Protein AF-0000000079569052 (afdb_homodimer)

Radius of gyration: 38.52 Å; Cα contacts (8 Å, |Δi|>4): 3414; chains: 2; bounding box: 79×118×94 Å

Structure (mmCIF, N/CA/C/O backbone):
data_AF-0000000079569052-model_v1
#
loop_
_entity.id
_entity.type
_entity.pdbx_description
1 polymer 'DUF403 domain-containing protein'
#
loop_
_atom_site.group_PDB
_atom_site.id
_atom_site.type_symbol
_atom_site.label_atom_id
_atom_site.label_alt_id
_atom_site.label_comp_id
_atom_site.label_asym_id
_atom_site.label_entity_id
_atom_site.label_seq_id
_atom_site.pdbx_PDB_ins_code
_atom_site.Cartn_x
_atom_site.Cartn_y
_atom_site.Cartn_z
_atom_site.occupancy
_atom_site.B_iso_or_equiv
_atom_site.auth_seq_id
_atom_site.auth_comp_id
_atom_site.auth_asym_id
_atom_site.auth_atom_id
_atom_site.pdbx_PDB_model_num
ATOM 1 N N . MET A 1 1 ? -27.609 -21.828 15.484 1 55.12 1 MET A N 1
ATOM 2 C CA . MET A 1 1 ? -27.391 -22.906 14.508 1 55.12 1 MET A CA 1
ATOM 3 C C . MET A 1 1 ? -26.375 -22.469 13.453 1 55.12 1 MET A C 1
ATOM 5 O O . MET A 1 1 ? -26.453 -21.359 12.938 1 55.12 1 MET A O 1
ATOM 9 N N . THR A 1 2 ? -25.344 -23.312 13.258 1 73.5 2 THR A N 1
ATOM 10 C CA . THR A 1 2 ? -24.312 -23 12.266 1 73.5 2 THR A CA 1
ATOM 11 C C . THR A 1 2 ? -24.781 -23.422 10.875 1 73.5 2 THR A C 1
ATOM 13 O O . THR A 1 2 ? -25.797 -24.094 10.727 1 73.5 2 THR A O 1
ATOM 16 N N . ALA A 1 3 ? -24.25 -22.906 9.906 1 75 3 ALA A N 1
ATOM 17 C CA . ALA A 1 3 ? -24.562 -23.297 8.531 1 75 3 ALA A CA 1
ATOM 18 C C . ALA A 1 3 ? -24.453 -24.812 8.352 1 75 3 ALA A C 1
ATOM 20 O O . ALA A 1 3 ? -25.234 -25.406 7.602 1 75 3 ALA A O 1
ATOM 21 N N . LEU A 1 4 ? -23.609 -25.469 9.109 1 77.56 4 LEU A N 1
ATOM 22 C CA . LEU A 1 4 ? -23.438 -26.922 9.016 1 77.56 4 LEU A CA 1
ATOM 23 C C . LEU A 1 4 ? -24.609 -27.641 9.648 1 77.56 4 LEU A C 1
ATOM 25 O O . LEU A 1 4 ? -25.062 -28.672 9.141 1 77.56 4 LEU A O 1
ATOM 29 N N . ASP A 1 5 ? -25.078 -27.062 10.68 1 76.5 5 ASP A N 1
ATOM 30 C CA . ASP A 1 5 ? -26.25 -27.656 11.336 1 76.5 5 ASP A CA 1
ATOM 31 C C . ASP A 1 5 ? -27.469 -27.578 10.43 1 76.5 5 ASP A C 1
ATOM 33 O O . ASP A 1 5 ? -28.281 -28.5 10.391 1 76.5 5 ASP A O 1
ATOM 37 N N . GLU A 1 6 ? -27.547 -26.484 9.812 1 77.62 6 GLU A N 1
ATOM 38 C CA . GLU A 1 6 ? -28.656 -26.328 8.875 1 77.62 6 GLU A CA 1
ATOM 39 C C . GLU A 1 6 ? -28.547 -27.328 7.723 1 77.62 6 GLU A C 1
ATOM 41 O O . GLU A 1 6 ? -29.547 -27.859 7.258 1 77.62 6 GLU A O 1
ATOM 46 N N . TYR A 1 7 ? -27.375 -27.5 7.23 1 81.44 7 TYR A N 1
ATOM 47 C CA . TYR A 1 7 ? -27.141 -28.484 6.176 1 81.44 7 TYR A CA 1
ATOM 48 C C . TYR A 1 7 ? -27.5 -29.891 6.637 1 81.44 7 TYR A C 1
ATOM 50 O O . TYR A 1 7 ? -28.125 -30.656 5.891 1 81.44 7 TYR A O 1
ATOM 58 N N . LEU A 1 8 ? -27.188 -30.172 7.848 1 78.06 8 LEU A N 1
ATOM 59 C CA . LEU A 1 8 ? -27.484 -31.484 8.414 1 78.06 8 LEU A CA 1
ATOM 60 C C . LEU A 1 8 ? -29 -31.703 8.547 1 78.06 8 LEU A C 1
ATOM 62 O O . LEU A 1 8 ? -29.484 -32.812 8.312 1 78.06 8 LEU A O 1
ATOM 66 N N . SER A 1 9 ? -29.625 -30.641 8.859 1 77.19 9 SER A N 1
ATOM 67 C CA . SER A 1 9 ? -31.062 -30.75 9.039 1 77.19 9 SER A CA 1
ATOM 68 C C . SER A 1 9 ? -31.781 -30.938 7.703 1 77.19 9 SER A C 1
ATOM 70 O O . SER A 1 9 ? -32.812 -31.594 7.637 1 77.19 9 SER A O 1
ATOM 72 N N . ARG A 1 10 ? -31.172 -30.391 6.664 1 76.38 10 ARG A N 1
ATOM 73 C CA . ARG A 1 10 ? -31.766 -30.469 5.336 1 76.38 10 ARG A CA 1
ATOM 74 C C . ARG A 1 10 ? -31.25 -31.688 4.574 1 76.38 10 ARG A C 1
ATOM 76 O O . ARG A 1 10 ? -31.562 -31.859 3.396 1 76.38 10 ARG A O 1
ATOM 83 N N . GLY A 1 11 ? -30.406 -32.406 5.191 1 66.56 11 GLY A N 1
ATOM 84 C CA . GLY A 1 11 ? -29.734 -33.531 4.551 1 66.56 11 GLY A CA 1
ATOM 85 C C . GLY A 1 11 ? -30.672 -34.5 3.865 1 66.56 11 GLY A C 1
ATOM 86 O O . GLY A 1 11 ? -30.438 -34.906 2.729 1 66.56 11 GLY A O 1
ATOM 87 N N . ARG A 1 12 ? -31.734 -34.781 4.582 1 64.62 12 ARG A N 1
ATOM 88 C CA . ARG A 1 12 ? -32.719 -35.719 4.012 1 64.62 12 ARG A CA 1
ATOM 89 C C . ARG A 1 12 ? -33.344 -35.125 2.754 1 64.62 12 ARG A C 1
ATOM 91 O O . ARG A 1 12 ? -33.531 -35.844 1.767 1 64.62 12 ARG A O 1
ATOM 98 N N . GLN A 1 13 ? -33.656 -33.906 2.84 1 70.38 13 GLN A N 1
ATOM 99 C CA . GLN A 1 13 ? -34.281 -33.25 1.686 1 70.38 13 GLN A CA 1
ATOM 100 C C . GLN A 1 13 ? -33.281 -33.188 0.521 1 70.38 13 GLN A C 1
ATOM 102 O O . GLN A 1 13 ? -33.656 -33.375 -0.633 1 70.38 13 GLN A O 1
ATOM 107 N N . TYR A 1 14 ? -32.125 -32.906 0.815 1 69.31 14 TYR A N 1
ATOM 108 C CA . TYR A 1 14 ? -31.109 -32.844 -0.231 1 69.31 14 TYR A CA 1
ATOM 109 C C . TYR A 1 14 ? -30.906 -34.219 -0.891 1 69.31 14 TYR A C 1
ATOM 111 O O . TYR A 1 14 ? -30.75 -34.281 -2.111 1 69.31 14 TYR A O 1
ATOM 119 N N . ALA A 1 15 ? -30.906 -35.156 -0.04 1 66.06 15 ALA A N 1
ATOM 120 C CA . ALA A 1 15 ? -30.75 -36.5 -0.559 1 66.06 15 ALA A CA 1
ATOM 121 C C . ALA A 1 15 ? -31.906 -36.875 -1.492 1 66.06 15 ALA A C 1
ATOM 123 O O . ALA A 1 15 ? -31.703 -37.469 -2.547 1 66.06 15 ALA A O 1
ATOM 124 N N . LEU A 1 16 ? -33.094 -36.531 -1.121 1 62.09 16 LEU A N 1
ATOM 125 C CA . LEU A 1 16 ? -34.281 -36.812 -1.925 1 62.09 16 LEU A CA 1
ATOM 126 C C . LEU A 1 16 ? -34.219 -36.031 -3.242 1 62.09 16 LEU A C 1
ATOM 128 O O . LEU A 1 16 ? -34.562 -36.594 -4.297 1 62.09 16 LEU A O 1
ATOM 132 N N . ASP A 1 17 ? -33.781 -34.875 -3.205 1 67.44 17 ASP A N 1
ATOM 133 C CA . ASP A 1 17 ? -33.719 -34.031 -4.398 1 67.44 17 ASP A CA 1
ATOM 134 C C . ASP A 1 17 ? -32.656 -34.562 -5.367 1 67.44 17 ASP A C 1
ATOM 136 O O . ASP A 1 17 ? -32.875 -34.594 -6.582 1 67.44 17 ASP A O 1
ATOM 140 N N . ALA A 1 18 ? -31.594 -35 -4.832 1 63.69 18 ALA A N 1
ATOM 141 C CA . ALA A 1 18 ? -30.531 -35.531 -5.66 1 63.69 18 ALA A CA 1
ATOM 142 C C . ALA A 1 18 ? -30.938 -36.844 -6.297 1 63.69 18 ALA A C 1
ATOM 144 O O . ALA A 1 18 ? -30.656 -37.125 -7.469 1 63.69 18 ALA A O 1
ATOM 145 N N . GLU A 1 19 ? -31.656 -37.656 -5.523 1 63.34 19 GLU A N 1
ATOM 146 C CA . GLU A 1 19 ? -32.156 -38.938 -6.035 1 63.34 19 GLU A CA 1
ATOM 147 C C . GLU A 1 19 ? -33.125 -38.719 -7.199 1 63.34 19 GLU A C 1
ATOM 149 O O . GLU A 1 19 ? -33.094 -39.469 -8.188 1 63.34 19 GLU A O 1
ATOM 154 N N . ALA A 1 20 ? -33.875 -37.844 -7.008 1 59.66 20 ALA A N 1
ATOM 155 C CA . ALA A 1 20 ? -34.844 -37.531 -8.062 1 59.66 20 ALA A CA 1
ATOM 156 C C . ALA A 1 20 ? -34.125 -37.094 -9.336 1 59.66 20 ALA A C 1
ATOM 158 O O . ALA A 1 20 ? -34.594 -37.375 -10.445 1 59.66 20 ALA A O 1
ATOM 159 N N . ALA A 1 21 ? -33 -36.531 -9.125 1 56.53 21 ALA A N 1
ATOM 160 C CA . ALA A 1 21 ? -32.281 -35.969 -10.266 1 56.53 21 ALA A CA 1
ATOM 161 C C . ALA A 1 21 ? -31.453 -37.062 -10.977 1 56.53 21 ALA A C 1
ATOM 163 O O . ALA A 1 21 ? -31.375 -37.062 -12.203 1 56.53 21 ALA A O 1
ATOM 164 N N . VAL A 1 22 ? -30.875 -38 -10.211 1 61.12 22 VAL A N 1
ATOM 165 C CA . VAL A 1 22 ? -29.922 -38.875 -10.867 1 61.12 22 VAL A CA 1
ATOM 166 C C . VAL A 1 22 ? -30.375 -40.312 -10.719 1 61.12 22 VAL A C 1
ATOM 168 O O . VAL A 1 22 ? -29.797 -41.219 -11.336 1 61.12 22 VAL A O 1
ATOM 171 N N . GLY A 1 23 ? -31.531 -40.562 -10.109 1 58.06 23 GLY A N 1
ATOM 172 C CA . GLY A 1 23 ? -32.094 -41.906 -10.008 1 58.06 23 GLY A CA 1
ATOM 173 C C . GLY A 1 23 ? -31.578 -42.688 -8.82 1 58.06 23 GLY A C 1
ATOM 174 O O . GLY A 1 23 ? -32.156 -43.688 -8.445 1 58.06 23 GLY A O 1
ATOM 175 N N . ASP A 1 24 ? -30.406 -42.375 -8.344 1 68.12 24 ASP A N 1
ATOM 176 C CA . ASP A 1 24 ? -29.844 -43 -7.145 1 68.12 24 ASP A CA 1
ATOM 177 C C . ASP A 1 24 ? -29.469 -41.938 -6.109 1 68.12 24 ASP A C 1
ATOM 179 O O . ASP A 1 24 ? -29.234 -40.781 -6.457 1 68.12 24 ASP A O 1
ATOM 183 N N . THR A 1 25 ? -29.688 -42.344 -4.875 1 75.19 25 THR A N 1
ATOM 184 C CA . THR A 1 25 ? -29.297 -41.375 -3.84 1 75.19 25 THR A CA 1
ATOM 185 C C . THR A 1 25 ? -27.781 -41.188 -3.811 1 75.19 25 THR A C 1
ATOM 187 O O . THR A 1 25 ? -27.047 -42.125 -3.492 1 75.19 25 THR A O 1
ATOM 190 N N . PRO A 1 26 ? -27.375 -40.062 -4.188 1 82.69 26 PRO A N 1
ATOM 191 C CA . PRO A 1 26 ? -25.922 -39.844 -4.207 1 82.69 26 PRO A CA 1
ATOM 192 C C . PRO A 1 26 ? -25.297 -39.906 -2.816 1 82.69 26 PRO A C 1
ATOM 194 O O . PRO A 1 26 ? -25.984 -39.688 -1.813 1 82.69 26 PRO A O 1
ATOM 197 N N . TYR A 1 27 ? -24.141 -40.344 -2.816 1 88.44 27 TYR A N 1
ATOM 198 C CA . TYR A 1 27 ? -23.344 -40.344 -1.595 1 88.44 27 TYR A CA 1
ATOM 199 C C . TYR A 1 27 ? -23.109 -38.938 -1.069 1 88.44 27 TYR A C 1
ATOM 201 O O . TYR A 1 27 ? -22.719 -38.031 -1.824 1 88.44 27 TYR A O 1
ATOM 209 N N . ASP A 1 28 ? -23.484 -38.688 0.2 1 90 28 ASP A N 1
ATOM 210 C CA . ASP A 1 28 ? -23.172 -37.406 0.826 1 90 28 ASP A CA 1
ATOM 211 C C . ASP A 1 28 ? -21.844 -37.469 1.568 1 90 28 ASP A C 1
ATOM 213 O O . ASP A 1 28 ? -21.656 -38.312 2.455 1 90 28 ASP A O 1
ATOM 217 N N . GLU A 1 29 ? -20.938 -36.562 1.245 1 93.06 29 GLU A N 1
ATOM 218 C CA . GLU A 1 29 ? -19.578 -36.625 1.763 1 93.06 29 GLU A CA 1
ATOM 219 C C . GLU A 1 29 ? -19.531 -36.281 3.25 1 93.06 29 GLU A C 1
ATOM 221 O O . GLU A 1 29 ? -18.547 -36.562 3.934 1 93.06 29 GLU A O 1
ATOM 226 N N . VAL A 1 30 ? -20.594 -35.656 3.801 1 90.06 30 VAL A N 1
ATOM 227 C CA . VAL A 1 30 ? -20.547 -35.125 5.156 1 90.06 30 VAL A CA 1
ATOM 228 C C . VAL A 1 30 ? -21.484 -35.938 6.062 1 90.06 30 VAL A C 1
ATOM 230 O O . VAL A 1 30 ? -21.188 -36.156 7.234 1 90.06 30 VAL A O 1
ATOM 233 N N . VAL A 1 31 ? -22.578 -36.344 5.477 1 86.06 31 VAL A N 1
ATOM 234 C CA . VAL A 1 31 ? -23.625 -36.938 6.312 1 86.06 31 VAL A CA 1
ATOM 235 C C . VAL A 1 31 ? -23.938 -38.344 5.859 1 86.06 31 VAL A C 1
ATOM 237 O O . VAL A 1 31 ? -23.938 -38.625 4.66 1 86.06 31 VAL A O 1
ATOM 240 N N . ASP A 1 32 ? -24.047 -39.188 6.766 1 83 32 ASP A N 1
ATOM 241 C CA . ASP A 1 32 ? -24.547 -40.562 6.559 1 83 32 ASP A CA 1
ATOM 242 C C . ASP A 1 32 ? -25.734 -40.844 7.469 1 83 32 ASP A C 1
ATOM 244 O O . ASP A 1 32 ? -25.562 -41.031 8.672 1 83 32 ASP A O 1
ATOM 248 N N . ASP A 1 33 ? -26.891 -40.938 6.906 1 76.12 33 ASP A N 1
ATOM 249 C CA . ASP A 1 33 ? -28.125 -41.219 7.629 1 76.12 33 ASP A CA 1
ATOM 250 C C . ASP A 1 33 ? -28.344 -40.219 8.75 1 76.12 33 ASP A C 1
ATOM 252 O O . ASP A 1 33 ? -28.547 -40.625 9.906 1 76.12 33 ASP A O 1
ATOM 256 N N . GLY A 1 34 ? -28.109 -38.969 8.43 1 72.69 34 GLY A N 1
ATOM 257 C CA . GLY A 1 34 ? -28.406 -37.875 9.352 1 72.69 34 GLY A CA 1
ATOM 258 C C . GLY A 1 34 ? -27.281 -37.594 10.328 1 72.69 34 GLY A C 1
ATOM 259 O O . GLY A 1 34 ? -27.344 -36.625 11.109 1 72.69 34 GLY A O 1
ATOM 260 N N . ARG A 1 35 ? -26.312 -38.469 10.328 1 80.38 35 ARG A N 1
ATOM 261 C CA . ARG A 1 35 ? -25.188 -38.281 11.242 1 80.38 35 ARG A CA 1
ATOM 262 C C . ARG A 1 35 ? -23.922 -37.875 10.492 1 80.38 35 ARG A C 1
ATOM 264 O O . ARG A 1 35 ? -23.75 -38.25 9.336 1 80.38 35 ARG A O 1
ATOM 271 N N . LEU A 1 36 ? -23.078 -37.156 11.164 1 87.19 36 LEU A N 1
ATOM 272 C CA . LEU A 1 36 ? -21.797 -36.75 10.586 1 87.19 36 LEU A CA 1
ATOM 273 C C . LEU A 1 36 ? -20.906 -37.969 10.359 1 87.19 36 LEU A C 1
ATOM 275 O O . LEU A 1 36 ? -20.828 -38.844 11.219 1 87.19 36 LEU A O 1
ATOM 279 N N . ARG A 1 37 ? -20.328 -38 9.258 1 87.94 37 ARG A N 1
ATOM 280 C CA . ARG A 1 37 ? -19.344 -39.031 9.016 1 87.94 37 ARG A CA 1
ATOM 281 C C . ARG A 1 37 ? -18.125 -38.875 9.922 1 87.94 37 ARG A C 1
ATOM 283 O O . ARG A 1 37 ? -17.828 -37.75 10.359 1 87.94 37 ARG A O 1
ATOM 290 N N . ALA A 1 38 ? -17.406 -39.906 10.203 1 85.12 38 ALA A N 1
ATOM 291 C CA . ALA A 1 38 ? -16.344 -39.969 11.195 1 85.12 38 ALA A CA 1
ATOM 292 C C . ALA A 1 38 ? -15.281 -38.906 10.93 1 85.12 38 ALA A C 1
ATOM 294 O O . ALA A 1 38 ? -14.797 -38.25 11.859 1 85.12 38 ALA A O 1
ATOM 295 N N . GLY A 1 39 ? -14.867 -38.75 9.703 1 85.75 39 GLY A N 1
ATOM 296 C CA . GLY A 1 39 ? -13.836 -37.781 9.375 1 85.75 39 GLY A CA 1
ATOM 297 C C . GLY A 1 39 ? -14.258 -36.375 9.625 1 85.75 39 GLY A C 1
ATOM 298 O O . GLY A 1 39 ? -13.422 -35.5 9.836 1 85.75 39 GLY A O 1
ATOM 299 N N . TRP A 1 40 ? -15.516 -36.094 9.742 1 89.25 40 TRP A N 1
ATOM 300 C CA . TRP A 1 40 ? -16.047 -34.719 9.852 1 89.25 40 TRP A CA 1
ATOM 301 C C . TRP A 1 40 ? -16.266 -34.344 11.312 1 89.25 40 TRP A C 1
ATOM 303 O O . TRP A 1 40 ? -16.438 -33.156 11.625 1 89.25 40 TRP A O 1
ATOM 313 N N . VAL A 1 41 ? -16.203 -35.188 12.164 1 85.06 41 VAL A N 1
ATOM 314 C CA . VAL A 1 41 ? -16.516 -34.938 13.562 1 85.06 41 VAL A CA 1
ATOM 315 C C . VAL A 1 41 ? -15.531 -33.906 14.141 1 85.06 41 VAL A C 1
ATOM 317 O O . VAL A 1 41 ? -15.938 -32.875 14.672 1 85.06 41 VAL A O 1
ATOM 320 N N . PRO A 1 42 ? -14.266 -34.219 13.953 1 80.19 42 PRO A N 1
ATOM 321 C CA . PRO A 1 42 ? -13.352 -33.219 14.492 1 80.19 42 PRO A CA 1
ATOM 322 C C . PRO A 1 42 ? -13.414 -31.891 13.75 1 80.19 42 PRO A C 1
ATOM 324 O O . PRO A 1 42 ? -13.211 -30.828 14.344 1 80.19 42 PRO A O 1
ATOM 327 N N . ILE A 1 43 ? -13.656 -31.891 12.547 1 83.44 43 ILE A N 1
ATOM 328 C CA . ILE A 1 43 ? -13.688 -30.688 11.719 1 83.44 43 ILE A CA 1
ATOM 329 C C . ILE A 1 43 ? -14.922 -29.859 12.062 1 83.44 43 ILE A C 1
ATOM 331 O O . ILE A 1 43 ? -14.836 -28.641 12.203 1 83.44 43 ILE A O 1
ATOM 335 N N . ALA A 1 44 ? -16.047 -30.516 12.18 1 79.38 44 ALA A N 1
ATOM 336 C CA . ALA A 1 44 ? -17.281 -29.844 12.539 1 79.38 44 ALA A CA 1
ATOM 337 C C . ALA A 1 44 ? -17.156 -29.156 13.891 1 79.38 44 ALA A C 1
ATOM 339 O O . ALA A 1 44 ? -17.688 -28.047 14.086 1 79.38 44 ALA A O 1
ATOM 340 N N . GLY A 1 45 ? -16.594 -29.781 14.758 1 72.62 45 GLY A N 1
ATOM 341 C CA . GLY A 1 45 ? -16.359 -29.172 16.062 1 72.62 45 GLY A CA 1
ATOM 342 C C . GLY A 1 45 ? -15.57 -27.875 15.977 1 72.62 45 GLY A C 1
ATOM 343 O O . GLY A 1 45 ? -15.93 -26.875 16.609 1 72.62 45 GLY A O 1
ATOM 344 N N . ALA A 1 46 ? -14.578 -27.984 15.195 1 68.25 46 ALA A N 1
ATOM 345 C CA . ALA A 1 46 ? -13.734 -26.812 15.023 1 68.25 46 ALA A CA 1
ATOM 346 C C . ALA A 1 46 ? -14.484 -25.703 14.281 1 68.25 46 ALA A C 1
ATOM 348 O O . ALA A 1 46 ? -14.352 -24.531 14.617 1 68.25 46 ALA A O 1
ATOM 349 N N . MET A 1 47 ? -15.297 -26.062 13.312 1 68.38 47 MET A N 1
ATOM 350 C CA . MET A 1 47 ? -16.047 -25.094 12.5 1 68.38 47 MET A CA 1
ATOM 351 C C . MET A 1 47 ? -17.156 -24.438 13.32 1 68.38 47 MET A C 1
ATOM 353 O O . MET A 1 47 ? -17.484 -23.281 13.094 1 68.38 47 MET A O 1
ATOM 357 N N . ARG A 1 48 ? -17.75 -25.219 14.227 1 65.88 48 ARG A N 1
ATOM 358 C CA . ARG A 1 48 ? -18.812 -24.734 15.086 1 65.88 48 ARG A CA 1
ATOM 359 C C . ARG A 1 48 ? -18.312 -23.641 16.016 1 65.88 48 ARG A C 1
ATOM 361 O O . ARG A 1 48 ? -19.094 -22.781 16.453 1 65.88 48 ARG A O 1
ATOM 368 N N . ARG A 1 49 ? -17.172 -23.828 16.469 1 60.88 49 ARG A N 1
ATOM 369 C CA . ARG A 1 49 ? -16.578 -22.859 17.375 1 60.88 49 ARG A CA 1
ATOM 370 C C . ARG A 1 49 ? -16.359 -21.516 16.656 1 60.88 49 ARG A C 1
ATOM 372 O O . ARG A 1 49 ? -16.172 -20.484 17.312 1 60.88 49 ARG A O 1
ATOM 379 N N . LEU A 1 50 ? -16.328 -21.797 15.453 1 54.59 50 LEU A N 1
ATOM 380 C CA . LEU A 1 50 ? -16.156 -20.562 14.695 1 54.59 50 LEU A CA 1
ATOM 381 C C . LEU A 1 50 ? -17.422 -19.734 14.711 1 54.59 50 LEU A C 1
ATOM 383 O O . LEU A 1 50 ? -18.5 -20.234 14.406 1 54.59 50 LEU A O 1
ATOM 387 N N . SER A 1 51 ? -18.031 -19 15.883 1 46.81 51 SER A N 1
ATOM 388 C CA . SER A 1 51 ? -19.234 -18.25 16.219 1 46.81 51 SER A CA 1
ATOM 389 C C . SER A 1 51 ? -20.016 -17.844 14.969 1 46.81 51 SER A C 1
ATOM 391 O O . SER A 1 51 ? -19.578 -18.125 13.852 1 46.81 51 SER A O 1
ATOM 393 N N . GLY A 1 52 ? -20.703 -16.438 14.844 1 44.47 52 GLY A N 1
ATOM 394 C CA . GLY A 1 52 ? -21.781 -15.711 14.211 1 44.47 52 GLY A CA 1
ATOM 395 C C . GLY A 1 52 ? -21.859 -15.938 12.711 1 44.47 52 GLY A C 1
ATOM 396 O O . GLY A 1 52 ? -21.047 -16.688 12.156 1 44.47 52 GLY A O 1
ATOM 397 N N . PRO A 1 53 ? -22.625 -15.07 11.867 1 52.41 53 PRO A N 1
ATOM 398 C CA . PRO A 1 53 ? -23.188 -14.805 10.547 1 52.41 53 PRO A CA 1
ATOM 399 C C . PRO A 1 53 ? -22.141 -14.898 9.43 1 52.41 53 PRO A C 1
ATOM 401 O O . PRO A 1 53 ? -22.078 -14.031 8.562 1 52.41 53 PRO A O 1
ATOM 404 N N . TYR A 1 54 ? -21.281 -16.109 9.32 1 62.19 54 TYR A N 1
ATOM 405 C CA . TYR A 1 54 ? -19.859 -15.93 9.086 1 62.19 54 TYR A CA 1
ATOM 406 C C . TYR A 1 54 ? -19.422 -16.609 7.793 1 62.19 54 TYR A C 1
ATOM 408 O O . TYR A 1 54 ? -18.234 -16.672 7.488 1 62.19 54 TYR A O 1
ATOM 416 N N . LEU A 1 55 ? -20.297 -17.391 7.039 1 73 55 LEU A N 1
ATOM 417 C CA . LEU A 1 55 ? -19.797 -18.094 5.852 1 73 55 LEU A CA 1
ATOM 418 C C . LEU A 1 55 ? -19.453 -17.094 4.75 1 73 55 LEU A C 1
ATOM 420 O O . LEU A 1 55 ? -18.453 -17.266 4.055 1 73 55 LEU A O 1
ATOM 424 N N . SER A 1 56 ? -20.25 -16.156 4.727 1 76.75 56 SER A N 1
ATOM 425 C CA . SER A 1 56 ? -20 -15.141 3.709 1 76.75 56 SER A CA 1
ATOM 426 C C . SER A 1 56 ? -18.688 -14.406 3.975 1 76.75 56 SER A C 1
ATOM 428 O O . SER A 1 56 ? -17.953 -14.07 3.041 1 76.75 56 SER A O 1
ATOM 430 N N . ARG A 1 57 ? -18.5 -14.164 5.172 1 76.62 57 ARG A N 1
ATOM 431 C CA . ARG A 1 57 ? -17.234 -13.516 5.539 1 76.62 57 ARG A CA 1
ATOM 432 C C . ARG A 1 57 ? -16.047 -14.414 5.23 1 76.62 57 ARG A C 1
ATOM 434 O O . ARG A 1 57 ? -15.016 -13.945 4.758 1 76.62 57 ARG A O 1
ATOM 441 N N . LEU A 1 58 ? -16.266 -15.727 5.523 1 79.25 58 LEU A N 1
ATOM 442 C CA . LEU A 1 58 ? -15.195 -16.672 5.242 1 79.25 58 LEU A CA 1
ATOM 443 C C . LEU A 1 58 ? -14.93 -16.766 3.742 1 79.25 58 LEU A C 1
ATOM 445 O O . LEU A 1 58 ? -13.773 -16.828 3.316 1 79.25 58 LEU A O 1
ATOM 449 N N . ALA A 1 59 ? -16 -16.766 3.061 1 84.94 59 ALA A N 1
ATOM 450 C CA . ALA A 1 59 ? -15.883 -16.797 1.605 1 84.94 59 ALA A CA 1
ATOM 451 C C . ALA A 1 59 ? -15.172 -15.555 1.081 1 84.94 59 ALA A C 1
ATOM 453 O O . ALA A 1 59 ? -14.383 -15.633 0.141 1 84.94 59 ALA A O 1
ATOM 454 N N . GLY A 1 60 ? -15.547 -14.477 1.66 1 85 60 GLY A N 1
ATOM 455 C CA . GLY A 1 60 ? -14.875 -13.242 1.302 1 85 60 GLY A CA 1
ATOM 456 C C . GLY A 1 60 ? -13.398 -13.25 1.631 1 85 60 GLY A C 1
ATOM 457 O O . GLY A 1 60 ? -12.578 -12.758 0.848 1 85 60 GLY A O 1
ATOM 458 N N . ASP A 1 61 ? -13.016 -13.812 2.752 1 83.81 61 ASP A N 1
ATOM 459 C CA . ASP A 1 61 ? -11.617 -13.914 3.16 1 83.81 61 ASP A CA 1
ATOM 460 C C . ASP A 1 61 ? -10.828 -14.82 2.213 1 83.81 61 ASP A C 1
ATOM 462 O O . ASP A 1 61 ? -9.688 -14.508 1.857 1 83.81 61 ASP A O 1
ATOM 466 N N . VAL A 1 62 ? -11.422 -15.914 1.803 1 89.81 62 VAL A N 1
ATOM 467 C CA . VAL A 1 62 ? -10.797 -16.844 0.865 1 89.81 62 VAL A CA 1
ATOM 468 C C . VAL A 1 62 ? -10.539 -16.125 -0.463 1 89.81 62 VAL A C 1
ATOM 470 O O . VAL A 1 62 ? -9.445 -16.234 -1.025 1 89.81 62 VAL A O 1
ATOM 473 N N . ALA A 1 63 ? -11.57 -15.445 -0.867 1 89.81 63 ALA A N 1
ATOM 474 C CA . ALA A 1 63 ? -11.438 -14.727 -2.133 1 89.81 63 ALA A CA 1
ATOM 475 C C . ALA A 1 63 ? -10.312 -13.703 -2.064 1 89.81 63 ALA A C 1
ATOM 477 O O . ALA A 1 63 ? -9.531 -13.562 -3.01 1 89.81 63 ALA A O 1
ATOM 478 N N . ARG A 1 64 ? -10.211 -13.047 -1.005 1 87.25 64 ARG A N 1
ATOM 479 C CA . ARG A 1 64 ? -9.172 -12.039 -0.815 1 87.25 64 ARG A CA 1
ATOM 480 C C . ARG A 1 64 ? -7.789 -12.672 -0.801 1 87.25 64 ARG A C 1
ATOM 482 O O . ARG A 1 64 ? -6.855 -12.156 -1.415 1 87.25 64 ARG A O 1
ATOM 489 N N . LEU A 1 65 ? -7.645 -13.758 -0.103 1 87.75 65 LEU A N 1
ATOM 490 C CA . LEU A 1 65 ? -6.352 -14.43 -0.005 1 87.75 65 LEU A CA 1
ATOM 491 C C . LEU A 1 65 ? -5.906 -14.953 -1.366 1 87.75 65 LEU A C 1
ATOM 493 O O . LEU A 1 65 ? -4.723 -14.875 -1.707 1 87.75 65 LEU A O 1
ATOM 497 N N . ILE A 1 66 ? -6.836 -15.461 -2.127 1 92.31 66 ILE A N 1
ATOM 498 C CA . ILE A 1 66 ? -6.555 -15.953 -3.471 1 92.31 66 ILE A CA 1
ATOM 499 C C . ILE A 1 66 ? -6.039 -14.812 -4.34 1 92.31 66 ILE A C 1
ATOM 501 O O . ILE A 1 66 ? -5.051 -14.969 -5.062 1 92.31 66 ILE A O 1
ATOM 505 N N . GLU A 1 67 ? -6.691 -13.703 -4.215 1 89.5 67 GLU A N 1
ATOM 506 C CA . GLU A 1 67 ? -6.277 -12.531 -4.984 1 89.5 67 GLU A CA 1
ATOM 507 C C . GLU A 1 67 ? -4.91 -12.031 -4.531 1 89.5 67 GLU A C 1
ATOM 509 O O . GLU A 1 67 ? -4.074 -11.656 -5.359 1 89.5 67 GLU A O 1
ATOM 514 N N . ASP A 1 68 ? -4.691 -12.07 -3.295 1 86.06 68 ASP A N 1
ATOM 515 C CA . ASP A 1 68 ? -3.436 -11.594 -2.727 1 86.06 68 ASP A CA 1
ATOM 516 C C . ASP A 1 68 ? -2.27 -12.484 -3.146 1 86.06 68 ASP A C 1
ATOM 518 O O . ASP A 1 68 ? -1.13 -12.023 -3.236 1 86.06 68 ASP A O 1
ATOM 522 N N . ASP A 1 69 ? -2.578 -13.75 -3.4 1 88.81 69 ASP A N 1
ATOM 523 C CA . ASP A 1 69 ? -1.545 -14.688 -3.834 1 88.81 69 ASP A CA 1
ATOM 524 C C . ASP A 1 69 ? -1.382 -14.656 -5.352 1 88.81 69 ASP A C 1
ATOM 526 O O . ASP A 1 69 ? -0.438 -15.242 -5.891 1 88.81 69 ASP A O 1
ATOM 530 N N . GLY A 1 70 ? -2.34 -14.055 -6.043 1 88.56 70 GLY A N 1
ATOM 531 C CA . GLY A 1 70 ? -2.281 -13.938 -7.492 1 88.56 70 GLY A CA 1
ATOM 532 C C . GLY A 1 70 ? -2.674 -15.211 -8.211 1 88.56 70 GLY A C 1
ATOM 533 O O . GLY A 1 70 ? -2.242 -15.453 -9.344 1 88.56 70 GLY A O 1
ATOM 534 N N . ALA A 1 71 ? -3.371 -16.047 -7.477 1 93.19 71 ALA A N 1
ATOM 535 C CA . ALA A 1 71 ? -3.838 -17.266 -8.133 1 93.19 71 ALA A CA 1
ATOM 536 C C . ALA A 1 71 ? -4.973 -16.969 -9.109 1 93.19 71 ALA A C 1
ATOM 538 O O . ALA A 1 71 ? -5.996 -16.391 -8.719 1 93.19 71 ALA A O 1
ATOM 539 N N . THR A 1 72 ? -4.742 -17.328 -10.375 1 92.19 72 THR A N 1
ATOM 540 C CA . THR A 1 72 ? -5.711 -17 -11.414 1 92.19 72 THR A CA 1
ATOM 541 C C . THR A 1 72 ? -5.969 -18.203 -12.312 1 92.19 72 THR A C 1
ATOM 543 O O . THR A 1 72 ? -5.254 -19.219 -12.234 1 92.19 72 THR A O 1
ATOM 546 N N . TYR A 1 73 ? -6.988 -18.188 -12.977 1 92.25 73 TYR A N 1
ATOM 547 C CA . TYR A 1 73 ? -7.34 -19.078 -14.078 1 92.25 73 TYR A CA 1
ATOM 548 C C . TYR A 1 73 ? -7.758 -18.281 -15.305 1 92.25 73 TYR A C 1
ATOM 550 O O . TYR A 1 73 ? -8.523 -17.312 -15.195 1 92.25 73 TYR A O 1
ATOM 558 N N . ASN A 1 74 ? -7.152 -18.625 -16.469 1 89.75 74 ASN A N 1
ATOM 559 C CA . ASN A 1 74 ? -7.504 -17.922 -17.703 1 89.75 74 ASN A CA 1
ATOM 560 C C . ASN A 1 74 ? -8.609 -18.641 -18.469 1 89.75 74 ASN A C 1
ATOM 562 O O . ASN A 1 74 ? -8.367 -19.672 -19.094 1 89.75 74 ASN A O 1
ATOM 566 N N . ARG A 1 75 ? -9.766 -18.078 -18.484 1 85.88 75 ARG A N 1
ATOM 567 C CA . ARG A 1 75 ? -10.867 -18.625 -19.266 1 85.88 75 ARG A CA 1
ATOM 568 C C . ARG A 1 75 ? -10.719 -18.266 -20.734 1 85.88 75 ARG A C 1
ATOM 570 O O . ARG A 1 75 ? -10.578 -17.094 -21.094 1 85.88 75 ARG A O 1
ATOM 577 N N . ILE A 1 76 ? -10.609 -19.297 -21.516 1 82.25 76 ILE A N 1
ATOM 578 C CA . ILE A 1 76 ? -10.461 -19.047 -22.953 1 82.25 76 ILE A CA 1
ATOM 579 C C . ILE A 1 76 ? -11.836 -18.844 -23.594 1 82.25 76 ILE A C 1
ATOM 581 O O . ILE A 1 76 ? -12.719 -19.688 -23.469 1 82.25 76 ILE A O 1
ATOM 585 N N . GLN A 1 77 ? -12.055 -17.656 -24.031 1 77.62 77 GLN A N 1
ATOM 586 C CA . GLN A 1 77 ? -13.289 -17.328 -24.734 1 77.62 77 GLN A CA 1
ATOM 587 C C . GLN A 1 77 ? -13.047 -17.156 -26.234 1 77.62 77 GLN A C 1
ATOM 589 O O . GLN A 1 77 ? -12.055 -16.562 -26.641 1 77.62 77 GLN A O 1
ATOM 594 N N . THR A 1 78 ? -13.797 -17.984 -26.906 1 74.25 78 THR A N 1
ATOM 595 C CA . THR A 1 78 ? -13.68 -17.906 -28.359 1 74.25 78 THR A CA 1
ATOM 596 C C . THR A 1 78 ? -14.781 -17.031 -28.938 1 74.25 78 THR A C 1
ATOM 598 O O . THR A 1 78 ? -15.93 -17.078 -28.484 1 74.25 78 THR A O 1
ATOM 601 N N . HIS A 1 79 ? -14.383 -15.984 -29.656 1 73 79 HIS A N 1
ATOM 602 C CA . HIS A 1 79 ? -15.367 -15.172 -30.359 1 73 79 HIS A CA 1
ATOM 603 C C . HIS A 1 79 ? -14.977 -14.977 -31.812 1 73 79 HIS A C 1
ATOM 605 O O . HIS A 1 79 ? -13.812 -15.172 -32.188 1 73 79 HIS A O 1
ATOM 611 N N . THR A 1 80 ? -15.961 -14.859 -32.594 1 72.38 80 THR A N 1
ATOM 612 C CA . THR A 1 80 ? -15.734 -14.57 -34 1 72.38 80 THR A CA 1
ATOM 613 C C . THR A 1 80 ? -15.508 -13.078 -34.219 1 72.38 80 THR A C 1
ATOM 615 O O . THR A 1 80 ? -16.328 -12.258 -33.812 1 72.38 80 THR A O 1
ATOM 618 N N . ASP A 1 81 ? -14.328 -12.805 -34.656 1 60.75 81 ASP A N 1
ATOM 619 C CA . ASP A 1 81 ? -14.031 -11.391 -34.875 1 60.75 81 ASP A CA 1
ATOM 620 C C . ASP A 1 81 ? -14.758 -10.867 -36.125 1 60.75 81 ASP A C 1
ATOM 622 O O . ASP A 1 81 ? -15.492 -11.602 -36.781 1 60.75 81 ASP A O 1
ATOM 626 N N . ALA A 1 82 ? -14.68 -9.5 -36.438 1 68.69 82 ALA A N 1
ATOM 627 C CA . ALA A 1 82 ? -15.391 -8.773 -37.469 1 68.69 82 ALA A CA 1
ATOM 628 C C . ALA A 1 82 ? -15.094 -9.359 -38.844 1 68.69 82 ALA A C 1
ATOM 630 O O . ALA A 1 82 ? -15.875 -9.18 -39.781 1 68.69 82 ALA A O 1
ATOM 631 N N . SER A 1 83 ? -13.945 -10.148 -38.969 1 68.25 83 SER A N 1
ATOM 632 C CA . SER A 1 83 ? -13.531 -10.75 -40.219 1 68.25 83 SER A CA 1
ATOM 633 C C . SER A 1 83 ? -14.086 -12.172 -40.344 1 68.25 83 SER A C 1
ATOM 635 O O . SER A 1 83 ? -13.891 -12.82 -41.375 1 68.25 83 SER A O 1
ATOM 637 N N . GLY A 1 84 ? -14.727 -12.617 -39.344 1 67.5 84 GLY A N 1
ATOM 638 C CA . GLY A 1 84 ? -15.289 -13.953 -39.344 1 67.5 84 GLY A CA 1
ATOM 639 C C . GLY A 1 84 ? -14.336 -15.008 -38.812 1 67.5 84 GLY A C 1
ATOM 640 O O . GLY A 1 84 ? -14.68 -16.188 -38.781 1 67.5 84 GLY A O 1
ATOM 641 N N . SER A 1 85 ? -13.141 -14.523 -38.469 1 71.31 85 SER A N 1
ATOM 642 C CA . SER A 1 85 ? -12.164 -15.469 -37.938 1 71.31 85 SER A CA 1
ATOM 643 C C . SER A 1 85 ? -12.398 -15.734 -36.438 1 71.31 85 SER A C 1
ATOM 645 O O . SER A 1 85 ? -12.773 -14.82 -35.719 1 71.31 85 SER A O 1
ATOM 647 N N . VAL A 1 86 ? -12.312 -17.031 -36.062 1 72.06 86 VAL A N 1
ATOM 648 C CA . VAL A 1 86 ? -12.477 -17.422 -34.656 1 72.06 86 VAL A CA 1
ATOM 649 C C . VAL A 1 86 ? -11.219 -17.062 -33.875 1 72.06 86 VAL A C 1
ATOM 651 O O . VAL A 1 86 ? -10.117 -17.516 -34.188 1 72.06 86 VAL A O 1
ATOM 654 N N . VAL A 1 87 ? -11.367 -16.031 -33.125 1 73.44 87 VAL A N 1
ATOM 655 C CA . VAL A 1 87 ? -10.25 -15.602 -32.281 1 73.44 87 VAL A CA 1
ATOM 656 C C . VAL A 1 87 ? -10.5 -16.047 -30.828 1 73.44 87 VAL A C 1
ATOM 658 O O . VAL A 1 87 ? -11.633 -15.992 -30.344 1 73.44 87 VAL A O 1
ATOM 661 N N . SER A 1 88 ? -9.461 -16.75 -30.219 1 76.25 88 SER A N 1
ATOM 662 C CA . SER A 1 88 ? -9.523 -17.141 -28.828 1 76.25 88 SER A CA 1
ATOM 663 C C . SER A 1 88 ? -8.789 -16.141 -27.922 1 76.25 88 SER A C 1
ATOM 665 O O . SER A 1 88 ? -7.668 -15.742 -28.234 1 76.25 88 SER A O 1
ATOM 667 N N . GLU A 1 89 ? -9.57 -15.609 -27.016 1 78.88 89 GLU A N 1
ATOM 668 C CA . GLU A 1 89 ? -8.977 -14.664 -26.078 1 78.88 89 GLU A CA 1
ATOM 669 C C . GLU A 1 89 ? -9.062 -15.195 -24.641 1 78.88 89 GLU A C 1
ATOM 671 O O . GLU A 1 89 ? -10.062 -15.805 -24.266 1 78.88 89 GLU A O 1
ATOM 676 N N . ALA A 1 90 ? -7.961 -15.031 -23.938 1 84.44 90 ALA A N 1
ATOM 677 C CA . ALA A 1 90 ? -7.926 -15.453 -22.547 1 84.44 90 ALA A CA 1
ATOM 678 C C . ALA A 1 90 ? -8.43 -14.344 -21.625 1 84.44 90 ALA A C 1
ATOM 680 O O . ALA A 1 90 ? -8.023 -13.188 -21.75 1 84.44 90 ALA A O 1
ATOM 681 N N . VAL A 1 91 ? -9.414 -14.664 -20.844 1 83.19 91 VAL A N 1
ATOM 682 C CA . VAL A 1 91 ? -9.875 -13.766 -19.797 1 83.19 91 VAL A CA 1
ATOM 683 C C . VAL A 1 91 ? -9.391 -14.266 -18.438 1 83.19 91 VAL A C 1
ATOM 685 O O . VAL A 1 91 ? -9.789 -15.344 -17.984 1 83.19 91 VAL A O 1
ATOM 688 N N . THR A 1 92 ? -8.539 -13.484 -17.859 1 87.25 92 THR A N 1
ATOM 689 C CA . THR A 1 92 ? -7.961 -13.891 -16.578 1 87.25 92 THR A CA 1
ATOM 690 C C . THR A 1 92 ? -8.938 -13.625 -15.445 1 87.25 92 THR A C 1
ATOM 692 O O . THR A 1 92 ? -9.461 -12.516 -15.305 1 87.25 92 THR A O 1
ATOM 695 N N . GLU A 1 93 ? -9.273 -14.625 -14.695 1 88.62 93 GLU A N 1
ATOM 696 C CA . GLU A 1 93 ? -10.125 -14.523 -13.516 1 88.62 93 GLU A CA 1
ATOM 697 C C . GLU A 1 93 ? -9.422 -15.086 -12.281 1 88.62 93 GLU A C 1
ATOM 699 O O . GLU A 1 93 ? -8.57 -15.969 -12.391 1 88.62 93 GLU A O 1
ATOM 704 N N . PRO A 1 94 ? -9.781 -14.539 -11.07 1 90.06 94 PRO A N 1
ATOM 705 C CA . PRO A 1 94 ? -9.219 -15.156 -9.867 1 90.06 94 PRO A CA 1
ATOM 706 C C . PRO A 1 94 ? -9.609 -16.625 -9.711 1 90.06 94 PRO A C 1
ATOM 708 O O . PRO A 1 94 ? -10.734 -17 -10.023 1 90.06 94 PRO A O 1
ATOM 711 N N . TRP A 1 95 ? -8.625 -17.406 -9.258 1 93.69 95 TRP A N 1
ATOM 712 C CA . TRP A 1 95 ? -8.922 -18.797 -8.875 1 93.69 95 TRP A CA 1
ATOM 713 C C . TRP A 1 95 ? -10 -18.844 -7.797 1 93.69 95 TRP A C 1
ATOM 715 O O . TRP A 1 95 ? -10.094 -17.938 -6.961 1 93.69 95 TRP A O 1
ATOM 725 N N . ARG A 1 96 ? -10.945 -19.797 -7.863 1 93.38 96 ARG A N 1
ATOM 726 C CA . ARG A 1 96 ? -12.039 -19.875 -6.902 1 93.38 96 ARG A CA 1
ATOM 727 C C . ARG A 1 96 ? -11.852 -21.078 -5.965 1 93.38 96 ARG A C 1
ATOM 729 O O . ARG A 1 96 ? -11.602 -22.188 -6.414 1 93.38 96 ARG A O 1
ATOM 736 N N . LEU A 1 97 ? -11.906 -20.812 -4.703 1 95.75 97 LEU A N 1
ATOM 737 C CA . LEU A 1 97 ? -11.75 -21.812 -3.654 1 95.75 97 LEU A CA 1
ATOM 738 C C . LEU A 1 97 ? -12.867 -21.688 -2.621 1 95.75 97 LEU A C 1
ATOM 740 O O . LEU A 1 97 ? -13.172 -20.594 -2.158 1 95.75 97 LEU A O 1
ATOM 744 N N . ASP A 1 98 ? -13.602 -22.797 -2.389 1 93.75 98 ASP A N 1
ATOM 745 C CA . ASP A 1 98 ? -14.617 -22.875 -1.349 1 93.75 98 ASP A CA 1
ATOM 746 C C . ASP A 1 98 ? -14.008 -23.25 -0 1 93.75 98 ASP A C 1
ATOM 748 O O . ASP A 1 98 ? -13.117 -24.094 0.069 1 93.75 98 ASP A O 1
ATOM 752 N N . PRO A 1 99 ? -14.477 -22.656 1.085 1 89.69 99 PRO A N 1
ATOM 753 C CA . PRO A 1 99 ? -13.867 -22.891 2.396 1 89.69 99 PRO A CA 1
ATOM 754 C C . PRO A 1 99 ? -14.211 -24.266 2.965 1 89.69 99 PRO A C 1
ATOM 756 O O . PRO A 1 99 ? -13.617 -24.688 3.959 1 89.69 99 PRO A O 1
ATOM 759 N N . VAL A 1 100 ? -15.148 -25 2.385 1 90.81 100 VAL A N 1
ATOM 760 C CA . VAL A 1 100 ? -15.484 -26.344 2.854 1 90.81 100 VAL A CA 1
ATOM 761 C C . VAL A 1 100 ? -14.602 -27.375 2.148 1 90.81 100 VAL A C 1
ATOM 763 O O . VAL A 1 100 ? -14.641 -27.5 0.921 1 90.81 100 VAL A O 1
ATOM 766 N N . PRO A 1 101 ? -13.836 -28.141 2.844 1 94.38 101 PRO A N 1
ATOM 767 C CA . PRO A 1 101 ? -12.922 -29.109 2.219 1 94.38 101 PRO A CA 1
ATOM 768 C C . PRO A 1 101 ? -13.602 -30.438 1.902 1 94.38 101 PRO A C 1
ATOM 770 O O . PRO A 1 101 ? -14.695 -30.719 2.406 1 94.38 101 PRO A O 1
ATOM 773 N N . LEU A 1 102 ? -13.062 -31.156 1.003 1 96.31 102 LEU A N 1
ATOM 774 C CA . LEU A 1 102 ? -13.336 -32.594 0.879 1 96.31 102 LEU A CA 1
ATOM 775 C C . LEU A 1 102 ? -12.492 -33.406 1.859 1 96.31 102 LEU A C 1
ATOM 777 O O . LEU A 1 102 ? -11.258 -33.312 1.846 1 96.31 102 LEU A O 1
ATOM 781 N N . VAL A 1 103 ? -13.141 -34.188 2.682 1 95 103 VAL A N 1
ATOM 782 C CA . VAL A 1 103 ? -12.422 -34.906 3.725 1 95 103 VAL A CA 1
ATOM 783 C C . VAL A 1 103 ? -12.352 -36.406 3.365 1 95 103 VAL A C 1
ATOM 785 O O . VAL A 1 103 ? -13.367 -37.031 3.049 1 95 103 VAL A O 1
ATOM 788 N N . VAL A 1 104 ? -11.148 -36.938 3.391 1 94.75 104 VAL A N 1
ATOM 789 C CA . VAL A 1 104 ? -10.922 -38.344 3.115 1 94.75 104 VAL A CA 1
ATOM 790 C C . VAL A 1 104 ? -10.383 -39.031 4.367 1 94.75 104 VAL A C 1
ATOM 792 O O . VAL A 1 104 ? -9.352 -38.625 4.906 1 94.75 104 VAL A O 1
ATOM 795 N N . GLN A 1 105 ? -10.977 -40.062 4.766 1 89.56 105 GLN A N 1
ATOM 796 C CA . GLN A 1 105 ? -10.609 -40.781 5.973 1 89.56 105 GLN A CA 1
ATOM 797 C C . GLN A 1 105 ? -9.367 -41.656 5.734 1 89.56 105 GLN A C 1
ATOM 799 O O . GLN A 1 105 ? -9.086 -42.062 4.605 1 89.56 105 GLN A O 1
ATOM 804 N N . PRO A 1 106 ? -8.594 -41.969 6.781 1 85.44 106 PRO A N 1
ATOM 805 C CA . PRO A 1 106 ? -7.34 -42.719 6.637 1 85.44 106 PRO A CA 1
ATOM 806 C C . PRO A 1 106 ? -7.52 -44.031 5.895 1 85.44 106 PRO A C 1
ATOM 808 O O . PRO A 1 106 ? -6.762 -44.344 4.973 1 85.44 106 PRO A O 1
ATOM 811 N N . GLY A 1 107 ? -8.453 -44.906 6.309 1 85.12 107 GLY A N 1
ATOM 812 C CA . GLY A 1 107 ? -8.68 -46.156 5.637 1 85.12 107 GLY A CA 1
ATOM 813 C C . GLY A 1 107 ? -9.031 -46 4.168 1 85.12 107 GLY A C 1
ATOM 814 O O . GLY A 1 107 ? -8.516 -46.75 3.32 1 85.12 107 GLY A O 1
ATOM 815 N N . GLU A 1 108 ? -9.773 -45.125 3.854 1 90.75 108 GLU A N 1
ATOM 816 C CA . GLU A 1 108 ? -10.172 -44.812 2.482 1 90.75 108 GLU A CA 1
ATOM 817 C C . GLU A 1 108 ? -8.992 -44.344 1.658 1 90.75 108 GLU A C 1
ATOM 819 O O . GLU A 1 108 ? -8.859 -44.688 0.483 1 90.75 108 GLU A O 1
ATOM 824 N N . TRP A 1 109 ? -8.148 -43.594 2.227 1 93.62 109 TRP A N 1
ATOM 825 C CA . TRP A 1 109 ? -7.02 -43 1.501 1 93.62 109 TRP A CA 1
ATOM 826 C C . TRP A 1 109 ? -6.012 -44.094 1.129 1 93.62 109 TRP A C 1
ATOM 828 O O . TRP A 1 109 ? -5.406 -44.031 0.055 1 93.62 109 TRP A O 1
ATOM 838 N N . GLU A 1 110 ? -5.812 -45 1.99 1 92.94 110 GLU A N 1
ATOM 839 C CA . GLU A 1 110 ? -4.863 -46.062 1.701 1 92.94 110 GLU A CA 1
ATOM 840 C C . GLU A 1 110 ? -5.234 -46.781 0.413 1 92.94 110 GLU A C 1
ATOM 842 O O . GLU A 1 110 ? -4.367 -47.094 -0.403 1 92.94 110 GLU A O 1
ATOM 847 N N . LEU A 1 111 ? -6.465 -47.031 0.287 1 94.44 111 LEU A N 1
ATOM 848 C CA . LEU A 1 111 ? -6.941 -47.688 -0.924 1 94.44 111 LEU A CA 1
ATOM 849 C C . LEU A 1 111 ? -6.773 -46.781 -2.139 1 94.44 111 LEU A C 1
ATOM 851 O O . LEU A 1 111 ? -6.359 -47.219 -3.207 1 94.44 111 LEU A O 1
ATOM 855 N N . LEU A 1 112 ? -7.125 -45.562 -1.997 1 96.25 112 LEU A N 1
ATOM 856 C CA . LEU A 1 112 ? -6.996 -44.594 -3.082 1 96.25 112 LEU A CA 1
ATOM 857 C C . LEU A 1 112 ? -5.539 -44.438 -3.502 1 96.25 112 LEU A C 1
ATOM 859 O O . LEU A 1 112 ? -5.234 -44.406 -4.695 1 96.25 112 LEU A O 1
ATOM 863 N N . GLU A 1 113 ? -4.672 -44.312 -2.541 1 96.31 113 GLU A N 1
ATOM 864 C CA . GLU A 1 113 ? -3.244 -44.125 -2.801 1 96.31 113 GLU A CA 1
ATOM 865 C C . GLU A 1 113 ? -2.674 -45.344 -3.551 1 96.31 113 GLU A C 1
ATOM 867 O O . GLU A 1 113 ? -1.984 -45.156 -4.559 1 96.31 113 GLU A O 1
ATOM 872 N N . ALA A 1 114 ? -3.01 -46.5 -3.1 1 97 114 ALA A N 1
ATOM 873 C CA . ALA A 1 114 ? -2.537 -47.719 -3.74 1 97 114 ALA A CA 1
ATOM 874 C C . ALA A 1 114 ? -3.1 -47.875 -5.152 1 97 114 ALA A C 1
ATOM 876 O O . ALA A 1 114 ? -2.395 -48.281 -6.07 1 97 114 ALA A O 1
ATOM 877 N N . GLY A 1 115 ? -4.324 -47.562 -5.242 1 98.12 115 GLY A N 1
ATOM 878 C CA . GLY A 1 115 ? -4.973 -47.656 -6.543 1 98.12 115 GLY A CA 1
ATOM 879 C C . GLY A 1 115 ? -4.41 -46.688 -7.562 1 98.12 115 GLY A C 1
ATOM 880 O O . GLY A 1 115 ? -4.227 -47.062 -8.727 1 98.12 115 GLY A O 1
ATOM 881 N N . LEU A 1 116 ? -4.223 -45.5 -7.203 1 98.19 116 LEU A N 1
ATOM 882 C CA . LEU A 1 116 ? -3.666 -44.469 -8.102 1 98.19 116 LEU A CA 1
ATOM 883 C C . LEU A 1 116 ? -2.246 -44.844 -8.516 1 98.19 116 LEU A C 1
ATOM 885 O O . LEU A 1 116 ? -1.873 -44.688 -9.68 1 98.19 116 LEU A O 1
ATOM 889 N N . ALA A 1 117 ? -1.446 -45.312 -7.578 1 97.81 117 ALA A N 1
ATOM 890 C CA . ALA A 1 117 ? -0.086 -45.75 -7.891 1 97.81 117 ALA A CA 1
ATOM 891 C C . ALA A 1 117 ? -0.091 -46.906 -8.859 1 97.81 117 ALA A C 1
ATOM 893 O O . ALA A 1 117 ? 0.714 -46.969 -9.789 1 97.81 117 ALA A O 1
ATOM 894 N N . GLN A 1 118 ? -0.964 -47.875 -8.609 1 98.06 118 GLN A N 1
ATOM 895 C CA . GLN A 1 118 ? -1.098 -49.031 -9.5 1 98.06 118 GLN A CA 1
ATOM 896 C C . GLN A 1 118 ? -1.459 -48.594 -10.914 1 98.06 118 GLN A C 1
ATOM 898 O O . GLN A 1 118 ? -0.915 -49.094 -11.891 1 98.06 118 GLN A O 1
ATOM 903 N N . ARG A 1 119 ? -2.389 -47.75 -10.938 1 98.19 119 ARG A N 1
ATOM 904 C CA . ARG A 1 119 ? -2.863 -47.25 -12.234 1 98.19 119 ARG A CA 1
ATOM 905 C C . ARG A 1 119 ? -1.744 -46.562 -13 1 98.19 119 ARG A C 1
ATOM 907 O O . ARG A 1 119 ? -1.606 -46.75 -14.211 1 98.19 119 ARG A O 1
ATOM 914 N N . ALA A 1 120 ? -0.956 -45.75 -12.352 1 98.19 120 ALA A N 1
ATOM 915 C CA . ALA A 1 120 ? 0.187 -45.094 -12.977 1 98.19 120 ALA A CA 1
ATOM 916 C C . ALA A 1 120 ? 1.187 -46.125 -13.508 1 98.19 120 ALA A C 1
ATOM 918 O O . ALA A 1 120 ? 1.725 -45.969 -14.602 1 98.19 120 ALA A O 1
ATOM 919 N N . ARG A 1 121 ? 1.449 -47.156 -12.742 1 97.69 121 ARG A N 1
ATOM 920 C CA . ARG A 1 121 ? 2.336 -48.25 -13.195 1 97.69 121 ARG A CA 1
ATOM 921 C C . ARG A 1 121 ? 1.79 -48.906 -14.445 1 97.69 121 ARG A C 1
ATOM 923 O O . ARG A 1 121 ? 2.547 -49.219 -15.367 1 97.69 121 ARG A O 1
ATOM 930 N N . LEU A 1 122 ? 0.538 -49.125 -14.391 1 98.31 122 LEU A N 1
ATOM 931 C CA . LEU A 1 122 ? -0.106 -49.75 -15.539 1 98.31 122 LEU A CA 1
ATOM 932 C C . LEU A 1 122 ? 0.018 -48.875 -16.781 1 98.31 122 LEU A C 1
ATOM 934 O O . LEU A 1 122 ? 0.4 -49.375 -17.844 1 98.31 122 LEU A O 1
ATOM 938 N N . LEU A 1 123 ? -0.348 -47.625 -16.672 1 98.38 123 LEU A N 1
ATOM 939 C CA . LEU A 1 123 ? -0.281 -46.719 -17.797 1 98.38 123 LEU A CA 1
ATOM 940 C C . LEU A 1 123 ? 1.153 -46.562 -18.281 1 98.38 123 LEU A C 1
ATOM 942 O O . LEU A 1 123 ? 1.386 -46.406 -19.484 1 98.38 123 LEU A O 1
ATOM 946 N N . ASP A 1 124 ? 2.094 -46.562 -17.328 1 97.81 124 ASP A N 1
ATOM 947 C CA . ASP A 1 124 ? 3.508 -46.531 -17.688 1 97.81 124 ASP A CA 1
ATOM 948 C C . ASP A 1 124 ? 3.883 -47.719 -18.531 1 97.81 124 ASP A C 1
ATOM 950 O O . ASP A 1 124 ? 4.582 -47.594 -19.547 1 97.81 124 ASP A O 1
ATOM 954 N N . ALA A 1 125 ? 3.406 -48.875 -18.156 1 97.69 125 ALA A N 1
ATOM 955 C CA . ALA A 1 125 ? 3.684 -50.094 -18.906 1 97.69 125 ALA A CA 1
ATOM 956 C C . ALA A 1 125 ? 3.057 -50.031 -20.297 1 97.69 125 ALA A C 1
ATOM 958 O O . ALA A 1 125 ? 3.656 -50.5 -21.266 1 97.69 125 ALA A O 1
ATOM 959 N N . VAL A 1 126 ? 1.921 -49.5 -20.359 1 98.06 126 VAL A N 1
ATOM 960 C CA . VAL A 1 126 ? 1.202 -49.438 -21.625 1 98.06 126 VAL A CA 1
ATOM 961 C C . VAL A 1 126 ? 1.945 -48.5 -22.578 1 98.06 126 VAL A C 1
ATOM 963 O O . VAL A 1 126 ? 2.184 -48.875 -23.734 1 98.06 126 VAL A O 1
ATOM 966 N N . VAL A 1 127 ? 2.271 -47.312 -22.125 1 97.56 127 VAL A N 1
ATOM 967 C CA . VAL A 1 127 ? 2.904 -46.344 -23.016 1 97.56 127 VAL A CA 1
ATOM 968 C C . VAL A 1 127 ? 4.289 -46.844 -23.422 1 97.56 127 VAL A C 1
ATOM 970 O O . VAL A 1 127 ? 4.734 -46.625 -24.547 1 97.56 127 VAL A O 1
ATOM 973 N N . ARG A 1 128 ? 4.988 -47.531 -22.516 1 96.31 128 ARG A N 1
ATOM 974 C CA . ARG A 1 128 ? 6.281 -48.125 -22.844 1 96.31 128 ARG A CA 1
ATOM 975 C C . ARG A 1 128 ? 6.145 -49.125 -23.984 1 96.31 128 ARG A C 1
ATOM 977 O O . ARG A 1 128 ? 6.992 -49.188 -24.891 1 96.31 128 ARG A O 1
ATOM 984 N N . ASP A 1 129 ? 5.129 -49.875 -23.969 1 97.31 129 ASP A N 1
ATOM 985 C CA . ASP A 1 129 ? 4.895 -50.875 -25.016 1 97.31 129 ASP A CA 1
ATOM 986 C C . ASP A 1 129 ? 4.484 -50.219 -26.328 1 97.31 129 ASP A C 1
ATOM 988 O O . ASP A 1 129 ? 4.988 -50.562 -27.406 1 97.31 129 ASP A O 1
ATOM 992 N N . ILE A 1 130 ? 3.582 -49.25 -26.281 1 96.94 130 ILE A N 1
ATOM 993 C CA . ILE A 1 130 ? 3.045 -48.594 -27.453 1 96.94 130 ILE A CA 1
ATOM 994 C C . ILE A 1 130 ? 4.18 -47.938 -28.25 1 96.94 130 ILE A C 1
ATOM 996 O O . ILE A 1 130 ? 4.184 -47.969 -29.484 1 96.94 130 ILE A O 1
ATOM 1000 N N . TYR A 1 131 ? 5.141 -47.438 -27.594 1 96.56 131 TYR A N 1
ATOM 1001 C CA . TYR A 1 131 ? 6.219 -46.719 -28.281 1 96.56 131 TYR A CA 1
ATOM 1002 C C . TYR A 1 131 ? 7.496 -47.562 -28.281 1 96.56 131 TYR A C 1
ATOM 1004 O O . TYR A 1 131 ? 8.578 -47.031 -28.594 1 96.56 131 TYR A O 1
ATOM 1012 N N . GLY A 1 132 ? 7.422 -48.781 -27.953 1 95.56 132 GLY A N 1
ATOM 1013 C CA . GLY A 1 132 ? 8.516 -49.75 -27.984 1 95.56 132 GLY A CA 1
ATOM 1014 C C . GLY A 1 132 ? 8.211 -50.969 -28.812 1 95.56 132 GLY A C 1
ATOM 1015 O O . GLY A 1 132 ? 8.023 -50.875 -30.031 1 95.56 132 GLY A O 1
ATOM 1016 N N . ALA A 1 133 ? 7.953 -52.125 -28.156 1 96.12 133 ALA A N 1
ATOM 1017 C CA . ALA A 1 133 ? 7.801 -53.406 -28.828 1 96.12 133 ALA A CA 1
ATOM 1018 C C . ALA A 1 133 ? 6.426 -53.531 -29.484 1 96.12 133 ALA A C 1
ATOM 1020 O O . ALA A 1 133 ? 6.234 -54.344 -30.391 1 96.12 133 ALA A O 1
ATOM 1021 N N . GLN A 1 134 ? 5.453 -52.844 -28.984 1 96.62 134 GLN A N 1
ATOM 1022 C CA . GLN A 1 134 ? 4.09 -52.812 -29.516 1 96.62 134 GLN A CA 1
ATOM 1023 C C . GLN A 1 134 ? 3.48 -54.219 -29.484 1 96.62 134 GLN A C 1
ATOM 1025 O O . GLN A 1 134 ? 2.855 -54.656 -30.469 1 96.62 134 GLN A O 1
ATOM 1030 N N . THR A 1 135 ? 3.721 -54.906 -28.484 1 97.62 135 THR A N 1
ATOM 1031 C CA . THR A 1 135 ? 3.176 -56.25 -28.297 1 97.62 135 THR A CA 1
ATOM 1032 C C . THR A 1 135 ? 1.665 -56.188 -28.094 1 97.62 135 THR A C 1
ATOM 1034 O O . THR A 1 135 ? 0.936 -57.062 -28.562 1 97.62 135 THR A O 1
ATOM 1037 N N . LEU A 1 136 ? 1.182 -55.156 -27.438 1 97.56 136 LEU A N 1
ATOM 1038 C CA . LEU A 1 136 ? -0.239 -55 -27.141 1 97.56 136 LEU A CA 1
ATOM 1039 C C . LEU A 1 136 ? -1.041 -54.781 -28.406 1 97.56 136 LEU A C 1
ATOM 1041 O O . LEU A 1 136 ? -2.203 -55.188 -28.5 1 97.56 136 LEU A O 1
ATOM 1045 N N . LEU A 1 137 ? -0.449 -54.094 -29.359 1 96.44 137 LEU A N 1
ATOM 1046 C CA . LEU A 1 137 ? -1.099 -53.875 -30.641 1 96.44 137 LEU A CA 1
ATOM 1047 C C . LEU A 1 137 ? -1.038 -55.156 -31.5 1 96.44 137 LEU A C 1
ATOM 1049 O O . LEU A 1 137 ? -2.023 -55.5 -32.156 1 96.44 137 LEU A O 1
ATOM 1053 N N . ALA A 1 138 ? 0.091 -55.812 -31.453 1 96.75 138 ALA A N 1
ATOM 1054 C CA . ALA A 1 138 ? 0.338 -57 -32.312 1 96.75 138 ALA A CA 1
ATOM 1055 C C . ALA A 1 138 ? -0.556 -58.156 -31.891 1 96.75 138 ALA A C 1
ATOM 1057 O O . ALA A 1 138 ? -1.037 -58.906 -32.75 1 96.75 138 ALA A O 1
ATOM 1058 N N . ASP A 1 139 ? -0.798 -58.344 -30.672 1 95.31 139 ASP A N 1
ATOM 1059 C CA . ASP A 1 139 ? -1.558 -59.5 -30.219 1 95.31 139 ASP A CA 1
ATOM 1060 C C . ASP A 1 139 ? -3.039 -59.156 -30.062 1 95.31 139 ASP A C 1
ATOM 1062 O O . ASP A 1 139 ? -3.84 -60.031 -29.672 1 95.31 139 ASP A O 1
ATOM 1066 N N . GLY A 1 140 ? -3.373 -57.938 -30.219 1 93.88 140 GLY A N 1
ATOM 1067 C CA . GLY A 1 140 ? -4.773 -57.531 -30.281 1 93.88 140 GLY A CA 1
ATOM 1068 C C . GLY A 1 140 ? -5.332 -57.156 -28.922 1 93.88 140 GLY A C 1
ATOM 1069 O O . GLY A 1 140 ? -6.527 -56.875 -28.797 1 93.88 140 GLY A O 1
ATOM 1070 N N . SER A 1 141 ? -4.477 -57.156 -27.938 1 96.5 141 SER A N 1
ATOM 1071 C CA . SER A 1 141 ? -4.934 -56.719 -26.625 1 96.5 141 SER A CA 1
ATOM 1072 C C . SER A 1 141 ? -5.488 -55.281 -26.688 1 96.5 141 SER A C 1
ATOM 1074 O O . SER A 1 141 ? -6.43 -54.969 -25.953 1 96.5 141 SER A O 1
ATOM 1076 N N . ILE A 1 142 ? -4.891 -54.5 -27.438 1 97.38 142 ILE A N 1
ATOM 1077 C CA . ILE A 1 142 ? -5.418 -53.188 -27.797 1 97.38 142 ILE A CA 1
ATOM 1078 C C . ILE A 1 142 ? -5.672 -53.125 -29.312 1 97.38 142 ILE A C 1
ATOM 1080 O O . ILE A 1 142 ? -4.742 -53.25 -30.109 1 97.38 142 ILE A O 1
ATOM 1084 N N . PRO A 1 143 ? -6.914 -52.969 -29.688 1 95.88 143 PRO A N 1
ATOM 1085 C CA . PRO A 1 143 ? -7.156 -52.781 -31.125 1 95.88 143 PRO A CA 1
ATOM 1086 C C . PRO A 1 143 ? -6.375 -51.625 -31.703 1 95.88 143 PRO A C 1
ATOM 1088 O O . PRO A 1 143 ? -6.426 -50.5 -31.172 1 95.88 143 PRO A O 1
ATOM 1091 N N . PRO A 1 144 ? -5.68 -51.781 -32.781 1 95.12 144 PRO A N 1
ATOM 1092 C CA . PRO A 1 144 ? -4.785 -50.781 -33.344 1 95.12 144 PRO A CA 1
ATOM 1093 C C . PRO A 1 144 ? -5.496 -49.438 -33.594 1 95.12 144 PRO A C 1
ATOM 1095 O O . PRO A 1 144 ? -4.922 -48.375 -33.375 1 95.12 144 PRO A O 1
ATOM 1098 N N . PRO A 1 145 ? -6.785 -49.406 -34.031 1 93.81 145 PRO A N 1
ATOM 1099 C CA . PRO A 1 145 ? -7.438 -48.125 -34.312 1 93.81 145 PRO A CA 1
ATOM 1100 C C . PRO A 1 145 ? -7.562 -47.219 -33.062 1 93.81 145 PRO A C 1
ATOM 1102 O O . PRO A 1 145 ? -7.633 -46 -33.188 1 93.81 145 PRO A O 1
ATOM 1105 N N . ILE A 1 146 ? -7.57 -47.812 -31.922 1 94.38 146 ILE A N 1
ATOM 1106 C CA . ILE A 1 146 ? -7.664 -47.094 -30.656 1 94.38 146 ILE A CA 1
ATOM 1107 C C . ILE A 1 146 ? -6.426 -46.219 -30.484 1 94.38 146 ILE A C 1
ATOM 1109 O O . ILE A 1 146 ? -6.527 -45.062 -30.047 1 94.38 146 ILE A O 1
ATOM 1113 N N . VAL A 1 147 ? -5.293 -46.688 -30.875 1 95.38 147 VAL A N 1
ATOM 1114 C CA . VAL A 1 147 ? -4.031 -46 -30.672 1 95.38 147 VAL A CA 1
ATOM 1115 C C . VAL A 1 147 ? -3.684 -45.188 -31.906 1 95.38 147 VAL A C 1
ATOM 1117 O O . VAL A 1 147 ? -3.467 -43.969 -31.828 1 95.38 147 VAL A O 1
ATOM 1120 N N . MET A 1 148 ? -3.738 -45.781 -33.062 1 92.69 148 MET A N 1
ATOM 1121 C CA . MET A 1 148 ? -3.252 -45.188 -34.312 1 92.69 148 MET A CA 1
ATOM 1122 C C . MET A 1 148 ? -4.188 -44.094 -34.781 1 92.69 148 MET A C 1
ATOM 1124 O O . MET A 1 148 ? -3.775 -43.188 -35.5 1 92.69 148 MET A O 1
ATOM 1128 N N . GLY A 1 149 ? -5.379 -44.188 -34.375 1 89.62 149 GLY A N 1
ATOM 1129 C CA . GLY A 1 149 ? -6.344 -43.156 -34.75 1 89.62 149 GLY A CA 1
ATOM 1130 C C . GLY A 1 149 ? -6.41 -42 -33.781 1 89.62 149 GLY A C 1
ATOM 1131 O O . GLY A 1 149 ? -7.02 -40.969 -34.062 1 89.62 149 GLY A O 1
ATOM 1132 N N . HIS A 1 150 ? -5.801 -42.125 -32.688 1 93.19 150 HIS A N 1
ATOM 1133 C CA . HIS A 1 150 ? -5.863 -41.094 -31.641 1 93.19 150 HIS A CA 1
ATOM 1134 C C . HIS A 1 150 ? -4.902 -39.938 -31.922 1 93.19 150 HIS A C 1
ATOM 1136 O O . HIS A 1 150 ? -3.74 -40.188 -32.281 1 93.19 150 HIS A O 1
ATOM 1142 N N . GLY A 1 151 ? -5.363 -38.688 -31.781 1 90.06 151 GLY A N 1
ATOM 1143 C CA . GLY A 1 151 ? -4.57 -37.5 -32.062 1 90.06 151 GLY A CA 1
ATOM 1144 C C . GLY A 1 151 ? -3.363 -37.375 -31.141 1 90.06 151 GLY A C 1
ATOM 1145 O O . GLY A 1 151 ? -2.393 -36.688 -31.484 1 90.06 151 GLY A O 1
ATOM 1146 N N . GLY A 1 152 ? -3.35 -38.094 -30.031 1 92.19 152 GLY A N 1
ATOM 1147 C CA . GLY A 1 152 ? -2.258 -38.031 -29.078 1 92.19 152 GLY A CA 1
ATOM 1148 C C . GLY A 1 152 ? -1.142 -39.031 -29.391 1 92.19 152 GLY A C 1
ATOM 1149 O O . GLY A 1 152 ? -0.08 -38.969 -28.766 1 92.19 152 GLY A O 1
ATOM 1150 N N . TYR A 1 153 ? -1.385 -39.875 -30.344 1 95 153 TYR A N 1
ATOM 1151 C CA . TYR A 1 153 ? -0.319 -40.75 -30.781 1 95 153 TYR A CA 1
ATOM 1152 C C . TYR A 1 153 ? 0.644 -40.031 -31.719 1 95 153 TYR A C 1
ATOM 1154 O O . TYR A 1 153 ? 0.252 -39.562 -32.781 1 95 153 TYR A O 1
ATOM 1162 N N . VAL A 1 154 ? 1.843 -39.938 -31.281 1 95.38 154 VAL A N 1
ATOM 1163 C CA . VAL A 1 154 ? 2.883 -39.25 -32.031 1 95.38 154 VAL A CA 1
ATOM 1164 C C . VAL A 1 154 ? 3.857 -40.281 -32.625 1 95.38 154 VAL A C 1
ATOM 1166 O O . VAL A 1 154 ? 4.785 -40.719 -31.938 1 95.38 154 VAL A O 1
ATOM 1169 N N . ARG A 1 155 ? 3.727 -40.469 -33.844 1 93.94 155 ARG A N 1
ATOM 1170 C CA . ARG A 1 155 ? 4.508 -41.5 -34.5 1 93.94 155 ARG A CA 1
ATOM 1171 C C . ARG A 1 155 ? 6.004 -41.25 -34.344 1 93.94 155 ARG A C 1
ATOM 1173 O O . ARG A 1 155 ? 6.781 -42.188 -34.156 1 93.94 155 ARG A O 1
ATOM 1180 N N . TYR A 1 156 ? 6.371 -40 -34.375 1 93.81 156 TYR A N 1
ATOM 1181 C CA . TYR A 1 156 ? 7.777 -39.625 -34.344 1 93.81 156 TYR A CA 1
ATOM 1182 C C . TYR A 1 156 ? 8.367 -39.938 -32.969 1 93.81 156 TYR A C 1
ATOM 1184 O O . TYR A 1 156 ? 9.594 -39.938 -32.781 1 93.81 156 TYR A O 1
ATOM 1192 N N . ALA A 1 157 ? 7.555 -40.25 -32.031 1 95.38 157 ALA A N 1
ATOM 1193 C CA . ALA A 1 157 ? 8.023 -40.5 -30.672 1 95.38 157 ALA A CA 1
ATOM 1194 C C . ALA A 1 157 ? 8.445 -41.969 -30.516 1 95.38 157 ALA A C 1
ATOM 1196 O O . ALA A 1 157 ? 9.062 -42.344 -29.5 1 95.38 157 ALA A O 1
ATOM 1197 N N . HIS A 1 158 ? 8.141 -42.781 -31.484 1 95.12 158 HIS A N 1
ATOM 1198 C CA . HIS A 1 158 ? 8.492 -44.188 -31.406 1 95.12 158 HIS A CA 1
ATOM 1199 C C . HIS A 1 158 ? 10 -44.375 -31.25 1 95.12 158 HIS A C 1
ATOM 1201 O O . HIS A 1 158 ? 10.781 -43.812 -32.031 1 95.12 158 HIS A O 1
ATOM 1207 N N . GLY A 1 159 ? 10.359 -45.125 -30.281 1 94.69 159 GLY A N 1
ATOM 1208 C CA . GLY A 1 159 ? 11.766 -45.438 -30.062 1 94.69 159 GLY A CA 1
ATOM 1209 C C . GLY A 1 159 ? 12.461 -44.438 -29.156 1 94.69 159 GLY A C 1
ATOM 1210 O O . GLY A 1 159 ? 13.609 -44.656 -28.75 1 94.69 159 GLY A O 1
ATOM 1211 N N . ILE A 1 160 ? 11.875 -43.312 -28.859 1 95.31 160 ILE A N 1
ATOM 1212 C CA . ILE A 1 160 ? 12.453 -42.375 -27.922 1 95.31 160 ILE A CA 1
ATOM 1213 C C . ILE A 1 160 ? 12.227 -42.844 -26.484 1 95.31 160 ILE A C 1
ATOM 1215 O O . ILE A 1 160 ? 11.078 -43.031 -26.078 1 95.31 160 ILE A O 1
ATOM 1219 N N . GLU A 1 161 ? 13.234 -43.062 -25.734 1 92.94 161 GLU A N 1
ATOM 1220 C CA . GLU A 1 161 ? 13.133 -43.5 -24.344 1 92.94 161 GLU A CA 1
ATOM 1221 C C . GLU A 1 161 ? 13.773 -42.469 -23.406 1 92.94 161 GLU A C 1
ATOM 1223 O O . GLU A 1 161 ? 14.891 -42 -23.656 1 92.94 161 GLU A O 1
ATOM 1228 N N . VAL A 1 162 ? 13.062 -42.125 -22.438 1 92.38 162 VAL A N 1
ATOM 1229 C CA . VAL A 1 162 ? 13.594 -41.25 -21.391 1 92.38 162 VAL A CA 1
ATOM 1230 C C . VAL A 1 162 ? 14.359 -42.094 -20.359 1 92.38 162 VAL A C 1
ATOM 1232 O O . VAL A 1 162 ? 13.898 -43.156 -19.953 1 92.38 162 VAL A O 1
ATOM 1235 N N . PRO A 1 163 ? 15.547 -41.625 -20 1 92.12 163 PRO A N 1
ATOM 1236 C CA . PRO A 1 163 ? 16.266 -42.375 -18.953 1 92.12 163 PRO A CA 1
ATOM 1237 C C . PRO A 1 163 ? 15.469 -42.5 -17.672 1 92.12 163 PRO A C 1
ATOM 1239 O O . PRO A 1 163 ? 14.609 -41.656 -17.375 1 92.12 163 PRO A O 1
ATOM 1242 N N . GLY A 1 164 ? 15.82 -43.531 -16.891 1 89.12 164 GLY A N 1
ATOM 1243 C CA . GLY A 1 164 ? 15.148 -43.781 -15.625 1 89.12 164 GLY A CA 1
ATOM 1244 C C . GLY A 1 164 ? 14.227 -45 -15.656 1 89.12 164 GLY A C 1
ATOM 1245 O O . GLY A 1 164 ? 14.164 -45.688 -16.656 1 89.12 164 GLY A O 1
ATOM 1246 N N . ALA A 1 165 ? 13.5 -45.094 -14.594 1 90.62 165 ALA A N 1
ATOM 1247 C CA . ALA A 1 165 ? 12.703 -46.312 -14.398 1 90.62 165 ALA A CA 1
ATOM 1248 C C . ALA A 1 165 ? 11.352 -46.188 -15.102 1 90.62 165 ALA A C 1
ATOM 1250 O O . ALA A 1 165 ? 10.734 -47.188 -15.445 1 90.62 165 ALA A O 1
ATOM 1251 N N . HIS A 1 166 ? 10.906 -45 -15.359 1 93.94 166 HIS A N 1
ATOM 1252 C CA . HIS A 1 166 ? 9.547 -44.812 -15.836 1 93.94 166 HIS A CA 1
ATOM 1253 C C . HIS A 1 166 ? 9.523 -43.906 -17.062 1 93.94 166 HIS A C 1
ATOM 1255 O O . HIS A 1 166 ? 10.32 -42.969 -17.172 1 93.94 166 HIS A O 1
ATOM 1261 N N . GLN A 1 167 ? 8.625 -44.219 -17.938 1 94.5 167 GLN A N 1
ATOM 1262 C CA . GLN A 1 167 ? 8.414 -43.375 -19.109 1 94.5 167 GLN A CA 1
ATOM 1263 C C . GLN A 1 167 ? 7.301 -42.375 -18.859 1 94.5 167 GLN A C 1
ATOM 1265 O O . GLN A 1 167 ? 7.258 -41.312 -19.5 1 94.5 167 GLN A O 1
ATOM 1270 N N . LEU A 1 168 ? 6.383 -42.688 -18 1 96.94 168 LEU A N 1
ATOM 1271 C CA . LEU A 1 168 ? 5.355 -41.781 -17.531 1 96.94 168 LEU A CA 1
ATOM 1272 C C . LEU A 1 168 ? 5.723 -41.188 -16.156 1 96.94 168 LEU A C 1
ATOM 1274 O O . LEU A 1 168 ? 5.555 -41.875 -15.141 1 96.94 168 LEU A O 1
ATOM 1278 N N . VAL A 1 169 ? 6.145 -39.969 -16.156 1 96.62 169 VAL A N 1
ATOM 1279 C CA . VAL A 1 169 ? 6.699 -39.375 -14.938 1 96.62 169 VAL A CA 1
ATOM 1280 C C . VAL A 1 169 ? 5.574 -38.75 -14.102 1 96.62 169 VAL A C 1
ATOM 1282 O O . VAL A 1 169 ? 5.602 -38.844 -12.867 1 96.62 169 VAL A O 1
ATOM 1285 N N . MET A 1 170 ? 4.637 -38.094 -14.773 1 97.19 170 MET A N 1
ATOM 1286 C CA . MET A 1 170 ? 3.52 -37.469 -14.094 1 97.19 170 MET A CA 1
ATOM 1287 C C . MET A 1 170 ? 2.186 -37.938 -14.664 1 97.19 170 MET A C 1
ATOM 1289 O O . MET A 1 170 ? 2.043 -38.094 -15.875 1 97.19 170 MET A O 1
ATOM 1293 N N . SER A 1 171 ? 1.252 -38.125 -13.867 1 97.62 171 SER A N 1
ATOM 1294 C CA . SER A 1 171 ? -0.101 -38.438 -14.305 1 97.62 171 SER A CA 1
ATOM 1295 C C . SER A 1 171 ? -1.142 -37.938 -13.312 1 97.62 171 SER A C 1
ATOM 1297 O O . SER A 1 171 ? -0.821 -37.688 -12.148 1 97.62 171 SER A O 1
ATOM 1299 N N . ALA A 1 172 ? -2.277 -37.656 -13.766 1 97.75 172 ALA A N 1
ATOM 1300 C CA . ALA A 1 172 ? -3.432 -37.344 -12.93 1 97.75 172 ALA A CA 1
ATOM 1301 C C . ALA A 1 172 ? -4.645 -38.188 -13.32 1 97.75 172 ALA A C 1
ATOM 1303 O O . ALA A 1 172 ? -4.738 -38.656 -14.453 1 97.75 172 ALA A O 1
ATOM 1304 N N . THR A 1 173 ? -5.449 -38.406 -12.367 1 97.38 173 THR A N 1
ATOM 1305 C CA . THR A 1 173 ? -6.648 -39.219 -12.57 1 97.38 173 THR A CA 1
ATOM 1306 C C . THR A 1 173 ? -7.867 -38.531 -11.969 1 97.38 173 THR A C 1
ATOM 1308 O O . THR A 1 173 ? -7.84 -38.094 -10.812 1 97.38 173 THR A O 1
ATOM 1311 N N . ASP A 1 174 ? -8.922 -38.375 -12.742 1 95.12 174 ASP A N 1
ATOM 1312 C CA . ASP A 1 174 ? -10.18 -37.812 -12.25 1 95.12 174 ASP A CA 1
ATOM 1313 C C . ASP A 1 174 ? -11.07 -38.906 -11.664 1 95.12 174 ASP A C 1
ATOM 1315 O O . ASP A 1 174 ? -11.32 -39.938 -12.32 1 95.12 174 ASP A O 1
ATOM 1319 N N . LEU A 1 175 ? -11.531 -38.656 -10.445 1 95.81 175 LEU A N 1
ATOM 1320 C CA . LEU A 1 175 ? -12.305 -39.656 -9.727 1 95.81 175 LEU A CA 1
ATOM 1321 C C . LEU A 1 175 ? -13.625 -39.062 -9.227 1 95.81 175 LEU A C 1
ATOM 1323 O O . LEU A 1 175 ? -13.703 -37.875 -8.93 1 95.81 175 LEU A O 1
ATOM 1327 N N . GLY A 1 176 ? -14.625 -39.875 -9.203 1 92.94 176 GLY A N 1
ATOM 1328 C CA . GLY A 1 176 ? -15.883 -39.625 -8.523 1 92.94 176 GLY A CA 1
ATOM 1329 C C . GLY A 1 176 ? -16.312 -40.75 -7.609 1 92.94 176 GLY A C 1
ATOM 1330 O O . GLY A 1 176 ? -15.93 -41.906 -7.816 1 92.94 176 GLY A O 1
ATOM 1331 N N . ARG A 1 177 ? -16.969 -40.344 -6.613 1 92.75 177 ARG A N 1
ATOM 1332 C CA . ARG A 1 177 ? -17.516 -41.375 -5.723 1 92.75 177 ARG A CA 1
ATOM 1333 C C . ARG A 1 177 ? -18.922 -41.781 -6.148 1 92.75 177 ARG A C 1
ATOM 1335 O O . ARG A 1 177 ? -19.812 -40.906 -6.262 1 92.75 177 ARG A O 1
ATOM 1342 N N . ALA A 1 178 ? -19.094 -43.031 -6.309 1 90.06 178 ALA A N 1
ATOM 1343 C CA . ALA A 1 178 ? -20.391 -43.594 -6.699 1 90.06 178 ALA A CA 1
ATOM 1344 C C . ALA A 1 178 ? -21.344 -43.656 -5.508 1 90.06 178 ALA A C 1
ATOM 1346 O O . ALA A 1 178 ? -20.922 -43.5 -4.359 1 90.06 178 ALA A O 1
ATOM 1347 N N . PRO A 1 179 ? -22.688 -43.812 -5.723 1 87.19 179 PRO A N 1
ATOM 1348 C CA . PRO A 1 179 ? -23.672 -43.875 -4.633 1 87.19 179 PRO A CA 1
ATOM 1349 C C . PRO A 1 179 ? -23.328 -44.938 -3.576 1 87.19 179 PRO A C 1
ATOM 1351 O O . PRO A 1 179 ? -23.656 -44.75 -2.4 1 87.19 179 PRO A O 1
ATOM 1354 N N . GLY A 1 180 ? -22.672 -45.938 -3.877 1 85.75 180 GLY A N 1
ATOM 1355 C CA . GLY A 1 180 ? -22.25 -46.938 -2.922 1 85.75 180 GLY A CA 1
ATOM 1356 C C . GLY A 1 180 ? -20.984 -46.562 -2.172 1 85.75 180 GLY A C 1
ATOM 1357 O O . GLY A 1 180 ? -20.562 -47.281 -1.261 1 85.75 180 GLY A O 1
ATOM 1358 N N . GLY A 1 181 ? -20.422 -45.469 -2.523 1 90.19 181 GLY A N 1
ATOM 1359 C CA . GLY A 1 181 ? -19.25 -44.969 -1.807 1 90.19 181 GLY A CA 1
ATOM 1360 C C . GLY A 1 181 ? -17.938 -45.344 -2.467 1 90.19 181 GLY A C 1
ATOM 1361 O O . GLY A 1 181 ? -16.875 -44.906 -2.02 1 90.19 181 GLY A O 1
ATOM 1362 N N . GLN A 1 182 ? -18.031 -46.062 -3.477 1 92.56 182 GLN A N 1
ATOM 1363 C CA . GLN A 1 182 ? -16.812 -46.531 -4.133 1 92.56 182 GLN A CA 1
ATOM 1364 C C . GLN A 1 182 ? -16.219 -45.469 -5.047 1 92.56 182 GLN A C 1
ATOM 1366 O O . GLN A 1 182 ? -16.922 -44.906 -5.895 1 92.56 182 GLN A O 1
ATOM 1371 N N . TRP A 1 183 ? -14.922 -45.188 -4.832 1 96 183 TRP A N 1
ATOM 1372 C CA . TRP A 1 183 ? -14.234 -44.281 -5.766 1 96 183 TRP A CA 1
ATOM 1373 C C . TRP A 1 183 ? -14.117 -44.938 -7.141 1 96 183 TRP A C 1
ATOM 1375 O O . TRP A 1 183 ? -13.75 -46.125 -7.254 1 96 183 TRP A O 1
ATOM 1385 N N . THR A 1 184 ? -14.453 -44.188 -8.141 1 95.5 184 THR A N 1
ATOM 1386 C CA . THR A 1 184 ? -14.484 -44.688 -9.516 1 95.5 184 THR A CA 1
ATOM 1387 C C . THR A 1 184 ? -13.758 -43.719 -10.453 1 95.5 184 THR A C 1
ATOM 1389 O O . THR A 1 184 ? -13.961 -42.5 -10.391 1 95.5 184 THR A O 1
ATOM 1392 N N . VAL A 1 185 ? -12.883 -44.281 -11.32 1 96.44 185 VAL A N 1
ATOM 1393 C CA . VAL A 1 185 ? -12.094 -43.469 -12.227 1 96.44 185 VAL A CA 1
ATOM 1394 C C . VAL A 1 185 ? -12.953 -43.031 -13.414 1 96.44 185 VAL A C 1
ATOM 1396 O O . VAL A 1 185 ? -13.656 -43.844 -14.016 1 96.44 185 VAL A O 1
ATOM 1399 N N . MET A 1 186 ? -12.828 -41.781 -13.75 1 93.06 186 MET A N 1
ATOM 1400 C CA . MET A 1 186 ? -13.594 -41.219 -14.867 1 93.06 186 MET A CA 1
ATOM 1401 C C . MET A 1 186 ? -12.688 -40.969 -16.062 1 93.06 186 MET A C 1
ATOM 1403 O O . MET A 1 186 ? -13.102 -41.125 -17.219 1 93.06 186 MET A O 1
ATOM 1407 N N . SER A 1 187 ? -11.516 -40.531 -15.812 1 93.31 187 SER A N 1
ATOM 1408 C CA . SER A 1 187 ? -10.57 -40.219 -16.875 1 93.31 187 SER A CA 1
ATOM 1409 C C . SER A 1 187 ? -9.148 -40.094 -16.344 1 93.31 187 SER A C 1
ATOM 1411 O O . SER A 1 187 ? -8.945 -39.906 -15.141 1 93.31 187 SER A O 1
ATOM 1413 N N . ASP A 1 188 ? -8.18 -40.156 -17.266 1 95.25 188 ASP A N 1
ATOM 1414 C CA . ASP A 1 188 ? -6.77 -39.938 -16.953 1 95.25 188 ASP A CA 1
ATOM 1415 C C . ASP A 1 188 ? -6.199 -38.75 -17.719 1 95.25 188 ASP A C 1
ATOM 1417 O O . ASP A 1 188 ? -6.656 -38.438 -18.812 1 95.25 188 ASP A O 1
ATOM 1421 N N . ARG A 1 189 ? -5.312 -38.094 -17.094 1 95.62 189 ARG A N 1
ATOM 1422 C CA . ARG A 1 189 ? -4.551 -37 -17.703 1 95.62 189 ARG A CA 1
ATOM 1423 C C . ARG A 1 189 ? -3.059 -37.312 -17.719 1 95.62 189 ARG A C 1
ATOM 1425 O O . ARG A 1 189 ? -2.441 -37.438 -16.656 1 95.62 189 ARG A O 1
ATOM 1432 N N . THR A 1 190 ? -2.469 -37.406 -18.938 1 96.62 190 THR A N 1
ATOM 1433 C CA . THR A 1 190 ? -1.096 -37.875 -19 1 96.62 190 THR A CA 1
ATOM 1434 C C . THR A 1 190 ? -0.253 -37 -19.922 1 96.62 190 THR A C 1
ATOM 1436 O O . THR A 1 190 ? 0.974 -37.125 -19.953 1 96.62 190 THR A O 1
ATOM 1439 N N . GLN A 1 191 ? -0.877 -36.219 -20.766 1 94.31 191 GLN A N 1
ATOM 1440 C CA . GLN A 1 191 ? -0.1 -35.344 -21.641 1 94.31 191 GLN A CA 1
ATOM 1441 C C . GLN A 1 191 ? 0.609 -34.25 -20.828 1 94.31 191 GLN A C 1
ATOM 1443 O O . GLN A 1 191 ? 1.84 -34.25 -20.75 1 94.31 191 GLN A O 1
ATOM 1448 N N . ALA A 1 192 ? -0.091 -33.406 -20.172 1 94.06 192 ALA A N 1
ATOM 1449 C CA . ALA A 1 192 ? 0.374 -32.344 -19.266 1 94.06 192 ALA A CA 1
ATOM 1450 C C . ALA A 1 192 ? -0.609 -32.156 -18.125 1 94.06 192 ALA A C 1
ATOM 1452 O O . ALA A 1 192 ? -1.298 -31.125 -18.062 1 94.06 192 ALA A O 1
ATOM 1453 N N . PRO A 1 193 ? -0.612 -33.094 -17.203 1 95.5 193 PRO A N 1
ATOM 1454 C CA . PRO A 1 193 ? -1.594 -32.969 -16.125 1 95.5 193 PRO A CA 1
ATOM 1455 C C . PRO A 1 193 ? -1.438 -31.688 -15.32 1 95.5 193 PRO A C 1
ATOM 1457 O O . PRO A 1 193 ? -0.348 -31.391 -14.828 1 95.5 193 PRO A O 1
ATOM 1460 N N . SER A 1 194 ? -2.516 -30.906 -15.211 1 93.88 194 SER A N 1
ATOM 1461 C CA . SER A 1 194 ? -2.506 -29.641 -14.492 1 93.88 194 SER A CA 1
ATOM 1462 C C . SER A 1 194 ? -3.297 -29.734 -13.188 1 93.88 194 SER A C 1
ATOM 1464 O O . SER A 1 194 ? -4.148 -30.609 -13.039 1 93.88 194 SER A O 1
ATOM 1466 N N . GLY A 1 195 ? -2.939 -28.906 -12.211 1 95.94 195 GLY A N 1
ATOM 1467 C CA . GLY A 1 195 ? -3.783 -28.781 -11.031 1 95.94 195 GLY A CA 1
ATOM 1468 C C . GLY A 1 195 ? -3.039 -29.016 -9.734 1 95.94 195 GLY A C 1
ATOM 1469 O O . GLY A 1 195 ? -3.492 -28.609 -8.664 1 95.94 195 GLY A O 1
ATOM 1470 N N . ALA A 1 196 ? -1.89 -29.641 -9.766 1 96.88 196 ALA A N 1
ATOM 1471 C CA . ALA A 1 196 ? -1.175 -29.984 -8.539 1 96.88 196 ALA A CA 1
ATOM 1472 C C . ALA A 1 196 ? -0.773 -28.719 -7.773 1 96.88 196 ALA A C 1
ATOM 1474 O O . ALA A 1 196 ? -0.873 -28.672 -6.547 1 96.88 196 ALA A O 1
ATOM 1475 N N . ALA A 1 197 ? -0.29 -27.781 -8.523 1 95.5 197 ALA A N 1
ATOM 1476 C CA . ALA A 1 197 ? 0.102 -26.531 -7.859 1 95.5 197 ALA A CA 1
ATOM 1477 C C . ALA A 1 197 ? -1.12 -25.781 -7.344 1 95.5 197 ALA A C 1
ATOM 1479 O O . ALA A 1 197 ? -1.057 -25.125 -6.305 1 95.5 197 ALA A O 1
ATOM 1480 N N . TYR A 1 198 ? -2.271 -25.812 -8.047 1 96.38 198 TYR A N 1
ATOM 1481 C CA . TYR A 1 198 ? -3.518 -25.266 -7.527 1 96.38 198 TYR A CA 1
ATOM 1482 C C . TYR A 1 198 ? -3.891 -25.906 -6.203 1 96.38 198 TYR A C 1
ATOM 1484 O O . TYR A 1 198 ? -4.367 -25.234 -5.285 1 96.38 198 TYR A O 1
ATOM 1492 N N . ALA A 1 199 ? -3.721 -27.234 -6.191 1 96.94 199 ALA A N 1
ATOM 1493 C CA . ALA A 1 199 ? -4.004 -27.938 -4.945 1 96.94 199 ALA A CA 1
ATOM 1494 C C . ALA A 1 199 ? -3.139 -27.422 -3.805 1 96.94 199 ALA A C 1
ATOM 1496 O O . ALA A 1 199 ? -3.617 -27.25 -2.68 1 96.94 199 ALA A O 1
ATOM 1497 N N . MET A 1 200 ? -1.903 -27.188 -4.129 1 94.19 200 MET A N 1
ATOM 1498 C CA . MET A 1 200 ? -0.996 -26.641 -3.125 1 94.19 200 MET A CA 1
ATOM 1499 C C . MET A 1 200 ? -1.452 -25.25 -2.678 1 94.19 200 MET A C 1
ATOM 1501 O O . MET A 1 200 ? -1.398 -24.922 -1.489 1 94.19 200 MET A O 1
ATOM 1505 N N . GLU A 1 201 ? -1.854 -24.469 -3.617 1 94.25 201 GLU A N 1
ATOM 1506 C CA . GLU A 1 201 ? -2.355 -23.125 -3.301 1 94.25 201 GLU A CA 1
ATOM 1507 C C . GLU A 1 201 ? -3.584 -23.203 -2.398 1 94.25 201 GLU A C 1
ATOM 1509 O O . GLU A 1 201 ? -3.705 -22.438 -1.442 1 94.25 201 GLU A O 1
ATOM 1514 N N . ASN A 1 202 ? -4.508 -24.109 -2.74 1 95.81 202 ASN A N 1
ATOM 1515 C CA . ASN A 1 202 ? -5.684 -24.297 -1.896 1 95.81 202 ASN A CA 1
ATOM 1516 C C . ASN A 1 202 ? -5.297 -24.594 -0.453 1 95.81 202 ASN A C 1
ATOM 1518 O O . ASN A 1 202 ? -5.867 -24.031 0.48 1 95.81 202 ASN A O 1
ATOM 1522 N N . ARG A 1 203 ? -4.355 -25.5 -0.369 1 92 203 ARG A N 1
ATOM 1523 C CA . ARG A 1 203 ? -3.885 -25.875 0.958 1 92 203 ARG A CA 1
ATOM 1524 C C . ARG A 1 203 ? -3.312 -24.688 1.707 1 92 203 ARG A C 1
ATOM 1526 O O . ARG A 1 203 ? -3.584 -24.5 2.896 1 92 203 ARG A O 1
ATOM 1533 N N . ARG A 1 204 ? -2.541 -23.922 1.043 1 88 204 ARG A N 1
ATOM 1534 C CA . ARG A 1 204 ? -1.919 -22.75 1.651 1 88 204 ARG A CA 1
ATOM 1535 C C . ARG A 1 204 ? -2.973 -21.766 2.143 1 88 204 ARG A C 1
ATOM 1537 O O . ARG A 1 204 ? -2.873 -21.234 3.256 1 88 204 ARG A O 1
ATOM 1544 N N . VAL A 1 205 ? -3.938 -21.484 1.354 1 89.5 205 VAL A N 1
ATOM 1545 C CA . VAL A 1 205 ? -4.996 -20.547 1.696 1 89.5 205 VAL A CA 1
ATOM 1546 C C . VAL A 1 205 ? -5.812 -21.094 2.871 1 89.5 205 VAL A C 1
ATOM 1548 O O . VAL A 1 205 ? -6.102 -20.359 3.82 1 89.5 205 VAL A O 1
ATOM 1551 N N . MET A 1 206 ? -6.156 -22.359 2.846 1 88.88 206 MET A N 1
ATOM 1552 C CA . MET A 1 206 ? -6.984 -22.969 3.881 1 88.88 206 MET A CA 1
ATOM 1553 C C . MET A 1 206 ? -6.246 -23.016 5.215 1 88.88 206 MET A C 1
ATOM 1555 O O . MET A 1 206 ? -6.859 -22.859 6.273 1 88.88 206 MET A O 1
ATOM 1559 N N . SER A 1 207 ? -5.004 -23.266 5.16 1 82.75 207 SER A N 1
ATOM 1560 C CA . SER A 1 207 ? -4.227 -23.312 6.398 1 82.75 207 SER A CA 1
ATOM 1561 C C . SER A 1 207 ? -4.172 -21.953 7.074 1 82.75 207 SER A C 1
ATOM 1563 O O . SER A 1 207 ? -4.102 -21.859 8.297 1 82.75 207 SER A O 1
ATOM 1565 N N . ARG A 1 208 ? -4.145 -20.953 6.262 1 77.69 208 ARG A N 1
ATOM 1566 C CA . ARG A 1 208 ? -4.156 -19.594 6.793 1 77.69 208 ARG A CA 1
ATOM 1567 C C . ARG A 1 208 ? -5.535 -19.234 7.344 1 77.69 208 ARG A C 1
ATOM 1569 O O . ARG A 1 208 ? -5.641 -18.484 8.32 1 77.69 208 ARG A O 1
ATOM 1576 N N . LEU A 1 209 ? -6.547 -19.797 6.738 1 78.31 209 LEU A N 1
ATOM 1577 C CA . LEU A 1 209 ? -7.926 -19.484 7.109 1 78.31 209 LEU A CA 1
ATOM 1578 C C . LEU A 1 209 ? -8.32 -20.219 8.383 1 78.31 209 LEU A C 1
ATOM 1580 O O . LEU A 1 209 ? -9.109 -19.719 9.18 1 78.31 209 LEU A O 1
ATOM 1584 N N . PHE A 1 210 ? -7.809 -21.531 8.523 1 79.19 210 PHE A N 1
ATOM 1585 C CA . PHE A 1 210 ? -8.234 -22.375 9.633 1 79.19 210 PHE A CA 1
ATOM 1586 C C . PHE A 1 210 ? -7.027 -22.859 10.422 1 79.19 210 PHE A C 1
ATOM 1588 O O . PHE A 1 210 ? -6.84 -24.078 10.594 1 79.19 210 PHE A O 1
ATOM 1595 N N . PRO A 1 211 ? -6.289 -22.078 11.016 1 70.5 211 PRO A N 1
ATOM 1596 C CA . PRO A 1 211 ? -5.098 -22.531 11.727 1 70.5 211 PRO A CA 1
ATOM 1597 C C . PRO A 1 211 ? -5.426 -23.484 12.883 1 70.5 211 PRO A C 1
ATOM 1599 O O . PRO A 1 211 ? -4.66 -24.406 13.164 1 70.5 211 PRO A O 1
ATOM 1602 N N . GLU A 1 212 ? -6.574 -23.344 13.523 1 71.31 212 GLU A N 1
ATOM 1603 C CA . GLU A 1 212 ? -6.953 -24.172 14.664 1 71.31 212 GLU A CA 1
ATOM 1604 C C . GLU A 1 212 ? -7.25 -25.609 14.227 1 71.31 212 GLU A C 1
ATOM 1606 O O . GLU A 1 212 ? -6.938 -26.562 14.945 1 71.31 212 GLU A O 1
ATOM 1611 N N . ILE A 1 213 ? -7.891 -25.688 13.125 1 78.12 213 ILE A N 1
ATOM 1612 C CA . ILE A 1 213 ? -8.211 -27.031 12.633 1 78.12 213 ILE A CA 1
ATOM 1613 C C . ILE A 1 213 ? -6.918 -27.781 12.297 1 78.12 213 ILE A C 1
ATOM 1615 O O . ILE A 1 213 ? -6.781 -28.969 12.602 1 78.12 213 ILE A O 1
ATOM 1619 N N . TYR A 1 214 ? -5.996 -27.109 11.68 1 76.75 214 TYR A N 1
ATOM 1620 C CA . TYR A 1 214 ? -4.734 -27.719 11.281 1 76.75 214 TYR A CA 1
ATOM 1621 C C . TYR A 1 214 ? -3.889 -28.078 12.5 1 76.75 214 TYR A C 1
ATOM 1623 O O . TYR A 1 214 ? -3.023 -28.953 12.43 1 76.75 214 TYR A O 1
ATOM 1631 N N . ARG A 1 215 ? -4.211 -27.406 13.57 1 69.81 215 ARG A N 1
ATOM 1632 C CA . ARG A 1 215 ? -3.549 -27.734 14.828 1 69.81 215 ARG A CA 1
ATOM 1633 C C . ARG A 1 215 ? -4.16 -28.984 15.461 1 69.81 215 ARG A C 1
ATOM 1635 O O . ARG A 1 215 ? -3.445 -29.812 16.016 1 69.81 215 ARG A O 1
ATOM 1642 N N . ASP A 1 216 ? -5.441 -29.094 15.359 1 73.81 216 ASP A N 1
ATOM 1643 C CA . ASP A 1 216 ? -6.172 -30.094 16.125 1 73.81 216 ASP A CA 1
ATOM 1644 C C . ASP A 1 216 ? -6.332 -31.375 15.328 1 73.81 216 ASP A C 1
ATOM 1646 O O . ASP A 1 216 ? -6.543 -32.438 15.898 1 73.81 216 ASP A O 1
ATOM 1650 N N . VAL A 1 217 ? -6.352 -31.234 14.008 1 79 217 VAL A N 1
ATOM 1651 C CA . VAL A 1 217 ? -6.578 -32.375 13.133 1 79 217 VAL A CA 1
ATOM 1652 C C . VAL A 1 217 ? -5.32 -32.656 12.312 1 79 217 VAL A C 1
ATOM 1654 O O . VAL A 1 217 ? -4.711 -31.75 11.758 1 79 217 VAL A O 1
ATOM 1657 N N . GLN A 1 218 ? -4.941 -33.906 12.281 1 80.56 218 GLN A N 1
ATOM 1658 C CA . GLN A 1 218 ? -3.758 -34.25 11.508 1 80.56 218 GLN A CA 1
ATOM 1659 C C . GLN A 1 218 ? -4.09 -34.406 10.023 1 80.56 218 GLN A C 1
ATOM 1661 O O . GLN A 1 218 ? -4.562 -35.438 9.578 1 80.56 218 GLN A O 1
ATOM 1666 N N . ILE A 1 219 ? -3.805 -33.438 9.289 1 86.38 219 ILE A N 1
ATOM 1667 C CA . ILE A 1 219 ? -4.031 -33.406 7.848 1 86.38 219 ILE A CA 1
ATOM 1668 C C . ILE A 1 219 ? -2.717 -33.625 7.109 1 86.38 219 ILE A C 1
ATOM 1670 O O . ILE A 1 219 ? -1.689 -33.062 7.461 1 86.38 219 ILE A O 1
ATOM 1674 N N . ALA A 1 220 ? -2.676 -34.469 6.113 1 87.75 220 ALA A N 1
ATOM 1675 C CA . ALA A 1 220 ? -1.471 -34.812 5.363 1 87.75 220 ALA A CA 1
ATOM 1676 C C . ALA A 1 220 ? -0.895 -33.594 4.66 1 87.75 220 ALA A C 1
ATOM 1678 O O . ALA A 1 220 ? -1.641 -32.75 4.125 1 87.75 220 ALA A O 1
ATOM 1679 N N . ARG A 1 221 ? 0.39 -33.5 4.645 1 84 221 ARG A N 1
ATOM 1680 C CA . ARG A 1 221 ? 1.073 -32.406 3.961 1 84 221 ARG A CA 1
ATOM 1681 C C . ARG A 1 221 ? 1.261 -32.719 2.479 1 84 221 ARG A C 1
ATOM 1683 O O . ARG A 1 221 ? 1.455 -33.875 2.104 1 84 221 ARG A O 1
ATOM 1690 N N . LEU A 1 222 ? 1.321 -31.672 1.695 1 89.31 222 LEU A N 1
ATOM 1691 C CA . LEU A 1 222 ? 1.385 -31.891 0.254 1 89.31 222 LEU A CA 1
ATOM 1692 C C . LEU A 1 222 ? 2.809 -31.703 -0.26 1 89.31 222 LEU A C 1
ATOM 1694 O O . LEU A 1 222 ? 3.166 -32.25 -1.311 1 89.31 222 LEU A O 1
ATOM 1698 N N . LEU A 1 223 ? 3.625 -31.016 0.411 1 80.44 223 LEU A N 1
ATOM 1699 C CA . LEU A 1 223 ? 4.934 -30.594 -0.06 1 80.44 223 LEU A CA 1
ATOM 1700 C C . LEU A 1 223 ? 5.816 -31.781 -0.394 1 80.44 223 LEU A C 1
ATOM 1702 O O . LEU A 1 223 ? 6.578 -31.75 -1.363 1 80.44 223 LEU A O 1
ATOM 1706 N N . PRO A 1 224 ? 5.773 -32.875 0.388 1 81.5 224 PRO A N 1
ATOM 1707 C CA . PRO A 1 224 ? 6.613 -34.031 0.081 1 81.5 224 PRO A CA 1
ATOM 1708 C C . PRO A 1 224 ? 6.375 -34.594 -1.323 1 81.5 224 PRO A C 1
ATOM 1710 O O . PRO A 1 224 ? 7.293 -35.125 -1.946 1 81.5 224 PRO A O 1
ATOM 1713 N N . PHE A 1 225 ? 5.266 -34.5 -1.787 1 91.5 225 PHE A N 1
ATOM 1714 C CA . PHE A 1 225 ? 4.965 -34.938 -3.145 1 91.5 225 PHE A CA 1
ATOM 1715 C C . PHE A 1 225 ? 5.836 -34.188 -4.156 1 91.5 225 PHE A C 1
ATOM 1717 O O . PHE A 1 225 ? 6.355 -34.812 -5.094 1 91.5 225 PHE A O 1
ATOM 1724 N N . PHE A 1 226 ? 5.992 -32.938 -4.047 1 89.62 226 PHE A N 1
ATOM 1725 C CA . PHE A 1 226 ? 6.75 -32.125 -5 1 89.62 226 PHE A CA 1
ATOM 1726 C C . PHE A 1 226 ? 8.242 -32.438 -4.902 1 89.62 226 PHE A C 1
ATOM 1728 O O . PHE A 1 226 ? 8.961 -32.375 -5.902 1 89.62 226 PHE A O 1
ATOM 1735 N N . ASN A 1 227 ? 8.641 -32.844 -3.768 1 83.94 227 ASN A N 1
ATOM 1736 C CA . ASN A 1 227 ? 10.016 -33.344 -3.637 1 83.94 227 ASN A CA 1
ATOM 1737 C C . ASN A 1 227 ? 10.211 -34.656 -4.383 1 83.94 227 ASN A C 1
ATOM 1739 O O . ASN A 1 227 ? 11.25 -34.844 -5.012 1 83.94 227 ASN A O 1
ATOM 1743 N N . ALA A 1 228 ? 9.242 -35.438 -4.195 1 88.44 228 ALA A N 1
ATOM 1744 C CA . ALA A 1 228 ? 9.289 -36.719 -4.926 1 88.44 228 ALA A CA 1
ATOM 1745 C C . ALA A 1 228 ? 9.281 -36.469 -6.434 1 88.44 228 ALA A C 1
ATOM 1747 O O . ALA A 1 228 ? 9.992 -37.156 -7.176 1 88.44 228 ALA A O 1
ATOM 1748 N N . LEU A 1 229 ? 8.484 -35.562 -6.824 1 92.75 229 LEU A N 1
ATOM 1749 C CA . LEU A 1 229 ? 8.414 -35.219 -8.234 1 92.75 229 LEU A CA 1
ATOM 1750 C C . LEU A 1 229 ? 9.766 -34.719 -8.742 1 92.75 229 LEU A C 1
ATOM 1752 O O . LEU A 1 229 ? 10.211 -35.094 -9.82 1 92.75 229 LEU A O 1
ATOM 1756 N N . ARG A 1 230 ? 10.398 -33.906 -8.023 1 88.38 230 ARG A N 1
ATOM 1757 C CA . ARG A 1 230 ? 11.711 -33.375 -8.391 1 88.38 230 ARG A CA 1
ATOM 1758 C C . ARG A 1 230 ? 12.719 -34.5 -8.547 1 88.38 230 ARG A C 1
ATOM 1760 O O . ARG A 1 230 ? 13.484 -34.531 -9.508 1 88.38 230 ARG A O 1
ATOM 1767 N N . THR A 1 231 ? 12.664 -35.438 -7.621 1 84.94 231 THR A N 1
ATOM 1768 C CA . THR A 1 231 ? 13.555 -36.594 -7.68 1 84.94 231 THR A CA 1
ATOM 1769 C C . THR A 1 231 ? 13.297 -37.406 -8.938 1 84.94 231 THR A C 1
ATOM 1771 O O . THR A 1 231 ? 14.234 -37.844 -9.602 1 84.94 231 THR A O 1
ATOM 1774 N N . GLY A 1 232 ? 12.055 -37.594 -9.117 1 90.62 232 GLY A N 1
ATOM 1775 C CA . GLY A 1 232 ? 11.68 -38.312 -10.32 1 90.62 232 GLY A CA 1
ATOM 1776 C C . GLY A 1 232 ? 12.141 -37.625 -11.594 1 90.62 232 GLY A C 1
ATOM 1777 O O . GLY A 1 232 ? 12.594 -38.281 -12.531 1 90.62 232 GLY A O 1
ATOM 1778 N N . ILE A 1 233 ? 12.055 -36.344 -11.664 1 93.25 233 ILE A N 1
ATOM 1779 C CA . ILE A 1 233 ? 12.453 -35.562 -12.828 1 93.25 233 ILE A CA 1
ATOM 1780 C C . ILE A 1 233 ? 13.961 -35.625 -13.016 1 93.25 233 ILE A C 1
ATOM 1782 O O . ILE A 1 233 ? 14.445 -35.844 -14.125 1 93.25 233 ILE A O 1
ATOM 1786 N N . GLU A 1 234 ? 14.727 -35.5 -12.008 1 88.12 234 GLU A N 1
ATOM 1787 C CA . GLU A 1 234 ? 16.188 -35.469 -12.086 1 88.12 234 GLU A CA 1
ATOM 1788 C C . GLU A 1 234 ? 16.734 -36.844 -12.508 1 88.12 234 GLU A C 1
ATOM 1790 O O . GLU A 1 234 ? 17.766 -36.906 -13.172 1 88.12 234 GLU A O 1
ATOM 1795 N N . ALA A 1 235 ? 15.984 -37.844 -12.18 1 89.5 235 ALA A N 1
ATOM 1796 C CA . ALA A 1 235 ? 16.391 -39.188 -12.531 1 89.5 235 ALA A CA 1
ATOM 1797 C C . ALA A 1 235 ? 16.297 -39.438 -14.039 1 89.5 235 ALA A C 1
ATOM 1799 O O . ALA A 1 235 ? 16.875 -40.375 -14.57 1 89.5 235 ALA A O 1
ATOM 1800 N N . THR A 1 236 ? 15.625 -38.562 -14.68 1 94.19 236 THR A N 1
ATOM 1801 C CA . THR A 1 236 ? 15.414 -38.719 -16.109 1 94.19 236 THR A CA 1
ATOM 1802 C C . THR A 1 236 ? 16.469 -37.969 -16.922 1 94.19 236 THR A C 1
ATOM 1804 O O . THR A 1 236 ? 16.484 -38.031 -18.141 1 94.19 236 THR A O 1
ATOM 1807 N N . ALA A 1 237 ? 17.359 -37.312 -16.234 1 93.19 237 ALA A N 1
ATOM 1808 C CA . ALA A 1 237 ? 18.391 -36.562 -16.922 1 93.19 237 ALA A CA 1
ATOM 1809 C C . ALA A 1 237 ? 19.297 -37.469 -17.734 1 93.19 237 ALA A C 1
ATOM 1811 O O . ALA A 1 237 ? 19.609 -38.594 -17.312 1 93.19 237 ALA A O 1
ATOM 1812 N N . PRO A 1 238 ? 19.734 -36.969 -18.844 1 90 238 PRO A N 1
ATOM 1813 C CA . PRO A 1 238 ? 20.719 -37.719 -19.609 1 90 238 PRO A CA 1
ATOM 1814 C C . PRO A 1 238 ? 21.984 -38.031 -18.812 1 90 238 PRO A C 1
ATOM 1816 O O . PRO A 1 238 ? 22.359 -37.25 -17.922 1 90 238 PRO A O 1
ATOM 1819 N N . PRO A 1 239 ? 22.641 -39.188 -18.859 1 76.25 239 PRO A N 1
ATOM 1820 C CA . PRO A 1 239 ? 23.75 -39.688 -18.047 1 76.25 239 PRO A CA 1
ATOM 1821 C C . PRO A 1 239 ? 24.906 -38.688 -17.969 1 76.25 239 PRO A C 1
ATOM 1823 O O . PRO A 1 239 ? 25.672 -38.688 -17 1 76.25 239 PRO A O 1
ATOM 1826 N N . ARG A 1 240 ? 25.25 -37.75 -18.625 1 66.81 240 ARG A N 1
ATOM 1827 C CA . ARG A 1 240 ? 26.484 -36.969 -18.672 1 66.81 240 ARG A CA 1
ATOM 1828 C C . ARG A 1 240 ? 26.422 -35.781 -17.703 1 66.81 240 ARG A C 1
ATOM 1830 O O . ARG A 1 240 ? 27.344 -34.969 -17.656 1 66.81 240 ARG A O 1
ATOM 1837 N N . THR A 1 241 ? 25.375 -35.781 -16.766 1 66.5 241 THR A N 1
ATOM 1838 C CA . THR A 1 241 ? 25.344 -34.5 -16.078 1 66.5 241 THR A CA 1
ATOM 1839 C C . THR A 1 241 ? 25.094 -34.688 -14.586 1 66.5 241 THR A C 1
ATOM 1841 O O . THR A 1 241 ? 24.172 -35.406 -14.188 1 66.5 241 THR A O 1
ATOM 1844 N N . ASP A 1 242 ? 26.094 -34.281 -13.773 1 67.25 242 ASP A N 1
ATOM 1845 C CA . ASP A 1 242 ? 25.969 -34.375 -12.32 1 67.25 242 ASP A CA 1
ATOM 1846 C C . ASP A 1 242 ? 24.938 -33.344 -11.812 1 67.25 242 ASP A C 1
ATOM 1848 O O . ASP A 1 242 ? 24.328 -33.562 -10.758 1 67.25 242 ASP A O 1
ATOM 1852 N N . SER A 1 243 ? 24.703 -32.344 -12.547 1 78.12 243 SER A N 1
ATOM 1853 C CA . SER A 1 243 ? 23.75 -31.312 -12.18 1 78.12 243 SER A CA 1
ATOM 1854 C C . SER A 1 243 ? 22.891 -30.906 -13.367 1 78.12 243 SER A C 1
ATOM 1856 O O . SER A 1 243 ? 23.109 -29.844 -13.969 1 78.12 243 SER A O 1
ATOM 1858 N N . PRO A 1 244 ? 21.875 -31.719 -13.562 1 88 244 PRO A N 1
ATOM 1859 C CA . PRO A 1 244 ? 21.078 -31.469 -14.766 1 88 244 PRO A CA 1
ATOM 1860 C C . PRO A 1 244 ? 20.328 -30.141 -14.703 1 88 244 PRO A C 1
ATOM 1862 O O . PRO A 1 244 ? 19.844 -29.75 -13.641 1 88 244 PRO A O 1
ATOM 1865 N N . ARG A 1 245 ? 20.312 -29.453 -15.828 1 90.62 245 ARG A N 1
ATOM 1866 C CA . ARG A 1 245 ? 19.516 -28.234 -15.961 1 90.62 245 ARG A CA 1
ATOM 1867 C C . ARG A 1 245 ? 18.109 -28.562 -16.469 1 90.62 245 ARG A C 1
ATOM 1869 O O . ARG A 1 245 ? 17.938 -29.078 -17.578 1 90.62 245 ARG A O 1
ATOM 1876 N N . VAL A 1 246 ? 17.125 -28.312 -15.609 1 93.25 246 VAL A N 1
ATOM 1877 C CA . VAL A 1 246 ? 15.719 -28.594 -15.906 1 93.25 246 VAL A CA 1
ATOM 1878 C C . VAL A 1 246 ? 14.969 -27.297 -16.156 1 93.25 246 VAL A C 1
ATOM 1880 O O . VAL A 1 246 ? 15.234 -26.281 -15.516 1 93.25 246 VAL A O 1
ATOM 1883 N N . VAL A 1 247 ? 14.141 -27.234 -17.172 1 94.38 247 VAL A N 1
ATOM 1884 C CA . VAL A 1 247 ? 13.305 -26.062 -17.422 1 94.38 247 VAL A CA 1
ATOM 1885 C C . VAL A 1 247 ? 11.844 -26.484 -17.562 1 94.38 247 VAL A C 1
ATOM 1887 O O . VAL A 1 247 ? 11.562 -27.641 -17.875 1 94.38 247 VAL A O 1
ATOM 1890 N N . VAL A 1 248 ? 10.914 -25.625 -17.25 1 95.81 248 VAL A N 1
ATOM 1891 C CA . VAL A 1 248 ? 9.492 -25.812 -17.516 1 95.81 248 VAL A CA 1
ATOM 1892 C C . VAL A 1 248 ? 9.086 -25.047 -18.766 1 95.81 248 VAL A C 1
ATOM 1894 O O . VAL A 1 248 ? 9.125 -23.812 -18.781 1 95.81 248 VAL A O 1
ATOM 1897 N N . LEU A 1 249 ? 8.742 -25.734 -19.797 1 96.88 249 LEU A N 1
ATOM 1898 C CA . LEU A 1 249 ? 8.344 -25.109 -21.062 1 96.88 249 LEU A CA 1
ATOM 1899 C C . LEU A 1 249 ? 6.844 -24.812 -21.078 1 96.88 249 LEU A C 1
ATOM 1901 O O . LEU A 1 249 ? 6.023 -25.734 -21.125 1 96.88 249 LEU A O 1
ATOM 1905 N N . SER A 1 250 ? 6.516 -23.578 -21.016 1 95.19 250 SER A N 1
ATOM 1906 C CA . SER A 1 250 ? 5.137 -23.094 -20.953 1 95.19 250 SER A CA 1
ATOM 1907 C C . SER A 1 250 ? 4.723 -22.438 -22.266 1 95.19 250 SER A C 1
ATOM 1909 O O . SER A 1 250 ? 5.559 -21.859 -22.969 1 95.19 250 SER A O 1
ATOM 1911 N N . PRO A 1 251 ? 3.375 -22.562 -22.641 1 93.31 251 PRO A N 1
ATOM 1912 C CA . PRO A 1 251 ? 2.879 -21.797 -23.781 1 93.31 251 PRO A CA 1
ATOM 1913 C C . PRO A 1 251 ? 2.861 -20.297 -23.531 1 93.31 251 PRO A C 1
ATOM 1915 O O . PRO A 1 251 ? 2.738 -19.516 -24.469 1 93.31 251 PRO A O 1
ATOM 1918 N N . GLY A 1 252 ? 2.939 -19.906 -22.266 1 90.44 252 GLY A N 1
ATOM 1919 C CA . GLY A 1 252 ? 2.92 -18.5 -21.938 1 90.44 252 GLY A CA 1
ATOM 1920 C C . GLY A 1 252 ? 1.86 -18.125 -20.922 1 90.44 252 GLY A C 1
ATOM 1921 O O . GLY A 1 252 ? 1.09 -18.984 -20.484 1 90.44 252 GLY A O 1
ATOM 1922 N N . ALA A 1 253 ? 1.728 -16.875 -20.609 1 89.69 253 ALA A N 1
ATOM 1923 C CA . ALA A 1 253 ? 0.891 -16.375 -19.516 1 89.69 253 ALA A CA 1
ATOM 1924 C C . ALA A 1 253 ? -0.586 -16.406 -19.906 1 89.69 253 ALA A C 1
ATOM 1926 O O . ALA A 1 253 ? -1.461 -16.328 -19.047 1 89.69 253 ALA A O 1
ATOM 1927 N N . GLN A 1 254 ? -0.881 -16.562 -21.094 1 87.62 254 GLN A N 1
ATOM 1928 C CA . GLN A 1 254 ? -2.27 -16.547 -21.547 1 87.62 254 GLN A CA 1
ATOM 1929 C C . GLN A 1 254 ? -2.859 -17.953 -21.562 1 87.62 254 GLN A C 1
ATOM 1931 O O . GLN A 1 254 ? -4.047 -18.141 -21.844 1 87.62 254 GLN A O 1
ATOM 1936 N N . SER A 1 255 ? -2.002 -18.906 -21.203 1 91.19 255 SER A N 1
ATOM 1937 C CA . SER A 1 255 ? -2.518 -20.266 -21.141 1 91.19 255 SER A CA 1
ATOM 1938 C C . SER A 1 255 ? -3.502 -20.438 -19.984 1 91.19 255 SER A C 1
ATOM 1940 O O . SER A 1 255 ? -3.449 -19.688 -19 1 91.19 255 SER A O 1
ATOM 1942 N N . GLU A 1 256 ? -4.395 -21.328 -20.047 1 88.94 256 GLU A N 1
ATOM 1943 C CA . GLU A 1 256 ? -5.477 -21.547 -19.078 1 88.94 256 GLU A CA 1
ATOM 1944 C C . GLU A 1 256 ? -4.934 -21.719 -17.672 1 88.94 256 GLU A C 1
ATOM 1946 O O . GLU A 1 256 ? -5.496 -21.188 -16.703 1 88.94 256 GLU A O 1
ATOM 1951 N N . THR A 1 257 ? -3.883 -22.5 -17.578 1 93.19 257 THR A N 1
ATOM 1952 C CA . THR A 1 257 ? -3.357 -22.844 -16.25 1 93.19 257 THR A CA 1
ATOM 1953 C C . THR A 1 257 ? -1.991 -22.203 -16.031 1 93.19 257 THR A C 1
ATOM 1955 O O . THR A 1 257 ? -1.091 -22.844 -15.469 1 93.19 257 THR A O 1
ATOM 1958 N N . ALA A 1 258 ? -1.824 -20.969 -16.578 1 92.88 258 ALA A N 1
ATOM 1959 C CA . ALA A 1 258 ? -0.55 -20.266 -16.469 1 92.88 258 ALA A CA 1
ATOM 1960 C C . ALA A 1 258 ? -0.089 -20.188 -15.016 1 92.88 258 ALA A C 1
ATOM 1962 O O . ALA A 1 258 ? 1.094 -20.391 -14.719 1 92.88 258 ALA A O 1
ATOM 1963 N N . PHE A 1 259 ? -0.953 -20 -14.086 1 93.56 259 PHE A N 1
ATOM 1964 C CA . PHE A 1 259 ? -0.593 -19.922 -12.68 1 93.56 259 PHE A CA 1
ATOM 1965 C C . PHE A 1 259 ? -0.034 -21.25 -12.195 1 93.56 259 PHE A C 1
ATOM 1967 O O . PHE A 1 259 ? 1.004 -21.297 -11.531 1 93.56 259 PHE A O 1
ATOM 1974 N N . ASP A 1 260 ? -0.777 -22.234 -12.469 1 95.62 260 ASP A N 1
ATOM 1975 C CA . ASP A 1 260 ? -0.381 -23.578 -12.047 1 95.62 260 ASP A CA 1
ATOM 1976 C C . ASP A 1 260 ? 1.033 -23.906 -12.523 1 95.62 260 ASP A C 1
ATOM 1978 O O . ASP A 1 260 ? 1.831 -24.469 -11.773 1 95.62 260 ASP A O 1
ATOM 1982 N N . GLN A 1 261 ? 1.299 -23.562 -13.695 1 95.56 261 GLN A N 1
ATOM 1983 C CA . GLN A 1 261 ? 2.6 -23.828 -14.305 1 95.56 261 GLN A CA 1
ATOM 1984 C C . GLN A 1 261 ? 3.699 -23.016 -13.617 1 95.56 261 GLN A C 1
ATOM 1986 O O . GLN A 1 261 ? 4.754 -23.562 -13.273 1 95.56 261 GLN A O 1
ATOM 1991 N N . ALA A 1 262 ? 3.424 -21.812 -13.438 1 93.38 262 ALA A N 1
ATOM 1992 C CA . ALA A 1 262 ? 4.406 -20.938 -12.82 1 93.38 262 ALA A CA 1
ATOM 1993 C C . ALA A 1 262 ? 4.672 -21.328 -11.375 1 93.38 262 ALA A C 1
ATOM 1995 O O . ALA A 1 262 ? 5.82 -21.312 -10.922 1 93.38 262 ALA A O 1
ATOM 1996 N N . TYR A 1 263 ? 3.619 -21.609 -10.633 1 92.81 263 TYR A N 1
ATOM 1997 C CA . TYR A 1 263 ? 3.783 -22 -9.234 1 92.81 263 TYR A CA 1
ATOM 1998 C C . TYR A 1 263 ? 4.516 -23.328 -9.133 1 92.81 263 TYR A C 1
ATOM 2000 O O . TYR A 1 263 ? 5.344 -23.516 -8.234 1 92.81 263 TYR A O 1
ATOM 2008 N N . LEU A 1 264 ? 4.219 -24.203 -10.023 1 93.56 264 LEU A N 1
ATOM 2009 C CA . LEU A 1 264 ? 4.934 -25.469 -10.078 1 93.56 264 LEU A CA 1
ATOM 2010 C C . LEU A 1 264 ? 6.426 -25.25 -10.297 1 93.56 264 LEU A C 1
ATOM 2012 O O . LEU A 1 264 ? 7.258 -25.859 -9.625 1 93.56 264 LEU A O 1
ATOM 2016 N N . ALA A 1 265 ? 6.727 -24.469 -11.289 1 91.94 265 ALA A N 1
ATOM 2017 C CA . ALA A 1 265 ? 8.125 -24.125 -11.555 1 91.94 265 ALA A CA 1
ATOM 2018 C C . ALA A 1 265 ? 8.805 -23.594 -10.297 1 91.94 265 ALA A C 1
ATOM 2020 O O . ALA A 1 265 ? 9.93 -23.984 -9.977 1 91.94 265 ALA A O 1
ATOM 2021 N N . SER A 1 266 ? 8.094 -22.766 -9.641 1 87.19 266 SER A N 1
ATOM 2022 C CA . SER A 1 266 ? 8.625 -22.172 -8.422 1 87.19 266 SER A CA 1
ATOM 2023 C C . SER A 1 266 ? 8.828 -23.219 -7.332 1 87.19 266 SER A C 1
ATOM 2025 O O . SER A 1 266 ? 9.836 -23.203 -6.625 1 87.19 266 SER A O 1
ATOM 2027 N N . LEU A 1 267 ? 7.836 -24.062 -7.121 1 84.81 267 LEU A N 1
ATOM 2028 C CA . LEU A 1 267 ? 7.906 -25.109 -6.105 1 84.81 267 LEU A CA 1
ATOM 2029 C C . LEU A 1 267 ? 9.086 -26.047 -6.363 1 84.81 267 LEU A C 1
ATOM 2031 O O . LEU A 1 267 ? 9.727 -26.516 -5.426 1 84.81 267 LEU A O 1
ATOM 2035 N N . LEU A 1 268 ? 9.375 -26.219 -7.648 1 87.62 268 LEU A N 1
ATOM 2036 C CA . LEU A 1 268 ? 10.422 -27.172 -8.023 1 87.62 268 LEU A CA 1
ATOM 2037 C C . LEU A 1 268 ? 11.766 -26.469 -8.156 1 87.62 268 LEU A C 1
ATOM 2039 O O . LEU A 1 268 ? 12.812 -27.125 -8.203 1 87.62 268 LEU A O 1
ATOM 2043 N N . GLY A 1 269 ? 11.727 -25.172 -8.266 1 81.62 269 GLY A N 1
ATOM 2044 C CA . GLY A 1 269 ? 12.953 -24.391 -8.398 1 81.62 269 GLY A CA 1
ATOM 2045 C C . GLY A 1 269 ? 13.508 -24.391 -9.812 1 81.62 269 GLY A C 1
ATOM 2046 O O . GLY A 1 269 ? 14.727 -24.391 -10.008 1 81.62 269 GLY A O 1
ATOM 2047 N N . TYR A 1 270 ? 12.664 -24.531 -10.805 1 89.69 270 TYR A N 1
ATOM 2048 C CA . TYR A 1 270 ? 13.094 -24.547 -12.195 1 89.69 270 TYR A CA 1
ATOM 2049 C C . TYR A 1 270 ? 12.648 -23.281 -12.922 1 89.69 270 TYR A C 1
ATOM 2051 O O . TYR A 1 270 ? 11.602 -22.719 -12.602 1 89.69 270 TYR A O 1
ATOM 2059 N N . PRO A 1 271 ? 13.445 -22.828 -13.906 1 90.06 271 PRO A N 1
ATOM 2060 C CA . PRO A 1 271 ? 13.008 -21.656 -14.688 1 90.06 271 PRO A CA 1
ATOM 2061 C C . PRO A 1 271 ? 11.797 -21.953 -15.562 1 90.06 271 PRO A C 1
ATOM 2063 O O . PRO A 1 271 ? 11.703 -23.031 -16.156 1 90.06 271 PRO A O 1
ATOM 2066 N N . LEU A 1 272 ? 10.852 -21.062 -15.539 1 92.69 272 LEU A N 1
ATOM 2067 C CA . LEU A 1 272 ? 9.727 -21.062 -16.469 1 92.69 272 LEU A CA 1
ATOM 2068 C C . LEU A 1 272 ? 10.109 -20.406 -17.797 1 92.69 272 LEU A C 1
ATOM 2070 O O . LEU A 1 272 ? 10.484 -19.234 -17.828 1 92.69 272 LEU A O 1
ATOM 2074 N N . VAL A 1 273 ? 10.047 -21.188 -18.938 1 93.94 273 VAL A N 1
ATOM 2075 C CA . VAL A 1 273 ? 10.516 -20.656 -20.219 1 93.94 273 VAL A CA 1
ATOM 2076 C C . VAL A 1 273 ? 9.453 -20.859 -21.281 1 93.94 273 VAL A C 1
ATOM 2078 O O . VAL A 1 273 ? 8.484 -21.594 -21.078 1 93.94 273 VAL A O 1
ATOM 2081 N N . GLU A 1 274 ? 9.547 -20.141 -22.359 1 92.69 274 GLU A N 1
ATOM 2082 C CA . GLU A 1 274 ? 8.758 -20.328 -23.562 1 92.69 274 GLU A CA 1
ATOM 2083 C C . GLU A 1 274 ? 9.633 -20.781 -24.734 1 92.69 274 GLU A C 1
ATOM 2085 O O . GLU A 1 274 ? 10.859 -20.844 -24.609 1 92.69 274 GLU A O 1
ATOM 2090 N N . GLY A 1 275 ? 8.992 -21.234 -25.766 1 92.25 275 GLY A N 1
ATOM 2091 C CA . GLY A 1 275 ? 9.734 -21.75 -26.906 1 92.25 275 GLY A CA 1
ATOM 2092 C C . GLY A 1 275 ? 10.805 -20.781 -27.391 1 92.25 275 GLY A C 1
ATOM 2093 O O . GLY A 1 275 ? 11.906 -21.203 -27.734 1 92.25 275 GLY A O 1
ATOM 2094 N N . SER A 1 276 ? 10.547 -19.531 -27.344 1 88.94 276 SER A N 1
ATOM 2095 C CA . SER A 1 276 ? 11.445 -18.516 -27.891 1 88.94 276 SER A CA 1
ATOM 2096 C C . SER A 1 276 ? 12.664 -18.328 -27 1 88.94 276 SER A C 1
ATOM 2098 O O . SER A 1 276 ? 13.656 -17.734 -27.406 1 88.94 276 SER A O 1
ATOM 2100 N N . ASP A 1 277 ? 12.641 -18.844 -25.781 1 91.31 277 ASP A N 1
ATOM 2101 C CA . ASP A 1 277 ? 13.766 -18.734 -24.859 1 91.31 277 ASP A CA 1
ATOM 2102 C C . ASP A 1 277 ? 14.805 -19.828 -25.141 1 91.31 277 ASP A C 1
ATOM 2104 O O . ASP A 1 277 ? 15.93 -19.75 -24.641 1 91.31 277 ASP A O 1
ATOM 2108 N N . LEU A 1 278 ? 14.375 -20.812 -25.922 1 93.31 278 LEU A N 1
ATOM 2109 C CA . LEU A 1 278 ? 15.219 -21.953 -26.219 1 93.31 278 LEU A CA 1
ATOM 2110 C C . LEU A 1 278 ? 15.656 -21.938 -27.688 1 93.31 278 LEU A C 1
ATOM 2112 O O . LEU A 1 278 ? 15.016 -21.312 -28.531 1 93.31 278 LEU A O 1
ATOM 2116 N N . THR A 1 279 ? 16.781 -22.578 -27.922 1 91.62 279 THR A N 1
ATOM 2117 C CA . THR A 1 279 ? 17.266 -22.703 -29.281 1 91.62 279 THR A CA 1
ATOM 2118 C C . THR A 1 279 ? 18 -24.016 -29.484 1 91.62 279 THR A C 1
ATOM 2120 O O . THR A 1 279 ? 18.406 -24.656 -28.5 1 91.62 279 THR A O 1
ATOM 2123 N N . MET A 1 280 ? 18.031 -24.469 -30.766 1 93.25 280 MET A N 1
ATOM 2124 C CA . MET A 1 280 ? 18.719 -25.703 -31.141 1 93.25 280 MET A CA 1
ATOM 2125 C C . MET A 1 280 ? 20.062 -25.406 -31.766 1 93.25 280 MET A C 1
ATOM 2127 O O . MET A 1 280 ? 20.172 -24.547 -32.656 1 93.25 280 MET A O 1
ATOM 2131 N N . ARG A 1 281 ? 21.031 -26.047 -31.188 1 92.44 281 ARG A N 1
ATOM 2132 C CA . ARG A 1 281 ? 22.375 -25.984 -31.766 1 92.44 281 ARG A CA 1
ATOM 2133 C C . ARG A 1 281 ? 23.125 -27.297 -31.562 1 92.44 281 ARG A C 1
ATOM 2135 O O . ARG A 1 281 ? 23.156 -27.828 -30.453 1 92.44 281 ARG A O 1
ATOM 2142 N N . ASP A 1 282 ? 23.625 -27.875 -32.562 1 92.19 282 ASP A N 1
ATOM 2143 C CA . ASP A 1 282 ? 24.438 -29.078 -32.562 1 92.19 282 ASP A CA 1
ATOM 2144 C C . ASP A 1 282 ? 23.688 -30.25 -31.906 1 92.19 282 ASP A C 1
ATOM 2146 O O . ASP A 1 282 ? 24.234 -30.969 -31.078 1 92.19 282 ASP A O 1
ATOM 2150 N N . GLY A 1 283 ? 22.422 -30.234 -32.188 1 91.62 283 GLY A N 1
ATOM 2151 C CA . GLY A 1 283 ? 21.594 -31.344 -31.75 1 91.62 283 GLY A CA 1
ATOM 2152 C C . GLY A 1 283 ? 21.219 -31.266 -30.281 1 91.62 283 GLY A C 1
ATOM 2153 O O . GLY A 1 283 ? 20.75 -32.25 -29.703 1 91.62 283 GLY A O 1
ATOM 2154 N N . ARG A 1 284 ? 21.453 -30.078 -29.766 1 93.94 284 ARG A N 1
ATOM 2155 C CA . ARG A 1 284 ? 21.156 -29.875 -28.359 1 93.94 284 ARG A CA 1
ATOM 2156 C C . ARG A 1 284 ? 20.281 -28.625 -28.156 1 93.94 284 ARG A C 1
ATOM 2158 O O . ARG A 1 284 ? 20.344 -27.688 -28.953 1 93.94 284 ARG A O 1
ATOM 2165 N N . VAL A 1 285 ? 19.5 -28.703 -27.078 1 95.62 285 VAL A N 1
ATOM 2166 C CA . VAL A 1 285 ? 18.656 -27.562 -26.719 1 95.62 285 VAL A CA 1
ATOM 2167 C C . VAL A 1 285 ? 19.422 -26.641 -25.766 1 95.62 285 VAL A C 1
ATOM 2169 O O . VAL A 1 285 ? 20.062 -27.109 -24.812 1 95.62 285 VAL A O 1
ATOM 2172 N N . TRP A 1 286 ? 19.375 -25.391 -26.094 1 94.38 286 TRP A N 1
ATOM 2173 C CA . TRP A 1 286 ? 20.062 -24.391 -25.297 1 94.38 286 TRP A CA 1
ATOM 2174 C C . TRP A 1 286 ? 19.094 -23.312 -24.797 1 94.38 286 TRP A C 1
ATOM 2176 O O . TRP A 1 286 ? 18.156 -22.953 -25.516 1 94.38 286 TRP A O 1
ATOM 2186 N N . LEU A 1 287 ? 19.312 -22.891 -23.578 1 92.81 287 LEU A N 1
ATOM 2187 C CA . LEU A 1 287 ? 18.609 -21.75 -23.016 1 92.81 287 LEU A CA 1
ATOM 2188 C C . LEU A 1 287 ? 19.406 -20.469 -23.25 1 92.81 287 LEU A C 1
ATOM 2190 O O . LEU A 1 287 ? 20.609 -20.406 -22.953 1 92.81 287 LEU A O 1
ATOM 2194 N N . ARG A 1 288 ? 18.75 -19.469 -23.781 1 88.06 288 ARG A N 1
ATOM 2195 C CA . ARG A 1 288 ? 19.406 -18.188 -24.031 1 88.06 288 ARG A CA 1
ATOM 2196 C C . ARG A 1 288 ? 19.438 -17.344 -22.766 1 88.06 288 ARG A C 1
ATOM 2198 O O . ARG A 1 288 ? 18.406 -16.891 -22.281 1 88.06 288 ARG A O 1
ATOM 2205 N N . SER A 1 289 ? 20.625 -17.156 -22.188 1 84.94 289 SER A N 1
ATOM 2206 C CA . SER A 1 289 ? 20.781 -16.375 -20.969 1 84.94 289 SER A CA 1
ATOM 2207 C C . SER A 1 289 ? 21.797 -15.25 -21.156 1 84.94 289 SER A C 1
ATOM 2209 O O . SER A 1 289 ? 23 -15.477 -21.078 1 84.94 289 SER A O 1
ATOM 2211 N N . MET A 1 290 ? 21.406 -14.047 -21.188 1 79.31 290 MET A N 1
ATOM 2212 C CA . MET A 1 290 ? 22.234 -12.852 -21.312 1 79.31 290 MET A CA 1
ATOM 2213 C C . MET A 1 290 ? 23.312 -13.039 -22.359 1 79.31 290 MET A C 1
ATOM 2215 O O . MET A 1 290 ? 24.5 -12.82 -22.094 1 79.31 290 MET A O 1
ATOM 2219 N N . GLY A 1 291 ? 22.984 -13.531 -23.438 1 74.81 291 GLY A N 1
ATOM 2220 C CA . GLY A 1 291 ? 23.891 -13.68 -24.547 1 74.81 291 GLY A CA 1
ATOM 2221 C C . GLY A 1 291 ? 24.656 -14.992 -24.531 1 74.81 291 GLY A C 1
ATOM 2222 O O . GLY A 1 291 ? 25.359 -15.32 -25.484 1 74.81 291 GLY A O 1
ATOM 2223 N N . GLU A 1 292 ? 24.484 -15.695 -23.453 1 83.56 292 GLU A N 1
ATOM 2224 C CA . GLU A 1 292 ? 25.125 -17 -23.344 1 83.56 292 GLU A CA 1
ATOM 2225 C C . GLU A 1 292 ? 24.125 -18.141 -23.547 1 83.56 292 GLU A C 1
ATOM 2227 O O . GLU A 1 292 ? 22.906 -17.906 -23.484 1 83.56 292 GLU A O 1
ATOM 2232 N N . LEU A 1 293 ? 24.672 -19.328 -23.922 1 89.5 293 LEU A N 1
ATOM 2233 C CA . LEU A 1 293 ? 23.844 -20.5 -24.141 1 89.5 293 LEU A CA 1
ATOM 2234 C C . LEU A 1 293 ? 24.094 -21.547 -23.062 1 89.5 293 LEU A C 1
ATOM 2236 O O . LEU A 1 293 ? 25.219 -22.031 -22.922 1 89.5 293 LEU A O 1
ATOM 2240 N N . ASP A 1 294 ? 23.062 -21.781 -22.359 1 89.94 294 ASP A N 1
ATOM 2241 C CA . ASP A 1 294 ? 23.141 -22.797 -21.328 1 89.94 294 ASP A CA 1
ATOM 2242 C C . ASP A 1 294 ? 22.438 -24.094 -21.766 1 89.94 294 ASP A C 1
ATOM 2244 O O . ASP A 1 294 ? 21.281 -24.062 -22.188 1 89.94 294 ASP A O 1
ATOM 2248 N N . PRO A 1 295 ? 23.109 -25.172 -21.688 1 91.44 295 PRO A N 1
ATOM 2249 C CA . PRO A 1 295 ? 22.484 -26.406 -22.156 1 91.44 295 PRO A CA 1
ATOM 2250 C C . PRO A 1 295 ? 21.312 -26.844 -21.266 1 91.44 295 PRO A C 1
ATOM 2252 O O . PRO A 1 295 ? 21.375 -26.719 -20.047 1 91.44 295 PRO A O 1
ATOM 2255 N N . VAL A 1 296 ? 20.297 -27.344 -21.906 1 94.81 296 VAL A N 1
ATOM 2256 C CA . VAL A 1 296 ? 19.125 -27.844 -21.203 1 94.81 296 VAL A CA 1
ATOM 2257 C C . VAL A 1 296 ? 19.109 -29.375 -21.25 1 94.81 296 VAL A C 1
ATOM 2259 O O . VAL A 1 296 ? 19.25 -29.969 -22.328 1 94.81 296 VAL A O 1
ATOM 2262 N N . ASP A 1 297 ? 18.844 -29.953 -20.078 1 95.44 297 ASP A N 1
ATOM 2263 C CA . ASP A 1 297 ? 18.938 -31.422 -20 1 95.44 297 ASP A CA 1
ATOM 2264 C C . ASP A 1 297 ? 17.531 -32.031 -19.938 1 95.44 297 ASP A C 1
ATOM 2266 O O . ASP A 1 297 ? 17.328 -33.156 -20.406 1 95.44 297 ASP A O 1
ATOM 2270 N N . VAL A 1 298 ? 16.688 -31.422 -19.234 1 96.5 298 VAL A N 1
ATOM 2271 C CA . VAL A 1 298 ? 15.328 -31.938 -19.062 1 96.5 298 VAL A CA 1
ATOM 2272 C C . VAL A 1 298 ? 14.312 -30.828 -19.281 1 96.5 298 VAL A C 1
ATOM 2274 O O . VAL A 1 298 ? 14.492 -29.703 -18.812 1 96.5 298 VAL A O 1
ATOM 2277 N N . ILE A 1 299 ? 13.305 -31.109 -20.016 1 97.56 299 ILE A N 1
ATOM 2278 C CA . ILE A 1 299 ? 12.227 -30.156 -20.25 1 97.56 299 ILE A CA 1
ATOM 2279 C C . ILE A 1 299 ? 10.914 -30.719 -19.703 1 97.56 299 ILE A C 1
ATOM 2281 O O . ILE A 1 299 ? 10.453 -31.781 -20.156 1 97.56 299 ILE A O 1
ATOM 2285 N N . ILE A 1 300 ? 10.359 -30.109 -18.719 1 97.62 300 ILE A N 1
ATOM 2286 C CA . ILE A 1 300 ? 8.984 -30.375 -18.312 1 97.62 300 ILE A CA 1
ATOM 2287 C C . ILE A 1 300 ? 8.023 -29.672 -19.266 1 97.62 300 ILE A C 1
ATOM 2289 O O . ILE A 1 300 ? 7.875 -28.438 -19.203 1 97.62 300 ILE A O 1
ATOM 2293 N N . ARG A 1 301 ? 7.363 -30.406 -19.984 1 97.06 301 ARG A N 1
ATOM 2294 C CA . ARG A 1 301 ? 6.57 -29.859 -21.094 1 97.06 301 ARG A CA 1
ATOM 2295 C C . ARG A 1 301 ? 5.141 -29.578 -20.641 1 97.06 301 ARG A C 1
ATOM 2297 O O . ARG A 1 301 ? 4.438 -30.469 -20.188 1 97.06 301 ARG A O 1
ATOM 2304 N N . ARG A 1 302 ? 4.715 -28.297 -20.812 1 96.5 302 ARG A N 1
ATOM 2305 C CA . ARG A 1 302 ? 3.322 -27.922 -20.594 1 96.5 302 ARG A CA 1
ATOM 2306 C C . ARG A 1 302 ? 2.631 -27.594 -21.906 1 96.5 302 ARG A C 1
ATOM 2308 O O . ARG A 1 302 ? 1.414 -27.391 -21.938 1 96.5 302 ARG A O 1
ATOM 2315 N N . VAL A 1 303 ? 3.383 -27.656 -22.984 1 94.94 303 VAL A N 1
ATOM 2316 C CA . VAL A 1 303 ? 2.889 -27.469 -24.344 1 94.94 303 VAL A CA 1
ATOM 2317 C C . VAL A 1 303 ? 2.43 -28.797 -24.922 1 94.94 303 VAL A C 1
ATOM 2319 O O . VAL A 1 303 ? 3.096 -29.828 -24.734 1 94.94 303 VAL A O 1
ATOM 2322 N N . ASP A 1 304 ? 1.307 -28.781 -25.594 1 92.69 304 ASP A N 1
ATOM 2323 C CA . ASP A 1 304 ? 0.824 -30 -26.219 1 92.69 304 ASP A CA 1
ATOM 2324 C C . ASP A 1 304 ? 1.873 -30.594 -27.156 1 92.69 304 ASP A C 1
ATOM 2326 O O . ASP A 1 304 ? 2.582 -29.859 -27.844 1 92.69 304 ASP A O 1
ATOM 2330 N N . ALA A 1 305 ? 1.93 -31.891 -27.25 1 94.25 305 ALA A N 1
ATOM 2331 C CA . ALA A 1 305 ? 2.992 -32.594 -27.953 1 94.25 305 ALA A CA 1
ATOM 2332 C C . ALA A 1 305 ? 3.102 -32.125 -29.391 1 94.25 305 ALA A C 1
ATOM 2334 O O . ALA A 1 305 ? 4.199 -31.859 -29.891 1 94.25 305 ALA A O 1
ATOM 2335 N N . THR A 1 306 ? 2.023 -31.922 -30.062 1 92.19 306 THR A N 1
ATOM 2336 C CA . THR A 1 306 ? 2.035 -31.609 -31.484 1 92.19 306 THR A CA 1
ATOM 2337 C C . THR A 1 306 ? 2.523 -30.172 -31.719 1 92.19 306 THR A C 1
ATOM 2339 O O . THR A 1 306 ? 2.932 -29.828 -32.812 1 92.19 306 THR A O 1
ATOM 2342 N N . TRP A 1 307 ? 2.52 -29.391 -30.672 1 92.75 307 TRP A N 1
ATOM 2343 C CA . TRP A 1 307 ? 2.893 -27.984 -30.797 1 92.75 307 TRP A CA 1
ATOM 2344 C C . TRP A 1 307 ? 4.332 -27.766 -30.344 1 92.75 307 TRP A C 1
ATOM 2346 O O . TRP A 1 307 ? 4.852 -26.641 -30.422 1 92.75 307 TRP A O 1
ATOM 2356 N N . THR A 1 308 ? 5.012 -28.797 -29.953 1 94.44 308 THR A N 1
ATOM 2357 C CA . THR A 1 308 ? 6.297 -28.641 -29.281 1 94.44 308 THR A CA 1
ATOM 2358 C C . THR A 1 308 ? 7.426 -28.5 -30.297 1 94.44 308 THR A C 1
ATOM 2360 O O . THR A 1 308 ? 8.508 -28.016 -29.984 1 94.44 308 THR A O 1
ATOM 2363 N N . ASP A 1 309 ? 7.199 -29 -31.547 1 93.88 309 ASP A N 1
ATOM 2364 C CA . ASP A 1 309 ? 8.234 -28.969 -32.562 1 93.88 309 ASP A CA 1
ATOM 2365 C C . ASP A 1 309 ? 7.641 -28.625 -33.938 1 93.88 309 ASP A C 1
ATOM 2367 O O . ASP A 1 309 ? 7.07 -29.484 -34.625 1 93.88 309 ASP A O 1
ATOM 2371 N N . PRO A 1 310 ? 7.867 -27.469 -34.406 1 90.19 310 PRO A N 1
ATOM 2372 C CA . PRO A 1 310 ? 7.285 -27.094 -35.688 1 90.19 310 PRO A CA 1
ATOM 2373 C C . PRO A 1 310 ? 7.98 -27.766 -36.875 1 90.19 310 PRO A C 1
ATOM 2375 O O . PRO A 1 310 ? 7.438 -27.781 -37.969 1 90.19 310 PRO A O 1
ATOM 2378 N N . L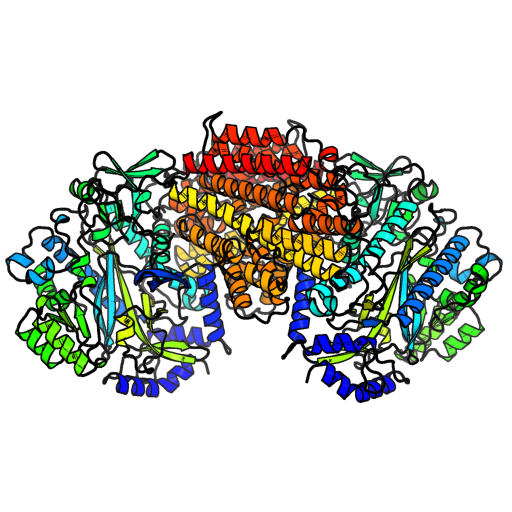EU A 1 311 ? 9.125 -28.312 -36.656 1 88.69 311 LEU A N 1
ATOM 2379 C CA . LEU A 1 311 ? 9.852 -28.953 -37.75 1 88.69 311 LEU A CA 1
ATOM 2380 C C . LEU A 1 311 ? 9.305 -30.359 -38.031 1 88.69 311 LEU A C 1
ATOM 2382 O O . LEU A 1 311 ? 9.102 -30.734 -39.188 1 88.69 311 LEU A O 1
ATOM 2386 N N . PHE A 1 312 ? 9.023 -31.125 -37.031 1 88.06 312 PHE A N 1
ATOM 2387 C CA . PHE A 1 312 ? 8.656 -32.531 -37.188 1 88.06 312 PHE A CA 1
ATOM 2388 C C . PHE A 1 312 ? 7.156 -32.719 -37 1 88.06 312 PHE A C 1
ATOM 2390 O O . PHE A 1 312 ? 6.574 -33.656 -37.5 1 88.06 312 PHE A O 1
ATOM 2397 N N . LEU A 1 313 ? 6.602 -31.875 -36.281 1 92.19 313 LEU A N 1
ATOM 2398 C CA . LEU A 1 313 ? 5.211 -32.094 -35.906 1 92.19 313 LEU A CA 1
ATOM 2399 C C . LEU A 1 313 ? 4.305 -31.031 -36.531 1 92.19 313 LEU A C 1
ATOM 2401 O O . LEU A 1 313 ? 4.129 -31.031 -37.75 1 92.19 313 LEU A O 1
ATOM 2405 N N . ARG A 1 314 ? 3.834 -30.016 -35.75 1 89.5 314 ARG A N 1
ATOM 2406 C CA . ARG A 1 314 ? 2.939 -29 -36.312 1 89.5 314 ARG A CA 1
ATOM 2407 C C . ARG A 1 314 ? 3.723 -27.797 -36.844 1 89.5 314 ARG A C 1
ATOM 2409 O O . ARG A 1 314 ? 4.16 -26.953 -36.031 1 89.5 314 ARG A O 1
ATOM 2416 N N . GLY A 1 315 ? 3.799 -27.594 -38.062 1 85.25 315 GLY A N 1
ATOM 2417 C CA . GLY A 1 315 ? 4.605 -26.562 -38.688 1 85.25 315 GLY A CA 1
ATOM 2418 C C . GLY A 1 315 ? 4.168 -25.156 -38.312 1 85.25 315 GLY A C 1
ATOM 2419 O O . GLY A 1 315 ? 4.992 -24.234 -38.281 1 85.25 315 GLY A O 1
ATOM 2420 N N . SER A 1 316 ? 2.934 -25 -38 1 82.06 316 SER A N 1
ATOM 2421 C CA . SER A 1 316 ? 2.396 -23.672 -37.719 1 82.06 316 SER A CA 1
ATOM 2422 C C . SER A 1 316 ? 2.613 -23.281 -36.25 1 82.06 316 SER A C 1
ATOM 2424 O O . SER A 1 316 ? 2.314 -22.156 -35.875 1 82.06 316 SER A O 1
ATOM 2426 N N . SER A 1 317 ? 3.172 -24.219 -35.531 1 88.31 317 SER A N 1
ATOM 2427 C CA . SER A 1 317 ? 3.326 -23.969 -34.094 1 88.31 317 SER A CA 1
ATOM 2428 C C . SER A 1 317 ? 4.387 -22.906 -33.844 1 88.31 317 SER A C 1
ATOM 2430 O O . SER A 1 317 ? 5.418 -22.859 -34.531 1 88.31 317 SER A O 1
ATOM 2432 N N . ARG A 1 318 ? 4.152 -21.984 -32.844 1 85.94 318 ARG A N 1
ATOM 2433 C CA . ARG A 1 318 ? 5.121 -21 -32.344 1 85.94 318 ARG A CA 1
ATOM 2434 C C . ARG A 1 318 ? 5.414 -21.203 -30.875 1 85.94 318 ARG A C 1
ATOM 2436 O O . ARG A 1 318 ? 6.012 -20.344 -30.234 1 85.94 318 ARG A O 1
ATOM 2443 N N . LEU A 1 319 ? 5.012 -22.328 -30.422 1 89.56 319 LEU A N 1
ATOM 2444 C CA . LEU A 1 319 ? 5.07 -22.562 -28.984 1 89.56 319 LEU A CA 1
ATOM 2445 C C . LEU A 1 319 ? 6.258 -23.453 -28.625 1 89.56 319 LEU A C 1
ATOM 2447 O O . LEU A 1 319 ? 6.645 -23.531 -27.453 1 89.56 319 LEU A O 1
ATOM 2451 N N . GLY A 1 320 ? 6.832 -24.125 -29.641 1 92 320 GLY A N 1
ATOM 2452 C CA . GLY A 1 320 ? 7.875 -25.109 -29.359 1 92 320 GLY A CA 1
ATOM 2453 C C . GLY A 1 320 ? 9.234 -24.703 -29.906 1 92 320 GLY A C 1
ATOM 2454 O O . GLY A 1 320 ? 9.547 -23.516 -29.969 1 92 320 GLY A O 1
ATOM 2455 N N . VAL A 1 321 ? 10.109 -25.719 -30.031 1 93.12 321 VAL A N 1
ATOM 2456 C CA . VAL A 1 321 ? 11.484 -25.547 -30.484 1 93.12 321 VAL A CA 1
ATOM 2457 C C . VAL A 1 321 ? 11.734 -26.422 -31.719 1 93.12 321 VAL A C 1
ATOM 2459 O O . VAL A 1 321 ? 11.617 -27.656 -31.641 1 93.12 321 VAL A O 1
ATOM 2462 N N . PRO A 1 322 ? 12.062 -25.75 -32.812 1 92.75 322 PRO A N 1
ATOM 2463 C CA . PRO A 1 322 ? 12.352 -26.562 -33.969 1 92.75 322 PRO A CA 1
ATOM 2464 C C . PRO A 1 322 ? 13.492 -27.547 -33.75 1 92.75 322 PRO A C 1
ATOM 2466 O O . PRO A 1 322 ? 14.594 -27.141 -33.375 1 92.75 322 PRO A O 1
ATOM 2469 N N . GLY A 1 323 ? 13.219 -28.828 -33.938 1 93.88 323 GLY A N 1
ATOM 2470 C CA . GLY A 1 323 ? 14.25 -29.844 -33.812 1 93.88 323 GLY A CA 1
ATOM 2471 C C . GLY A 1 323 ? 14.219 -30.547 -32.469 1 93.88 323 GLY A C 1
ATOM 2472 O O . GLY A 1 323 ? 15.047 -31.406 -32.188 1 93.88 323 GLY A O 1
ATOM 2473 N N . LEU A 1 324 ? 13.273 -30.281 -31.703 1 95.25 324 LEU A N 1
ATOM 2474 C CA . LEU A 1 324 ? 13.188 -30.828 -30.344 1 95.25 324 LEU A CA 1
ATOM 2475 C C . LEU A 1 324 ? 13.047 -32.344 -30.391 1 95.25 324 LEU A C 1
ATOM 2477 O O . LEU A 1 324 ? 13.617 -33.031 -29.547 1 95.25 324 LEU A O 1
ATOM 2481 N N . VAL A 1 325 ? 12.305 -32.906 -31.359 1 95.56 325 VAL A N 1
ATOM 2482 C CA . VAL A 1 325 ? 12.133 -34.344 -31.516 1 95.56 325 VAL A CA 1
ATOM 2483 C C . VAL A 1 325 ? 13.484 -35 -31.766 1 95.56 325 VAL A C 1
ATOM 2485 O O . VAL A 1 325 ? 13.781 -36.062 -31.203 1 95.56 325 VAL A O 1
ATOM 2488 N N . ASP A 1 326 ? 14.203 -34.375 -32.594 1 95 326 ASP A N 1
ATOM 2489 C CA . ASP A 1 326 ? 15.523 -34.875 -32.906 1 95 326 ASP A CA 1
ATOM 2490 C C . ASP A 1 326 ? 16.422 -34.906 -31.688 1 95 326 ASP A C 1
ATOM 2492 O O . ASP A 1 326 ? 17.172 -35.875 -31.469 1 95 326 ASP A O 1
ATOM 2496 N N . ALA A 1 327 ? 16.453 -33.844 -30.938 1 95.31 327 ALA A N 1
ATOM 2497 C CA . ALA A 1 327 ? 17.25 -33.781 -29.719 1 95.31 327 ALA A CA 1
ATOM 2498 C C . ALA A 1 327 ? 16.859 -34.875 -28.75 1 95.31 327 ALA A C 1
ATOM 2500 O O . ALA A 1 327 ? 17.719 -35.5 -28.109 1 95.31 327 ALA A O 1
ATOM 2501 N N . ALA A 1 328 ? 15.594 -35.156 -28.641 1 96.12 328 ALA A N 1
ATOM 2502 C CA . ALA A 1 328 ? 15.109 -36.219 -27.766 1 96.12 328 ALA A CA 1
ATOM 2503 C C . ALA A 1 328 ? 15.547 -37.594 -28.281 1 96.12 328 ALA A C 1
ATOM 2505 O O . ALA A 1 328 ? 15.922 -38.469 -27.484 1 96.12 328 ALA A O 1
ATOM 2506 N N . ARG A 1 329 ? 15.484 -37.781 -29.547 1 94.88 329 ARG A N 1
ATOM 2507 C CA . ARG A 1 329 ? 15.883 -39.031 -30.172 1 94.88 329 ARG A CA 1
ATOM 2508 C C . ARG A 1 329 ? 17.359 -39.312 -29.953 1 94.88 329 ARG A C 1
ATOM 2510 O O . ARG A 1 329 ? 17.766 -40.469 -29.719 1 94.88 329 ARG A O 1
ATOM 2517 N N . ARG A 1 330 ? 18.094 -38.25 -30 1 93.62 330 ARG A N 1
ATOM 2518 C CA . ARG A 1 330 ? 19.547 -38.375 -29.797 1 93.62 330 ARG A CA 1
ATOM 2519 C C . ARG A 1 330 ? 19.875 -38.594 -28.328 1 93.62 330 ARG A C 1
ATOM 2521 O O . ARG A 1 330 ? 21 -38.938 -27.984 1 93.62 330 ARG A O 1
ATOM 2528 N N . GLY A 1 331 ? 18.938 -38.281 -27.469 1 93.44 331 GLY A N 1
ATOM 2529 C CA . GLY A 1 331 ? 19.141 -38.5 -26.047 1 93.44 331 GLY A CA 1
ATOM 2530 C C . GLY A 1 331 ? 19.828 -37.312 -25.375 1 93.44 331 GLY A C 1
ATOM 2531 O O . GLY A 1 331 ? 20.375 -37.438 -24.281 1 93.44 331 GLY A O 1
ATOM 2532 N N . THR A 1 332 ? 19.891 -36.156 -26.031 1 94.12 332 THR A N 1
ATOM 2533 C CA . THR A 1 332 ? 20.562 -34.969 -25.469 1 94.12 332 THR A CA 1
ATOM 2534 C C . THR A 1 332 ? 19.625 -34.219 -24.531 1 94.12 332 THR A C 1
ATOM 2536 O O . THR A 1 332 ? 20.078 -33.406 -23.719 1 94.12 332 THR A O 1
ATOM 2539 N N . VAL A 1 333 ? 18.328 -34.469 -24.641 1 96.31 333 VAL A N 1
ATOM 2540 C CA . VAL A 1 333 ? 17.359 -33.812 -23.75 1 96.31 333 VAL A CA 1
ATOM 2541 C C . VAL A 1 333 ? 16.219 -34.781 -23.453 1 96.31 333 VAL A C 1
ATOM 2543 O O . VAL A 1 333 ? 15.805 -35.562 -24.312 1 96.31 333 VAL A O 1
ATOM 2546 N N . SER A 1 334 ? 15.789 -34.844 -22.266 1 96.81 334 SER A N 1
ATOM 2547 C CA . SER A 1 334 ? 14.594 -35.562 -21.891 1 96.81 334 SER A CA 1
ATOM 2548 C C . SER A 1 334 ? 13.359 -34.688 -21.875 1 96.81 334 SER A C 1
ATOM 2550 O O . SER A 1 334 ? 13.406 -33.562 -21.328 1 96.81 334 SER A O 1
ATOM 2552 N N . ILE A 1 335 ? 12.305 -35.094 -22.5 1 97.38 335 ILE A N 1
ATOM 2553 C CA . ILE A 1 335 ? 11.047 -34.375 -22.5 1 97.38 335 ILE A CA 1
ATOM 2554 C C . ILE A 1 335 ? 10.031 -35.094 -21.625 1 97.38 335 ILE A C 1
ATOM 2556 O O . ILE A 1 335 ? 9.742 -36.281 -21.844 1 97.38 335 ILE A O 1
ATOM 2560 N N . LEU A 1 336 ? 9.422 -34.375 -20.594 1 97.06 336 LEU A N 1
ATOM 2561 C CA . LEU A 1 336 ? 8.516 -34.969 -19.641 1 97.06 336 LEU A CA 1
ATOM 2562 C C . LEU A 1 336 ? 7.148 -34.312 -19.656 1 97.06 336 LEU A C 1
ATOM 2564 O O . LEU A 1 336 ? 7.062 -33.062 -19.562 1 97.06 336 LEU A O 1
ATOM 2568 N N . ASN A 1 337 ? 6.023 -35 -19.672 1 95.94 337 ASN A N 1
ATOM 2569 C CA . ASN A 1 337 ? 5.977 -36.406 -20.109 1 95.94 337 ASN A CA 1
ATOM 2570 C C . ASN A 1 337 ? 6.355 -36.531 -21.578 1 95.94 337 ASN A C 1
ATOM 2572 O O . ASN A 1 337 ? 6.484 -35.562 -22.297 1 95.94 337 ASN A O 1
ATOM 2576 N N . GLY A 1 338 ? 6.555 -37.625 -21.953 1 95 338 GLY A N 1
ATOM 2577 C CA . GLY A 1 338 ? 6.996 -37.875 -23.312 1 95 338 GLY A CA 1
ATOM 2578 C C . GLY A 1 338 ? 6.008 -37.406 -24.359 1 95 338 GLY A C 1
ATOM 2579 O O . GLY A 1 338 ? 4.816 -37.25 -24.078 1 95 338 GLY A O 1
ATOM 2580 N N . LEU A 1 339 ? 6.32 -37 -25.656 1 93.38 339 LEU A N 1
ATOM 2581 C CA . LEU A 1 339 ? 5.531 -36.438 -26.75 1 93.38 339 LEU A CA 1
ATOM 2582 C C . LEU A 1 339 ? 4.355 -37.344 -27.094 1 93.38 339 LEU A C 1
ATOM 2584 O O . LEU A 1 339 ? 3.301 -36.875 -27.531 1 93.38 339 LEU A O 1
ATOM 2588 N N . GLY A 1 340 ? 4.258 -38.5 -26.672 1 92.81 340 GLY A N 1
ATOM 2589 C CA . GLY A 1 340 ? 3.199 -39.438 -27.062 1 92.81 340 GLY A CA 1
ATOM 2590 C C . GLY A 1 340 ? 2.379 -39.906 -25.875 1 92.81 340 GLY A C 1
ATOM 2591 O O . GLY A 1 340 ? 1.449 -40.719 -26.031 1 92.81 340 GLY A O 1
ATOM 2592 N N . SER A 1 341 ? 2.539 -39.281 -24.812 1 96.06 341 SER A N 1
ATOM 2593 C CA . SER A 1 341 ? 1.863 -39.75 -23.594 1 96.06 341 SER A CA 1
ATOM 2594 C C . SER A 1 341 ? 0.372 -39.438 -23.641 1 96.06 341 SER A C 1
ATOM 2596 O O . SER A 1 341 ? -0.417 -40.031 -22.906 1 96.06 341 SER A O 1
ATOM 2598 N N . GLY A 1 342 ? -0.066 -38.531 -24.531 1 95.19 342 GLY A N 1
ATOM 2599 C CA . GLY A 1 342 ? -1.46 -38.125 -24.641 1 95.19 342 GLY A CA 1
ATOM 2600 C C . GLY A 1 342 ? -2.371 -39.281 -25.078 1 95.19 342 GLY A C 1
ATOM 2601 O O . GLY A 1 342 ? -3.578 -39.219 -24.828 1 95.19 342 GLY A O 1
ATOM 2602 N N . VAL A 1 343 ? -1.846 -40.281 -25.688 1 95.94 343 VAL A N 1
ATOM 2603 C CA . VAL A 1 343 ? -2.633 -41.406 -26.188 1 95.94 343 VAL A CA 1
ATOM 2604 C C . VAL A 1 343 ? -3.281 -42.156 -25.031 1 95.94 343 VAL A C 1
ATOM 2606 O O . VAL A 1 343 ? -4.34 -42.75 -25.188 1 95.94 343 VAL A O 1
ATOM 2609 N N . LEU A 1 344 ? -2.678 -42.031 -23.875 1 97 344 LEU A N 1
ATOM 2610 C CA . LEU A 1 344 ? -3.17 -42.75 -22.688 1 97 344 LEU A CA 1
ATOM 2611 C C . LEU A 1 344 ? -4.461 -42.094 -22.172 1 97 344 LEU A C 1
ATOM 2613 O O . LEU A 1 344 ? -5.176 -42.719 -21.375 1 97 344 LEU A O 1
ATOM 2617 N N . GLU A 1 345 ? -4.762 -40.875 -22.594 1 95.31 345 GLU A N 1
ATOM 2618 C CA . GLU A 1 345 ? -5.973 -40.188 -22.156 1 95.31 345 GLU A CA 1
ATOM 2619 C C . GLU A 1 345 ? -7.191 -40.688 -22.938 1 95.31 345 GLU A C 1
ATOM 2621 O O . GLU A 1 345 ? -8.305 -40.188 -22.719 1 95.31 345 GLU A O 1
ATOM 2626 N N . ASN A 1 346 ? -7.055 -41.594 -23.719 1 95.25 346 ASN A N 1
ATOM 2627 C CA . ASN A 1 346 ? -8.086 -42.156 -24.578 1 95.25 346 ASN A CA 1
ATOM 2628 C C . ASN A 1 346 ? -9.148 -42.906 -23.766 1 95.25 346 ASN A C 1
ATOM 2630 O O . ASN A 1 346 ? -8.852 -43.906 -23.125 1 95.25 346 ASN A O 1
ATOM 2634 N N . PRO A 1 347 ? -10.406 -42.438 -23.875 1 94.25 347 PRO A N 1
ATOM 2635 C CA . PRO A 1 347 ? -11.445 -43.125 -23.094 1 94.25 347 PRO A CA 1
ATOM 2636 C C . PRO A 1 347 ? -11.672 -44.562 -23.531 1 94.25 347 PRO A C 1
ATOM 2638 O O . PRO A 1 347 ? -12.125 -45.406 -22.75 1 94.25 347 PRO A O 1
ATOM 2641 N N . ALA A 1 348 ? -11.328 -44.875 -24.719 1 95.56 348 ALA A N 1
ATOM 2642 C CA . ALA A 1 348 ? -11.508 -46.25 -25.234 1 95.56 348 ALA A CA 1
ATOM 2643 C C . ALA A 1 348 ? -10.609 -47.219 -24.484 1 95.56 348 ALA A C 1
ATOM 2645 O O . ALA A 1 348 ? -10.859 -48.438 -24.5 1 95.56 348 ALA A O 1
ATOM 2646 N N . LEU A 1 349 ? -9.609 -46.719 -23.906 1 96 349 LEU A N 1
ATOM 2647 C CA . LEU A 1 349 ? -8.688 -47.562 -23.156 1 96 349 LEU A CA 1
ATOM 2648 C C . LEU A 1 349 ? -9.297 -48 -21.828 1 96 349 LEU A C 1
ATOM 2650 O O . LEU A 1 349 ? -8.883 -49 -21.25 1 96 349 LEU A O 1
ATOM 2654 N N . LEU A 1 350 ? -10.258 -47.25 -21.297 1 95.38 350 LEU A N 1
ATOM 2655 C CA . LEU A 1 350 ? -10.805 -47.5 -19.969 1 95.38 350 LEU A CA 1
ATOM 2656 C C . LEU A 1 350 ? -11.375 -48.906 -19.875 1 95.38 350 LEU A C 1
ATOM 2658 O O . LEU A 1 350 ? -11.172 -49.594 -18.875 1 95.38 350 LEU A O 1
ATOM 2662 N N . GLY A 1 351 ? -12.047 -49.375 -20.891 1 93.88 351 GLY A N 1
ATOM 2663 C CA . GLY A 1 351 ? -12.656 -50.688 -20.875 1 93.88 351 GLY A CA 1
ATOM 2664 C C . GLY A 1 351 ? -11.648 -51.812 -20.984 1 93.88 351 GLY A C 1
ATOM 2665 O O . GLY A 1 351 ? -11.945 -52.969 -20.656 1 93.88 351 GLY A O 1
ATOM 2666 N N . LEU A 1 352 ? -10.477 -51.5 -21.422 1 96.75 352 LEU A N 1
ATOM 2667 C CA . LEU A 1 352 ? -9.453 -52.5 -21.672 1 96.75 352 LEU A CA 1
ATOM 2668 C C . LEU A 1 352 ? -8.508 -52.625 -20.484 1 96.75 352 LEU A C 1
ATOM 2670 O O . LEU A 1 352 ? -7.773 -53.594 -20.359 1 96.75 352 LEU A O 1
ATOM 2674 N N . LEU A 1 353 ? -8.516 -51.656 -19.594 1 97.5 353 LEU A N 1
ATOM 2675 C CA . LEU A 1 353 ? -7.488 -51.531 -18.562 1 97.5 353 LEU A CA 1
ATOM 2676 C C . LEU A 1 353 ? -7.52 -52.719 -17.609 1 97.5 353 LEU A C 1
ATOM 2678 O O . LEU A 1 353 ? -6.473 -53.188 -17.172 1 97.5 353 LEU A O 1
ATOM 2682 N N . PRO A 1 354 ? -8.742 -53.25 -17.234 1 97.19 354 PRO A N 1
ATOM 2683 C CA . PRO A 1 354 ? -8.727 -54.438 -16.344 1 97.19 354 PRO A CA 1
ATOM 2684 C C . PRO A 1 354 ? -7.977 -55.625 -16.938 1 97.19 354 PRO A C 1
ATOM 2686 O O . PRO A 1 354 ? -7.152 -56.25 -16.266 1 97.19 354 PRO A O 1
ATOM 2689 N N . SER A 1 355 ? -8.203 -55.906 -18.188 1 97 355 SER A N 1
ATOM 2690 C CA . SER A 1 355 ? -7.516 -57 -18.844 1 97 355 SER A CA 1
ATOM 2691 C C . SER A 1 355 ? -6.035 -56.688 -19.031 1 97 355 SER A C 1
ATOM 2693 O O . SER A 1 355 ? -5.191 -57.594 -18.922 1 97 355 SER A O 1
ATOM 2695 N N . LEU A 1 356 ? -5.754 -55.469 -19.344 1 97.88 356 LEU A N 1
ATOM 2696 C CA . LEU A 1 356 ? -4.363 -55.062 -19.531 1 97.88 356 LEU A CA 1
ATOM 2697 C C . LEU A 1 356 ? -3.596 -55.156 -18.219 1 97.88 356 LEU A C 1
ATOM 2699 O O . LEU A 1 356 ? -2.406 -55.5 -18.203 1 97.88 356 LEU A O 1
ATOM 2703 N N . SER A 1 357 ? -4.262 -54.812 -17.094 1 98.12 357 SER A N 1
ATOM 2704 C CA . SER A 1 357 ? -3.619 -54.906 -15.789 1 98.12 357 SER A CA 1
ATOM 2705 C C . SER A 1 357 ? -3.223 -56.344 -15.469 1 98.12 357 SER A C 1
ATOM 2707 O O . SER A 1 357 ? -2.117 -56.594 -14.984 1 98.12 357 SER A O 1
ATOM 2709 N N . ARG A 1 358 ? -4.07 -57.281 -15.742 1 97.25 358 ARG A N 1
ATOM 2710 C CA . ARG A 1 358 ? -3.771 -58.688 -15.523 1 97.25 358 ARG A CA 1
ATOM 2711 C C . ARG A 1 358 ? -2.615 -59.125 -16.406 1 97.25 358 ARG A C 1
ATOM 2713 O O . ARG A 1 358 ? -1.76 -59.906 -15.969 1 97.25 358 ARG A O 1
ATOM 2720 N N . ARG A 1 359 ? -2.658 -58.625 -17.547 1 96.81 359 ARG A N 1
ATOM 2721 C CA . ARG A 1 359 ? -1.662 -59.031 -18.531 1 96.81 359 ARG A CA 1
ATOM 2722 C C . ARG A 1 359 ? -0.291 -58.469 -18.203 1 96.81 359 ARG A C 1
ATOM 2724 O O . ARG A 1 359 ? 0.724 -59.156 -18.297 1 96.81 359 ARG A O 1
ATOM 2731 N N . LEU A 1 360 ? -0.245 -57.25 -17.891 1 97.31 360 LEU A N 1
ATOM 2732 C CA . LEU A 1 360 ? 1.021 -56.531 -17.797 1 97.31 360 LEU A CA 1
ATOM 2733 C C . LEU A 1 360 ? 1.541 -56.531 -16.359 1 97.31 360 LEU A C 1
ATOM 2735 O O . LEU A 1 360 ? 2.754 -56.531 -16.141 1 97.31 360 LEU A O 1
ATOM 2739 N N . LEU A 1 361 ? 0.61 -56.5 -15.359 1 97.06 361 LEU A N 1
ATOM 2740 C CA . LEU A 1 361 ? 1.025 -56.406 -13.969 1 97.06 361 LEU A CA 1
ATOM 2741 C C . LEU A 1 361 ? 0.684 -57.688 -13.211 1 97.06 361 LEU A C 1
ATOM 2743 O O . LEU A 1 361 ? 1.188 -57.906 -12.109 1 97.06 361 LEU A O 1
ATOM 2747 N N . ASP A 1 362 ? -0.16 -58.531 -13.703 1 97.69 362 ASP A N 1
ATOM 2748 C CA . ASP A 1 362 ? -0.683 -59.688 -13.023 1 97.69 362 ASP A CA 1
ATOM 2749 C C . ASP A 1 362 ? -1.448 -59.312 -11.758 1 97.69 362 ASP A C 1
ATOM 2751 O O . ASP A 1 362 ? -1.277 -59.938 -10.711 1 97.69 362 ASP A O 1
ATOM 2755 N N . GLU A 1 363 ? -2.166 -58.188 -11.797 1 97.81 363 GLU A N 1
ATOM 2756 C CA . GLU A 1 363 ? -2.967 -57.688 -10.695 1 97.81 363 GLU A CA 1
ATOM 2757 C C . GLU A 1 363 ? -4.352 -57.25 -11.172 1 97.81 363 GLU A C 1
ATOM 2759 O O . GLU A 1 363 ? -4.516 -56.812 -12.312 1 97.81 363 GLU A O 1
ATOM 2764 N N . ASP A 1 364 ? -5.293 -57.406 -10.289 1 97.56 364 ASP A N 1
ATOM 2765 C CA . ASP A 1 364 ? -6.586 -56.781 -10.531 1 97.56 364 ASP A CA 1
ATOM 2766 C C . ASP A 1 364 ? -6.539 -55.281 -10.172 1 97.56 364 ASP A C 1
ATOM 2768 O O . ASP A 1 364 ? -5.887 -54.906 -9.203 1 97.56 364 ASP A O 1
ATOM 2772 N N . LEU A 1 365 ? -7.293 -54.562 -10.953 1 97.06 365 LEU A N 1
ATOM 2773 C CA . LEU A 1 365 ? -7.316 -53.156 -10.68 1 97.06 365 LEU A CA 1
ATOM 2774 C C . LEU A 1 365 ? -7.992 -52.844 -9.344 1 97.06 365 LEU A C 1
ATOM 2776 O O . LEU A 1 365 ? -9.062 -53.406 -9.047 1 97.06 365 LEU A O 1
ATOM 2780 N N . LEU A 1 366 ? -7.383 -52 -8.57 1 97.31 366 LEU A N 1
ATOM 2781 C CA . LEU A 1 366 ? -7.914 -51.656 -7.262 1 97.31 366 LEU A CA 1
ATOM 2782 C C . LEU A 1 366 ? -9.039 -50.625 -7.402 1 97.31 366 LEU A C 1
ATOM 2784 O O . LEU A 1 366 ? -9.984 -50.625 -6.605 1 97.31 366 LEU A O 1
ATOM 2788 N N . LEU A 1 367 ? -8.93 -49.719 -8.375 1 97.44 367 LEU A N 1
ATOM 2789 C CA . LEU A 1 367 ? -9.953 -48.719 -8.641 1 97.44 367 LEU A CA 1
ATOM 2790 C C . LEU A 1 367 ? -10.688 -49 -9.938 1 97.44 367 LEU A C 1
ATOM 2792 O O . LEU A 1 367 ? -10.078 -49.031 -11.016 1 97.44 367 LEU A O 1
ATOM 2796 N N . PRO A 1 368 ? -11.93 -49.219 -9.805 1 96 368 PRO A N 1
ATOM 2797 C CA . PRO A 1 368 ? -12.688 -49.438 -11.039 1 96 368 PRO A CA 1
ATOM 2798 C C . PRO A 1 368 ? -12.844 -48.156 -11.859 1 96 368 PRO A C 1
ATOM 2800 O O . PRO A 1 368 ? -12.664 -47.062 -11.344 1 96 368 PRO A O 1
ATOM 2803 N N . SER A 1 369 ? -13.141 -48.344 -13.164 1 95.75 369 SER A N 1
ATOM 2804 C CA . SER A 1 369 ? -13.477 -47.219 -14.047 1 95.75 369 SER A CA 1
ATOM 2805 C C . SER A 1 369 ? -14.961 -47.219 -14.398 1 95.75 369 SER A C 1
ATOM 2807 O O . SER A 1 369 ? -15.625 -48.281 -14.312 1 95.75 369 SER A O 1
ATOM 2809 N N . VAL A 1 370 ? -15.383 -46.094 -14.711 1 93.56 370 VAL A N 1
ATOM 2810 C CA . VAL A 1 370 ? -16.75 -46.031 -15.219 1 93.56 370 VAL A CA 1
ATOM 2811 C C . VAL A 1 370 ? -16.875 -46.906 -16.469 1 93.56 370 VAL A C 1
ATOM 2813 O O . VAL A 1 370 ? -15.969 -46.969 -17.297 1 93.56 370 VAL A O 1
ATOM 2816 N N . SER A 1 371 ? -17.984 -47.531 -16.547 1 94.81 371 SER A N 1
ATOM 2817 C CA . SER A 1 371 ? -18.203 -48.375 -17.719 1 94.81 371 SER A CA 1
ATOM 2818 C C . SER A 1 371 ? -18.172 -47.531 -19 1 94.81 371 SER A C 1
ATOM 2820 O O . SER A 1 371 ? -18.891 -46.562 -19.141 1 94.81 371 SER A O 1
ATOM 2822 N N . THR A 1 372 ? -17.328 -47.938 -19.891 1 95.75 372 THR A N 1
ATOM 2823 C CA . THR A 1 372 ? -17.109 -47.219 -21.141 1 95.75 372 THR A CA 1
ATOM 2824 C C . THR A 1 372 ? -17.094 -48.188 -22.328 1 95.75 372 THR A C 1
ATOM 2826 O O . THR A 1 372 ? -16.438 -49.25 -22.266 1 95.75 372 THR A O 1
ATOM 2829 N N . TYR A 1 373 ? -17.781 -47.875 -23.359 1 97.25 373 TYR A N 1
ATOM 2830 C CA . TYR A 1 373 ? -17.969 -48.688 -24.547 1 97.25 373 TYR A CA 1
ATOM 2831 C C . TYR A 1 373 ? -17.344 -48.062 -25.781 1 97.25 373 TYR A C 1
ATOM 2833 O O . TYR A 1 373 ? -17.656 -46.906 -26.094 1 97.25 373 TYR A O 1
ATOM 2841 N N . TRP A 1 374 ? -16.5 -48.812 -26.406 1 97.56 374 TRP A N 1
ATOM 2842 C CA . TRP A 1 374 ? -15.891 -48.312 -27.641 1 97.56 374 TRP A CA 1
ATOM 2843 C C . TRP A 1 374 ? -16.703 -48.75 -28.859 1 97.56 374 TRP A C 1
ATOM 2845 O O . TRP A 1 374 ? -16.938 -49.938 -29.078 1 97.56 374 TRP A O 1
ATOM 2855 N N . CYS A 1 375 ? -17.047 -47.812 -29.672 1 97.31 375 CYS A N 1
ATOM 2856 C CA . CYS A 1 375 ? -17.984 -48.062 -30.766 1 97.31 375 CYS A CA 1
ATOM 2857 C C . CYS A 1 375 ? -17.312 -48.781 -31.922 1 97.31 375 CYS A C 1
ATOM 2859 O O . CYS A 1 375 ? -17.984 -49.219 -32.875 1 97.31 375 CYS A O 1
ATOM 2861 N N . GLY A 1 376 ? -15.992 -48.906 -31.922 1 95.94 376 GLY A N 1
ATOM 2862 C CA . GLY A 1 376 ? -15.32 -49.719 -32.938 1 95.94 376 GLY A CA 1
ATOM 2863 C C . GLY A 1 376 ? -15.609 -51.188 -32.781 1 95.94 376 GLY A C 1
ATOM 2864 O O . GLY A 1 376 ? -15.391 -51.969 -33.75 1 95.94 376 GLY A O 1
ATOM 2865 N N . ASN A 1 377 ? -15.992 -51.625 -31.703 1 95.75 377 ASN A N 1
ATOM 2866 C CA . ASN A 1 377 ? -16.484 -52.969 -31.453 1 95.75 377 ASN A CA 1
ATOM 2867 C C . ASN A 1 377 ? -17.969 -53.094 -31.75 1 95.75 377 ASN A C 1
ATOM 2869 O O . ASN A 1 377 ? -18.781 -52.344 -31.188 1 95.75 377 ASN A O 1
ATOM 2873 N N . ASP A 1 378 ? -18.375 -54.062 -32.469 1 95.94 378 ASP A N 1
ATOM 2874 C CA . ASP A 1 378 ? -19.75 -54.156 -32.969 1 95.94 378 ASP A CA 1
ATOM 2875 C C . ASP A 1 378 ? -20.75 -54.281 -31.828 1 95.94 378 ASP A C 1
ATOM 2877 O O . ASP A 1 378 ? -21.781 -53.625 -31.812 1 95.94 378 ASP A O 1
ATOM 2881 N N . ALA A 1 379 ? -20.438 -55.125 -30.953 1 96.5 379 ALA A N 1
ATOM 2882 C CA . ALA A 1 379 ? -21.344 -55.344 -29.828 1 96.5 379 ALA A CA 1
ATOM 2883 C C . ALA A 1 379 ? -21.484 -54.094 -28.969 1 96.5 379 ALA A C 1
ATOM 2885 O O . ALA A 1 379 ? -22.594 -53.75 -28.547 1 96.5 379 ALA A O 1
ATOM 2886 N N . GLU A 1 380 ? -20.422 -53.469 -28.688 1 97.06 380 GLU A N 1
ATOM 2887 C CA . GLU A 1 380 ? -20.422 -52.25 -27.875 1 97.06 380 GLU A CA 1
ATOM 2888 C C . GLU A 1 380 ? -21.094 -51.094 -28.609 1 97.06 380 GLU A C 1
ATOM 2890 O O . GLU A 1 380 ? -21.812 -50.312 -28 1 97.06 380 GLU A O 1
ATOM 2895 N N . ARG A 1 381 ? -20.875 -51 -29.922 1 97.62 381 ARG A N 1
ATOM 2896 C CA . ARG A 1 381 ? -21.547 -50 -30.734 1 97.62 381 ARG A CA 1
ATOM 2897 C C . ARG A 1 381 ? -23.062 -50.125 -30.656 1 97.62 381 ARG A C 1
ATOM 2899 O O . ARG A 1 381 ? -23.766 -49.125 -30.5 1 97.62 381 ARG A O 1
ATOM 2906 N N . SER A 1 382 ? -23.484 -51.375 -30.797 1 97.44 382 SER A N 1
ATOM 2907 C CA . SER A 1 382 ? -24.906 -51.625 -30.703 1 97.44 382 SER A CA 1
ATOM 2908 C C . SER A 1 382 ? -25.484 -51.188 -29.359 1 97.44 382 SER A C 1
ATOM 2910 O O . SER A 1 382 ? -26.578 -50.594 -29.297 1 97.44 382 SER A O 1
ATOM 2912 N N . HIS A 1 383 ? -24.734 -51.469 -28.375 1 97.38 383 HIS A N 1
ATOM 2913 C CA . HIS A 1 383 ? -25.141 -51.062 -27.031 1 97.38 383 HIS A CA 1
ATOM 2914 C C . HIS A 1 383 ? -25.25 -49.531 -26.938 1 97.38 383 HIS A C 1
ATOM 2916 O O . HIS A 1 383 ? -26.234 -49 -26.391 1 97.38 383 HIS A O 1
ATOM 2922 N N . VAL A 1 384 ? -24.234 -48.781 -27.406 1 97.69 384 VAL A N 1
ATOM 2923 C CA . VAL A 1 384 ? -24.203 -47.344 -27.344 1 97.69 384 VAL A CA 1
ATOM 2924 C C . VAL A 1 384 ? -25.375 -46.75 -28.141 1 97.69 384 VAL A C 1
ATOM 2926 O O . VAL A 1 384 ? -26.078 -45.844 -27.656 1 97.69 384 VAL A O 1
ATOM 2929 N N . LEU A 1 385 ? -25.609 -47.344 -29.312 1 97.12 385 LEU A N 1
ATOM 2930 C CA . LEU A 1 385 ? -26.672 -46.844 -30.172 1 97.12 385 LEU A CA 1
ATOM 2931 C C . LEU A 1 385 ? -28.047 -47.094 -29.547 1 97.12 385 LEU A C 1
ATOM 2933 O O . LEU A 1 385 ? -28.969 -46.281 -29.703 1 97.12 385 LEU A O 1
ATOM 2937 N N . ALA A 1 386 ? -28.125 -48.125 -28.828 1 96.38 386 ALA A N 1
ATOM 2938 C CA . ALA A 1 386 ? -29.391 -48.5 -28.172 1 96.38 386 ALA A CA 1
ATOM 2939 C C . ALA A 1 386 ? -29.641 -47.625 -26.938 1 96.38 386 ALA A C 1
ATOM 2941 O O . ALA A 1 386 ? 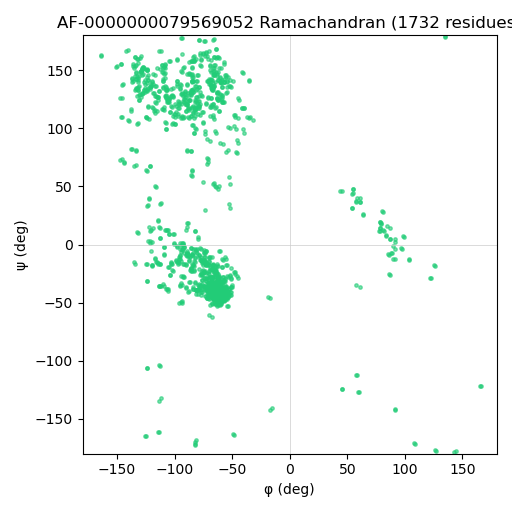-30.781 -47.469 -26.5 1 96.38 386 ALA A O 1
ATOM 2942 N N . ASN A 1 387 ? -28.578 -47.094 -26.375 1 96.19 387 ASN A N 1
ATOM 2943 C CA . ASN A 1 387 ? -28.703 -46.375 -25.109 1 96.19 387 ASN A CA 1
ATOM 2944 C C . ASN A 1 387 ? -28.172 -44.938 -25.219 1 96.19 387 ASN A C 1
ATOM 2946 O O . ASN A 1 387 ? -27.562 -44.438 -24.281 1 96.19 387 ASN A O 1
ATOM 2950 N N . LEU A 1 388 ? -28.312 -44.312 -26.328 1 94.31 388 LEU A N 1
ATOM 2951 C CA . LEU A 1 388 ? -27.75 -43 -26.594 1 94.31 388 LEU A CA 1
ATOM 2952 C C . LEU A 1 388 ? -28.266 -42 -25.578 1 94.31 388 LEU A C 1
ATOM 2954 O O . LEU A 1 388 ? -27.547 -41.031 -25.219 1 94.31 388 LEU A O 1
ATOM 2958 N N . ASP A 1 389 ? -29.391 -42.125 -25.016 1 90.81 389 ASP A N 1
ATOM 2959 C CA . ASP A 1 389 ? -30.047 -41.125 -24.172 1 90.81 389 ASP A CA 1
ATOM 2960 C C . ASP A 1 389 ? -29.562 -41.219 -22.734 1 90.81 389 ASP A C 1
ATOM 2962 O O . ASP A 1 389 ? -29.844 -40.344 -21.922 1 90.81 389 ASP A O 1
ATOM 2966 N N . SER A 1 390 ? -28.812 -42.219 -22.422 1 90.06 390 SER A N 1
ATOM 2967 C CA . SER A 1 390 ? -28.406 -42.375 -21.031 1 90.06 390 SER A CA 1
ATOM 2968 C C . SER A 1 390 ? -26.891 -42.375 -20.906 1 90.06 390 SER A C 1
ATOM 2970 O O . SER A 1 390 ? -26.359 -42.5 -19.812 1 90.06 390 SER A O 1
ATOM 2972 N N . LEU A 1 391 ? -26.219 -42.219 -21.984 1 91.56 391 LEU A N 1
ATOM 2973 C CA . LEU A 1 391 ? -24.766 -42.312 -21.969 1 91.56 391 LEU A CA 1
ATOM 2974 C C . LEU A 1 391 ? -24.109 -40.969 -22.266 1 91.56 391 LEU A C 1
ATOM 2976 O O . LEU A 1 391 ? -24.734 -40.094 -22.875 1 91.56 391 LEU A O 1
ATOM 2980 N N . VAL A 1 392 ? -22.953 -40.812 -21.734 1 90.56 392 VAL A N 1
ATOM 2981 C CA . VAL A 1 392 ? -22.094 -39.688 -22.141 1 90.56 392 VAL A CA 1
ATOM 2982 C C . VAL A 1 392 ? -21.359 -40.062 -23.438 1 90.56 392 VAL A C 1
ATOM 2984 O O . VAL A 1 392 ? -20.625 -41.062 -23.469 1 90.56 392 VAL A O 1
ATOM 2987 N N . LEU A 1 393 ? -21.594 -39.375 -24.438 1 91.62 393 LEU A N 1
ATOM 2988 C CA . LEU A 1 393 ? -20.953 -39.594 -25.719 1 91.62 393 LEU A CA 1
ATOM 2989 C C . LEU A 1 393 ? -19.656 -38.812 -25.828 1 91.62 393 LEU A C 1
ATOM 2991 O O . LEU A 1 393 ? -19.688 -37.562 -25.766 1 91.62 393 LEU A O 1
ATOM 2995 N N . ARG A 1 394 ? -18.562 -39.531 -25.969 1 91.06 394 ARG A N 1
ATOM 2996 C CA . ARG A 1 394 ? -17.234 -38.938 -25.953 1 91.06 394 ARG A CA 1
ATOM 2997 C C . ARG A 1 394 ? -16.406 -39.375 -27.156 1 91.06 394 ARG A C 1
ATOM 2999 O O . ARG A 1 394 ? -16.281 -40.562 -27.422 1 91.06 394 ARG A O 1
ATOM 3006 N N . PRO A 1 395 ? -15.852 -38.469 -27.891 1 92 395 PRO A N 1
ATOM 3007 C CA . PRO A 1 395 ? -14.844 -38.875 -28.875 1 92 395 PRO A CA 1
ATOM 3008 C C . PRO A 1 395 ? -13.578 -39.438 -28.219 1 92 395 PRO A C 1
ATOM 3010 O O . PRO A 1 395 ? -13.336 -39.188 -27.031 1 92 395 PRO A O 1
ATOM 3013 N N . ILE A 1 396 ? -12.797 -40.156 -28.953 1 92.25 396 ILE A N 1
ATOM 3014 C CA . ILE A 1 396 ? -11.609 -40.781 -28.375 1 92.25 396 ILE A CA 1
ATOM 3015 C C . ILE A 1 396 ? -10.539 -39.719 -28.125 1 92.25 396 ILE A C 1
ATOM 3017 O O . ILE A 1 396 ? -9.594 -39.938 -27.375 1 92.25 396 ILE A O 1
ATOM 3021 N N . ASP A 1 397 ? -10.625 -38.594 -28.844 1 88 397 ASP A N 1
ATOM 3022 C CA . ASP A 1 397 ? -9.742 -37.469 -28.562 1 88 397 ASP A CA 1
ATOM 3023 C C . ASP A 1 397 ? -10.469 -36.156 -28.719 1 88 397 ASP A C 1
ATOM 3025 O O . ASP A 1 397 ? -11.555 -36.094 -29.297 1 88 397 ASP A O 1
ATOM 3029 N N . ARG A 1 398 ? -9.883 -35.031 -28.234 1 78.81 398 ARG A N 1
ATOM 3030 C CA . ARG A 1 398 ? -10.562 -33.75 -28.094 1 78.81 398 ARG A CA 1
ATOM 3031 C C . ARG A 1 398 ? -10.734 -33.062 -29.438 1 78.81 398 ARG A C 1
ATOM 3033 O O . ARG A 1 398 ? -11.625 -32.219 -29.609 1 78.81 398 ARG A O 1
ATOM 3040 N N . GLU A 1 399 ? -9.953 -33.406 -30.375 1 75.38 399 GLU A N 1
ATOM 3041 C CA . GLU A 1 399 ? -9.992 -32.719 -31.672 1 75.38 399 GLU A CA 1
ATOM 3042 C C . GLU A 1 399 ? -11.188 -33.219 -32.5 1 75.38 399 GLU A C 1
ATOM 3044 O O . GLU A 1 399 ? -11.594 -32.531 -33.469 1 75.38 399 GLU A O 1
ATOM 3049 N N . ARG A 1 400 ? -11.773 -34.25 -32.125 1 75.81 400 ARG A N 1
ATOM 3050 C CA . ARG A 1 400 ? -12.812 -34.875 -32.938 1 75.81 400 ARG A CA 1
ATOM 3051 C C . ARG A 1 400 ? -14.195 -34.344 -32.562 1 75.81 400 ARG A C 1
ATOM 3053 O O . ARG A 1 400 ? -15.172 -34.594 -33.25 1 75.81 400 ARG A O 1
ATOM 3060 N N . GLY A 1 401 ? -14.266 -33.625 -31.594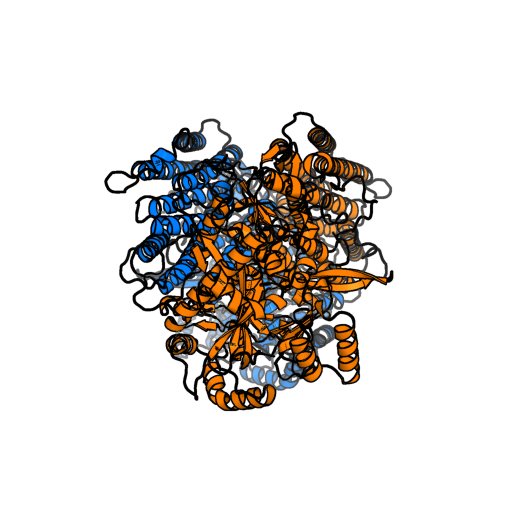 1 76.62 401 GLY A N 1
ATOM 3061 C CA . GLY A 1 401 ? -15.562 -33.062 -31.25 1 76.62 401 GLY A CA 1
ATOM 3062 C C . GLY A 1 401 ? -15.781 -32.938 -29.766 1 76.62 401 GLY A C 1
ATOM 3063 O O . GLY A 1 401 ? -14.93 -33.344 -28.969 1 76.62 401 GLY A O 1
ATOM 3064 N N . PRO A 1 402 ? -17 -32.469 -29.422 1 81.94 402 PRO A N 1
ATOM 3065 C CA . PRO A 1 402 ? -17.297 -32.25 -28.016 1 81.94 402 PRO A CA 1
ATOM 3066 C C . PRO A 1 402 ? -17.828 -33.5 -27.328 1 81.94 402 PRO A C 1
ATOM 3068 O O . PRO A 1 402 ? -18.266 -34.438 -28 1 81.94 402 PRO A O 1
ATOM 3071 N N . THR A 1 403 ? -17.703 -33.594 -26.062 1 86.56 403 THR A N 1
ATOM 3072 C CA . THR A 1 403 ? -18.359 -34.562 -25.219 1 86.56 403 THR A CA 1
ATOM 3073 C C . THR A 1 403 ? -19.766 -34.094 -24.844 1 86.56 403 THR A C 1
ATOM 3075 O O . THR A 1 403 ? -19.969 -32.938 -24.438 1 86.56 403 THR A O 1
ATOM 3078 N N . VAL A 1 404 ? -20.734 -34.969 -25 1 85.62 404 VAL A N 1
ATOM 3079 C CA . VAL A 1 404 ? -22.109 -34.562 -24.719 1 85.62 404 VAL A CA 1
ATOM 3080 C C . VAL A 1 404 ? -22.812 -35.656 -23.906 1 85.62 404 VAL A C 1
ATOM 3082 O O . VAL A 1 404 ? -22.438 -36.844 -24 1 85.62 404 VAL A O 1
ATOM 3085 N N . TYR A 1 405 ? -23.734 -35.25 -23.141 1 86.06 405 TYR A N 1
ATOM 3086 C CA . TYR A 1 405 ? -24.625 -36.188 -22.5 1 86.06 405 TYR A CA 1
ATOM 3087 C C . TYR A 1 405 ? -25.875 -36.469 -23.344 1 86.06 405 TYR A C 1
ATOM 3089 O O . TYR A 1 405 ? -26.625 -35.531 -23.641 1 86.06 405 TYR A O 1
ATOM 3097 N N . GLY A 1 406 ? -26.047 -37.656 -23.656 1 87.12 406 GLY A N 1
ATOM 3098 C CA . GLY A 1 406 ? -27.141 -38.031 -24.531 1 87.12 406 GLY A CA 1
ATOM 3099 C C . GLY A 1 406 ? -28.5 -37.625 -23.969 1 87.12 406 GLY A C 1
ATOM 3100 O O . GLY A 1 406 ? -29.422 -37.344 -24.719 1 87.12 406 GLY A O 1
ATOM 3101 N N . GLY A 1 407 ? -28.578 -37.656 -22.656 1 83.62 407 GLY A N 1
ATOM 3102 C CA . GLY A 1 407 ? -29.828 -37.312 -22.016 1 83.62 407 GLY A CA 1
ATOM 3103 C C . GLY A 1 407 ? -30.219 -35.875 -22.219 1 83.62 407 GLY A C 1
ATOM 3104 O O . GLY A 1 407 ? -31.391 -35.5 -22.125 1 83.62 407 GLY A O 1
ATOM 3105 N N . ASP A 1 408 ? -29.297 -35.031 -22.469 1 81.94 408 ASP A N 1
ATOM 3106 C CA . ASP A 1 408 ? -29.562 -33.594 -22.641 1 81.94 408 ASP A CA 1
ATOM 3107 C C . ASP A 1 408 ? -29.891 -33.281 -24.094 1 81.94 408 ASP A C 1
ATOM 3109 O O . ASP A 1 408 ? -30.328 -32.156 -24.406 1 81.94 408 ASP A O 1
ATOM 3113 N N . LEU A 1 409 ? -29.719 -34.25 -24.969 1 87.44 409 LEU A N 1
ATOM 3114 C CA . LEU A 1 409 ? -29.906 -34.031 -26.391 1 87.44 409 LEU A CA 1
ATOM 3115 C C . LEU A 1 409 ? -31.375 -34.25 -26.797 1 87.44 409 LEU A C 1
ATOM 3117 O O . LEU A 1 409 ? -32.062 -35.094 -26.234 1 87.44 409 LEU A O 1
ATOM 3121 N N . SER A 1 410 ? -31.781 -33.469 -27.781 1 92.69 410 SER A N 1
ATOM 3122 C CA . SER A 1 410 ? -33.094 -33.688 -28.406 1 92.69 410 SER A CA 1
ATOM 3123 C C . SER A 1 410 ? -33.062 -34.938 -29.266 1 92.69 410 SER A C 1
ATOM 3125 O O . SER A 1 410 ? -32 -35.5 -29.547 1 92.69 410 SER A O 1
ATOM 3127 N N . SER A 1 411 ? -34.312 -35.375 -29.625 1 94.12 411 SER A N 1
ATOM 3128 C CA . SER A 1 411 ? -34.406 -36.562 -30.484 1 94.12 411 SER A CA 1
ATOM 3129 C C . SER A 1 411 ? -33.688 -36.344 -31.797 1 94.12 411 SER A C 1
ATOM 3131 O O . SER A 1 411 ? -33 -37.281 -32.281 1 94.12 411 SER A O 1
ATOM 3133 N N . ALA A 1 412 ? -33.781 -35.219 -32.281 1 95.88 412 ALA A N 1
ATOM 3134 C CA . ALA A 1 412 ? -33.094 -34.875 -33.531 1 95.88 412 ALA A CA 1
ATOM 3135 C C . ALA A 1 412 ? -31.578 -34.906 -33.375 1 95.88 412 ALA A C 1
ATOM 3137 O O . ALA A 1 412 ? -30.844 -35.375 -34.25 1 95.88 412 ALA A O 1
ATOM 3138 N N . GLU A 1 413 ? -31.125 -34.344 -32.312 1 94.25 413 GLU A N 1
ATOM 3139 C CA . GLU A 1 413 ? -29.688 -34.312 -32.031 1 94.25 413 GLU A CA 1
ATOM 3140 C C . GLU A 1 413 ? -29.141 -35.719 -31.812 1 94.25 413 GLU A C 1
ATOM 3142 O O . GLU A 1 413 ? -28.016 -36.031 -32.219 1 94.25 413 GLU A O 1
ATOM 3147 N N . ARG A 1 414 ? -29.891 -36.562 -31.156 1 95.38 414 ARG A N 1
ATOM 3148 C CA . ARG A 1 414 ? -29.469 -37.938 -30.953 1 95.38 414 ARG A CA 1
ATOM 3149 C C . ARG A 1 414 ? -29.359 -38.688 -32.281 1 95.38 414 ARG A C 1
ATOM 3151 O O . ARG A 1 414 ? -28.484 -39.531 -32.469 1 95.38 414 ARG A O 1
ATOM 3158 N N . ASP A 1 415 ? -30.297 -38.344 -33.156 1 95.5 415 ASP A N 1
ATOM 3159 C CA . ASP A 1 415 ? -30.219 -38.969 -34.469 1 95.5 415 ASP A CA 1
ATOM 3160 C C . ASP A 1 415 ? -28.953 -38.531 -35.219 1 95.5 415 ASP A C 1
ATOM 3162 O O . ASP A 1 415 ? -28.359 -39.312 -35.938 1 95.5 415 ASP A O 1
ATOM 3166 N N . GLU A 1 416 ? -28.688 -37.344 -35.062 1 95.62 416 GLU A N 1
ATOM 3167 C CA . GLU A 1 416 ? -27.453 -36.844 -35.656 1 95.62 416 GLU A CA 1
ATOM 3168 C C . GLU A 1 416 ? -26.234 -37.562 -35.094 1 95.62 416 GLU A C 1
ATOM 3170 O O . GLU A 1 416 ? -25.297 -37.906 -35.812 1 95.62 416 GLU A O 1
ATOM 3175 N N . TRP A 1 417 ? -26.281 -37.75 -33.844 1 94.94 417 TRP A N 1
ATOM 3176 C CA . TRP A 1 417 ? -25.172 -38.469 -33.188 1 94.94 417 TRP A CA 1
ATOM 3177 C C . TRP A 1 417 ? -25.141 -39.938 -33.625 1 94.94 417 TRP A C 1
ATOM 3179 O O . TRP A 1 417 ? -24.062 -40.5 -33.812 1 94.94 417 TRP A O 1
ATOM 3189 N N . ARG A 1 418 ? -26.25 -40.531 -33.781 1 96.38 418 ARG A N 1
ATOM 3190 C CA . ARG A 1 418 ? -26.312 -41.875 -34.312 1 96.38 418 ARG A CA 1
ATOM 3191 C C . ARG A 1 418 ? -25.625 -41.969 -35.656 1 96.38 418 ARG A C 1
ATOM 3193 O O . ARG A 1 418 ? -24.828 -42.875 -35.906 1 96.38 418 ARG A O 1
ATOM 3200 N N . ALA A 1 419 ? -25.938 -41.031 -36.438 1 96.75 419 ALA A N 1
ATOM 3201 C CA . ALA A 1 419 ? -25.359 -41 -37.781 1 96.75 419 ALA A CA 1
ATOM 3202 C C . ALA A 1 419 ? -23.844 -40.781 -37.719 1 96.75 419 ALA A C 1
ATOM 3204 O O . ALA A 1 419 ? -23.109 -41.406 -38.5 1 96.75 419 ALA A O 1
ATOM 3205 N N . ARG A 1 420 ? -23.422 -39.969 -36.875 1 95 420 ARG A N 1
ATOM 3206 C CA . ARG A 1 420 ? -22 -39.688 -36.688 1 95 420 ARG A CA 1
ATOM 3207 C C . ARG A 1 420 ? -21.25 -40.938 -36.25 1 95 420 ARG A C 1
ATOM 3209 O O . ARG A 1 420 ? -20.188 -41.25 -36.781 1 95 420 ARG A O 1
ATOM 3216 N N . ILE A 1 421 ? -21.797 -41.656 -35.281 1 96.31 421 ILE A N 1
ATOM 3217 C CA . ILE A 1 421 ? -21.156 -42.844 -34.719 1 96.31 421 ILE A CA 1
ATOM 3218 C C . ILE A 1 421 ? -21.125 -43.969 -35.781 1 96.31 421 ILE A C 1
ATOM 3220 O O . ILE A 1 421 ? -20.141 -44.688 -35.906 1 96.31 421 ILE A O 1
ATOM 3224 N N . GLU A 1 422 ? -22.156 -44 -36.531 1 96.38 422 GLU A N 1
ATOM 3225 C CA . GLU A 1 422 ? -22.219 -45.031 -37.562 1 96.38 422 GLU A CA 1
ATOM 3226 C C . GLU A 1 422 ? -21.219 -44.719 -38.688 1 96.38 422 GLU A C 1
ATOM 3228 O O . GLU A 1 422 ? -20.641 -45.656 -39.281 1 96.38 422 GLU A O 1
ATOM 3233 N N . ALA A 1 423 ? -21.047 -43.531 -38.969 1 95.81 423 ALA A N 1
ATOM 3234 C CA . ALA A 1 423 ? -20.141 -43.125 -40.031 1 95.81 423 ALA A CA 1
ATOM 3235 C C . ALA A 1 423 ? -18.688 -43.375 -39.625 1 95.81 423 ALA A C 1
ATOM 3237 O O . ALA A 1 423 ? -17.859 -43.75 -40.469 1 95.81 423 ALA A O 1
ATOM 3238 N N . ALA A 1 424 ? -18.391 -43.188 -38.406 1 95.06 424 ALA A N 1
ATOM 3239 C CA . ALA A 1 424 ? -17.031 -43.375 -37.938 1 95.06 424 ALA A CA 1
ATOM 3240 C C . ALA A 1 424 ? -17.031 -43.969 -36.531 1 95.06 424 ALA A C 1
ATOM 3242 O O . ALA A 1 424 ? -16.578 -43.344 -35.562 1 95.06 424 ALA A O 1
ATOM 3243 N N . PRO A 1 425 ? -17.406 -45.188 -36.406 1 95.44 425 PRO A N 1
ATOM 3244 C CA . PRO A 1 425 ? -17.578 -45.781 -35.094 1 95.44 425 PRO A CA 1
ATOM 3245 C C . PRO A 1 425 ? -16.281 -45.812 -34.281 1 95.44 425 PRO A C 1
ATOM 3247 O O . PRO A 1 425 ? -16.328 -45.656 -33.031 1 95.44 425 PRO A O 1
ATOM 3250 N N . TYR A 1 426 ? -15.125 -45.844 -34.875 1 94.81 426 TYR A N 1
ATOM 3251 C CA . TYR A 1 426 ? -13.844 -45.969 -34.188 1 94.81 426 TYR A CA 1
ATOM 3252 C C . TYR A 1 426 ? -13.461 -44.688 -33.5 1 94.81 426 TYR A C 1
ATOM 3254 O O . TYR A 1 426 ? -12.555 -44.656 -32.656 1 94.81 426 TYR A O 1
ATOM 3262 N N . ASP A 1 427 ? -14.25 -43.656 -33.75 1 94.94 427 ASP A N 1
ATOM 3263 C CA . ASP A 1 427 ? -13.898 -42.344 -33.219 1 94.94 427 ASP A CA 1
ATOM 3264 C C . ASP A 1 427 ? -14.672 -42.062 -31.922 1 94.94 427 ASP A C 1
ATOM 3266 O O . ASP A 1 427 ? -14.438 -41.031 -31.266 1 94.94 427 ASP A O 1
ATOM 3270 N N . TYR A 1 428 ? -15.508 -42.938 -31.5 1 95.25 428 TYR A N 1
ATOM 3271 C CA . TYR A 1 428 ? -16.422 -42.531 -30.438 1 95.25 428 TYR A CA 1
ATOM 3272 C C . TYR A 1 428 ? -16.531 -43.625 -29.375 1 95.25 428 TYR A C 1
ATOM 3274 O O . TYR A 1 428 ? -16.25 -44.781 -29.641 1 95.25 428 TYR A O 1
ATOM 3282 N N . THR A 1 429 ? -16.891 -43.156 -28.188 1 95.56 429 THR A N 1
ATOM 3283 C CA . THR A 1 429 ? -17.188 -44.031 -27.062 1 95.56 429 THR A CA 1
ATOM 3284 C C . THR A 1 429 ? -18.484 -43.594 -26.375 1 95.56 429 THR A C 1
ATOM 3286 O O . THR A 1 429 ? -18.953 -42.469 -26.562 1 95.56 429 THR A O 1
ATOM 3289 N N . GLY A 1 430 ? -19.109 -44.5 -25.75 1 95.25 430 GLY A N 1
ATOM 3290 C CA . GLY A 1 430 ? -20.188 -44.219 -24.812 1 95.25 430 GLY A CA 1
ATOM 3291 C C . GLY A 1 430 ? -19.828 -44.594 -23.391 1 95.25 430 GLY A C 1
ATOM 3292 O O . GLY A 1 430 ? -19.391 -45.719 -23.109 1 95.25 430 GLY A O 1
ATOM 3293 N N . GLN A 1 431 ? -20 -43.625 -22.5 1 93.12 431 GLN A N 1
ATOM 3294 C CA . GLN A 1 431 ? -19.656 -43.844 -21.094 1 93.12 431 GLN A CA 1
ATOM 3295 C C . GLN A 1 431 ? -20.875 -43.688 -20.188 1 93.12 431 GLN A C 1
ATOM 3297 O O . GLN A 1 431 ? -21.688 -42.781 -20.391 1 93.12 431 GLN A O 1
ATOM 3302 N N . GLU A 1 432 ? -20.984 -44.562 -19.25 1 90.56 432 GLU A N 1
ATOM 3303 C CA . GLU A 1 432 ? -22.078 -44.438 -18.281 1 90.56 432 GLU A CA 1
ATOM 3304 C C . GLU A 1 432 ? -21.922 -43.188 -17.438 1 90.56 432 GLU A C 1
ATOM 3306 O O . GLU A 1 432 ? -20.797 -42.781 -17.109 1 90.56 432 GLU A O 1
ATOM 3311 N N . LEU A 1 433 ? -23.062 -42.656 -17.094 1 85.75 433 LEU A N 1
ATOM 3312 C CA . LEU A 1 433 ? -23.047 -41.469 -16.25 1 85.75 433 LEU A CA 1
ATOM 3313 C C . LEU A 1 433 ? -22.891 -41.844 -14.773 1 85.75 433 LEU A C 1
ATOM 3315 O O . LEU A 1 433 ? -23.703 -42.625 -14.242 1 85.75 433 LEU A O 1
ATOM 3319 N N . LEU A 1 434 ? -21.859 -41.312 -14.172 1 85.25 434 LEU A N 1
ATOM 3320 C CA . LEU A 1 434 ? -21.625 -41.594 -12.75 1 85.25 434 LEU A CA 1
ATOM 3321 C C . LEU A 1 434 ? -22.375 -40.594 -11.883 1 85.25 434 LEU A C 1
ATOM 3323 O O . LEU A 1 434 ? -22.219 -39.375 -12.055 1 85.25 434 LEU A O 1
ATOM 3327 N N . ALA A 1 435 ? -23.25 -41.062 -10.938 1 85.19 435 ALA A N 1
ATOM 3328 C CA . ALA A 1 435 ? -23.875 -40.188 -9.961 1 85.19 435 ALA A CA 1
ATOM 3329 C C . ALA A 1 435 ? -22.891 -39.75 -8.875 1 85.19 435 ALA A C 1
ATOM 3331 O O . ALA A 1 435 ? -22.766 -40.438 -7.852 1 85.19 435 ALA A O 1
ATOM 3332 N N . LEU A 1 436 ? -22.328 -38.625 -9.07 1 89 436 LEU A N 1
ATOM 3333 C CA . LEU A 1 436 ? -21.234 -38.156 -8.227 1 89 436 LEU A CA 1
ATOM 3334 C C . LEU A 1 436 ? -21.719 -37.844 -6.812 1 89 436 LEU A C 1
ATOM 3336 O O . LEU A 1 436 ? -22.875 -37.5 -6.621 1 89 436 LEU A O 1
ATOM 3340 N N . SER A 1 437 ? -20.875 -38.031 -5.883 1 91.5 437 SER A N 1
ATOM 3341 C CA . SER A 1 437 ? -21.172 -37.656 -4.496 1 91.5 437 SER A CA 1
ATOM 3342 C C . SER A 1 437 ? -21.422 -36.156 -4.352 1 91.5 437 SER A C 1
ATOM 3344 O O . SER A 1 437 ? -21.047 -35.375 -5.219 1 91.5 437 SER A O 1
ATOM 3346 N N . GLN A 1 438 ? -22.094 -35.844 -3.207 1 90 438 GLN A N 1
ATOM 3347 C CA . GLN A 1 438 ? -22.453 -34.469 -2.949 1 90 438 GLN A CA 1
ATOM 3348 C C . GLN A 1 438 ? -21.641 -33.875 -1.809 1 90 438 GLN A C 1
ATOM 3350 O O . GLN A 1 438 ? -21.375 -34.562 -0.812 1 90 438 GLN A O 1
ATOM 3355 N N . LEU A 1 439 ? -21.156 -32.688 -2.029 1 91.5 439 LEU A N 1
ATOM 3356 C CA . LEU A 1 439 ? -20.375 -31.969 -1.029 1 91.5 439 LEU A CA 1
ATOM 3357 C C . LEU A 1 439 ? -20.969 -30.578 -0.775 1 91.5 439 LEU A C 1
ATOM 3359 O O . LEU A 1 439 ? -21.266 -29.844 -1.72 1 91.5 439 LEU A O 1
ATOM 3363 N N . PRO A 1 440 ? -21.172 -30.203 0.497 1 89.69 440 PRO A N 1
ATOM 3364 C CA . PRO A 1 440 ? -21.703 -28.859 0.771 1 89.69 440 PRO A CA 1
ATOM 3365 C C . PRO A 1 440 ? -20.812 -27.75 0.217 1 89.69 440 PRO A C 1
ATOM 3367 O O . PRO A 1 440 ? -19.594 -27.797 0.368 1 89.69 440 PRO A O 1
ATOM 3370 N N . THR A 1 441 ? -21.344 -26.734 -0.418 1 90.62 441 THR A N 1
ATOM 3371 C CA . THR A 1 441 ? -20.672 -25.609 -1.029 1 90.62 441 THR A CA 1
ATOM 3372 C C . THR A 1 441 ? -21.328 -24.297 -0.608 1 90.62 441 THR A C 1
ATOM 3374 O O . THR A 1 441 ? -22.547 -24.203 -0.525 1 90.62 441 THR A O 1
ATOM 3377 N N . THR A 1 442 ? -20.469 -23.328 -0.274 1 87.94 442 THR A N 1
ATOM 3378 C CA . THR A 1 442 ? -20.953 -22.047 0.244 1 87.94 442 THR A CA 1
ATOM 3379 C C . THR A 1 442 ? -21.641 -21.234 -0.854 1 87.94 442 THR A C 1
ATOM 3381 O O . THR A 1 442 ? -21.094 -21.062 -1.942 1 87.94 442 THR A O 1
ATOM 3384 N N . ARG A 1 443 ? -22.766 -20.812 -0.687 1 83 443 ARG A N 1
ATOM 3385 C CA . ARG A 1 443 ? -23.5 -19.844 -1.486 1 83 443 ARG A CA 1
ATOM 3386 C C . ARG A 1 443 ? -24.141 -18.781 -0.601 1 83 443 ARG A C 1
ATOM 3388 O O . ARG A 1 443 ? -25.172 -19.031 0.031 1 83 443 ARG A O 1
ATOM 3395 N N . ASP A 1 444 ? -23.5 -17.625 -0.644 1 78.12 444 ASP A N 1
ATOM 3396 C CA . ASP A 1 444 ? -23.906 -16.562 0.263 1 78.12 444 ASP A CA 1
ATOM 3397 C C . ASP A 1 444 ? -23.812 -17.016 1.719 1 78.12 444 ASP A C 1
ATOM 3399 O O . ASP A 1 444 ? -22.75 -17.422 2.18 1 78.12 444 ASP A O 1
ATOM 3403 N N . ASP A 1 445 ? -24.891 -17.172 2.439 1 77.31 445 ASP A N 1
ATOM 3404 C CA . ASP A 1 445 ? -24.828 -17.516 3.854 1 77.31 445 ASP A CA 1
ATOM 3405 C C . ASP A 1 445 ? -25.406 -18.906 4.105 1 77.31 445 ASP A C 1
ATOM 3407 O O . ASP A 1 445 ? -25.797 -19.219 5.234 1 77.31 445 ASP A O 1
ATOM 3411 N N . VAL A 1 446 ? -25.453 -19.734 2.924 1 80.75 446 VAL A N 1
ATOM 3412 C CA . VAL A 1 446 ? -25.984 -21.078 3.094 1 80.75 446 VAL A CA 1
ATOM 3413 C C . VAL A 1 446 ? -25.047 -22.094 2.445 1 80.75 446 VAL A C 1
ATOM 3415 O O . VAL A 1 446 ? -24.219 -21.734 1.608 1 80.75 446 VAL A O 1
ATOM 3418 N N . LEU A 1 447 ? -25.188 -23.391 2.912 1 85.69 447 LEU A N 1
ATOM 3419 C CA . LEU A 1 447 ? -24.484 -24.5 2.301 1 85.69 447 LEU A CA 1
ATOM 3420 C C . LEU A 1 447 ? -25.422 -25.344 1.443 1 85.69 447 LEU A C 1
ATOM 3422 O O . LEU A 1 447 ? -26.5 -25.734 1.898 1 85.69 447 LEU A O 1
ATOM 3426 N N . GLU A 1 448 ? -25.078 -25.547 0.191 1 84.69 448 GLU A N 1
ATOM 3427 C CA . GLU A 1 448 ? -25.844 -26.359 -0.739 1 84.69 448 GLU A CA 1
ATOM 3428 C C . GLU A 1 448 ? -25.016 -27.531 -1.259 1 84.69 448 GLU A C 1
ATOM 3430 O O . GLU A 1 448 ? -23.828 -27.391 -1.523 1 84.69 448 GLU A O 1
ATOM 3435 N N . PRO A 1 449 ? -25.703 -28.688 -1.367 1 87.5 449 PRO A N 1
ATOM 3436 C CA . PRO A 1 449 ? -24.953 -29.828 -1.915 1 87.5 449 PRO A CA 1
ATOM 3437 C C . PRO A 1 449 ? -24.625 -29.656 -3.396 1 87.5 449 PRO A C 1
ATOM 3439 O O . PRO A 1 449 ? -25.469 -29.203 -4.172 1 87.5 449 PRO A O 1
ATOM 3442 N N . ARG A 1 450 ? -23.438 -30 -3.789 1 87.5 450 ARG A N 1
ATOM 3443 C CA . ARG A 1 450 ? -22.969 -30 -5.176 1 87.5 450 ARG A CA 1
ATOM 3444 C C . ARG A 1 450 ? -22.172 -31.266 -5.477 1 87.5 450 ARG A C 1
ATOM 3446 O O . ARG A 1 450 ? -21.422 -31.75 -4.621 1 87.5 450 ARG A O 1
ATOM 3453 N N . PRO A 1 451 ? -22.359 -31.812 -6.672 1 88.62 451 PRO A N 1
ATOM 3454 C CA . PRO A 1 451 ? -21.516 -32.969 -7.039 1 88.62 451 PRO A CA 1
ATOM 3455 C C . PRO A 1 451 ? -20.031 -32.625 -7.059 1 88.62 451 PRO A C 1
ATOM 3457 O O . PRO A 1 451 ? -19.641 -31.531 -7.496 1 88.62 451 PRO A O 1
ATOM 3460 N N . VAL A 1 452 ? -19.188 -33.531 -6.637 1 92.19 452 VAL A N 1
ATOM 3461 C CA . VAL A 1 452 ? -17.766 -33.25 -6.496 1 92.19 452 VAL A CA 1
ATOM 3462 C C . VAL A 1 452 ? -16.938 -34.25 -7.289 1 92.19 452 VAL A C 1
ATOM 3464 O O . VAL A 1 452 ? -17.266 -35.438 -7.32 1 92.19 452 VAL A O 1
ATOM 3467 N N . LEU A 1 453 ? -16 -33.719 -8.023 1 92.75 453 LEU A N 1
ATOM 3468 C CA . LEU A 1 453 ? -14.969 -34.5 -8.703 1 92.75 453 LEU A CA 1
ATOM 3469 C C . LEU A 1 453 ? -13.609 -34.281 -8.055 1 92.75 453 LEU A C 1
ATOM 3471 O O . LEU A 1 453 ? -13.266 -33.188 -7.66 1 92.75 453 LEU A O 1
ATOM 3475 N N . LEU A 1 454 ? -12.828 -35.344 -7.934 1 95.81 454 LEU A N 1
ATOM 3476 C CA . LEU A 1 454 ? -11.492 -35.281 -7.355 1 95.81 454 LEU A CA 1
ATOM 3477 C C . LEU A 1 454 ? -10.43 -35.656 -8.391 1 95.81 454 LEU A C 1
ATOM 3479 O O . LEU A 1 454 ? -10.5 -36.719 -9 1 95.81 454 LEU A O 1
ATOM 3483 N N . ARG A 1 455 ? -9.531 -34.781 -8.625 1 96.88 455 ARG A N 1
ATOM 3484 C CA . ARG A 1 455 ? -8.367 -35.125 -9.43 1 96.88 455 ARG A CA 1
ATOM 3485 C C . ARG A 1 455 ? -7.184 -35.5 -8.547 1 96.88 455 ARG A C 1
ATOM 3487 O O . ARG A 1 455 ? -6.715 -34.688 -7.742 1 96.88 455 ARG A O 1
ATOM 3494 N N . GLY A 1 456 ? -6.742 -36.719 -8.672 1 97.69 456 GLY A N 1
ATOM 3495 C CA . GLY A 1 456 ? -5.535 -37.188 -7.992 1 97.69 456 GLY A CA 1
ATOM 3496 C C . GLY A 1 456 ? -4.289 -37.031 -8.844 1 97.69 456 GLY A C 1
ATOM 3497 O O . GLY A 1 456 ? -4.363 -37.062 -10.078 1 97.69 456 GLY A O 1
ATOM 3498 N N . PHE A 1 457 ? -3.115 -36.875 -8.195 1 98.25 457 PHE A N 1
ATOM 3499 C CA . PHE A 1 457 ? -1.856 -36.656 -8.898 1 98.25 457 PHE A CA 1
ATOM 3500 C C . PHE A 1 457 ? -0.816 -37.688 -8.477 1 98.25 457 PHE A C 1
ATOM 3502 O O . PHE A 1 457 ? -0.727 -38.031 -7.297 1 98.25 457 PHE A O 1
ATOM 3509 N N . VAL A 1 458 ? -0.078 -38.188 -9.422 1 97.94 458 VAL A N 1
ATOM 3510 C CA . VAL A 1 458 ? 0.947 -39.188 -9.188 1 97.94 458 VAL A CA 1
ATOM 3511 C C . VAL A 1 458 ? 2.244 -38.781 -9.875 1 97.94 458 VAL A C 1
ATOM 3513 O O . VAL A 1 458 ? 2.219 -38.219 -10.977 1 97.94 458 VAL A O 1
ATOM 3516 N N . ALA A 1 459 ? 3.35 -39.031 -9.219 1 96.19 459 ALA A N 1
ATOM 3517 C CA . ALA A 1 459 ? 4.668 -38.719 -9.766 1 96.19 459 ALA A CA 1
ATOM 3518 C C . ALA A 1 459 ? 5.633 -39.875 -9.578 1 96.19 459 ALA A C 1
ATOM 3520 O O . ALA A 1 459 ? 5.594 -40.562 -8.562 1 96.19 459 ALA A O 1
ATOM 3521 N N . SER A 1 460 ? 6.453 -40 -10.539 1 94.44 460 SER A N 1
ATOM 3522 C CA . SER A 1 460 ? 7.477 -41.031 -10.398 1 94.44 460 SER A CA 1
ATOM 3523 C C . SER A 1 460 ? 8.469 -40.656 -9.297 1 94.44 460 SER A C 1
ATOM 3525 O O . SER A 1 460 ? 8.82 -39.5 -9.117 1 94.44 460 SER A O 1
ATOM 3527 N N . SER A 1 461 ? 8.797 -41.562 -8.539 1 88.5 461 SER A N 1
ATOM 3528 C CA . SER A 1 461 ? 9.781 -41.406 -7.473 1 88.5 461 SER A CA 1
ATOM 3529 C C . SER A 1 461 ? 10.578 -42.719 -7.27 1 88.5 461 SER A C 1
ATOM 3531 O O . SER A 1 461 ? 10.07 -43.656 -6.68 1 88.5 461 SER A O 1
ATOM 3533 N N . GLY A 1 462 ? 11.805 -42.656 -7.645 1 83.38 462 GLY A N 1
ATOM 3534 C CA . GLY A 1 462 ? 12.578 -43.875 -7.633 1 83.38 462 GLY A CA 1
ATOM 3535 C C . GLY A 1 462 ? 12.008 -44.938 -8.531 1 83.38 462 GLY A C 1
ATOM 3536 O O . GLY A 1 462 ? 11.742 -44.719 -9.711 1 83.38 462 GLY A O 1
ATOM 3537 N N . GLU A 1 463 ? 11.836 -46.094 -7.84 1 87.06 463 GLU A N 1
ATOM 3538 C CA . GLU A 1 463 ? 11.305 -47.219 -8.602 1 87.06 463 GLU A CA 1
ATOM 3539 C C . GLU A 1 463 ? 9.781 -47.219 -8.562 1 87.06 463 GLU A C 1
ATOM 3541 O O . GLU A 1 463 ? 9.148 -47.969 -9.312 1 87.06 463 GLU A O 1
ATOM 3546 N N . GLY A 1 464 ? 9.281 -46.375 -7.797 1 92.12 464 GLY A N 1
ATOM 3547 C CA . GLY A 1 464 ? 7.832 -46.375 -7.656 1 92.12 464 GLY A CA 1
ATOM 3548 C C . GLY A 1 464 ? 7.199 -45.031 -7.945 1 92.12 464 GLY A C 1
ATOM 3549 O O . GLY A 1 464 ? 7.73 -44.25 -8.742 1 92.12 464 GLY A O 1
ATOM 3550 N N . TYR A 1 465 ? 5.957 -44.906 -7.535 1 95.69 465 TYR A N 1
ATOM 3551 C CA . TYR A 1 465 ? 5.203 -43.688 -7.719 1 95.69 465 TYR A CA 1
ATOM 3552 C C . TYR A 1 465 ? 4.754 -43.125 -6.375 1 95.69 465 TYR A C 1
ATOM 3554 O O . TYR A 1 465 ? 4.391 -43.875 -5.469 1 95.69 465 TYR A O 1
ATOM 3562 N N . ALA A 1 466 ? 4.918 -41.844 -6.277 1 95.44 466 ALA A N 1
ATOM 3563 C CA . ALA A 1 466 ? 4.371 -41.094 -5.141 1 95.44 466 ALA A CA 1
ATOM 3564 C C . ALA A 1 466 ? 3.039 -40.438 -5.496 1 95.44 466 ALA A C 1
ATOM 3566 O O . ALA A 1 466 ? 2.869 -39.938 -6.602 1 95.44 466 ALA A O 1
ATOM 3567 N N . VAL A 1 467 ? 2.066 -40.531 -4.57 1 97.06 467 VAL A N 1
ATOM 3568 C CA . VAL A 1 467 ? 0.751 -39.938 -4.77 1 97.06 467 VAL A CA 1
ATOM 3569 C C . VAL A 1 467 ? 0.611 -38.688 -3.895 1 97.06 467 VAL A C 1
ATOM 3571 O O . VAL A 1 467 ? 1.053 -38.688 -2.742 1 97.06 467 VAL A O 1
ATOM 3574 N N . LEU A 1 468 ? 0.113 -37.562 -4.496 1 96.56 468 LEU A N 1
ATOM 3575 C CA . LEU A 1 468 ? -0.194 -36.375 -3.703 1 96.56 468 LEU A CA 1
ATOM 3576 C C . LEU A 1 468 ? -1.271 -36.688 -2.666 1 96.56 468 LEU A C 1
ATOM 3578 O O . LEU A 1 468 ? -2.395 -37.031 -3.02 1 96.56 468 LEU A O 1
ATOM 3582 N N . PRO A 1 469 ? -0.921 -36.625 -1.369 1 93.94 469 PRO A N 1
ATOM 3583 C CA . PRO A 1 469 ? -1.937 -36.906 -0.352 1 93.94 469 PRO A CA 1
ATOM 3584 C C . PRO A 1 469 ? -2.979 -35.812 -0.235 1 93.94 469 PRO A C 1
ATOM 3586 O O . PRO A 1 469 ? -3.055 -35.125 0.796 1 93.94 469 PRO A O 1
ATOM 3589 N N . GLY A 1 470 ? -3.795 -35.688 -1.068 1 94.88 470 GLY A N 1
ATOM 3590 C CA . GLY A 1 470 ? -4.84 -34.688 -1.307 1 94.88 470 GLY A CA 1
ATOM 3591 C C . GLY A 1 470 ? -5.438 -34.781 -2.699 1 94.88 470 GLY A C 1
ATOM 3592 O O . GLY A 1 470 ? -5.82 -35.875 -3.15 1 94.88 470 GLY A O 1
ATOM 3593 N N . GLY A 1 471 ? -5.328 -33.688 -3.395 1 95.88 471 GLY A N 1
ATOM 3594 C CA . GLY A 1 471 ? -5.887 -33.594 -4.734 1 95.88 471 GLY A CA 1
ATOM 3595 C C . GLY A 1 471 ? -6.648 -32.312 -4.969 1 95.88 471 GLY A C 1
ATOM 3596 O O . GLY A 1 471 ? -6.715 -31.453 -4.09 1 95.88 471 GLY A O 1
ATOM 3597 N N . LEU A 1 472 ? -7.125 -32.188 -6.164 1 96.31 472 LEU A N 1
ATOM 3598 C CA . LEU A 1 472 ? -7.914 -31.031 -6.551 1 96.31 472 LEU A CA 1
ATOM 3599 C C . LEU A 1 472 ? -9.391 -31.406 -6.699 1 96.31 472 LEU A C 1
ATOM 3601 O O . LEU A 1 472 ? -9.797 -31.922 -7.742 1 96.31 472 LEU A O 1
ATOM 3605 N N . ALA A 1 473 ? -10.133 -31.094 -5.672 1 96.56 473 ALA A N 1
ATOM 3606 C CA . ALA A 1 473 ? -11.578 -31.297 -5.75 1 96.56 473 ALA A CA 1
ATOM 3607 C C . ALA A 1 473 ? -12.266 -30.109 -6.414 1 96.56 473 ALA A C 1
ATOM 3609 O O . ALA A 1 473 ? -11.875 -28.953 -6.191 1 96.56 473 ALA A O 1
ATOM 3610 N N . ARG A 1 474 ? -13.25 -30.391 -7.234 1 93.31 474 ARG A N 1
ATOM 3611 C CA . ARG A 1 474 ? -13.961 -29.328 -7.938 1 93.31 474 ARG A CA 1
ATOM 3612 C C . ARG A 1 474 ? -15.469 -29.578 -7.918 1 93.31 474 ARG A C 1
ATOM 3614 O O . ARG A 1 474 ? -15.914 -30.719 -7.98 1 93.31 474 ARG A O 1
ATOM 3621 N N . VAL A 1 475 ? -16.203 -28.5 -7.793 1 91.5 475 VAL A N 1
ATOM 3622 C CA . VAL A 1 475 ? -17.656 -28.516 -7.855 1 91.5 475 VAL A CA 1
ATOM 3623 C C . VAL A 1 475 ? -18.156 -27.5 -8.883 1 91.5 475 VAL A C 1
ATOM 3625 O O . VAL A 1 475 ? -17.453 -26.531 -9.188 1 91.5 475 VAL A O 1
ATOM 3628 N N . PRO A 1 476 ? -19.25 -27.766 -9.445 1 85.44 476 PRO A N 1
ATOM 3629 C CA . PRO A 1 476 ? -19.781 -26.781 -10.383 1 85.44 476 PRO A CA 1
ATOM 3630 C C . PRO A 1 476 ? -20.234 -25.484 -9.703 1 85.44 476 PRO A C 1
ATOM 3632 O O . PRO A 1 476 ? -20.719 -25.531 -8.562 1 85.44 476 PRO A O 1
ATOM 3635 N N . ASP A 1 477 ? -20.031 -24.312 -10.297 1 79.69 477 ASP A N 1
ATOM 3636 C CA . ASP A 1 477 ? -20.453 -23.031 -9.758 1 79.69 477 ASP A CA 1
ATOM 3637 C C . ASP A 1 477 ? -21.969 -22.891 -9.766 1 79.69 477 ASP A C 1
ATOM 3639 O O . ASP A 1 477 ? -22.547 -22.188 -8.938 1 79.69 477 ASP A O 1
ATOM 3643 N N . VAL A 1 478 ? -22.688 -23.406 -10.758 1 68.31 478 VAL A N 1
ATOM 3644 C CA . VAL A 1 478 ? -24.141 -23.312 -10.828 1 68.31 478 VAL A CA 1
ATOM 3645 C C . VAL A 1 478 ? -24.766 -24.562 -10.234 1 68.31 478 VAL A C 1
ATOM 3647 O O . VAL A 1 478 ? -24.219 -25.656 -10.352 1 68.31 478 VAL A O 1
ATOM 3650 N N . PRO A 1 479 ? -25.891 -24.25 -9.398 1 58.62 479 PRO A N 1
ATOM 3651 C CA . PRO A 1 479 ? -26.562 -25.406 -8.789 1 58.62 479 PRO A CA 1
ATOM 3652 C C . PRO A 1 479 ? -26.984 -26.453 -9.82 1 58.62 479 PRO A C 1
ATOM 3654 O O . PRO A 1 479 ? -27.25 -26.109 -10.977 1 58.62 479 PRO A O 1
ATOM 3657 N N . ALA A 1 480 ? -26.891 -27.703 -9.445 1 50.94 480 ALA A N 1
ATOM 3658 C CA . ALA A 1 480 ? -27.234 -28.859 -10.266 1 50.94 480 ALA A CA 1
ATOM 3659 C C . ALA A 1 480 ? -28.625 -28.719 -10.852 1 50.94 480 ALA A C 1
ATOM 3661 O O . ALA A 1 480 ? -28.906 -29.219 -11.945 1 50.94 480 ALA A O 1
ATOM 3662 N N . SER A 1 481 ? -29.625 -28.219 -10.109 1 44.56 481 SER A N 1
ATOM 3663 C CA . SER A 1 481 ? -31.031 -28.203 -10.539 1 44.56 481 SER A CA 1
ATOM 3664 C C . SER A 1 481 ? -31.203 -27.359 -11.789 1 44.56 481 SER A C 1
ATOM 3666 O O . SER A 1 481 ? -32.312 -27.312 -12.367 1 44.56 481 SER A O 1
ATOM 3668 N N . ALA A 1 482 ? -30.453 -26.266 -11.93 1 41.59 482 ALA A N 1
ATOM 3669 C CA . ALA A 1 482 ? -30.844 -25.359 -13.008 1 41.59 482 ALA A CA 1
ATOM 3670 C C . ALA A 1 482 ? -30.766 -26.047 -14.367 1 41.59 482 ALA A C 1
ATOM 3672 O O . ALA A 1 482 ? -30.625 -25.391 -15.398 1 41.59 482 ALA A O 1
ATOM 3673 N N . GLY A 1 483 ? -31.359 -27.188 -14.461 1 40.84 483 GLY A N 1
ATOM 3674 C CA . GLY A 1 483 ? -31.641 -28.062 -15.594 1 40.84 483 GLY A CA 1
ATOM 3675 C C . GLY A 1 483 ? -30.406 -28.484 -16.344 1 40.84 483 GLY A C 1
ATOM 3676 O O . GLY A 1 483 ? -30.484 -29.234 -17.328 1 40.84 483 GLY A O 1
ATOM 3677 N N . GLY A 1 484 ? -29.484 -27.703 -16.453 1 41.78 484 GLY A N 1
ATOM 3678 C CA . GLY A 1 484 ? -28.375 -28.172 -17.266 1 41.78 484 GLY A CA 1
ATOM 3679 C C . GLY A 1 484 ? -27.594 -29.297 -16.625 1 41.78 484 GLY A C 1
ATOM 3680 O O . GLY A 1 484 ? -27.562 -29.406 -15.391 1 41.78 484 GLY A O 1
ATOM 3681 N N . SER A 1 485 ? -27.562 -30.438 -17.25 1 44.09 485 SER A N 1
ATOM 3682 C CA . SER A 1 485 ? -27.016 -31.703 -16.766 1 44.09 485 SER A CA 1
ATOM 3683 C C . SER A 1 485 ? -25.703 -31.5 -16.031 1 44.09 485 SER A C 1
ATOM 3685 O O . SER A 1 485 ? -24.906 -30.625 -16.406 1 44.09 485 SER A O 1
ATOM 3687 N N . MET A 1 486 ? -25.688 -31.844 -14.773 1 45.03 486 MET A N 1
ATOM 3688 C CA . MET A 1 486 ? -24.531 -32.031 -13.898 1 45.03 486 MET A CA 1
ATOM 3689 C C . MET A 1 486 ? -23.25 -32.219 -14.719 1 45.03 486 MET A C 1
ATOM 3691 O O . MET A 1 486 ? -22.172 -31.781 -14.305 1 45.03 486 MET A O 1
ATOM 3695 N N . LEU A 1 487 ? -23.484 -33.094 -15.727 1 46.84 487 LEU A N 1
ATOM 3696 C CA . LEU A 1 487 ? -22.359 -33.719 -16.438 1 46.84 487 LEU A CA 1
ATOM 3697 C C . LEU A 1 487 ? -21.703 -32.719 -17.375 1 46.84 487 LEU A C 1
ATOM 3699 O O . LEU A 1 487 ? -20.484 -32.781 -17.609 1 46.84 487 LEU A O 1
ATOM 3703 N N . GLY A 1 488 ? -22.641 -31.891 -17.938 1 46.53 488 GLY A N 1
ATOM 3704 C CA . GLY A 1 488 ? -22.047 -30.875 -18.797 1 46.53 488 GLY A CA 1
ATOM 3705 C C . GLY A 1 488 ? -20.938 -30.094 -18.109 1 46.53 488 GLY A C 1
ATOM 3706 O O . GLY A 1 488 ? -20.062 -29.531 -18.781 1 46.53 488 GLY A O 1
ATOM 3707 N N . MET A 1 489 ? -21.062 -30.062 -16.922 1 48.88 489 MET A N 1
ATOM 3708 C CA . MET A 1 489 ? -20.234 -29.188 -16.078 1 48.88 489 MET A CA 1
ATOM 3709 C C . MET A 1 489 ? -18.797 -29.703 -16.031 1 48.88 489 MET A C 1
ATOM 3711 O O . MET A 1 489 ? -17.875 -28.938 -15.789 1 48.88 489 MET A O 1
ATOM 3715 N N . PHE A 1 490 ? -18.688 -31.125 -16.094 1 51.53 490 PHE A N 1
ATOM 3716 C CA . PHE A 1 490 ? -17.312 -31.594 -16 1 51.53 490 PHE A CA 1
ATOM 3717 C C . PHE A 1 490 ? -16.781 -31.984 -17.375 1 51.53 490 PHE A C 1
ATOM 3719 O O . PHE A 1 490 ? -15.594 -32.25 -17.547 1 51.53 490 PHE A O 1
ATOM 3726 N N . VAL A 1 491 ? -17.75 -32.188 -18.375 1 46.06 491 VAL A N 1
ATOM 3727 C CA . VAL A 1 491 ? -17.297 -32.719 -19.656 1 46.06 491 VAL A CA 1
ATOM 3728 C C . VAL A 1 491 ? -17.016 -31.547 -20.609 1 46.06 491 VAL A C 1
ATOM 3730 O O . VAL A 1 491 ? -16.094 -31.625 -21.422 1 46.06 491 VAL A O 1
ATOM 3733 N N . GLY A 1 492 ? -17.922 -30.562 -20.797 1 43.72 492 GLY A N 1
ATOM 3734 C CA . GLY A 1 492 ? -17.781 -29.562 -21.844 1 43.72 492 GLY A CA 1
ATOM 3735 C C . GLY A 1 492 ? -16.844 -28.438 -21.469 1 43.72 492 GLY A C 1
ATOM 3736 O O . GLY A 1 492 ? -16.047 -28.562 -20.547 1 43.72 492 GLY A O 1
ATOM 3737 N N . ASP A 1 493 ? -16.875 -27.312 -22.344 1 46.75 493 ASP A N 1
ATOM 3738 C CA . ASP A 1 493 ? -16.203 -26.047 -22.047 1 46.75 493 ASP A CA 1
ATOM 3739 C C . ASP A 1 493 ? -16.359 -25.672 -20.562 1 46.75 493 ASP A C 1
ATOM 3741 O O . ASP A 1 493 ? -17.469 -25.609 -20.047 1 46.75 493 ASP A O 1
ATOM 3745 N N . PRO A 1 494 ? -15.375 -25.953 -19.844 1 50.34 494 PRO A N 1
ATOM 3746 C CA . PRO A 1 494 ? -15.492 -26.047 -18.391 1 50.34 494 PRO A CA 1
ATOM 3747 C C . PRO A 1 494 ? -16.25 -24.875 -17.766 1 50.34 494 PRO A C 1
ATOM 3749 O O . PRO A 1 494 ? -15.914 -23.703 -18.031 1 50.34 494 PRO A O 1
ATOM 3752 N N . PRO A 1 495 ? -17.562 -25.062 -17.453 1 52.78 495 PRO A N 1
ATOM 3753 C CA . PRO A 1 495 ? -18.188 -24.062 -16.578 1 52.78 495 PRO A CA 1
ATOM 3754 C C . PRO A 1 495 ? -17.266 -23.625 -15.445 1 52.78 495 PRO A C 1
ATOM 3756 O O . PRO A 1 495 ? -16.328 -24.359 -15.086 1 52.78 495 PRO A O 1
ATOM 3759 N N . PRO A 1 496 ? -17.406 -22.453 -15.094 1 62.41 496 PRO A N 1
ATOM 3760 C CA . PRO A 1 496 ? -16.625 -22 -13.945 1 62.41 496 PRO A CA 1
ATOM 3761 C C . PRO A 1 496 ? -16.703 -22.938 -12.758 1 62.41 496 PRO A C 1
ATOM 3763 O O . PRO A 1 496 ? -17.781 -23.469 -12.453 1 62.41 496 PRO A O 1
ATOM 3766 N N . HIS A 1 497 ? -15.742 -23.562 -12.43 1 82.69 497 HIS A N 1
ATOM 3767 C CA . HIS A 1 497 ? -15.672 -24.469 -11.289 1 82.69 497 HIS A CA 1
ATOM 3768 C C . HIS A 1 497 ? -15.117 -23.75 -10.055 1 82.69 497 HIS A C 1
ATOM 3770 O O . HIS A 1 497 ? -14.484 -22.703 -10.172 1 82.69 497 HIS A O 1
ATOM 3776 N N . ILE A 1 498 ? -15.633 -24.266 -8.977 1 91.81 498 ILE A N 1
ATOM 3777 C CA . ILE A 1 498 ? -15.094 -23.875 -7.676 1 91.81 498 ILE A CA 1
ATOM 3778 C C . ILE A 1 498 ? -14.258 -25.016 -7.102 1 91.81 498 ILE A C 1
ATOM 3780 O O . ILE A 1 498 ? -14.695 -26.172 -7.086 1 91.81 498 ILE A O 1
ATOM 3784 N N . SER A 1 499 ? -13.062 -24.734 -6.809 1 95.62 499 SER A N 1
ATOM 3785 C CA . SER A 1 499 ? -12.195 -25.766 -6.262 1 95.62 499 SER A CA 1
ATOM 3786 C C . SER A 1 499 ? -12.391 -25.922 -4.754 1 95.62 499 SER A C 1
ATOM 3788 O O . SER A 1 499 ? -12.922 -25.016 -4.105 1 95.62 499 SER A O 1
ATOM 3790 N N . LYS A 1 500 ? -12.031 -27.062 -4.254 1 96.19 500 LYS A N 1
ATOM 3791 C CA . LYS A 1 500 ? -12.023 -27.359 -2.824 1 96.19 500 LYS A CA 1
ATOM 3792 C C . LYS A 1 500 ? -10.719 -28.047 -2.416 1 96.19 500 LYS A C 1
ATOM 3794 O O . LYS A 1 500 ? -10.164 -28.844 -3.178 1 96.19 500 LYS A O 1
ATOM 3799 N N . ASP A 1 501 ? -10.227 -27.688 -1.214 1 95.94 501 ASP A N 1
ATOM 3800 C CA . ASP A 1 501 ? -9.07 -28.406 -0.685 1 95.94 501 ASP A CA 1
ATOM 3801 C C . ASP A 1 501 ? -9.453 -29.812 -0.248 1 95.94 501 ASP A C 1
ATOM 3803 O O . ASP A 1 501 ? -10.578 -30.047 0.183 1 95.94 501 ASP A O 1
ATOM 3807 N N . THR A 1 502 ? -8.594 -30.703 -0.509 1 97.19 502 THR A N 1
ATOM 3808 C CA . THR A 1 502 ? -8.805 -32.094 -0.076 1 97.19 502 THR A CA 1
ATOM 3809 C C . THR A 1 502 ? -7.953 -32.406 1.148 1 97.19 502 THR A C 1
ATOM 3811 O O . THR A 1 502 ? -6.723 -32.406 1.073 1 97.19 502 THR A O 1
ATOM 3814 N N . TRP A 1 503 ? -8.633 -32.75 2.244 1 94.44 503 TRP A N 1
ATOM 3815 C CA . TRP A 1 503 ? -7.973 -33.031 3.51 1 94.44 503 TRP A CA 1
ATOM 3816 C C . TRP A 1 503 ? -7.898 -34.531 3.744 1 94.44 503 TRP A C 1
ATOM 3818 O O . TRP A 1 503 ? -8.906 -35.156 4.086 1 94.44 503 TRP A O 1
ATOM 3828 N N . VAL A 1 504 ? -6.75 -35.094 3.555 1 94.38 504 VAL A N 1
ATOM 3829 C CA . VAL A 1 504 ? -6.512 -36.469 3.918 1 94.38 504 VAL A CA 1
ATOM 3830 C C . VAL A 1 504 ? -6.129 -36.562 5.395 1 94.38 504 VAL A C 1
ATOM 3832 O O . VAL A 1 504 ? -5.094 -36.031 5.805 1 94.38 504 VAL A O 1
ATOM 3835 N N . LEU A 1 505 ? -6.949 -37.25 6.168 1 90.19 505 LEU A N 1
ATOM 3836 C CA . LEU A 1 505 ? -6.695 -37.375 7.598 1 90.19 505 LEU A CA 1
ATOM 3837 C C . LEU A 1 505 ? -5.734 -38.531 7.879 1 90.19 505 LEU A C 1
ATOM 3839 O O . LEU A 1 505 ? -5.801 -39.562 7.227 1 90.19 505 LEU A O 1
ATOM 3843 N N . LEU A 1 506 ? -4.781 -38.156 8.711 1 82.94 506 LEU A N 1
ATOM 3844 C CA . LEU A 1 506 ? -3.812 -39.188 9.109 1 82.94 506 LEU A CA 1
ATOM 3845 C C . LEU A 1 506 ? -4.172 -39.781 10.461 1 82.94 506 LEU A C 1
ATOM 3847 O O . LEU A 1 506 ? -4.789 -39.094 11.297 1 82.94 506 LEU A O 1
ATOM 3851 N N . GLY A 1 507 ? -3.977 -41.062 10.531 1 66.19 507 GLY A N 1
ATOM 3852 C CA . GLY A 1 507 ? -4.176 -41.688 11.836 1 66.19 507 GLY A CA 1
ATOM 3853 C C . GLY A 1 507 ? -3.158 -41.25 12.867 1 66.19 507 GLY A C 1
ATOM 3854 O O . GLY A 1 507 ? -2.135 -40.656 12.523 1 66.19 507 GLY A O 1
ATOM 3855 N N . ASP A 1 508 ? -3.455 -41.25 14.117 1 56.94 508 ASP A N 1
ATOM 3856 C CA . ASP A 1 508 ? -2.656 -40.781 15.25 1 56.94 508 ASP A CA 1
ATOM 3857 C C . ASP A 1 508 ? -1.228 -41.312 15.164 1 56.94 508 ASP A C 1
ATOM 3859 O O . ASP A 1 508 ? -0.298 -40.688 15.695 1 56.94 508 ASP A O 1
ATOM 3863 N N . ASP A 1 509 ? -0.949 -42.438 14.469 1 52.16 509 ASP A N 1
ATOM 3864 C CA . ASP A 1 509 ? 0.335 -43.125 14.578 1 52.16 509 ASP A CA 1
ATOM 3865 C C . ASP A 1 509 ? 1.289 -42.688 13.469 1 52.16 509 ASP A C 1
ATOM 3867 O O . ASP A 1 509 ? 2.441 -43.125 13.43 1 52.16 509 ASP A O 1
ATOM 3871 N N . ILE A 1 510 ? 0.869 -42.031 12.5 1 49.16 510 ILE A N 1
ATOM 3872 C CA . ILE A 1 510 ? 1.754 -41.812 11.367 1 49.16 510 ILE A CA 1
ATOM 3873 C C . ILE A 1 510 ? 2.422 -40.438 11.508 1 49.16 510 ILE A C 1
ATOM 3875 O O . ILE A 1 510 ? 1.745 -39.438 11.711 1 49.16 510 ILE A O 1
ATOM 3879 N N . ASP A 1 511 ? 3.768 -40.594 11.781 1 50.28 511 ASP A N 1
ATOM 3880 C CA . ASP A 1 511 ? 4.543 -39.344 11.742 1 50.28 511 ASP A CA 1
ATOM 3881 C C . ASP A 1 511 ? 4.574 -38.75 10.336 1 50.28 511 ASP A C 1
ATOM 3883 O O . ASP A 1 511 ? 5.016 -39.406 9.391 1 50.28 511 ASP A O 1
ATOM 3887 N N . PRO A 1 512 ? 3.725 -37.812 10.109 1 50.34 512 PRO A N 1
ATOM 3888 C CA . PRO A 1 512 ? 3.766 -37.25 8.758 1 50.34 512 PRO A CA 1
ATOM 3889 C C . PRO A 1 512 ? 5.188 -37.094 8.234 1 50.34 512 PRO A C 1
ATOM 3891 O O . PRO A 1 512 ? 6.109 -36.812 9.008 1 50.34 512 PRO A O 1
ATOM 3894 N N . ALA A 1 513 ? 5.516 -37.844 7.086 1 50.38 513 ALA A N 1
ATOM 3895 C CA . ALA A 1 513 ? 6.824 -37.812 6.441 1 50.38 513 ALA A CA 1
ATOM 3896 C C . ALA A 1 513 ? 7.402 -36.375 6.492 1 50.38 513 ALA A C 1
ATOM 3898 O O . ALA A 1 513 ? 6.715 -35.406 6.168 1 50.38 513 ALA A O 1
ATOM 3899 N N . ALA A 1 514 ? 8.492 -36.188 7.344 1 49.53 514 ALA A N 1
ATOM 3900 C CA . ALA A 1 514 ? 9.266 -34.969 7.652 1 49.53 514 ALA A CA 1
ATOM 3901 C C . ALA A 1 514 ? 10.023 -34.5 6.422 1 49.53 514 ALA A C 1
ATOM 3903 O O . ALA A 1 514 ? 11.227 -34.719 6.297 1 49.53 514 ALA A O 1
ATOM 3904 N N . THR A 1 515 ? 9.273 -34.281 5.141 1 49.44 515 THR A N 1
ATOM 3905 C CA . THR A 1 515 ? 10.078 -33.719 4.055 1 49.44 515 THR A CA 1
ATOM 3906 C C . THR A 1 515 ? 9.875 -32.219 3.943 1 49.44 515 THR A C 1
ATOM 3908 O O . THR A 1 515 ? 8.734 -31.734 3.969 1 49.44 515 THR A O 1
ATOM 3911 N N . GLY A 1 516 ? 10.891 -31.469 4.219 1 50.59 516 GLY A N 1
ATOM 3912 C CA . GLY A 1 516 ? 10.883 -30.016 4.105 1 50.59 516 GLY A CA 1
ATOM 3913 C C . GLY A 1 516 ? 10.914 -29.531 2.67 1 50.59 516 GLY A C 1
ATOM 3914 O O . GLY A 1 516 ? 11.047 -30.328 1.74 1 50.59 516 GLY A O 1
ATOM 3915 N N . TRP A 1 517 ? 10.547 -28.266 2.385 1 45.56 517 TRP A N 1
ATOM 3916 C CA . TRP A 1 517 ? 10.578 -27.625 1.08 1 45.56 517 TRP A CA 1
ATOM 3917 C C . TRP A 1 517 ? 11.961 -27.734 0.447 1 45.56 517 TRP A C 1
ATOM 3919 O O . TRP A 1 517 ? 12.078 -27.969 -0.757 1 45.56 517 TRP A O 1
ATOM 3929 N N . LEU A 1 518 ? 13.078 -27.578 1.246 1 48.56 518 LEU A N 1
ATOM 3930 C CA . LEU A 1 518 ? 14.461 -27.656 0.774 1 48.56 518 LEU A CA 1
ATOM 3931 C C . LEU A 1 518 ? 15.047 -29.031 1.063 1 48.56 518 LEU A C 1
ATOM 3933 O O . LEU A 1 518 ? 14.789 -29.625 2.121 1 48.56 518 LEU A O 1
ATOM 3937 N N . HIS A 1 519 ? 15.477 -29.797 -0.033 1 56.94 519 HIS A N 1
ATOM 3938 C CA . HIS A 1 519 ? 15.922 -31.188 0.073 1 56.94 519 HIS A CA 1
ATOM 3939 C C . HIS A 1 519 ? 17.391 -31.266 0.481 1 56.94 519 HIS A C 1
ATOM 3941 O O . HIS A 1 519 ? 18.172 -30.344 0.204 1 56.94 519 HIS A O 1
ATOM 3947 N N . ASP A 1 520 ? 17.672 -32.344 1.328 1 55 520 ASP A N 1
ATOM 3948 C CA . ASP A 1 520 ? 19.016 -32.625 1.834 1 55 520 ASP A CA 1
ATOM 3949 C C . ASP A 1 520 ? 19.891 -33.25 0.752 1 55 520 ASP A C 1
ATOM 3951 O O . ASP A 1 520 ? 19.656 -34.406 0.347 1 55 520 ASP A O 1
ATOM 3955 N N . GLY A 1 521 ? 20.031 -32.656 -0.424 1 54.31 521 GLY A N 1
ATOM 3956 C CA . GLY A 1 521 ? 20.969 -33.281 -1.366 1 54.31 521 GLY A CA 1
ATOM 3957 C C . GLY A 1 521 ? 22.359 -32.688 -1.287 1 54.31 521 GLY A C 1
ATOM 3958 O O . GLY A 1 521 ? 22.609 -31.75 -0.524 1 54.31 521 GLY A O 1
ATOM 3959 N N . PRO A 1 522 ? 23.328 -33.375 -1.838 1 56.62 522 PRO A N 1
ATOM 3960 C CA . PRO A 1 522 ? 24.688 -32.844 -1.848 1 56.62 522 PRO A CA 1
ATOM 3961 C C . PRO A 1 522 ? 24.75 -31.391 -2.357 1 56.62 522 PRO A C 1
ATOM 3963 O O . PRO A 1 522 ? 23.906 -30.969 -3.148 1 56.62 522 PRO A O 1
ATOM 3966 N N . SER A 1 523 ? 25.547 -30.656 -1.75 1 58.34 523 SER A N 1
ATOM 3967 C CA . SER A 1 523 ? 25.75 -29.266 -2.133 1 58.34 523 SER A CA 1
ATOM 3968 C C . SER A 1 523 ? 26.094 -29.141 -3.615 1 58.34 523 SER A C 1
ATOM 3970 O O . SER A 1 523 ? 26.953 -29.875 -4.125 1 58.34 523 SER A O 1
ATOM 3972 N N . ALA A 1 524 ? 25.188 -28.797 -4.414 1 61.91 524 ALA A N 1
ATOM 3973 C CA . ALA A 1 524 ? 25.5 -28.484 -5.805 1 61.91 524 ALA A CA 1
ATOM 3974 C C . ALA A 1 524 ? 25.953 -27.031 -5.945 1 61.91 524 ALA A C 1
ATOM 3976 O O . ALA A 1 524 ? 25.547 -26.172 -5.16 1 61.91 524 ALA A O 1
ATOM 3977 N N . PRO A 1 525 ? 27 -26.812 -6.82 1 69.12 525 PRO A N 1
ATOM 3978 C CA . PRO A 1 525 ? 27.375 -25.422 -7.074 1 69.12 525 PRO A CA 1
ATOM 3979 C C . PRO A 1 525 ? 26.188 -24.547 -7.473 1 69.12 525 PRO A C 1
ATOM 3981 O O . PRO A 1 525 ? 25.266 -25.031 -8.141 1 69.12 525 PRO A O 1
ATOM 3984 N N . PRO A 1 526 ? 26.172 -23.391 -6.895 1 74.88 526 PRO A N 1
ATOM 3985 C CA . PRO A 1 526 ? 25.078 -22.484 -7.266 1 74.88 526 PRO A CA 1
ATOM 3986 C C . PRO A 1 526 ? 25 -22.266 -8.773 1 74.88 526 PRO A C 1
ATOM 3988 O O . PRO A 1 526 ? 26.016 -22.25 -9.461 1 74.88 526 PRO A O 1
ATOM 3991 N N . SER A 1 527 ? 23.781 -22.219 -9.203 1 71.38 527 SER A N 1
ATOM 3992 C CA . SER A 1 527 ? 23.578 -21.875 -10.602 1 71.38 527 SER A CA 1
ATOM 3993 C C . SER A 1 527 ? 24.047 -20.453 -10.891 1 71.38 527 SER A C 1
ATOM 3995 O O . SER A 1 527 ? 24.203 -19.641 -9.969 1 71.38 527 SER A O 1
ATOM 3997 N N . ASP A 1 528 ? 24.281 -20.203 -12.172 1 72.62 528 ASP A N 1
ATOM 3998 C CA . ASP A 1 528 ? 24.578 -18.844 -12.609 1 72.62 528 ASP A CA 1
ATOM 3999 C C . ASP A 1 528 ? 23.469 -17.875 -12.219 1 72.62 528 ASP A C 1
ATOM 4001 O O . ASP A 1 528 ? 22.281 -18.141 -12.477 1 72.62 528 ASP A O 1
ATOM 4005 N N . PRO A 1 529 ? 23.875 -16.906 -11.5 1 69.19 529 PRO A N 1
ATOM 4006 C CA . PRO A 1 529 ? 22.875 -15.93 -11.062 1 69.19 529 PRO A CA 1
ATOM 4007 C C . PRO A 1 529 ? 22.078 -15.328 -12.219 1 69.19 529 PRO A C 1
ATOM 4009 O O . PRO A 1 529 ? 20.984 -14.789 -12.023 1 69.19 529 PRO A O 1
ATOM 4012 N N . PHE A 1 530 ? 22.625 -15.477 -13.438 1 73.94 530 PHE A N 1
ATOM 4013 C CA . PHE A 1 530 ? 21.969 -14.859 -14.586 1 73.94 530 PHE A CA 1
ATOM 4014 C C . PHE A 1 530 ? 21.281 -15.914 -15.438 1 73.94 530 PHE A C 1
ATOM 4016 O O . PHE A 1 530 ? 20.766 -15.609 -16.516 1 73.94 530 PHE A O 1
ATOM 4023 N N . LEU A 1 531 ? 21.203 -17.031 -14.844 1 75.88 531 LEU A N 1
ATOM 4024 C CA . LEU A 1 531 ? 20.531 -18.109 -15.547 1 75.88 531 LEU A CA 1
ATOM 4025 C C . LEU A 1 531 ? 19.078 -17.75 -15.852 1 75.88 531 LEU A C 1
ATOM 4027 O O . LEU A 1 531 ? 18.391 -17.203 -15 1 75.88 531 LEU A O 1
ATOM 4031 N N . ALA A 1 532 ? 18.688 -17.906 -17.078 1 73.56 532 ALA A N 1
ATOM 4032 C CA . ALA A 1 532 ? 17.312 -17.812 -17.547 1 73.56 532 ALA A CA 1
ATOM 4033 C C . ALA A 1 532 ? 16.891 -16.344 -17.703 1 73.56 532 ALA A C 1
ATOM 4035 O O . ALA A 1 532 ? 15.695 -16.031 -17.75 1 73.56 532 ALA A O 1
ATOM 4036 N N . MET A 1 533 ? 17.891 -15.523 -17.766 1 84.06 533 MET A N 1
ATOM 4037 C CA . MET A 1 533 ? 17.578 -14.148 -18.156 1 84.06 533 MET A CA 1
ATOM 4038 C C . MET A 1 533 ? 17.562 -14.008 -19.672 1 84.06 533 MET A C 1
ATOM 4040 O O . MET A 1 533 ? 18.484 -13.461 -20.266 1 84.06 533 MET A O 1
ATOM 4044 N N . THR A 1 534 ? 16.5 -14.391 -20.234 1 87.69 534 THR A N 1
ATOM 4045 C CA . THR A 1 534 ? 16.312 -14.398 -21.672 1 87.69 534 THR A CA 1
ATOM 4046 C C . THR A 1 534 ? 15.883 -13.023 -22.172 1 87.69 534 THR A C 1
ATOM 4048 O O . THR A 1 534 ? 15.422 -12.188 -21.391 1 87.69 534 THR A O 1
ATOM 4051 N N . PRO A 1 535 ? 16.016 -12.75 -23.438 1 87.31 535 PRO A N 1
ATOM 4052 C CA . PRO A 1 535 ? 15.555 -11.469 -23.984 1 87.31 535 PRO A CA 1
ATOM 4053 C C . PRO A 1 535 ? 14.07 -11.211 -23.719 1 87.31 535 PRO A C 1
ATOM 4055 O O . PRO A 1 535 ? 13.68 -10.07 -23.453 1 87.31 535 PRO A O 1
ATOM 4058 N N . ARG A 1 536 ? 13.281 -12.211 -23.812 1 88.56 536 ARG A N 1
ATOM 4059 C CA . ARG A 1 536 ? 11.859 -12.055 -23.516 1 88.56 536 ARG A CA 1
ATOM 4060 C C . ARG A 1 536 ? 11.641 -11.633 -22.062 1 88.56 536 ARG A C 1
ATOM 4062 O O . ARG A 1 536 ? 10.867 -10.711 -21.781 1 88.56 536 ARG A O 1
ATOM 4069 N N . MET A 1 537 ? 12.266 -12.367 -21.172 1 90.88 537 MET A N 1
ATOM 4070 C CA . MET A 1 537 ? 12.148 -12.055 -19.766 1 90.88 537 MET A CA 1
ATOM 4071 C C . MET A 1 537 ? 12.633 -10.633 -19.469 1 90.88 537 MET A C 1
ATOM 4073 O O . MET A 1 537 ? 11.992 -9.883 -18.734 1 90.88 537 MET A O 1
ATOM 4077 N N . LEU A 1 538 ? 13.773 -10.258 -20.078 1 92.81 538 LEU A N 1
ATOM 4078 C CA . LEU A 1 538 ? 14.344 -8.922 -19.891 1 92.81 538 LEU A CA 1
ATOM 4079 C C . LEU A 1 538 ? 13.406 -7.855 -20.453 1 92.81 538 LEU A C 1
ATOM 4081 O O . LEU A 1 538 ? 13.273 -6.777 -19.859 1 92.81 538 LEU A O 1
ATOM 4085 N N . SER A 1 539 ? 12.781 -8.188 -21.547 1 93.75 539 SER A N 1
ATOM 4086 C CA . SER A 1 539 ? 11.812 -7.27 -22.125 1 93.75 539 SER A CA 1
ATOM 4087 C C . SER A 1 539 ? 10.633 -7.043 -21.188 1 93.75 539 SER A C 1
ATOM 4089 O O . SER A 1 539 ? 10.188 -5.91 -21 1 93.75 539 SER A O 1
ATOM 4091 N N . ASP A 1 540 ? 10.141 -8.102 -20.641 1 93.94 540 ASP A N 1
ATOM 4092 C CA . ASP A 1 540 ? 9.016 -7.984 -19.719 1 93.94 540 ASP A CA 1
ATOM 4093 C C . ASP A 1 540 ? 9.406 -7.156 -18.484 1 93.94 540 ASP A C 1
ATOM 4095 O O . ASP A 1 540 ? 8.617 -6.328 -18.016 1 93.94 540 ASP A O 1
ATOM 4099 N N . LEU A 1 541 ? 10.625 -7.348 -17.953 1 95.75 541 LEU A N 1
ATOM 4100 C CA . LEU A 1 541 ? 11.086 -6.574 -16.797 1 95.75 541 LEU A CA 1
ATOM 4101 C C . LEU A 1 541 ? 11.211 -5.098 -17.156 1 95.75 541 LEU A C 1
ATOM 4103 O O . LEU A 1 541 ? 10.82 -4.23 -16.359 1 95.75 541 LEU A O 1
ATOM 4107 N N . PHE A 1 542 ? 11.781 -4.773 -18.375 1 97 542 PHE A N 1
ATOM 4108 C CA . PHE A 1 542 ? 11.883 -3.408 -18.875 1 97 542 PHE A CA 1
ATOM 4109 C C . PHE A 1 542 ? 10.516 -2.746 -18.938 1 97 542 PHE A C 1
ATOM 4111 O O . PHE A 1 542 ? 10.344 -1.612 -18.484 1 97 542 PHE A O 1
ATOM 4118 N N . TRP A 1 543 ? 9.562 -3.488 -19.344 1 97.31 543 TRP A N 1
ATOM 4119 C CA . TRP A 1 543 ? 8.219 -2.943 -19.547 1 97.31 543 TRP A CA 1
ATOM 4120 C C . TRP A 1 543 ? 7.465 -2.879 -18.219 1 97.31 543 TRP A C 1
ATOM 4122 O O . TRP A 1 543 ? 6.613 -2.006 -18.031 1 97.31 543 TRP A O 1
ATOM 4132 N N . ILE A 1 544 ? 7.707 -3.797 -17.328 1 97.75 544 ILE A N 1
ATOM 4133 C CA . ILE A 1 544 ? 7.16 -3.672 -15.984 1 97.75 544 ILE A CA 1
ATOM 4134 C C . ILE A 1 544 ? 7.547 -2.316 -15.398 1 97.75 544 ILE A C 1
ATOM 4136 O O . ILE A 1 544 ? 6.707 -1.623 -14.812 1 97.75 544 ILE A O 1
ATOM 4140 N N . GLY A 1 545 ? 8.812 -1.948 -15.57 1 98.19 545 GLY A N 1
ATOM 4141 C CA . GLY A 1 545 ? 9.25 -0.637 -15.125 1 98.19 545 GLY A CA 1
ATOM 4142 C C . GLY A 1 545 ? 8.516 0.504 -15.797 1 98.19 545 GLY A C 1
ATOM 4143 O O . GLY A 1 545 ? 8.047 1.427 -15.125 1 98.19 545 GLY A O 1
ATOM 4144 N N . ARG A 1 546 ? 8.328 0.411 -17.047 1 97.75 546 ARG A N 1
ATOM 4145 C CA . ARG A 1 546 ? 7.695 1.481 -17.812 1 97.75 546 ARG A CA 1
ATOM 4146 C C . ARG A 1 546 ? 6.215 1.599 -17.469 1 97.75 546 ARG A C 1
ATOM 4148 O O . ARG A 1 546 ? 5.715 2.697 -17.219 1 97.75 546 ARG A O 1
ATOM 4155 N N . TYR A 1 547 ? 5.516 0.438 -17.438 1 98 547 TYR A N 1
ATOM 4156 C CA . TYR A 1 547 ? 4.082 0.466 -17.156 1 98 547 TYR A CA 1
ATOM 4157 C C . TYR A 1 547 ? 3.807 0.95 -15.734 1 98 547 TYR A C 1
ATOM 4159 O O . TYR A 1 547 ? 2.834 1.667 -15.5 1 98 547 TYR A O 1
ATOM 4167 N N . SER A 1 548 ? 4.645 0.55 -14.812 1 97.88 548 SER A N 1
ATOM 4168 C CA . SER A 1 548 ? 4.457 1.004 -13.438 1 97.88 548 SER A CA 1
ATOM 4169 C C . SER A 1 548 ? 4.648 2.512 -13.32 1 97.88 548 SER A C 1
ATOM 4171 O O . SER A 1 548 ? 3.877 3.191 -12.641 1 97.88 548 SER A O 1
ATOM 4173 N N . ALA A 1 549 ? 5.684 3.041 -13.977 1 97.56 549 ALA A N 1
ATOM 4174 C CA . ALA A 1 549 ? 5.938 4.48 -13.961 1 97.56 549 ALA A CA 1
ATOM 4175 C C . ALA A 1 549 ? 4.809 5.246 -14.641 1 97.56 549 ALA A C 1
ATOM 4177 O O . ALA A 1 549 ? 4.383 6.301 -14.156 1 97.56 549 ALA A O 1
ATOM 4178 N N . ARG A 1 550 ? 4.359 4.699 -15.742 1 97.25 550 ARG A N 1
ATOM 4179 C CA . ARG A 1 550 ? 3.281 5.328 -16.5 1 97.25 550 ARG A CA 1
ATOM 4180 C C . ARG A 1 550 ? 2.012 5.422 -15.656 1 97.25 550 ARG A C 1
ATOM 4182 O O . ARG A 1 550 ? 1.356 6.465 -15.625 1 97.25 550 ARG A O 1
ATOM 4189 N N . ALA A 1 551 ? 1.644 4.324 -15.031 1 97.69 551 ALA A N 1
ATOM 4190 C CA . ALA A 1 551 ? 0.453 4.297 -14.188 1 97.69 551 ALA A CA 1
ATOM 4191 C C . ALA A 1 551 ? 0.574 5.289 -13.031 1 97.69 551 ALA A C 1
ATOM 4193 O O . ALA A 1 551 ? -0.364 6.035 -12.75 1 97.69 551 ALA A O 1
ATOM 4194 N N . GLU A 1 552 ? 1.708 5.301 -12.375 1 97.19 552 GLU A N 1
ATOM 4195 C CA . GLU A 1 552 ? 1.915 6.188 -11.234 1 97.19 552 GLU A CA 1
ATOM 4196 C C . GLU A 1 552 ? 1.833 7.652 -11.648 1 97.19 552 GLU A C 1
ATOM 4198 O O . GLU A 1 552 ? 1.152 8.453 -11 1 97.19 552 GLU A O 1
ATOM 4203 N N . ASP A 1 553 ? 2.562 7.996 -12.719 1 97.19 553 ASP A N 1
ATOM 4204 C CA . ASP A 1 553 ? 2.615 9.383 -13.164 1 97.19 553 ASP A CA 1
ATOM 4205 C C . ASP A 1 553 ? 1.231 9.891 -13.57 1 97.19 553 ASP A C 1
ATOM 4207 O O . ASP A 1 553 ? 0.86 11.023 -13.25 1 97.19 553 ASP A O 1
ATOM 4211 N N . LEU A 1 554 ? 0.524 9.039 -14.234 1 97.75 554 LEU A N 1
ATOM 4212 C CA . LEU A 1 554 ? -0.786 9.469 -14.703 1 97.75 554 LEU A CA 1
ATOM 4213 C C . LEU A 1 554 ? -1.765 9.602 -13.547 1 97.75 554 LEU A C 1
ATOM 4215 O O . LEU A 1 554 ? -2.588 10.516 -13.516 1 97.75 554 LEU A O 1
ATOM 4219 N N . VAL A 1 555 ? -1.738 8.68 -12.617 1 97.19 555 VAL A N 1
ATOM 4220 C CA . VAL A 1 555 ? -2.658 8.758 -11.484 1 97.19 555 VAL A CA 1
ATOM 4221 C C . VAL A 1 555 ? -2.348 10 -10.656 1 97.19 555 VAL A C 1
ATOM 4223 O O . VAL A 1 555 ? -3.256 10.648 -10.133 1 97.19 555 VAL A O 1
ATOM 4226 N N . ARG A 1 556 ? -1.122 10.375 -10.469 1 96.31 556 ARG A N 1
ATOM 4227 C CA . ARG A 1 556 ? -0.745 11.602 -9.773 1 96.31 556 ARG A CA 1
ATOM 4228 C C . ARG A 1 556 ? -1.305 12.828 -10.484 1 96.31 556 ARG A C 1
ATOM 4230 O O . ARG A 1 556 ? -1.729 13.789 -9.844 1 96.31 556 ARG A O 1
ATOM 4237 N N . LEU A 1 557 ? -1.188 12.773 -11.773 1 96.94 557 LEU A N 1
ATOM 4238 C CA . LEU A 1 557 ? -1.723 13.883 -12.555 1 96.94 557 LEU A CA 1
ATOM 4239 C C . LEU A 1 557 ? -3.236 13.984 -12.391 1 96.94 557 LEU A C 1
ATOM 4241 O O . LEU A 1 557 ? -3.785 15.078 -12.289 1 96.94 557 LEU A O 1
ATOM 4245 N N . VAL A 1 558 ? -3.932 12.836 -12.352 1 95.25 558 VAL A N 1
ATOM 4246 C CA . VAL A 1 558 ? -5.371 12.797 -12.125 1 95.25 558 VAL A CA 1
ATOM 4247 C C . VAL A 1 558 ? -5.699 13.438 -10.773 1 95.25 558 VAL A C 1
ATOM 4249 O O . VAL A 1 558 ? -6.609 14.258 -10.68 1 95.25 558 VAL A O 1
ATOM 4252 N N . LEU A 1 559 ? -4.973 13.086 -9.789 1 92.25 559 LEU A N 1
ATOM 4253 C CA . LEU A 1 559 ? -5.203 13.617 -8.445 1 92.25 559 LEU A CA 1
ATOM 4254 C C . LEU A 1 559 ? -4.934 15.117 -8.406 1 92.25 559 LEU A C 1
ATOM 4256 O O . LEU A 1 559 ? -5.684 15.867 -7.773 1 92.25 559 LEU A O 1
ATOM 4260 N N . SER A 1 560 ? -3.875 15.516 -9.07 1 93.31 560 SER A N 1
ATOM 4261 C CA . SER A 1 560 ? -3.541 16.938 -9.109 1 93.31 560 SER A CA 1
ATOM 4262 C C . SER A 1 560 ? -4.629 17.734 -9.82 1 93.31 560 SER A C 1
ATOM 4264 O O . SER A 1 560 ? -5 18.828 -9.367 1 93.31 560 SER A O 1
ATOM 4266 N N . VAL A 1 561 ? -5.125 17.234 -10.906 1 91.06 561 VAL A N 1
ATOM 4267 C CA . VAL A 1 561 ? -6.168 17.906 -11.672 1 91.06 561 VAL A CA 1
ATOM 4268 C C . VAL A 1 561 ? -7.453 17.969 -10.844 1 91.06 561 VAL A C 1
ATOM 4270 O O . VAL A 1 561 ? -8.164 18.969 -10.859 1 91.06 561 VAL A O 1
ATOM 4273 N N . ARG A 1 562 ? -7.773 16.922 -10.148 1 86 562 ARG A N 1
ATOM 4274 C CA . ARG A 1 562 ? -8.961 16.906 -9.297 1 86 562 ARG A CA 1
ATOM 4275 C C . ARG A 1 562 ? -8.828 17.938 -8.172 1 86 562 ARG A C 1
ATOM 4277 O O . ARG A 1 562 ? -9.812 18.578 -7.801 1 86 562 ARG A O 1
ATOM 4284 N N . GLU A 1 563 ? -7.676 18.047 -7.656 1 82.62 563 GLU A N 1
ATOM 4285 C CA . GLU A 1 563 ? -7.438 19 -6.574 1 82.62 563 GLU A CA 1
ATOM 4286 C C . GLU A 1 563 ? -7.594 20.438 -7.062 1 82.62 563 GLU A C 1
ATOM 4288 O O . GLU A 1 563 ? -8.25 21.25 -6.41 1 82.62 563 GLU A O 1
ATOM 4293 N N . ILE A 1 564 ? -6.957 20.703 -8.234 1 82.88 564 ILE A N 1
ATOM 4294 C CA . ILE A 1 564 ? -7.016 22.078 -8.742 1 82.88 564 ILE A CA 1
ATOM 4295 C C . ILE A 1 564 ? -8.445 22.406 -9.18 1 82.88 564 ILE A C 1
ATOM 4297 O O . ILE A 1 564 ? -8.883 23.547 -9.062 1 82.88 564 ILE A O 1
ATOM 4301 N N . THR A 1 565 ? -9.133 21.406 -9.648 1 78.69 565 THR A N 1
ATOM 4302 C CA . THR A 1 565 ? -10.539 21.609 -9.992 1 78.69 565 THR A CA 1
ATOM 4303 C C . THR A 1 565 ? -11.352 21.984 -8.758 1 78.69 565 THR A C 1
ATOM 4305 O O . THR A 1 565 ? -12.242 22.844 -8.836 1 78.69 565 THR A O 1
ATOM 4308 N N . GLY A 1 566 ? -11.094 21.344 -7.707 1 69.94 566 GLY A N 1
ATOM 4309 C CA . GLY A 1 566 ? -11.773 21.688 -6.473 1 69.94 566 GLY A CA 1
ATOM 4310 C C . GLY A 1 566 ? -11.469 23.094 -5.992 1 69.94 566 GLY A C 1
ATOM 4311 O O . GLY A 1 566 ? -12.344 23.781 -5.465 1 69.94 566 GLY A O 1
ATOM 4312 N N . ASP A 1 567 ? -10.273 23.531 -6.285 1 67.38 567 ASP A N 1
ATOM 4313 C CA . ASP A 1 567 ? -9.812 24.844 -5.824 1 67.38 567 ASP A CA 1
ATOM 4314 C C . ASP A 1 567 ? -10.383 25.953 -6.695 1 67.38 567 ASP A C 1
ATOM 4316 O O . ASP A 1 567 ? -10.641 27.062 -6.207 1 67.38 567 ASP A O 1
ATOM 4320 N N . LEU A 1 568 ? -10.531 25.656 -8.07 1 64.19 568 LEU A N 1
ATOM 4321 C CA . LEU A 1 568 ? -10.773 26.75 -9.016 1 64.19 568 LEU A CA 1
ATOM 4322 C C . LEU A 1 568 ? -12.203 26.688 -9.547 1 64.19 568 LEU A C 1
ATOM 4324 O O . LEU A 1 568 ? -12.625 27.578 -10.297 1 64.19 568 LEU A O 1
ATOM 4328 N N . HIS A 1 569 ? -12.961 25.719 -9.297 1 57.97 569 HIS A N 1
ATOM 4329 C CA . HIS A 1 569 ? -14.219 25.469 -9.984 1 57.97 569 HIS A CA 1
ATOM 4330 C C . HIS A 1 569 ? -15.156 26.656 -9.891 1 57.97 569 HIS A C 1
ATOM 4332 O O . HIS A 1 569 ? -15.945 26.906 -10.805 1 57.97 569 HIS A O 1
ATOM 4338 N N . SER A 1 570 ? -15.078 27.406 -8.852 1 52.75 570 SER A N 1
ATOM 4339 C CA . SER A 1 570 ? -16.094 28.453 -8.688 1 52.75 570 SER A CA 1
ATOM 4340 C C . SER A 1 570 ? -15.852 29.609 -9.641 1 52.75 570 SER A C 1
ATOM 4342 O O . SER A 1 570 ? -16.688 30.516 -9.766 1 52.75 570 SER A O 1
ATOM 4344 N N . SER A 1 571 ? -14.703 29.594 -10.398 1 55.5 571 SER A N 1
ATOM 4345 C CA . SER A 1 571 ? -14.477 30.719 -11.305 1 55.5 571 SER A CA 1
ATOM 4346 C C . SER A 1 571 ? -14.047 30.234 -12.68 1 55.5 571 SER A C 1
ATOM 4348 O O . SER A 1 571 ? -12.867 30.328 -13.039 1 55.5 571 SER A O 1
ATOM 4350 N N . PRO A 1 572 ? -15.125 29.516 -13.414 1 55.5 572 PRO A N 1
ATOM 4351 C CA . PRO A 1 572 ? -14.719 28.875 -14.672 1 55.5 572 PRO A CA 1
ATOM 4352 C C . PRO A 1 572 ? -14.195 29.891 -15.695 1 55.5 572 PRO A C 1
ATOM 4354 O O . PRO A 1 572 ? -13.727 29.5 -16.766 1 55.5 572 PRO A O 1
ATOM 4357 N N . ARG A 1 573 ? -14.266 31.234 -15.391 1 60.03 573 ARG A N 1
ATOM 4358 C CA . ARG A 1 573 ? -13.828 32.25 -16.328 1 60.03 573 ARG A CA 1
ATOM 4359 C C . ARG A 1 573 ? -12.539 32.938 -15.859 1 60.03 573 ARG A C 1
ATOM 4361 O O . ARG A 1 573 ? -12.133 32.75 -14.711 1 60.03 573 ARG A O 1
ATOM 4368 N N . GLY A 1 574 ? -11.664 33.25 -16.75 1 68.81 574 GLY A N 1
ATOM 4369 C CA . GLY A 1 574 ? -10.438 34 -16.547 1 68.81 574 GLY A CA 1
ATOM 4370 C C . GLY A 1 574 ? -9.234 33.125 -16.25 1 68.81 574 GLY A C 1
ATOM 4371 O O . GLY A 1 574 ? -9.055 32.062 -16.875 1 68.81 574 GLY A O 1
ATOM 4372 N N . GLY A 1 575 ? -8.43 33.5 -15.445 1 75.81 575 GLY A N 1
ATOM 4373 C CA . GLY A 1 575 ? -7.172 32.844 -15.125 1 75.81 575 GLY A CA 1
ATOM 4374 C C . GLY A 1 575 ? -7.363 31.453 -14.555 1 75.81 575 GLY A C 1
ATOM 4375 O O . GLY A 1 575 ? -6.602 30.531 -14.867 1 75.81 575 GLY A O 1
ATOM 4376 N N . ALA A 1 576 ? -8.453 31.25 -13.82 1 76.75 576 ALA A N 1
ATOM 4377 C CA . ALA A 1 576 ? -8.75 29.938 -13.242 1 76.75 576 ALA A CA 1
ATOM 4378 C C . ALA A 1 576 ? -9.156 28.938 -14.32 1 76.75 576 ALA A C 1
ATOM 4380 O O . ALA A 1 576 ? -8.742 27.781 -14.281 1 76.75 576 ALA A O 1
ATOM 4381 N N . GLY A 1 577 ? -9.969 29.406 -15.219 1 79.75 577 GLY A N 1
ATOM 4382 C CA . GLY A 1 577 ? -10.383 28.562 -16.328 1 79.75 577 GLY A CA 1
ATOM 4383 C C . GLY A 1 577 ? -9.227 28.156 -17.219 1 79.75 577 GLY A C 1
ATOM 4384 O O . GLY A 1 577 ? -9.172 27.016 -17.688 1 79.75 577 GLY A O 1
ATOM 4385 N N . ASP A 1 578 ? -8.344 29.094 -17.406 1 86.06 578 ASP A N 1
ATOM 4386 C CA . ASP A 1 578 ? -7.164 28.812 -18.234 1 86.06 578 ASP A CA 1
ATOM 4387 C C . ASP A 1 578 ? -6.277 27.75 -17.578 1 86.06 578 ASP A C 1
ATOM 4389 O O . ASP A 1 578 ? -5.754 26.875 -18.25 1 86.06 578 ASP A O 1
ATOM 4393 N N . ALA A 1 579 ? -6.086 27.922 -16.297 1 89.25 579 ALA A N 1
ATOM 4394 C CA . ALA A 1 579 ? -5.262 26.969 -15.57 1 89.25 579 ALA A CA 1
ATOM 4395 C C . ALA A 1 579 ? -5.863 25.578 -15.625 1 89.25 579 ALA A C 1
ATOM 4397 O O . ALA A 1 579 ? -5.148 24.594 -15.828 1 89.25 579 ALA A O 1
ATOM 4398 N N . LEU A 1 580 ? -7.188 25.5 -15.484 1 88.12 580 LEU A N 1
ATOM 4399 C CA . LEU A 1 580 ? -7.879 24.219 -15.516 1 88.12 580 LEU A CA 1
ATOM 4400 C C . LEU A 1 580 ? -7.789 23.594 -16.906 1 88.12 580 LEU A C 1
ATOM 4402 O O . LEU A 1 580 ? -7.566 22.375 -17.016 1 88.12 580 LEU A O 1
ATOM 4406 N N . ARG A 1 581 ? -8.008 24.359 -17.859 1 89.62 581 ARG A N 1
ATOM 4407 C CA . ARG A 1 581 ? -7.93 23.875 -19.234 1 89.62 581 ARG A CA 1
ATOM 4408 C C . ARG A 1 581 ? -6.531 23.359 -19.547 1 89.62 581 ARG A C 1
ATOM 4410 O O . ARG A 1 581 ? -6.387 22.297 -20.188 1 89.62 581 ARG A O 1
ATOM 4417 N N . THR A 1 582 ? -5.535 24.078 -19.109 1 93.75 582 THR A N 1
ATOM 4418 C CA . THR A 1 582 ? -4.152 23.672 -19.344 1 93.75 582 THR A CA 1
ATOM 4419 C C . THR A 1 582 ? -3.863 22.328 -18.688 1 93.75 582 THR A C 1
ATOM 4421 O O . THR A 1 582 ? -3.291 21.438 -19.328 1 93.75 582 THR A O 1
ATOM 4424 N N . MET A 1 583 ? -4.273 22.156 -17.453 1 94.31 583 MET A N 1
ATOM 4425 C CA . MET A 1 583 ? -3.994 20.922 -16.719 1 94.31 583 MET A CA 1
ATOM 4426 C C . MET A 1 583 ? -4.781 19.75 -17.297 1 94.31 583 MET A C 1
ATOM 4428 O O . MET A 1 583 ? -4.281 18.625 -17.344 1 94.31 583 MET A O 1
ATOM 4432 N N . ARG A 1 584 ? -6.027 20.031 -17.688 1 93.88 584 ARG A N 1
ATOM 4433 C CA . ARG A 1 584 ? -6.832 18.984 -18.312 1 93.88 584 ARG A CA 1
ATOM 4434 C C . ARG A 1 584 ? -6.23 18.547 -19.641 1 93.88 584 ARG A C 1
ATOM 4436 O O . ARG A 1 584 ? -6.117 17.344 -19.922 1 93.88 584 ARG A O 1
ATOM 4443 N N . GLN A 1 585 ? -5.832 19.484 -20.422 1 95.31 585 GLN A N 1
ATOM 4444 C CA . GLN A 1 585 ? -5.215 19.172 -21.719 1 95.31 585 GLN A CA 1
ATOM 4445 C C . GLN A 1 585 ? -3.881 18.453 -21.516 1 95.31 585 GLN A C 1
ATOM 4447 O O . GLN A 1 585 ? -3.512 17.594 -22.328 1 95.31 585 GLN A O 1
ATOM 4452 N N . ALA A 1 586 ? -3.162 18.812 -20.453 1 96.88 586 ALA A N 1
ATOM 4453 C CA . ALA A 1 586 ? -1.908 18.141 -20.125 1 96.88 586 ALA A CA 1
ATOM 4454 C C . ALA A 1 586 ? -2.141 16.656 -19.859 1 96.88 586 ALA A C 1
ATOM 4456 O O . ALA A 1 586 ? -1.306 15.812 -20.203 1 96.88 586 ALA A O 1
ATOM 4457 N N . MET A 1 587 ? -3.264 16.312 -19.25 1 96.62 587 MET A N 1
ATOM 4458 C CA . MET A 1 587 ? -3.592 14.914 -18.984 1 96.62 587 MET A CA 1
ATOM 4459 C C . MET A 1 587 ? -3.709 14.133 -20.297 1 96.62 587 MET A C 1
ATOM 4461 O O . MET A 1 587 ? -3.229 13 -20.391 1 96.62 587 MET A O 1
ATOM 4465 N N . THR A 1 588 ? -4.328 14.773 -21.266 1 96.75 588 THR A N 1
ATOM 4466 C CA . THR A 1 588 ? -4.465 14.133 -22.578 1 96.75 588 THR A CA 1
ATOM 4467 C C . THR A 1 588 ? -3.107 14 -23.25 1 96.75 588 THR A C 1
ATOM 4469 O O . THR A 1 588 ? -2.799 12.953 -23.828 1 96.75 588 THR A O 1
ATOM 4472 N N . GLN A 1 589 ? -2.295 15.008 -23.156 1 96 589 GLN A N 1
ATOM 4473 C CA . GLN A 1 589 ? -0.991 15 -23.812 1 96 589 GLN A CA 1
ATOM 4474 C C . GLN A 1 589 ? -0.064 13.969 -23.188 1 96 589 GLN A C 1
ATOM 4476 O O . GLN A 1 589 ? 0.65 13.25 -23.891 1 96 589 GLN A O 1
ATOM 4481 N N . VAL A 1 590 ? -0.063 13.844 -21.859 1 96.88 590 VAL A N 1
ATOM 4482 C CA . VAL A 1 590 ? 0.807 12.914 -21.156 1 96.88 590 VAL A CA 1
ATOM 4483 C C . VAL A 1 590 ? 0.34 11.484 -21.391 1 96.88 590 VAL A C 1
ATOM 4485 O O . VAL A 1 590 ? 1.159 10.586 -21.594 1 96.88 590 VAL A O 1
ATOM 4488 N N . SER A 1 591 ? -0.984 11.219 -21.406 1 96.31 591 SER A N 1
ATOM 4489 C CA . SER A 1 591 ? -1.537 9.875 -21.547 1 96.31 591 SER A CA 1
ATOM 4490 C C . SER A 1 591 ? -1.658 9.477 -23.016 1 96.31 591 SER A C 1
ATOM 4492 O O . SER A 1 591 ? -1.832 8.297 -23.344 1 96.31 591 SER A O 1
ATOM 4494 N N . MET A 1 592 ? -1.661 10.5 -23.859 1 94.81 592 MET A N 1
ATOM 4495 C CA . MET A 1 592 ? -1.824 10.312 -25.297 1 94.81 592 MET A CA 1
ATOM 4496 C C . MET A 1 592 ? -3.193 9.727 -25.625 1 94.81 592 MET A C 1
ATOM 4498 O O . MET A 1 592 ? -3.336 8.953 -26.578 1 94.81 592 MET A O 1
ATOM 4502 N N . THR A 1 593 ? -4.145 9.977 -24.719 1 95.38 593 THR A N 1
ATOM 4503 C CA . THR A 1 593 ? -5.508 9.508 -24.922 1 95.38 593 THR A CA 1
ATOM 4504 C C . THR A 1 593 ? -6.305 10.5 -25.766 1 95.38 593 THR A C 1
ATOM 4506 O O . THR A 1 593 ? -7.355 10.977 -25.344 1 95.38 593 THR A O 1
ATOM 4509 N N . TYR A 1 594 ? -5.902 10.766 -26.922 1 92.88 594 TYR A N 1
ATOM 4510 C CA . TYR A 1 594 ? -6.527 11.742 -27.812 1 92.88 594 TYR A CA 1
ATOM 4511 C C . TYR A 1 594 ? -7.91 11.273 -28.234 1 92.88 594 TYR A C 1
ATOM 4513 O O . TYR A 1 594 ? -8.141 10.07 -28.422 1 92.88 594 TYR A O 1
ATOM 4521 N N . PRO A 1 595 ? -8.969 12.242 -28.438 1 93.5 595 PRO A N 1
ATOM 4522 C CA . PRO A 1 595 ? -8.75 13.688 -28.297 1 93.5 595 PRO A CA 1
ATOM 4523 C C . PRO A 1 595 ? -8.859 14.164 -26.844 1 93.5 595 PRO A C 1
ATOM 4525 O O . PRO A 1 595 ? -8.391 15.258 -26.516 1 93.5 595 PRO A O 1
ATOM 4528 N N . GLY A 1 596 ? -9.492 13.305 -26.016 1 94.19 596 GLY A N 1
ATOM 4529 C CA . GLY A 1 596 ? -9.641 13.617 -24.609 1 94.19 596 GLY A CA 1
ATOM 4530 C C . GLY A 1 596 ? -10.086 15.039 -24.344 1 94.19 596 GLY A C 1
ATOM 4531 O O . GLY A 1 596 ? -11.062 15.508 -24.953 1 94.19 596 GLY A O 1
ATOM 4532 N N . PHE A 1 597 ? -9.375 15.805 -23.578 1 93.5 597 PHE A N 1
ATOM 4533 C CA . PHE A 1 597 ? -9.734 17.156 -23.156 1 93.5 597 PHE A CA 1
ATOM 4534 C C . PHE A 1 597 ? -9.414 18.172 -24.25 1 93.5 597 PHE A C 1
ATOM 4536 O O . PHE A 1 597 ? -9.719 19.359 -24.094 1 93.5 597 PHE A O 1
ATOM 4543 N N . LEU A 1 598 ? -8.805 17.703 -25.328 1 92.19 598 LEU A N 1
ATOM 4544 C CA . LEU A 1 598 ? -8.586 18.609 -26.453 1 92.19 598 LEU A CA 1
ATOM 4545 C C . LEU A 1 598 ? -9.875 18.812 -27.25 1 92.19 598 LEU A C 1
ATOM 4547 O O . LEU A 1 598 ? -9.977 19.734 -28.047 1 92.19 598 LEU A O 1
ATOM 4551 N N . SER A 1 599 ? -10.797 17.922 -26.922 1 88.81 599 SER A N 1
ATOM 4552 C CA . SER A 1 599 ? -12.117 18.078 -27.531 1 88.81 599 SER A CA 1
ATOM 4553 C C . SER A 1 599 ? -12.977 19.062 -26.734 1 88.81 599 SER A C 1
ATOM 4555 O O . SER A 1 599 ? -12.828 19.172 -25.516 1 88.81 599 SER A O 1
ATOM 4557 N N . GLU A 1 600 ? -13.906 19.906 -27.297 1 78.19 600 GLU A N 1
ATOM 4558 C CA . GLU A 1 600 ? -14.672 20.984 -26.656 1 78.19 600 GLU A CA 1
ATOM 4559 C C . GLU A 1 600 ? -15.781 20.422 -25.781 1 78.19 600 GLU A C 1
ATOM 4561 O O . GLU A 1 600 ? -16.125 21 -24.75 1 78.19 600 GLU A O 1
ATOM 4566 N N . ASP A 1 601 ? -16.328 19.312 -26.031 1 79.19 601 ASP A N 1
ATOM 4567 C CA . ASP A 1 601 ? -17.531 18.906 -25.328 1 79.19 601 ASP A CA 1
ATOM 4568 C C . ASP A 1 601 ? -17.297 17.656 -24.484 1 79.19 601 ASP A C 1
ATOM 4570 O O . ASP A 1 601 ? -18.172 16.797 -24.375 1 79.19 601 ASP A O 1
ATOM 4574 N N . VAL A 1 602 ? -16.234 17.766 -23.734 1 85 602 VAL A N 1
ATOM 4575 C CA . VAL A 1 602 ? -15.984 16.562 -22.938 1 85 602 VAL A CA 1
ATOM 4576 C C . VAL A 1 602 ? -16.328 16.828 -21.469 1 85 602 VAL A C 1
ATOM 4578 O O . VAL A 1 602 ? -15.977 17.875 -20.922 1 85 602 VAL A O 1
ATOM 4581 N N . SER A 1 603 ? -17.172 15.969 -20.938 1 84.5 603 SER A N 1
ATOM 4582 C CA . SER A 1 603 ? -17.406 16 -19.5 1 84.5 603 SER A CA 1
ATOM 4583 C C . SER A 1 603 ? -16.156 15.633 -18.719 1 84.5 603 SER A C 1
ATOM 4585 O O . SER A 1 603 ? -15.602 14.547 -18.906 1 84.5 603 SER A O 1
ATOM 4587 N N . PRO A 1 604 ? -15.641 16.516 -17.922 1 85.44 604 PRO A N 1
ATOM 4588 C CA . PRO A 1 604 ? -14.383 16.25 -17.219 1 85.44 604 PRO A CA 1
ATOM 4589 C C . PRO A 1 604 ? -14.438 14.984 -16.375 1 85.44 604 PRO A C 1
ATOM 4591 O O . PRO A 1 604 ? -13.5 14.188 -16.375 1 85.44 604 PRO A O 1
ATOM 4594 N N . LEU A 1 605 ? -15.539 14.766 -15.68 1 83 605 LEU A N 1
ATOM 4595 C CA . LEU A 1 605 ? -15.641 13.609 -14.797 1 83 605 LEU A CA 1
ATOM 4596 C C . LEU A 1 605 ? -15.711 12.312 -15.609 1 83 605 LEU A C 1
ATOM 4598 O O . LEU A 1 605 ? -15.133 11.305 -15.211 1 83 605 LEU A O 1
ATOM 4602 N N . ARG A 1 606 ? -16.422 12.352 -16.625 1 87.19 606 ARG A N 1
ATOM 4603 C CA . ARG A 1 606 ? -16.531 11.164 -17.469 1 87.19 606 ARG A CA 1
ATOM 4604 C C . ARG A 1 606 ? -15.203 10.82 -18.125 1 87.19 606 ARG A C 1
ATOM 4606 O O . ARG A 1 606 ? -14.859 9.648 -18.266 1 87.19 606 ARG A O 1
ATOM 4613 N N . GLU A 1 607 ? -14.516 11.852 -18.531 1 92.25 607 GLU A N 1
ATOM 4614 C CA . GLU A 1 607 ? -13.219 11.641 -19.156 1 92.25 607 GLU A CA 1
ATOM 4615 C C . GLU A 1 607 ? -12.211 11.07 -18.172 1 92.25 607 GLU A C 1
ATOM 4617 O O . GLU A 1 607 ? -11.477 10.133 -18.484 1 92.25 607 GLU A O 1
ATOM 4622 N N . ILE A 1 608 ? -12.211 11.617 -16.969 1 92.62 608 ILE A N 1
ATOM 4623 C CA . ILE A 1 608 ? -11.273 11.141 -15.953 1 92.62 608 ILE A CA 1
ATOM 4624 C C . ILE A 1 608 ? -11.656 9.727 -15.523 1 92.62 608 ILE A C 1
ATOM 4626 O O . ILE A 1 608 ? -10.781 8.891 -15.273 1 92.62 608 ILE A O 1
ATOM 4630 N N . HIS A 1 609 ? -12.953 9.5 -15.438 1 92.12 609 HIS A N 1
ATOM 4631 C CA . HIS A 1 609 ? -13.422 8.148 -15.133 1 92.12 609 HIS A CA 1
ATOM 4632 C C . HIS A 1 609 ? -12.938 7.152 -16.188 1 92.12 609 HIS A C 1
ATOM 4634 O O . HIS A 1 609 ? -12.469 6.062 -15.844 1 92.12 609 HIS A O 1
ATOM 4640 N N . SER A 1 610 ? -13.07 7.52 -17.422 1 93.75 610 SER A N 1
ATOM 4641 C CA . SER A 1 610 ? -12.609 6.676 -18.516 1 93.75 610 SER A CA 1
ATOM 4642 C C . SER A 1 610 ? -11.109 6.426 -18.422 1 93.75 610 SER A C 1
ATOM 4644 O O . SER A 1 610 ? -10.641 5.305 -18.641 1 93.75 610 SER A O 1
ATOM 4646 N N . LEU A 1 611 ? -10.336 7.41 -18.109 1 95.44 611 LEU A N 1
ATOM 4647 C CA . LEU A 1 611 ? -8.883 7.293 -17.969 1 95.44 611 LEU A CA 1
ATOM 4648 C C . LEU A 1 611 ? -8.531 6.301 -16.859 1 95.44 611 LEU A C 1
ATOM 4650 O O . LEU A 1 611 ? -7.5 5.621 -16.938 1 95.44 611 LEU A O 1
ATOM 4654 N N . MET A 1 612 ? -9.398 6.191 -15.875 1 95.62 612 MET A N 1
ATOM 4655 C CA . MET A 1 612 ? -9.109 5.355 -14.719 1 95.62 612 MET A CA 1
ATOM 4656 C C . MET A 1 612 ? -9.539 3.91 -14.969 1 95.62 612 MET A C 1
ATOM 4658 O O . MET A 1 612 ? -8.891 2.977 -14.492 1 95.62 612 MET A O 1
ATOM 4662 N N . VAL A 1 613 ? -10.625 3.684 -15.766 1 94.69 613 VAL A N 1
ATOM 4663 C CA . VAL A 1 613 ? -11.211 2.354 -15.672 1 94.69 613 VAL A CA 1
ATOM 4664 C C . VAL A 1 613 ? -11.148 1.667 -17.031 1 94.69 613 VAL A C 1
ATOM 4666 O O . VAL A 1 613 ? -11.281 0.444 -17.125 1 94.69 613 VAL A O 1
ATOM 4669 N N . ASP A 1 614 ? -10.969 2.379 -18.125 1 95.12 614 ASP A N 1
ATOM 4670 C CA . ASP A 1 614 ? -11.039 1.788 -19.453 1 95.12 614 ASP A CA 1
ATOM 4671 C C . ASP A 1 614 ? -9.711 1.158 -19.844 1 95.12 614 ASP A C 1
ATOM 4673 O O . ASP A 1 614 ? -8.836 1.833 -20.391 1 95.12 614 ASP A O 1
ATOM 4677 N N . ALA A 1 615 ? -9.57 -0.124 -19.781 1 93.25 615 ALA A N 1
ATOM 4678 C CA . ALA A 1 615 ? -8.328 -0.828 -20.062 1 93.25 615 ALA A CA 1
ATOM 4679 C C . ALA A 1 615 ? -8.141 -1.033 -21.562 1 93.25 615 ALA A C 1
ATOM 4681 O O . ALA A 1 615 ? -7.047 -1.373 -22.031 1 93.25 615 ALA A O 1
ATOM 4682 N N . GLN A 1 616 ? -9.109 -0.8 -22.375 1 91.06 616 GLN A N 1
ATOM 4683 C CA . GLN A 1 616 ? -9.047 -0.994 -23.812 1 91.06 616 GLN A CA 1
ATOM 4684 C C . GLN A 1 616 ? -8.562 0.275 -24.516 1 91.06 616 GLN A C 1
ATOM 4686 O O . GLN A 1 616 ? -8.195 0.238 -25.688 1 91.06 616 GLN A O 1
ATOM 4691 N N . ARG A 1 617 ? -8.664 1.341 -23.766 1 94.62 617 ARG A N 1
ATOM 4692 C CA . ARG A 1 617 ? -8.188 2.611 -24.297 1 94.62 617 ARG A CA 1
ATOM 4693 C C . ARG A 1 617 ? -6.703 2.809 -24.016 1 94.62 617 ARG A C 1
ATOM 4695 O O . ARG A 1 617 ? -6.309 2.953 -22.859 1 94.62 617 ARG A O 1
ATOM 4702 N N . THR A 1 618 ? -5.934 2.871 -25.031 1 95.06 618 THR A N 1
ATOM 4703 C CA . THR A 1 618 ? -4.484 2.965 -24.891 1 95.06 618 THR A CA 1
ATOM 4704 C C . THR A 1 618 ? -4.098 4.262 -24.172 1 95.06 618 THR A C 1
ATOM 4706 O O . THR A 1 618 ? -4.605 5.332 -24.516 1 95.06 618 THR A O 1
ATOM 4709 N N . GLY A 1 619 ? -3.275 4.09 -23.203 1 95.81 619 GLY A N 1
ATOM 4710 C CA . GLY A 1 619 ? -2.73 5.258 -22.531 1 95.81 619 GLY A CA 1
ATOM 4711 C C . GLY A 1 619 ? -3.377 5.516 -21.172 1 95.81 619 GLY A C 1
ATOM 4712 O O . GLY A 1 619 ? -2.869 6.312 -20.391 1 95.81 619 GLY A O 1
ATOM 4713 N N . THR A 1 620 ? -4.496 4.867 -20.875 1 97.25 620 THR A N 1
ATOM 4714 C CA . THR A 1 620 ? -5.215 5.098 -19.625 1 97.25 620 THR A CA 1
ATOM 4715 C C . THR A 1 620 ? -4.492 4.438 -18.453 1 97.25 620 THR A C 1
ATOM 4717 O O . THR A 1 620 ? -3.57 3.645 -18.656 1 97.25 620 THR A O 1
ATOM 4720 N N . VAL A 1 621 ? -4.867 4.836 -17.234 1 97.62 621 VAL A N 1
ATOM 4721 C CA . VAL A 1 621 ? -4.34 4.215 -16.031 1 97.62 621 VAL A CA 1
ATOM 4722 C C . VAL A 1 621 ? -4.684 2.727 -16.016 1 97.62 621 VAL A C 1
ATOM 4724 O O . VAL A 1 621 ? -3.82 1.885 -15.758 1 97.62 621 VAL A O 1
ATOM 4727 N N . ALA A 1 622 ? -5.93 2.402 -16.406 1 96.62 622 ALA A N 1
ATOM 4728 C CA . ALA A 1 622 ? -6.398 1.02 -16.406 1 96.62 622 ALA A CA 1
ATOM 4729 C C . ALA A 1 622 ? -5.617 0.176 -17.406 1 96.62 622 ALA A C 1
ATOM 4731 O O . ALA A 1 622 ? -5.297 -0.983 -17.141 1 96.62 622 ALA A O 1
ATOM 4732 N N . GLN A 1 623 ? -5.348 0.723 -18.578 1 96.88 623 GLN A N 1
ATOM 4733 C CA . GLN A 1 623 ? -4.59 -0.01 -19.578 1 96.88 623 GLN A CA 1
ATOM 4734 C C . GLN A 1 623 ? -3.16 -0.269 -19.109 1 96.88 623 GLN A C 1
ATOM 4736 O O . GLN A 1 623 ? -2.623 -1.359 -19.312 1 96.88 623 GLN A O 1
ATOM 4741 N N . SER A 1 624 ? -2.525 0.72 -18.516 1 97.56 624 SER A N 1
ATOM 4742 C CA . SER A 1 624 ? -1.174 0.555 -17.984 1 97.56 624 SER A CA 1
ATOM 4743 C C . SER A 1 624 ? -1.129 -0.506 -16.891 1 97.56 624 SER A C 1
ATOM 4745 O O . SER A 1 624 ? -0.197 -1.312 -16.844 1 97.56 624 SER A O 1
ATOM 4747 N N . ILE A 1 625 ? -2.123 -0.504 -16.047 1 97.12 625 ILE A N 1
ATOM 4748 C CA . ILE A 1 625 ? -2.193 -1.478 -14.961 1 97.12 625 ILE A CA 1
ATOM 4749 C C . ILE A 1 625 ? -2.42 -2.873 -15.539 1 97.12 625 ILE A C 1
ATOM 4751 O O . ILE A 1 625 ? -1.823 -3.848 -15.07 1 97.12 625 ILE A O 1
ATOM 4755 N N . ALA A 1 626 ? -3.301 -2.969 -16.531 1 94.31 626 ALA A N 1
ATOM 4756 C CA . ALA A 1 626 ? -3.549 -4.254 -17.172 1 94.31 626 ALA A CA 1
ATOM 4757 C C . ALA A 1 626 ? -2.279 -4.797 -17.812 1 94.31 626 ALA A C 1
ATOM 4759 O O . ALA A 1 626 ? -1.976 -5.988 -17.703 1 94.31 626 ALA A O 1
ATOM 4760 N N . ARG A 1 627 ? -1.54 -3.938 -18.469 1 96.06 627 ARG A N 1
ATOM 4761 C CA . ARG A 1 627 ? -0.296 -4.348 -19.109 1 96.06 627 ARG A CA 1
ATOM 4762 C C . ARG A 1 627 ? 0.767 -4.695 -18.078 1 96.06 627 ARG A C 1
ATOM 4764 O O . ARG A 1 627 ? 1.575 -5.602 -18.281 1 96.06 627 ARG A O 1
ATOM 4771 N N . LEU A 1 628 ? 0.807 -3.906 -17 1 96.69 628 LEU A N 1
ATOM 4772 C CA . LEU A 1 628 ? 1.694 -4.238 -15.898 1 96.69 628 LEU A CA 1
ATOM 4773 C C . LEU A 1 628 ? 1.392 -5.633 -15.359 1 96.69 628 LEU A C 1
ATOM 4775 O O . LEU A 1 628 ? 2.303 -6.449 -15.188 1 96.69 628 LEU A O 1
ATOM 4779 N N . GLY A 1 629 ? 0.081 -5.891 -15.125 1 93.38 629 GLY A N 1
ATOM 4780 C CA . GLY A 1 629 ? -0.324 -7.211 -14.656 1 93.38 629 GLY A CA 1
ATOM 4781 C C . GLY A 1 629 ? 0.056 -8.32 -15.617 1 93.38 629 GLY A C 1
ATOM 4782 O O . GLY A 1 629 ? 0.523 -9.383 -15.188 1 93.38 629 GLY A O 1
ATOM 4783 N N . GLY A 1 630 ? -0.128 -8.086 -16.891 1 91.5 630 GLY A N 1
ATOM 4784 C CA . GLY A 1 630 ? 0.251 -9.07 -17.906 1 91.5 630 GLY A CA 1
ATOM 4785 C C . GLY A 1 630 ? 1.74 -9.359 -17.922 1 91.5 630 GLY A C 1
ATOM 4786 O O . GLY A 1 630 ? 2.148 -10.523 -17.984 1 91.5 630 GLY A O 1
ATOM 4787 N N . ALA A 1 631 ? 2.531 -8.344 -17.828 1 94.38 631 ALA A N 1
ATOM 4788 C CA . ALA A 1 631 ? 3.98 -8.516 -17.828 1 94.38 631 ALA A CA 1
ATOM 4789 C C . ALA A 1 631 ? 4.445 -9.242 -16.562 1 94.38 631 ALA A C 1
ATOM 4791 O O . ALA A 1 631 ? 5.352 -10.078 -16.625 1 94.38 631 ALA A O 1
ATOM 4792 N N . LEU A 1 632 ? 3.861 -8.93 -15.469 1 94 632 LEU A N 1
ATOM 4793 C CA . LEU A 1 632 ? 4.191 -9.602 -14.219 1 94 632 LEU A CA 1
ATOM 4794 C C . LEU A 1 632 ? 3.875 -11.094 -14.305 1 94 632 LEU A C 1
ATOM 4796 O O . LEU A 1 632 ? 4.637 -11.922 -13.805 1 94 632 LEU A O 1
ATOM 4800 N N . GLN A 1 633 ? 2.795 -11.406 -14.93 1 89.81 633 GLN A N 1
ATOM 4801 C CA . GLN A 1 633 ? 2.412 -12.805 -15.086 1 89.81 633 GLN A CA 1
ATOM 4802 C C . GLN A 1 633 ? 3.418 -13.562 -15.953 1 89.81 633 GLN A C 1
ATOM 4804 O O . GLN A 1 633 ? 3.676 -14.742 -15.719 1 89.81 633 GLN A O 1
ATOM 4809 N N . GLU A 1 634 ? 3.986 -12.867 -16.891 1 89.44 634 GLU A N 1
ATOM 4810 C CA . GLU A 1 634 ? 4.949 -13.477 -17.797 1 89.44 634 GLU A CA 1
ATOM 4811 C C . GLU A 1 634 ? 6.23 -13.867 -17.062 1 89.44 634 GLU A C 1
ATOM 4813 O O . GLU A 1 634 ? 6.914 -14.812 -17.469 1 89.44 634 GLU A O 1
ATOM 4818 N N . VAL A 1 635 ? 6.539 -13.141 -16.031 1 90.44 635 VAL A N 1
ATOM 4819 C CA . VAL A 1 635 ? 7.754 -13.414 -15.273 1 90.44 635 VAL A CA 1
ATOM 4820 C C . VAL A 1 635 ? 7.402 -13.68 -13.812 1 90.44 635 VAL A C 1
ATOM 4822 O O . VAL A 1 635 ? 8.07 -13.188 -12.906 1 90.44 635 VAL A O 1
ATOM 4825 N N . ARG A 1 636 ? 6.383 -14.352 -13.578 1 87.31 636 ARG A N 1
ATOM 4826 C CA . ARG A 1 636 ? 5.84 -14.586 -12.242 1 87.31 636 ARG A CA 1
ATOM 4827 C C . ARG A 1 636 ? 6.863 -15.273 -11.352 1 87.31 636 ARG A C 1
ATOM 4829 O O . ARG A 1 636 ? 6.918 -15.016 -10.148 1 87.31 636 ARG A O 1
ATOM 4836 N N . ASP A 1 637 ? 7.691 -16.078 -11.914 1 81.56 637 ASP A N 1
ATOM 4837 C CA . ASP A 1 637 ? 8.648 -16.859 -11.133 1 81.56 637 ASP A CA 1
ATOM 4838 C C . ASP A 1 637 ? 9.766 -15.977 -10.594 1 81.56 637 ASP A C 1
ATOM 4840 O O . ASP A 1 637 ? 10.547 -16.406 -9.742 1 81.56 637 ASP A O 1
ATOM 4844 N N . GLN A 1 638 ? 9.781 -14.672 -11.008 1 83.44 638 GLN A N 1
ATOM 4845 C CA . GLN A 1 638 ? 10.828 -13.75 -10.578 1 83.44 638 GLN A CA 1
ATOM 4846 C C . GLN A 1 638 ? 10.383 -12.945 -9.359 1 83.44 638 GLN A C 1
ATOM 4848 O O . GLN A 1 638 ? 11.195 -12.281 -8.719 1 83.44 638 GLN A O 1
ATOM 4853 N N . PHE A 1 639 ? 9.141 -13.047 -9.031 1 87.12 639 PHE A N 1
ATOM 4854 C CA . PHE A 1 639 ? 8.609 -12.141 -8.008 1 87.12 639 PHE A CA 1
ATOM 4855 C C . PHE A 1 639 ? 7.992 -12.93 -6.863 1 87.12 639 PHE A C 1
ATOM 4857 O O . PHE A 1 639 ? 7.523 -14.055 -7.055 1 87.12 639 PHE A O 1
ATOM 4864 N N . SER A 1 640 ? 8.07 -12.289 -5.707 1 86.81 640 SER A N 1
ATOM 4865 C CA . SER A 1 640 ? 7.379 -12.844 -4.547 1 86.81 640 SER A CA 1
ATOM 4866 C C . SER A 1 640 ? 5.891 -12.523 -4.586 1 86.81 640 SER A C 1
ATOM 4868 O O . SER A 1 640 ? 5.434 -11.758 -5.441 1 86.81 640 SER A O 1
ATOM 4870 N N . THR A 1 641 ? 5.18 -13.031 -3.645 1 86.31 641 THR A N 1
ATOM 4871 C CA . THR A 1 641 ? 3.73 -12.867 -3.574 1 86.31 641 THR A CA 1
ATOM 4872 C C . THR A 1 641 ? 3.371 -11.422 -3.223 1 86.31 641 THR A C 1
ATOM 4874 O O . THR A 1 641 ? 2.227 -11.008 -3.398 1 86.31 641 THR A O 1
ATOM 4877 N N . ASP A 1 642 ? 4.348 -10.633 -2.818 1 90.5 642 ASP A N 1
ATOM 4878 C CA . ASP A 1 642 ? 4.082 -9.258 -2.424 1 90.5 642 ASP A CA 1
ATOM 4879 C C . ASP A 1 642 ? 3.535 -8.445 -3.598 1 90.5 642 ASP A C 1
ATOM 4881 O O . ASP A 1 642 ? 2.689 -7.566 -3.412 1 90.5 642 ASP A O 1
ATOM 4885 N N . VAL A 1 643 ? 4.035 -8.711 -4.789 1 92.88 643 VAL A N 1
ATOM 4886 C CA . VAL A 1 643 ? 3.615 -7.957 -5.965 1 92.88 643 VAL A CA 1
ATOM 4887 C C . VAL A 1 643 ? 2.129 -8.188 -6.227 1 92.88 643 VAL A C 1
ATOM 4889 O O . VAL A 1 643 ? 1.401 -7.262 -6.586 1 92.88 643 VAL A O 1
ATOM 4892 N N . TRP A 1 644 ? 1.686 -9.359 -5.973 1 91.06 644 TRP A N 1
ATOM 4893 C CA . TRP A 1 644 ? 0.302 -9.719 -6.266 1 91.06 644 TRP A CA 1
ATOM 4894 C C . TRP A 1 644 ? -0.644 -9.133 -5.223 1 91.06 644 TRP A C 1
ATOM 4896 O O . TRP A 1 644 ? -1.78 -8.773 -5.539 1 91.06 644 TRP A O 1
ATOM 4906 N N . MET A 1 645 ? -0.148 -9.078 -4.004 1 89.81 645 MET A N 1
ATOM 4907 C CA . MET A 1 645 ? -0.927 -8.43 -2.953 1 89.81 645 MET A CA 1
ATOM 4908 C C . MET A 1 645 ? -1.213 -6.973 -3.307 1 89.81 645 MET A C 1
ATOM 4910 O O . MET A 1 645 ? -2.344 -6.504 -3.16 1 89.81 645 MET A O 1
ATOM 4914 N N . VAL A 1 646 ? -0.246 -6.301 -3.805 1 92.38 646 VAL A N 1
ATOM 4915 C CA . VAL A 1 646 ? -0.383 -4.902 -4.199 1 92.38 646 VAL A CA 1
ATOM 4916 C C . VAL A 1 646 ? -1.294 -4.797 -5.422 1 92.38 646 VAL A C 1
ATOM 4918 O O . VAL A 1 646 ? -2.193 -3.955 -5.461 1 92.38 646 VAL A O 1
ATOM 4921 N N . MET A 1 647 ? -1.114 -5.645 -6.387 1 93.5 647 MET A N 1
ATOM 4922 C CA . MET A 1 647 ? -1.919 -5.633 -7.605 1 93.5 647 MET A CA 1
ATOM 4923 C C . MET A 1 647 ? -3.385 -5.914 -7.293 1 93.5 647 MET A C 1
ATOM 4925 O O . MET A 1 647 ? -4.277 -5.305 -7.887 1 93.5 647 MET A O 1
ATOM 4929 N N . ALA A 1 648 ? -3.613 -6.824 -6.379 1 91.56 648 ALA A N 1
ATOM 4930 C CA . ALA A 1 648 ? -4.98 -7.199 -6.027 1 91.56 648 ALA A CA 1
ATOM 4931 C C . ALA A 1 648 ? -5.746 -6.004 -5.465 1 91.56 648 ALA A C 1
ATOM 4933 O O . ALA A 1 648 ? -6.918 -5.801 -5.793 1 91.56 648 ALA A O 1
ATOM 4934 N N . GLU A 1 649 ? -5.117 -5.293 -4.641 1 90.25 649 GLU A N 1
ATOM 4935 C CA . GLU A 1 649 ? -5.758 -4.117 -4.055 1 90.25 649 GLU A CA 1
ATOM 4936 C C . GLU A 1 649 ? -6.125 -3.096 -5.125 1 90.25 649 GLU A C 1
ATOM 4938 O O . GLU A 1 649 ? -7.215 -2.52 -5.09 1 90.25 649 GLU A O 1
ATOM 4943 N N . ILE A 1 650 ? -5.242 -2.838 -6.043 1 94.75 650 ILE A N 1
ATOM 4944 C CA . ILE A 1 650 ? -5.465 -1.895 -7.133 1 94.75 650 ILE A CA 1
ATOM 4945 C C . ILE A 1 650 ? -6.641 -2.357 -7.984 1 94.75 650 ILE A C 1
ATOM 4947 O O . ILE A 1 650 ? -7.547 -1.574 -8.281 1 94.75 650 ILE A O 1
ATOM 4951 N N . GLU A 1 651 ? -6.629 -3.625 -8.297 1 92.56 651 GLU A N 1
ATOM 4952 C CA . GLU A 1 651 ? -7.66 -4.172 -9.172 1 92.56 651 GLU A CA 1
ATOM 4953 C C . GLU A 1 651 ? -9.031 -4.133 -8.508 1 92.56 651 GLU A C 1
ATOM 4955 O O . GLU A 1 651 ? -10.039 -3.857 -9.156 1 92.56 651 GLU A O 1
ATOM 4960 N N . ARG A 1 652 ? -9.086 -4.41 -7.23 1 90.75 652 ARG A N 1
ATOM 4961 C CA . ARG A 1 652 ? -10.336 -4.324 -6.492 1 90.75 652 ARG A CA 1
ATOM 4962 C C . ARG A 1 652 ? -10.891 -2.902 -6.512 1 90.75 652 ARG A C 1
ATOM 4964 O O . ARG A 1 652 ? -12.094 -2.701 -6.691 1 90.75 652 ARG A O 1
ATOM 4971 N N . ALA A 1 653 ? -10.031 -1.947 -6.336 1 92.19 653 ALA A N 1
ATOM 4972 C CA . ALA A 1 653 ? -10.461 -0.551 -6.332 1 92.19 653 ALA A CA 1
ATOM 4973 C C . ALA A 1 653 ? -10.977 -0.132 -7.707 1 92.19 653 ALA A C 1
ATOM 4975 O O . ALA A 1 653 ? -12 0.549 -7.809 1 92.19 653 ALA A O 1
ATOM 4976 N N . LEU A 1 654 ? -10.297 -0.5 -8.742 1 94 654 LEU A N 1
ATOM 4977 C CA . LEU A 1 654 ? -10.719 -0.171 -10.102 1 94 654 LEU A CA 1
ATOM 4978 C C . LEU A 1 654 ? -12.047 -0.844 -10.438 1 94 654 LEU A C 1
ATOM 4980 O O . LEU A 1 654 ? -12.906 -0.242 -11.078 1 94 654 LEU A O 1
ATOM 4984 N N . ALA A 1 655 ? -12.156 -2.113 -9.977 1 91.25 655 ALA A N 1
ATOM 4985 C CA . ALA A 1 655 ? -13.406 -2.836 -10.203 1 91.25 655 ALA A CA 1
ATOM 4986 C C . ALA A 1 655 ? -14.578 -2.146 -9.508 1 91.25 655 ALA A C 1
ATOM 4988 O O . ALA A 1 655 ? -15.672 -2.066 -10.062 1 91.25 655 ALA A O 1
ATOM 4989 N N . GLN A 1 656 ? -14.359 -1.664 -8.32 1 88.75 656 GLN A N 1
ATOM 4990 C CA . GLN A 1 656 ? -15.398 -0.962 -7.578 1 88.75 656 GLN A CA 1
ATOM 4991 C C . GLN A 1 656 ? -15.812 0.326 -8.289 1 88.75 656 GLN A C 1
ATOM 4993 O O . GLN A 1 656 ? -17 0.662 -8.344 1 88.75 656 GLN A O 1
ATOM 4998 N N . LEU A 1 657 ? -14.867 1.048 -8.789 1 91.25 657 LEU A N 1
ATOM 4999 C CA . LEU A 1 657 ? -15.172 2.271 -9.523 1 91.25 657 LEU A CA 1
ATOM 5000 C C . LEU A 1 657 ? -15.969 1.962 -10.789 1 91.25 657 LEU A C 1
ATOM 5002 O O . LEU A 1 657 ? -16.891 2.701 -11.141 1 91.25 657 LEU A O 1
ATOM 5006 N N . ARG A 1 658 ? -15.602 0.87 -11.438 1 89.75 658 ARG A N 1
ATOM 5007 C CA . ARG A 1 658 ? -16.312 0.456 -12.648 1 89.75 658 ARG A CA 1
ATOM 5008 C C . ARG A 1 658 ? -17.781 0.142 -12.336 1 89.75 658 ARG A C 1
ATOM 5010 O O . ARG A 1 658 ? -18.656 0.391 -13.156 1 89.75 658 ARG A O 1
ATOM 5017 N N . ARG A 1 659 ? -18.031 -0.292 -11.141 1 85.69 659 ARG A N 1
ATOM 5018 C CA . ARG A 1 659 ? -19.375 -0.687 -10.734 1 85.69 659 ARG A CA 1
ATOM 5019 C C . ARG A 1 659 ? -20.188 0.521 -10.273 1 85.69 659 ARG A C 1
ATOM 5021 O O . ARG A 1 659 ? -21.391 0.412 -10.031 1 85.69 659 ARG A O 1
ATOM 5028 N N . THR A 1 660 ? -19.547 1.653 -10.133 1 79.56 660 THR A N 1
ATOM 5029 C CA . THR A 1 660 ? -20.219 2.857 -9.672 1 79.56 660 THR A CA 1
ATOM 5030 C C . THR A 1 660 ? -20.094 3.977 -10.703 1 79.56 660 THR A C 1
ATOM 5032 O O . THR A 1 660 ? -19.547 5.039 -10.406 1 79.56 660 THR A O 1
ATOM 5035 N N . PRO A 1 661 ? -20.688 3.801 -11.758 1 68.94 661 PRO A N 1
ATOM 5036 C CA . PRO A 1 661 ? -20.516 4.805 -12.805 1 68.94 661 PRO A CA 1
ATOM 5037 C C . PRO A 1 661 ? -21.109 6.16 -12.43 1 68.94 661 PRO A C 1
ATOM 5039 O O . PRO A 1 661 ? -20.703 7.188 -12.984 1 68.94 661 PRO A O 1
ATOM 5042 N N . GLN A 1 662 ? -22.047 6.113 -11.5 1 66.62 662 GLN A N 1
ATOM 5043 C CA . GLN A 1 662 ? -22.703 7.359 -11.133 1 66.62 662 GLN A CA 1
ATOM 5044 C C . GLN A 1 662 ? -21.953 8.078 -10.016 1 66.62 662 GLN A C 1
ATOM 5046 O O . GLN A 1 662 ? -22.484 9 -9.391 1 66.62 662 GLN A O 1
ATOM 5051 N N . ASP A 1 663 ? -20.75 7.664 -9.898 1 68.44 663 ASP A N 1
ATOM 5052 C CA . ASP A 1 663 ? -19.906 8.297 -8.883 1 68.44 663 ASP A CA 1
ATOM 5053 C C . ASP A 1 663 ? -19.703 9.773 -9.188 1 68.44 663 ASP A C 1
ATOM 5055 O O . ASP A 1 663 ? -19.438 10.141 -10.336 1 68.44 663 ASP A O 1
ATOM 5059 N N . LEU A 1 664 ? -20 10.695 -8.25 1 63.12 664 LEU A N 1
ATOM 5060 C CA . LEU A 1 664 ? -19.844 12.133 -8.398 1 63.12 664 LEU A CA 1
ATOM 5061 C C . LEU A 1 664 ? -18.406 12.555 -8.125 1 63.12 664 LEU A C 1
ATOM 5063 O O . LEU A 1 664 ? -18.125 13.734 -7.887 1 63.12 664 LEU A O 1
ATOM 5067 N N . GLY A 1 665 ? -17.547 11.57 -8.055 1 73.94 665 GLY A N 1
ATOM 5068 C CA . GLY A 1 665 ? -16.141 11.945 -7.941 1 73.94 665 GLY A CA 1
ATOM 5069 C C . GLY A 1 665 ? -15.469 11.383 -6.703 1 73.94 665 GLY A C 1
ATOM 5070 O O . GLY A 1 665 ? -14.25 11.227 -6.672 1 73.94 665 GLY A O 1
ATOM 5071 N N . SER A 1 666 ? -16.281 11.172 -5.641 1 75.88 666 SER A N 1
ATOM 5072 C CA . SER A 1 666 ? -15.688 10.719 -4.387 1 75.88 666 SER A CA 1
ATOM 5073 C C . SER A 1 666 ? -15.031 9.352 -4.551 1 75.88 666 SER A C 1
ATOM 5075 O O . SER A 1 666 ? -13.906 9.141 -4.086 1 75.88 666 SER A O 1
ATOM 5077 N N . GLN A 1 667 ? -15.766 8.43 -5.188 1 82.94 667 GLN A N 1
ATOM 5078 C CA . GLN A 1 667 ? -15.203 7.105 -5.422 1 82.94 667 GLN A CA 1
ATOM 5079 C C . GLN A 1 667 ? -14.008 7.176 -6.363 1 82.94 667 GLN A C 1
ATOM 5081 O O . GLN A 1 667 ? -13.055 6.398 -6.227 1 82.94 667 GLN A O 1
ATOM 5086 N N . LEU A 1 668 ? -14.117 8.078 -7.285 1 87.31 668 LEU A N 1
ATOM 5087 C CA . LEU A 1 668 ? -13.023 8.266 -8.227 1 87.31 668 LEU A CA 1
ATOM 5088 C C . LEU A 1 668 ? -11.75 8.68 -7.504 1 87.31 668 LEU A C 1
ATOM 5090 O O . LEU A 1 668 ? -10.68 8.109 -7.742 1 87.31 668 LEU A O 1
ATOM 5094 N N . VAL A 1 669 ? -11.852 9.648 -6.625 1 85.5 669 VAL A N 1
ATOM 5095 C CA . VAL A 1 669 ? -10.695 10.141 -5.883 1 85.5 669 VAL A CA 1
ATOM 5096 C C . VAL A 1 669 ? -10.148 9.039 -4.977 1 85.5 669 VAL A C 1
ATOM 5098 O O . VAL A 1 669 ? -8.938 8.836 -4.895 1 85.5 669 VAL A O 1
ATOM 5101 N N . HIS A 1 670 ? -11.055 8.383 -4.379 1 86 670 HIS A N 1
ATOM 5102 C CA . HIS A 1 670 ? -10.648 7.285 -3.508 1 86 670 HIS A CA 1
ATOM 5103 C C . HIS A 1 670 ? -9.883 6.219 -4.289 1 86 670 HIS A C 1
ATOM 5105 O O . HIS A 1 670 ? -8.828 5.754 -3.842 1 86 670 HIS A O 1
ATOM 5111 N N . THR A 1 671 ? -10.461 5.816 -5.371 1 93.06 671 THR A N 1
ATOM 5112 C CA . THR A 1 671 ? -9.82 4.805 -6.203 1 93.06 671 THR A CA 1
ATOM 5113 C C . THR A 1 671 ? -8.445 5.273 -6.668 1 93.06 671 THR A C 1
ATOM 5115 O O . THR A 1 671 ? -7.477 4.508 -6.648 1 93.06 671 THR A O 1
ATOM 5118 N N . ALA A 1 672 ? -8.367 6.516 -7.086 1 93.88 672 ALA A N 1
ATOM 5119 C CA . ALA A 1 672 ? -7.086 7.074 -7.52 1 93.88 672 ALA A CA 1
ATOM 5120 C C . ALA A 1 672 ? -6.055 7.02 -6.395 1 93.88 672 ALA A C 1
ATOM 5122 O O . ALA A 1 672 ? -4.883 6.723 -6.633 1 93.88 672 ALA A O 1
ATOM 5123 N N . GLU A 1 673 ? -6.465 7.262 -5.23 1 91.06 673 GLU A N 1
ATOM 5124 C CA . GLU A 1 673 ? -5.574 7.223 -4.074 1 91.06 673 GLU A CA 1
ATOM 5125 C C . GLU A 1 673 ? -5.098 5.801 -3.797 1 91.06 673 GLU A C 1
ATOM 5127 O O . GLU A 1 673 ? -3.934 5.586 -3.449 1 91.06 673 GLU A O 1
ATOM 5132 N N . VAL A 1 674 ? -5.977 4.867 -3.936 1 92.62 674 VAL A N 1
ATOM 5133 C CA . VAL A 1 674 ? -5.621 3.469 -3.713 1 92.62 674 VAL A CA 1
ATOM 5134 C C . VAL A 1 674 ? -4.609 3.018 -4.762 1 92.62 674 VAL A C 1
ATOM 5136 O O . VAL A 1 674 ? -3.633 2.338 -4.441 1 92.62 674 VAL A O 1
ATOM 5139 N N . VAL A 1 675 ? -4.871 3.377 -5.992 1 96.31 675 VAL A N 1
ATOM 5140 C CA . VAL A 1 675 ? -3.943 3.031 -7.066 1 96.31 675 VAL A CA 1
ATOM 5141 C C . VAL A 1 675 ? -2.584 3.674 -6.801 1 96.31 675 VAL A C 1
ATOM 5143 O O . VAL A 1 675 ? -1.544 3.029 -6.961 1 96.31 675 VAL A O 1
ATOM 5146 N N . HIS A 1 676 ? -2.637 4.914 -6.414 1 95.62 676 HIS A N 1
ATOM 5147 C CA . HIS A 1 676 ? -1.405 5.629 -6.105 1 95.62 676 HIS A CA 1
ATOM 5148 C C . HIS A 1 676 ? -0.625 4.934 -4.996 1 95.62 676 HIS A C 1
ATOM 5150 O O . HIS A 1 676 ? 0.578 4.695 -5.129 1 95.62 676 HIS A O 1
ATOM 5156 N N . ARG A 1 677 ? -1.221 4.594 -3.951 1 93.12 677 ARG A N 1
ATOM 5157 C CA . ARG A 1 677 ? -0.591 3.885 -2.842 1 93.12 677 ARG A CA 1
ATOM 5158 C C . ARG A 1 677 ? -0.013 2.551 -3.305 1 93.12 677 ARG A C 1
ATOM 5160 O O . ARG A 1 677 ? 1.069 2.152 -2.869 1 93.12 677 ARG A O 1
ATOM 5167 N N . GLY A 1 678 ? -0.808 1.864 -4.074 1 94.94 678 GLY A N 1
ATOM 5168 C CA . GLY A 1 678 ? -0.319 0.611 -4.625 1 94.94 678 GLY A CA 1
ATOM 5169 C C . GLY A 1 678 ? 0.955 0.77 -5.434 1 94.94 678 GLY A C 1
ATOM 5170 O O . GLY A 1 678 ? 1.869 -0.051 -5.328 1 94.94 678 GLY A O 1
ATOM 5171 N N . MET A 1 679 ? 1.026 1.826 -6.199 1 96.62 679 MET A N 1
ATOM 5172 C CA . MET A 1 679 ? 2.213 2.055 -7.02 1 96.62 679 MET A CA 1
ATOM 5173 C C . MET A 1 679 ? 3.418 2.396 -6.145 1 96.62 679 MET A C 1
ATOM 5175 O O . MET A 1 679 ? 4.551 2.045 -6.477 1 96.62 679 MET A O 1
ATOM 5179 N N . LEU A 1 680 ? 3.158 3.086 -5.051 1 95.31 680 LEU A N 1
ATOM 5180 C CA . LEU A 1 680 ? 4.238 3.318 -4.098 1 95.31 680 LEU A CA 1
ATOM 5181 C C . LEU A 1 680 ? 4.734 2.004 -3.504 1 95.31 680 LEU A C 1
ATOM 5183 O O . LEU A 1 680 ? 5.941 1.807 -3.34 1 95.31 680 LEU A O 1
ATOM 5187 N N . GLY A 1 681 ? 3.773 1.166 -3.188 1 95.5 681 GLY A N 1
ATOM 5188 C CA . GLY A 1 681 ? 4.145 -0.163 -2.73 1 95.5 681 GLY A CA 1
ATOM 5189 C C . GLY A 1 681 ? 4.977 -0.931 -3.74 1 95.5 681 GLY A C 1
ATOM 5190 O O . GLY A 1 681 ? 5.941 -1.606 -3.373 1 95.5 681 GLY A O 1
ATOM 5191 N N . MET A 1 682 ? 4.586 -0.862 -5.016 1 96.31 682 MET A N 1
ATOM 5192 C CA . MET A 1 682 ? 5.336 -1.513 -6.086 1 96.31 682 MET A CA 1
ATOM 5193 C C . MET A 1 682 ? 6.773 -1.006 -6.129 1 96.31 682 MET A C 1
ATOM 5195 O O . MET A 1 682 ? 7.711 -1.791 -6.289 1 96.31 682 MET A O 1
ATOM 5199 N N . SER A 1 683 ? 6.93 0.288 -5.953 1 96.12 683 SER A N 1
ATOM 5200 C CA . SER A 1 683 ? 8.273 0.867 -5.922 1 96.12 683 SER A CA 1
ATOM 5201 C C . SER A 1 683 ? 9.086 0.305 -4.762 1 96.12 683 SER A C 1
ATOM 5203 O O . SER A 1 683 ? 10.289 0.053 -4.906 1 96.12 683 SER A O 1
ATOM 5205 N N . GLY A 1 684 ? 8.445 0.171 -3.658 1 95.5 684 GLY A N 1
ATOM 5206 C CA . GLY A 1 684 ? 9.117 -0.43 -2.521 1 95.5 684 GLY A CA 1
ATOM 5207 C C . GLY A 1 684 ? 9.578 -1.854 -2.781 1 95.5 684 GLY A C 1
ATOM 5208 O O . GLY A 1 684 ? 10.664 -2.248 -2.369 1 95.5 684 GLY A O 1
ATOM 5209 N N . ILE A 1 685 ? 8.758 -2.625 -3.469 1 95.44 685 ILE A N 1
ATOM 5210 C CA . ILE A 1 685 ? 9.086 -4.004 -3.812 1 95.44 685 ILE A CA 1
ATOM 5211 C C . ILE A 1 685 ? 10.297 -4.031 -4.746 1 95.44 685 ILE A C 1
ATOM 5213 O O . ILE A 1 685 ? 11.219 -4.824 -4.559 1 95.44 685 ILE A O 1
ATOM 5217 N N . PHE A 1 686 ? 10.297 -3.141 -5.734 1 95.75 686 PHE A N 1
ATOM 5218 C CA . PHE A 1 686 ? 11.406 -3.102 -6.68 1 95.75 686 PHE A CA 1
ATOM 5219 C C . PHE A 1 686 ? 12.719 -2.799 -5.965 1 95.75 686 PHE A C 1
ATOM 5221 O O . PHE A 1 686 ? 13.727 -3.459 -6.211 1 95.75 686 PHE A O 1
ATOM 5228 N N . TYR A 1 687 ? 12.625 -1.972 -4.98 1 93.94 687 TYR A N 1
ATOM 5229 C CA . TYR A 1 687 ? 13.875 -1.479 -4.41 1 93.94 687 TYR A CA 1
ATOM 5230 C C . TYR A 1 687 ? 14.344 -2.379 -3.273 1 93.94 687 TYR A C 1
ATOM 5232 O O . TYR A 1 687 ? 15.539 -2.652 -3.146 1 93.94 687 TYR A O 1
ATOM 5240 N N . ASP A 1 688 ? 13.414 -2.895 -2.496 1 93.5 688 ASP A N 1
ATOM 5241 C CA . ASP A 1 688 ? 13.812 -3.551 -1.255 1 93.5 688 ASP A CA 1
ATOM 5242 C C . ASP A 1 688 ? 13.703 -5.07 -1.377 1 93.5 688 ASP A C 1
ATOM 5244 O O . ASP A 1 688 ? 14.273 -5.801 -0.568 1 93.5 688 ASP A O 1
ATOM 5248 N N . ASN A 1 689 ? 12.938 -5.539 -2.354 1 92.19 689 ASN A N 1
ATOM 5249 C CA . ASN A 1 689 ? 12.648 -6.969 -2.375 1 92.19 689 ASN A CA 1
ATOM 5250 C C . ASN A 1 689 ? 13.375 -7.668 -3.525 1 92.19 689 ASN A C 1
ATOM 5252 O O . ASN A 1 689 ? 13.852 -8.789 -3.373 1 92.19 689 ASN A O 1
ATOM 5256 N N . MET A 1 690 ? 13.508 -7.027 -4.613 1 92.88 690 MET A N 1
ATOM 5257 C CA . MET A 1 690 ? 14.109 -7.656 -5.785 1 92.88 690 MET A CA 1
ATOM 5258 C C . MET A 1 690 ? 15.633 -7.641 -5.691 1 92.88 690 MET A C 1
ATOM 5260 O O . MET A 1 690 ? 16.219 -6.648 -5.254 1 92.88 690 MET A O 1
ATOM 5264 N N . ILE A 1 691 ? 16.25 -8.695 -6.109 1 93.56 691 ILE A N 1
ATOM 5265 C CA . ILE A 1 691 ? 17.703 -8.734 -6.234 1 93.56 691 ILE A CA 1
ATOM 5266 C C . ILE A 1 691 ? 18.156 -7.75 -7.316 1 93.56 691 ILE A C 1
ATOM 5268 O O . ILE A 1 691 ? 17.5 -7.617 -8.352 1 93.56 691 ILE A O 1
ATOM 5272 N N . HIS A 1 692 ? 19.172 -7.027 -7.047 1 94 692 HIS A N 1
ATOM 5273 C CA . HIS A 1 692 ? 19.641 -6.016 -7.988 1 94 692 HIS A CA 1
ATOM 5274 C C . HIS A 1 692 ? 20.578 -6.629 -9.031 1 94 692 HIS A C 1
ATOM 5276 O O . HIS A 1 692 ? 21.75 -6.242 -9.133 1 94 692 HIS A O 1
ATOM 5282 N N . ASP A 1 693 ? 20.078 -7.484 -9.805 1 92.19 693 ASP A N 1
ATOM 5283 C CA . ASP A 1 693 ? 20.766 -8.109 -10.922 1 92.19 693 ASP A CA 1
ATOM 5284 C C . ASP A 1 693 ? 20.5 -7.367 -12.227 1 92.19 693 ASP A C 1
ATOM 5286 O O . ASP A 1 693 ? 19.859 -6.312 -12.219 1 92.19 693 ASP A O 1
ATOM 5290 N N . PRO A 1 694 ? 21.047 -7.734 -13.289 1 90.62 694 PRO A N 1
ATOM 5291 C CA . PRO A 1 694 ? 20.828 -7.008 -14.547 1 90.62 694 PRO A CA 1
ATOM 5292 C C . PRO A 1 694 ? 19.359 -6.863 -14.898 1 90.62 694 PRO A C 1
ATOM 5294 O O . PRO A 1 694 ? 18.953 -5.859 -15.492 1 90.62 694 PRO A O 1
ATOM 5297 N N . GLY A 1 695 ? 18.547 -7.945 -14.578 1 93.06 695 GLY A N 1
ATOM 5298 C CA . GLY A 1 695 ? 17.109 -7.824 -14.789 1 93.06 695 GLY A CA 1
ATOM 5299 C C . GLY A 1 695 ? 16.5 -6.656 -14.039 1 93.06 695 GLY A C 1
ATOM 5300 O O . GLY A 1 695 ? 15.68 -5.918 -14.586 1 93.06 695 GLY A O 1
ATOM 5301 N N . TRP A 1 696 ? 16.922 -6.461 -12.789 1 95.31 696 TRP A N 1
ATOM 5302 C CA . TRP A 1 696 ? 16.453 -5.344 -11.977 1 95.31 696 TRP A CA 1
ATOM 5303 C C . TRP A 1 696 ? 16.922 -4.012 -12.562 1 95.31 696 TRP A C 1
ATOM 5305 O O . TRP A 1 696 ? 16.156 -3.047 -12.602 1 95.31 696 TRP A O 1
ATOM 5315 N N . HIS A 1 697 ? 18.141 -3.947 -13.008 1 96.25 697 HIS A N 1
ATOM 5316 C CA . HIS A 1 697 ? 18.688 -2.723 -13.586 1 96.25 697 HIS A CA 1
ATOM 5317 C C . HIS A 1 697 ? 17.953 -2.352 -14.875 1 96.25 697 HIS A C 1
ATOM 5319 O O . HIS A 1 697 ? 17.781 -1.169 -15.172 1 96.25 697 HIS A O 1
ATOM 5325 N N . LEU A 1 698 ? 17.594 -3.346 -15.617 1 95.81 698 LEU A N 1
ATOM 5326 C CA . LEU A 1 698 ? 16.828 -3.088 -16.828 1 95.81 698 LEU A CA 1
ATOM 5327 C C . LEU A 1 698 ? 15.43 -2.582 -16.484 1 95.81 698 LEU A C 1
ATOM 5329 O O . LEU A 1 698 ? 14.891 -1.706 -17.172 1 95.81 698 LEU A O 1
ATOM 5333 N N . LEU A 1 699 ? 14.789 -3.18 -15.5 1 97.25 699 LEU A N 1
ATOM 5334 C CA . LEU A 1 699 ? 13.508 -2.695 -15.016 1 97.25 699 LEU A CA 1
ATOM 5335 C C . LEU A 1 699 ? 13.594 -1.229 -14.602 1 97.25 699 LEU A C 1
ATOM 5337 O O . LEU A 1 699 ? 12.766 -0.414 -15 1 97.25 699 LEU A O 1
ATOM 5341 N N . GLU A 1 700 ? 14.648 -0.877 -13.859 1 97.69 700 GLU A N 1
ATOM 5342 C CA . GLU A 1 700 ? 14.859 0.489 -13.391 1 97.69 700 GLU A CA 1
ATOM 5343 C C . GLU A 1 700 ? 15.141 1.436 -14.555 1 97.69 700 GLU A C 1
ATOM 5345 O O . GLU A 1 700 ? 14.758 2.605 -14.516 1 97.69 700 GLU A O 1
ATOM 5350 N N . ALA A 1 701 ? 15.836 0.939 -15.516 1 98.06 701 ALA A N 1
ATOM 5351 C CA . ALA A 1 701 ? 16.062 1.743 -16.719 1 98.06 701 ALA A CA 1
ATOM 5352 C C . ALA A 1 701 ? 14.75 2.078 -17.406 1 98.06 701 ALA A C 1
ATOM 5354 O O . ALA A 1 701 ? 14.547 3.207 -17.859 1 98.06 701 ALA A O 1
ATOM 5355 N N . GLY A 1 702 ? 13.906 1.041 -17.516 1 98.12 702 GLY A N 1
ATOM 5356 C CA . GLY A 1 702 ? 12.586 1.293 -18.078 1 98.12 702 GLY A CA 1
ATOM 5357 C C . GLY A 1 702 ? 11.812 2.348 -17.312 1 98.12 702 GLY A C 1
ATOM 5358 O O . GLY A 1 702 ? 11.188 3.225 -17.906 1 98.12 702 GLY A O 1
ATOM 5359 N N . ARG A 1 703 ? 11.852 2.301 -15.992 1 97.88 703 ARG A N 1
ATOM 5360 C CA . ARG A 1 703 ? 11.164 3.27 -15.148 1 97.88 703 ARG A CA 1
ATOM 5361 C C . ARG A 1 703 ? 11.719 4.676 -15.367 1 97.88 703 ARG A C 1
ATOM 5363 O O . ARG A 1 703 ? 10.953 5.633 -15.492 1 97.88 703 ARG A O 1
ATOM 5370 N N . ALA A 1 704 ? 13.07 4.781 -15.406 1 98.19 704 ALA A N 1
ATOM 5371 C CA . ALA A 1 704 ? 13.727 6.074 -15.578 1 98.19 704 ALA A CA 1
ATOM 5372 C C . ALA A 1 704 ? 13.352 6.703 -16.922 1 98.19 704 ALA A C 1
ATOM 5374 O O . ALA A 1 704 ? 13.078 7.902 -16.984 1 98.19 704 ALA A O 1
ATOM 5375 N N . ILE A 1 705 ? 13.312 5.941 -17.922 1 98.31 705 ILE A N 1
ATOM 5376 C CA . ILE A 1 705 ? 13 6.41 -19.266 1 98.31 705 ILE A CA 1
ATOM 5377 C C . ILE A 1 705 ? 11.555 6.902 -19.297 1 98.31 705 ILE A C 1
ATOM 5379 O O . ILE A 1 705 ? 11.273 7.984 -19.828 1 98.31 705 ILE A O 1
ATOM 5383 N N . GLU A 1 706 ? 10.672 6.07 -18.734 1 97.94 706 GLU A N 1
ATOM 5384 C CA . GLU A 1 706 ? 9.258 6.426 -18.75 1 97.94 706 GLU A CA 1
ATOM 5385 C C . GLU A 1 706 ? 8.984 7.691 -17.938 1 97.94 706 GLU A C 1
ATOM 5387 O O . GLU A 1 706 ? 8.203 8.547 -18.359 1 97.94 706 GLU A O 1
ATOM 5392 N N . ARG A 1 707 ? 9.633 7.852 -16.828 1 97.19 707 ARG A N 1
ATOM 5393 C CA . ARG A 1 707 ? 9.461 9.023 -15.977 1 97.19 707 ARG A CA 1
ATOM 5394 C C . ARG A 1 707 ? 9.953 10.289 -16.672 1 97.19 707 ARG A C 1
ATOM 5396 O O . ARG A 1 707 ? 9.312 11.336 -16.594 1 97.19 707 ARG A O 1
ATOM 5403 N N . ALA A 1 708 ? 11.094 10.148 -17.312 1 98.19 708 ALA A N 1
ATOM 5404 C CA . ALA A 1 708 ? 11.625 11.289 -18.047 1 98.19 708 ALA A CA 1
ATOM 5405 C C . ALA A 1 708 ? 10.695 11.703 -19.172 1 98.19 708 ALA A C 1
ATOM 5407 O O . ALA A 1 708 ? 10.406 12.891 -19.359 1 98.19 708 ALA A O 1
ATOM 5408 N N . ASN A 1 709 ? 10.219 10.742 -19.906 1 97.44 709 ASN A N 1
ATOM 5409 C CA . ASN A 1 709 ? 9.32 11.023 -21.031 1 97.44 709 ASN A CA 1
ATOM 5410 C C . ASN A 1 709 ? 8.016 11.656 -20.547 1 97.44 709 ASN A C 1
ATOM 5412 O O . ASN A 1 709 ? 7.52 12.602 -21.156 1 97.44 709 ASN A O 1
ATOM 5416 N N . SER A 1 710 ? 7.465 11.086 -19.516 1 97.44 710 SER A N 1
ATOM 5417 C CA . SER A 1 710 ? 6.223 11.609 -18.953 1 97.44 710 SER A CA 1
ATOM 5418 C C . SER A 1 710 ? 6.406 13.047 -18.469 1 97.44 710 SER A C 1
ATOM 5420 O O . SER A 1 710 ? 5.531 13.891 -18.656 1 97.44 710 SER A O 1
ATOM 5422 N N . LEU A 1 711 ? 7.52 13.312 -17.812 1 98.25 711 LEU A N 1
ATOM 5423 C CA . LEU A 1 711 ? 7.797 14.656 -17.312 1 98.25 711 LEU A CA 1
ATOM 5424 C C . LEU A 1 711 ? 7.977 15.641 -18.453 1 98.25 711 LEU A C 1
ATOM 5426 O O . LEU A 1 711 ? 7.492 16.781 -18.391 1 98.25 711 LEU A O 1
ATOM 5430 N N . ILE A 1 712 ? 8.68 15.25 -19.5 1 98.12 712 ILE A N 1
ATOM 5431 C CA . ILE A 1 712 ? 8.883 16.109 -20.672 1 98.12 712 ILE A CA 1
ATOM 5432 C C . ILE A 1 712 ? 7.531 16.469 -21.281 1 98.12 712 ILE A C 1
ATOM 5434 O O . ILE A 1 712 ? 7.277 17.641 -21.578 1 98.12 712 ILE A O 1
ATOM 5438 N N . ALA A 1 713 ? 6.684 15.461 -21.438 1 97.75 713 ALA A N 1
ATOM 5439 C CA . ALA A 1 713 ? 5.348 15.711 -21.984 1 97.75 713 ALA A CA 1
ATOM 5440 C C . ALA A 1 713 ? 4.57 16.672 -21.094 1 97.75 713 ALA A C 1
ATOM 5442 O O . ALA A 1 713 ? 3.863 17.547 -21.594 1 97.75 713 ALA A O 1
ATOM 5443 N N . LEU A 1 714 ? 4.664 16.516 -19.797 1 98.25 714 LEU A N 1
ATOM 5444 C CA . LEU A 1 714 ? 3.961 17.375 -18.844 1 98.25 714 LEU A CA 1
ATOM 5445 C C . LEU A 1 714 ? 4.461 18.812 -18.938 1 98.25 714 LEU A C 1
ATOM 5447 O O . LEU A 1 714 ? 3.66 19.75 -19.016 1 98.25 714 LEU A O 1
ATOM 5451 N N . LEU A 1 715 ? 5.793 19 -18.969 1 98.06 715 LEU A N 1
ATOM 5452 C CA . LEU A 1 715 ? 6.371 20.344 -19.016 1 98.06 715 LEU A CA 1
ATOM 5453 C C . LEU A 1 715 ? 6.027 21.031 -20.328 1 98.06 715 LEU A C 1
ATOM 5455 O O . LEU A 1 715 ? 5.691 22.219 -20.328 1 98.06 715 LEU A O 1
ATOM 5459 N N . ARG A 1 716 ? 6.059 20.344 -21.438 1 96.69 716 ARG A N 1
ATOM 5460 C CA . ARG A 1 716 ? 5.738 20.906 -22.734 1 96.69 716 ARG A CA 1
ATOM 5461 C C . ARG A 1 716 ? 4.289 21.359 -22.797 1 96.69 716 ARG A C 1
ATOM 5463 O O . ARG A 1 716 ? 3.982 22.391 -23.422 1 96.69 716 ARG A O 1
ATOM 5470 N N . SER A 1 717 ? 3.447 20.656 -22.125 1 96.5 717 SER A N 1
ATOM 5471 C CA . SER A 1 717 ? 2.018 20.922 -22.219 1 96.5 717 SER A CA 1
ATOM 5472 C C . SER A 1 717 ? 1.58 21.969 -21.188 1 96.5 717 SER A C 1
ATOM 5474 O O . SER A 1 717 ? 0.472 22.5 -21.281 1 96.5 717 SER A O 1
ATOM 5476 N N . THR A 1 718 ? 2.41 22.359 -20.25 1 96.75 718 THR A N 1
ATOM 5477 C CA . THR A 1 718 ? 1.925 23.203 -19.172 1 96.75 718 THR A CA 1
ATOM 5478 C C . THR A 1 718 ? 2.742 24.484 -19.094 1 96.75 718 THR A C 1
ATOM 5480 O O . THR A 1 718 ? 2.225 25.531 -18.688 1 96.75 718 THR A O 1
ATOM 5483 N N . LEU A 1 719 ? 4.043 24.422 -19.453 1 95.25 719 LEU A N 1
ATOM 5484 C CA . LEU A 1 719 ? 4.902 25.562 -19.188 1 95.25 719 LEU A CA 1
ATOM 5485 C C . LEU A 1 719 ? 5.355 26.234 -20.469 1 95.25 719 LEU A C 1
ATOM 5487 O O . LEU A 1 719 ? 6.098 27.219 -20.438 1 95.25 719 LEU A O 1
ATOM 5491 N N . GLY A 1 720 ? 4.875 25.828 -21.578 1 92.81 720 GLY A N 1
ATOM 5492 C CA . GLY A 1 720 ? 5.348 26.312 -22.859 1 92.81 720 GLY A CA 1
ATOM 5493 C C . GLY A 1 720 ? 4.844 27.703 -23.203 1 92.81 720 GLY A C 1
ATOM 5494 O O . GLY A 1 720 ? 5.465 28.422 -24 1 92.81 720 GLY A O 1
ATOM 5495 N N . VAL A 1 721 ? 3.695 28.062 -22.656 1 91.81 721 VAL A N 1
ATOM 5496 C CA . VAL A 1 721 ? 3.074 29.328 -23.016 1 91.81 721 VAL A CA 1
ATOM 5497 C C . VAL A 1 721 ? 2.768 30.141 -21.75 1 91.81 721 VAL A C 1
ATOM 5499 O O . VAL A 1 721 ? 2.275 29.578 -20.766 1 91.81 721 VAL A O 1
ATOM 5502 N N . ARG A 1 722 ? 3.148 31.391 -21.828 1 88.62 722 ARG A N 1
ATOM 5503 C CA . ARG A 1 722 ? 2.801 32.281 -20.734 1 88.62 722 ARG A CA 1
ATOM 5504 C C . ARG A 1 722 ? 1.344 32.719 -20.828 1 88.62 722 ARG A C 1
ATOM 5506 O O . ARG A 1 722 ? 0.854 33.031 -21.906 1 88.62 722 ARG A O 1
ATOM 5513 N N . THR A 1 723 ? 0.709 32.594 -19.734 1 85.5 723 THR A N 1
ATOM 5514 C CA . THR A 1 723 ? -0.652 33.094 -19.625 1 85.5 723 THR A CA 1
ATOM 5515 C C . THR A 1 723 ? -0.719 34.25 -18.641 1 85.5 723 THR A C 1
ATOM 5517 O O . THR A 1 723 ? 0.084 35.188 -18.703 1 85.5 723 THR A O 1
ATOM 5520 N N . THR A 1 724 ? -1.697 34.25 -17.75 1 82.25 724 THR A N 1
ATOM 5521 C CA . THR A 1 724 ? -1.742 35.25 -16.688 1 82.25 724 THR A CA 1
ATOM 5522 C C . THR A 1 724 ? -0.929 34.812 -15.477 1 82.25 724 THR A C 1
ATOM 5524 O O . THR A 1 724 ? -0.783 33.594 -15.242 1 82.25 724 THR A O 1
ATOM 5527 N N . PRO A 1 725 ? -0.371 35.719 -14.836 1 79.06 725 PRO A N 1
ATOM 5528 C CA . PRO A 1 725 ? 0.415 35.344 -13.656 1 79.06 725 PRO A CA 1
ATOM 5529 C C . PRO A 1 725 ? -0.354 34.438 -12.703 1 79.06 725 PRO A C 1
ATOM 5531 O O . PRO A 1 725 ? 0.224 33.5 -12.125 1 79.06 725 PRO A O 1
ATOM 5534 N N . TYR A 1 726 ? -1.575 34.656 -12.609 1 77.94 726 TYR A N 1
ATOM 5535 C CA . TYR A 1 726 ? -2.4 33.844 -11.742 1 77.94 726 TYR A CA 1
ATOM 5536 C C . TYR A 1 726 ? -2.523 32.438 -12.289 1 77.94 726 TYR A C 1
ATOM 5538 O O . TYR A 1 726 ? -2.326 31.453 -11.562 1 77.94 726 TYR A O 1
ATOM 5546 N N . ALA A 1 727 ? -2.885 32.375 -13.484 1 85.12 727 ALA A N 1
ATOM 5547 C CA . ALA A 1 727 ? -3.035 31.078 -14.117 1 85.12 727 ALA A CA 1
ATOM 5548 C C . ALA A 1 727 ? -1.723 30.297 -14.086 1 85.12 727 ALA A C 1
ATOM 5550 O O . ALA A 1 727 ? -1.715 29.094 -13.836 1 85.12 727 ALA A O 1
ATOM 5551 N N . ASP A 1 728 ? -0.652 31 -14.297 1 87 728 ASP A N 1
ATOM 5552 C CA . ASP A 1 728 ? 0.663 30.375 -14.289 1 87 728 ASP A CA 1
ATOM 5553 C C . ASP A 1 728 ? 1 29.828 -12.906 1 87 728 ASP A C 1
ATOM 5555 O O . ASP A 1 728 ? 1.564 28.734 -12.781 1 87 728 ASP A O 1
ATOM 5559 N N . SER A 1 729 ? 0.69 30.594 -11.938 1 85.38 729 SER A N 1
ATOM 5560 C CA . SER A 1 729 ? 0.979 30.156 -10.57 1 85.38 729 SER A CA 1
ATOM 5561 C C . SER A 1 729 ? 0.192 28.906 -10.219 1 85.38 729 SER A C 1
ATOM 5563 O O . SER A 1 729 ? 0.706 28.016 -9.531 1 85.38 729 SER A O 1
ATOM 5565 N N . GLN A 1 730 ? -1.045 28.844 -10.656 1 87 730 GLN A N 1
ATOM 5566 C CA . GLN A 1 730 ? -1.874 27.672 -10.406 1 87 730 GLN A CA 1
ATOM 5567 C C . GLN A 1 730 ? -1.332 26.453 -11.133 1 87 730 GLN A C 1
ATOM 5569 O O . GLN A 1 730 ? -1.315 25.344 -10.578 1 87 730 GLN A O 1
ATOM 5574 N N . VAL A 1 731 ? -0.924 26.656 -12.305 1 92.69 731 VAL A N 1
ATOM 5575 C CA . VAL A 1 731 ? -0.384 25.562 -13.109 1 92.69 731 VAL A CA 1
ATOM 5576 C C . VAL A 1 731 ? 0.918 25.062 -12.492 1 92.69 731 VAL A C 1
ATOM 5578 O O . VAL A 1 731 ? 1.142 23.859 -12.398 1 92.69 731 VAL A O 1
ATOM 5581 N N . ILE A 1 732 ? 1.758 25.984 -12.07 1 92.56 732 ILE A N 1
ATOM 5582 C CA . ILE A 1 732 ? 3.027 25.625 -11.445 1 92.56 732 ILE A CA 1
ATOM 5583 C C . ILE A 1 732 ? 2.77 24.781 -10.203 1 92.56 732 ILE A C 1
ATOM 5585 O O . ILE A 1 732 ? 3.406 23.75 -10.008 1 92.56 732 ILE A O 1
ATOM 5589 N N . ASP A 1 733 ? 1.85 25.188 -9.414 1 89.69 733 ASP A N 1
ATOM 5590 C CA . ASP A 1 733 ? 1.507 24.453 -8.203 1 89.69 733 ASP A CA 1
ATOM 5591 C C . ASP A 1 733 ? 1.036 23.047 -8.531 1 89.69 733 ASP A C 1
ATOM 5593 O O . ASP A 1 733 ? 1.472 22.078 -7.898 1 89.69 733 ASP A O 1
ATOM 5597 N N . ALA A 1 734 ? 0.163 22.969 -9.477 1 93.44 734 ALA A N 1
ATOM 5598 C CA . ALA A 1 734 ? -0.4 21.672 -9.867 1 93.44 734 ALA A CA 1
ATOM 5599 C C . ALA A 1 734 ? 0.676 20.766 -10.438 1 93.44 734 ALA A C 1
ATOM 5601 O O . ALA A 1 734 ? 0.681 19.562 -10.172 1 93.44 734 ALA A O 1
ATOM 5602 N N . VAL A 1 735 ? 1.586 21.297 -11.211 1 96.56 735 VAL A N 1
ATOM 5603 C CA . VAL A 1 735 ? 2.67 20.531 -11.82 1 96.56 735 VAL A CA 1
ATOM 5604 C C . VAL A 1 735 ? 3.605 20 -10.734 1 96.56 735 VAL A C 1
ATOM 5606 O O . VAL A 1 735 ? 4.012 18.844 -10.758 1 96.56 735 VAL A O 1
ATOM 5609 N N . LEU A 1 736 ? 3.898 20.875 -9.805 1 94.75 736 LEU A N 1
ATOM 5610 C CA . L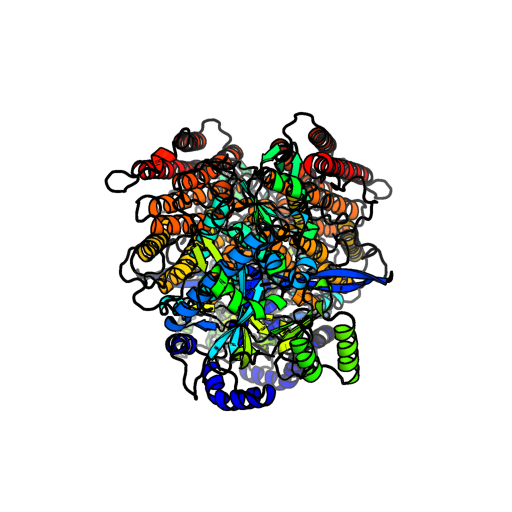EU A 1 736 ? 4.797 20.484 -8.719 1 94.75 736 LEU A CA 1
ATOM 5611 C C . LEU A 1 736 ? 4.156 19.422 -7.832 1 94.75 736 LEU A C 1
ATOM 5613 O O . LEU A 1 736 ? 4.844 18.531 -7.336 1 94.75 736 LEU A O 1
ATOM 5617 N N . LYS A 1 737 ? 2.902 19.516 -7.664 1 92.81 737 LYS A N 1
ATOM 5618 C CA . LYS A 1 737 ? 2.195 18.469 -6.914 1 92.81 737 LYS A CA 1
ATOM 5619 C C . LYS A 1 737 ? 2.182 17.156 -7.676 1 92.81 737 LYS A C 1
ATOM 5621 O O . LYS A 1 737 ? 2.441 16.094 -7.098 1 92.81 737 LYS A O 1
ATOM 5626 N N . ALA A 1 738 ? 1.931 17.203 -8.945 1 95.94 738 ALA A N 1
ATOM 5627 C CA . ALA A 1 738 ? 1.872 16 -9.781 1 95.94 738 ALA A CA 1
ATOM 5628 C C . ALA A 1 738 ? 3.232 15.312 -9.844 1 95.94 738 ALA A C 1
ATOM 5630 O O . ALA A 1 738 ? 3.311 14.094 -10.055 1 95.94 738 ALA A O 1
ATOM 5631 N N . THR A 1 739 ? 4.297 16.062 -9.633 1 96.44 739 THR A N 1
ATOM 5632 C CA . THR A 1 739 ? 5.645 15.516 -9.727 1 96.44 739 THR A CA 1
ATOM 5633 C C . THR A 1 739 ? 6.242 15.312 -8.336 1 96.44 739 THR A C 1
ATOM 5635 O O . THR A 1 739 ? 7.445 15.055 -8.203 1 96.44 739 THR A O 1
ATOM 5638 N N . GLU A 1 740 ? 5.434 15.461 -7.324 1 92.94 740 GLU A N 1
ATOM 5639 C CA . GLU A 1 740 ? 5.852 15.242 -5.941 1 92.94 740 GLU A CA 1
ATOM 5640 C C . GLU A 1 740 ? 7.07 16.094 -5.594 1 92.94 740 GLU A C 1
ATOM 5642 O O . GLU A 1 740 ? 8.047 15.594 -5.039 1 92.94 740 GLU A O 1
ATOM 5647 N N . SER A 1 741 ? 7.004 17.406 -5.953 1 93.62 741 SER A N 1
ATOM 5648 C CA . SER A 1 741 ? 8.148 18.281 -5.75 1 93.62 741 SER A CA 1
ATOM 5649 C C . SER A 1 741 ? 7.738 19.594 -5.082 1 93.62 741 SER A C 1
ATOM 5651 O O . SER A 1 741 ? 8.547 20.5 -4.957 1 93.62 741 SER A O 1
ATOM 5653 N N . ILE A 1 742 ? 6.492 19.625 -4.617 1 90.62 742 ILE A N 1
ATOM 5654 C CA . ILE A 1 742 ? 5.949 20.891 -4.113 1 90.62 742 ILE A CA 1
ATOM 5655 C C . ILE A 1 742 ? 6.586 21.219 -2.766 1 90.62 742 ILE A C 1
ATOM 5657 O O . ILE A 1 742 ? 6.875 22.391 -2.479 1 90.62 742 ILE A O 1
ATOM 5661 N N . VAL A 1 743 ? 6.809 20.281 -1.945 1 85.06 743 VAL A N 1
ATOM 5662 C CA . VAL A 1 743 ? 7.371 20.516 -0.619 1 85.06 743 VAL A CA 1
ATOM 5663 C C . VAL A 1 743 ? 8.789 21.062 -0.749 1 85.06 743 VAL A C 1
ATOM 5665 O O . VAL A 1 743 ? 9.133 22.062 -0.12 1 85.06 743 VAL A O 1
ATOM 5668 N N . THR A 1 744 ? 9.57 20.469 -1.604 1 87.56 744 THR A N 1
ATOM 5669 C CA . THR A 1 744 ? 10.945 20.906 -1.832 1 87.56 744 THR A CA 1
ATOM 5670 C C . THR A 1 744 ? 10.969 22.281 -2.467 1 87.56 744 THR A C 1
ATOM 5672 O O . THR A 1 744 ? 11.797 23.125 -2.109 1 87.56 744 THR A O 1
ATOM 5675 N N . TYR A 1 745 ? 10.062 22.5 -3.375 1 89.94 745 TYR A N 1
ATOM 5676 C CA . TYR A 1 745 ? 10.023 23.781 -4.059 1 89.94 745 TYR A CA 1
ATOM 5677 C C . TYR A 1 745 ? 9.703 24.906 -3.086 1 89.94 745 TYR A C 1
ATOM 5679 O O . TYR A 1 745 ? 10.352 25.953 -3.1 1 89.94 745 TYR A O 1
ATOM 5687 N N . ARG A 1 746 ? 8.703 24.719 -2.273 1 81.38 746 ARG A N 1
ATOM 5688 C CA . ARG A 1 746 ? 8.289 25.734 -1.316 1 81.38 746 ARG A CA 1
ATOM 5689 C C . ARG A 1 746 ? 9.414 26.047 -0.33 1 81.38 746 ARG A C 1
ATOM 5691 O O . ARG A 1 746 ? 9.625 27.203 0.028 1 81.38 746 ARG A O 1
ATOM 5698 N N . ARG A 1 747 ? 10.078 25.094 0.059 1 78.06 747 ARG A N 1
ATOM 5699 C CA . ARG A 1 747 ? 11.172 25.281 1.005 1 78.06 747 ARG A CA 1
ATOM 5700 C C . ARG A 1 747 ? 12.336 26.031 0.357 1 78.06 747 ARG A C 1
ATOM 5702 O O . ARG A 1 747 ? 12.953 26.891 0.985 1 78.06 747 ARG A O 1
ATOM 5709 N N . ARG A 1 748 ? 12.594 25.703 -0.883 1 83.12 748 ARG A N 1
ATOM 5710 C CA . ARG A 1 748 ? 13.758 26.266 -1.561 1 83.12 748 ARG A CA 1
ATOM 5711 C C . ARG A 1 748 ? 13.477 27.672 -2.074 1 83.12 748 ARG A C 1
ATOM 5713 O O . ARG A 1 748 ? 14.367 28.516 -2.078 1 83.12 748 ARG A O 1
ATOM 5720 N N . TYR A 1 749 ? 12.289 27.859 -2.572 1 80.5 749 TYR A N 1
ATOM 5721 C CA . TYR A 1 749 ? 12.008 29.109 -3.26 1 80.5 749 TYR A CA 1
ATOM 5722 C C . TYR A 1 749 ? 10.992 29.938 -2.484 1 80.5 749 TYR A C 1
ATOM 5724 O O . TYR A 1 749 ? 10.422 30.891 -3.021 1 80.5 749 TYR A O 1
ATOM 5732 N N . ARG A 1 750 ? 10.766 29.609 -1.297 1 73.06 750 ARG A N 1
ATOM 5733 C CA . ARG A 1 750 ? 9.961 30.375 -0.343 1 73.06 750 ARG A CA 1
ATOM 5734 C C . ARG A 1 750 ? 8.578 30.672 -0.904 1 73.06 750 ARG A C 1
ATOM 5736 O O . ARG A 1 750 ? 8.086 31.797 -0.811 1 73.06 750 ARG A O 1
ATOM 5743 N N . GLY A 1 751 ? 8.141 29.75 -1.707 1 65.81 751 GLY A N 1
ATOM 5744 C CA . GLY A 1 751 ? 6.758 29.828 -2.154 1 65.81 751 GLY A CA 1
ATOM 5745 C C . GLY A 1 751 ? 6.562 30.75 -3.336 1 65.81 751 GLY A C 1
ATOM 5746 O O . GLY A 1 751 ? 5.43 31.031 -3.73 1 65.81 751 GLY A O 1
ATOM 5747 N N . ARG A 1 752 ? 7.605 31.25 -3.951 1 74.12 752 ARG A N 1
ATOM 5748 C CA . ARG A 1 752 ? 7.469 32.094 -5.129 1 74.12 752 ARG A CA 1
ATOM 5749 C C . ARG A 1 752 ? 7.383 31.266 -6.402 1 74.12 752 ARG A C 1
ATOM 5751 O O . ARG A 1 752 ? 8.203 30.359 -6.617 1 74.12 752 ARG A O 1
ATOM 5758 N N . ALA A 1 753 ? 6.375 31.609 -7.086 1 77.75 753 ALA A N 1
ATOM 5759 C CA . ALA A 1 753 ? 6.137 30.844 -8.305 1 77.75 753 ALA A CA 1
ATOM 5760 C C . ALA A 1 753 ? 6.992 31.359 -9.461 1 77.75 753 ALA A C 1
ATOM 5762 O O . ALA A 1 753 ? 6.664 32.375 -10.078 1 77.75 753 ALA A O 1
ATOM 5763 N N . HIS A 1 754 ? 8.133 30.75 -9.711 1 84.31 754 HIS A N 1
ATOM 5764 C CA . HIS A 1 754 ? 8.984 31.094 -10.852 1 84.31 754 HIS A CA 1
ATOM 5765 C C . HIS A 1 754 ? 9.258 29.859 -11.711 1 84.31 754 HIS A C 1
ATOM 5767 O O . HIS A 1 754 ? 9.578 28.797 -11.188 1 84.31 754 HIS A O 1
ATOM 5773 N N . ILE A 1 755 ? 9.078 30.125 -12.961 1 90.5 755 ILE A N 1
ATOM 5774 C CA . ILE A 1 755 ? 9.234 29.031 -13.906 1 90.5 755 ILE A CA 1
ATOM 5775 C C . ILE A 1 755 ? 10.68 28.531 -13.883 1 90.5 755 ILE A C 1
ATOM 5777 O O . ILE A 1 755 ? 10.93 27.328 -14.023 1 90.5 755 ILE A O 1
ATOM 5781 N N . ASP A 1 756 ? 11.656 29.453 -13.758 1 91 756 ASP A N 1
ATOM 5782 C CA . ASP A 1 756 ? 13.055 29.047 -13.742 1 91 756 ASP A CA 1
ATOM 5783 C C . ASP A 1 756 ? 13.344 28.109 -12.57 1 91 756 ASP A C 1
ATOM 5785 O O . ASP A 1 756 ? 14.094 27.141 -12.711 1 91 756 ASP A O 1
ATOM 5789 N N . GLY A 1 757 ? 12.734 28.422 -11.352 1 91.31 757 GLY A N 1
ATOM 5790 C CA . GLY A 1 757 ? 12.883 27.531 -10.219 1 91.31 757 GLY A CA 1
ATOM 5791 C C . GLY A 1 757 ? 12.297 26.141 -10.469 1 91.31 757 GLY A C 1
ATOM 5792 O O . GLY A 1 757 ? 12.867 25.141 -10.047 1 91.31 757 GLY A O 1
ATOM 5793 N N . VAL A 1 758 ? 11.156 26.109 -11.148 1 94.62 758 VAL A N 1
ATOM 5794 C CA . VAL A 1 758 ? 10.5 24.844 -11.477 1 94.62 758 VAL A CA 1
ATOM 5795 C C . VAL A 1 758 ? 11.398 24.031 -12.406 1 94.62 758 VAL A C 1
ATOM 5797 O O . VAL A 1 758 ? 11.602 22.828 -12.188 1 94.62 758 VAL A O 1
ATOM 5800 N N . LEU A 1 759 ? 11.953 24.688 -13.398 1 95.69 759 LEU A N 1
ATOM 5801 C CA . LEU A 1 759 ? 12.82 24.016 -14.367 1 95.69 759 LEU A CA 1
ATOM 5802 C C . LEU A 1 759 ? 14.102 23.531 -13.711 1 95.69 759 LEU A C 1
ATOM 5804 O O . LEU A 1 759 ? 14.594 22.438 -14.016 1 95.69 759 LEU A O 1
ATOM 5808 N N . GLN A 1 760 ? 14.602 24.281 -12.789 1 94 760 GLN A N 1
ATOM 5809 C CA . GLN A 1 760 ? 15.805 23.859 -12.062 1 94 760 GLN A CA 1
ATOM 5810 C C . GLN A 1 760 ? 15.555 22.578 -11.281 1 94 760 GLN A C 1
ATOM 5812 O O . GLN A 1 760 ? 16.375 21.672 -11.297 1 94 760 GLN A O 1
ATOM 5817 N N . LEU A 1 761 ? 14.453 22.547 -10.625 1 94.31 761 LEU A N 1
ATOM 5818 C CA . LEU A 1 761 ? 14.133 21.438 -9.742 1 94.31 761 LEU A CA 1
ATOM 5819 C C . LEU A 1 761 ? 13.758 20.188 -10.547 1 94.31 761 LEU A C 1
ATOM 5821 O O . LEU A 1 761 ? 14.164 19.078 -10.211 1 94.31 761 LEU A O 1
ATOM 5825 N N . LEU A 1 762 ? 13.039 20.344 -11.664 1 97.31 762 LEU A N 1
ATOM 5826 C CA . LEU A 1 762 ? 12.445 19.203 -12.359 1 97.31 762 LEU A CA 1
ATOM 5827 C C . LEU A 1 762 ? 13.328 18.75 -13.523 1 97.31 762 LEU A C 1
ATOM 5829 O O . LEU A 1 762 ? 13.188 17.641 -14.023 1 97.31 762 LEU A O 1
ATOM 5833 N N . MET A 1 763 ? 14.281 19.578 -13.984 1 97.31 763 MET A N 1
ATOM 5834 C CA . MET A 1 763 ? 15.086 19.188 -15.141 1 97.31 763 MET A CA 1
ATOM 5835 C C . MET A 1 763 ? 16.531 18.969 -14.75 1 97.31 763 MET A C 1
ATOM 5837 O O . MET A 1 763 ? 17.172 18.031 -15.227 1 97.31 763 MET A O 1
ATOM 5841 N N . LEU A 1 764 ? 17.016 19.797 -13.789 1 96.19 764 LEU A N 1
ATOM 5842 C CA . LEU A 1 764 ? 18.469 19.844 -13.648 1 96.19 764 LEU A CA 1
ATOM 5843 C C . LEU A 1 764 ? 18.906 19.281 -12.305 1 96.19 764 LEU A C 1
ATOM 5845 O O . LEU A 1 764 ? 20.078 18.969 -12.102 1 96.19 764 LEU A O 1
ATOM 5849 N N . ASP A 1 765 ? 18.016 19.156 -11.375 1 94.44 765 ASP A N 1
ATOM 5850 C CA . ASP A 1 765 ? 18.406 18.703 -10.039 1 94.44 765 ASP A CA 1
ATOM 5851 C C . ASP A 1 765 ? 18.672 17.203 -10.016 1 94.44 765 ASP A C 1
ATOM 5853 O O . ASP A 1 765 ? 17.75 16.406 -10.086 1 94.44 765 ASP A O 1
ATOM 5857 N N . GLU A 1 766 ? 19.875 16.797 -9.781 1 93.88 766 GLU A N 1
ATOM 5858 C CA . GLU A 1 766 ? 20.266 15.398 -9.82 1 93.88 766 GLU A CA 1
ATOM 5859 C C . GLU A 1 766 ? 19.859 14.672 -8.539 1 93.88 766 GLU A C 1
ATOM 5861 O O . GLU A 1 766 ? 19.875 13.438 -8.492 1 93.88 766 GLU A O 1
ATOM 5866 N N . ASN A 1 767 ? 19.406 15.438 -7.539 1 93.56 767 ASN A N 1
ATOM 5867 C CA . ASN A 1 767 ? 19.016 14.82 -6.273 1 93.56 767 ASN A CA 1
ATOM 5868 C C . ASN A 1 767 ? 17.516 14.625 -6.188 1 93.56 767 ASN A C 1
ATOM 5870 O O . ASN A 1 767 ? 17.016 13.945 -5.285 1 93.56 767 ASN A O 1
ATOM 5874 N N . ASN A 1 768 ? 16.766 15.273 -7.086 1 95.88 768 ASN A N 1
ATOM 5875 C CA . ASN A 1 768 ? 15.32 15.086 -7.117 1 95.88 768 ASN A CA 1
ATOM 5876 C C . ASN A 1 768 ? 14.93 13.875 -7.957 1 95.88 768 ASN A C 1
ATOM 5878 O O . ASN A 1 768 ? 15.078 13.883 -9.18 1 95.88 768 ASN A O 1
ATOM 5882 N N . PRO A 1 769 ? 14.438 12.82 -7.336 1 95.62 769 PRO A N 1
ATOM 5883 C CA . PRO A 1 769 ? 14.117 11.586 -8.062 1 95.62 769 PRO A CA 1
ATOM 5884 C C . PRO A 1 769 ? 13.109 11.805 -9.188 1 95.62 769 PRO A C 1
ATOM 5886 O O . PRO A 1 769 ? 12.961 10.953 -10.062 1 95.62 769 PRO A O 1
ATOM 5889 N N . ARG A 1 770 ? 12.469 12.93 -9.203 1 95.62 770 ARG A N 1
ATOM 5890 C CA . ARG A 1 770 ? 11.43 13.234 -10.188 1 95.62 770 ARG A CA 1
ATOM 5891 C C . ARG A 1 770 ? 11.969 14.125 -11.297 1 95.62 770 ARG A C 1
ATOM 5893 O O . ARG A 1 770 ? 11.211 14.602 -12.141 1 95.62 770 ARG A O 1
ATOM 5900 N N . SER A 1 771 ? 13.305 14.367 -11.367 1 97.69 771 SER A N 1
ATOM 5901 C CA . SER A 1 771 ? 13.891 15.242 -12.375 1 97.69 771 SER A CA 1
ATOM 5902 C C . SER A 1 771 ? 14.453 14.445 -13.547 1 97.69 771 SER A C 1
ATOM 5904 O O . SER A 1 771 ? 14.719 13.25 -13.422 1 97.69 771 SER A O 1
ATOM 5906 N N . ILE A 1 772 ? 14.617 15.07 -14.641 1 98.19 772 ILE A N 1
ATOM 5907 C CA . ILE A 1 772 ? 15.203 14.461 -15.828 1 98.19 772 ILE A CA 1
ATOM 5908 C C . ILE A 1 772 ? 16.672 14.148 -15.562 1 98.19 772 ILE A C 1
ATOM 5910 O O . ILE A 1 772 ? 17.172 13.086 -15.945 1 98.19 772 ILE A O 1
ATOM 5914 N N . ALA A 1 773 ? 17.359 15.039 -14.898 1 97.81 773 ALA A N 1
ATOM 5915 C CA . ALA A 1 773 ? 18.766 14.836 -14.578 1 97.81 773 ALA A CA 1
ATOM 5916 C C . ALA A 1 773 ? 18.953 13.594 -13.719 1 97.81 773 ALA A C 1
ATOM 5918 O O . ALA A 1 773 ? 19.922 12.852 -13.891 1 97.81 773 ALA A O 1
ATOM 5919 N N . PHE A 1 774 ? 18.094 13.398 -12.773 1 97.31 774 PHE A N 1
ATOM 5920 C CA . PHE A 1 774 ? 18.156 12.203 -11.938 1 97.31 774 PHE A CA 1
ATOM 5921 C C . PHE A 1 774 ? 17.969 10.945 -12.781 1 97.31 774 PHE A C 1
ATOM 5923 O O . PHE A 1 774 ? 18.672 9.945 -12.578 1 97.31 774 PHE A O 1
ATOM 5930 N N . ALA A 1 775 ? 17 10.945 -13.656 1 98 775 ALA A N 1
ATOM 5931 C CA . ALA A 1 775 ? 16.75 9.797 -14.523 1 98 775 ALA A CA 1
ATOM 5932 C C . ALA A 1 775 ? 17.984 9.445 -15.344 1 98 775 ALA A C 1
ATOM 5934 O O . ALA A 1 775 ? 18.328 8.266 -15.484 1 98 775 ALA A O 1
ATOM 5935 N N . LEU A 1 776 ? 18.641 10.438 -15.867 1 97.88 776 LEU A N 1
ATOM 5936 C CA . LEU A 1 776 ? 19.828 10.203 -16.672 1 97.88 776 LEU A CA 1
ATOM 5937 C C . LEU A 1 776 ? 20.984 9.695 -15.812 1 97.88 776 LEU A C 1
ATOM 5939 O O . LEU A 1 776 ? 21.75 8.836 -16.234 1 97.88 776 LEU A O 1
ATOM 5943 N N . HIS A 1 777 ? 21.016 10.211 -14.633 1 96.69 777 HIS A N 1
ATOM 5944 C CA . HIS A 1 777 ? 22.031 9.734 -13.688 1 96.69 777 HIS A CA 1
ATOM 5945 C C . HIS A 1 777 ? 21.797 8.266 -13.336 1 96.69 777 HIS A C 1
ATOM 5947 O O . HIS A 1 777 ? 22.75 7.484 -13.281 1 96.69 777 HIS A O 1
ATOM 5953 N N . LYS A 1 778 ? 20.625 7.934 -13.086 1 96.44 778 LYS A N 1
ATOM 5954 C CA . LYS A 1 778 ? 20.266 6.555 -12.781 1 96.44 778 LYS A CA 1
ATOM 5955 C C . LYS A 1 778 ? 20.594 5.625 -13.945 1 96.44 778 LYS A C 1
ATOM 5957 O O . LYS A 1 778 ? 21.078 4.512 -13.742 1 96.44 778 LYS A O 1
ATOM 5962 N N . LEU A 1 779 ? 20.328 6.062 -15.141 1 97.56 779 LEU A N 1
ATOM 5963 C CA . LEU A 1 779 ? 20.641 5.277 -16.328 1 97.56 779 LEU A CA 1
ATOM 5964 C C . LEU A 1 779 ? 22.156 5.066 -16.469 1 97.56 779 LEU A C 1
ATOM 5966 O O . LEU A 1 779 ? 22.594 4.004 -16.891 1 97.56 779 LEU A O 1
ATOM 5970 N N . ALA A 1 780 ? 22.906 6.059 -16.078 1 96.25 780 ALA A N 1
ATOM 5971 C CA . ALA A 1 780 ? 24.359 5.969 -16.141 1 96.25 780 ALA A CA 1
ATOM 5972 C C . ALA A 1 780 ? 24.891 4.895 -15.188 1 96.25 780 ALA A C 1
ATOM 5974 O O . ALA A 1 780 ? 25.906 4.262 -15.461 1 96.25 780 ALA A O 1
ATOM 5975 N N . ILE A 1 781 ? 24.141 4.688 -14.156 1 94.12 781 ILE A N 1
ATOM 5976 C CA . ILE A 1 781 ? 24.516 3.67 -13.18 1 94.12 781 ILE A CA 1
ATOM 5977 C C . ILE A 1 781 ? 24.031 2.299 -13.648 1 94.12 781 ILE A C 1
ATOM 5979 O O . ILE A 1 781 ? 24.75 1.304 -13.516 1 94.12 781 ILE A O 1
ATOM 5983 N N . ASP A 1 782 ? 22.875 2.184 -14.242 1 95.38 782 ASP A N 1
ATOM 5984 C CA . ASP A 1 782 ? 22.219 0.919 -14.562 1 95.38 782 ASP A CA 1
ATOM 5985 C C . ASP A 1 782 ? 22.781 0.31 -15.844 1 95.38 782 ASP A C 1
ATOM 5987 O O . ASP A 1 782 ? 22.984 -0.903 -15.922 1 95.38 782 ASP A O 1
ATOM 5991 N N . ILE A 1 783 ? 23.078 1.065 -16.844 1 95.38 783 ILE A N 1
ATOM 5992 C CA . ILE A 1 783 ? 23.359 0.593 -18.203 1 95.38 783 ILE A CA 1
ATOM 5993 C C . ILE A 1 783 ? 24.641 -0.239 -18.188 1 95.38 783 ILE A C 1
ATOM 5995 O O . ILE A 1 783 ? 24.688 -1.323 -18.781 1 95.38 783 ILE A O 1
ATOM 5999 N N . PRO A 1 784 ? 25.688 0.114 -17.422 1 93.25 784 PRO A N 1
ATOM 6000 C CA . PRO A 1 784 ? 26.906 -0.689 -17.453 1 93.25 784 PRO A CA 1
ATOM 6001 C C . PRO A 1 784 ? 26.719 -2.088 -16.875 1 93.25 784 PRO A C 1
ATOM 6003 O O . PRO A 1 784 ? 27.5 -2.998 -17.172 1 93.25 784 PRO A O 1
ATOM 6006 N N . THR A 1 785 ? 25.719 -2.311 -16.156 1 90 785 THR A N 1
ATOM 6007 C CA . THR A 1 785 ? 25.5 -3.588 -15.492 1 90 785 THR A CA 1
ATOM 6008 C C . THR A 1 785 ? 25.016 -4.641 -16.484 1 90 785 THR A C 1
ATOM 6010 O O . THR A 1 785 ? 25.297 -5.828 -16.328 1 90 785 THR A O 1
ATOM 6013 N N . PHE A 1 786 ? 24.281 -4.23 -17.531 1 88.44 786 PHE A N 1
ATOM 6014 C CA . PHE A 1 786 ? 23.781 -5.215 -18.469 1 88.44 786 PHE A CA 1
ATOM 6015 C C . PHE A 1 786 ? 24.375 -4.992 -19.859 1 88.44 786 PHE A C 1
ATOM 6017 O O . PHE A 1 786 ? 24.281 -5.859 -20.734 1 88.44 786 PHE A O 1
ATOM 6024 N N . ASP A 1 787 ? 25 -3.852 -20.047 1 89.19 787 ASP A N 1
ATOM 6025 C CA . ASP A 1 787 ? 25.719 -3.535 -21.281 1 89.19 787 ASP A CA 1
ATOM 6026 C C . ASP A 1 787 ? 27.094 -2.949 -20.969 1 89.19 787 ASP A C 1
ATOM 6028 O O . ASP A 1 787 ? 27.312 -1.743 -21.109 1 89.19 787 ASP A O 1
ATOM 6032 N N . PRO A 1 788 ? 28.062 -3.795 -20.672 1 85.38 788 PRO A N 1
ATOM 6033 C CA . PRO A 1 788 ? 29.359 -3.33 -20.156 1 85.38 788 PRO A CA 1
ATOM 6034 C C . PRO A 1 788 ? 30.25 -2.773 -21.266 1 85.38 788 PRO A C 1
ATOM 6036 O O . PRO A 1 788 ? 31.297 -2.172 -20.969 1 85.38 788 PRO A O 1
ATOM 6039 N N . GLU A 1 789 ? 29.906 -2.787 -22.5 1 84.38 789 GLU A N 1
ATOM 6040 C CA . GLU A 1 789 ? 30.75 -2.285 -23.578 1 84.38 789 GLU A CA 1
ATOM 6041 C C . GLU A 1 789 ? 30.938 -0.773 -23.469 1 84.38 789 GLU A C 1
ATOM 6043 O O . GLU A 1 789 ? 30 -0.015 -23.75 1 84.38 789 GLU A O 1
ATOM 6048 N N . PRO A 1 790 ? 32.125 -0.387 -23.125 1 85.25 790 PRO A N 1
ATOM 6049 C CA . PRO A 1 790 ? 32.344 1.059 -23.031 1 85.25 790 PRO A CA 1
ATOM 6050 C C . PRO A 1 790 ? 32.156 1.771 -24.359 1 85.25 790 PRO A C 1
ATOM 6052 O O . PRO A 1 790 ? 32.625 1.284 -25.391 1 85.25 790 PRO A O 1
ATOM 6055 N N . GLY A 1 791 ? 31.469 2.766 -24.453 1 84.69 791 GLY A N 1
ATOM 6056 C CA . GLY A 1 791 ? 31.281 3.57 -25.656 1 84.69 791 GLY A CA 1
ATOM 6057 C C . GLY A 1 791 ? 30.312 2.957 -26.656 1 84.69 791 GLY A C 1
ATOM 6058 O O . GLY A 1 791 ? 30.281 3.359 -27.812 1 84.69 791 GLY A O 1
ATOM 6059 N N . GLY A 1 792 ? 29.625 1.971 -26.219 1 91.69 792 GLY A N 1
ATOM 6060 C CA . GLY A 1 792 ? 28.641 1.357 -27.094 1 91.69 792 GLY A CA 1
ATOM 6061 C C . GLY A 1 792 ? 27.5 2.285 -27.438 1 91.69 792 GLY A C 1
ATOM 6062 O O . GLY A 1 792 ? 27.453 3.428 -26.984 1 91.69 792 GLY A O 1
ATOM 6063 N N . PRO A 1 793 ? 26.594 1.806 -28.297 1 93.56 793 PRO A N 1
ATOM 6064 C CA . PRO A 1 793 ? 25.5 2.641 -28.797 1 93.56 793 PRO A CA 1
ATOM 6065 C C . PRO A 1 793 ? 24.594 3.172 -27.688 1 93.56 793 PRO A C 1
ATOM 6067 O O . PRO A 1 793 ? 24.156 4.32 -27.734 1 93.56 793 PRO A O 1
ATOM 6070 N N . ILE A 1 794 ? 24.312 2.354 -26.719 1 96.06 794 ILE A N 1
ATOM 6071 C CA . ILE A 1 794 ? 23.438 2.787 -25.625 1 96.06 794 ILE A CA 1
ATOM 6072 C C . ILE A 1 794 ? 24.125 3.891 -24.828 1 96.06 794 ILE A C 1
ATOM 6074 O O . ILE A 1 794 ? 23.5 4.891 -24.469 1 96.06 794 ILE A O 1
ATOM 6078 N N . GLN A 1 795 ? 25.391 3.727 -24.531 1 95.56 795 GLN A N 1
ATOM 6079 C CA . GLN A 1 795 ? 26.156 4.723 -23.781 1 95.56 795 GLN A CA 1
ATOM 6080 C C . GLN A 1 795 ? 26.266 6.023 -24.578 1 95.56 795 GLN A C 1
ATOM 6082 O O . GLN A 1 795 ? 26.234 7.109 -24 1 95.56 795 GLN A O 1
ATOM 6087 N N . GLN A 1 796 ? 26.422 5.887 -25.859 1 95.56 796 GLN A N 1
ATOM 6088 C CA . GLN A 1 796 ? 26.484 7.07 -26.719 1 95.56 796 GLN A CA 1
ATOM 6089 C C . GLN A 1 796 ? 25.156 7.84 -26.688 1 95.56 796 GLN A C 1
ATOM 6091 O O . GLN A 1 796 ? 25.156 9.07 -26.625 1 95.56 796 GLN A O 1
ATOM 6096 N N . ALA A 1 797 ? 24.109 7.09 -26.766 1 96.62 797 ALA A N 1
ATOM 6097 C CA . ALA A 1 797 ? 22.797 7.727 -26.688 1 96.62 797 ALA A CA 1
ATOM 6098 C C . ALA A 1 797 ? 22.625 8.43 -25.344 1 96.62 797 ALA A C 1
ATOM 6100 O O . ALA A 1 797 ? 22.078 9.539 -25.281 1 96.62 797 ALA A O 1
ATOM 6101 N N . LEU A 1 798 ? 23.078 7.789 -24.25 1 97.25 798 LEU A N 1
ATOM 6102 C CA . LEU A 1 798 ? 22.984 8.375 -22.922 1 97.25 798 LEU A CA 1
ATOM 6103 C C . LEU A 1 798 ? 23.828 9.641 -22.828 1 97.25 798 LEU A C 1
ATOM 6105 O O . LEU A 1 798 ? 23.375 10.648 -22.266 1 97.25 798 LEU A O 1
ATOM 6109 N N . GLU A 1 799 ? 24.984 9.625 -23.375 1 96.06 799 GLU A N 1
ATOM 6110 C CA . GLU A 1 799 ? 25.859 10.805 -23.375 1 96.06 799 GLU A CA 1
ATOM 6111 C C . GLU A 1 799 ? 25.234 11.938 -24.188 1 96.06 799 GLU A C 1
ATOM 6113 O O . GLU A 1 799 ? 25.391 13.109 -23.844 1 96.06 799 GLU A O 1
ATOM 6118 N N . GLY A 1 800 ? 24.641 11.555 -25.25 1 96.19 800 GLY A N 1
ATOM 6119 C CA . GLY A 1 800 ? 23.938 12.547 -26.047 1 96.19 800 GLY A CA 1
ATOM 6120 C C . GLY A 1 800 ? 22.844 13.266 -25.266 1 96.19 800 GLY A C 1
ATOM 6121 O O . GLY A 1 800 ? 22.75 14.492 -25.312 1 96.19 800 GLY A O 1
ATOM 6122 N N . ALA A 1 801 ? 22.047 12.531 -24.531 1 97.12 801 ALA A N 1
ATOM 6123 C CA . ALA A 1 801 ? 20.969 13.109 -23.719 1 97.12 801 ALA A CA 1
ATOM 6124 C C . ALA A 1 801 ? 21.547 13.977 -22.594 1 97.12 801 ALA A C 1
ATOM 6126 O O . ALA A 1 801 ? 21.047 15.078 -22.344 1 97.12 801 ALA A O 1
ATOM 6127 N N . SER A 1 802 ? 22.609 13.484 -21.938 1 96.94 802 SER A N 1
ATOM 6128 C CA . SER A 1 802 ? 23.234 14.203 -20.844 1 96.94 802 SER A CA 1
ATOM 6129 C C . SER A 1 802 ? 23.859 15.508 -21.312 1 96.94 802 SER A C 1
ATOM 6131 O O . SER A 1 802 ? 23.859 16.516 -20.594 1 96.94 802 SER A O 1
ATOM 6133 N N . SER A 1 803 ? 24.344 15.508 -22.516 1 96 803 SER A N 1
ATOM 6134 C CA . SER A 1 803 ? 24.984 16.688 -23.078 1 96 803 SER A CA 1
ATOM 6135 C C . SER A 1 803 ? 23.984 17.797 -23.328 1 96 803 SER A C 1
ATOM 6137 O O . SER A 1 803 ? 24.312 18.984 -23.234 1 96 803 SER A O 1
ATOM 6139 N N . ILE A 1 804 ? 22.781 17.422 -23.656 1 96.06 804 ILE A N 1
ATOM 6140 C CA . ILE A 1 804 ? 21.719 18.406 -23.906 1 96.06 804 ILE A CA 1
ATOM 6141 C C . ILE A 1 804 ? 21.438 19.188 -22.625 1 96.06 804 ILE A C 1
ATOM 6143 O O . ILE A 1 804 ? 21.188 20.391 -22.672 1 96.06 804 ILE A O 1
ATOM 6147 N N . LEU A 1 805 ? 21.516 18.562 -21.453 1 95 805 LEU A N 1
ATOM 6148 C CA . LEU A 1 805 ? 21.188 19.188 -20.188 1 95 805 LEU A CA 1
ATOM 6149 C C . LEU A 1 805 ? 22.375 20 -19.656 1 95 805 LEU A C 1
ATOM 6151 O O . LEU A 1 805 ? 22.188 20.922 -18.859 1 95 805 LEU A O 1
ATOM 6155 N N . ARG A 1 806 ? 23.516 19.609 -20.156 1 91.12 806 ARG A N 1
ATOM 6156 C CA . ARG A 1 806 ? 24.719 20.266 -19.656 1 91.12 806 ARG A CA 1
ATOM 6157 C C . ARG A 1 806 ? 24.766 21.734 -20.109 1 91.12 806 ARG A C 1
ATOM 6159 O O . ARG A 1 806 ? 24.609 22.016 -21.297 1 91.12 806 ARG A O 1
ATOM 6166 N N . GLY A 1 807 ? 24.906 22.594 -19.281 1 86.12 807 GLY A N 1
ATOM 6167 C CA . GLY A 1 807 ? 25.141 24.016 -19.562 1 86.12 807 GLY A CA 1
ATOM 6168 C C . GLY A 1 807 ? 23.859 24.766 -19.875 1 86.12 807 GLY A C 1
ATOM 6169 O O . GLY A 1 807 ? 23.906 25.875 -20.406 1 86.12 807 GLY A O 1
ATOM 6170 N N . VAL A 1 808 ? 22.672 24.188 -19.641 1 92.69 808 VAL A N 1
ATOM 6171 C CA . VAL A 1 808 ? 21.391 24.828 -19.891 1 92.69 808 VAL A CA 1
ATOM 6172 C C . VAL A 1 808 ? 21.188 25.984 -18.906 1 92.69 808 VAL A C 1
ATOM 6174 O O . VAL A 1 808 ? 21.547 25.875 -17.734 1 92.69 808 VAL A O 1
ATOM 6177 N N . ASP A 1 809 ? 20.672 27.141 -19.469 1 93.69 809 ASP A N 1
ATOM 6178 C CA . ASP A 1 809 ? 20.297 28.281 -18.641 1 93.69 809 ASP A CA 1
ATOM 6179 C C . ASP A 1 809 ? 18.797 28.344 -18.438 1 93.69 809 ASP A C 1
ATOM 6181 O O . ASP A 1 809 ? 18.047 28.734 -19.328 1 93.69 809 ASP A O 1
ATOM 6185 N N . VAL A 1 810 ? 18.422 28.078 -17.219 1 92.94 810 VAL A N 1
ATOM 6186 C CA . VAL A 1 810 ? 17 27.938 -16.922 1 92.94 810 VAL A CA 1
ATOM 6187 C C . VAL A 1 810 ? 16.312 29.312 -17.016 1 92.94 810 VAL A C 1
ATOM 6189 O O . VAL A 1 810 ? 15.125 29.391 -17.312 1 92.94 810 VAL A O 1
ATOM 6192 N N . VAL A 1 811 ? 17 30.391 -16.766 1 90.69 811 VAL A N 1
ATOM 6193 C CA . VAL A 1 811 ? 16.422 31.734 -16.859 1 90.69 811 VAL A CA 1
ATOM 6194 C C . VAL A 1 811 ? 16.062 32.031 -18.312 1 90.69 811 VAL A C 1
ATOM 6196 O O . VAL A 1 811 ? 15 32.594 -18.594 1 90.69 811 VAL A O 1
ATOM 6199 N N . GLN A 1 812 ? 16.969 31.688 -19.156 1 92.62 812 GLN A N 1
ATOM 6200 C CA . GLN A 1 812 ? 16.703 31.859 -20.578 1 92.62 812 GLN A CA 1
ATOM 6201 C C . GLN A 1 812 ? 15.539 31 -21.047 1 92.62 812 GLN A C 1
ATOM 6203 O O . GLN A 1 812 ? 14.68 31.469 -21.797 1 92.62 812 GLN A O 1
ATOM 6208 N N . LEU A 1 813 ? 15.516 29.812 -20.578 1 94.69 813 LEU A N 1
ATOM 6209 C CA . LEU A 1 813 ? 14.453 28.891 -20.953 1 94.69 813 LEU A CA 1
ATOM 6210 C C . LEU A 1 813 ? 13.102 29.391 -20.469 1 94.69 813 LEU A C 1
ATOM 6212 O O . LEU A 1 813 ? 12.07 29.141 -21.094 1 94.69 813 LEU A O 1
ATOM 6216 N N . ALA A 1 814 ? 13.117 30.094 -19.328 1 92.5 814 ALA A N 1
ATOM 6217 C CA . ALA A 1 814 ? 11.883 30.547 -18.688 1 92.5 814 ALA A CA 1
ATOM 6218 C C . ALA A 1 814 ? 11.359 31.812 -19.344 1 92.5 814 ALA A C 1
ATOM 6220 O O . ALA A 1 814 ? 10.227 32.219 -19.109 1 92.5 814 ALA A O 1
ATOM 6221 N N . SER A 1 815 ? 12.117 32.375 -20.234 1 91.38 815 SER A N 1
ATOM 6222 C CA . SER A 1 815 ? 11.75 33.656 -20.859 1 91.38 815 SER A CA 1
ATOM 6223 C C . SER A 1 815 ? 10.922 33.438 -22.109 1 91.38 815 SER A C 1
ATOM 6225 O O . SER A 1 815 ? 11.383 32.781 -23.062 1 91.38 815 SER A O 1
ATOM 6227 N N . PRO A 1 816 ? 9.664 33.969 -22.141 1 92.31 816 PRO A N 1
ATOM 6228 C CA . PRO A 1 816 ? 8.844 33.812 -23.344 1 92.31 816 PRO A CA 1
ATOM 6229 C C . PRO A 1 816 ? 9.266 34.781 -24.469 1 92.31 816 PRO A C 1
ATOM 6231 O O . PRO A 1 816 ? 9.867 35.812 -24.203 1 92.31 816 PRO A O 1
ATOM 6234 N N . ASP A 1 817 ? 8.922 34.469 -25.609 1 91.81 817 ASP A N 1
ATOM 6235 C CA . ASP A 1 817 ? 9.109 35.375 -26.734 1 91.81 817 ASP A CA 1
ATOM 6236 C C . ASP A 1 817 ? 7.98 36.406 -26.797 1 91.81 817 ASP A C 1
ATOM 6238 O O . ASP A 1 817 ? 7.191 36.531 -25.859 1 91.81 817 ASP A O 1
ATOM 6242 N N . ASP A 1 818 ? 7.965 37.188 -27.859 1 89.62 818 ASP A N 1
ATOM 6243 C CA . ASP A 1 818 ? 7.023 38.281 -28 1 89.62 818 ASP A CA 1
ATOM 6244 C C . ASP A 1 818 ? 5.586 37.781 -28.062 1 89.62 818 ASP A C 1
ATOM 6246 O O . ASP A 1 818 ? 4.652 38.469 -27.688 1 89.62 818 ASP A O 1
ATOM 6250 N N . ASP A 1 819 ? 5.457 36.562 -28.453 1 90.69 819 ASP A N 1
ATOM 6251 C CA . ASP A 1 819 ? 4.125 35.969 -28.562 1 90.69 819 ASP A CA 1
ATOM 6252 C C . ASP A 1 819 ? 3.738 35.25 -27.281 1 90.69 819 ASP A C 1
ATOM 6254 O O . ASP A 1 819 ? 2.672 34.625 -27.203 1 90.69 819 ASP A O 1
ATOM 6258 N N . GLY A 1 820 ? 4.605 35.281 -26.297 1 91.56 820 GLY A N 1
ATOM 6259 C CA . GLY A 1 820 ? 4.324 34.656 -25.031 1 91.56 820 GLY A CA 1
ATOM 6260 C C . GLY A 1 820 ? 4.711 33.188 -24.984 1 91.56 820 GLY A C 1
ATOM 6261 O O . GLY A 1 820 ? 4.414 32.469 -24.016 1 91.56 820 GLY A O 1
ATOM 6262 N N . VAL A 1 821 ? 5.324 32.75 -26.078 1 94.38 821 VAL A N 1
ATOM 6263 C CA . VAL A 1 821 ? 5.703 31.328 -26.188 1 94.38 821 VAL A CA 1
ATOM 6264 C C . VAL A 1 821 ? 7.156 31.156 -25.75 1 94.38 821 VAL A C 1
ATOM 6266 O O . VAL A 1 821 ? 8.016 31.969 -26.078 1 94.38 821 VAL A O 1
ATOM 6269 N N . ARG A 1 822 ? 7.387 30.156 -24.953 1 95.94 822 ARG A N 1
ATOM 6270 C CA . ARG A 1 822 ? 8.758 29.828 -24.562 1 95.94 822 ARG A CA 1
ATOM 6271 C C . ARG A 1 822 ? 9.383 28.844 -25.547 1 95.94 822 ARG A C 1
ATOM 6273 O O . ARG A 1 822 ? 9.57 27.672 -25.219 1 95.94 822 ARG A O 1
ATOM 6280 N N . THR A 1 823 ? 9.844 29.312 -26.609 1 95.62 823 THR A N 1
ATOM 6281 C CA . THR A 1 823 ? 10.281 28.547 -27.766 1 95.62 823 THR A CA 1
ATOM 6282 C C . THR A 1 823 ? 11.547 27.75 -27.453 1 95.62 823 THR A C 1
ATOM 6284 O O . THR A 1 823 ? 11.688 26.594 -27.859 1 95.62 823 THR A O 1
ATOM 6287 N N . GLU A 1 824 ? 12.484 28.328 -26.734 1 95.19 824 GLU A N 1
ATOM 6288 C CA . GLU A 1 824 ? 13.719 27.641 -26.391 1 95.19 824 GLU A CA 1
ATOM 6289 C C . GLU A 1 824 ? 13.453 26.438 -25.484 1 95.19 824 GLU A C 1
ATOM 6291 O O . GLU A 1 824 ? 14.117 25.406 -25.609 1 95.19 824 GLU A O 1
ATOM 6296 N N . LEU A 1 825 ? 12.547 26.625 -24.578 1 96.88 825 LEU A N 1
ATOM 6297 C CA . LEU A 1 825 ? 12.164 25.516 -23.719 1 96.88 825 LEU A CA 1
ATOM 6298 C C . LEU A 1 825 ? 11.562 24.375 -24.547 1 96.88 825 LEU A C 1
ATOM 6300 O O . LEU A 1 825 ? 11.914 23.219 -24.344 1 96.88 825 LEU A O 1
ATOM 6304 N N . GLU A 1 826 ? 10.68 24.703 -25.453 1 96.19 826 GLU A N 1
ATOM 6305 C CA . GLU A 1 826 ? 10.039 23.703 -26.297 1 96.19 826 GLU A CA 1
ATOM 6306 C C . GLU A 1 826 ? 11.07 22.953 -27.141 1 96.19 826 GLU A C 1
ATOM 6308 O O . GLU A 1 826 ? 10.984 21.734 -27.297 1 96.19 826 GLU A O 1
ATOM 6313 N N . GLU A 1 827 ? 11.977 23.656 -27.641 1 96 827 GLU A N 1
ATOM 6314 C CA . GLU A 1 827 ? 13 23.047 -28.484 1 96 827 GLU A CA 1
ATOM 6315 C C . GLU A 1 827 ? 13.883 22.094 -27.672 1 96 827 GLU A C 1
ATOM 6317 O O . GLU A 1 827 ? 14.195 21 -28.109 1 96 827 GLU A O 1
ATOM 6322 N N . LEU A 1 828 ? 14.266 22.547 -26.516 1 97.25 828 LEU A N 1
ATOM 6323 C CA . LEU A 1 828 ? 15.109 21.734 -25.656 1 97.25 828 LEU A CA 1
ATOM 6324 C C . LEU A 1 828 ? 14.398 20.453 -25.25 1 97.25 828 LEU A C 1
ATOM 6326 O O . LEU A 1 828 ? 14.977 19.359 -25.312 1 97.25 828 LEU A O 1
ATOM 6330 N N . LEU A 1 829 ? 13.164 20.609 -24.828 1 97.81 829 LEU A N 1
ATOM 6331 C CA . LEU A 1 829 ? 12.391 19.453 -24.375 1 97.81 829 LEU A CA 1
ATOM 6332 C C . LEU A 1 829 ? 12.133 18.484 -25.516 1 97.81 829 LEU A C 1
ATOM 6334 O O . LEU A 1 829 ? 12.133 17.266 -25.312 1 97.81 829 LEU A O 1
ATOM 6338 N N . SER A 1 830 ? 11.945 18.984 -26.672 1 97.38 830 SER A N 1
ATOM 6339 C CA . SER A 1 830 ? 11.781 18.125 -27.844 1 97.38 830 SER A CA 1
ATOM 6340 C C . SER A 1 830 ? 13.047 17.344 -28.141 1 97.38 830 SER A C 1
ATO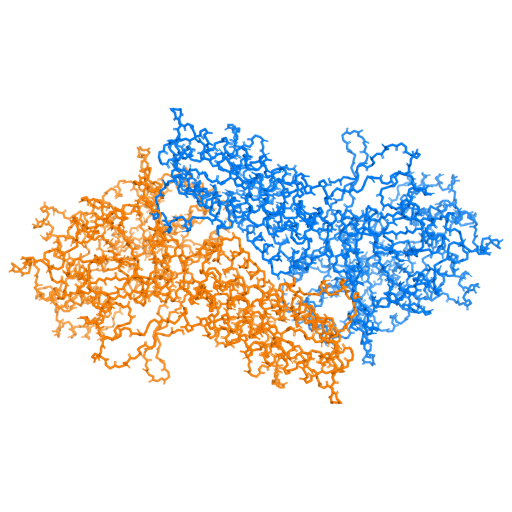M 6342 O O . SER A 1 830 ? 12.984 16.141 -28.438 1 97.38 830 SER A O 1
ATOM 6344 N N . GLN A 1 831 ? 14.133 17.984 -28.062 1 97.19 831 GLN A N 1
ATOM 6345 C CA . GLN A 1 831 ? 15.414 17.312 -28.266 1 97.19 831 GLN A CA 1
ATOM 6346 C C . GLN A 1 831 ? 15.648 16.234 -27.219 1 97.19 831 GLN A C 1
ATOM 6348 O O . GLN A 1 831 ? 16.141 15.148 -27.547 1 97.19 831 GLN A O 1
ATOM 6353 N N . LEU A 1 832 ? 15.336 16.547 -26 1 97.62 832 LEU A N 1
ATOM 6354 C CA . LEU A 1 832 ? 15.508 15.586 -24.922 1 97.62 832 LEU A CA 1
ATOM 6355 C C . LEU A 1 832 ? 14.609 14.375 -25.125 1 97.62 832 LEU A C 1
ATOM 6357 O O . LEU A 1 832 ? 15.016 13.242 -24.859 1 97.62 832 LEU A O 1
ATOM 6361 N N . TYR A 1 833 ? 13.414 14.602 -25.547 1 97.44 833 TYR A N 1
ATOM 6362 C CA . TYR A 1 833 ? 12.477 13.516 -25.797 1 97.44 833 TYR A CA 1
ATOM 6363 C C . TYR A 1 833 ? 13.047 12.547 -26.828 1 97.44 833 TYR A C 1
ATOM 6365 O O . TYR A 1 833 ? 13.008 11.328 -26.641 1 97.44 833 TYR A O 1
ATOM 6373 N N . ASP A 1 834 ? 13.609 13.062 -27.875 1 97.31 834 ASP A N 1
ATOM 6374 C CA . ASP A 1 834 ? 14.188 12.242 -28.938 1 97.31 834 ASP A CA 1
ATOM 6375 C C . ASP A 1 834 ? 15.422 11.492 -28.438 1 97.31 834 ASP A C 1
ATOM 6377 O O . ASP A 1 834 ? 15.609 10.32 -28.766 1 97.31 834 ASP A O 1
ATOM 6381 N N . ALA A 1 835 ? 16.203 12.188 -27.703 1 97.56 835 ALA A N 1
ATOM 6382 C CA . ALA A 1 835 ? 17.438 11.578 -27.188 1 97.56 835 ALA A CA 1
ATOM 6383 C C . ALA A 1 835 ? 17.125 10.43 -26.234 1 97.56 835 ALA A C 1
ATOM 6385 O O . ALA A 1 835 ? 17.766 9.383 -26.266 1 97.56 835 ALA A O 1
ATOM 6386 N N . ILE A 1 836 ? 16.188 10.594 -25.359 1 97.62 836 ILE A N 1
ATOM 6387 C CA . ILE A 1 836 ? 15.789 9.555 -24.422 1 97.62 836 ILE A CA 1
ATOM 6388 C C . ILE A 1 836 ? 15.125 8.398 -25.156 1 97.62 836 ILE A C 1
ATOM 6390 O O . ILE A 1 836 ? 15.32 7.234 -24.828 1 97.62 836 ILE A O 1
ATOM 6394 N N . GLY A 1 837 ? 14.328 8.734 -26.156 1 97.06 837 GLY A N 1
ATOM 6395 C CA . GLY A 1 837 ? 13.766 7.711 -27.031 1 97.06 837 GLY A CA 1
ATOM 6396 C C . GLY A 1 837 ? 14.828 6.844 -27.688 1 97.06 837 GLY A C 1
ATOM 6397 O O . GLY A 1 837 ? 14.633 5.637 -27.844 1 97.06 837 GLY A O 1
ATOM 6398 N N . GLU A 1 838 ? 15.883 7.445 -28.016 1 97 838 GLU A N 1
ATOM 6399 C CA . GLU A 1 838 ? 16.984 6.719 -28.641 1 97 838 GLU A CA 1
ATOM 6400 C C . GLU A 1 838 ? 17.609 5.723 -27.672 1 97 838 GLU A C 1
ATOM 6402 O O . GLU A 1 838 ? 18 4.621 -28.062 1 97 838 GLU A O 1
ATOM 6407 N N . ILE A 1 839 ? 17.766 6.113 -26.438 1 97.75 839 ILE A N 1
ATOM 6408 C CA . ILE A 1 839 ? 18.266 5.184 -25.438 1 97.75 839 ILE A CA 1
ATOM 6409 C C . ILE A 1 839 ? 17.375 3.947 -25.375 1 97.75 839 ILE A C 1
ATOM 6411 O O . ILE A 1 839 ? 17.859 2.816 -25.406 1 97.75 839 ILE A O 1
ATOM 6415 N N . SER A 1 840 ? 16.078 4.141 -25.328 1 97.06 840 SER A N 1
ATOM 6416 C CA . SER A 1 840 ? 15.102 3.049 -25.281 1 97.06 840 SER A CA 1
ATOM 6417 C C . SER A 1 840 ? 15.211 2.146 -26.5 1 97.06 840 SER A C 1
ATOM 6419 O O . SER A 1 840 ? 15.195 0.921 -26.375 1 97.06 840 SER A O 1
ATOM 6421 N N . GLN A 1 841 ? 15.375 2.721 -27.625 1 96.12 841 GLN A N 1
ATOM 6422 C CA . GLN A 1 841 ? 15.461 1.962 -28.875 1 96.12 841 GLN A CA 1
ATOM 6423 C C . GLN A 1 841 ? 16.734 1.112 -28.906 1 96.12 841 GLN A C 1
ATOM 6425 O O . GLN A 1 841 ? 16.703 -0.029 -29.375 1 96.12 841 GLN A O 1
ATOM 6430 N N . GLN A 1 842 ? 17.781 1.664 -28.469 1 95.56 842 GLN A N 1
ATOM 6431 C CA . GLN A 1 842 ? 19.047 0.921 -28.469 1 95.56 842 GLN A CA 1
ATOM 6432 C C . GLN A 1 842 ? 18.984 -0.24 -27.469 1 95.56 842 GLN A C 1
ATOM 6434 O O . GLN A 1 842 ? 19.516 -1.319 -27.75 1 95.56 842 GLN A O 1
ATOM 6439 N N . ILE A 1 843 ? 18.375 -0.026 -26.312 1 95.56 843 ILE A N 1
ATOM 6440 C CA . ILE A 1 843 ? 18.203 -1.102 -25.344 1 95.56 843 ILE A CA 1
ATOM 6441 C C . ILE A 1 843 ? 17.375 -2.23 -25.969 1 95.56 843 ILE A C 1
ATOM 6443 O O . ILE A 1 843 ? 17.734 -3.406 -25.828 1 95.56 843 ILE A O 1
ATOM 6447 N N . TYR A 1 844 ? 16.297 -1.875 -26.656 1 93.38 844 TYR A N 1
ATOM 6448 C CA . TYR A 1 844 ? 15.438 -2.867 -27.281 1 93.38 844 TYR A CA 1
ATOM 6449 C C . TYR A 1 844 ? 16.203 -3.67 -28.328 1 93.38 844 TYR A C 1
ATOM 6451 O O . TYR A 1 844 ? 16.156 -4.902 -28.344 1 93.38 844 TYR A O 1
ATOM 6459 N N . ARG A 1 845 ? 16.953 -3.039 -29.125 1 91.56 845 ARG A N 1
ATOM 6460 C CA . ARG A 1 845 ? 17.656 -3.674 -30.234 1 91.56 845 ARG A CA 1
ATOM 6461 C C . ARG A 1 845 ? 18.75 -4.605 -29.734 1 91.56 845 ARG A C 1
ATOM 6463 O O . ARG A 1 845 ? 18.969 -5.68 -30.281 1 91.56 845 ARG A O 1
ATOM 6470 N N . ARG A 1 846 ? 19.312 -4.27 -28.672 1 89.25 846 ARG A N 1
ATOM 6471 C CA . ARG A 1 846 ? 20.5 -4.992 -28.234 1 89.25 846 ARG A CA 1
ATOM 6472 C C . ARG A 1 846 ? 20.156 -6.102 -27.25 1 89.25 846 ARG A C 1
ATOM 6474 O O . ARG A 1 846 ? 20.797 -7.152 -27.234 1 89.25 846 ARG A O 1
ATOM 6481 N N . HIS A 1 847 ? 19.172 -5.828 -26.438 1 89.75 847 HIS A N 1
ATOM 6482 C CA . HIS A 1 847 ? 19.031 -6.734 -25.297 1 89.75 847 HIS A CA 1
ATOM 6483 C C . HIS A 1 847 ? 17.625 -7.348 -25.25 1 89.75 847 HIS A C 1
ATOM 6485 O O . HIS A 1 847 ? 17.422 -8.375 -24.609 1 89.75 847 HIS A O 1
ATOM 6491 N N . LEU A 1 848 ? 16.641 -6.785 -25.953 1 89.69 848 LEU A N 1
ATOM 6492 C CA . LEU A 1 848 ? 15.258 -7.188 -25.688 1 89.69 848 LEU A CA 1
ATOM 6493 C C . LEU A 1 848 ? 14.641 -7.859 -26.906 1 89.69 848 LEU A C 1
ATOM 6495 O O . LEU A 1 848 ? 13.602 -8.516 -26.812 1 89.69 848 LEU A O 1
ATOM 6499 N N . ARG A 1 849 ? 15.211 -7.746 -28.031 1 82.56 849 ARG A N 1
ATOM 6500 C CA . ARG A 1 849 ? 14.656 -8.297 -29.25 1 82.56 849 ARG A CA 1
ATOM 6501 C C . ARG A 1 849 ? 14.641 -9.82 -29.219 1 82.56 849 ARG A C 1
ATOM 6503 O O . ARG A 1 849 ? 15.68 -10.453 -28.984 1 82.56 849 ARG A O 1
ATOM 6510 N N . PRO A 1 850 ? 13.336 -10.336 -29.359 1 75 850 PRO A N 1
ATOM 6511 C CA . PRO A 1 850 ? 13.281 -11.805 -29.422 1 75 850 PRO A CA 1
ATOM 6512 C C . PRO A 1 850 ? 13.945 -12.367 -30.672 1 75 850 PRO A C 1
ATOM 6514 O O . PRO A 1 850 ? 14.031 -11.672 -31.688 1 75 850 PRO A O 1
ATOM 6517 N N . PRO A 1 851 ? 14.469 -13.508 -30.531 1 68.69 851 PRO A N 1
ATOM 6518 C CA . PRO A 1 851 ? 15.023 -14.125 -31.734 1 68.69 851 PRO A CA 1
ATOM 6519 C C . PRO A 1 851 ? 13.977 -14.336 -32.812 1 68.69 851 PRO A C 1
ATOM 6521 O O . PRO A 1 851 ? 12.781 -14.414 -32.531 1 68.69 851 PRO A O 1
ATOM 6524 N N . ALA A 1 852 ? 14.352 -14.086 -34.062 1 60.72 852 ALA A N 1
ATOM 6525 C CA . ALA A 1 852 ? 13.461 -14.281 -35.219 1 60.72 852 ALA A CA 1
ATOM 6526 C C . ALA A 1 852 ? 12.711 -15.609 -35.094 1 60.72 852 ALA A C 1
ATOM 6528 O O . ALA A 1 852 ? 13.234 -16.578 -34.531 1 60.72 852 ALA A O 1
ATOM 6529 N N . ASP A 1 853 ? 11.352 -15.523 -35.156 1 57.88 853 ASP A N 1
ATOM 6530 C CA . ASP A 1 853 ? 10.516 -16.719 -35.125 1 57.88 853 ASP A CA 1
ATOM 6531 C C . ASP A 1 853 ? 11.203 -17.906 -35.781 1 57.88 853 ASP A C 1
ATOM 6533 O O . ASP A 1 853 ? 11.789 -17.766 -36.875 1 57.88 853 ASP A O 1
ATOM 6537 N N . GLN A 1 854 ? 11.617 -18.812 -35.031 1 55.16 854 GLN A N 1
ATOM 6538 C CA . GLN A 1 854 ? 12.312 -20 -35.5 1 55.16 854 GLN A CA 1
ATOM 6539 C C . GLN A 1 854 ? 11.406 -20.859 -36.375 1 55.16 854 GLN A C 1
ATOM 6541 O O . GLN A 1 854 ? 10.875 -21.875 -35.938 1 55.16 854 GLN A O 1
ATOM 6546 N N . GLN A 1 855 ? 10.695 -20.297 -37.406 1 50.53 855 GLN A N 1
ATOM 6547 C CA . GLN A 1 855 ? 9.859 -21.094 -38.312 1 50.53 855 GLN A CA 1
ATOM 6548 C C . GLN A 1 855 ? 10.711 -21.844 -39.312 1 50.53 855 GLN A C 1
ATOM 6550 O O . GLN A 1 855 ? 11.703 -21.312 -39.812 1 50.53 855 GLN A O 1
ATOM 6555 N N . PRO A 1 856 ? 10.43 -23.172 -39.344 1 48.53 856 PRO A N 1
ATOM 6556 C CA . PRO A 1 856 ? 11.133 -23.906 -40.406 1 48.53 856 PRO A CA 1
ATOM 6557 C C . PRO A 1 856 ? 10.93 -23.281 -41.781 1 48.53 856 PRO A C 1
ATOM 6559 O O . PRO A 1 856 ? 9.906 -22.656 -42.031 1 48.53 856 PRO A O 1
ATOM 6562 N N . ILE A 1 857 ? 11.938 -23.141 -42.594 1 42.47 857 ILE A N 1
ATOM 6563 C CA . ILE A 1 857 ? 11.953 -22.547 -43.906 1 42.47 857 ILE A CA 1
ATOM 6564 C C . ILE A 1 857 ? 10.773 -23.062 -44.719 1 42.47 857 ILE A C 1
ATOM 6566 O O . ILE A 1 857 ? 10.312 -22.391 -45.656 1 42.47 857 ILE A O 1
ATOM 6570 N N . PHE A 1 858 ? 10.234 -24.188 -44.531 1 39.53 858 PHE A N 1
ATOM 6571 C CA . PHE A 1 858 ? 9.266 -24.672 -45.5 1 39.53 858 PHE A CA 1
ATOM 6572 C C . PHE A 1 858 ? 7.918 -23.984 -45.312 1 39.53 858 PHE A C 1
ATOM 6574 O O . PHE A 1 858 ? 7.066 -24.016 -46.219 1 39.53 858 PHE A O 1
ATOM 6581 N N . GLU A 1 859 ? 7.445 -23.828 -44.094 1 41 859 GLU A N 1
ATOM 6582 C CA . GLU A 1 859 ? 6.051 -23.422 -43.969 1 41 859 GLU A CA 1
ATOM 6583 C C . GLU A 1 859 ? 5.898 -21.906 -44.125 1 41 859 GLU A C 1
ATOM 6585 O O . GLU A 1 859 ? 6.777 -21.141 -43.719 1 41 859 GLU A O 1
ATOM 6590 N N . GLY A 1 860 ? 5.172 -21.422 -45.188 1 34.38 860 GLY A N 1
ATOM 6591 C CA . GLY A 1 860 ? 4.742 -20.062 -45.438 1 34.38 860 GLY A CA 1
ATOM 6592 C C . GLY A 1 860 ? 4.379 -19.297 -44.188 1 34.38 860 GLY A C 1
ATOM 6593 O O . GLY A 1 860 ? 4.16 -19.906 -43.125 1 34.38 860 GLY A O 1
ATOM 6594 N N . THR A 1 861 ? 4.695 -18.078 -44.094 1 38.19 861 THR A N 1
ATOM 6595 C CA . THR A 1 861 ? 4.676 -17.062 -43.031 1 38.19 861 THR A CA 1
ATOM 6596 C C . THR A 1 861 ? 3.291 -16.984 -42.406 1 38.19 861 THR A C 1
ATOM 6598 O O . THR A 1 861 ? 2.531 -16.047 -42.688 1 38.19 861 THR A O 1
ATOM 6601 N N . ALA A 1 862 ? 2.502 -18.078 -42.25 1 35.28 862 ALA A N 1
ATOM 6602 C CA . ALA A 1 862 ? 1.262 -17.672 -41.594 1 35.28 862 ALA A CA 1
ATOM 6603 C C . ALA A 1 862 ? 1.507 -17.328 -40.125 1 35.28 862 ALA A C 1
ATOM 6605 O O . ALA A 1 862 ? 1.953 -18.172 -39.344 1 35.28 862 ALA A O 1
ATOM 6606 N N . ARG A 1 863 ? 1.801 -16.156 -39.719 1 35.12 863 ARG A N 1
ATOM 6607 C CA . ARG A 1 863 ? 1.947 -15.578 -38.375 1 35.12 863 ARG A CA 1
ATOM 6608 C C . ARG A 1 863 ? 0.686 -15.797 -37.562 1 35.12 863 ARG A C 1
ATOM 6610 O O . ARG A 1 863 ? -0.377 -15.266 -37.875 1 35.12 863 ARG A O 1
ATOM 6617 N N . VAL A 1 864 ? 0.472 -16.875 -37.031 1 31.52 864 VAL A N 1
ATOM 6618 C CA . VAL A 1 864 ? -0.59 -16.891 -36 1 31.52 864 VAL A CA 1
ATOM 6619 C C . VAL A 1 864 ? -0.252 -15.914 -34.906 1 31.52 864 VAL A C 1
ATOM 6621 O O . VAL A 1 864 ? 0.787 -16.047 -34.25 1 31.52 864 VAL A O 1
ATOM 6624 N N . GLU A 1 865 ? -0.598 -14.656 -35.031 1 27.73 865 GLU A N 1
ATOM 6625 C CA . GLU A 1 865 ? -0.501 -13.586 -34.031 1 27.73 865 GLU A CA 1
ATOM 6626 C C . GLU A 1 865 ? -1.025 -14.031 -32.688 1 27.73 865 GLU A C 1
ATOM 6628 O O . GLU A 1 865 ? -2.172 -14.469 -32.562 1 27.73 865 GLU A O 1
ATOM 6633 N N . SER A 1 866 ? -0.285 -14.703 -32 1 25.81 866 SER A N 1
ATOM 6634 C CA . SER A 1 866 ? -0.728 -14.797 -30.625 1 25.81 866 SER A CA 1
ATOM 6635 C C . SER A 1 866 ? -1.16 -13.438 -30.078 1 25.81 866 SER A C 1
ATOM 6637 O O . SER A 1 866 ? -0.494 -12.43 -30.328 1 25.81 866 SER A O 1
ATOM 6639 N N . PRO A 1 867 ? -2.412 -13.25 -29.875 1 25.39 867 PRO A N 1
ATOM 6640 C CA . PRO A 1 867 ? -2.809 -11.93 -29.375 1 25.39 867 PRO A CA 1
ATOM 6641 C C . PRO A 1 867 ? -1.916 -11.438 -28.234 1 25.39 867 PRO A C 1
ATOM 6643 O O . PRO A 1 867 ? -1.712 -12.156 -27.25 1 25.39 867 PRO A O 1
ATOM 6646 N N . ARG A 1 868 ? -0.807 -10.711 -28.578 1 24.61 868 ARG A N 1
ATOM 6647 C CA . ARG A 1 868 ? -0.139 -9.922 -27.547 1 24.61 868 ARG A CA 1
ATOM 6648 C C . ARG A 1 868 ? -1.112 -8.953 -26.875 1 24.61 868 ARG A C 1
ATOM 6650 O O . ARG A 1 868 ? -1.893 -8.281 -27.547 1 24.61 868 ARG A O 1
ATOM 6657 N N . MET B 1 1 ? -36.875 10.969 1.781 1 55.53 1 MET B N 1
ATOM 6658 C CA . MET B 1 1 ? -36.531 12.133 2.594 1 55.53 1 MET B CA 1
ATOM 6659 C C . MET B 1 1 ? -35.062 12.133 2.982 1 55.53 1 MET B C 1
ATOM 6661 O O . MET B 1 1 ? -34.531 11.102 3.383 1 55.53 1 MET B O 1
ATOM 6665 N N . THR B 1 2 ? -34.375 13.266 2.697 1 73.38 2 THR B N 1
ATOM 6666 C CA . THR B 1 2 ? -32.969 13.375 3.043 1 73.38 2 THR B CA 1
ATOM 6667 C C . THR B 1 2 ? -32.812 13.75 4.512 1 73.38 2 THR B C 1
ATOM 6669 O O . THR B 1 2 ? -33.781 14.086 5.191 1 73.38 2 THR B O 1
ATOM 6672 N N . ALA B 1 3 ? -31.75 13.516 5.059 1 74.94 3 ALA B N 1
ATOM 6673 C CA . ALA B 1 3 ? -31.453 13.906 6.434 1 74.94 3 ALA B CA 1
ATOM 6674 C C . ALA B 1 3 ? -31.75 15.383 6.66 1 74.94 3 ALA B C 1
ATOM 6676 O O . ALA B 1 3 ? -32.188 15.773 7.738 1 74.94 3 ALA B O 1
ATOM 6677 N N . LEU B 1 4 ? -31.625 16.203 5.641 1 77.69 4 LEU B N 1
ATOM 6678 C CA . LEU B 1 4 ? -31.875 17.641 5.746 1 77.69 4 LEU B CA 1
ATOM 6679 C C . LEU B 1 4 ? -33.375 17.922 5.824 1 77.69 4 LEU B C 1
ATOM 6681 O O . LEU B 1 4 ? -33.812 18.797 6.57 1 77.69 4 LEU B O 1
ATOM 6685 N N . ASP B 1 5 ? -34.094 17.125 5.113 1 76.62 5 ASP B N 1
ATOM 6686 C CA . ASP B 1 5 ? -35.531 17.266 5.16 1 76.62 5 ASP B CA 1
ATOM 6687 C C . ASP B 1 5 ? -36.094 16.891 6.535 1 76.62 5 ASP B C 1
ATOM 6689 O O . ASP B 1 5 ? -37 17.531 7.035 1 76.62 5 ASP B O 1
ATOM 6693 N N . GLU B 1 6 ? -35.5 15.891 7.016 1 78.06 6 GLU B N 1
ATOM 6694 C CA . GLU B 1 6 ? -35.906 15.484 8.359 1 78.06 6 GLU B CA 1
ATOM 6695 C C . GLU B 1 6 ? -35.562 16.562 9.391 1 78.06 6 GLU B C 1
ATOM 6697 O O . GLU B 1 6 ? -36.312 16.797 10.328 1 78.06 6 GLU B O 1
ATOM 6702 N N . TYR B 1 7 ? -34.406 17.141 9.266 1 81.69 7 TYR B N 1
ATOM 6703 C CA . TYR B 1 7 ? -34 18.219 10.148 1 81.69 7 TYR B CA 1
ATOM 6704 C C . TYR B 1 7 ? -34.969 19.406 10.031 1 81.69 7 TYR B C 1
ATOM 6706 O O . TYR B 1 7 ? -35.344 20 11.047 1 81.69 7 TYR B O 1
ATOM 6714 N N . LEU B 1 8 ? -35.406 19.672 8.852 1 78.5 8 LEU B N 1
ATOM 6715 C CA . LEU B 1 8 ? -36.312 20.766 8.602 1 78.5 8 LEU B CA 1
ATOM 6716 C C . LEU B 1 8 ? -37.688 20.5 9.234 1 78.5 8 LEU B C 1
ATOM 6718 O O . LEU B 1 8 ? -38.312 21.406 9.766 1 78.5 8 LEU B O 1
ATOM 6722 N N . SER B 1 9 ? -38 19.281 9.188 1 77.44 9 SER B N 1
ATOM 6723 C CA . SER B 1 9 ? -39.312 18.922 9.742 1 77.44 9 SER B CA 1
ATOM 6724 C C . SER B 1 9 ? -39.312 19 11.266 1 77.44 9 SER B C 1
ATOM 6726 O O . SER B 1 9 ? -40.344 19.297 11.883 1 77.44 9 SER B O 1
ATOM 6728 N N . ARG B 1 10 ? -38.125 18.766 11.828 1 76.88 10 ARG B N 1
ATOM 6729 C CA . ARG B 1 10 ? -38 18.766 13.281 1 76.88 10 ARG B CA 1
ATOM 6730 C C . ARG B 1 10 ? -37.594 20.141 13.789 1 76.88 10 ARG B C 1
ATOM 6732 O O . ARG B 1 10 ? -37.344 20.328 14.984 1 76.88 10 ARG B O 1
ATOM 6739 N N . GLY B 1 11 ? -37.438 21.047 12.906 1 66.88 11 GLY B N 1
ATOM 6740 C CA . GLY B 1 11 ? -36.906 22.359 13.219 1 66.88 11 GLY B CA 1
ATOM 6741 C C . GLY B 1 11 ? -37.656 23.047 14.352 1 66.88 11 GLY B C 1
ATOM 6742 O O . GLY B 1 11 ? -37.062 23.609 15.25 1 66.88 11 GLY B O 1
ATOM 6743 N N . ARG B 1 12 ? -38.969 22.922 14.266 1 65.62 12 ARG B N 1
ATOM 6744 C CA . ARG B 1 12 ? -39.781 23.547 15.305 1 65.62 12 ARG B CA 1
ATOM 6745 C C . ARG B 1 12 ? -39.5 22.906 16.672 1 65.62 12 ARG B C 1
ATOM 6747 O O . ARG B 1 12 ? -39.406 23.609 17.688 1 65.62 12 ARG B O 1
ATOM 6754 N N . GLN B 1 13 ? -39.438 21.641 16.641 1 70.88 13 GLN B N 1
ATOM 6755 C CA . GLN B 1 13 ? -39.188 20.938 17.891 1 70.88 13 GLN B CA 1
ATOM 6756 C C . GLN B 1 13 ? -37.781 21.266 18.422 1 70.88 13 GLN B C 1
ATOM 6758 O O . GLN B 1 13 ? -37.594 21.438 19.625 1 70.88 13 GLN B O 1
ATOM 6763 N N . TYR B 1 14 ? -36.875 21.359 17.594 1 69.81 14 TYR B N 1
ATOM 6764 C CA . TYR B 1 14 ? -35.531 21.688 18 1 69.81 14 TYR B CA 1
ATOM 6765 C C . TYR B 1 14 ? -35.469 23.094 18.594 1 69.81 14 TYR B C 1
ATOM 6767 O O . TYR B 1 14 ? -34.781 23.328 19.578 1 69.81 14 TYR B O 1
ATOM 6775 N N . ALA B 1 15 ? -36.156 23.922 17.922 1 67.44 15 ALA B N 1
ATOM 6776 C CA . ALA B 1 15 ? -36.219 25.297 18.422 1 67.44 15 ALA B CA 1
ATOM 6777 C C . ALA B 1 15 ? -36.844 25.344 19.828 1 67.44 15 ALA B C 1
ATOM 6779 O O . ALA B 1 15 ? -36.344 26.078 20.688 1 67.44 15 ALA B O 1
ATOM 6780 N N . LEU B 1 16 ? -37.844 24.656 20.047 1 62.25 16 LEU B N 1
ATOM 6781 C CA . LEU B 1 16 ? -38.531 24.609 21.344 1 62.25 16 LEU B CA 1
ATOM 6782 C C . LEU B 1 16 ? -37.594 24.016 22.406 1 62.25 16 LEU B C 1
ATOM 6784 O O . LEU B 1 16 ? -37.562 24.5 23.531 1 62.25 16 LEU B O 1
ATOM 6788 N N . ASP B 1 17 ? -36.906 23.031 22.047 1 68.38 17 ASP B N 1
ATOM 6789 C CA . ASP B 1 17 ? -36 22.359 22.984 1 68.38 17 ASP B CA 1
ATOM 6790 C C . ASP B 1 17 ? -34.844 23.281 23.359 1 68.38 17 ASP B C 1
ATOM 6792 O O . ASP B 1 17 ? -34.438 23.328 24.516 1 68.38 17 ASP B O 1
ATOM 6796 N N . ALA B 1 18 ? -34.375 23.953 22.422 1 64.06 18 ALA B N 1
ATOM 6797 C CA . ALA B 1 18 ? -33.281 24.875 22.672 1 64.06 18 ALA B CA 1
ATOM 6798 C C . ALA B 1 18 ? -33.719 26.047 23.531 1 64.06 18 ALA B C 1
ATOM 6800 O O . ALA B 1 18 ? -33 26.484 24.422 1 64.06 18 ALA B O 1
ATOM 6801 N N . GLU B 1 19 ? -34.938 26.531 23.266 1 63.41 19 GLU B N 1
ATOM 6802 C CA . GLU B 1 19 ? -35.5 27.625 24.062 1 63.41 19 GLU B CA 1
ATOM 6803 C C . GLU B 1 19 ? -35.656 27.219 25.531 1 63.41 19 GLU B C 1
ATOM 6805 O O . GLU B 1 19 ? -35.375 28 26.422 1 63.41 19 GLU B O 1
ATOM 6810 N N . ALA B 1 20 ? -36.094 26.156 25.641 1 61.06 20 ALA B N 1
ATOM 6811 C CA . ALA B 1 20 ? -36.25 25.641 26.984 1 61.06 20 ALA B CA 1
ATOM 6812 C C . ALA B 1 20 ? -34.938 25.562 27.719 1 61.06 20 ALA B C 1
ATOM 6814 O O . ALA B 1 20 ? -34.875 25.766 28.938 1 61.06 20 ALA B O 1
ATOM 6815 N N . ALA B 1 21 ? -33.906 25.328 26.953 1 57.56 21 ALA B N 1
ATOM 6816 C CA . ALA B 1 21 ? -32.594 25.125 27.547 1 57.56 21 ALA B CA 1
ATOM 6817 C C . ALA B 1 21 ? -31.922 26.469 27.875 1 57.56 21 ALA B C 1
ATOM 6819 O O . ALA B 1 21 ? -31.25 26.594 28.891 1 57.56 21 ALA B O 1
ATOM 6820 N N . VAL B 1 22 ? -32.094 27.469 26.984 1 61.19 22 VAL B N 1
ATOM 6821 C CA . VAL B 1 22 ? -31.281 28.641 27.172 1 61.19 22 VAL B CA 1
ATOM 6822 C C . VAL B 1 22 ? -32.156 29.875 27.391 1 61.19 22 VAL B C 1
ATOM 6824 O O . VAL B 1 22 ? -31.672 30.953 27.734 1 61.19 22 VAL B O 1
ATOM 6827 N N . GLY B 1 23 ? -33.469 29.688 27.422 1 58.16 23 GLY B N 1
ATOM 6828 C CA . GLY B 1 23 ? -34.406 30.766 27.719 1 58.16 23 GLY B CA 1
ATOM 6829 C C . GLY B 1 23 ? -34.812 31.562 26.5 1 58.16 23 GLY B C 1
ATOM 6830 O O . GLY B 1 23 ? -35.781 32.312 26.531 1 58.16 23 GLY B O 1
ATOM 6831 N N . ASP B 1 24 ? -33.969 31.594 25.5 1 68.5 24 ASP B N 1
ATOM 6832 C CA . ASP B 1 24 ? -34.281 32.25 24.234 1 68.5 24 ASP B CA 1
ATOM 6833 C C . ASP B 1 24 ? -34.156 31.266 23.062 1 68.5 24 ASP B C 1
ATOM 6835 O O . ASP B 1 24 ? -33.438 30.281 23.156 1 68.5 24 ASP B O 1
ATOM 6839 N N . THR B 1 25 ? -35.031 31.5 22.109 1 75.44 25 THR B N 1
ATOM 6840 C CA . THR B 1 25 ? -34.938 30.625 20.953 1 75.44 25 THR B CA 1
ATOM 6841 C C . THR B 1 25 ? -33.656 30.906 20.172 1 75.44 25 THR B C 1
ATOM 6843 O O . THR B 1 25 ? -33.5 32 19.609 1 75.44 25 THR B O 1
ATOM 6846 N N . PRO B 1 26 ? -32.75 30 20.203 1 82.75 26 PRO B N 1
ATOM 6847 C CA . PRO B 1 26 ? -31.5 30.234 19.5 1 82.75 26 PRO B CA 1
ATOM 6848 C C . PRO B 1 26 ? -31.688 30.391 17.984 1 82.75 26 PRO B C 1
ATOM 6850 O O . PRO B 1 26 ? -32.656 29.875 17.438 1 82.75 26 PRO B O 1
ATOM 6853 N N . TYR B 1 27 ? -30.875 31.141 17.453 1 88.56 27 TYR B N 1
ATOM 6854 C CA . TYR B 1 27 ? -30.812 31.297 16 1 88.56 27 TYR B CA 1
ATOM 6855 C C . TYR B 1 27 ? -30.453 29.984 15.32 1 88.56 27 TYR B C 1
ATOM 6857 O O . TYR B 1 27 ? -29.5 29.312 15.727 1 88.56 27 TYR B O 1
ATOM 6865 N N . ASP B 1 28 ? -31.297 29.531 14.383 1 90 28 ASP B N 1
ATOM 6866 C CA . ASP B 1 28 ? -30.953 28.359 13.578 1 90 28 ASP B CA 1
ATOM 6867 C C . ASP B 1 28 ? -30.234 28.766 12.289 1 90 28 ASP B C 1
ATOM 6869 O O . ASP B 1 28 ? -30.766 29.531 11.5 1 90 28 ASP B O 1
ATOM 6873 N N . GLU B 1 29 ? -29.062 28.219 12.07 1 93.06 29 GLU B N 1
ATOM 6874 C CA . GLU B 1 29 ? -28.203 28.625 10.961 1 93.06 29 GLU B CA 1
ATOM 6875 C C . GLU B 1 29 ? -28.797 28.188 9.625 1 93.06 29 GLU B C 1
ATOM 6877 O O . GLU B 1 29 ? -28.406 28.703 8.57 1 93.06 29 GLU B O 1
ATOM 6882 N N . VAL B 1 30 ? -29.734 27.25 9.609 1 90.06 30 VAL B N 1
ATOM 6883 C CA . VAL B 1 30 ? -30.188 26.641 8.367 1 90.06 30 VAL B CA 1
ATOM 6884 C C . VAL B 1 30 ? -31.641 27.031 8.094 1 90.06 30 VAL B C 1
ATOM 6886 O O . VAL B 1 30 ? -32.031 27.234 6.945 1 90.06 30 VAL B O 1
ATOM 6889 N N . VAL B 1 31 ? -32.375 27.125 9.172 1 86.25 31 VAL B N 1
ATOM 6890 C CA . VAL B 1 31 ? -33.844 27.281 9 1 86.25 31 VAL B CA 1
ATOM 6891 C C . VAL B 1 31 ? -34.312 28.578 9.656 1 86.25 31 VAL B C 1
ATOM 6893 O O . VAL B 1 31 ? -33.812 28.938 10.727 1 86.25 31 VAL B O 1
ATOM 6896 N N . ASP B 1 32 ? -35.094 29.25 8.992 1 83.25 32 ASP B N 1
ATOM 6897 C CA . ASP B 1 32 ? -35.812 30.406 9.516 1 83.25 32 ASP B CA 1
ATOM 6898 C C . ASP B 1 32 ? -37.312 30.25 9.32 1 83.25 32 ASP B C 1
ATOM 6900 O O . ASP B 1 32 ? -37.812 30.359 8.203 1 83.25 32 ASP B O 1
ATOM 6904 N N . ASP B 1 33 ? -38.031 30.047 10.383 1 76.38 33 ASP B N 1
ATOM 6905 C CA . ASP B 1 33 ? -39.469 29.875 10.375 1 76.38 33 ASP B CA 1
ATOM 6906 C C . ASP B 1 33 ? -39.906 28.75 9.422 1 76.38 33 ASP B C 1
ATOM 6908 O O . ASP B 1 33 ? -40.719 28.953 8.539 1 76.38 33 ASP B O 1
ATOM 6912 N N . GLY B 1 34 ? -39.156 27.641 9.492 1 73.06 34 GLY B N 1
ATOM 6913 C CA . GLY B 1 34 ? -39.5 26.438 8.75 1 73.06 34 GLY B CA 1
ATOM 6914 C C . GLY B 1 34 ? -38.969 26.438 7.324 1 73.06 34 GLY B C 1
ATOM 6915 O O . GLY B 1 34 ? -39.094 25.438 6.605 1 73.06 34 GLY B O 1
ATOM 6916 N N . ARG B 1 35 ? -38.438 27.547 6.93 1 80.62 35 ARG B N 1
ATOM 6917 C CA . ARG B 1 35 ? -37.906 27.641 5.574 1 80.62 35 ARG B CA 1
ATOM 6918 C C . ARG B 1 35 ? -36.375 27.719 5.586 1 80.62 35 ARG B C 1
ATOM 6920 O O . ARG B 1 35 ? -35.781 28.234 6.535 1 80.62 35 ARG B O 1
ATOM 6927 N N . LEU B 1 36 ? -35.781 27.234 4.52 1 87.19 36 LEU B N 1
ATOM 6928 C CA . LEU B 1 36 ? -34.344 27.312 4.375 1 87.19 36 LEU B CA 1
ATOM 6929 C C . LEU B 1 36 ? -33.875 28.766 4.23 1 87.19 36 LEU B C 1
ATOM 6931 O O . LEU B 1 36 ? -34.5 29.547 3.527 1 87.19 36 LEU B O 1
ATOM 6935 N N . ARG B 1 37 ? -32.906 29.062 4.918 1 88.06 37 ARG B N 1
ATOM 6936 C CA . ARG B 1 37 ? -32.281 30.375 4.73 1 88.06 37 ARG B CA 1
ATOM 6937 C C . ARG B 1 37 ? -31.672 30.5 3.34 1 88.06 37 ARG B C 1
ATOM 6939 O O . ARG B 1 37 ? -31.297 29.5 2.725 1 88.06 37 ARG B O 1
ATOM 6946 N N . ALA B 1 38 ? -31.547 31.703 2.832 1 85.12 38 ALA B N 1
ATOM 6947 C CA . ALA B 1 38 ? -31.172 32 1.451 1 85.12 38 ALA B CA 1
ATOM 6948 C C . ALA B 1 38 ? -29.844 31.328 1.089 1 85.12 38 ALA B C 1
ATOM 6950 O O . ALA B 1 38 ? -29.688 30.797 -0.011 1 85.12 38 ALA B O 1
ATOM 6951 N N . GLY B 1 39 ? -28.875 31.438 1.947 1 85.75 39 GLY B N 1
ATOM 6952 C CA . GLY B 1 39 ? -27.562 30.859 1.662 1 85.75 39 GLY B CA 1
ATOM 6953 C C . GLY B 1 39 ? -27.594 29.359 1.537 1 85.75 39 GLY B C 1
ATOM 6954 O O . GLY B 1 39 ? -26.734 28.766 0.871 1 85.75 39 GLY B O 1
ATOM 6955 N N . TRP B 1 40 ? -28.594 28.688 2.012 1 89.31 40 TRP B N 1
ATOM 6956 C CA . TRP B 1 40 ? -28.656 27.234 2.066 1 89.31 40 TRP B CA 1
ATOM 6957 C C . TRP B 1 40 ? -29.422 26.672 0.871 1 89.31 40 TRP B C 1
ATOM 6959 O O . TRP B 1 40 ? -29.359 25.484 0.585 1 89.31 40 TRP B O 1
ATOM 6969 N N . VAL B 1 41 ? -30.062 27.422 0.171 1 85.19 41 VAL B N 1
ATOM 6970 C CA . VAL B 1 41 ? -30.906 26.969 -0.921 1 85.19 41 VAL B CA 1
ATOM 6971 C C . VAL B 1 41 ? -30.078 26.266 -1.979 1 85.19 41 VAL B C 1
ATOM 6973 O O . VAL B 1 41 ? -30.344 25.109 -2.33 1 85.19 41 VAL B O 1
ATOM 6976 N N . PRO B 1 42 ? -29.047 26.938 -2.402 1 80.25 42 PRO B N 1
ATOM 6977 C CA . PRO B 1 42 ? -28.234 26.234 -3.402 1 80.25 42 PRO B CA 1
ATOM 6978 C C . PRO B 1 42 ? -27.516 25.016 -2.824 1 80.25 42 PRO B C 1
ATOM 6980 O O . PRO B 1 42 ? -27.312 24.031 -3.529 1 80.25 42 PRO B O 1
ATOM 6983 N N . ILE B 1 43 ? -27.141 25.047 -1.671 1 83.44 43 ILE B N 1
ATOM 6984 C CA . ILE B 1 43 ? -26.391 23.969 -1.026 1 83.44 43 ILE B CA 1
ATOM 6985 C C . ILE B 1 43 ? -27.312 22.781 -0.796 1 83.44 43 ILE B C 1
ATOM 6987 O O . ILE B 1 43 ? -26.938 21.625 -1.049 1 83.44 43 ILE B O 1
ATOM 6991 N N . ALA B 1 44 ? -28.484 23.047 -0.293 1 79.5 44 ALA B N 1
ATOM 6992 C CA . ALA B 1 44 ? -29.469 21.984 -0.061 1 79.5 44 ALA B CA 1
ATOM 6993 C C . ALA B 1 44 ? -29.812 21.25 -1.356 1 79.5 44 ALA B C 1
ATOM 6995 O O . ALA B 1 44 ? -30 20.031 -1.355 1 79.5 44 ALA B O 1
ATOM 6996 N N . GLY B 1 45 ? -29.953 21.953 -2.348 1 72.81 45 GLY B N 1
ATOM 6997 C CA . GLY B 1 45 ? -30.188 21.344 -3.645 1 72.81 45 GLY B CA 1
ATOM 6998 C C . GLY B 1 45 ? -29.109 20.359 -4.055 1 72.81 45 GLY B C 1
ATOM 6999 O O . GLY B 1 45 ? -29.406 19.266 -4.527 1 72.81 45 GLY B O 1
ATOM 7000 N N . ALA B 1 46 ? -27.953 20.844 -3.848 1 68.25 46 ALA B N 1
ATOM 7001 C CA . ALA B 1 46 ? -26.812 20 -4.195 1 68.25 46 ALA B CA 1
ATOM 7002 C C . ALA B 1 46 ? -26.719 18.781 -3.277 1 68.25 46 ALA B C 1
ATOM 7004 O O . ALA B 1 46 ? -26.406 17.688 -3.727 1 68.25 46 ALA B O 1
ATOM 7005 N N . MET B 1 47 ? -27.031 18.953 -2.012 1 68.44 47 MET B N 1
ATOM 7006 C CA . MET B 1 47 ? -26.953 17.875 -1.021 1 68.44 47 MET B CA 1
ATOM 7007 C C . MET B 1 47 ? -28.047 16.844 -1.248 1 68.44 47 MET B C 1
ATOM 7009 O O . MET B 1 47 ? -27.859 15.656 -0.981 1 68.44 47 MET B O 1
ATOM 7013 N N . ARG B 1 48 ? -29.219 17.328 -1.682 1 66 48 ARG B N 1
ATOM 7014 C CA . ARG B 1 48 ? -30.359 16.453 -1.951 1 66 48 ARG B CA 1
ATOM 7015 C C . ARG B 1 48 ? -30.047 15.484 -3.092 1 66 48 ARG B C 1
ATOM 7017 O O . ARG B 1 48 ? -30.625 14.398 -3.16 1 66 48 ARG B O 1
ATOM 7024 N N . ARG B 1 49 ? -29.391 15.961 -4.004 1 61 49 ARG B N 1
ATOM 7025 C CA . ARG B 1 49 ? -29.031 15.133 -5.152 1 61 49 ARG B CA 1
ATOM 7026 C C . ARG B 1 49 ? -28.094 14 -4.738 1 61 49 ARG B C 1
ATOM 7028 O O . ARG B 1 49 ? -27.922 13.031 -5.48 1 61 49 ARG B O 1
ATOM 7035 N N . LEU B 1 50 ? -27.547 14.367 -3.678 1 54.72 50 LEU B N 1
ATOM 7036 C CA . LEU B 1 50 ? -26.656 13.32 -3.189 1 54.72 50 LEU B CA 1
ATOM 7037 C C . LEU B 1 50 ? -27.438 12.133 -2.658 1 54.72 50 LEU B C 1
ATOM 7039 O O . LEU B 1 50 ? -28.359 12.297 -1.842 1 54.72 50 LEU B O 1
ATOM 7043 N N . SER B 1 51 ? -28.234 11.125 -3.412 1 47.16 51 SER B N 1
ATOM 7044 C CA . SER B 1 51 ? -29.141 10.008 -3.195 1 47.16 51 SER B CA 1
ATOM 7045 C C . SER B 1 51 ? -29.047 9.492 -1.763 1 47.16 51 SER B C 1
ATOM 7047 O O . SER B 1 51 ? -28.234 9.969 -0.974 1 47.16 51 SER B O 1
ATOM 7049 N N . GLY B 1 52 ? -29.141 7.941 -1.453 1 44.62 52 GLY B N 1
ATOM 7050 C CA . GLY B 1 52 ? -29.5 6.977 -0.425 1 44.62 52 GLY B CA 1
ATOM 7051 C C . GLY B 1 52 ? -28.859 7.273 0.921 1 44.62 52 GLY B C 1
ATOM 7052 O O . GLY B 1 52 ? -28.156 8.273 1.071 1 44.62 52 GLY B O 1
ATOM 7053 N N . PRO B 1 53 ? -28.812 6.25 1.933 1 53.03 53 PRO B N 1
ATOM 7054 C CA . PRO B 1 53 ? -28.516 5.949 3.334 1 53.03 53 PRO B CA 1
ATOM 7055 C C . PRO B 1 53 ? -27.125 6.438 3.756 1 53.03 53 PRO B C 1
ATOM 7057 O O . PRO B 1 53 ? -26.203 5.633 3.877 1 53.03 53 PRO B O 1
ATOM 7060 N N . TYR B 1 54 ? -26.797 7.914 3.611 1 63.12 54 TYR B N 1
ATOM 7061 C CA . TYR B 1 54 ? -25.562 8.43 3.016 1 63.12 54 TYR B CA 1
ATOM 7062 C C . TYR B 1 54 ? -24.781 9.266 4.023 1 63.12 54 TYR B C 1
ATOM 7064 O O . TYR B 1 54 ? -23.625 9.625 3.771 1 63.12 54 TYR B O 1
ATOM 7072 N N . LEU B 1 55 ? -25.422 9.773 5.188 1 72.81 55 LEU B N 1
ATOM 7073 C CA . LEU B 1 55 ? -24.672 10.68 6.039 1 72.81 55 LEU B CA 1
ATOM 7074 C C . LEU B 1 55 ? -23.531 9.945 6.75 1 72.81 55 LEU B C 1
ATOM 7076 O O . LEU B 1 55 ? -22.438 10.469 6.887 1 72.81 55 LEU B O 1
ATOM 7080 N N . SER B 1 56 ? -23.875 8.781 7.062 1 76.62 56 SER B N 1
ATOM 7081 C CA . SER B 1 56 ? -22.875 7.988 7.75 1 76.62 56 SER B CA 1
ATOM 7082 C C . SER B 1 56 ? -21.703 7.672 6.824 1 76.62 56 SER B C 1
ATOM 7084 O O . SER B 1 56 ? -20.547 7.648 7.262 1 76.62 56 SER B O 1
ATOM 7086 N N . ARG B 1 57 ? -22.031 7.398 5.66 1 76.69 57 ARG B N 1
ATOM 7087 C CA . ARG B 1 57 ? -20.984 7.141 4.684 1 76.69 57 ARG B CA 1
ATOM 7088 C C . ARG B 1 57 ? -20.141 8.391 4.445 1 76.69 57 ARG B C 1
ATOM 7090 O O . ARG B 1 57 ? -18.906 8.305 4.316 1 76.69 57 ARG B O 1
ATOM 7097 N N . LEU B 1 58 ? -20.859 9.539 4.402 1 79.19 58 LEU B N 1
ATOM 7098 C CA . LEU B 1 58 ? -20.141 10.797 4.207 1 79.19 58 LEU B CA 1
ATOM 7099 C C . LEU B 1 58 ? -19.234 11.094 5.391 1 79.19 58 LEU B C 1
ATOM 7101 O O . LEU B 1 58 ? -18.094 11.547 5.211 1 79.19 58 LEU B O 1
ATOM 7105 N N . ALA B 1 59 ? -19.781 10.805 6.508 1 84.88 59 ALA B N 1
ATOM 7106 C CA . ALA B 1 59 ? -18.984 11.008 7.719 1 84.88 59 ALA B CA 1
ATOM 7107 C C . ALA B 1 59 ? -17.766 10.086 7.738 1 84.88 59 ALA B C 1
ATOM 7109 O O . ALA B 1 59 ? -16.688 10.477 8.18 1 84.88 59 ALA B O 1
ATOM 7110 N N . GLY B 1 60 ? -18.016 8.906 7.328 1 85.06 60 GLY B N 1
ATOM 7111 C CA . GLY B 1 60 ? -16.922 7.969 7.215 1 85.06 60 GLY B CA 1
ATOM 7112 C C . GLY B 1 60 ? -15.867 8.406 6.211 1 85.06 60 GLY B C 1
ATOM 7113 O O . GLY B 1 60 ? -14.664 8.258 6.461 1 85.06 60 GLY B O 1
ATOM 7114 N N . ASP B 1 61 ? -16.266 8.969 5.098 1 83.75 61 ASP B N 1
ATOM 7115 C CA . ASP B 1 61 ? -15.352 9.453 4.074 1 83.75 61 ASP B CA 1
ATOM 7116 C C . ASP B 1 61 ? -14.523 10.633 4.59 1 83.75 61 ASP B C 1
ATOM 7118 O O . ASP B 1 61 ? -13.328 10.727 4.32 1 83.75 61 ASP B O 1
ATOM 7122 N N . VAL B 1 62 ? -15.156 11.523 5.312 1 89.88 62 VAL B N 1
ATOM 7123 C CA . VAL B 1 62 ? -14.469 12.672 5.898 1 89.88 62 VAL B CA 1
ATOM 7124 C C . VAL B 1 62 ? -13.398 12.188 6.871 1 89.88 62 VAL B C 1
ATOM 7126 O O . VAL B 1 62 ? -12.266 12.672 6.84 1 89.88 62 VAL B O 1
ATOM 7129 N N . ALA B 1 63 ? -13.844 11.25 7.676 1 89.81 63 ALA B N 1
ATOM 7130 C CA . ALA B 1 63 ? -12.898 10.719 8.656 1 89.81 63 ALA B CA 1
ATOM 7131 C C . ALA B 1 63 ? -11.695 10.094 7.969 1 89.81 63 ALA B C 1
ATOM 7133 O O . ALA B 1 63 ? -10.555 10.281 8.406 1 89.81 63 ALA B O 1
ATOM 7134 N N . ARG B 1 64 ? -11.922 9.406 6.941 1 87.19 64 ARG B N 1
ATOM 7135 C CA . ARG B 1 64 ? -10.852 8.758 6.191 1 87.19 64 ARG B CA 1
ATOM 7136 C C . ARG B 1 64 ? -9.922 9.789 5.559 1 87.19 64 ARG B C 1
ATOM 7138 O O . ARG B 1 64 ? -8.703 9.633 5.602 1 87.19 64 ARG B O 1
ATOM 7145 N N . LEU B 1 65 ? -10.477 10.805 4.973 1 87.75 65 LEU B N 1
ATOM 7146 C CA . LEU B 1 65 ? -9.672 11.828 4.316 1 87.75 65 LEU B CA 1
ATOM 7147 C C . LEU B 1 65 ? -8.812 12.57 5.328 1 87.75 65 LEU B C 1
ATOM 7149 O O . LEU B 1 65 ? -7.652 12.891 5.047 1 87.75 65 LEU B O 1
ATOM 7153 N N . ILE B 1 66 ? -9.367 12.836 6.477 1 92.31 66 ILE B N 1
ATOM 7154 C CA . ILE B 1 66 ? -8.633 13.508 7.551 1 92.31 66 ILE B CA 1
ATOM 7155 C C . ILE B 1 66 ? -7.441 12.648 7.969 1 92.31 66 ILE B C 1
ATOM 7157 O O . ILE B 1 66 ? -6.332 13.164 8.133 1 92.31 66 ILE B O 1
ATOM 7161 N N . GLU B 1 67 ? -7.688 11.391 8.086 1 89.5 67 GLU B N 1
ATOM 7162 C CA . GLU B 1 67 ? -6.617 10.469 8.453 1 89.5 67 GLU B CA 1
ATOM 7163 C C . GLU B 1 67 ? -5.562 10.375 7.359 1 89.5 67 GLU B C 1
ATOM 7165 O O . GLU B 1 67 ? -4.363 10.352 7.645 1 89.5 67 GLU B O 1
ATOM 7170 N N . ASP B 1 68 ? -5.996 10.375 6.18 1 86 68 ASP B N 1
ATOM 7171 C CA . ASP B 1 68 ? -5.094 10.258 5.039 1 86 68 ASP B CA 1
ATOM 7172 C C . ASP B 1 68 ? -4.211 11.5 4.906 1 86 68 ASP B C 1
ATOM 7174 O O . ASP B 1 68 ? -3.09 11.422 4.395 1 86 68 ASP B O 1
ATOM 7178 N N . ASP B 1 69 ? -4.734 12.633 5.379 1 88.75 69 ASP B N 1
ATOM 7179 C CA . ASP B 1 69 ? -3.969 13.875 5.328 1 88.75 69 ASP B CA 1
ATOM 7180 C C . ASP B 1 69 ? -3.09 14.023 6.57 1 88.75 69 ASP B C 1
ATOM 7182 O O . ASP B 1 69 ? -2.234 14.914 6.629 1 88.75 69 ASP B O 1
ATOM 7186 N N . GLY B 1 70 ? -3.348 13.211 7.582 1 88.62 70 GLY B N 1
ATOM 7187 C CA . GLY B 1 70 ? -2.561 13.242 8.805 1 88.62 70 GLY B CA 1
ATOM 7188 C C . GLY B 1 70 ? -2.926 14.391 9.727 1 88.62 70 GLY B C 1
ATOM 7189 O O . GLY B 1 70 ? -2.096 14.852 10.516 1 88.62 70 GLY B O 1
ATOM 7190 N N . ALA B 1 71 ? -4.113 14.906 9.5 1 93.19 71 ALA B N 1
ATOM 7191 C CA . ALA B 1 71 ? -4.559 15.977 10.383 1 93.19 71 ALA B CA 1
ATOM 7192 C C . ALA B 1 71 ? -4.922 15.43 11.766 1 93.19 71 ALA B C 1
ATOM 7194 O O . ALA B 1 71 ? -5.762 14.539 11.875 1 93.19 71 ALA B O 1
ATOM 7195 N N . THR B 1 72 ? -4.23 15.953 12.789 1 92.12 72 THR B N 1
ATOM 7196 C CA . THR B 1 72 ? -4.422 15.438 14.133 1 92.12 72 THR B CA 1
ATOM 7197 C C . THR B 1 72 ? -4.566 16.578 15.141 1 92.12 72 THR B C 1
ATOM 7199 O O . THR B 1 72 ? -4.324 17.734 14.805 1 92.12 72 THR B O 1
ATOM 7202 N N . TYR B 1 73 ? -5.074 16.297 16.203 1 92.25 73 TYR B N 1
ATOM 7203 C CA . TYR B 1 73 ? -5.098 17.125 17.406 1 92.25 73 TYR B CA 1
ATOM 7204 C C . TYR B 1 73 ? -4.602 16.344 18.609 1 92.25 73 TYR B C 1
ATOM 7206 O O . TYR B 1 73 ? -4.98 15.188 18.812 1 92.25 73 TYR B O 1
ATOM 7214 N N . ASN B 1 74 ? -3.645 16.953 19.375 1 89.75 74 ASN B N 1
ATOM 7215 C CA . ASN B 1 74 ? -3.115 16.281 20.562 1 89.75 74 ASN B CA 1
ATOM 7216 C C . ASN B 1 74 ? -3.877 16.688 21.812 1 89.75 74 ASN B C 1
ATOM 7218 O O . ASN B 1 74 ? -3.684 17.797 22.344 1 89.75 74 ASN B O 1
ATOM 7222 N N . ARG B 1 75 ? -4.641 15.789 22.344 1 86 75 ARG B N 1
ATOM 7223 C CA . ARG B 1 75 ? -5.328 16.047 23.594 1 86 75 ARG B CA 1
ATOM 7224 C C . ARG B 1 75 ? -4.383 15.867 24.781 1 86 75 ARG B C 1
ATOM 7226 O O . ARG B 1 75 ? -3.732 14.828 24.922 1 86 75 ARG B O 1
ATOM 7233 N N . ILE B 1 76 ? -4.238 16.953 25.5 1 82.19 76 ILE B N 1
ATOM 7234 C CA . ILE B 1 76 ? -3.348 16.875 26.656 1 82.19 76 ILE B CA 1
ATOM 7235 C C . ILE B 1 76 ? -4.098 16.312 27.844 1 82.19 76 ILE B C 1
ATOM 7237 O O . ILE B 1 76 ? -5.141 16.828 28.25 1 82.19 76 ILE B O 1
ATOM 7241 N N . GLN B 1 77 ? -3.699 15.156 28.25 1 77.62 77 GLN B N 1
ATOM 7242 C CA . GLN B 1 77 ? -4.262 14.523 29.438 1 77.62 77 GLN B CA 1
ATOM 7243 C C . GLN B 1 77 ? -3.285 14.578 30.609 1 77.62 77 GLN B C 1
ATOM 7245 O O . GLN B 1 77 ? -2.09 14.336 30.438 1 77.62 77 GLN B O 1
ATOM 7250 N N . THR B 1 78 ? -3.828 15.18 31.609 1 74.19 78 THR B N 1
ATOM 7251 C CA . THR B 1 78 ? -3.002 15.266 32.812 1 74.19 78 THR B CA 1
ATOM 7252 C C . THR B 1 78 ? -3.355 14.156 33.781 1 74.19 78 THR B C 1
ATOM 7254 O O . THR B 1 78 ? -4.531 13.812 33.969 1 74.19 78 THR B O 1
ATOM 7257 N N . HIS B 1 79 ? -2.369 13.352 34.156 1 73.19 79 HIS B N 1
ATOM 7258 C CA . HIS B 1 79 ? -2.584 12.344 35.156 1 73.19 79 HIS B CA 1
ATOM 7259 C C . HIS B 1 79 ? -1.492 12.398 36.25 1 73.19 79 HIS B C 1
ATOM 7261 O O . HIS B 1 79 ? -0.429 12.984 36 1 73.19 79 HIS B O 1
ATOM 7267 N N . THR B 1 80 ? -1.882 12.047 37.406 1 72.62 80 THR B N 1
ATOM 7268 C CA . THR B 1 80 ? -0.92 11.961 38.5 1 72.62 80 THR B CA 1
ATOM 7269 C C . THR B 1 80 ? -0.177 10.633 38.438 1 72.62 80 THR B C 1
ATOM 7271 O O . THR B 1 80 ? -0.8 9.562 38.438 1 72.62 80 THR B O 1
ATOM 7274 N N . ASP B 1 81 ? 1.087 10.773 38.25 1 60.81 81 ASP B N 1
ATOM 7275 C CA . ASP B 1 81 ? 1.869 9.539 38.188 1 60.81 81 ASP B CA 1
ATOM 7276 C C . ASP B 1 81 ? 2.037 8.922 39.562 1 60.81 81 ASP B C 1
ATOM 7278 O O . ASP B 1 81 ? 1.533 9.461 40.562 1 60.81 81 ASP B O 1
ATOM 7282 N N . ALA B 1 82 ? 2.67 7.699 39.688 1 68.94 82 ALA B N 1
ATOM 7283 C CA . ALA B 1 82 ? 2.816 6.879 40.875 1 68.94 82 ALA B CA 1
ATOM 7284 C C . ALA B 1 82 ? 3.545 7.645 42 1 68.94 82 ALA B C 1
ATOM 7286 O O . ALA B 1 82 ? 3.42 7.316 43.156 1 68.94 82 ALA B O 1
ATOM 7287 N N . SER B 1 83 ? 4.289 8.758 41.594 1 68.44 83 SER B N 1
ATOM 7288 C CA . SER B 1 83 ? 5.051 9.562 42.531 1 68.44 83 SER B CA 1
ATOM 7289 C C . SER B 1 83 ? 4.234 10.75 43.031 1 68.44 83 SER B C 1
ATOM 7291 O O . SER B 1 83 ? 4.695 11.516 43.875 1 68.44 83 SER B O 1
ATOM 7293 N N . GLY B 1 84 ? 3.086 10.875 42.5 1 67.38 84 GLY B N 1
ATOM 7294 C CA . GLY B 1 84 ? 2.227 11.984 42.906 1 67.38 84 GLY B CA 1
ATOM 7295 C C . GLY B 1 84 ? 2.424 13.227 42.031 1 67.38 84 GLY B C 1
ATOM 7296 O O . GLY B 1 84 ? 1.756 14.242 42.25 1 67.38 84 GLY B O 1
ATOM 7297 N N . SER B 1 85 ? 3.381 13.109 41.125 1 71.44 85 SER B N 1
ATOM 7298 C CA . SER B 1 85 ? 3.631 14.258 40.25 1 71.44 85 SER B CA 1
ATOM 7299 C C . SER B 1 85 ? 2.635 14.305 39.094 1 71.44 85 SER B C 1
ATOM 7301 O O . SER B 1 85 ? 2.25 13.266 38.562 1 71.44 85 SER B O 1
ATOM 7303 N N . VAL B 1 86 ? 2.125 15.523 38.812 1 71.81 86 VAL B N 1
ATOM 7304 C CA . VAL B 1 86 ? 1.195 15.727 37.719 1 71.81 86 VAL B CA 1
ATOM 7305 C C . VAL B 1 86 ? 1.954 15.703 36.375 1 71.81 86 VAL B C 1
ATOM 7307 O O . VAL B 1 86 ? 2.865 16.5 36.156 1 71.81 86 VAL B O 1
ATOM 7310 N N . VAL B 1 87 ? 1.782 14.609 35.719 1 73.56 87 VAL B N 1
ATOM 7311 C CA . VAL B 1 87 ? 2.416 14.477 34.406 1 73.56 87 VAL B CA 1
ATOM 7312 C C . VAL B 1 87 ? 1.38 14.695 33.281 1 73.56 87 VAL B C 1
ATOM 7314 O O . VAL B 1 87 ? 0.239 14.242 33.406 1 73.56 87 VAL B O 1
ATOM 7317 N N . SER B 1 88 ? 1.71 15.633 32.312 1 76.31 88 SER B N 1
ATOM 7318 C CA . SER B 1 88 ? 0.851 15.867 31.156 1 76.31 88 SER B CA 1
ATOM 7319 C C . SER B 1 88 ? 1.33 15.078 29.953 1 76.31 88 SER B C 1
ATOM 7321 O O . SER B 1 88 ? 2.523 15.07 29.641 1 76.31 88 SER B O 1
ATOM 7323 N N . GLU B 1 89 ? 0.422 14.242 29.5 1 79.12 89 GLU B N 1
ATOM 7324 C CA . GLU B 1 89 ? 0.744 13.453 28.312 1 79.12 89 GLU B CA 1
ATOM 7325 C C . GLU B 1 89 ? -0.182 13.805 27.141 1 79.12 89 GLU B C 1
ATOM 7327 O O . GLU B 1 89 ? -1.377 14.039 27.344 1 79.12 89 GLU B O 1
ATOM 7332 N N . ALA B 1 90 ? 0.423 13.93 25.984 1 84.88 90 ALA B N 1
ATOM 7333 C CA . ALA B 1 90 ? -0.356 14.211 24.781 1 84.88 90 ALA B CA 1
ATOM 7334 C C . ALA B 1 90 ? -0.87 12.93 24.141 1 84.88 90 ALA B C 1
ATOM 7336 O O . ALA B 1 90 ? -0.118 11.969 23.984 1 84.88 90 ALA B O 1
ATOM 7337 N N . VAL B 1 91 ? -2.15 12.875 23.969 1 83.25 91 VAL B N 1
ATOM 7338 C CA . VAL B 1 91 ? -2.764 11.789 23.203 1 83.25 91 VAL B CA 1
ATOM 7339 C C . VAL B 1 91 ? -3.18 12.297 21.828 1 83.25 91 VAL B C 1
ATOM 7341 O O . VAL B 1 91 ? -4.059 13.156 21.703 1 83.25 91 VAL B O 1
ATOM 7344 N N . THR B 1 92 ? -2.523 11.773 20.844 1 87.12 92 THR B N 1
ATOM 7345 C CA . THR B 1 92 ? -2.793 12.227 19.484 1 87.12 92 THR B CA 1
ATOM 7346 C C . THR B 1 92 ? -4.062 11.578 18.938 1 87.12 92 THR B C 1
ATOM 7348 O O . THR B 1 92 ? -4.211 10.352 18.984 1 87.12 92 THR B O 1
ATOM 7351 N N . GLU B 1 93 ? -5.004 12.359 18.531 1 88.62 93 GLU B N 1
ATOM 7352 C CA . GLU B 1 93 ? -6.242 11.906 17.906 1 88.62 93 GLU B CA 1
ATOM 7353 C C . GLU B 1 93 ? -6.441 12.547 16.547 1 88.62 93 GLU B C 1
ATOM 7355 O O . GLU B 1 93 ? -5.973 13.656 16.297 1 88.62 93 GLU B O 1
ATOM 7360 N N . PRO B 1 94 ? -7.145 11.812 15.617 1 90.06 94 PRO B N 1
ATOM 7361 C CA . PRO B 1 94 ? -7.457 12.461 14.344 1 90.06 94 PRO B CA 1
ATOM 7362 C C . PRO B 1 94 ? -8.305 13.719 14.508 1 90.06 94 PRO B C 1
ATOM 7364 O O . PRO B 1 94 ? -9.195 13.758 15.359 1 90.06 94 PRO B O 1
ATOM 7367 N N . TRP B 1 95 ? -7.977 14.734 13.711 1 93.69 95 TRP B N 1
ATOM 7368 C CA . TRP B 1 95 ? -8.828 15.922 13.633 1 93.69 95 TRP B CA 1
ATOM 7369 C C . TRP B 1 95 ? -10.25 15.547 13.227 1 93.69 95 TRP B C 1
ATOM 7371 O O . TRP B 1 95 ? -10.453 14.594 12.469 1 93.69 95 TRP B O 1
ATOM 7381 N N . ARG B 1 96 ? -11.281 16.156 13.812 1 93.38 96 ARG B N 1
ATOM 7382 C CA . ARG B 1 96 ? -12.664 15.828 13.516 1 93.38 96 ARG B CA 1
ATOM 7383 C C . ARG B 1 96 ? -13.336 16.938 12.703 1 93.38 96 ARG B C 1
ATOM 7385 O O . ARG B 1 96 ? -13.258 18.109 13.062 1 93.38 96 ARG B O 1
ATOM 7392 N N . LEU B 1 97 ? -13.914 16.578 11.609 1 95.81 97 LEU B N 1
ATOM 7393 C CA . LEU B 1 97 ? -14.609 17.484 10.703 1 95.81 97 LEU B CA 1
ATOM 7394 C C . LEU B 1 97 ? -15.984 16.938 10.336 1 95.81 97 LEU B C 1
ATOM 7396 O O . LEU B 1 97 ? -16.125 15.758 10 1 95.81 97 LEU B O 1
ATOM 7400 N N . ASP B 1 98 ? -17.031 17.734 10.586 1 93.81 98 ASP B N 1
ATOM 7401 C CA . ASP B 1 98 ? -18.406 17.406 10.188 1 93.81 98 ASP B CA 1
ATOM 7402 C C . ASP B 1 98 ? -18.672 17.828 8.742 1 93.81 98 ASP B C 1
ATOM 7404 O O . ASP B 1 98 ? -18.234 18.906 8.32 1 93.81 98 ASP B O 1
ATOM 7408 N N . PRO B 1 99 ? -19.391 17.031 7.973 1 89.69 99 PRO B N 1
ATOM 7409 C CA . PRO B 1 99 ? -19.609 17.328 6.555 1 89.69 99 PRO B CA 1
ATOM 7410 C C . PRO B 1 99 ? -20.594 18.484 6.332 1 89.69 99 PRO B C 1
ATOM 7412 O O . PRO B 1 99 ? -20.719 18.984 5.215 1 89.69 99 PRO B O 1
ATOM 7415 N N . VAL B 1 100 ? -21.297 18.938 7.352 1 90.88 100 VAL B N 1
ATOM 7416 C CA . VAL B 1 100 ? -22.219 20.078 7.215 1 90.88 100 VAL B CA 1
ATOM 7417 C C . VAL B 1 100 ? -21.469 21.375 7.484 1 90.88 100 VAL B C 1
ATOM 7419 O O . VAL B 1 100 ? -20.938 21.578 8.578 1 90.88 100 VAL B O 1
ATOM 7422 N N . PRO B 1 101 ? -21.422 22.281 6.566 1 94.38 101 PRO B N 1
ATOM 7423 C CA . PRO B 1 101 ? -20.672 23.531 6.746 1 94.38 101 PRO B CA 1
ATOM 7424 C C . PRO B 1 101 ? -21.484 24.609 7.453 1 94.38 101 PRO B C 1
ATOM 7426 O O . PRO B 1 101 ? -22.703 24.5 7.555 1 94.38 101 PRO B O 1
ATOM 7429 N N . LEU B 1 102 ? -20.828 25.531 8.031 1 96.31 102 LEU B N 1
ATOM 7430 C CA . LEU B 1 102 ? -21.438 26.812 8.391 1 96.31 102 LEU B CA 1
ATOM 7431 C C . LEU B 1 102 ? -21.469 27.75 7.191 1 96.31 102 LEU B C 1
ATOM 7433 O O . LEU B 1 102 ? -20.422 28.047 6.598 1 96.31 102 LEU B O 1
ATOM 7437 N N . VAL B 1 103 ? -22.641 28.234 6.855 1 95 103 VAL B N 1
ATOM 7438 C CA . VAL B 1 103 ? -22.781 29.062 5.66 1 95 103 VAL B CA 1
ATOM 7439 C C . VAL B 1 103 ? -23 30.516 6.051 1 95 103 VAL B C 1
ATOM 7441 O O . VAL B 1 103 ? -23.875 30.812 6.875 1 95 103 VAL B O 1
ATOM 7444 N N . VAL B 1 104 ? -22.203 31.375 5.48 1 94.75 104 VAL B N 1
ATOM 7445 C CA . VAL B 1 104 ? -22.328 32.812 5.723 1 94.75 104 VAL B CA 1
ATOM 7446 C C . VAL B 1 104 ? -22.703 33.531 4.426 1 94.75 104 VAL B C 1
ATOM 7448 O O . VAL B 1 104 ? -21.984 33.438 3.424 1 94.75 104 VAL B O 1
ATOM 7451 N N . GLN B 1 105 ? -23.688 34.281 4.449 1 89.56 105 GLN B N 1
ATOM 7452 C CA . GLN B 1 105 ? -24.203 35 3.273 1 89.56 105 GLN B CA 1
ATOM 7453 C C . GLN B 1 105 ? -23.328 36.219 2.947 1 89.56 105 GLN B C 1
ATOM 7455 O O . GLN B 1 105 ? -22.688 36.781 3.832 1 89.56 105 GLN B O 1
ATOM 7460 N N . PRO B 1 106 ? -23.297 36.656 1.687 1 85.25 106 PRO B N 1
ATOM 7461 C CA . PRO B 1 106 ? -22.438 37.75 1.265 1 85.25 106 PRO B CA 1
ATOM 7462 C C . PRO B 1 106 ? -22.641 39 2.104 1 85.25 106 PRO B C 1
ATOM 7464 O O . PRO B 1 106 ? -21.672 39.625 2.564 1 85.25 106 PRO B O 1
ATOM 7467 N N . GLY B 1 107 ? -23.875 39.5 2.264 1 84.94 107 GLY B N 1
ATOM 7468 C CA . GLY B 1 107 ? -24.141 40.688 3.061 1 84.94 107 GLY B CA 1
ATOM 7469 C C . GLY B 1 107 ? -23.656 40.562 4.496 1 84.94 107 GLY B C 1
ATOM 7470 O O . GLY B 1 107 ? -23.062 41.5 5.043 1 84.94 107 GLY B O 1
ATOM 7471 N N . GLU B 1 108 ? -23.844 39.531 5.059 1 90.75 108 GLU B N 1
ATOM 7472 C CA . GLU B 1 108 ? -23.406 39.25 6.422 1 90.75 108 GLU B CA 1
ATOM 7473 C C . GLU B 1 108 ? -21.891 39.219 6.527 1 90.75 108 GLU B C 1
ATOM 7475 O O . GLU B 1 108 ? -21.312 39.688 7.512 1 90.75 108 GLU B O 1
ATOM 7480 N N . TRP B 1 109 ? -21.234 38.719 5.566 1 93.69 109 TRP B N 1
ATOM 7481 C CA . TRP B 1 109 ? -19.781 38.594 5.605 1 93.69 109 TRP B CA 1
ATOM 7482 C C . TRP B 1 109 ? -19.109 39.938 5.527 1 93.69 109 TRP B C 1
ATOM 7484 O O . TRP B 1 109 ? -18.078 40.188 6.16 1 93.69 109 TRP B O 1
ATOM 7494 N N . GLU B 1 110 ? -19.641 40.781 4.754 1 92.94 110 GLU B N 1
ATOM 7495 C CA . GLU B 1 110 ? -19.062 42.125 4.629 1 92.94 110 GLU B CA 1
ATOM 7496 C C . GLU B 1 110 ? -18.969 42.812 5.988 1 92.94 110 GLU B C 1
ATOM 7498 O O . GLU B 1 110 ? -17.953 43.438 6.301 1 92.94 110 GLU B O 1
ATOM 7503 N N . LEU B 1 111 ? -19.984 42.656 6.707 1 94.44 111 LEU B N 1
ATOM 7504 C CA . LEU B 1 111 ? -20 43.25 8.047 1 94.44 111 LEU B CA 1
ATOM 7505 C C . LEU B 1 111 ? -18.984 42.531 8.953 1 94.44 111 LEU B C 1
ATOM 7507 O O . LEU B 1 111 ? -18.281 43.188 9.719 1 94.44 111 LEU B O 1
ATOM 7511 N N . LEU B 1 112 ? -18.953 41.25 8.898 1 96.31 112 LEU B N 1
ATOM 7512 C CA . LEU B 1 112 ? -18.031 40.469 9.711 1 96.31 112 LEU B CA 1
ATOM 7513 C C . LEU B 1 112 ? -16.594 40.812 9.359 1 96.31 112 LEU B C 1
ATOM 7515 O O . LEU B 1 112 ? -15.75 40.969 10.25 1 96.31 112 LEU B O 1
ATOM 7519 N N . GLU B 1 113 ? -16.297 40.875 8.094 1 96.31 113 GLU B N 1
ATOM 7520 C CA . GLU B 1 113 ? -14.961 41.188 7.613 1 96.31 113 GLU B CA 1
ATOM 7521 C C . GLU B 1 113 ? -14.5 42.562 8.086 1 96.31 113 GLU B C 1
ATOM 7523 O O . GLU B 1 113 ? -13.391 42.688 8.617 1 96.31 113 GLU B O 1
ATOM 7528 N N . ALA B 1 114 ? -15.352 43.5 7.945 1 97 114 ALA B N 1
ATOM 7529 C CA . ALA B 1 114 ? -15.031 44.875 8.375 1 97 114 ALA B CA 1
ATOM 7530 C C . ALA B 1 114 ? -14.852 44.938 9.883 1 97 114 ALA B C 1
ATOM 7532 O O . ALA B 1 114 ? -13.961 45.625 10.383 1 97 114 ALA B O 1
ATOM 7533 N N . GLY B 1 115 ? -15.727 44.312 10.531 1 98.19 115 GLY B N 1
ATOM 7534 C CA . GLY B 1 115 ? -15.656 44.312 11.984 1 98.19 115 GLY B CA 1
ATOM 7535 C C . GLY B 1 115 ? -14.406 43.656 12.523 1 98.19 115 GLY B C 1
ATOM 7536 O O . GLY B 1 115 ? -13.805 44.125 13.484 1 98.19 115 GLY B O 1
ATOM 7537 N N . LEU B 1 116 ? -14.047 42.531 12.023 1 98.25 116 LEU B N 1
ATOM 7538 C CA . LEU B 1 116 ? -12.844 41.812 12.453 1 98.25 116 LEU B CA 1
ATOM 7539 C C . LEU B 1 116 ? -11.594 42.656 12.156 1 98.25 116 LEU B C 1
ATOM 7541 O O . LEU B 1 116 ? -10.672 42.688 12.969 1 98.25 116 LEU B O 1
ATOM 7545 N N . ALA B 1 117 ? -11.539 43.25 10.992 1 97.81 117 ALA B N 1
ATOM 7546 C CA . ALA B 1 117 ? -10.406 44.094 10.633 1 97.81 117 ALA B CA 1
ATOM 7547 C C . ALA B 1 117 ? -10.305 45.281 11.578 1 97.81 117 ALA B C 1
ATOM 7549 O O . ALA B 1 117 ? -9.203 45.656 12 1 97.81 117 ALA B O 1
ATOM 7550 N N . GLN B 1 118 ? -11.438 45.906 11.867 1 98.06 118 GLN B N 1
ATOM 7551 C CA . GLN B 1 118 ? -11.469 47.031 12.797 1 98.06 118 GLN B CA 1
ATOM 7552 C C . GLN B 1 118 ? -10.938 46.625 14.172 1 98.06 118 GLN B C 1
ATOM 7554 O O . GLN B 1 118 ? -10.188 47.375 14.797 1 98.06 118 GLN B O 1
ATOM 7559 N N . ARG B 1 119 ? -11.438 45.531 14.578 1 98.19 119 ARG B N 1
ATOM 7560 C CA . ARG B 1 119 ? -11.047 45.062 15.891 1 98.19 119 ARG B CA 1
ATOM 7561 C C . ARG B 1 119 ? -9.539 44.812 15.961 1 98.19 119 ARG B C 1
ATOM 7563 O O . ARG B 1 119 ? -8.898 45.125 16.969 1 98.19 119 ARG B O 1
ATOM 7570 N N . ALA B 1 120 ? -8.961 44.219 14.945 1 98.19 120 ALA B N 1
ATOM 7571 C CA . ALA B 1 120 ? -7.516 44.031 14.891 1 98.19 120 ALA B CA 1
ATOM 7572 C C . ALA B 1 120 ? -6.762 45.344 14.945 1 98.19 120 ALA B C 1
ATOM 7574 O O . ALA B 1 120 ? -5.742 45.469 15.625 1 98.19 120 ALA B O 1
ATOM 7575 N N . ARG B 1 121 ? -7.238 46.344 14.227 1 97.69 121 ARG B N 1
ATOM 7576 C CA . ARG B 1 121 ? -6.629 47.656 14.273 1 97.69 121 ARG B CA 1
ATOM 7577 C C . ARG B 1 121 ? -6.672 48.219 15.68 1 97.69 121 ARG B C 1
ATOM 7579 O O . ARG B 1 121 ? -5.707 48.844 16.141 1 97.69 121 ARG B O 1
ATOM 7586 N N . LEU B 1 122 ? -7.789 48.062 16.25 1 98.38 122 LEU B N 1
ATOM 7587 C CA . LEU B 1 122 ? -7.953 48.562 17.625 1 98.38 122 LEU B CA 1
ATOM 7588 C C . LEU B 1 122 ? -6.98 47.875 18.562 1 98.38 122 LEU B C 1
ATOM 7590 O O . LEU B 1 122 ? -6.301 48.531 19.359 1 98.38 122 LEU B O 1
ATOM 7594 N N . LEU B 1 123 ? -6.949 46.562 18.547 1 98.38 123 LEU B N 1
ATOM 7595 C CA . LEU B 1 123 ? -6.062 45.812 19.422 1 98.38 123 LEU B CA 1
ATOM 7596 C C . LEU B 1 123 ? -4.602 46.156 19.156 1 98.38 123 LEU B C 1
ATOM 7598 O O . LEU B 1 123 ? -3.783 46.188 20.078 1 98.38 123 LEU B O 1
ATOM 7602 N N . ASP B 1 124 ? -4.297 46.344 17.859 1 97.81 124 ASP B N 1
ATOM 7603 C CA . ASP B 1 124 ? -2.957 46.781 17.484 1 97.81 124 ASP B CA 1
ATOM 7604 C C . ASP B 1 124 ? -2.609 48.125 18.141 1 97.81 124 ASP B C 1
ATOM 7606 O O . ASP B 1 124 ? -1.505 48.281 18.656 1 97.81 124 ASP B O 1
ATOM 7610 N N . ALA B 1 125 ? -3.535 49 18.125 1 97.69 125 ALA B N 1
ATOM 7611 C CA . ALA B 1 125 ? -3.324 50.312 18.75 1 97.69 125 ALA B CA 1
ATOM 7612 C C . ALA B 1 125 ? -3.146 50.188 20.25 1 97.69 125 ALA B C 1
ATOM 7614 O O . ALA B 1 125 ? -2.328 50.906 20.844 1 97.69 125 ALA B O 1
ATOM 7615 N N . VAL B 1 126 ? -3.883 49.344 20.812 1 98.06 126 VAL B N 1
ATOM 7616 C CA . VAL B 1 126 ? -3.834 49.156 22.266 1 98.06 126 VAL B CA 1
ATOM 7617 C C . VAL B 1 126 ? -2.475 48.594 22.672 1 98.06 126 VAL B C 1
ATOM 7619 O O . VAL B 1 126 ? -1.83 49.094 23.594 1 98.06 126 VAL B O 1
ATOM 7622 N N . VAL B 1 127 ? -2.055 47.531 22.016 1 97.56 127 VAL B N 1
ATOM 7623 C CA . VAL B 1 127 ? -0.808 46.906 22.406 1 97.56 127 VAL B CA 1
ATOM 7624 C C . VAL B 1 127 ? 0.369 47.812 22.125 1 97.56 127 VAL B C 1
ATOM 7626 O O . VAL B 1 127 ? 1.354 47.844 22.875 1 97.56 127 VAL B O 1
ATOM 7629 N N . ARG B 1 128 ? 0.293 48.594 21.047 1 96.31 128 ARG B N 1
ATOM 7630 C CA . ARG B 1 128 ? 1.324 49.594 20.766 1 96.31 128 ARG B CA 1
ATOM 7631 C C . ARG B 1 128 ? 1.455 50.594 21.891 1 96.31 128 ARG B C 1
ATOM 7633 O O . ARG B 1 128 ? 2.566 50.969 22.266 1 96.31 128 ARG B O 1
ATOM 7640 N N . ASP B 1 129 ? 0.381 51 22.438 1 97.31 129 ASP B N 1
ATOM 7641 C CA . ASP B 1 129 ? 0.393 51.938 23.531 1 97.31 129 ASP B CA 1
ATOM 7642 C C . ASP B 1 129 ? 0.898 51.312 24.812 1 97.31 129 ASP B C 1
ATOM 7644 O O . ASP B 1 129 ? 1.714 51.875 25.531 1 97.31 129 ASP B O 1
ATOM 7648 N N . ILE B 1 130 ? 0.422 50.125 25.141 1 97 130 ILE B N 1
ATOM 7649 C CA . ILE B 1 130 ? 0.762 49.438 26.375 1 97 130 ILE B CA 1
ATOM 7650 C C . ILE B 1 130 ? 2.273 49.219 26.453 1 97 130 ILE B C 1
ATOM 7652 O O . ILE B 1 130 ? 2.867 49.344 27.531 1 97 130 ILE B O 1
ATOM 7656 N N . TYR B 1 131 ? 2.904 49 25.391 1 96.56 131 TYR B N 1
ATOM 7657 C CA . TYR B 1 131 ? 4.336 48.719 25.406 1 96.56 131 TYR B CA 1
ATOM 7658 C C . TYR B 1 131 ? 5.125 49.875 24.859 1 96.56 131 TYR B C 1
ATOM 7660 O O . TYR B 1 131 ? 6.316 49.75 24.547 1 96.56 131 TYR B O 1
ATOM 7668 N N . GLY B 1 132 ? 4.52 51 24.703 1 95.56 132 GLY B N 1
ATOM 7669 C CA . GLY B 1 132 ? 5.137 52.25 24.266 1 95.56 132 GLY B CA 1
ATOM 7670 C C . GLY B 1 132 ? 4.91 53.406 25.25 1 95.56 132 GLY B C 1
ATOM 7671 O O . GLY B 1 132 ? 5.367 53.344 26.391 1 95.56 132 GLY B O 1
ATOM 7672 N N . ALA B 1 133 ? 4.023 54.344 24.875 1 96.06 133 ALA B N 1
ATOM 7673 C CA . ALA B 1 133 ? 3.824 55.562 25.641 1 96.06 133 ALA B CA 1
ATOM 7674 C C . ALA B 1 133 ? 2.979 55.312 26.891 1 96.06 133 ALA B C 1
ATOM 7676 O O . ALA B 1 133 ? 3.012 56.094 27.828 1 96.06 133 ALA B O 1
ATOM 7677 N N . GLN B 1 134 ? 2.162 54.312 26.891 1 96.69 134 GLN B N 1
ATOM 7678 C CA . GLN B 1 134 ? 1.303 53.938 28 1 96.69 134 GLN B CA 1
ATOM 7679 C C . GLN B 1 134 ? 0.361 55.062 28.391 1 96.69 134 GLN B C 1
ATOM 7681 O O . GLN B 1 134 ? 0.192 55.375 29.578 1 96.69 134 GLN B O 1
ATOM 7686 N N . THR B 1 135 ? -0.145 55.719 27.453 1 97.69 135 THR B N 1
ATOM 7687 C CA . THR B 1 135 ? -1.094 56.781 27.672 1 97.69 135 THR B CA 1
ATOM 7688 C C . THR B 1 135 ? -2.414 56.25 28.203 1 97.69 135 THR B C 1
ATOM 7690 O O . THR B 1 135 ? -3.059 56.906 29.031 1 97.69 135 THR B O 1
ATOM 7693 N N . LEU B 1 136 ? -2.805 55.062 27.781 1 97.62 136 LEU B N 1
ATOM 7694 C CA . LEU B 1 136 ? -4.066 54.469 28.203 1 97.62 136 LEU B CA 1
ATOM 7695 C C . LEU B 1 136 ? -4.035 54.125 29.688 1 97.62 136 LEU B C 1
ATOM 7697 O O . LEU B 1 136 ? -5.066 54.156 30.359 1 97.62 136 LEU B O 1
ATOM 7701 N N . LEU B 1 137 ? -2.879 53.75 30.172 1 96.5 137 LEU B N 1
ATOM 7702 C CA . LEU B 1 137 ? -2.721 53.438 31.578 1 96.5 137 LEU B CA 1
ATOM 7703 C C . LEU B 1 137 ? -2.646 54.719 32.406 1 96.5 137 LEU B C 1
ATOM 7705 O O . LEU B 1 137 ? -3.248 54.812 33.469 1 96.5 137 LEU B O 1
ATOM 7709 N N . ALA B 1 138 ? -1.96 55.719 31.875 1 96.75 138 ALA B N 1
ATOM 7710 C CA . ALA B 1 138 ? -1.709 56.969 32.562 1 96.75 138 ALA B CA 1
ATOM 7711 C C . ALA B 1 138 ? -2.998 57.75 32.75 1 96.75 138 ALA B C 1
ATOM 7713 O O . ALA B 1 138 ? -3.205 58.406 33.781 1 96.75 138 ALA B O 1
ATOM 7714 N N . ASP B 1 139 ? -3.848 57.75 31.812 1 95.38 139 ASP B N 1
ATOM 7715 C CA . ASP B 1 139 ? -5.047 58.594 31.891 1 95.38 139 ASP B CA 1
ATOM 7716 C C . ASP B 1 139 ? -6.23 57.781 32.438 1 95.38 139 ASP B C 1
ATOM 7718 O O . ASP B 1 139 ? -7.336 58.312 32.562 1 95.38 139 ASP B O 1
ATOM 7722 N N . GLY B 1 140 ? -6.043 56.531 32.656 1 93.94 140 GLY B N 1
ATOM 7723 C CA . GLY B 1 140 ? -7.047 55.719 33.344 1 93.94 140 GLY B CA 1
ATOM 7724 C C . GLY B 1 140 ? -8.039 55.062 32.375 1 93.94 140 GLY B C 1
ATOM 7725 O O . GLY B 1 140 ? -8.992 54.438 32.844 1 93.94 140 GLY B O 1
ATOM 7726 N N . SER B 1 141 ? -7.812 55.281 31.125 1 96.56 141 SER B N 1
ATOM 7727 C CA . SER B 1 141 ? -8.68 54.594 30.156 1 96.56 141 SER B CA 1
ATOM 7728 C C . SER B 1 141 ? -8.672 53.094 30.375 1 96.56 141 SER B C 1
ATOM 7730 O O . SER B 1 141 ? -9.68 52.406 30.156 1 96.56 141 SER B O 1
ATOM 7732 N N . ILE B 1 142 ? -7.562 52.562 30.672 1 97.38 142 ILE B N 1
ATOM 7733 C CA . ILE B 1 142 ? -7.41 51.188 31.141 1 97.38 142 ILE B CA 1
ATOM 7734 C C . ILE B 1 142 ? -6.879 51.188 32.562 1 97.38 142 ILE B C 1
ATOM 7736 O O . ILE B 1 142 ? -5.766 51.656 32.812 1 97.38 142 ILE B O 1
ATOM 7740 N N . PRO B 1 143 ? -7.66 50.719 33.5 1 95.94 143 PRO B N 1
ATOM 7741 C CA . PRO B 1 143 ? -7.109 50.594 34.844 1 95.94 143 PRO B CA 1
ATOM 7742 C C . PRO B 1 143 ? -5.828 49.781 34.875 1 95.94 143 PRO B C 1
ATOM 7744 O O . PRO B 1 143 ? -5.789 48.656 34.344 1 95.94 143 PRO B O 1
ATOM 7747 N N . PRO B 1 144 ? -4.801 50.25 35.5 1 95.19 144 PRO B N 1
ATOM 7748 C CA . PRO B 1 144 ? -3.486 49.594 35.469 1 95.19 144 PRO B CA 1
ATOM 7749 C C . PRO B 1 144 ? -3.527 48.156 35.938 1 95.19 144 PRO B C 1
ATOM 7751 O O . PRO B 1 144 ? -2.838 47.281 35.375 1 95.19 144 PRO B O 1
ATOM 7754 N N . PRO B 1 145 ? -4.359 47.719 36.938 1 93.94 145 PRO B N 1
ATOM 7755 C CA . PRO B 1 145 ? -4.363 46.344 37.375 1 93.94 145 PRO B CA 1
ATOM 7756 C C . PRO B 1 145 ? -4.793 45.344 36.281 1 93.94 145 PRO B C 1
ATOM 7758 O O . PRO B 1 145 ? -4.414 44.188 36.344 1 93.94 145 PRO B O 1
ATOM 7761 N N . ILE B 1 146 ? -5.539 45.812 35.344 1 94.5 146 ILE B N 1
ATOM 7762 C CA . ILE B 1 146 ? -5.992 44.969 34.25 1 94.5 146 ILE B CA 1
ATOM 7763 C C . ILE B 1 146 ? -4.797 44.531 33.406 1 94.5 146 ILE B C 1
ATOM 7765 O O . ILE B 1 146 ? -4.73 43.344 33 1 94.5 146 ILE B O 1
ATOM 7769 N N . VAL B 1 147 ? -3.828 45.375 33.25 1 95.5 147 VAL B N 1
ATOM 7770 C CA . VAL B 1 147 ? -2.68 45.062 32.375 1 95.5 147 VAL B CA 1
ATOM 7771 C C . VAL B 1 147 ? -1.539 44.5 33.25 1 95.5 147 VAL B C 1
ATOM 7773 O O . VAL B 1 147 ? -1.021 43.438 32.969 1 95.5 147 VAL B O 1
ATOM 7776 N N . MET B 1 148 ? -1.217 45.188 34.312 1 92.81 148 MET B N 1
ATOM 7777 C CA . MET B 1 148 ? -0.034 44.875 35.125 1 92.81 148 MET B CA 1
ATOM 7778 C C . MET B 1 148 ? -0.232 43.562 35.906 1 92.81 148 MET B C 1
ATOM 7780 O O . MET B 1 148 ? 0.74 42.906 36.25 1 92.81 148 MET B O 1
ATOM 7784 N N . GLY B 1 149 ? -1.435 43.25 36.125 1 89.69 149 GLY B N 1
ATOM 7785 C CA . GLY B 1 149 ? -1.727 42 36.844 1 89.69 149 GLY B CA 1
ATOM 7786 C C . GLY B 1 149 ? -1.896 40.812 35.938 1 89.69 149 GLY B C 1
ATOM 7787 O O . GLY B 1 149 ? -1.93 39.688 36.406 1 89.69 149 GLY B O 1
ATOM 7788 N N . HIS B 1 150 ? -1.939 41.031 34.719 1 93.31 150 HIS B N 1
ATOM 7789 C CA . HIS B 1 150 ? -2.184 39.969 33.75 1 93.31 150 HIS B CA 1
ATOM 7790 C C . HIS B 1 150 ? -0.903 39.188 33.438 1 93.31 150 HIS B C 1
ATOM 7792 O O . HIS B 1 150 ? 0.146 39.781 33.219 1 93.31 150 HIS B O 1
ATOM 7798 N N . GLY B 1 151 ? -0.961 37.844 33.438 1 90.12 151 GLY B N 1
ATOM 7799 C CA . GLY B 1 151 ? 0.185 36.969 33.188 1 90.12 151 GLY B CA 1
ATOM 7800 C C . GLY B 1 151 ? 0.77 37.156 31.797 1 90.12 151 GLY B C 1
ATOM 7801 O O . GLY B 1 151 ? 1.94 36.844 31.562 1 90.12 151 GLY B O 1
ATOM 7802 N N . GLY B 1 152 ? 0.02 37.75 30.891 1 92.19 152 GLY B N 1
ATOM 7803 C CA . GLY B 1 152 ? 0.458 37.938 29.516 1 92.19 152 GLY B CA 1
ATOM 7804 C C . GLY B 1 152 ? 1.224 39.25 29.328 1 92.19 152 GLY B C 1
ATOM 7805 O O . GLY B 1 152 ? 1.804 39.469 28.266 1 92.19 152 GLY B O 1
ATOM 7806 N N . TYR B 1 153 ? 1.225 40.062 30.344 1 95.06 153 TYR B N 1
ATOM 7807 C CA . TYR B 1 153 ? 2.039 41.25 30.281 1 95.06 153 TYR B CA 1
ATOM 7808 C C . TYR B 1 153 ? 3.504 40.938 30.562 1 95.06 153 TYR B C 1
ATOM 7810 O O . TYR B 1 153 ? 3.848 40.469 31.656 1 95.06 153 TYR B O 1
ATOM 7818 N N . VAL B 1 154 ? 4.309 41.188 29.594 1 95.38 154 VAL B N 1
ATOM 7819 C CA . VAL B 1 154 ? 5.738 40.906 29.688 1 95.38 154 VAL B CA 1
ATOM 7820 C C . VAL B 1 154 ? 6.504 42.25 29.812 1 95.38 154 VAL B C 1
ATOM 7822 O O . VAL B 1 154 ? 6.781 42.875 28.797 1 95.38 154 VAL B O 1
ATOM 7825 N N . ARG B 1 155 ? 6.922 42.469 30.938 1 93.94 155 ARG B N 1
ATOM 7826 C CA . ARG B 1 155 ? 7.562 43.781 31.219 1 93.94 155 ARG B CA 1
ATOM 7827 C C . ARG B 1 155 ? 8.789 43.969 30.328 1 93.94 155 ARG B C 1
ATOM 7829 O O . ARG B 1 155 ? 9.055 45.094 29.875 1 93.94 155 ARG B O 1
ATOM 7836 N N . TYR B 1 156 ? 9.492 42.906 30.109 1 93.81 156 TYR B N 1
ATOM 7837 C CA . TYR B 1 156 ? 10.734 42.969 29.344 1 93.81 156 TYR B CA 1
ATOM 7838 C C . TYR B 1 156 ? 10.469 43.312 27.891 1 93.81 156 TYR B C 1
ATOM 7840 O O . TYR B 1 156 ? 11.383 43.688 27.141 1 93.81 156 TYR B O 1
ATOM 7848 N N . ALA B 1 157 ? 9.242 43.281 27.484 1 95.31 157 ALA B N 1
ATOM 7849 C CA . ALA B 1 157 ? 8.891 43.562 26.094 1 95.31 157 ALA B CA 1
ATOM 7850 C C . ALA B 1 157 ? 8.703 45.062 25.875 1 95.31 157 ALA B C 1
ATOM 7852 O O . ALA B 1 157 ? 8.609 45.531 24.734 1 95.31 157 ALA B O 1
ATOM 7853 N N . HIS B 1 158 ? 8.68 45.844 26.938 1 95.12 158 HIS B N 1
ATOM 7854 C CA . HIS B 1 158 ? 8.492 47.281 26.812 1 95.12 158 HIS B CA 1
ATOM 7855 C C . HIS B 1 158 ? 9.594 47.906 25.953 1 95.12 158 HIS B C 1
ATOM 7857 O O . HIS B 1 158 ? 10.781 47.656 26.203 1 95.12 158 HIS B O 1
ATOM 7863 N N . GLY B 1 159 ? 9.18 48.625 25 1 94.75 159 GLY B N 1
ATOM 7864 C CA . GLY B 1 159 ? 10.133 49.344 24.156 1 94.75 159 GLY B CA 1
ATOM 7865 C C . GLY B 1 159 ? 10.562 48.531 22.938 1 94.75 159 GLY B C 1
ATOM 7866 O O . GLY B 1 159 ? 11.234 49.062 22.047 1 94.75 159 GLY B O 1
ATOM 7867 N N . ILE B 1 160 ? 10.281 47.281 22.875 1 95.31 160 ILE B N 1
ATOM 7868 C CA . ILE B 1 160 ? 10.602 46.469 21.703 1 95.31 160 ILE B CA 1
ATOM 7869 C C . ILE B 1 160 ? 9.57 46.719 20.609 1 95.31 160 ILE B C 1
ATOM 7871 O O . ILE B 1 160 ? 8.375 46.531 20.828 1 95.31 160 ILE B O 1
ATOM 7875 N N . GLU B 1 161 ? 9.969 47.188 19.484 1 93 161 GLU B N 1
ATOM 7876 C CA . GLU B 1 161 ? 9.086 47.438 18.359 1 93 161 GLU B CA 1
ATOM 7877 C C . GLU B 1 161 ? 9.469 46.594 17.156 1 93 161 GLU B C 1
ATOM 7879 O O . GLU B 1 161 ? 10.648 46.5 16.797 1 93 161 GLU B O 1
ATOM 7884 N N . VAL B 1 162 ? 8.516 45.969 16.625 1 92.44 162 VAL B N 1
ATOM 7885 C CA . VAL B 1 162 ? 8.719 45.219 15.391 1 92.44 162 VAL B CA 1
ATOM 7886 C C . VAL B 1 162 ? 8.586 46.125 14.188 1 92.44 162 VAL B C 1
ATOM 7888 O O . VAL B 1 162 ? 7.68 46.969 14.141 1 92.44 162 VAL B O 1
ATOM 7891 N N . PRO B 1 163 ? 9.523 46.031 13.258 1 92.12 163 PRO B N 1
ATOM 7892 C CA . PRO B 1 163 ? 9.391 46.875 12.062 1 92.12 163 PRO B CA 1
ATOM 7893 C C . PRO B 1 163 ? 8.07 46.656 11.328 1 92.12 163 PRO B C 1
ATOM 7895 O O . PRO B 1 163 ? 7.48 45.562 11.422 1 92.12 163 PRO B O 1
ATOM 7898 N N . GLY B 1 164 ? 7.652 47.688 10.578 1 89.19 164 GLY B N 1
ATOM 7899 C CA . GLY B 1 164 ? 6.414 47.594 9.812 1 89.19 164 GLY B CA 1
ATOM 7900 C C . GLY B 1 164 ? 5.305 48.438 10.383 1 89.19 164 GLY B C 1
ATOM 7901 O O . GLY B 1 164 ? 5.516 49.188 11.344 1 89.19 164 GLY B O 1
ATOM 7902 N N . ALA B 1 165 ? 4.16 48.25 9.828 1 90.62 165 ALA B N 1
ATOM 7903 C CA . ALA B 1 165 ? 3.043 49.125 10.141 1 90.62 165 ALA B CA 1
ATOM 7904 C C . ALA B 1 165 ? 2.309 48.656 11.391 1 90.62 165 ALA B C 1
ATOM 7906 O O . ALA B 1 165 ? 1.657 49.469 12.07 1 90.62 165 ALA B O 1
ATOM 7907 N N . HIS B 1 166 ? 2.441 47.438 11.742 1 94 166 HIS B N 1
ATOM 7908 C CA . HIS B 1 166 ? 1.618 46.875 12.805 1 94 166 HIS B CA 1
ATOM 7909 C C . HIS B 1 166 ? 2.471 46.094 13.82 1 94 166 HIS B C 1
ATOM 7911 O O . HIS B 1 166 ? 3.461 45.469 13.453 1 94 166 HIS B O 1
ATOM 7917 N N . GLN B 1 167 ? 2.066 46.219 15.031 1 94.5 167 GLN B N 1
ATOM 7918 C CA . GLN B 1 167 ? 2.721 45.438 16.094 1 94.5 167 GLN B CA 1
ATOM 7919 C C . GLN B 1 167 ? 2.006 44.125 16.328 1 94.5 167 GLN B C 1
ATOM 7921 O O . GLN B 1 167 ? 2.605 43.156 16.828 1 94.5 167 GLN B O 1
ATOM 7926 N N . LEU B 1 168 ? 0.733 44.062 16.047 1 96.94 168 LEU B N 1
ATOM 7927 C CA . LEU B 1 168 ? -0.049 42.844 16.062 1 96.94 168 LEU B CA 1
ATOM 7928 C C . LEU B 1 168 ? -0.232 42.281 14.656 1 96.94 168 LEU B C 1
ATOM 7930 O O . LEU B 1 168 ? -1.075 42.781 13.898 1 96.94 168 LEU B O 1
ATOM 7934 N N . VAL B 1 169 ? 0.49 41.25 14.344 1 96.62 169 VAL B N 1
ATOM 7935 C CA . VAL B 1 169 ? 0.528 40.75 12.961 1 96.62 169 VAL B CA 1
ATOM 7936 C C . VAL B 1 169 ? -0.605 39.75 12.734 1 96.62 169 VAL B C 1
ATOM 7938 O O . VAL B 1 169 ? -1.206 39.75 11.656 1 96.62 169 VAL B O 1
ATOM 7941 N N . MET B 1 170 ? -0.846 38.906 13.727 1 97.19 170 MET B N 1
ATOM 7942 C CA . MET B 1 170 ? -1.886 37.875 13.617 1 97.19 170 MET B CA 1
ATOM 7943 C C . MET B 1 170 ? -2.85 37.969 14.797 1 97.19 170 MET B C 1
ATOM 7945 O O . MET B 1 170 ? -2.428 38.188 15.938 1 97.19 170 MET B O 1
ATOM 7949 N N . SER B 1 171 ? -4.055 37.812 14.578 1 97.62 171 SER B N 1
ATOM 7950 C CA . SER B 1 171 ? -5.047 37.719 15.641 1 97.62 171 SER B CA 1
ATOM 7951 C C . SER B 1 171 ? -6.227 36.844 15.242 1 97.62 171 SER B C 1
ATOM 7953 O O . SER B 1 171 ? -6.449 36.594 14.055 1 97.62 171 SER B O 1
ATOM 7955 N N . ALA B 1 172 ? -6.855 36.281 16.156 1 97.75 172 ALA B N 1
ATOM 7956 C CA . ALA B 1 172 ? -8.102 35.531 15.977 1 97.75 172 ALA B CA 1
ATOM 7957 C C . ALA B 1 172 ? -9.164 36 16.969 1 97.75 172 ALA B C 1
ATOM 7959 O O . ALA B 1 172 ? -8.844 36.5 18.047 1 97.75 172 ALA B O 1
ATOM 7960 N N . THR B 1 173 ? -10.359 35.906 16.547 1 97.44 173 THR B N 1
ATOM 7961 C CA . THR B 1 173 ? -11.492 36.281 17.375 1 97.44 173 THR B CA 1
ATOM 7962 C C . THR B 1 173 ? -12.562 35.219 17.391 1 97.44 173 THR B C 1
ATOM 7964 O O . THR B 1 173 ? -12.977 34.719 16.328 1 97.44 173 THR B O 1
ATOM 7967 N N . ASP B 1 174 ? -13.008 34.812 18.562 1 95.12 174 ASP B N 1
ATOM 7968 C CA . ASP B 1 174 ? -14.109 33.844 18.688 1 95.12 174 ASP B CA 1
ATOM 7969 C C . ASP B 1 174 ? -15.453 34.562 18.703 1 95.12 174 ASP B C 1
ATOM 7971 O O . ASP B 1 174 ? -15.656 35.5 19.484 1 95.12 174 ASP B O 1
ATOM 7975 N N . LEU B 1 175 ? -16.344 34.062 17.859 1 95.88 175 LEU B N 1
ATOM 7976 C CA . LEU B 1 175 ? -17.625 34.719 17.672 1 95.88 175 LEU B CA 1
ATOM 7977 C C . LEU B 1 175 ? -18.766 33.719 17.844 1 95.88 175 LEU B C 1
ATOM 7979 O O . LEU B 1 175 ? -18.609 32.531 17.516 1 95.88 175 LEU B O 1
ATOM 7983 N N . GLY B 1 176 ? -19.859 34.188 18.375 1 92.94 176 GLY B N 1
ATOM 7984 C CA . GLY B 1 176 ? -21.141 33.5 18.359 1 92.94 176 GLY B CA 1
ATOM 7985 C C . GLY B 1 176 ? -22.281 34.344 17.875 1 92.94 176 GLY B C 1
ATOM 7986 O O . GLY B 1 176 ? -22.219 35.594 17.953 1 92.94 176 GLY B O 1
ATOM 7987 N N . ARG B 1 177 ? -23.172 33.688 17.297 1 92.88 177 ARG B N 1
ATOM 7988 C CA . ARG B 1 177 ? -24.359 34.406 16.875 1 92.88 177 ARG B CA 1
ATOM 7989 C C . ARG B 1 177 ? -25.438 34.406 17.953 1 92.88 177 ARG B C 1
ATOM 7991 O O . ARG B 1 177 ? -25.844 33.312 18.422 1 92.88 177 ARG B O 1
ATOM 7998 N N . ALA B 1 178 ? -25.891 35.562 18.281 1 90.25 178 ALA B N 1
ATOM 7999 C CA . ALA B 1 178 ? -26.938 35.719 19.297 1 90.25 178 ALA B CA 1
ATOM 8000 C C . ALA B 1 178 ? -28.312 35.375 18.719 1 90.25 178 ALA B C 1
ATOM 8002 O O . ALA B 1 178 ? -28.469 35.25 17.516 1 90.25 178 ALA B O 1
ATOM 8003 N N . PRO B 1 179 ? -29.375 35.156 19.578 1 87.31 179 PRO B N 1
ATOM 8004 C CA . PRO B 1 179 ? -30.719 34.812 19.109 1 87.31 179 PRO B CA 1
ATOM 8005 C C . PRO B 1 179 ? -31.266 35.812 18.109 1 87.31 179 PRO B C 1
ATOM 8007 O O . PRO B 1 179 ? -32.031 35.438 17.219 1 87.31 179 PRO B O 1
ATOM 8010 N N . GLY B 1 180 ? -30.891 37 18.109 1 85.75 180 GLY B N 1
ATOM 8011 C CA . GLY B 1 180 ? -31.328 38 17.156 1 85.75 180 GLY B CA 1
ATOM 8012 C C . GLY B 1 180 ? -30.531 37.969 15.859 1 85.75 180 GLY B C 1
ATOM 8013 O O . GLY B 1 180 ? -30.844 38.688 14.914 1 85.75 180 GLY B O 1
ATOM 8014 N N . GLY B 1 181 ? -29.547 37.125 15.812 1 90.12 181 GLY B N 1
ATOM 8015 C CA . GLY B 1 181 ? -28.797 36.938 14.586 1 90.12 181 GLY B CA 1
ATOM 8016 C C . GLY B 1 181 ? -27.516 37.75 14.555 1 90.12 181 GLY B C 1
ATOM 8017 O O . GLY B 1 181 ? -26.719 37.625 13.617 1 90.12 181 GLY B O 1
ATOM 8018 N N . GLN B 1 182 ? -27.328 38.5 15.523 1 92.75 182 GLN B N 1
ATOM 8019 C CA . GLN B 1 182 ? -26.172 39.375 15.547 1 92.75 182 GLN B CA 1
ATOM 8020 C C . GLN B 1 182 ? -24.906 38.625 15.977 1 92.75 182 GLN B C 1
ATOM 8022 O O . GLN B 1 182 ? -24.906 37.969 17 1 92.75 182 GLN B O 1
ATOM 8027 N N . TRP B 1 183 ? -23.859 38.75 15.133 1 96.06 183 TRP B N 1
ATOM 8028 C CA . TRP B 1 183 ? -22.562 38.188 15.547 1 96.06 183 TRP B CA 1
ATOM 8029 C C . TRP B 1 183 ? -22 38.969 16.734 1 96.06 183 TRP B C 1
ATOM 8031 O O . TRP B 1 183 ? -22.016 40.188 16.766 1 96.06 183 TRP B O 1
ATOM 8041 N N . THR B 1 184 ? -21.562 38.219 17.719 1 95.56 184 THR B N 1
ATOM 8042 C CA . THR B 1 184 ? -21.078 38.812 18.969 1 95.56 184 THR B CA 1
ATOM 8043 C C . THR B 1 184 ? -19.734 38.188 19.359 1 95.56 184 THR B C 1
ATOM 8045 O O . THR B 1 184 ? -19.547 36.969 19.297 1 95.56 184 THR B O 1
ATOM 8048 N N . VAL B 1 185 ? -18.766 39.094 19.719 1 96.5 185 VAL B N 1
ATOM 8049 C CA . VAL B 1 185 ? -17.422 38.625 20.062 1 96.5 185 VAL B CA 1
ATOM 8050 C C . VAL B 1 185 ? -17.406 38.062 21.484 1 96.5 185 VAL B C 1
ATOM 8052 O O . VAL B 1 185 ? -17.953 38.656 22.406 1 96.5 185 VAL B O 1
ATOM 8055 N N . MET B 1 186 ? -16.766 36.938 21.594 1 93.19 186 MET B N 1
ATOM 8056 C CA . MET B 1 186 ? -16.672 36.281 22.906 1 93.19 186 MET B CA 1
ATOM 8057 C C . MET B 1 186 ? -15.266 36.406 23.484 1 93.19 186 MET B C 1
ATOM 8059 O O . MET B 1 186 ? -15.102 36.531 24.703 1 93.19 186 MET B O 1
ATOM 8063 N N . SER B 1 187 ? -14.297 36.312 22.656 1 93.38 187 SER B N 1
ATOM 8064 C CA . SER B 1 187 ? -12.914 36.406 23.109 1 93.38 187 SER B CA 1
ATOM 8065 C C . SER B 1 187 ? -11.969 36.656 21.938 1 93.38 187 SER B C 1
ATOM 8067 O O . SER B 1 187 ? -12.336 36.469 20.781 1 93.38 187 SER B O 1
ATOM 8069 N N . ASP B 1 188 ? -10.75 37.125 22.281 1 95.25 188 ASP B N 1
ATOM 8070 C CA . ASP B 1 188 ? -9.688 37.344 21.297 1 95.25 188 ASP B CA 1
ATOM 8071 C C . ASP B 1 188 ? -8.484 36.438 21.594 1 95.25 188 ASP B C 1
ATOM 8073 O O . ASP B 1 188 ? -8.219 36.094 22.75 1 95.25 188 ASP B O 1
ATOM 8077 N N . ARG B 1 189 ? -7.855 36.031 20.578 1 95.69 189 ARG B N 1
ATOM 8078 C CA . ARG B 1 189 ? -6.602 35.281 20.656 1 95.69 189 ARG B CA 1
ATOM 8079 C C . ARG B 1 189 ? -5.477 36.031 19.953 1 95.69 189 ARG B C 1
ATOM 8081 O O . ARG B 1 189 ? -5.527 36.281 18.75 1 95.69 189 ARG B O 1
ATOM 8088 N N . THR B 1 190 ? -4.418 36.406 20.75 1 96.62 190 THR B N 1
ATOM 8089 C CA . THR B 1 190 ? -3.414 37.281 20.188 1 96.62 190 THR B CA 1
ATOM 8090 C C . THR B 1 190 ? -2.006 36.812 20.516 1 96.62 190 THR B C 1
ATOM 8092 O O . THR B 1 190 ? -1.024 37.312 19.953 1 96.62 190 THR B O 1
ATOM 8095 N N . GLN B 1 191 ? -1.874 35.906 21.469 1 94.31 191 GLN B N 1
ATOM 8096 C CA . GLN B 1 191 ? -0.546 35.406 21.797 1 94.31 191 GLN B CA 1
ATOM 8097 C C . GLN B 1 191 ? -0.012 34.531 20.672 1 94.31 191 GLN B C 1
ATOM 8099 O O . GLN B 1 191 ? 0.964 34.875 20 1 94.31 191 GLN B O 1
ATOM 8104 N N . ALA B 1 192 ? -0.649 33.469 20.344 1 94.12 192 ALA B N 1
ATOM 8105 C CA . ALA B 1 192 ? -0.376 32.531 19.25 1 94.12 192 ALA B CA 1
ATOM 8106 C C . ALA B 1 192 ? -1.669 31.922 18.703 1 94.12 192 ALA B C 1
ATOM 8108 O O . ALA B 1 192 ? -1.943 30.734 18.922 1 94.12 192 ALA B O 1
ATOM 8109 N N . PRO B 1 193 ? -2.408 32.75 17.984 1 95.56 193 PRO B N 1
ATOM 8110 C CA . PRO B 1 193 ? -3.697 32.25 17.516 1 95.56 193 PRO B CA 1
ATOM 8111 C C . PRO B 1 193 ? -3.559 31 16.641 1 95.56 193 PRO B C 1
ATOM 8113 O O . PRO B 1 193 ? -2.812 31 15.656 1 95.56 193 PRO B O 1
ATOM 8116 N N . SER B 1 194 ? -4.266 29.922 17 1 93.94 194 SER B N 1
ATOM 8117 C CA . SER B 1 194 ? -4.219 28.656 16.266 1 93.94 194 SER B CA 1
ATOM 8118 C C . SER B 1 194 ? -5.523 28.391 15.523 1 93.94 194 SER B C 1
ATOM 8120 O O . SER B 1 194 ? -6.566 28.953 15.875 1 93.94 194 SER B O 1
ATOM 8122 N N . GLY B 1 195 ? -5.445 27.625 14.438 1 95.94 195 GLY B N 1
ATOM 8123 C CA . GLY B 1 195 ? -6.664 27.141 13.812 1 95.94 195 GLY B CA 1
ATOM 8124 C C . GLY B 1 195 ? -6.762 27.5 12.336 1 95.94 195 GLY B C 1
ATOM 8125 O O . GLY B 1 195 ? -7.523 26.875 11.594 1 95.94 195 GLY B O 1
ATOM 8126 N N . ALA B 1 196 ? -5.996 28.453 11.859 1 96.88 196 ALA B N 1
ATOM 8127 C CA . ALA B 1 196 ? -6.109 28.875 10.469 1 96.88 196 ALA B CA 1
ATOM 8128 C C . ALA B 1 196 ? -5.758 27.75 9.508 1 96.88 196 ALA B C 1
ATOM 8130 O O . ALA B 1 196 ? -6.418 27.578 8.484 1 96.88 196 ALA B O 1
ATOM 8131 N N . ALA B 1 197 ? -4.711 27.062 9.852 1 95.5 197 ALA B N 1
ATOM 8132 C CA . ALA B 1 197 ? -4.328 25.953 8.984 1 95.5 197 ALA B CA 1
ATOM 8133 C C . ALA B 1 197 ? -5.344 24.812 9.07 1 95.5 197 ALA B C 1
ATOM 8135 O O . ALA B 1 197 ? -5.59 24.125 8.078 1 95.5 197 ALA B O 1
ATOM 8136 N N . TYR B 1 198 ? -5.953 24.562 10.242 1 96.44 198 TYR B N 1
ATOM 8137 C CA . TYR B 1 198 ? -7.051 23.609 10.352 1 96.44 198 TYR B CA 1
ATOM 8138 C C . TYR B 1 198 ? -8.203 24 9.43 1 96.44 198 TYR B C 1
ATOM 8140 O O . TYR B 1 198 ? -8.828 23.141 8.805 1 96.44 198 TYR B O 1
ATOM 8148 N N . ALA B 1 199 ? -8.484 25.297 9.445 1 96.94 199 ALA B N 1
ATOM 8149 C CA . ALA B 1 199 ? -9.539 25.781 8.555 1 96.94 199 ALA B CA 1
ATOM 8150 C C . ALA B 1 199 ? -9.219 25.453 7.102 1 96.94 199 ALA B C 1
ATOM 8152 O O . ALA B 1 199 ? -10.102 25.062 6.34 1 96.94 199 ALA B O 1
ATOM 8153 N N . MET B 1 200 ? -7.973 25.641 6.762 1 94.25 200 MET B N 1
ATOM 8154 C CA . MET B 1 200 ? -7.547 25.312 5.402 1 94.25 200 MET B CA 1
ATOM 8155 C C . MET B 1 200 ? -7.711 23.812 5.125 1 94.25 200 MET B C 1
ATOM 8157 O O . MET B 1 200 ? -8.141 23.422 4.039 1 94.25 200 MET B O 1
ATOM 8161 N N . GLU B 1 201 ? -7.34 23.031 6.07 1 94.31 201 GLU B N 1
ATOM 8162 C CA . GLU B 1 201 ? -7.496 21.578 5.934 1 94.31 201 GLU B CA 1
ATOM 8163 C C . GLU B 1 201 ? -8.961 21.203 5.75 1 94.31 201 GLU B C 1
ATOM 8165 O O . GLU B 1 201 ? -9.289 20.344 4.914 1 94.31 201 GLU B O 1
ATOM 8170 N N . ASN B 1 202 ? -9.828 21.812 6.57 1 95.81 202 ASN B N 1
ATOM 8171 C CA . ASN B 1 202 ? -11.258 21.547 6.422 1 95.81 202 ASN B CA 1
ATOM 8172 C C . ASN B 1 202 ? -11.734 21.828 5 1 95.81 202 ASN B C 1
ATOM 8174 O O . ASN B 1 202 ? -12.477 21.047 4.422 1 95.81 202 ASN B O 1
ATOM 8178 N N . ARG B 1 203 ? -11.281 22.969 4.543 1 92.06 203 ARG B N 1
ATOM 8179 C CA . ARG B 1 203 ? -11.664 23.359 3.191 1 92.06 203 ARG B CA 1
ATOM 8180 C C . ARG B 1 203 ? -11.188 22.344 2.164 1 92.06 203 ARG B C 1
ATOM 8182 O O . ARG B 1 203 ? -11.93 21.984 1.247 1 92.06 203 ARG B O 1
ATOM 8189 N N . ARG B 1 204 ? -9.992 21.906 2.303 1 88.06 204 ARG B N 1
ATOM 8190 C CA . ARG B 1 204 ? -9.414 20.938 1.376 1 88.06 204 ARG B CA 1
ATOM 8191 C C . ARG B 1 204 ? -10.211 19.625 1.383 1 88.06 204 ARG B C 1
ATOM 8193 O O . ARG B 1 204 ? -10.508 19.078 0.324 1 88.06 204 ARG B O 1
ATOM 8200 N N . VAL B 1 205 ? -10.531 19.141 2.518 1 89.62 205 VAL B N 1
ATOM 8201 C CA . VAL B 1 205 ? -11.273 17.891 2.658 1 89.62 205 VAL B CA 1
ATOM 8202 C C . VAL B 1 205 ? -12.672 18.062 2.072 1 89.62 205 VAL B C 1
ATOM 8204 O O . VAL B 1 205 ? -13.141 17.188 1.327 1 89.62 205 VAL B O 1
ATOM 8207 N N . MET B 1 206 ? -13.344 19.156 2.363 1 88.81 206 MET B N 1
ATOM 8208 C CA . MET B 1 206 ? -14.711 19.391 1.913 1 88.81 206 MET B CA 1
ATOM 8209 C C . MET B 1 206 ? -14.766 19.547 0.397 1 88.81 206 MET B C 1
ATOM 8211 O O . MET B 1 206 ? -15.727 19.109 -0.239 1 88.81 206 MET B O 1
ATOM 8215 N N . SER B 1 207 ? -13.797 20.188 -0.14 1 82.88 207 SER B N 1
ATOM 8216 C CA . SER B 1 207 ? -13.773 20.359 -1.587 1 82.88 207 SER B CA 1
ATOM 8217 C C . SER B 1 207 ? -13.633 19.031 -2.311 1 82.88 207 SER B C 1
ATOM 8219 O O . SER B 1 207 ? -14.141 18.859 -3.422 1 82.88 207 SER B O 1
ATOM 8221 N N . ARG B 1 208 ? -12.906 18.156 -1.698 1 77.75 208 ARG B N 1
ATOM 8222 C CA . ARG B 1 208 ? -12.758 16.812 -2.262 1 77.75 208 ARG B CA 1
ATOM 8223 C C . ARG B 1 208 ? -14.039 16 -2.104 1 77.75 208 ARG B C 1
ATOM 8225 O O . ARG B 1 208 ? -14.367 15.172 -2.959 1 77.75 208 ARG B O 1
ATOM 8232 N N . LEU B 1 209 ? -14.75 16.281 -1.042 1 78.31 209 LEU B N 1
ATOM 8233 C CA . LEU B 1 209 ? -15.961 15.531 -0.719 1 78.31 209 LEU B CA 1
ATOM 8234 C C . LEU B 1 209 ? -17.125 16 -1.581 1 78.31 209 LEU B C 1
ATOM 8236 O O . LEU B 1 209 ? -18.016 15.211 -1.925 1 78.31 209 LEU B O 1
ATOM 8240 N N . PHE B 1 210 ? -17.188 17.375 -1.844 1 79.25 210 PHE B N 1
ATOM 8241 C CA . PHE B 1 210 ? -18.328 17.953 -2.535 1 79.25 210 PHE B CA 1
ATOM 8242 C C . PHE B 1 210 ? -17.875 18.734 -3.771 1 79.25 210 PHE B C 1
ATOM 8244 O O . PHE B 1 210 ? -18.188 19.922 -3.91 1 79.25 210 PHE B O 1
ATOM 8251 N N . PRO B 1 211 ? -17.328 18.141 -4.707 1 70.38 211 PRO B N 1
ATOM 8252 C CA . PRO B 1 211 ? -16.844 18.891 -5.871 1 70.38 211 PRO B CA 1
ATOM 8253 C C . PRO B 1 211 ? -17.953 19.578 -6.641 1 70.38 211 PRO B C 1
ATOM 8255 O O . PRO B 1 211 ? -17.75 20.672 -7.188 1 70.38 211 PRO B O 1
ATOM 8258 N N . GLU B 1 212 ? -19.172 19.062 -6.645 1 71.19 212 GLU B N 1
ATOM 8259 C CA . GLU B 1 212 ? -20.281 19.625 -7.387 1 71.19 212 GLU B CA 1
ATOM 8260 C C . GLU B 1 212 ? -20.766 20.938 -6.75 1 71.19 212 GLU B C 1
ATOM 8262 O O . GLU B 1 212 ? -21.156 21.859 -7.449 1 71.19 212 GLU B O 1
ATOM 8267 N N . ILE B 1 213 ? -20.766 20.906 -5.473 1 78.06 213 ILE B N 1
ATOM 8268 C CA . ILE B 1 213 ? -21.203 22.109 -4.785 1 78.06 213 ILE B CA 1
ATOM 8269 C C . ILE B 1 213 ? -20.219 23.25 -5.059 1 78.06 213 ILE B C 1
ATOM 8271 O O . ILE B 1 213 ? -20.625 24.391 -5.289 1 78.06 213 ILE B O 1
ATOM 8275 N N . TYR B 1 214 ? -18.969 22.953 -5.027 1 76.69 214 TYR B N 1
ATOM 8276 C CA . TYR B 1 214 ? -17.922 23.953 -5.242 1 76.69 214 TYR B CA 1
ATOM 8277 C C . TYR B 1 214 ? -17.938 24.453 -6.684 1 76.69 214 TYR B C 1
ATOM 8279 O O . TYR B 1 214 ? -17.453 25.547 -6.973 1 76.69 214 TYR B O 1
ATOM 8287 N N . ARG B 1 215 ? -18.516 23.641 -7.516 1 69.69 215 ARG B N 1
ATOM 8288 C CA . ARG B 1 215 ? -18.688 24.047 -8.906 1 69.69 215 ARG B CA 1
ATOM 8289 C C . ARG B 1 215 ? -19.891 24.984 -9.055 1 69.69 215 ARG B C 1
ATOM 8291 O O . ARG B 1 215 ? -19.828 25.953 -9.828 1 69.69 215 ARG B O 1
ATOM 8298 N N . ASP B 1 216 ? -20.906 24.688 -8.336 1 73.69 216 ASP B N 1
ATOM 8299 C CA . ASP B 1 216 ? -22.188 25.359 -8.562 1 73.69 216 ASP B CA 1
ATOM 8300 C C . ASP B 1 216 ? -22.328 26.594 -7.684 1 73.69 216 ASP B C 1
ATOM 8302 O O . ASP B 1 216 ? -23.109 27.5 -7.992 1 73.69 216 ASP B O 1
ATOM 8306 N N . VAL B 1 217 ? -21.656 26.562 -6.535 1 78.88 217 VAL B N 1
ATOM 8307 C CA . VAL B 1 217 ? -21.766 27.641 -5.57 1 78.88 217 VAL B CA 1
ATOM 8308 C C . VAL B 1 217 ? -20.438 28.375 -5.449 1 78.88 217 VAL B C 1
ATOM 8310 O O . VAL B 1 217 ? -19.375 27.734 -5.348 1 78.88 217 VAL B O 1
ATOM 8313 N N . GLN B 1 218 ? -20.484 29.672 -5.5 1 80.62 218 GLN B N 1
ATOM 8314 C CA . GLN B 1 218 ? -19.25 30.438 -5.375 1 80.62 218 GLN B CA 1
ATOM 8315 C C . GLN B 1 218 ? -18.844 30.594 -3.912 1 80.62 218 GLN B C 1
ATOM 8317 O O . GLN B 1 218 ? -19.344 31.484 -3.215 1 80.62 218 GLN B O 1
ATOM 8322 N N . ILE B 1 219 ? -17.969 29.812 -3.492 1 86.38 219 ILE B N 1
ATOM 8323 C CA . ILE B 1 219 ? -17.438 29.844 -2.131 1 86.38 219 ILE B CA 1
ATOM 8324 C C . ILE B 1 219 ? -16.078 30.531 -2.113 1 86.38 219 ILE B C 1
ATOM 8326 O O . ILE B 1 219 ? -15.227 30.266 -2.969 1 86.38 219 ILE B O 1
ATOM 8330 N N . ALA B 1 220 ? -15.812 31.422 -1.202 1 87.75 220 ALA B N 1
ATOM 8331 C CA . ALA B 1 220 ? -14.57 32.188 -1.109 1 87.75 220 ALA B CA 1
ATOM 8332 C C . ALA B 1 220 ? -13.383 31.25 -0.872 1 87.75 220 ALA B C 1
ATOM 8334 O O . ALA B 1 220 ? -13.477 30.297 -0.105 1 87.75 220 ALA B O 1
ATOM 8335 N N . ARG B 1 221 ? -12.297 31.578 -1.495 1 84 221 ARG B N 1
ATOM 8336 C CA . ARG B 1 221 ? -11.07 30.812 -1.318 1 84 221 ARG B CA 1
ATOM 8337 C C . ARG B 1 221 ? -10.297 31.281 -0.094 1 84 221 ARG B C 1
ATOM 8339 O O . ARG B 1 221 ? -10.312 32.469 0.231 1 84 221 ARG B O 1
ATOM 8346 N N . LEU B 1 222 ? -9.547 30.375 0.479 1 89.44 222 LEU B N 1
ATOM 8347 C CA . LEU B 1 222 ? -8.867 30.719 1.722 1 89.44 222 LEU B CA 1
ATOM 8348 C C . LEU B 1 222 ? -7.395 31.031 1.465 1 89.44 222 LEU B C 1
ATOM 8350 O O . LEU B 1 222 ? -6.762 31.75 2.25 1 89.44 222 LEU B O 1
ATOM 8354 N N . LEU B 1 223 ? -6.84 30.578 0.432 1 80.56 223 LEU B N 1
ATOM 8355 C CA . LEU B 1 223 ? -5.402 30.609 0.173 1 80.56 223 LEU B CA 1
ATOM 8356 C C . LEU B 1 223 ? -4.891 32.062 0.13 1 80.56 223 LEU B C 1
ATOM 8358 O O . LEU B 1 223 ? -3.789 32.344 0.605 1 80.56 223 LEU B O 1
ATOM 8362 N N . PRO B 1 224 ? -5.641 33 -0.445 1 81.62 224 PRO B N 1
ATOM 8363 C CA . PRO B 1 224 ? -5.164 34.406 -0.495 1 81.62 224 PRO B CA 1
ATOM 8364 C C . PRO B 1 224 ? -4.848 34.969 0.888 1 81.62 224 PRO B C 1
ATOM 8366 O O . PRO B 1 224 ? -3.959 35.812 1.025 1 81.62 224 PRO B O 1
ATOM 8369 N N . PHE B 1 225 ? -5.504 34.562 1.826 1 91.62 225 PHE B N 1
ATOM 8370 C CA . PHE B 1 225 ? -5.23 35 3.189 1 91.62 225 PHE B CA 1
ATOM 8371 C C . PHE B 1 225 ? -3.801 34.656 3.592 1 91.62 225 PHE B C 1
ATOM 8373 O O . PHE B 1 225 ? -3.111 35.469 4.207 1 91.62 225 PHE B O 1
ATOM 8380 N N . PHE B 1 226 ? -3.324 33.5 3.324 1 89.75 226 PHE B N 1
ATOM 8381 C CA . PHE B 1 226 ? -1.993 33.062 3.723 1 89.75 226 PHE B CA 1
ATOM 8382 C C . PHE B 1 226 ? -0.918 33.781 2.939 1 89.75 226 PHE B C 1
ATOM 8384 O O . PHE B 1 226 ? 0.173 34.031 3.457 1 89.75 226 PHE B O 1
ATOM 8391 N N . ASN B 1 227 ? -1.258 34.219 1.784 1 84 227 ASN B N 1
ATOM 8392 C CA . ASN B 1 227 ? -0.353 35.094 1.045 1 84 227 ASN B CA 1
ATOM 8393 C C . ASN B 1 227 ? -0.236 36.469 1.704 1 84 227 ASN B C 1
ATOM 8395 O O . ASN B 1 227 ? 0.853 37.031 1.764 1 84 227 ASN B O 1
ATOM 8399 N N . ALA B 1 228 ? -1.373 36.906 2.072 1 88.5 228 ALA B N 1
ATOM 8400 C CA . ALA B 1 228 ? -1.377 38.188 2.785 1 88.5 228 ALA B CA 1
ATOM 8401 C C . ALA B 1 228 ? -0.58 38.094 4.086 1 88.5 228 ALA B C 1
ATOM 8403 O O . ALA B 1 228 ? 0.146 39 4.445 1 88.5 228 ALA B O 1
ATOM 8404 N N . LEU B 1 229 ? -0.764 37 4.734 1 92.81 229 LEU B N 1
ATOM 8405 C CA . LEU B 1 229 ? -0.028 36.781 5.973 1 92.81 229 LEU B CA 1
ATOM 8406 C C . LEU B 1 229 ? 1.476 36.75 5.719 1 92.81 229 LEU B C 1
ATOM 8408 O O . LEU B 1 229 ? 2.246 37.344 6.477 1 92.81 229 LEU B O 1
ATOM 8412 N N . ARG B 1 230 ? 1.894 36.125 4.719 1 88.44 230 ARG B N 1
ATOM 8413 C CA . ARG B 1 230 ? 3.307 36.062 4.359 1 88.44 230 ARG B CA 1
ATOM 8414 C C . ARG B 1 230 ? 3.857 37.469 4.102 1 88.44 230 ARG B C 1
ATOM 8416 O O . ARG B 1 230 ? 4.949 37.812 4.562 1 88.44 230 ARG B O 1
ATOM 8423 N N . THR B 1 231 ? 3.086 38.25 3.389 1 85.12 231 THR B N 1
ATOM 8424 C CA . THR B 1 231 ? 3.486 39.625 3.096 1 85.12 231 THR B CA 1
ATOM 8425 C C . THR B 1 231 ? 3.625 40.406 4.383 1 85.12 231 THR B C 1
ATOM 8427 O O . THR B 1 231 ? 4.578 41.188 4.543 1 85.12 231 THR B O 1
ATOM 8430 N N . GLY B 1 232 ? 2.648 40.219 5.16 1 90.62 232 GLY B N 1
ATOM 8431 C CA . GLY B 1 232 ? 2.703 40.875 6.445 1 90.62 232 GLY B CA 1
ATOM 8432 C C . GLY B 1 232 ? 3.906 40.5 7.277 1 90.62 232 GLY B C 1
ATOM 8433 O O . GLY B 1 232 ? 4.523 41.344 7.926 1 90.62 232 GLY B O 1
ATOM 8434 N N . ILE B 1 233 ? 4.27 39.25 7.273 1 93.31 233 ILE B N 1
ATOM 8435 C CA . ILE B 1 233 ? 5.398 38.719 8.031 1 93.31 233 ILE B CA 1
ATOM 8436 C C . ILE B 1 233 ? 6.703 39.281 7.469 1 93.31 233 ILE B C 1
ATOM 8438 O O . ILE B 1 233 ? 7.57 39.75 8.219 1 93.31 233 ILE B O 1
ATOM 8442 N N . GLU B 1 234 ? 6.883 39.312 6.215 1 88.25 234 GLU B N 1
ATOM 8443 C CA . GLU B 1 234 ? 8.117 39.75 5.57 1 88.25 234 GLU B CA 1
ATOM 8444 C C . GLU B 1 234 ? 8.344 41.25 5.777 1 88.25 234 GLU B C 1
ATOM 8446 O O . GLU B 1 234 ? 9.492 41.688 5.855 1 88.25 234 GLU B O 1
ATOM 8451 N N . ALA B 1 235 ? 7.273 41.938 5.93 1 89.56 235 ALA B N 1
ATOM 8452 C CA . ALA B 1 235 ? 7.359 43.375 6.148 1 89.56 235 ALA B CA 1
ATOM 8453 C C . ALA B 1 235 ? 7.938 43.688 7.523 1 89.56 235 ALA B C 1
ATOM 8455 O O . ALA B 1 235 ? 8.375 44.812 7.781 1 89.56 235 ALA B O 1
ATOM 8456 N N . THR B 1 236 ? 7.961 42.688 8.344 1 94.19 236 THR B N 1
ATOM 8457 C CA . THR B 1 236 ? 8.43 42.938 9.711 1 94.19 236 THR B CA 1
ATOM 8458 C C . THR B 1 236 ? 9.914 42.594 9.836 1 94.19 236 THR B C 1
ATOM 8460 O O . THR B 1 236 ? 10.5 42.781 10.906 1 94.19 236 THR B O 1
ATOM 8463 N N . ALA B 1 237 ? 10.5 42.188 8.75 1 93.31 237 ALA B N 1
ATOM 8464 C CA . ALA B 1 237 ? 11.922 41.844 8.789 1 93.31 237 ALA B CA 1
ATOM 8465 C C . ALA B 1 237 ? 12.773 43.062 9.133 1 93.31 237 ALA B C 1
ATOM 8467 O O . ALA B 1 237 ? 12.469 44.188 8.711 1 93.31 237 ALA B O 1
ATOM 8468 N N . PRO B 1 238 ? 13.836 42.812 9.828 1 90.12 238 PRO B N 1
ATOM 8469 C CA . PRO B 1 238 ? 14.773 43.906 10.078 1 90.12 238 PRO B CA 1
ATOM 8470 C C . PRO B 1 238 ? 15.328 44.5 8.797 1 90.12 238 PRO B C 1
ATOM 8472 O O . PRO B 1 238 ? 15.438 43.812 7.777 1 90.12 238 PRO B O 1
ATOM 8475 N N . PRO B 1 239 ? 15.492 45.812 8.617 1 76.12 239 PRO B N 1
ATOM 8476 C CA . PRO B 1 239 ? 15.844 46.562 7.402 1 76.12 239 PRO B CA 1
ATOM 8477 C C . PRO B 1 239 ? 17.047 45.969 6.68 1 76.12 239 PRO B C 1
ATOM 8479 O O . PRO B 1 239 ? 17.188 46.125 5.461 1 76.12 239 PRO B O 1
ATOM 8482 N N . ARG B 1 240 ? 17.969 45.281 7.023 1 66.88 240 ARG B N 1
ATOM 8483 C CA . ARG B 1 240 ? 19.234 44.938 6.379 1 66.88 240 ARG B CA 1
ATOM 8484 C C . ARG B 1 240 ? 19.078 43.688 5.504 1 66.88 240 ARG B C 1
ATOM 8486 O O . ARG B 1 240 ? 20.062 43.156 4.973 1 66.88 240 ARG B O 1
ATOM 8493 N N . THR B 1 241 ? 17.75 43.312 5.203 1 66.62 241 THR B N 1
ATOM 8494 C CA . THR B 1 241 ? 17.797 42 4.539 1 66.62 241 THR B CA 1
ATOM 8495 C C . THR B 1 241 ? 16.828 41.969 3.363 1 66.62 241 THR B C 1
ATOM 8497 O O . THR B 1 241 ? 15.641 42.281 3.516 1 66.62 241 THR B O 1
ATOM 8500 N N . ASP B 1 242 ? 17.375 41.844 2.15 1 67 242 ASP B N 1
ATOM 8501 C CA . ASP B 1 242 ? 16.547 41.75 0.951 1 67 242 ASP B CA 1
ATOM 8502 C C . ASP B 1 242 ? 15.789 40.406 0.914 1 67 242 ASP B C 1
ATOM 8504 O O . ASP B 1 242 ? 14.719 40.312 0.309 1 67 242 ASP B O 1
ATOM 8508 N N . SER B 1 243 ? 16.266 39.469 1.593 1 78.19 243 SER B N 1
ATOM 8509 C CA . SER B 1 243 ? 15.617 38.156 1.648 1 78.19 243 SER B CA 1
ATOM 8510 C C . SER B 1 243 ? 15.625 37.594 3.068 1 78.19 243 SER B C 1
ATOM 8512 O O . SER B 1 243 ? 16.422 36.719 3.395 1 78.19 243 SER B O 1
ATOM 8514 N N . PRO B 1 244 ? 14.633 38.094 3.791 1 88.06 244 PRO B N 1
ATOM 8515 C CA . PRO B 1 244 ? 14.641 37.688 5.203 1 88.06 244 PRO B CA 1
ATOM 8516 C C . PRO B 1 244 ? 14.414 36.188 5.402 1 88.06 244 PRO B C 1
ATOM 8518 O O . PRO B 1 244 ? 13.617 35.594 4.688 1 88.06 244 PRO B O 1
ATOM 8521 N N . ARG B 1 245 ? 15.156 35.625 6.336 1 90.69 245 ARG B N 1
ATOM 8522 C CA . ARG B 1 245 ? 14.945 34.25 6.746 1 90.69 245 ARG B CA 1
ATOM 8523 C C . ARG B 1 245 ? 13.945 34.156 7.895 1 90.69 245 ARG B C 1
ATOM 8525 O O . ARG B 1 245 ? 14.188 34.688 8.984 1 90.69 245 ARG B O 1
ATOM 8532 N N . VAL B 1 246 ? 12.797 33.531 7.605 1 93.25 246 VAL B N 1
ATOM 8533 C CA . VAL B 1 246 ? 11.711 33.406 8.57 1 93.25 246 VAL B CA 1
ATOM 8534 C C . VAL B 1 246 ? 11.625 31.953 9.047 1 93.25 246 VAL B C 1
ATOM 8536 O O . VAL B 1 246 ? 11.844 31.016 8.273 1 93.25 246 VAL B O 1
ATOM 8539 N N . VAL B 1 247 ? 11.453 31.719 10.328 1 94.38 247 VAL B N 1
ATOM 8540 C CA . VAL B 1 247 ? 11.25 30.375 10.859 1 94.38 247 VAL B CA 1
ATOM 8541 C C . VAL B 1 247 ? 9.992 30.359 11.727 1 94.38 247 VAL B C 1
ATOM 8543 O O . VAL B 1 247 ? 9.555 31.391 12.234 1 94.38 247 VAL B O 1
ATOM 8546 N N . VAL B 1 248 ? 9.344 29.219 11.836 1 95.81 248 VAL B N 1
ATOM 8547 C CA . VAL B 1 248 ? 8.242 28.984 12.766 1 95.81 248 VAL B CA 1
ATOM 8548 C C . VAL B 1 248 ? 8.758 28.234 13.992 1 95.81 248 VAL B C 1
ATOM 8550 O O . VAL B 1 248 ? 9.18 27.078 13.891 1 95.81 248 VAL B O 1
ATOM 8553 N N . LEU B 1 249 ? 8.766 28.859 15.117 1 96.94 249 LEU B N 1
ATOM 8554 C CA . LEU B 1 249 ? 9.242 28.266 16.359 1 96.94 249 LEU B CA 1
ATOM 8555 C C . LEU B 1 249 ? 8.117 27.516 17.078 1 96.94 249 LEU B C 1
ATOM 8557 O O . LEU B 1 249 ? 7.184 28.141 17.594 1 96.94 249 LEU B O 1
ATOM 8561 N N . SER B 1 250 ? 8.211 26.234 17.078 1 95.19 250 SER B N 1
ATOM 8562 C CA . SER B 1 250 ? 7.203 25.359 17.656 1 95.19 250 SER B CA 1
ATOM 8563 C C . SER B 1 250 ? 7.703 24.703 18.938 1 95.19 250 SER B C 1
ATOM 8565 O O . SER B 1 250 ? 8.906 24.484 19.109 1 95.19 250 SER B O 1
ATOM 8567 N N . PRO B 1 251 ? 6.742 24.453 19.938 1 93.38 251 PRO B N 1
ATOM 8568 C CA . PRO B 1 251 ? 7.125 23.688 21.109 1 93.38 251 PRO B CA 1
ATOM 8569 C C . PRO B 1 251 ? 7.453 22.234 20.781 1 93.38 251 PRO B C 1
ATOM 8571 O O . PRO B 1 251 ? 8.055 21.516 21.594 1 93.38 251 PRO B O 1
ATOM 8574 N N . GLY B 1 252 ? 7.02 21.781 19.609 1 90.5 252 GLY B N 1
ATOM 8575 C CA . GLY B 1 252 ? 7.289 20.391 19.234 1 90.5 252 GLY B CA 1
ATOM 8576 C C . GLY B 1 252 ? 6.039 19.641 18.828 1 90.5 252 GLY B C 1
ATOM 8577 O O . GLY B 1 252 ? 4.93 20.172 18.906 1 90.5 252 GLY B O 1
ATOM 8578 N N . ALA B 1 253 ? 6.18 18.375 18.516 1 89.62 253 ALA B N 1
ATOM 8579 C CA . ALA B 1 253 ? 5.117 17.562 17.938 1 89.62 253 ALA B CA 1
ATOM 8580 C C . ALA B 1 253 ? 4.086 17.172 19 1 89.62 253 ALA B C 1
ATOM 8582 O O . ALA B 1 253 ? 2.98 16.734 18.672 1 89.62 253 ALA B O 1
ATOM 8583 N N . GLN B 1 254 ? 4.367 17.328 20.172 1 87.62 254 GLN B N 1
ATOM 8584 C CA . GLN B 1 254 ? 3.457 16.922 21.25 1 87.62 254 GLN B CA 1
ATOM 8585 C C . GLN B 1 254 ? 2.543 18.062 21.656 1 87.62 254 GLN B C 1
ATOM 8587 O O . GLN B 1 254 ? 1.647 17.891 22.484 1 87.62 254 GLN B O 1
ATOM 8592 N N . SER B 1 255 ? 2.771 19.203 21 1 91.25 255 SER B N 1
ATOM 8593 C CA . SER B 1 255 ? 1.897 20.328 21.312 1 91.25 255 SER B CA 1
ATOM 8594 C C . SER B 1 255 ? 0.482 20.078 20.797 1 91.25 255 SER B C 1
ATOM 8596 O O . SER B 1 255 ? 0.279 19.312 19.859 1 91.25 255 SER B O 1
ATOM 8598 N N . GLU B 1 256 ? -0.495 20.656 21.359 1 88.94 256 GLU B N 1
ATOM 8599 C CA . GLU B 1 256 ? -1.909 20.438 21.062 1 88.94 256 GLU B CA 1
ATOM 8600 C C . GLU B 1 256 ? -2.209 20.672 19.594 1 88.94 256 GLU B C 1
ATOM 8602 O O . GLU B 1 256 ? -2.975 19.906 18.984 1 88.94 256 GLU B O 1
ATOM 8607 N N . THR B 1 257 ? -1.632 21.719 19.047 1 93.12 257 THR B N 1
ATOM 8608 C CA . THR B 1 257 ? -1.948 22.094 17.688 1 93.12 257 THR B CA 1
ATOM 8609 C C . THR B 1 257 ? -0.741 21.891 16.766 1 93.12 257 THR B C 1
ATOM 8611 O O . THR B 1 257 ? -0.471 22.719 15.898 1 93.12 257 THR B O 1
ATOM 8614 N N . ALA B 1 258 ? 0.039 20.828 17.062 1 92.88 258 ALA B N 1
ATOM 8615 C CA . ALA B 1 258 ? 1.245 20.547 16.281 1 92.88 258 ALA B CA 1
ATOM 8616 C C . ALA B 1 258 ? 0.939 20.484 14.789 1 92.88 258 ALA B C 1
ATOM 8618 O O . ALA B 1 258 ? 1.708 21 13.977 1 92.88 258 ALA B O 1
ATOM 8619 N N . PHE B 1 259 ? -0.155 19.953 14.391 1 93.62 259 PHE B N 1
ATOM 8620 C CA . PHE B 1 259 ? -0.522 19.875 12.977 1 93.62 259 PHE B CA 1
ATOM 8621 C C . PHE B 1 259 ? -0.714 21.266 12.391 1 93.62 259 PHE B C 1
ATOM 8623 O O . PHE B 1 259 ? -0.203 21.578 11.312 1 93.62 259 PHE B O 1
ATOM 8630 N N . ASP B 1 260 ? -1.488 22 13.078 1 95.56 260 ASP B N 1
ATOM 8631 C CA . ASP B 1 260 ? -1.782 23.359 12.625 1 95.56 260 ASP B CA 1
ATOM 8632 C C . ASP B 1 260 ? -0.496 24.141 12.383 1 95.56 260 ASP B C 1
ATOM 8634 O O . ASP B 1 260 ? -0.384 24.859 11.383 1 95.56 260 ASP B O 1
ATOM 8638 N N . GLN B 1 261 ? 0.404 24 13.242 1 95.56 261 GLN B N 1
ATOM 8639 C CA . GLN B 1 261 ? 1.678 24.703 13.156 1 95.56 261 GLN B CA 1
ATOM 8640 C C . GLN B 1 261 ? 2.498 24.219 11.969 1 95.56 261 GLN B C 1
ATOM 8642 O O . GLN B 1 261 ? 3.027 25.016 11.203 1 95.56 261 GLN B O 1
ATOM 8647 N N . ALA B 1 262 ? 2.557 22.984 11.844 1 93.44 262 ALA B N 1
ATOM 8648 C CA . ALA B 1 262 ? 3.334 22.391 10.758 1 93.44 262 ALA B CA 1
ATOM 8649 C C . ALA B 1 262 ? 2.725 22.734 9.406 1 93.44 262 ALA B C 1
ATOM 8651 O O . ALA B 1 262 ? 3.447 23.031 8.445 1 93.44 262 ALA B O 1
ATOM 8652 N N . TYR B 1 263 ? 1.418 22.594 9.289 1 92.81 263 TYR B N 1
ATOM 8653 C CA . TYR B 1 263 ? 0.754 22.906 8.031 1 92.81 263 TYR B CA 1
ATOM 8654 C C . TYR B 1 263 ? 0.89 24.391 7.688 1 92.81 263 TYR B C 1
ATOM 8656 O O . TYR B 1 263 ? 1.069 24.75 6.523 1 92.81 263 TYR B O 1
ATOM 8664 N N . LEU B 1 264 ? 0.81 25.203 8.68 1 93.56 264 LEU B N 1
ATOM 8665 C CA . LEU B 1 264 ? 1.027 26.625 8.484 1 93.56 264 LEU B CA 1
ATOM 8666 C C . LEU B 1 264 ? 2.426 26.891 7.938 1 93.56 264 LEU B C 1
ATOM 8668 O O . LEU B 1 264 ? 2.592 27.672 6.996 1 93.56 264 LEU B O 1
ATOM 8672 N N . ALA B 1 265 ? 3.396 26.328 8.578 1 92 265 ALA B N 1
ATOM 8673 C CA . ALA B 1 265 ? 4.77 26.469 8.109 1 92 265 ALA B CA 1
ATOM 8674 C C . ALA B 1 265 ? 4.891 26.062 6.641 1 92 265 ALA B C 1
ATOM 8676 O O . ALA B 1 265 ? 5.539 26.75 5.852 1 92 265 ALA B O 1
ATOM 8677 N N . SER B 1 266 ? 4.242 25 6.348 1 87.25 266 SER B N 1
ATOM 8678 C CA . SER B 1 266 ? 4.273 24.5 4.98 1 87.25 266 SER B CA 1
ATOM 8679 C C . SER B 1 266 ? 3.586 25.453 4.02 1 87.25 266 SER B C 1
ATOM 8681 O O . SER B 1 266 ? 4.07 25.688 2.908 1 87.25 266 SER B O 1
ATOM 8683 N N . LEU B 1 267 ? 2.412 25.938 4.383 1 84.94 267 LEU B N 1
ATOM 8684 C CA . LEU B 1 267 ? 1.651 26.859 3.551 1 84.94 267 LEU B CA 1
ATOM 8685 C C . LEU B 1 267 ? 2.451 28.125 3.281 1 84.94 267 LEU B C 1
ATOM 8687 O O . LEU B 1 267 ? 2.367 28.703 2.191 1 84.94 267 LEU B O 1
ATOM 8691 N N . LEU B 1 268 ? 3.254 28.5 4.277 1 87.75 268 LEU B N 1
ATOM 8692 C CA . LEU B 1 268 ? 3.998 29.75 4.168 1 87.75 268 LEU B CA 1
ATOM 8693 C C . LEU B 1 268 ? 5.379 29.516 3.57 1 87.75 268 LEU B C 1
ATOM 8695 O O . LEU B 1 268 ? 6.051 30.453 3.154 1 87.75 268 LEU B O 1
ATOM 8699 N N . GLY B 1 269 ? 5.805 28.281 3.582 1 81.69 269 GLY B N 1
ATOM 8700 C CA . GLY B 1 269 ? 7.105 27.938 3.035 1 81.69 269 GLY B CA 1
ATOM 8701 C C . GLY B 1 269 ? 8.25 28.219 3.994 1 81.69 269 GLY B C 1
ATOM 8702 O O . GLY B 1 269 ? 9.336 28.609 3.57 1 81.69 269 GLY B O 1
ATOM 8703 N N . TYR B 1 270 ? 8 28.172 5.277 1 89.75 270 TYR B N 1
ATOM 8704 C CA . TYR B 1 270 ? 9.023 28.453 6.281 1 89.75 270 TYR B CA 1
ATOM 8705 C C . TYR B 1 270 ? 9.398 27.172 7.031 1 89.75 270 TYR B C 1
ATOM 8707 O O . TYR B 1 270 ? 8.562 26.281 7.215 1 89.75 270 TYR B O 1
ATOM 8715 N N . PRO B 1 271 ? 10.664 27.062 7.465 1 90.06 271 PRO B N 1
ATOM 8716 C CA . PRO B 1 271 ? 11.047 25.891 8.258 1 90.06 271 PRO B CA 1
ATOM 8717 C C . PRO B 1 271 ? 10.383 25.875 9.633 1 90.06 271 PRO B C 1
ATOM 8719 O O . PRO B 1 271 ? 10.258 26.906 10.281 1 90.06 271 PRO B O 1
ATOM 8722 N N . LEU B 1 272 ? 9.883 24.719 10 1 92.69 272 LEU B N 1
ATOM 8723 C CA . LEU B 1 272 ? 9.406 24.469 11.359 1 92.69 272 LEU B CA 1
ATOM 8724 C C . LEU B 1 272 ? 10.562 24.078 12.273 1 92.69 272 LEU B C 1
ATOM 8726 O O . LEU B 1 272 ? 11.242 23.078 12.031 1 92.69 272 LEU B O 1
ATOM 8730 N N . VAL B 1 273 ? 10.828 24.891 13.367 1 93.94 273 VAL B N 1
ATOM 8731 C CA . VAL B 1 273 ? 12 24.641 14.203 1 93.94 273 VAL B CA 1
ATOM 8732 C C . VAL B 1 273 ? 11.586 24.609 15.672 1 93.94 273 VAL B C 1
ATOM 8734 O O . VAL B 1 273 ? 10.461 24.984 16.016 1 93.94 273 VAL B O 1
ATOM 8737 N N . GLU B 1 274 ? 12.406 24.031 16.5 1 92.69 274 GLU B N 1
ATOM 8738 C CA . GLU B 1 274 ? 12.289 24.062 17.953 1 92.69 274 GLU B CA 1
ATOM 8739 C C . GLU B 1 274 ? 13.43 24.875 18.578 1 92.69 274 GLU B C 1
ATOM 8741 O O . GLU B 1 274 ? 14.352 25.297 17.875 1 92.69 274 GLU B O 1
ATOM 8746 N N . GLY B 1 275 ? 13.266 25.188 19.812 1 92.25 275 GLY B N 1
ATOM 8747 C CA . GLY B 1 275 ? 14.266 26 20.5 1 92.25 275 GLY B CA 1
ATOM 8748 C C . GLY B 1 275 ? 15.672 25.453 20.328 1 92.25 275 GLY B C 1
ATOM 8749 O O . GLY B 1 275 ? 16.625 26.219 20.125 1 92.25 275 GLY B O 1
ATOM 8750 N N . SER B 1 276 ? 15.828 24.188 20.312 1 88.88 276 SER B N 1
ATOM 8751 C CA . SER B 1 276 ? 17.141 23.547 20.266 1 88.88 276 SER B CA 1
ATOM 8752 C C . SER B 1 276 ? 17.766 23.672 18.891 1 88.88 276 SER B C 1
ATOM 8754 O O . SER B 1 276 ? 18.969 23.453 18.719 1 88.88 276 SER B O 1
ATOM 8756 N N . ASP B 1 277 ? 17 24.047 17.875 1 91.31 277 ASP B N 1
ATOM 8757 C CA . ASP B 1 277 ? 17.5 24.219 16.516 1 91.31 277 ASP B CA 1
ATOM 8758 C C . ASP B 1 277 ? 18.156 25.578 16.344 1 91.31 277 ASP B C 1
ATOM 8760 O O . ASP B 1 277 ? 18.859 25.828 15.359 1 91.31 277 ASP B O 1
ATOM 8764 N N . LEU B 1 278 ? 17.875 26.453 17.328 1 93.31 278 LEU B N 1
ATOM 8765 C CA . LEU B 1 278 ? 18.359 27.828 17.266 1 93.31 278 LEU B CA 1
ATOM 8766 C C . LEU B 1 278 ? 19.438 28.078 18.328 1 93.31 278 LEU B C 1
ATOM 8768 O O . LEU B 1 278 ? 19.516 27.344 19.312 1 93.31 278 LEU B O 1
ATOM 8772 N N . THR B 1 279 ? 20.266 29.031 18.031 1 91.56 279 THR B N 1
ATOM 8773 C CA . THR B 1 279 ? 21.297 29.422 19 1 91.56 279 THR B CA 1
ATOM 8774 C C . THR B 1 279 ? 21.578 30.922 18.906 1 91.56 279 THR B C 1
ATOM 8776 O O . THR B 1 279 ? 21.234 31.562 17.922 1 91.56 279 THR B O 1
ATOM 8779 N N . MET B 1 280 ? 22.094 31.469 20.062 1 93.25 280 MET B N 1
ATOM 8780 C CA . MET B 1 280 ? 22.453 32.875 20.141 1 93.25 280 MET B CA 1
ATOM 8781 C C . MET B 1 280 ? 23.953 33.062 20.016 1 93.25 280 MET B C 1
ATOM 8783 O O . MET B 1 280 ? 24.734 32.375 20.672 1 93.25 280 MET B O 1
ATOM 8787 N N . ARG B 1 281 ? 24.266 33.938 19.094 1 92.44 281 ARG B N 1
ATOM 8788 C CA . ARG B 1 281 ? 25.656 34.312 18.938 1 92.44 281 ARG B CA 1
ATOM 8789 C C . ARG B 1 281 ? 25.766 35.781 18.5 1 92.44 281 ARG B C 1
ATOM 8791 O O . ARG B 1 281 ? 25.094 36.188 17.547 1 92.44 281 ARG B O 1
ATOM 8798 N N . ASP B 1 282 ? 26.5 36.562 19.188 1 92.06 282 ASP B N 1
ATOM 8799 C CA . ASP B 1 282 ? 26.766 37.969 18.875 1 92.06 282 ASP B CA 1
ATOM 8800 C C . ASP B 1 282 ? 25.484 38.781 18.781 1 92.06 282 ASP B C 1
ATOM 8802 O O . ASP B 1 282 ? 25.297 39.562 17.844 1 92.06 282 ASP B O 1
ATOM 8806 N N . GLY B 1 283 ? 24.578 38.406 19.641 1 91.62 283 GLY B N 1
ATOM 8807 C CA . GLY B 1 283 ? 23.344 39.156 19.734 1 91.62 283 GLY B CA 1
ATOM 8808 C C . GLY B 1 283 ? 22.359 38.844 18.625 1 91.62 283 GLY B C 1
ATOM 8809 O O . GLY B 1 283 ? 21.391 39.562 18.422 1 91.62 283 GLY B O 1
ATOM 8810 N N . ARG B 1 284 ? 22.672 37.75 17.969 1 93.94 284 ARG B N 1
ATOM 8811 C CA . ARG B 1 284 ? 21.812 37.344 16.859 1 93.94 284 ARG B CA 1
ATOM 8812 C C . ARG B 1 284 ? 21.375 35.875 17.016 1 93.94 284 ARG B C 1
ATOM 8814 O O . ARG B 1 284 ? 22.109 35.062 17.594 1 93.94 284 ARG B O 1
ATOM 8821 N N . VAL B 1 285 ? 20.203 35.594 16.469 1 95.62 285 VAL B N 1
ATOM 8822 C CA . VAL B 1 285 ? 19.688 34.25 16.469 1 95.62 285 VAL B CA 1
ATOM 8823 C C . VAL B 1 285 ? 20.125 33.531 15.203 1 95.62 285 VAL B C 1
ATOM 8825 O O . VAL B 1 285 ? 20.047 34.094 14.102 1 95.62 285 VAL B O 1
ATOM 8828 N N . TRP B 1 286 ? 20.641 32.344 15.406 1 94.38 286 TRP B N 1
ATOM 8829 C CA . TRP B 1 286 ? 21.125 31.547 14.281 1 94.38 286 TRP B CA 1
ATOM 8830 C C . TRP B 1 286 ? 20.422 30.188 14.242 1 94.38 286 TRP B C 1
ATOM 8832 O O . TRP B 1 286 ? 20.109 29.609 15.289 1 94.38 286 TRP B O 1
ATOM 8842 N N . LEU B 1 287 ? 20.125 29.75 13.047 1 92.75 287 LEU B N 1
ATOM 8843 C CA . LEU B 1 287 ? 19.656 28.391 12.805 1 92.75 287 LEU B CA 1
ATOM 8844 C C . LEU B 1 287 ? 20.812 27.453 12.516 1 92.75 287 LEU B C 1
ATOM 8846 O O . LEU B 1 287 ? 21.672 27.75 11.68 1 92.75 287 LEU B O 1
ATOM 8850 N N . ARG B 1 288 ? 20.828 26.344 13.219 1 88 288 ARG B N 1
ATOM 8851 C CA . ARG B 1 288 ? 21.891 25.359 13.008 1 88 288 ARG B CA 1
ATOM 8852 C C . ARG B 1 288 ? 21.578 24.453 11.828 1 88 288 ARG B C 1
ATOM 8854 O O . ARG B 1 288 ? 20.641 23.641 11.891 1 88 288 ARG B O 1
ATOM 8861 N N . SER B 1 289 ? 22.297 24.609 10.727 1 85 289 SER B N 1
ATOM 8862 C CA . SER B 1 289 ? 22.078 23.828 9.523 1 85 289 SER B CA 1
ATOM 8863 C C . SER B 1 289 ? 23.344 23.078 9.102 1 85 289 SER B C 1
ATOM 8865 O O . SER B 1 289 ? 24.234 23.672 8.469 1 85 289 SER B O 1
ATOM 8867 N N . MET B 1 290 ? 23.422 21.844 9.234 1 79.31 290 MET B N 1
ATOM 8868 C CA . MET B 1 290 ? 24.516 20.969 8.828 1 79.31 290 MET B CA 1
ATOM 8869 C C . MET B 1 290 ? 25.859 21.578 9.234 1 79.31 290 MET B C 1
ATOM 8871 O O . MET B 1 290 ? 26.766 21.703 8.406 1 79.31 290 MET B O 1
ATOM 8875 N N . GLY B 1 291 ? 25.953 22.016 10.367 1 74.69 291 GLY B N 1
ATOM 8876 C CA . GLY B 1 291 ? 27.203 22.531 10.906 1 74.69 291 GLY B CA 1
ATOM 8877 C C . GLY B 1 291 ? 27.406 24.016 10.617 1 74.69 291 GLY B C 1
ATOM 8878 O O . GLY B 1 291 ? 28.344 24.625 11.133 1 74.69 291 GLY B O 1
ATOM 8879 N N . GLU B 1 292 ? 26.516 24.531 9.828 1 83.5 292 GLU B N 1
ATOM 8880 C CA . GLU B 1 292 ? 26.594 25.969 9.531 1 83.5 292 GLU B CA 1
ATOM 8881 C C . GLU B 1 292 ? 25.516 26.734 10.289 1 83.5 292 GLU B C 1
ATOM 8883 O O . GLU B 1 292 ? 24.562 26.156 10.789 1 83.5 292 GLU B O 1
ATOM 8888 N N . LEU B 1 293 ? 25.781 28.062 10.461 1 89.5 293 LEU B N 1
ATOM 8889 C CA . LEU B 1 293 ? 24.844 28.938 11.141 1 89.5 293 LEU B CA 1
ATOM 8890 C C . LEU B 1 293 ? 24.203 29.922 10.164 1 89.5 293 LEU B C 1
ATOM 8892 O O . LEU B 1 293 ? 24.906 30.719 9.531 1 89.5 293 LEU B O 1
ATOM 8896 N N . ASP B 1 294 ? 22.953 29.75 10.07 1 89.94 294 ASP B N 1
ATOM 8897 C CA . ASP B 1 294 ? 22.188 30.672 9.219 1 89.94 294 ASP B CA 1
ATOM 8898 C C . ASP B 1 294 ? 21.438 31.703 10.047 1 89.94 294 ASP B C 1
ATOM 8900 O O . ASP B 1 294 ? 20.703 31.344 10.969 1 89.94 294 ASP B O 1
ATOM 8904 N N . PRO B 1 295 ? 21.609 32.906 9.742 1 91.38 295 PRO B N 1
ATOM 8905 C CA . PRO B 1 295 ? 20.938 33.938 10.547 1 91.38 295 PRO B CA 1
ATOM 8906 C C . PRO B 1 295 ? 19.422 33.906 10.383 1 91.38 295 PRO B C 1
ATOM 8908 O O . PRO B 1 295 ? 18.922 33.719 9.281 1 91.38 295 PRO B O 1
ATOM 8911 N N . VAL B 1 296 ? 18.75 34.125 11.469 1 94.81 296 VAL B N 1
ATOM 8912 C CA . VAL B 1 296 ? 17.281 34.188 11.469 1 94.81 296 VAL B CA 1
ATOM 8913 C C . VAL B 1 296 ? 16.828 35.625 11.648 1 94.81 296 VAL B C 1
ATOM 8915 O O . VAL B 1 296 ? 17.266 36.312 12.57 1 94.81 296 VAL B O 1
ATOM 8918 N N . ASP B 1 297 ? 15.875 36 10.797 1 95.5 297 ASP B N 1
ATOM 8919 C CA . ASP B 1 297 ? 15.453 37.406 10.805 1 95.5 297 ASP B CA 1
ATOM 8920 C C . ASP B 1 297 ? 14.086 37.562 11.469 1 95.5 297 ASP B C 1
ATOM 8922 O O . ASP B 1 297 ? 13.797 38.594 12.07 1 95.5 297 ASP B O 1
ATOM 8926 N N . VAL B 1 298 ? 13.242 36.656 11.234 1 96.5 298 VAL B N 1
ATOM 8927 C CA . VAL B 1 298 ? 11.891 36.719 11.773 1 96.5 298 VAL B CA 1
ATOM 8928 C C . VAL B 1 298 ? 11.508 35.375 12.375 1 96.5 298 VAL B C 1
ATOM 8930 O O . VAL B 1 298 ? 11.773 34.312 11.789 1 96.5 298 VAL B O 1
ATOM 8933 N N . ILE B 1 299 ? 10.953 35.375 13.523 1 97.62 299 ILE B N 1
ATOM 8934 C CA . ILE B 1 299 ? 10.477 34.188 14.18 1 97.62 299 ILE B CA 1
ATOM 8935 C C . ILE B 1 299 ? 8.961 34.25 14.383 1 97.62 299 ILE B C 1
ATOM 8937 O O . ILE B 1 299 ? 8.477 35.156 15.078 1 97.62 299 ILE B O 1
ATOM 8941 N N . ILE B 1 300 ? 8.219 33.406 13.734 1 97.69 300 ILE B N 1
ATOM 8942 C CA . ILE B 1 300 ? 6.812 33.219 14.078 1 97.69 300 ILE B CA 1
ATOM 8943 C C . ILE B 1 300 ? 6.707 32.312 15.312 1 97.69 300 ILE B C 1
ATOM 8945 O O . ILE B 1 300 ? 6.949 31.125 15.234 1 97.69 300 ILE B O 1
ATOM 8949 N N . ARG B 1 301 ? 6.293 32.875 16.328 1 97.06 301 ARG B N 1
ATOM 8950 C CA . ARG B 1 301 ? 6.348 32.219 17.625 1 97.06 301 ARG B CA 1
ATOM 8951 C C . ARG B 1 301 ? 5.051 31.469 17.906 1 97.06 301 ARG B C 1
ATOM 8953 O O . ARG B 1 301 ? 3.973 32.062 17.922 1 97.06 301 ARG B O 1
ATOM 8960 N N . ARG B 1 302 ? 5.176 30.141 18.156 1 96.44 302 ARG B N 1
ATOM 8961 C CA . ARG B 1 302 ? 4.047 29.328 18.609 1 96.44 302 ARG B CA 1
ATOM 8962 C C . ARG B 1 302 ? 4.223 28.922 20.062 1 96.44 302 ARG B C 1
ATOM 8964 O O . ARG B 1 302 ? 3.307 28.375 20.672 1 96.44 302 ARG B O 1
ATOM 8971 N N . VAL B 1 303 ? 5.344 29.312 20.641 1 94.94 303 VAL B N 1
ATOM 8972 C CA . VAL B 1 303 ? 5.656 29.094 22.047 1 94.94 303 VAL B CA 1
ATOM 8973 C C . VAL B 1 303 ? 5.145 30.281 22.875 1 94.94 303 VAL B C 1
ATOM 8975 O O . VAL B 1 303 ? 5.281 31.438 22.484 1 94.94 303 VAL B O 1
ATOM 8978 N N . ASP B 1 304 ? 4.562 29.969 24.016 1 92.62 304 ASP B N 1
ATOM 8979 C CA . ASP B 1 304 ? 4.086 31.031 24.891 1 92.62 304 ASP B CA 1
ATOM 8980 C C . ASP B 1 304 ? 5.219 32 25.25 1 92.62 304 ASP B C 1
ATOM 8982 O O . ASP B 1 304 ? 6.363 31.578 25.438 1 92.62 304 ASP B O 1
ATOM 8986 N N . ALA B 1 305 ? 4.906 33.25 25.406 1 94.25 305 ALA B N 1
ATOM 8987 C CA . ALA B 1 305 ? 5.898 34.312 25.562 1 94.25 305 ALA B CA 1
ATOM 8988 C C . ALA B 1 305 ? 6.832 34 26.734 1 94.25 305 ALA B C 1
ATOM 8990 O O . ALA B 1 305 ? 8.055 34.125 26.609 1 94.25 305 ALA B O 1
ATOM 8991 N N . THR B 1 306 ? 6.328 33.531 27.812 1 92.12 306 THR B N 1
ATOM 8992 C CA . THR B 1 306 ? 7.125 33.375 29.016 1 92.12 306 THR B CA 1
ATOM 8993 C C . THR B 1 306 ? 8.07 32.188 28.875 1 92.12 306 THR B C 1
ATOM 8995 O O . THR B 1 306 ? 9.055 32.062 29.609 1 92.12 306 THR B O 1
ATOM 8998 N N . TRP B 1 307 ? 7.816 31.359 27.906 1 92.75 307 TRP B N 1
ATOM 8999 C CA . TRP B 1 307 ? 8.609 30.141 27.719 1 92.75 307 TRP B CA 1
ATOM 9000 C C . TRP B 1 307 ? 9.641 30.344 26.609 1 92.75 307 TRP B C 1
ATOM 9002 O O . TRP B 1 307 ? 10.453 29.453 26.344 1 92.75 307 TRP B O 1
ATOM 9012 N N . THR B 1 308 ? 9.688 31.484 26.031 1 94.44 308 THR B N 1
ATOM 9013 C CA . THR B 1 308 ? 10.469 31.672 24.812 1 94.44 308 THR B CA 1
ATOM 9014 C C . THR B 1 308 ? 11.93 31.984 25.141 1 94.44 308 THR B C 1
ATOM 9016 O O . THR B 1 308 ? 12.812 31.812 24.297 1 94.44 308 THR B O 1
ATOM 9019 N N . ASP B 1 309 ? 12.203 32.5 26.375 1 93.81 309 ASP B N 1
ATOM 9020 C CA . ASP B 1 309 ? 13.555 32.875 26.766 1 93.81 309 ASP B CA 1
ATOM 9021 C C . ASP B 1 309 ? 13.836 32.469 28.219 1 93.81 309 ASP B C 1
ATOM 9023 O O . ASP B 1 309 ? 13.414 33.156 29.141 1 93.81 309 ASP B O 1
ATOM 9027 N N . PRO B 1 310 ? 14.594 31.484 28.406 1 90.12 310 PRO B N 1
ATOM 9028 C CA . PRO B 1 310 ? 14.859 31.047 29.766 1 90.12 310 PRO B CA 1
ATOM 9029 C C . PRO B 1 310 ? 15.797 32 30.516 1 90.12 310 PRO B C 1
ATOM 9031 O O . PRO B 1 310 ? 15.875 31.953 31.75 1 90.12 310 PRO B O 1
ATOM 9034 N N . LEU B 1 311 ? 16.453 32.875 29.828 1 88.5 311 LEU B N 1
ATOM 9035 C CA . LEU B 1 311 ? 17.391 33.781 30.469 1 88.5 311 LEU B CA 1
ATOM 9036 C C . LEU B 1 311 ? 16.641 34.969 31.094 1 88.5 311 LEU B C 1
ATOM 9038 O O . LEU B 1 311 ? 16.906 35.344 32.219 1 88.5 311 LEU B O 1
ATOM 9042 N N . PHE B 1 312 ? 15.688 35.531 30.422 1 88.12 312 PHE B N 1
ATOM 9043 C CA . PHE B 1 312 ? 15.031 36.75 30.844 1 88.12 312 PHE B CA 1
ATOM 9044 C C . PHE B 1 312 ? 13.648 36.469 31.422 1 88.12 312 PHE B C 1
ATOM 9046 O O . PHE B 1 312 ? 13.125 37.219 32.219 1 88.12 312 PHE B O 1
ATOM 9053 N N . LEU B 1 313 ? 13.117 35.438 31 1 92.19 313 LEU B N 1
ATOM 9054 C CA . LEU B 1 313 ? 11.727 35.156 31.359 1 92.19 313 LEU B CA 1
ATOM 9055 C C . LEU B 1 313 ? 11.625 33.938 32.281 1 92.19 313 LEU B C 1
ATOM 9057 O O . LEU B 1 313 ? 12.078 33.969 33.406 1 92.19 313 LEU B O 1
ATOM 9061 N N . ARG B 1 314 ? 11.172 32.75 31.734 1 89.44 314 ARG B N 1
ATOM 9062 C CA . ARG B 1 314 ? 11.023 31.578 32.594 1 89.44 314 ARG B CA 1
ATOM 9063 C C . ARG B 1 314 ? 12.289 30.719 32.562 1 89.44 314 ARG B C 1
ATOM 9065 O O . ARG B 1 314 ? 12.523 30 31.578 1 89.44 314 ARG B O 1
ATOM 9072 N N . GLY B 1 315 ? 13 30.656 33.562 1 85.25 315 GLY B N 1
ATOM 9073 C CA . GLY B 1 315 ? 14.281 29.969 33.656 1 85.25 315 GLY B CA 1
ATOM 9074 C C . GLY B 1 315 ? 14.18 28.469 33.406 1 85.25 315 GLY B C 1
ATOM 9075 O O . GLY B 1 315 ? 15.109 27.844 32.906 1 85.25 315 GLY B O 1
ATOM 9076 N N . SER B 1 316 ? 13.07 27.922 33.719 1 81.81 316 SER B N 1
ATOM 9077 C CA . SER B 1 316 ? 12.906 26.469 33.625 1 81.81 316 SER B CA 1
ATOM 9078 C C . SER B 1 316 ? 12.492 26.047 32.219 1 81.81 316 SER B C 1
ATOM 9080 O O . SER B 1 316 ? 12.398 24.844 31.938 1 81.81 316 SER B O 1
ATOM 9082 N N . SER B 1 317 ? 12.312 27.047 31.406 1 88.25 317 SER B N 1
ATOM 9083 C CA . SER B 1 317 ? 11.828 26.734 30.078 1 88.25 317 SER B CA 1
ATOM 9084 C C . SER B 1 317 ? 12.898 26.031 29.25 1 88.25 317 SER B C 1
ATOM 9086 O O . SER B 1 317 ? 14.078 26.359 29.344 1 88.25 317 SER B O 1
ATOM 9088 N N . ARG B 1 318 ? 12.492 25.016 28.391 1 85.75 318 ARG B N 1
ATOM 9089 C CA . ARG B 1 318 ? 13.352 24.344 27.438 1 85.75 318 ARG B CA 1
ATOM 9090 C C . ARG B 1 318 ? 12.812 24.484 26.016 1 85.75 318 ARG B C 1
ATOM 9092 O O . ARG B 1 318 ? 13.266 23.797 25.094 1 85.75 318 ARG B O 1
ATOM 9099 N N . LEU B 1 319 ? 11.914 25.406 25.906 1 89.5 319 LEU B N 1
ATOM 9100 C CA . LEU B 1 319 ? 11.195 25.516 24.641 1 89.5 319 LEU B CA 1
ATOM 9101 C C . LEU B 1 319 ? 11.719 26.688 23.828 1 89.5 319 LEU B C 1
ATOM 9103 O O . LEU B 1 319 ? 11.445 26.797 22.625 1 89.5 319 LEU B O 1
ATOM 9107 N N . GLY B 1 320 ? 12.477 27.594 24.484 1 92.06 320 GLY B N 1
ATOM 9108 C CA . GLY B 1 320 ? 12.891 28.828 23.812 1 92.06 320 GLY B CA 1
ATOM 9109 C C . GLY B 1 320 ? 14.391 28.891 23.594 1 92.06 320 GLY B C 1
ATOM 9110 O O . GLY B 1 320 ? 15.047 27.875 23.422 1 92.06 320 GLY B O 1
ATOM 9111 N N . VAL B 1 321 ? 14.859 30.141 23.359 1 93.12 321 VAL B N 1
ATOM 9112 C CA . VAL B 1 321 ? 16.266 30.438 23.078 1 93.12 321 VAL B CA 1
ATOM 9113 C C . VAL B 1 321 ? 16.781 31.453 24.094 1 93.12 321 VAL B C 1
ATOM 9115 O O . VAL B 1 321 ? 16.266 32.562 24.203 1 93.12 321 VAL B O 1
ATOM 9118 N N . PRO B 1 322 ? 17.797 31 24.844 1 92.75 322 PRO B N 1
ATOM 9119 C CA . PRO B 1 322 ? 18.359 31.969 25.797 1 92.75 322 PRO B CA 1
ATOM 9120 C C . PRO B 1 322 ? 18.875 33.219 25.109 1 92.75 322 PRO B C 1
ATOM 9122 O O . PRO B 1 322 ? 19.719 33.156 24.203 1 92.75 322 PRO B O 1
ATOM 9125 N N . GLY B 1 323 ? 18.344 34.375 25.516 1 93.88 323 GLY B N 1
ATOM 9126 C CA . GLY B 1 323 ? 18.812 35.656 24.969 1 93.88 323 GLY B CA 1
ATOM 9127 C C . GLY B 1 323 ? 17.922 36.188 23.859 1 93.88 323 GLY B C 1
ATOM 9128 O O . GLY B 1 323 ? 18.188 37.25 23.297 1 93.88 323 GLY B O 1
ATOM 9129 N N . LEU B 1 324 ? 16.844 35.562 23.641 1 95.19 324 LEU B N 1
ATOM 9130 C CA . LEU B 1 324 ? 15.953 35.969 22.562 1 95.19 324 LEU B CA 1
ATOM 9131 C C . LEU B 1 324 ? 15.391 37.344 22.781 1 95.19 324 LEU B C 1
ATOM 9133 O O . LEU B 1 324 ? 15.234 38.125 21.828 1 95.19 324 LEU B O 1
ATOM 9137 N N . VAL B 1 325 ? 15.086 37.719 24.031 1 95.56 325 VAL B N 1
ATOM 9138 C CA . VAL B 1 325 ? 14.57 39.062 24.359 1 95.56 325 VAL B CA 1
ATOM 9139 C C . VAL B 1 325 ? 15.594 40.125 23.984 1 95.56 325 VAL B C 1
ATOM 9141 O O . VAL B 1 325 ? 15.242 41.156 23.438 1 95.56 325 VAL B O 1
ATOM 9144 N N . ASP B 1 326 ? 16.781 39.812 24.297 1 95 326 ASP B N 1
ATOM 9145 C CA . ASP B 1 326 ? 17.859 40.75 23.984 1 95 326 ASP B CA 1
ATOM 9146 C C . ASP B 1 326 ? 18 40.938 22.469 1 95 326 ASP B C 1
ATOM 9148 O O . ASP B 1 326 ? 18.203 42.031 22 1 95 326 ASP B O 1
ATOM 9152 N N . ALA B 1 327 ? 17.984 39.875 21.719 1 95.31 327 ALA B N 1
ATOM 9153 C CA . ALA B 1 327 ? 18.062 39.938 20.266 1 95.31 327 ALA B CA 1
ATOM 9154 C C . ALA B 1 327 ? 16.938 40.812 19.703 1 95.31 327 ALA B C 1
ATOM 9156 O O . ALA B 1 327 ? 17.141 41.594 18.781 1 95.31 327 ALA B O 1
ATOM 9157 N N . ALA B 1 328 ? 15.758 40.656 20.25 1 96.12 328 ALA B N 1
ATOM 9158 C CA . ALA B 1 328 ? 14.602 41.438 19.812 1 96.12 328 ALA B CA 1
ATOM 9159 C C . ALA B 1 328 ? 14.789 42.938 20.141 1 96.12 328 ALA B C 1
ATOM 9161 O O . ALA B 1 328 ? 14.438 43.781 19.344 1 96.12 328 ALA B O 1
ATOM 9162 N N . ARG B 1 329 ? 15.305 43.188 21.297 1 94.81 329 ARG B N 1
ATOM 9163 C CA . ARG B 1 329 ? 15.531 44.562 21.734 1 94.81 329 ARG B CA 1
ATOM 9164 C C . ARG B 1 329 ? 16.562 45.25 20.859 1 94.81 329 ARG B C 1
ATOM 9166 O O . ARG B 1 329 ? 16.406 46.438 20.547 1 94.81 329 ARG B O 1
ATOM 9173 N N . ARG B 1 330 ? 17.516 44.5 20.453 1 93.56 330 ARG B N 1
ATOM 9174 C CA . ARG B 1 330 ? 18.562 45.031 19.594 1 93.56 330 ARG B CA 1
ATOM 9175 C C . ARG B 1 330 ? 18.047 45.188 18.156 1 93.56 330 ARG B C 1
ATOM 9177 O O . ARG B 1 330 ? 18.703 45.844 17.344 1 93.56 330 ARG B O 1
ATOM 9184 N N . GLY B 1 331 ? 16.953 44.562 17.844 1 93.38 331 GLY B N 1
ATOM 9185 C CA . GLY B 1 331 ? 16.375 44.688 16.531 1 93.38 331 GLY B CA 1
ATOM 9186 C C . GLY B 1 331 ? 16.984 43.719 15.516 1 93.38 331 GLY B C 1
ATOM 9187 O O . GLY B 1 331 ? 16.844 43.938 14.305 1 93.38 331 GLY B O 1
ATOM 9188 N N . THR B 1 332 ? 17.703 42.688 15.969 1 94.12 332 THR B N 1
ATOM 9189 C CA . THR B 1 332 ? 18.344 41.75 15.055 1 94.12 332 THR B CA 1
ATOM 9190 C C . THR B 1 332 ? 17.359 40.656 14.633 1 94.12 332 THR B C 1
ATOM 9192 O O . THR B 1 332 ? 17.578 39.938 13.648 1 94.12 332 THR B O 1
ATOM 9195 N N . VAL B 1 333 ? 16.266 40.5 15.375 1 96.31 333 VAL B N 1
ATOM 9196 C CA . VAL B 1 333 ? 15.234 39.531 15.023 1 96.31 333 VAL B CA 1
ATOM 9197 C C . VAL B 1 333 ? 13.852 40.062 15.391 1 96.31 333 VAL B C 1
ATOM 9199 O O . VAL B 1 333 ? 13.703 40.75 16.406 1 96.31 333 VAL B O 1
ATOM 9202 N N . SER B 1 334 ? 12.914 39.875 14.578 1 96.88 334 SER B N 1
ATOM 9203 C CA . SER B 1 334 ? 11.523 40.156 14.883 1 96.88 334 SER B CA 1
ATOM 9204 C C . SER B 1 334 ? 10.781 38.938 15.391 1 96.88 334 SER B C 1
ATOM 9206 O O . SER B 1 334 ? 10.898 37.844 14.812 1 96.88 334 SER B O 1
ATOM 9208 N N . ILE B 1 335 ? 10.109 39.062 16.484 1 97.38 335 ILE B N 1
ATOM 9209 C CA . ILE B 1 335 ? 9.297 38 17.031 1 97.38 335 ILE B CA 1
ATOM 9210 C C . ILE B 1 335 ? 7.816 38.281 16.828 1 97.38 335 ILE B C 1
ATOM 9212 O O . ILE B 1 335 ? 7.324 39.344 17.266 1 97.38 335 ILE B O 1
ATOM 9216 N N . LEU B 1 336 ? 7.047 37.312 16.172 1 97.06 336 LEU B N 1
ATOM 9217 C CA . LEU B 1 336 ? 5.648 37.562 15.828 1 97.06 336 LEU B CA 1
ATOM 9218 C C . LEU B 1 336 ? 4.754 36.469 16.453 1 97.06 336 LEU B C 1
ATOM 9220 O O . LEU B 1 336 ? 5.012 35.281 16.312 1 97.06 336 LEU B O 1
ATOM 9224 N N . ASN B 1 337 ? 3.619 36.812 17.078 1 95.81 337 ASN B N 1
ATOM 9225 C CA . ASN B 1 337 ? 3.359 38.156 17.578 1 95.81 337 ASN B CA 1
ATOM 9226 C C . ASN B 1 337 ? 4.34 38.531 18.688 1 95.81 337 ASN B C 1
ATOM 9228 O O . ASN B 1 337 ? 5.098 37.688 19.172 1 95.81 337 ASN B O 1
ATOM 9232 N N . GLY B 1 338 ? 4.355 39.656 19 1 95 338 GLY B N 1
ATOM 9233 C CA . GLY B 1 338 ? 5.297 40.156 20 1 95 338 GLY B CA 1
ATOM 9234 C C . GLY B 1 338 ? 5.141 39.469 21.344 1 95 338 GLY B C 1
ATOM 9235 O O . GLY B 1 338 ? 4.066 38.969 21.672 1 95 338 GLY B O 1
ATOM 9236 N N . LEU B 1 339 ? 6.16 39.281 22.312 1 93.19 339 LEU B N 1
ATOM 9237 C CA . LEU B 1 339 ? 6.215 38.594 23.594 1 93.19 339 LEU B CA 1
ATOM 9238 C C . LEU B 1 339 ? 5.145 39.125 24.547 1 93.19 339 LEU B C 1
ATOM 9240 O O . LEU B 1 339 ? 4.633 38.406 25.391 1 93.19 339 LEU B O 1
ATOM 9244 N N . GLY B 1 340 ? 4.473 40.156 24.312 1 92.62 340 GLY B N 1
ATOM 9245 C CA . GLY B 1 340 ? 3.508 40.75 25.219 1 92.62 340 GLY B CA 1
ATOM 9246 C C . GLY B 1 340 ? 2.115 40.844 24.625 1 92.62 340 GLY B C 1
ATOM 9247 O O . GLY B 1 340 ? 1.192 41.344 25.281 1 92.62 340 GLY B O 1
ATOM 9248 N N . SER B 1 341 ? 1.931 40.219 23.578 1 96.06 341 SER B N 1
ATOM 9249 C CA . SER B 1 341 ? 0.648 40.375 22.891 1 96.06 341 SER B CA 1
ATOM 9250 C C . SER B 1 341 ? -0.454 39.594 23.625 1 96.06 341 SER B C 1
ATOM 9252 O O . SER B 1 341 ? -1.64 39.875 23.422 1 96.06 341 SER B O 1
ATOM 9254 N N . GLY B 1 342 ? -0.099 38.688 24.531 1 95.19 342 GLY B N 1
ATOM 9255 C CA . GLY B 1 342 ? -1.065 37.906 25.266 1 95.19 342 GLY B CA 1
ATOM 9256 C C . GLY B 1 342 ? -1.951 38.719 26.188 1 95.19 342 GLY B C 1
ATOM 9257 O O . GLY B 1 342 ? -3.049 38.312 26.547 1 95.19 342 GLY B O 1
ATOM 9258 N N . VAL B 1 343 ? -1.541 39.906 26.547 1 96 343 VAL B N 1
ATOM 9259 C CA . VAL B 1 343 ? -2.285 40.75 27.453 1 96 343 VAL B CA 1
ATOM 9260 C C . VAL B 1 343 ? -3.609 41.156 26.812 1 96 343 VAL B C 1
ATOM 9262 O O . VAL B 1 343 ? -4.586 41.438 27.516 1 96 343 VAL B O 1
ATOM 9265 N N . LEU B 1 344 ? -3.639 41.156 25.5 1 97.06 344 LEU B N 1
ATOM 9266 C CA . LEU B 1 344 ? -4.828 41.562 24.766 1 97.06 344 LEU B CA 1
ATOM 9267 C C . LEU B 1 344 ? -5.938 40.531 24.891 1 97.06 344 LEU B C 1
ATOM 9269 O O . LEU B 1 344 ? -7.098 40.812 24.594 1 97.06 344 LEU B O 1
ATOM 9273 N N . GLU B 1 345 ? -5.609 39.281 25.297 1 95.38 345 GLU B N 1
ATOM 9274 C CA . GLU B 1 345 ? -6.598 38.25 25.453 1 95.38 345 GLU B CA 1
ATOM 9275 C C . GLU B 1 345 ? -7.371 38.375 26.766 1 95.38 345 GLU B C 1
ATOM 9277 O O . GLU B 1 345 ? -8.234 37.562 27.078 1 95.38 345 GLU B O 1
ATOM 9282 N N . ASN B 1 346 ? -7.168 39.375 27.469 1 95.38 346 ASN B N 1
ATOM 9283 C CA . ASN B 1 346 ? -7.766 39.688 28.75 1 95.38 346 ASN B CA 1
ATOM 9284 C C . ASN B 1 346 ? -9.258 39.969 28.625 1 95.38 346 ASN B C 1
ATOM 9286 O O . ASN B 1 346 ? -9.641 40.969 28 1 95.38 346 ASN B O 1
ATOM 9290 N N . PRO B 1 347 ? -10.094 39.156 29.297 1 94.38 347 PRO B N 1
ATOM 9291 C CA . PRO B 1 347 ? -11.531 39.406 29.172 1 94.38 347 PRO B CA 1
ATOM 9292 C C . PRO B 1 347 ? -11.945 40.75 29.797 1 94.38 347 PRO B C 1
ATOM 9294 O O . PRO B 1 347 ? -12.953 41.344 29.391 1 94.38 347 PRO B O 1
ATOM 9297 N N . ALA B 1 348 ? -11.18 41.25 30.672 1 95.62 348 ALA B N 1
ATOM 9298 C CA . ALA B 1 348 ? -11.5 42.531 31.312 1 95.62 348 ALA B CA 1
ATOM 9299 C C . ALA B 1 348 ? -11.43 43.688 30.312 1 95.62 348 ALA B C 1
ATOM 9301 O O . ALA B 1 348 ? -12.008 44.75 30.531 1 95.62 348 ALA B O 1
ATOM 9302 N N . LEU B 1 349 ? -10.734 43.469 29.266 1 96.06 349 LEU B N 1
ATOM 9303 C CA . LEU B 1 349 ? -10.609 44.5 28.25 1 96.06 349 LEU B CA 1
ATOM 9304 C C . LEU B 1 349 ? -11.883 44.594 27.422 1 96.06 349 LEU B C 1
ATOM 9306 O O . LEU B 1 349 ? -12.133 45.625 26.797 1 96.06 349 LEU B O 1
ATOM 9310 N N . LEU B 1 350 ? -12.703 43.562 27.359 1 95.44 350 LEU B N 1
ATOM 9311 C CA . LEU B 1 350 ? -13.875 43.5 26.5 1 95.44 350 LEU B CA 1
ATOM 9312 C C . LEU B 1 350 ? -14.82 44.656 26.797 1 95.44 350 LEU B C 1
ATOM 9314 O O . LEU B 1 350 ? -15.352 45.281 25.875 1 95.44 350 LEU B O 1
ATOM 9318 N N . GLY B 1 351 ? -15.016 44.969 28.031 1 94.06 351 GLY B N 1
ATOM 9319 C CA . GLY B 1 351 ? -15.93 46.031 28.422 1 94.06 351 GLY B CA 1
ATOM 9320 C C . GLY B 1 351 ? -15.391 47.406 28.125 1 94.06 351 GLY B C 1
ATOM 9321 O O . GLY B 1 351 ? -16.156 48.375 28.078 1 94.06 351 GLY B O 1
ATOM 9322 N N . LEU B 1 352 ? -14.133 47.5 27.922 1 96.81 352 LEU B N 1
ATOM 9323 C CA . LEU B 1 352 ? -13.484 48.812 27.719 1 96.81 352 LEU B CA 1
ATOM 9324 C C . LEU B 1 352 ? -13.32 49.094 26.234 1 96.81 352 LEU B C 1
ATOM 9326 O O . LEU B 1 352 ? -13.078 50.25 25.844 1 96.81 352 LEU B O 1
ATOM 9330 N N . LEU B 1 353 ? -13.453 48.125 25.391 1 97.5 353 LEU B N 1
ATOM 9331 C CA . LEU B 1 353 ? -13.07 48.219 23.984 1 97.5 353 LEU B CA 1
ATOM 9332 C C . LEU B 1 353 ? -13.922 49.25 23.25 1 97.5 353 LEU B C 1
ATOM 9334 O O . LEU B 1 353 ? -13.43 49.969 22.406 1 97.5 353 LEU B O 1
ATOM 9338 N N . PRO B 1 354 ? -15.289 49.344 23.562 1 97.25 354 PRO B N 1
ATOM 9339 C CA . PRO B 1 354 ? -16.062 50.406 22.875 1 97.25 354 PRO B CA 1
ATOM 9340 C C . PRO B 1 354 ? -15.531 51.812 23.125 1 97.25 354 PRO B C 1
ATOM 9342 O O . PRO B 1 354 ? -15.375 52.594 22.188 1 97.25 354 PRO B O 1
ATOM 9345 N N . SER B 1 355 ? -15.203 52.094 24.328 1 97.06 355 SER B N 1
ATOM 9346 C CA . SER B 1 355 ? -14.664 53.438 24.672 1 97.06 355 SER B CA 1
ATOM 9347 C C . SER B 1 355 ? -13.258 53.594 24.094 1 97.06 355 SER B C 1
ATOM 9349 O O . SER B 1 355 ? -12.906 54.688 23.641 1 97.06 355 SER B O 1
ATOM 9351 N N . LEU B 1 356 ? -12.5 52.562 24.141 1 97.88 356 LEU B N 1
ATOM 9352 C CA . LEU B 1 356 ? -11.148 52.625 23.594 1 97.88 356 LEU B CA 1
ATOM 9353 C C . LEU B 1 356 ? -11.188 52.844 22.078 1 97.88 356 LEU B C 1
ATOM 9355 O O . LEU B 1 356 ? -10.32 53.5 21.516 1 97.88 356 LEU B O 1
ATOM 9359 N N . SER B 1 357 ? -12.164 52.188 21.391 1 98.12 357 SER B N 1
ATOM 9360 C CA . SER B 1 357 ? -12.297 52.375 19.953 1 98.12 357 SER B CA 1
ATOM 9361 C C . SER B 1 357 ? -12.578 53.844 19.594 1 98.12 357 SER B C 1
ATOM 9363 O O . SER B 1 357 ? -11.992 54.375 18.656 1 98.12 357 SER B O 1
ATOM 9365 N N . ARG B 1 358 ? -13.422 54.469 20.312 1 97.25 358 ARG B N 1
ATOM 9366 C CA . ARG B 1 358 ? -13.719 55.875 20.094 1 97.25 358 ARG B CA 1
ATOM 9367 C C . ARG B 1 358 ? -12.484 56.75 20.344 1 97.25 358 ARG B C 1
ATOM 9369 O O . ARG B 1 358 ? -12.242 57.719 19.609 1 97.25 358 ARG B O 1
ATOM 9376 N N . ARG B 1 359 ? -11.805 56.344 21.312 1 96.88 359 ARG B N 1
ATOM 9377 C CA . ARG B 1 359 ? -10.648 57.125 21.703 1 96.88 359 ARG B CA 1
ATOM 9378 C C . ARG B 1 359 ? -9.5 56.969 20.719 1 96.88 359 ARG B C 1
ATOM 9380 O O . ARG B 1 359 ? -8.836 57.938 20.359 1 96.88 359 ARG B O 1
ATOM 9387 N N . LEU B 1 360 ? -9.242 55.812 20.328 1 97.31 360 LEU B N 1
ATOM 9388 C CA . LEU B 1 360 ? -8.031 55.5 19.578 1 97.31 360 LEU B CA 1
ATOM 9389 C C . LEU B 1 360 ? -8.305 55.562 18.078 1 97.31 360 LEU B C 1
ATOM 9391 O O . LEU B 1 360 ? -7.418 55.906 17.281 1 97.31 360 LEU B O 1
ATOM 9395 N N . LEU B 1 361 ? -9.531 55.156 17.656 1 97.12 361 LEU B N 1
ATOM 9396 C CA . LEU B 1 361 ? -9.844 55.062 16.234 1 97.12 361 LEU B CA 1
ATOM 9397 C C . LEU B 1 361 ? -10.883 56.094 15.836 1 97.12 361 LEU B C 1
ATOM 9399 O O . LEU B 1 361 ? -11.078 56.375 14.648 1 97.12 361 LEU B O 1
ATOM 9403 N N . ASP B 1 362 ? -11.602 56.688 16.734 1 97.69 362 ASP B N 1
ATOM 9404 C CA . ASP B 1 362 ? -12.719 57.594 16.5 1 97.69 362 ASP B CA 1
ATOM 9405 C C . ASP B 1 362 ? -13.844 56.875 15.742 1 97.69 362 ASP B C 1
ATOM 9407 O O . ASP B 1 362 ? -14.406 57.438 14.797 1 97.69 362 ASP B O 1
ATOM 9411 N N . GLU B 1 363 ? -14.055 55.594 16.047 1 97.88 363 GLU B N 1
ATOM 9412 C CA . GLU B 1 363 ? -15.086 54.75 15.43 1 97.88 363 GLU B CA 1
ATOM 9413 C C . GLU B 1 363 ? -15.859 53.969 16.484 1 97.88 363 GLU B C 1
ATOM 9415 O O . GLU B 1 363 ? -15.297 53.594 17.516 1 97.88 363 GLU B O 1
ATOM 9420 N N . ASP B 1 364 ? -17.109 53.75 16.172 1 97.56 364 ASP B N 1
ATOM 9421 C CA . ASP B 1 364 ? -17.859 52.781 16.969 1 97.56 364 ASP B CA 1
ATOM 9422 C C . ASP B 1 364 ? -17.531 51.344 16.516 1 97.56 364 ASP B C 1
ATOM 9424 O O . ASP B 1 364 ? -17.344 51.094 15.328 1 97.56 364 ASP B O 1
ATOM 9428 N N . LEU B 1 365 ? -17.547 50.5 17.5 1 97.06 365 LEU B N 1
ATOM 9429 C CA . LEU B 1 365 ? -17.266 49.125 17.156 1 97.06 365 LEU B CA 1
ATOM 9430 C C . LEU B 1 365 ? -18.375 48.531 16.297 1 97.06 365 LEU B C 1
ATOM 9432 O O . LEU B 1 365 ? -19.547 48.688 16.609 1 97.06 365 LEU B O 1
ATOM 9436 N N . LEU B 1 366 ? -17.984 47.875 15.273 1 97.31 366 LEU B N 1
ATOM 9437 C CA . LEU B 1 366 ? -18.938 47.219 14.367 1 97.31 366 LEU B CA 1
ATOM 9438 C C . LEU B 1 366 ? -19.469 45.938 14.945 1 97.31 366 LEU B C 1
ATOM 9440 O O . LEU B 1 366 ? -20.625 45.562 14.711 1 97.31 366 LEU B O 1
ATOM 9444 N N . LEU B 1 367 ? -18.641 45.188 15.672 1 97.5 367 LEU B N 1
ATOM 9445 C CA . LEU B 1 367 ? -19.031 43.938 16.312 1 97.5 367 LEU B CA 1
ATOM 9446 C C . LEU B 1 367 ? -19.094 44.094 17.828 1 97.5 367 LEU B C 1
ATOM 9448 O O . LEU B 1 367 ? -18.094 44.406 18.469 1 97.5 367 LEU B O 1
ATOM 9452 N N . PRO B 1 368 ? -20.25 43.938 18.328 1 96.06 368 PRO B N 1
ATOM 9453 C CA . PRO B 1 368 ? -20.344 44 19.781 1 96.06 368 PRO B CA 1
ATOM 9454 C C . PRO B 1 368 ? -19.672 42.812 20.484 1 96.06 368 PRO B C 1
ATOM 9456 O O . PRO B 1 368 ? -19.438 41.781 19.859 1 96.06 368 PRO B O 1
ATOM 9459 N N . SER B 1 369 ? -19.328 43 21.766 1 95.81 369 SER B N 1
ATOM 9460 C CA . SER B 1 369 ? -18.828 41.906 22.609 1 95.81 369 SER B CA 1
ATOM 9461 C C . SER B 1 369 ? -19.875 41.5 23.641 1 95.81 369 SER B C 1
ATOM 9463 O O . SER B 1 369 ? -20.781 42.25 23.969 1 95.81 369 SER B O 1
ATOM 9465 N N . VAL B 1 370 ? -19.734 40.312 24.016 1 93.62 370 VAL B N 1
ATOM 9466 C CA . VAL B 1 370 ? -20.578 39.875 25.125 1 93.62 370 VAL B CA 1
ATOM 9467 C C . VAL B 1 370 ? -20.359 40.781 26.344 1 93.62 370 VAL B C 1
ATOM 9469 O O . VAL B 1 370 ? -19.219 41.188 26.625 1 93.62 370 VAL B O 1
ATOM 9472 N N . SER B 1 371 ? -21.406 41 26.984 1 94.88 371 SER B N 1
ATOM 9473 C CA . SER B 1 371 ? -21.281 41.844 28.172 1 94.88 371 SER B CA 1
ATOM 9474 C C . SER B 1 371 ? -20.375 41.188 29.219 1 94.88 371 SER B C 1
ATOM 9476 O O . SER B 1 371 ? -20.594 40.031 29.609 1 94.88 371 SER B O 1
ATOM 9478 N N . THR B 1 372 ? -19.375 41.906 29.625 1 95.81 372 THR B N 1
ATOM 9479 C CA . THR B 1 372 ? -18.375 41.406 30.547 1 95.81 372 THR B CA 1
ATOM 9480 C C . THR B 1 372 ? -18.094 42.438 31.656 1 95.81 372 THR B C 1
ATOM 9482 O O . THR B 1 372 ? -17.922 43.625 31.375 1 95.81 372 THR B O 1
ATOM 9485 N N . TYR B 1 373 ? -18.031 41.969 32.875 1 97.31 373 TYR B N 1
ATOM 9486 C CA . TYR B 1 373 ? -17.875 42.812 34.031 1 97.31 373 TYR B CA 1
ATOM 9487 C C . TYR B 1 373 ? -16.562 42.5 34.75 1 97.31 373 TYR B C 1
ATOM 9489 O O . TYR B 1 373 ? -16.312 41.344 35.094 1 97.31 373 TYR B O 1
ATOM 9497 N N . TRP B 1 374 ? -15.812 43.562 34.969 1 97.56 374 TRP B N 1
ATOM 9498 C CA . TRP B 1 374 ? -14.562 43.375 35.719 1 97.56 374 TRP B CA 1
ATOM 9499 C C . TRP B 1 374 ? -14.773 43.625 37.188 1 97.56 374 TRP B C 1
ATOM 9501 O O . TRP B 1 374 ? -15.227 44.688 37.594 1 97.56 374 TRP B O 1
ATOM 9511 N N . CYS B 1 375 ? -14.352 42.719 38 1 97.31 375 CYS B N 1
ATOM 9512 C CA . CYS B 1 375 ? -14.672 42.719 39.406 1 97.31 375 CYS B CA 1
ATOM 9513 C C . CYS B 1 375 ? -13.781 43.719 40.156 1 97.31 375 CYS B C 1
ATOM 9515 O O . CYS B 1 375 ? -14.008 44 41.344 1 97.31 375 CYS B O 1
ATOM 9517 N N . GLY B 1 376 ? -12.75 44.25 39.531 1 96 376 GLY B N 1
ATOM 9518 C CA . GLY B 1 376 ? -11.961 45.312 40.156 1 96 376 GLY B CA 1
ATOM 9519 C C . GLY B 1 376 ? -12.719 46.625 40.281 1 96 376 GLY B C 1
ATOM 9520 O O . GLY B 1 376 ? -12.32 47.469 41.062 1 96 376 GLY B O 1
ATOM 9521 N N . ASN B 1 377 ? -13.695 46.812 39.562 1 95.81 377 ASN B N 1
ATOM 9522 C CA . ASN B 1 377 ? -14.625 47.906 39.688 1 95.81 377 ASN B CA 1
ATOM 9523 C C . ASN B 1 377 ? -15.742 47.594 40.688 1 95.81 377 ASN B C 1
ATOM 9525 O O . ASN B 1 377 ? -16.438 46.594 40.531 1 95.81 377 ASN B O 1
ATOM 9529 N N . ASP B 1 378 ? -16.031 48.438 41.594 1 95.88 378 ASP B N 1
ATOM 9530 C CA . ASP B 1 378 ? -16.938 48.156 42.688 1 95.88 378 ASP B CA 1
ATOM 9531 C C . ASP B 1 378 ? -18.344 47.875 42.188 1 95.88 378 ASP B C 1
ATOM 9533 O O . ASP B 1 378 ? -19 46.938 42.625 1 95.88 378 ASP B O 1
ATOM 9537 N N . ALA B 1 379 ? -18.781 48.688 41.312 1 96.44 379 ALA B N 1
ATOM 9538 C CA . ALA B 1 379 ? -20.141 48.531 40.812 1 96.44 379 ALA B CA 1
ATOM 9539 C C . ALA B 1 379 ? -20.266 47.219 40.031 1 96.44 379 ALA B C 1
ATOM 9541 O O . ALA B 1 379 ? -21.281 46.531 40.156 1 96.44 379 ALA B O 1
ATOM 9542 N N . GLU B 1 380 ? -19.344 46.938 39.219 1 97.12 380 GLU B N 1
ATOM 9543 C CA . GLU B 1 380 ? -19.359 45.719 38.438 1 97.12 380 GLU B CA 1
ATOM 9544 C C . GLU B 1 380 ? -19.203 44.469 39.312 1 97.12 380 GLU B C 1
ATOM 9546 O O . GLU B 1 380 ? -19.828 43.438 39.062 1 97.12 380 GLU B O 1
ATOM 9551 N N . ARG B 1 381 ? -18.359 44.562 40.344 1 97.69 381 ARG B N 1
ATOM 9552 C CA . ARG B 1 381 ? -18.188 43.469 41.281 1 97.69 381 ARG B CA 1
ATOM 9553 C C . ARG B 1 381 ? -19.516 43.125 41.938 1 97.69 381 ARG B C 1
ATOM 9555 O O . ARG B 1 381 ? -19.859 41.938 42.094 1 97.69 381 ARG B O 1
ATOM 9562 N N . SER B 1 382 ? -20.188 44.188 42.375 1 97.38 382 SER B N 1
ATOM 9563 C CA . SER B 1 382 ? -21.469 43.969 43.031 1 97.38 382 SER B CA 1
ATOM 9564 C C . SER B 1 382 ? -22.453 43.25 42.094 1 97.38 382 SER B C 1
ATOM 9566 O O . SER B 1 382 ? -23.203 42.375 42.531 1 97.38 382 SER B O 1
ATOM 9568 N N . HIS B 1 383 ? -22.406 43.688 40.875 1 97.31 383 HIS B N 1
ATOM 9569 C CA . HIS B 1 383 ? -23.266 43.062 39.875 1 97.31 383 HIS B CA 1
ATOM 9570 C C . HIS B 1 383 ? -22.938 41.562 39.719 1 97.31 383 HIS B C 1
ATOM 9572 O O . HIS B 1 383 ? -23.828 40.719 39.688 1 97.31 383 HIS B O 1
ATOM 9578 N N . VAL B 1 384 ? -21.641 41.219 39.594 1 97.69 384 VAL B N 1
ATOM 9579 C CA . VAL B 1 384 ? -21.188 39.844 39.406 1 97.69 384 VAL B CA 1
ATOM 9580 C C . VAL B 1 384 ? -21.594 39 40.625 1 97.69 384 VAL B C 1
ATOM 9582 O O . VAL B 1 384 ? -22.109 37.875 40.469 1 97.69 384 VAL B O 1
ATOM 9585 N N . LEU B 1 385 ? -21.391 39.562 41.812 1 97.12 385 LEU B N 1
ATOM 9586 C CA . LEU B 1 385 ? -21.703 38.844 43.031 1 97.12 385 LEU B CA 1
ATOM 9587 C C . LEU B 1 385 ? -23.203 38.625 43.156 1 97.12 385 LEU B C 1
ATOM 9589 O O . LEU B 1 385 ? -23.625 37.594 43.688 1 97.12 385 LEU B O 1
ATOM 9593 N N . ALA B 1 386 ? -23.938 39.531 42.656 1 96.38 386 ALA B N 1
ATOM 9594 C CA . ALA B 1 386 ? -25.406 39.406 42.75 1 96.38 386 ALA B CA 1
ATOM 9595 C C . ALA B 1 386 ? -25.938 38.438 41.719 1 96.38 386 ALA B C 1
ATOM 9597 O O . ALA B 1 386 ? -27.031 37.875 41.875 1 96.38 386 ALA B O 1
ATOM 9598 N N . ASN B 1 387 ? -25.172 38.188 40.656 1 96.19 387 ASN B N 1
ATOM 9599 C CA . ASN B 1 387 ? -25.672 37.375 39.562 1 96.19 387 ASN B CA 1
ATOM 9600 C C . ASN B 1 387 ? -24.734 36.188 39.312 1 96.19 387 ASN B C 1
ATOM 9602 O O . ASN B 1 387 ? -24.531 35.812 38.156 1 96.19 387 ASN B O 1
ATOM 9606 N N . LEU B 1 388 ? -24.125 35.656 40.281 1 94.31 388 LEU B N 1
ATOM 9607 C CA . LEU B 1 388 ? -23.125 34.594 40.125 1 94.31 388 LEU B CA 1
ATOM 9608 C C . LEU B 1 388 ? -23.719 33.375 39.406 1 94.31 388 LEU B C 1
ATOM 9610 O O . LEU B 1 388 ? -23.016 32.688 38.688 1 94.31 388 LEU B O 1
ATOM 9614 N N . ASP B 1 389 ? -24.969 33.125 39.5 1 90.88 389 ASP B N 1
ATOM 9615 C CA . ASP B 1 389 ? -25.609 31.906 39 1 90.88 389 ASP B CA 1
ATOM 9616 C C . ASP B 1 389 ? -25.938 32.031 37.5 1 90.88 389 ASP B C 1
ATOM 9618 O O . ASP B 1 389 ? -26.297 31.031 36.875 1 90.88 389 ASP B O 1
ATOM 9622 N N . SER B 1 390 ? -25.766 33.156 36.969 1 90.06 390 SER B N 1
ATOM 9623 C CA . SER B 1 390 ? -26.156 33.312 35.562 1 90.06 390 SER B CA 1
ATOM 9624 C C . SER B 1 390 ? -24.984 33.781 34.719 1 90.06 390 SER B C 1
ATOM 9626 O O . SER B 1 390 ? -25.125 33.969 33.5 1 90.06 390 SER B O 1
ATOM 9628 N N . LEU B 1 391 ? -23.859 33.906 35.312 1 91.69 391 LEU B N 1
ATOM 9629 C CA . LEU B 1 391 ? -22.719 34.469 34.594 1 91.69 391 LEU B CA 1
ATOM 9630 C C . LEU B 1 391 ? -21.625 33.406 34.438 1 91.69 391 LEU B C 1
ATOM 9632 O O . LEU B 1 391 ? -21.562 32.438 35.219 1 91.69 391 LEU B O 1
ATOM 9636 N N . VAL B 1 392 ? -20.875 33.562 33.406 1 90.62 392 VAL B N 1
ATOM 9637 C CA . VAL B 1 392 ? -19.641 32.812 33.25 1 90.62 392 VAL B CA 1
ATOM 9638 C C . VAL B 1 392 ? -18.531 33.5 34.031 1 90.62 392 VAL B C 1
ATOM 9640 O O . VAL B 1 392 ? -18.219 34.688 33.812 1 90.62 392 VAL B O 1
ATOM 9643 N N . LEU B 1 393 ? -18.031 32.875 34.969 1 91.75 393 LEU B N 1
ATOM 9644 C CA . LEU B 1 393 ? -16.938 33.375 35.812 1 91.75 393 LEU B CA 1
ATOM 9645 C C . LEU B 1 393 ? -15.586 33.031 35.188 1 91.75 393 LEU B C 1
ATOM 9647 O O . LEU B 1 393 ? -15.25 31.859 35.062 1 91.75 393 LEU B O 1
ATOM 9651 N N . ARG B 1 394 ? -14.836 34.094 34.844 1 91.19 394 ARG B N 1
ATOM 9652 C CA . ARG B 1 394 ? -13.562 33.906 34.125 1 91.19 394 ARG B CA 1
ATOM 9653 C C . ARG B 1 394 ? -12.453 34.688 34.812 1 91.19 394 ARG B C 1
ATOM 9655 O O . ARG B 1 394 ? -12.602 35.875 35.094 1 91.19 394 ARG B O 1
ATOM 9662 N N . PRO B 1 395 ? -11.367 34.062 35.094 1 92.12 395 PRO B N 1
ATOM 9663 C CA . PRO B 1 395 ? -10.188 34.844 35.5 1 92.12 395 PRO B CA 1
ATOM 9664 C C . PRO B 1 395 ? -9.648 35.719 34.375 1 92.12 395 PRO B C 1
ATOM 9666 O O . PRO B 1 395 ? -9.953 35.469 33.188 1 92.12 395 PRO B O 1
ATOM 9669 N N . ILE B 1 396 ? -8.875 36.688 34.688 1 92.5 396 ILE B N 1
ATOM 9670 C CA . ILE B 1 396 ? -8.375 37.594 33.656 1 92.5 396 ILE B CA 1
ATOM 9671 C C . ILE B 1 396 ? -7.297 36.906 32.844 1 92.5 396 ILE B C 1
ATOM 9673 O O . ILE B 1 396 ? -6.965 37.344 31.734 1 92.5 396 ILE B O 1
ATOM 9677 N N . ASP B 1 397 ? -6.664 35.906 33.438 1 88.31 397 ASP B N 1
ATOM 9678 C CA . ASP B 1 397 ? -5.734 35.062 32.656 1 88.31 397 ASP B CA 1
ATOM 9679 C C . ASP B 1 397 ? -5.84 33.594 33.031 1 88.31 397 ASP B C 1
ATOM 9681 O O . ASP B 1 397 ? -6.418 33.281 34.094 1 88.31 397 ASP B O 1
ATOM 9685 N N . ARG B 1 398 ? -5.258 32.688 32.25 1 78.94 398 ARG B N 1
ATOM 9686 C CA . ARG B 1 398 ? -5.484 31.234 32.344 1 78.94 398 ARG B CA 1
ATOM 9687 C C . ARG B 1 398 ? -4.758 30.656 33.562 1 78.94 398 ARG B C 1
ATOM 9689 O O . ARG B 1 398 ? -5.145 29.609 34.062 1 78.94 398 ARG B O 1
ATOM 9696 N N . GLU B 1 399 ? -3.77 31.297 34 1 75.56 399 GLU B N 1
ATOM 9697 C CA . GLU B 1 399 ? -2.967 30.766 35.094 1 75.56 399 GLU B CA 1
ATOM 9698 C C . GLU B 1 399 ? -3.684 30.922 36.438 1 75.56 399 GLU B C 1
ATOM 9700 O O . GLU B 1 399 ? -3.35 30.25 37.406 1 75.56 399 GLU B O 1
ATOM 9705 N N . ARG B 1 400 ? -4.66 31.688 36.469 1 76.31 400 ARG B N 1
ATOM 9706 C CA . ARG B 1 400 ? -5.312 32.031 37.75 1 76.31 400 ARG B CA 1
ATOM 9707 C C . ARG B 1 400 ? -6.477 31.094 38.031 1 76.31 400 ARG B C 1
ATOM 9709 O O . ARG B 1 400 ? -7.016 31.094 39.156 1 76.31 400 ARG B O 1
ATOM 9716 N N . GLY B 1 401 ? -6.762 30.297 37.188 1 76.81 401 GLY B N 1
ATOM 9717 C CA . GLY B 1 401 ? -7.812 29.344 37.469 1 76.81 401 GLY B CA 1
ATOM 9718 C C . GLY B 1 401 ? -8.68 29.031 36.281 1 76.81 401 GLY B C 1
ATOM 9719 O O . GLY B 1 401 ? -8.5 29.609 35.188 1 76.81 401 GLY B O 1
ATOM 9720 N N . PRO B 1 402 ? -9.695 28.156 36.531 1 82.19 402 PRO B N 1
ATOM 9721 C CA . PRO B 1 402 ? -10.562 27.75 35.438 1 82.19 402 PRO B CA 1
ATOM 9722 C C . PRO B 1 402 ? -11.711 28.719 35.188 1 82.19 402 PRO B C 1
ATOM 9724 O O . PRO B 1 402 ? -12.039 29.531 36.062 1 82.19 402 PRO B O 1
ATOM 9727 N N . THR B 1 403 ? -12.258 28.719 34.031 1 86.62 403 THR B N 1
ATOM 9728 C CA . THR B 1 403 ? -13.516 29.375 33.688 1 86.62 403 THR B CA 1
ATOM 9729 C C . THR B 1 403 ? -14.695 28.469 34.031 1 86.62 403 THR B C 1
ATOM 9731 O O . THR B 1 403 ? -14.688 27.281 33.688 1 86.62 403 THR B O 1
ATOM 9734 N N . VAL B 1 404 ? -15.68 29 34.719 1 85.75 404 VAL B N 1
ATOM 9735 C CA . VAL B 1 404 ? -16.828 28.172 35.094 1 85.75 404 VAL B CA 1
ATOM 9736 C C . VAL B 1 404 ? -18.125 28.938 34.812 1 85.75 404 VAL B C 1
ATOM 9738 O O . VAL B 1 404 ? -18.141 30.172 34.812 1 85.75 404 VAL B O 1
ATOM 9741 N N . TYR B 1 405 ? -19.125 28.188 34.594 1 86.25 405 TYR B N 1
ATOM 9742 C CA . TYR B 1 405 ? -20.469 28.766 34.531 1 86.25 405 TYR B CA 1
ATOM 9743 C C . TYR B 1 405 ? -21.156 28.688 35.875 1 86.25 405 TYR B C 1
ATOM 9745 O O . TYR B 1 405 ? -21.328 27.609 36.438 1 86.25 405 TYR B O 1
ATOM 9753 N N . GLY B 1 406 ? -21.5 29.812 36.344 1 87.25 406 GLY B N 1
ATOM 9754 C CA . GLY B 1 406 ? -22.094 29.891 37.656 1 87.25 406 GLY B CA 1
ATOM 9755 C C . GLY B 1 406 ? -23.359 29.062 37.812 1 87.25 406 GLY B C 1
ATOM 9756 O O . GLY B 1 406 ? -23.656 28.547 38.875 1 87.25 406 GLY B O 1
ATOM 9757 N N . GLY B 1 407 ? -24.062 28.953 36.688 1 83.56 407 GLY B N 1
ATOM 9758 C CA . GLY B 1 407 ? -25.297 28.188 36.719 1 83.56 407 GLY B CA 1
ATOM 9759 C C . GLY B 1 407 ? -25.062 26.703 36.969 1 83.56 407 GLY B C 1
ATOM 9760 O O . GLY B 1 407 ? -25.969 26 37.438 1 83.56 407 GLY B O 1
ATOM 9761 N N . ASP B 1 408 ? -23.922 26.219 36.688 1 82.06 408 ASP B N 1
ATOM 9762 C CA . ASP B 1 408 ? -23.625 24.797 36.844 1 82.06 408 ASP B CA 1
ATOM 9763 C C . ASP B 1 408 ? -23.094 24.516 38.25 1 82.06 408 ASP B C 1
ATOM 9765 O O . ASP B 1 408 ? -22.953 23.344 38.625 1 82.06 408 ASP B O 1
ATOM 9769 N N . LEU B 1 409 ? -22.828 25.562 39 1 87.62 409 LEU B N 1
ATOM 9770 C CA . LEU B 1 409 ? -22.219 25.406 40.312 1 87.62 409 LEU B CA 1
ATOM 9771 C C . LEU B 1 409 ? -23.281 25.188 41.375 1 87.62 409 LEU B C 1
ATOM 9773 O O . LEU B 1 409 ? -24.375 25.75 41.312 1 87.62 409 LEU B O 1
ATOM 9777 N N . SER B 1 410 ? -22.906 24.406 42.375 1 92.75 410 SER B N 1
ATOM 9778 C CA . SER B 1 410 ? -23.734 24.281 43.594 1 92.75 410 SER B CA 1
ATOM 9779 C C . SER B 1 410 ? -23.703 25.547 44.406 1 92.75 410 SER B C 1
ATOM 9781 O O . SER B 1 410 ? -22.859 26.422 44.188 1 92.75 410 SER B O 1
ATOM 9783 N N . SER B 1 411 ? -24.672 25.594 45.375 1 94.19 411 SER B N 1
ATOM 9784 C CA . SER B 1 411 ? -24.703 26.75 46.25 1 94.19 411 SER B CA 1
ATOM 9785 C C . SER B 1 411 ? -23.406 26.906 47.031 1 94.19 411 SER B C 1
ATOM 9787 O O . SER B 1 411 ? -22.906 28.016 47.219 1 94.19 411 SER B O 1
ATOM 9789 N N . ALA B 1 412 ? -22.875 25.844 47.406 1 95.94 412 ALA B N 1
ATOM 9790 C CA . ALA B 1 412 ? -21.625 25.844 48.156 1 95.94 412 ALA B CA 1
ATOM 9791 C C . ALA B 1 412 ? -20.469 26.312 47.25 1 95.94 412 ALA B C 1
ATOM 9793 O O . ALA B 1 412 ? -19.594 27.062 47.719 1 95.94 412 ALA B O 1
ATOM 9794 N N . GLU B 1 413 ? -20.438 25.844 46.062 1 94.31 413 GLU B N 1
ATOM 9795 C CA . GLU B 1 413 ? -19.391 26.234 45.125 1 94.31 413 GLU B CA 1
ATOM 9796 C C . GLU B 1 413 ? -19.5 27.719 44.781 1 94.31 413 GLU B C 1
ATOM 9798 O O . GLU B 1 413 ? -18.469 28.391 44.594 1 94.31 413 GLU B O 1
ATOM 9803 N N . ARG B 1 414 ? -20.672 28.219 44.656 1 95.44 414 ARG B N 1
ATOM 9804 C CA . ARG B 1 414 ? -20.859 29.641 44.375 1 95.44 414 ARG B CA 1
ATOM 9805 C C . ARG B 1 414 ? -20.359 30.484 45.531 1 95.44 414 ARG B C 1
ATOM 9807 O O . ARG B 1 414 ? -19.812 31.578 45.344 1 95.44 414 ARG B O 1
ATOM 9814 N N . ASP B 1 415 ? -20.594 29.969 46.719 1 95.5 415 ASP B N 1
ATOM 9815 C CA . ASP B 1 415 ? -20.062 30.672 47.875 1 95.5 415 ASP B CA 1
ATOM 9816 C C . ASP B 1 415 ? -18.547 30.719 47.875 1 95.5 415 ASP B C 1
ATOM 9818 O O . ASP B 1 415 ? -17.938 31.703 48.281 1 95.5 415 ASP B O 1
ATOM 9822 N N . GLU B 1 416 ? -18.047 29.672 47.5 1 95.62 416 GLU B N 1
ATOM 9823 C CA . GLU B 1 416 ? -16.594 29.641 47.375 1 95.62 416 GLU B CA 1
ATOM 9824 C C . GLU B 1 416 ? -16.094 30.641 46.344 1 95.62 416 GLU B C 1
ATOM 9826 O O . GLU B 1 416 ? -15.07 31.297 46.562 1 95.62 416 GLU B O 1
ATOM 9831 N N . TRP B 1 417 ? -16.797 30.688 45.312 1 94.94 417 TRP B N 1
ATOM 9832 C CA . TRP B 1 417 ? -16.422 31.641 44.25 1 94.94 417 TRP B CA 1
ATOM 9833 C C . TRP B 1 417 ? -16.625 33.062 44.75 1 94.94 417 TRP B C 1
ATOM 9835 O O . TRP B 1 417 ? -15.836 33.969 44.406 1 94.94 417 TRP B O 1
ATOM 9845 N N . ARG B 1 418 ? -17.641 33.312 45.469 1 96.44 418 ARG B N 1
ATOM 9846 C CA . ARG B 1 418 ? -17.859 34.625 46.062 1 96.44 418 ARG B CA 1
ATOM 9847 C C . ARG B 1 418 ? -16.672 35.031 46.938 1 96.44 418 ARG B C 1
ATOM 9849 O O . ARG B 1 418 ? -16.172 36.156 46.812 1 96.44 418 ARG B O 1
ATOM 9856 N N . ALA B 1 419 ? -16.266 34.125 47.656 1 96.75 419 ALA B N 1
ATOM 9857 C CA . ALA B 1 419 ? -15.125 34.375 48.531 1 96.75 419 ALA B CA 1
ATOM 9858 C C . ALA B 1 419 ? -13.852 34.656 47.75 1 96.75 419 ALA B C 1
ATOM 9860 O O . ALA B 1 419 ? -13.055 35.5 48.094 1 96.75 419 ALA B O 1
ATOM 9861 N N . ARG B 1 420 ? -13.656 33.906 46.719 1 95 420 ARG B N 1
ATOM 9862 C CA . ARG B 1 420 ? -12.492 34.062 45.875 1 95 420 ARG B CA 1
ATOM 9863 C C . ARG B 1 420 ? -12.477 35.438 45.219 1 95 420 ARG B C 1
ATOM 9865 O O . ARG B 1 420 ? -11.445 36.125 45.188 1 95 420 ARG B O 1
ATOM 9872 N N . ILE B 1 421 ? -13.617 35.875 44.688 1 96.31 421 ILE B N 1
ATOM 9873 C CA . ILE B 1 421 ? -13.742 37.156 44 1 96.31 421 ILE B CA 1
ATOM 9874 C C . ILE B 1 421 ? -13.539 38.312 45 1 96.31 421 ILE B C 1
ATOM 9876 O O . ILE B 1 421 ? -12.891 39.312 44.688 1 96.31 421 ILE B O 1
ATOM 9880 N N . GLU B 1 422 ? -14.047 38.094 46.156 1 96.38 422 GLU B N 1
ATOM 9881 C CA . GLU B 1 422 ? -13.898 39.156 47.156 1 96.38 422 GLU B CA 1
ATOM 9882 C C . GLU B 1 422 ? -12.453 39.281 47.625 1 96.38 422 GLU B C 1
ATOM 9884 O O . GLU B 1 422 ? -11.984 40.375 47.938 1 96.38 422 GLU B O 1
ATOM 9889 N N . ALA B 1 423 ? -11.805 38.219 47.688 1 95.88 423 ALA B N 1
ATOM 9890 C CA . ALA B 1 423 ? -10.414 38.188 48.125 1 95.88 423 ALA B CA 1
ATOM 9891 C C . ALA B 1 423 ? -9.5 38.844 47.094 1 95.88 423 ALA B C 1
ATOM 9893 O O . ALA B 1 423 ? -8.523 39.5 47.469 1 95.88 423 ALA B O 1
ATOM 9894 N N . ALA B 1 424 ? -9.789 38.656 45.875 1 95.12 424 ALA B N 1
ATOM 9895 C CA . ALA B 1 424 ? -8.977 39.219 44.812 1 95.12 424 ALA B CA 1
ATOM 9896 C C . ALA B 1 424 ? -9.844 39.656 43.625 1 95.12 424 ALA B C 1
ATOM 9898 O O . ALA B 1 424 ? -9.742 39.094 42.531 1 95.12 424 ALA B O 1
ATOM 9899 N N . PRO B 1 425 ? -10.578 40.688 43.812 1 95.5 425 PRO B N 1
ATOM 9900 C CA . PRO B 1 425 ? -11.547 41.094 42.812 1 95.5 425 PRO B CA 1
ATOM 9901 C C . PRO B 1 425 ? -10.891 41.438 41.469 1 95.5 425 PRO B C 1
ATOM 9903 O O . PRO B 1 425 ? -11.477 41.188 40.406 1 95.5 425 PRO B O 1
ATOM 9906 N N . TYR B 1 426 ? -9.664 41.875 41.438 1 94.81 426 TYR B N 1
ATOM 9907 C CA . TYR B 1 426 ? -8.984 42.344 40.219 1 94.81 426 TYR B CA 1
ATOM 9908 C C . TYR B 1 426 ? -8.617 41.156 39.344 1 94.81 426 TYR B C 1
ATOM 9910 O O . TYR B 1 426 ? -8.273 41.344 38.156 1 94.81 426 TYR B O 1
ATOM 9918 N N . ASP B 1 427 ? -8.812 39.969 39.844 1 95 427 ASP B N 1
ATOM 9919 C CA . ASP B 1 427 ? -8.383 38.781 39.094 1 95 427 ASP B CA 1
ATOM 9920 C C . ASP B 1 427 ? -9.555 38.188 38.344 1 95 427 ASP B C 1
ATOM 9922 O O . ASP B 1 427 ? -9.367 37.25 37.562 1 95 427 ASP B O 1
ATOM 9926 N N . TYR B 1 428 ? -10.703 38.688 38.438 1 95.31 428 TYR B N 1
ATOM 9927 C CA . TYR B 1 428 ? -11.852 37.938 37.938 1 95.31 428 TYR B CA 1
ATOM 9928 C C . TYR B 1 428 ? -12.789 38.844 37.156 1 95.31 428 TYR B C 1
ATOM 9930 O O . TYR B 1 428 ? -12.797 40.062 37.344 1 95.31 428 TYR B O 1
ATOM 9938 N N . THR B 1 429 ? -13.516 38.219 36.25 1 95.62 429 THR B N 1
ATOM 9939 C CA . THR B 1 429 ? -14.586 38.844 35.5 1 95.62 429 THR B CA 1
ATOM 9940 C C . THR B 1 429 ? -15.844 38 35.5 1 95.62 429 THR B C 1
ATOM 9942 O O . THR B 1 429 ? -15.781 36.812 35.812 1 95.62 429 THR B O 1
ATOM 9945 N N . GLY B 1 430 ? -16.922 38.562 35.312 1 95.31 430 GLY B N 1
ATOM 9946 C CA . GLY B 1 430 ? -18.188 37.906 35 1 95.31 430 GLY B CA 1
ATOM 9947 C C . GLY B 1 430 ? -18.688 38.25 33.625 1 95.31 430 GLY B C 1
ATOM 9948 O O . GLY B 1 430 ? -18.797 39.438 33.25 1 95.31 430 GLY B O 1
ATOM 9949 N N . GLN B 1 431 ? -18.984 37.219 32.844 1 93.19 431 GLN B N 1
ATOM 9950 C CA . GLN B 1 431 ? -19.438 37.406 31.484 1 93.19 431 GLN B CA 1
ATOM 9951 C C . GLN B 1 431 ? -20.812 36.812 31.281 1 93.19 431 GLN B C 1
ATOM 9953 O O . GLN B 1 431 ? -21.109 35.719 31.766 1 93.19 431 GLN B O 1
ATOM 9958 N N . GLU B 1 432 ? -21.641 37.531 30.562 1 90.69 432 GLU B N 1
ATOM 9959 C CA . GLU B 1 432 ? -22.953 37 30.25 1 90.69 432 GLU B CA 1
ATOM 9960 C C . GLU B 1 432 ? -22.859 35.781 29.344 1 90.69 432 GLU B C 1
ATOM 9962 O O . GLU B 1 432 ? -21.969 35.688 28.484 1 90.69 432 GLU B O 1
ATOM 9967 N N . LEU B 1 433 ? -23.781 34.875 29.562 1 85.94 433 LEU B N 1
ATOM 9968 C CA . LEU B 1 433 ? -23.828 33.688 28.719 1 85.94 433 LEU B CA 1
ATOM 9969 C C . LEU B 1 433 ? -24.516 33.969 27.406 1 85.94 433 LEU B C 1
ATOM 9971 O O . LEU B 1 433 ? -25.672 34.406 27.391 1 85.94 433 LEU B O 1
ATOM 9975 N N . LEU B 1 434 ? -23.812 33.75 26.312 1 85.31 434 LEU B N 1
ATOM 9976 C CA . LEU B 1 434 ? -24.391 33.969 25 1 85.31 434 LEU B CA 1
ATOM 9977 C C . LEU B 1 434 ? -25.109 32.688 24.516 1 85.31 434 LEU B C 1
ATOM 9979 O O . LEU B 1 434 ? -24.516 31.609 24.5 1 85.31 434 LEU B O 1
ATOM 9983 N N . ALA B 1 435 ? -26.438 32.781 24.172 1 85.25 435 ALA B N 1
ATOM 9984 C CA . ALA B 1 435 ? -27.141 31.672 23.547 1 85.25 435 ALA B CA 1
ATOM 9985 C C . ALA B 1 435 ? -26.734 31.5 22.094 1 85.25 435 ALA B C 1
ATOM 9987 O O . ALA B 1 435 ? -27.328 32.094 21.188 1 85.25 435 ALA B O 1
ATOM 9988 N N . LEU B 1 436 ? -25.844 30.609 21.891 1 89 436 LEU B N 1
ATOM 9989 C CA . LEU B 1 436 ? -25.203 30.438 20.594 1 89 436 LEU B CA 1
ATOM 9990 C C . LEU B 1 436 ? -26.203 29.875 19.578 1 89 436 LEU B C 1
ATOM 9992 O O . LEU B 1 436 ? -27.125 29.156 19.938 1 89 436 LEU B O 1
ATOM 9996 N N . SER B 1 437 ? -26 30.219 18.375 1 91.56 437 SER B N 1
ATOM 9997 C CA . SER B 1 437 ? -26.812 29.672 17.281 1 91.56 437 SER B CA 1
ATOM 9998 C C . SER B 1 437 ? -26.625 28.156 17.156 1 91.56 437 SER B C 1
ATOM 10000 O O . SER B 1 437 ? -25.641 27.609 17.656 1 91.56 437 SER B O 1
ATOM 10002 N N . GLN B 1 438 ? -27.625 27.562 16.453 1 90 438 GLN B N 1
ATOM 10003 C CA . GLN B 1 438 ? -27.625 26.109 16.297 1 90 438 GLN B CA 1
ATOM 10004 C C . GLN B 1 438 ? -27.312 25.719 14.852 1 90 438 GLN B C 1
ATOM 10006 O O . GLN B 1 438 ? -27.812 26.344 13.914 1 90 438 GLN B O 1
ATOM 10011 N N . LEU B 1 439 ? -26.453 24.734 14.711 1 91.44 439 LEU B N 1
ATOM 10012 C CA . LEU B 1 439 ? -26.078 24.203 13.406 1 91.44 439 LEU B CA 1
ATOM 10013 C C . LEU B 1 439 ? -26.25 22.703 13.367 1 91.44 439 LEU B C 1
ATOM 10015 O O . LEU B 1 439 ? -25.812 21.984 14.273 1 91.44 439 LEU B O 1
ATOM 10019 N N . PRO B 1 440 ? -26.922 22.172 12.336 1 89.69 440 PRO B N 1
ATOM 10020 C CA . PRO B 1 440 ? -27.078 20.719 12.25 1 89.69 440 PRO B CA 1
ATOM 10021 C C . PRO B 1 440 ? -25.734 19.984 12.211 1 89.69 440 PRO B C 1
ATOM 10023 O O . PRO B 1 440 ? -24.828 20.391 11.492 1 89.69 440 PRO B O 1
ATOM 10026 N N . THR B 1 441 ? -25.547 18.922 12.938 1 90.62 441 THR B N 1
ATOM 10027 C CA . THR B 1 441 ? -24.344 18.109 13.047 1 90.62 441 THR B CA 1
ATOM 10028 C C . THR B 1 441 ? -24.688 16.625 12.891 1 90.62 441 THR B C 1
ATOM 10030 O O . THR B 1 441 ? -25.703 16.156 13.406 1 90.62 441 THR B O 1
ATOM 10033 N N . THR B 1 442 ? -23.844 15.938 12.117 1 87.94 442 THR B N 1
ATOM 10034 C CA . THR B 1 442 ? -24.094 14.531 11.797 1 87.94 442 THR B CA 1
ATOM 10035 C C . THR B 1 442 ? -23.875 13.656 13.023 1 87.94 442 THR B C 1
ATOM 10037 O O . THR B 1 442 ? -22.844 13.742 13.688 1 87.94 442 THR B O 1
ATOM 10040 N N . ARG B 1 443 ? -24.75 12.875 13.398 1 83.25 443 ARG B N 1
ATOM 10041 C CA . ARG B 1 443 ? -24.672 11.797 14.375 1 83.25 443 ARG B CA 1
ATOM 10042 C C . ARG B 1 443 ? -25.297 10.516 13.828 1 83.25 443 ARG B C 1
ATOM 10044 O O . ARG B 1 443 ? -26.516 10.383 13.805 1 83.25 443 ARG B O 1
ATOM 10051 N N . ASP B 1 444 ? -24.375 9.633 13.461 1 78.19 444 ASP B N 1
ATOM 10052 C CA . ASP B 1 444 ? -24.828 8.422 12.789 1 78.19 444 ASP B CA 1
ATOM 10053 C C . ASP B 1 444 ? -25.609 8.75 11.516 1 78.19 444 ASP B C 1
ATOM 10055 O O . ASP B 1 444 ? -25.094 9.438 10.633 1 78.19 444 ASP B O 1
ATOM 10059 N N . ASP B 1 445 ? -26.891 8.5 11.438 1 77.25 445 ASP B N 1
ATOM 10060 C CA . ASP B 1 445 ? -27.625 8.727 10.195 1 77.25 445 ASP B CA 1
ATOM 10061 C C . ASP B 1 445 ? -28.656 9.844 10.367 1 77.25 445 ASP B C 1
ATOM 10063 O O . ASP B 1 445 ? -29.609 9.945 9.594 1 77.25 445 ASP B O 1
ATOM 10067 N N . VAL B 1 446 ? -28.359 10.727 11.477 1 80.88 446 VAL B N 1
ATOM 10068 C CA . VAL B 1 446 ? -29.297 11.828 11.688 1 80.88 446 VAL B CA 1
ATOM 10069 C C . VAL B 1 446 ? -28.531 13.133 11.875 1 80.88 446 VAL B C 1
ATOM 10071 O O . VAL B 1 446 ? -27.328 13.117 12.172 1 80.88 446 VAL B O 1
ATOM 10074 N N . LEU B 1 447 ? -29.266 14.281 11.648 1 85.75 447 LEU B N 1
ATOM 10075 C CA . LEU B 1 447 ? -28.734 15.609 11.922 1 85.75 447 LEU B CA 1
ATOM 10076 C C . LEU B 1 447 ? -29.344 16.188 13.195 1 85.75 447 LEU B C 1
ATOM 10078 O O . LEU B 1 447 ? -30.578 16.188 13.352 1 85.75 447 LEU B O 1
ATOM 10082 N N . GLU B 1 448 ? -28.531 16.594 14.125 1 84.94 448 GLU B N 1
ATOM 10083 C CA . GLU B 1 448 ? -28.953 17.203 15.375 1 84.94 448 GLU B CA 1
ATOM 10084 C C . GLU B 1 448 ? -28.391 18.625 15.516 1 84.94 448 GLU B C 1
ATOM 10086 O O . GLU B 1 448 ? -27.234 18.875 15.148 1 84.94 448 GLU B O 1
ATOM 10091 N N . PRO B 1 449 ? -29.25 19.5 16.047 1 87.56 449 PRO B N 1
ATOM 10092 C CA . PRO B 1 449 ? -28.719 20.859 16.25 1 87.56 449 PRO B CA 1
ATOM 10093 C C . PRO B 1 449 ? -27.688 20.922 17.359 1 87.56 449 PRO B C 1
ATOM 10095 O O . PRO B 1 449 ? -27.859 20.312 18.406 1 87.56 449 PRO B O 1
ATOM 10098 N N . ARG B 1 450 ? -26.625 21.656 17.156 1 87.56 450 ARG B N 1
ATOM 10099 C CA . ARG B 1 450 ? -25.578 21.922 18.125 1 87.56 450 ARG B CA 1
ATOM 10100 C C . ARG B 1 450 ? -25.156 23.375 18.109 1 87.56 450 ARG B C 1
ATOM 10102 O O . ARG B 1 450 ? -25.125 24 17.047 1 87.56 450 ARG B O 1
ATOM 10109 N N . PRO B 1 451 ? -24.906 23.953 19.281 1 88.69 451 PRO B N 1
ATOM 10110 C CA . PRO B 1 451 ? -24.406 25.328 19.281 1 88.69 451 PRO B CA 1
ATOM 10111 C C . PRO B 1 451 ? -23.062 25.453 18.547 1 88.69 451 PRO B C 1
ATOM 10113 O O . PRO B 1 451 ? -22.203 24.578 18.656 1 88.69 451 PRO B O 1
ATOM 10116 N N . VAL B 1 452 ? -22.875 26.562 17.859 1 92.25 452 VAL B N 1
ATOM 10117 C CA . VAL B 1 452 ? -21.688 26.688 17.016 1 92.25 452 VAL B CA 1
ATOM 10118 C C . VAL B 1 452 ? -20.938 27.969 17.391 1 92.25 452 VAL B C 1
ATOM 10120 O O . VAL B 1 452 ? -21.562 29 17.672 1 92.25 452 VAL B O 1
ATOM 10123 N N . LEU B 1 453 ? -19.656 27.844 17.516 1 92.75 453 LEU B N 1
ATOM 10124 C CA . LEU B 1 453 ? -18.719 28.953 17.672 1 92.75 453 LEU B CA 1
ATOM 10125 C C . LEU B 1 453 ? -17.859 29.109 16.422 1 92.75 453 LEU B C 1
ATOM 10127 O O . LEU B 1 453 ? -17.422 28.125 15.836 1 92.75 453 LEU B O 1
ATOM 10131 N N . LEU B 1 454 ? -17.594 30.344 16.031 1 95.81 454 LEU B N 1
ATOM 10132 C CA . LEU B 1 454 ? -16.766 30.625 14.875 1 95.81 454 LEU B CA 1
ATOM 10133 C C . LEU B 1 454 ? -15.508 31.391 15.289 1 95.81 454 LEU B C 1
ATOM 10135 O O . LEU B 1 454 ? -15.594 32.438 15.945 1 95.81 454 LEU B O 1
ATOM 10139 N N . ARG B 1 455 ? -14.383 30.875 14.992 1 96.94 455 ARG B N 1
ATOM 10140 C CA . ARG B 1 455 ? -13.148 31.641 15.156 1 96.94 455 ARG B CA 1
ATOM 10141 C C . ARG B 1 455 ? -12.727 32.281 13.844 1 96.94 455 ARG B C 1
ATOM 10143 O O . ARG B 1 455 ? -12.469 31.594 12.852 1 96.94 455 ARG B O 1
ATOM 10150 N N . GLY B 1 456 ? -12.695 33.594 13.828 1 97.69 456 GLY B N 1
ATOM 10151 C CA . GLY B 1 456 ? -12.172 34.312 12.688 1 97.69 456 GLY B CA 1
ATOM 10152 C C . GLY B 1 456 ? -10.688 34.656 12.812 1 97.69 456 GLY B C 1
ATOM 10153 O O . GLY B 1 456 ? -10.164 34.75 13.922 1 97.69 456 GLY B O 1
ATOM 10154 N N . PHE B 1 457 ? -9.992 34.781 11.656 1 98.25 457 PHE B N 1
ATOM 10155 C CA . PHE B 1 457 ? -8.555 35.031 11.641 1 98.25 457 PHE B CA 1
ATOM 10156 C C . PHE B 1 457 ? -8.234 36.281 10.852 1 98.25 457 PHE B C 1
ATOM 10158 O O . PHE B 1 457 ? -8.836 36.562 9.812 1 98.25 457 PHE B O 1
ATOM 10165 N N . VAL B 1 458 ? -7.32 37.062 11.359 1 97.94 458 VAL B N 1
ATOM 10166 C CA . VAL B 1 458 ? -6.91 38.344 10.734 1 97.94 458 VAL B CA 1
ATOM 10167 C C . VAL B 1 458 ? -5.387 38.406 10.68 1 97.94 458 VAL B C 1
ATOM 10169 O O . VAL B 1 458 ? -4.699 37.969 11.602 1 97.94 458 VAL B O 1
ATOM 10172 N N . ALA B 1 459 ? -4.871 38.906 9.586 1 96.25 459 ALA B N 1
ATOM 10173 C CA . ALA B 1 459 ? -3.43 39.062 9.383 1 96.25 459 ALA B CA 1
ATOM 10174 C C . ALA B 1 459 ? -3.094 40.438 8.852 1 96.25 459 ALA B C 1
ATOM 10176 O O . ALA B 1 459 ? -3.83 41 8.039 1 96.25 459 ALA B O 1
ATOM 10177 N N . SER B 1 460 ? -1.992 40.875 9.305 1 94.44 460 SER B N 1
ATOM 10178 C CA . SER B 1 460 ? -1.543 42.156 8.773 1 94.44 460 SER B CA 1
ATOM 10179 C C . SER B 1 460 ? -1.155 42.062 7.301 1 94.44 460 SER B C 1
ATOM 10181 O O . SER B 1 460 ? -0.589 41.031 6.883 1 94.44 460 SER B O 1
ATOM 10183 N N . SER B 1 461 ? -1.524 42.938 6.551 1 88.62 461 SER B N 1
ATOM 10184 C CA . SER B 1 461 ? -1.188 43 5.133 1 88.62 461 SER B CA 1
ATOM 10185 C C . SER B 1 461 ? -1.027 44.469 4.672 1 88.62 461 SER B C 1
ATOM 10187 O O . SER B 1 461 ? -2.018 45.156 4.477 1 88.62 461 SER B O 1
ATOM 10189 N N . GLY B 1 462 ? 0.166 44.812 4.406 1 83.5 462 GLY B N 1
ATOM 10190 C CA . GLY B 1 462 ? 0.421 46.219 4.121 1 83.5 462 GLY B CA 1
ATOM 10191 C C . GLY B 1 462 ? 0.044 47.125 5.27 1 83.5 462 GLY B C 1
ATOM 10192 O O . GLY B 1 462 ? 0.464 46.906 6.406 1 83.5 462 GLY B O 1
ATOM 10193 N N . GLU B 1 463 ? -0.771 48.094 4.832 1 87 463 GLU B N 1
ATOM 10194 C CA . GLU B 1 463 ? -1.184 49.062 5.848 1 87 463 GLU B CA 1
ATOM 10195 C C . GLU B 1 463 ? -2.465 48.594 6.547 1 87 463 GLU B C 1
ATOM 10197 O O . GLU B 1 463 ? -2.852 49.188 7.57 1 87 463 GLU B O 1
ATOM 10202 N N . GLY B 1 464 ? -2.977 47.562 6.055 1 92.12 464 GLY B N 1
ATOM 10203 C CA . GLY B 1 464 ? -4.23 47.125 6.629 1 92.12 464 GLY B CA 1
ATOM 10204 C C . GLY B 1 464 ? -4.188 45.688 7.086 1 92.12 464 GLY B C 1
ATOM 10205 O O . GLY B 1 464 ? -3.129 45.156 7.457 1 92.12 464 GLY B O 1
ATOM 10206 N N . TYR B 1 465 ? -5.379 45.156 7.32 1 95.75 465 TYR B N 1
ATOM 10207 C CA . TYR B 1 465 ? -5.527 43.75 7.75 1 95.75 465 TYR B CA 1
ATOM 10208 C C . TYR B 1 465 ? -6.367 42.969 6.754 1 95.75 465 TYR B C 1
ATOM 10210 O O . TYR B 1 465 ? -7.336 43.5 6.199 1 95.75 465 TYR B O 1
ATOM 10218 N N . ALA B 1 466 ? -5.883 41.812 6.492 1 95.5 466 ALA B N 1
ATOM 10219 C CA . ALA B 1 466 ? -6.652 40.844 5.707 1 95.5 466 ALA B CA 1
ATOM 10220 C C . ALA B 1 466 ? -7.367 39.844 6.613 1 95.5 466 ALA B C 1
ATOM 10222 O O . ALA B 1 466 ? -6.809 39.375 7.617 1 95.5 466 ALA B O 1
ATOM 10223 N N . VAL B 1 467 ? -8.641 39.531 6.281 1 97.12 467 VAL B N 1
ATOM 10224 C CA . VAL B 1 467 ? -9.43 38.594 7.047 1 97.12 467 VAL B CA 1
ATOM 10225 C C . VAL B 1 467 ? -9.586 37.281 6.254 1 97.12 467 VAL B C 1
ATOM 10227 O O . VAL B 1 467 ? -9.789 37.312 5.039 1 97.12 467 VAL B O 1
ATOM 10230 N N . LEU B 1 468 ? -9.359 36.125 6.934 1 96.62 468 LEU B N 1
ATOM 10231 C CA . LEU B 1 468 ? -9.625 34.844 6.297 1 96.62 468 LEU B CA 1
ATOM 10232 C C . LEU B 1 468 ? -11.102 34.719 5.945 1 96.62 468 LEU B C 1
ATOM 10234 O O . LEU B 1 468 ? -11.961 34.75 6.824 1 96.62 468 LEU B O 1
ATOM 10238 N N . PRO B 1 469 ? -11.43 34.656 4.641 1 94 469 PRO B N 1
ATOM 10239 C CA . PRO B 1 469 ? -12.844 34.531 4.27 1 94 469 PRO B CA 1
ATOM 10240 C C . PRO B 1 469 ? -13.406 33.125 4.59 1 94 469 PRO B C 1
ATOM 10242 O O . PRO B 1 469 ? -13.75 32.375 3.676 1 94 469 PRO B O 1
ATOM 10245 N N . GLY B 1 470 ? -13.633 32.844 5.699 1 94.94 470 GLY B N 1
ATOM 10246 C CA . GLY B 1 470 ? -14.062 31.609 6.34 1 94.94 470 GLY B CA 1
ATOM 10247 C C . GLY B 1 470 ? -13.898 31.625 7.848 1 94.94 470 GLY B C 1
ATOM 10248 O O . GLY B 1 470 ? -14.32 32.562 8.516 1 94.94 470 GLY B O 1
ATOM 10249 N N . GLY B 1 471 ? -13.148 30.688 8.312 1 95.94 471 GLY B N 1
ATOM 10250 C CA . GLY B 1 471 ? -12.914 30.547 9.742 1 95.94 471 GLY B CA 1
ATOM 10251 C C . GLY B 1 471 ? -13.031 29.109 10.219 1 95.94 471 GLY B C 1
ATOM 10252 O O . GLY B 1 471 ? -13.242 28.188 9.414 1 95.94 471 GLY B O 1
ATOM 10253 N N . LEU B 1 472 ? -12.812 28.953 11.477 1 96.25 472 LEU B N 1
ATOM 10254 C CA . LEU B 1 472 ? -12.906 27.641 12.102 1 96.25 472 LEU B CA 1
ATOM 10255 C C . LEU B 1 472 ? -14.156 27.547 12.977 1 96.25 472 LEU B C 1
ATOM 10257 O O . LEU B 1 472 ? -14.148 28 14.125 1 96.25 472 LEU B O 1
ATOM 10261 N N . ALA B 1 473 ? -15.164 26.938 12.414 1 96.56 473 ALA B N 1
ATOM 10262 C CA . ALA B 1 473 ? -16.375 26.688 13.203 1 96.56 473 ALA B CA 1
ATOM 10263 C C . ALA B 1 473 ? -16.25 25.406 14.023 1 96.56 473 ALA B C 1
ATOM 10265 O O . ALA B 1 473 ? -15.68 24.422 13.547 1 96.56 473 ALA B O 1
ATOM 10266 N N . ARG B 1 474 ? -16.75 25.453 15.234 1 93.25 474 ARG B N 1
ATOM 10267 C CA . ARG B 1 474 ? -16.656 24.281 16.109 1 93.25 474 ARG B CA 1
ATOM 10268 C C . ARG B 1 474 ? -17.969 24.047 16.844 1 93.25 474 ARG B C 1
ATOM 10270 O O . ARG B 1 474 ? -18.672 25 17.203 1 93.25 474 ARG B O 1
ATOM 10277 N N . VAL B 1 475 ? -18.312 22.797 17 1 91.56 475 VAL B N 1
ATOM 10278 C CA . VAL B 1 475 ? -19.484 22.375 17.766 1 91.56 475 VAL B CA 1
ATOM 10279 C C . VAL B 1 475 ? -19.062 21.344 18.828 1 91.56 475 VAL B C 1
ATOM 10281 O O . VAL B 1 475 ? -18.047 20.672 18.672 1 91.56 475 VAL B O 1
ATOM 10284 N N . PRO B 1 476 ? -19.766 21.297 19.859 1 85.62 476 PRO B N 1
ATOM 10285 C CA . PRO B 1 476 ? -19.453 20.281 20.859 1 85.62 476 PRO B CA 1
ATOM 10286 C C . PRO B 1 476 ? -19.766 18.859 20.391 1 85.62 476 PRO B C 1
ATOM 10288 O O . PRO B 1 476 ? -20.703 18.656 19.625 1 85.62 476 PRO B O 1
ATOM 10291 N N . ASP B 1 477 ? -18.953 17.859 20.703 1 79.62 477 ASP B N 1
ATOM 10292 C CA . ASP B 1 477 ? -19.156 16.469 20.344 1 79.62 477 ASP B CA 1
ATOM 10293 C C . ASP B 1 477 ? -20.344 15.867 21.094 1 79.62 477 ASP B C 1
ATOM 10295 O O . ASP B 1 477 ? -21 14.945 20.609 1 79.62 477 ASP B O 1
ATOM 10299 N N . VAL B 1 478 ? -20.594 16.234 22.328 1 67.88 478 VAL B N 1
ATOM 10300 C CA . VAL B 1 478 ? -21.719 15.695 23.094 1 67.88 478 VAL B CA 1
ATOM 10301 C C . VAL B 1 478 ? -22.922 16.641 22.984 1 67.88 478 VAL B C 1
ATOM 10303 O O . VAL B 1 478 ? -22.75 17.859 22.891 1 67.88 478 VAL B O 1
ATOM 10306 N N . PRO B 1 479 ? -24.141 15.914 22.797 1 58.22 479 PRO B N 1
ATOM 10307 C CA . PRO B 1 479 ? -25.328 16.75 22.672 1 58.22 479 PRO B CA 1
ATOM 10308 C C . PRO B 1 479 ? -25.516 17.703 23.844 1 58.22 479 PRO B C 1
ATOM 10310 O O . PRO B 1 479 ? -25.047 17.406 24.953 1 58.22 479 PRO B O 1
ATOM 10313 N N . ALA B 1 480 ? -26 18.875 23.562 1 51.03 480 ALA B N 1
ATOM 10314 C CA . ALA B 1 480 ? -26.25 19.938 24.516 1 51.03 480 ALA B CA 1
ATOM 10315 C C . ALA B 1 480 ? -27.062 19.438 25.703 1 51.03 480 ALA B C 1
ATOM 10317 O O . ALA B 1 480 ? -26.906 19.938 26.828 1 51.03 480 ALA B O 1
ATOM 10318 N N . SER B 1 481 ? -28.078 18.594 25.484 1 44.22 481 SER B N 1
ATOM 10319 C CA . SER B 1 481 ? -29 18.188 26.547 1 44.22 481 SER B CA 1
ATOM 10320 C C . SER B 1 481 ? -28.266 17.469 27.672 1 44.22 481 SER B C 1
ATOM 10322 O O . SER B 1 481 ? -28.859 17.156 28.703 1 44.22 481 SER B O 1
ATOM 10324 N N . ALA B 1 482 ? -27.219 16.734 27.359 1 41.19 482 ALA B N 1
ATOM 10325 C CA . ALA B 1 482 ? -26.719 15.867 28.422 1 41.19 482 ALA B CA 1
ATOM 10326 C C . ALA B 1 482 ? -26.234 16.688 29.609 1 41.19 482 ALA B C 1
ATOM 10328 O O . ALA B 1 482 ? -25.453 16.188 30.438 1 41.19 482 ALA B O 1
ATOM 10329 N N . GLY B 1 483 ? -27.016 17.578 29.984 1 41.12 483 GLY B N 1
ATOM 10330 C CA . GLY B 1 483 ? -26.984 18.391 31.188 1 41.12 483 GLY B CA 1
ATOM 10331 C C . GLY B 1 483 ? -25.719 19.234 31.281 1 41.12 483 GLY B C 1
ATOM 10332 O O . GLY B 1 483 ? -25.562 20 32.25 1 41.12 483 GLY B O 1
ATOM 10333 N N . GLY B 1 484 ? -24.672 18.766 30.891 1 42 484 GLY B N 1
ATOM 10334 C CA . GLY B 1 484 ? -23.516 19.609 31.109 1 42 484 GLY B CA 1
ATOM 10335 C C . GLY B 1 484 ? -23.531 20.875 30.25 1 42 484 GLY B C 1
ATOM 10336 O O . GLY B 1 484 ? -24.156 20.891 29.188 1 42 484 GLY B O 1
ATOM 10337 N N . SER B 1 485 ? -23.562 22.016 30.891 1 44 485 SER B N 1
ATOM 10338 C CA . SER B 1 485 ? -23.75 23.344 30.297 1 44 485 SER B CA 1
ATOM 10339 C C . SER B 1 485 ? -22.953 23.484 29 1 44 485 SER B C 1
ATOM 10341 O O . SER B 1 485 ? -21.859 22.938 28.875 1 44 485 SER B O 1
ATOM 10343 N N . MET B 1 486 ? -23.672 23.688 27.922 1 45.03 486 MET B N 1
ATOM 10344 C CA . MET B 1 486 ? -23.203 24.141 26.625 1 45.03 486 MET B CA 1
ATOM 10345 C C . MET B 1 486 ? -21.828 24.766 26.719 1 45.03 486 MET B C 1
ATOM 10347 O O . MET B 1 486 ? -21.016 24.656 25.797 1 45.03 486 MET B O 1
ATOM 10351 N N . LEU B 1 487 ? -21.797 25.625 27.781 1 46.88 487 LEU B N 1
ATOM 10352 C CA . LEU B 1 487 ? -20.719 26.594 27.906 1 46.88 487 LEU B CA 1
ATOM 10353 C C . LEU B 1 487 ? -19.422 25.922 28.328 1 46.88 487 LEU B C 1
ATOM 10355 O O . LEU B 1 487 ? -18.328 26.344 27.922 1 46.88 487 LEU B O 1
ATOM 10359 N N . GLY B 1 488 ? -19.672 24.891 29.188 1 46.66 488 GLY B N 1
ATOM 10360 C CA . GLY B 1 488 ? -18.469 24.172 29.562 1 46.66 488 GLY B CA 1
ATOM 10361 C C . GLY B 1 488 ? -17.641 23.719 28.375 1 46.66 488 GLY B C 1
ATOM 10362 O O . GLY B 1 488 ? -16.438 23.5 28.5 1 46.66 488 GLY B O 1
ATOM 10363 N N . MET B 1 489 ? -18.328 23.562 27.391 1 48.88 489 MET B N 1
ATOM 10364 C CA . MET B 1 489 ? -17.781 22.938 26.188 1 48.88 489 MET B CA 1
ATOM 10365 C C . MET B 1 489 ? -16.797 23.859 25.484 1 48.88 489 MET B C 1
ATOM 10367 O O . MET B 1 489 ? -15.906 23.391 24.766 1 48.88 489 MET B O 1
ATOM 10371 N N . PHE B 1 490 ? -17.109 25.234 25.609 1 51.62 490 PHE B N 1
ATOM 10372 C CA . PHE B 1 490 ? -16.172 26.094 24.906 1 51.62 490 PHE B CA 1
ATOM 10373 C C . PHE B 1 490 ? -15.195 26.75 25.875 1 51.62 490 PHE B C 1
ATOM 10375 O O . PHE B 1 490 ? -14.234 27.391 25.453 1 51.62 490 PHE B O 1
ATOM 10382 N N . VAL B 1 491 ? -15.57 26.719 27.219 1 46.19 491 VAL B N 1
ATOM 10383 C CA . VAL B 1 491 ? -14.734 27.469 28.156 1 46.19 491 VAL B CA 1
ATOM 10384 C C . VAL B 1 491 ? -13.68 26.547 28.766 1 46.19 491 VAL B C 1
ATOM 10386 O O . VAL B 1 491 ? -12.547 26.969 29.016 1 46.19 491 VAL B O 1
ATOM 10389 N N . GLY B 1 492 ? -14.023 25.344 29.281 1 43.75 492 GLY B N 1
ATOM 10390 C CA . GLY B 1 492 ? -13.086 24.547 30.031 1 43.75 492 GLY B CA 1
ATOM 10391 C C . GLY B 1 492 ? -12.148 23.734 29.156 1 43.75 492 GLY B C 1
ATOM 10392 O O . GLY B 1 492 ? -12.008 24.016 27.969 1 43.75 492 GLY B O 1
ATOM 10393 N N . ASP B 1 493 ? -11.367 22.766 29.844 1 46.78 493 ASP B N 1
ATOM 10394 C CA . ASP B 1 493 ? -10.578 21.75 29.141 1 46.78 493 ASP B CA 1
ATOM 10395 C C . ASP B 1 493 ? -11.336 21.203 27.938 1 46.78 493 ASP B C 1
ATOM 10397 O O . ASP B 1 493 ? -12.453 20.703 28.078 1 46.78 493 ASP B O 1
ATOM 10401 N N . PRO B 1 494 ? -11.078 21.719 26.844 1 50.66 494 PRO B N 1
ATOM 10402 C CA . PRO B 1 494 ? -11.961 21.625 25.688 1 50.66 494 PRO B CA 1
ATOM 10403 C C . PRO B 1 494 ? -12.445 20.203 25.406 1 50.66 494 PRO B C 1
ATOM 10405 O O . PRO B 1 494 ? -11.633 19.281 25.344 1 50.66 494 PRO B O 1
ATOM 10408 N N . PRO B 1 495 ? -13.703 19.906 25.797 1 52.81 495 PRO B N 1
ATOM 10409 C CA . PRO B 1 495 ? -14.281 18.672 25.25 1 52.81 495 PRO B CA 1
ATOM 10410 C C . PRO B 1 495 ? -13.953 18.469 23.766 1 52.81 495 PRO B C 1
ATOM 10412 O O . PRO B 1 495 ? -13.617 19.438 23.078 1 52.81 495 PRO B O 1
ATOM 10415 N N . PRO B 1 496 ? -13.852 17.297 23.438 1 62.38 496 PRO B N 1
ATOM 10416 C CA . PRO B 1 496 ? -13.617 17.016 22.016 1 62.38 496 PRO B CA 1
ATOM 10417 C C . PRO B 1 496 ? -14.562 17.797 21.094 1 62.38 496 PRO B C 1
ATOM 10419 O O . PRO B 1 496 ? -15.758 17.922 21.406 1 62.38 496 PRO B O 1
ATOM 10422 N N . HIS B 1 497 ? -14.148 18.656 20.406 1 82.69 497 HIS B N 1
ATOM 10423 C CA . HIS B 1 497 ? -14.922 19.438 19.453 1 82.69 497 HIS B CA 1
ATOM 10424 C C . HIS B 1 497 ? -14.859 18.828 18.062 1 82.69 497 HIS B C 1
ATOM 10426 O O . HIS B 1 497 ? -13.961 18.031 17.766 1 82.69 497 HIS B O 1
ATOM 10432 N N . ILE B 1 498 ? -15.953 19.047 17.406 1 91.88 498 ILE B N 1
ATOM 10433 C CA . ILE B 1 498 ? -16.031 18.734 15.992 1 91.88 498 ILE B CA 1
ATOM 10434 C C . ILE B 1 498 ? -15.969 20.031 15.172 1 91.88 498 ILE B C 1
ATOM 10436 O O . ILE B 1 498 ? -16.688 20.984 15.461 1 91.88 498 ILE B O 1
ATOM 10440 N N . SER B 1 499 ? -15.047 20.109 14.32 1 95.69 499 SER B N 1
ATOM 10441 C CA . SER B 1 499 ? -14.93 21.312 13.508 1 95.69 499 SER B CA 1
ATOM 10442 C C . SER B 1 499 ? -15.859 21.266 12.305 1 95.69 499 SER B C 1
ATOM 10444 O O . SER B 1 499 ? -16.328 20.188 11.914 1 95.69 499 SER B O 1
ATOM 10446 N N . LYS B 1 500 ? -16.172 22.422 11.781 1 96.25 500 LYS B N 1
ATOM 10447 C CA . LYS B 1 500 ? -16.938 22.578 10.555 1 96.25 500 LYS B CA 1
ATOM 10448 C C . LYS B 1 500 ? -16.281 23.594 9.625 1 96.25 500 LYS B C 1
ATOM 10450 O O . LYS B 1 500 ? -15.711 24.578 10.078 1 96.25 500 LYS B O 1
ATOM 10455 N N . ASP B 1 501 ? -16.344 23.297 8.305 1 95.94 501 ASP B N 1
ATOM 10456 C CA . ASP B 1 501 ? -15.883 24.297 7.344 1 95.94 501 ASP B CA 1
ATOM 10457 C C . ASP B 1 501 ? -16.844 25.469 7.262 1 95.94 501 ASP B C 1
ATOM 10459 O O . ASP B 1 501 ? -18.047 25.312 7.445 1 95.94 501 ASP B O 1
ATOM 10463 N N . THR B 1 502 ? -16.297 26.609 7.148 1 97.19 502 THR B N 1
ATOM 10464 C CA . THR B 1 502 ? -17.094 27.812 6.984 1 97.19 502 THR B CA 1
ATOM 10465 C C . THR B 1 502 ? -17.094 28.281 5.531 1 97.19 502 THR B C 1
ATOM 10467 O O . THR B 1 502 ? -16.047 28.641 4.996 1 97.19 502 THR B O 1
ATOM 10470 N N . TRP B 1 503 ? -18.281 28.297 4.934 1 94.44 503 TRP B N 1
ATOM 10471 C CA . TRP B 1 503 ? -18.453 28.672 3.535 1 94.44 503 TRP B CA 1
ATOM 10472 C C . TRP B 1 503 ? -18.969 30.094 3.412 1 94.44 503 TRP B C 1
ATOM 10474 O O . TRP B 1 503 ? -20.156 30.359 3.658 1 94.44 503 TRP B O 1
ATOM 10484 N N . VAL B 1 504 ? -18.109 30.969 3.059 1 94.5 504 VAL B N 1
ATOM 10485 C CA . VAL B 1 504 ? -18.516 32.344 2.736 1 94.5 504 VAL B CA 1
ATOM 10486 C C . VAL B 1 504 ? -18.953 32.406 1.272 1 94.5 504 VAL B C 1
ATOM 10488 O O . VAL B 1 504 ? -18.141 32.188 0.369 1 94.5 504 VAL B O 1
ATOM 10491 N N . LEU B 1 505 ? -20.203 32.75 1.055 1 90.19 505 LEU B N 1
ATOM 10492 C CA . LEU B 1 505 ? -20.734 32.812 -0.304 1 90.19 505 LEU B CA 1
ATOM 10493 C C . LEU B 1 505 ? -20.438 34.188 -0.925 1 90.19 505 LEU B C 1
ATOM 10495 O O . LEU B 1 505 ? -20.5 35.219 -0.243 1 90.19 505 LEU B O 1
ATOM 10499 N N . LEU B 1 506 ? -19.953 34.062 -2.137 1 83 506 LEU B N 1
ATOM 10500 C CA . LEU B 1 506 ? -19.672 35.281 -2.869 1 83 506 LEU B CA 1
ATOM 10501 C C . LEU B 1 506 ? -20.812 35.625 -3.828 1 83 506 LEU B C 1
ATOM 10503 O O . LEU B 1 506 ? -21.516 34.719 -4.305 1 83 506 LEU B O 1
ATOM 10507 N N . GLY B 1 507 ? -21.078 36.875 -3.891 1 66.06 507 GLY B N 1
ATOM 10508 C CA . GLY B 1 507 ? -22.062 37.312 -4.875 1 66.06 507 GLY B CA 1
ATOM 10509 C C . GLY B 1 507 ? -21.594 37.094 -6.309 1 66.06 507 GLY B C 1
ATOM 10510 O O . GLY B 1 507 ? -20.406 36.906 -6.555 1 66.06 507 GLY B O 1
ATOM 10511 N N . ASP B 1 508 ? -22.453 36.906 -7.242 1 56.81 508 ASP B N 1
ATOM 10512 C CA . ASP B 1 508 ? -22.203 36.625 -8.648 1 56.81 508 ASP B CA 1
ATOM 10513 C C . ASP B 1 508 ? -21.172 37.562 -9.227 1 56.81 508 ASP B C 1
ATOM 10515 O O . ASP B 1 508 ? -20.469 37.219 -10.188 1 56.81 508 ASP B O 1
ATOM 10519 N N . ASP B 1 509 ? -20.969 38.781 -8.68 1 52 509 ASP B N 1
ATOM 10520 C CA . ASP B 1 509 ? -20.188 39.812 -9.344 1 52 509 ASP B CA 1
ATOM 10521 C C . ASP B 1 509 ? -18.734 39.781 -8.875 1 52 509 ASP B C 1
ATOM 10523 O O . ASP B 1 509 ? -17.906 40.562 -9.367 1 52 509 ASP B O 1
ATOM 10527 N N . ILE B 1 510 ? -18.406 39.156 -7.891 1 49.06 510 ILE B N 1
ATOM 10528 C CA . ILE B 1 510 ? -17.062 39.312 -7.348 1 49.06 510 ILE B CA 1
ATOM 10529 C C . ILE B 1 510 ? -16.156 38.219 -7.91 1 49.06 510 ILE B C 1
ATOM 10531 O O . ILE B 1 510 ? -16.484 37.031 -7.84 1 49.06 510 ILE B O 1
ATOM 10535 N N . ASP B 1 511 ? -15.25 38.75 -8.797 1 49.97 511 ASP B N 1
ATOM 10536 C CA . ASP B 1 511 ? -14.203 37.844 -9.242 1 49.97 511 ASP B CA 1
ATOM 10537 C C . ASP B 1 511 ? -13.305 37.406 -8.078 1 49.97 511 ASP B C 1
ATOM 10539 O O . ASP B 1 511 ? -12.695 38.281 -7.422 1 49.97 511 ASP B O 1
ATOM 10543 N N . PRO B 1 512 ? -13.586 36.281 -7.523 1 49.84 512 PRO B N 1
ATOM 10544 C CA . PRO B 1 512 ? -12.719 35.906 -6.406 1 49.84 512 PRO B CA 1
ATOM 10545 C C . PRO B 1 512 ? -11.25 36.25 -6.66 1 49.84 512 PRO B C 1
ATOM 10547 O O . PRO B 1 512 ? -10.789 36.188 -7.801 1 49.84 512 PRO B O 1
ATOM 10550 N N . ALA B 1 513 ? -10.68 37.188 -5.762 1 49.94 513 ALA B N 1
ATOM 10551 C CA . ALA B 1 513 ? -9.281 37.594 -5.84 1 49.94 513 ALA B CA 1
ATOM 10552 C C . ALA B 1 513 ? -8.391 36.438 -6.266 1 49.94 513 ALA B C 1
ATOM 10554 O O . ALA B 1 513 ? -8.477 35.344 -5.707 1 49.94 513 ALA B O 1
ATOM 10555 N N . ALA B 1 514 ? -7.844 36.5 -7.562 1 49 514 ALA B N 1
ATOM 10556 C CA . ALA B 1 514 ? -6.984 35.562 -8.297 1 49 514 ALA B CA 1
ATOM 10557 C C . ALA B 1 514 ? -5.617 35.438 -7.633 1 49 514 ALA B C 1
ATOM 10559 O O . ALA B 1 514 ? -4.641 36.031 -8.094 1 49 514 ALA B O 1
ATOM 10560 N N . THR B 1 515 ? -5.535 35.156 -6.164 1 48.72 515 THR B N 1
ATOM 10561 C CA . THR B 1 515 ? -4.176 34.969 -5.668 1 48.72 515 THR B CA 1
ATOM 10562 C C . THR B 1 515 ? -3.816 33.5 -5.586 1 48.72 515 THR B C 1
ATOM 10564 O O . THR B 1 515 ? -4.598 32.688 -5.074 1 48.72 515 THR B O 1
ATOM 10567 N N . GLY B 1 516 ? -2.91 33.062 -6.398 1 50.31 516 GLY B N 1
ATOM 10568 C CA . GLY B 1 516 ? -2.412 31.703 -6.414 1 50.31 516 GLY B CA 1
ATOM 10569 C C . GLY B 1 516 ? -1.526 31.375 -5.227 1 50.31 516 GLY B C 1
ATOM 10570 O O . GLY B 1 516 ? -1.204 32.25 -4.426 1 50.31 516 GLY B O 1
ATOM 10571 N N . TRP B 1 517 ? -1.282 30.094 -4.906 1 45.62 517 TRP B N 1
ATOM 10572 C CA . TRP B 1 517 ? -0.416 29.594 -3.846 1 45.62 517 TRP B CA 1
ATOM 10573 C C . TRP B 1 517 ? 0.986 30.172 -3.963 1 45.62 517 TRP B C 1
ATOM 10575 O O . TRP B 1 517 ? 1.604 30.531 -2.955 1 45.62 517 TRP B O 1
ATOM 10585 N N . LEU B 1 518 ? 1.577 30.312 -5.199 1 48.44 518 LEU B N 1
ATOM 10586 C CA . LEU B 1 518 ? 2.912 30.844 -5.453 1 48.44 518 LEU B CA 1
ATOM 10587 C C . LEU B 1 518 ? 2.842 32.312 -5.887 1 48.44 518 LEU B C 1
ATOM 10589 O O . LEU B 1 518 ? 1.939 32.688 -6.633 1 48.44 518 LEU B O 1
ATOM 10593 N N . HIS B 1 519 ? 3.516 33.219 -5.086 1 56.78 519 HIS B N 1
ATOM 10594 C CA . HIS B 1 519 ? 3.414 34.656 -5.289 1 56.78 519 HIS B CA 1
ATOM 10595 C C . HIS B 1 519 ? 4.41 35.156 -6.344 1 56.78 519 HIS B C 1
ATOM 10597 O O . HIS B 1 519 ? 5.445 34.5 -6.559 1 56.78 519 HIS B O 1
ATOM 10603 N N . ASP B 1 520 ? 3.959 36.188 -7.148 1 53.41 520 ASP B N 1
ATOM 10604 C CA . ASP B 1 520 ? 4.711 36.781 -8.242 1 53.41 520 ASP B CA 1
ATOM 10605 C C . ASP B 1 520 ? 5.824 37.656 -7.719 1 53.41 520 ASP B C 1
ATOM 10607 O O . ASP B 1 520 ? 6.336 38.531 -8.445 1 53.41 520 ASP B O 1
ATOM 10611 N N . GLY B 1 521 ? 6.402 37.406 -6.582 1 54.06 521 GLY B N 1
ATOM 10612 C CA . GLY B 1 521 ? 7.457 38.344 -6.18 1 54.06 521 GLY B CA 1
ATOM 10613 C C . GLY B 1 521 ? 8.727 38.188 -6.988 1 54.06 521 GLY B C 1
ATOM 10614 O O . GLY B 1 521 ? 8.828 37.281 -7.832 1 54.06 521 GLY B O 1
ATOM 10615 N N . PRO B 1 522 ? 9.625 39.094 -6.977 1 56.19 522 PRO B N 1
ATOM 10616 C CA . PRO B 1 522 ? 10.898 39 -7.691 1 56.19 522 PRO B CA 1
ATOM 10617 C C . PRO B 1 522 ? 11.641 37.719 -7.395 1 56.19 522 PRO B C 1
ATOM 10619 O O . PRO B 1 522 ? 11.461 37.125 -6.324 1 56.19 522 PRO B O 1
ATOM 10622 N N . SER B 1 523 ? 12.219 37.219 -8.367 1 58.03 523 SER B N 1
ATOM 10623 C CA . SER B 1 523 ? 13.008 36 -8.25 1 58.03 523 SER B CA 1
ATOM 10624 C C . SER B 1 523 ? 14.039 36.094 -7.133 1 58.03 523 SER B C 1
ATOM 10626 O O . SER B 1 523 ? 14.766 37.094 -7.047 1 58.03 523 SER B O 1
ATOM 10628 N N . ALA B 1 524 ? 13.805 35.562 -6.035 1 61.53 524 ALA B N 1
ATOM 10629 C CA . ALA B 1 524 ? 14.836 35.469 -5.008 1 61.53 524 ALA B CA 1
ATOM 10630 C C . ALA B 1 524 ? 15.727 34.25 -5.223 1 61.53 524 ALA B C 1
ATOM 10632 O O . ALA B 1 524 ? 15.281 33.25 -5.773 1 61.53 524 ALA B O 1
ATOM 10633 N N . PRO B 1 525 ? 17.078 34.438 -4.98 1 68.56 525 PRO B N 1
ATOM 10634 C CA . PRO B 1 525 ? 17.938 33.281 -5.055 1 68.56 525 PRO B CA 1
ATOM 10635 C C . PRO B 1 525 ? 17.422 32.094 -4.199 1 68.56 525 PRO B C 1
ATOM 10637 O O . PRO B 1 525 ? 16.859 32.344 -3.129 1 68.56 525 PRO B O 1
ATOM 10640 N N . PRO B 1 526 ? 17.484 30.969 -4.789 1 74.75 526 PRO B N 1
ATOM 10641 C CA . PRO B 1 526 ? 17.047 29.797 -4.004 1 74.75 526 PRO B CA 1
ATOM 10642 C C . PRO B 1 526 ? 17.781 29.688 -2.67 1 74.75 526 PRO B C 1
ATOM 10644 O O . PRO B 1 526 ? 18.953 30.062 -2.572 1 74.75 526 PRO B O 1
ATOM 10647 N N . SER B 1 527 ? 17.016 29.328 -1.704 1 70.56 527 SER B N 1
ATOM 10648 C CA . SER B 1 527 ? 17.641 29.047 -0.415 1 70.56 527 SER B CA 1
ATOM 10649 C C . SER B 1 527 ? 18.609 27.875 -0.51 1 70.56 527 SER B C 1
ATOM 10651 O O . SER B 1 527 ? 18.531 27.062 -1.444 1 70.56 527 SER B O 1
ATOM 10653 N N . ASP B 1 528 ? 19.469 27.812 0.473 1 72.38 528 ASP B N 1
ATOM 10654 C CA . ASP B 1 528 ? 20.359 26.656 0.601 1 72.38 528 ASP B CA 1
ATOM 10655 C C . ASP B 1 528 ? 19.562 25.359 0.722 1 72.38 528 ASP B C 1
ATOM 10657 O O . ASP B 1 528 ? 18.641 25.266 1.539 1 72.38 528 ASP B O 1
ATOM 10661 N N . PRO B 1 529 ? 19.844 24.5 -0.177 1 69.25 529 PRO B N 1
ATOM 10662 C CA . PRO B 1 529 ? 19.109 23.234 -0.152 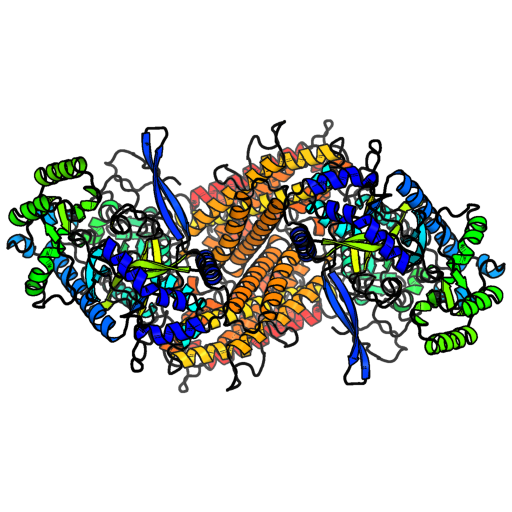1 69.25 529 PRO B CA 1
ATOM 10663 C C . PRO B 1 529 ? 19.219 22.516 1.19 1 69.25 529 PRO B C 1
ATOM 10665 O O . PRO B 1 529 ? 18.406 21.641 1.499 1 69.25 529 PRO B O 1
ATOM 10668 N N . PHE B 1 530 ? 20.219 22.922 1.99 1 74 530 PHE B N 1
ATOM 10669 C CA . PHE B 1 530 ? 20.422 22.234 3.258 1 74 530 PHE B CA 1
ATOM 10670 C C . PHE B 1 530 ? 19.938 23.094 4.426 1 74 530 PHE B C 1
ATOM 10672 O O . PHE B 1 530 ? 20.125 22.719 5.586 1 74 530 PHE B O 1
ATOM 10679 N N . LEU B 1 531 ? 19.25 24.078 4.043 1 75.5 531 LEU B N 1
ATOM 10680 C CA . LEU B 1 531 ? 18.719 24.953 5.074 1 75.5 531 LEU B CA 1
ATOM 10681 C C . LEU B 1 531 ? 17.781 24.188 6.008 1 75.5 531 LEU B C 1
ATOM 10683 O O . LEU B 1 531 ? 16.969 23.375 5.559 1 75.5 531 LEU B O 1
ATOM 10687 N N . ALA B 1 532 ? 18.016 24.312 7.277 1 73.62 532 ALA B N 1
ATOM 10688 C CA . ALA B 1 532 ? 17.141 23.828 8.352 1 73.62 532 ALA B CA 1
ATOM 10689 C C . ALA B 1 532 ? 17.328 22.328 8.57 1 73.62 532 ALA B C 1
ATOM 10691 O O . ALA B 1 532 ? 16.469 21.672 9.164 1 73.62 532 ALA B O 1
ATOM 10692 N N . MET B 1 533 ? 18.422 21.859 8.07 1 83.94 533 MET B N 1
ATOM 10693 C CA . MET B 1 533 ? 18.781 20.5 8.445 1 83.94 533 MET B CA 1
ATOM 10694 C C . MET B 1 533 ? 19.547 20.484 9.766 1 83.94 533 MET B C 1
ATOM 10696 O O . MET B 1 533 ? 20.766 20.281 9.789 1 83.94 533 MET B O 1
ATOM 10700 N N . THR B 1 534 ? 18.828 20.562 10.797 1 87.62 534 THR B N 1
ATOM 10701 C CA . THR B 1 534 ? 19.375 20.641 12.148 1 87.62 534 THR B CA 1
ATOM 10702 C C . THR B 1 534 ? 19.688 19.25 12.68 1 87.62 534 THR B C 1
ATOM 10704 O O . THR B 1 534 ? 19.203 18.25 12.148 1 87.62 534 THR B O 1
ATOM 10707 N N . PRO B 1 535 ? 20.5 19.141 13.695 1 87.25 535 PRO B N 1
ATOM 10708 C CA . PRO B 1 535 ? 20.781 17.828 14.289 1 87.25 535 PRO B CA 1
ATOM 10709 C C . PRO B 1 535 ? 19.516 17.094 14.75 1 87.25 535 PRO B C 1
ATOM 10711 O O . PRO B 1 535 ? 19.422 15.875 14.617 1 87.25 535 PRO B O 1
ATOM 10714 N N . ARG B 1 536 ? 18.609 17.797 15.305 1 88.5 536 ARG B N 1
ATOM 10715 C CA . ARG B 1 536 ? 17.359 17.188 15.727 1 88.5 536 ARG B CA 1
ATOM 10716 C C . ARG B 1 536 ? 16.609 16.594 14.531 1 88.5 536 ARG B C 1
ATOM 10718 O O . ARG B 1 536 ? 16.125 15.461 14.594 1 88.5 536 ARG B O 1
ATOM 10725 N N . MET B 1 537 ? 16.453 17.406 13.523 1 90.75 537 MET B N 1
ATOM 10726 C CA . MET B 1 537 ? 15.773 16.953 12.312 1 90.75 537 MET B CA 1
ATOM 10727 C C . MET B 1 537 ? 16.469 15.742 11.711 1 90.75 537 MET B C 1
ATOM 10729 O O . MET B 1 537 ? 15.82 14.773 11.32 1 90.75 537 MET B O 1
ATOM 10733 N N . LEU B 1 538 ? 17.812 15.781 11.656 1 92.75 538 LEU B N 1
ATOM 10734 C CA . LEU B 1 538 ? 18.594 14.68 11.117 1 92.75 538 LEU B CA 1
ATOM 10735 C C . LEU B 1 538 ? 18.438 13.422 11.969 1 92.75 538 LEU B C 1
ATOM 10737 O O . LEU B 1 538 ? 18.375 12.312 11.438 1 92.75 538 LEU B O 1
ATOM 10741 N N . SER B 1 539 ? 18.359 13.648 13.25 1 93.69 539 SER B N 1
ATOM 10742 C CA . SER B 1 539 ? 18.141 12.523 14.148 1 93.69 539 SER B CA 1
ATOM 10743 C C . SER B 1 539 ? 16.781 11.867 13.883 1 93.69 539 SER B C 1
ATOM 10745 O O . SER B 1 539 ? 16.688 10.633 13.844 1 93.69 539 SER B O 1
ATOM 10747 N N . ASP B 1 540 ? 15.789 12.672 13.734 1 93.81 540 ASP B N 1
ATOM 10748 C CA . ASP B 1 540 ? 14.461 12.141 13.461 1 93.81 540 ASP B CA 1
ATOM 10749 C C . ASP B 1 540 ? 14.438 11.375 12.141 1 93.81 540 ASP B C 1
ATOM 10751 O O . ASP B 1 540 ? 13.82 10.305 12.047 1 93.81 540 ASP B O 1
ATOM 10755 N N . LEU B 1 541 ? 15.109 11.883 11.094 1 95.69 541 LEU B N 1
ATOM 10756 C CA . LEU B 1 541 ? 15.164 11.195 9.812 1 95.69 541 LEU B CA 1
ATOM 10757 C C . LEU B 1 541 ? 15.898 9.867 9.93 1 95.69 541 LEU B C 1
ATOM 10759 O O . LEU B 1 541 ? 15.469 8.859 9.367 1 95.69 541 LEU B O 1
ATOM 10763 N N . PHE B 1 542 ? 17.062 9.844 10.703 1 96.94 542 PHE B N 1
ATOM 10764 C CA . PHE B 1 542 ? 17.812 8.625 10.969 1 96.94 542 PHE B CA 1
ATOM 10765 C C . PHE B 1 542 ? 16.922 7.578 11.633 1 96.94 542 PHE B C 1
ATOM 10767 O O . PHE B 1 542 ? 16.922 6.414 11.227 1 96.94 542 PHE B O 1
ATOM 10774 N N . TRP B 1 543 ? 16.109 8.023 12.516 1 97.25 543 TRP B N 1
ATOM 10775 C CA . TRP B 1 543 ? 15.281 7.105 13.289 1 97.25 543 TRP B CA 1
ATOM 10776 C C . TRP B 1 543 ? 14.039 6.699 12.5 1 97.25 543 TRP B C 1
ATOM 10778 O O . TRP B 1 543 ? 13.523 5.594 12.672 1 97.25 543 TRP B O 1
ATOM 10788 N N . ILE B 1 544 ? 13.523 7.566 11.688 1 97.69 544 ILE B N 1
ATOM 10789 C CA . ILE B 1 544 ? 12.461 7.168 10.773 1 97.69 544 ILE B CA 1
ATOM 10790 C C . ILE B 1 544 ? 12.914 5.957 9.961 1 97.69 544 ILE B C 1
ATOM 10792 O O . ILE B 1 544 ? 12.156 4.992 9.797 1 97.69 544 ILE B O 1
ATOM 10796 N N . GLY B 1 545 ? 14.141 6.016 9.469 1 98.19 545 GLY B N 1
ATOM 10797 C CA . GLY B 1 545 ? 14.688 4.871 8.75 1 98.19 545 GLY B CA 1
ATOM 10798 C C . GLY B 1 545 ? 14.758 3.617 9.602 1 98.19 545 GLY B C 1
ATOM 10799 O O . GLY B 1 545 ? 14.344 2.541 9.172 1 98.19 545 GLY B O 1
ATOM 10800 N N . ARG B 1 546 ? 15.195 3.756 10.797 1 97.69 546 ARG B N 1
ATOM 10801 C CA . ARG B 1 546 ? 15.383 2.607 11.672 1 97.69 546 ARG B CA 1
ATOM 10802 C C . ARG B 1 546 ? 14.047 2.008 12.086 1 97.69 546 ARG B C 1
ATOM 10804 O O . ARG B 1 546 ? 13.852 0.792 12.016 1 97.69 546 ARG B O 1
ATOM 10811 N N . TYR B 1 547 ? 13.094 2.881 12.484 1 98 547 TYR B N 1
ATOM 10812 C CA . TYR B 1 547 ? 11.797 2.387 12.938 1 98 547 TYR B CA 1
ATOM 10813 C C . TYR B 1 547 ? 11.039 1.724 11.797 1 98 547 TYR B C 1
ATOM 10815 O O . TYR B 1 547 ? 10.352 0.72 12 1 98 547 TYR B O 1
ATOM 10823 N N . SER B 1 548 ? 11.141 2.287 10.625 1 97.88 548 SER B N 1
ATOM 10824 C CA . SER B 1 548 ? 10.453 1.686 9.484 1 97.88 548 SER B CA 1
ATOM 10825 C C . SER B 1 548 ? 11.031 0.308 9.156 1 97.88 548 SER B C 1
ATOM 10827 O O . SER B 1 548 ? 10.281 -0.632 8.883 1 97.88 548 SER B O 1
ATOM 10829 N N . ALA B 1 549 ? 12.352 0.185 9.18 1 97.56 549 ALA B N 1
ATOM 10830 C CA . ALA B 1 549 ? 13 -1.1 8.914 1 97.56 549 ALA B CA 1
ATOM 10831 C C . ALA B 1 549 ? 12.641 -2.121 9.992 1 97.56 549 ALA B C 1
ATOM 10833 O O . ALA B 1 549 ? 12.391 -3.289 9.688 1 97.56 549 ALA B O 1
ATOM 10834 N N . ARG B 1 550 ? 12.656 -1.654 11.219 1 97.31 550 ARG B N 1
ATOM 10835 C CA . ARG B 1 550 ? 12.336 -2.527 12.344 1 97.31 550 ARG B CA 1
ATOM 10836 C C . ARG B 1 550 ? 10.922 -3.078 12.219 1 97.31 550 ARG B C 1
ATOM 10838 O O . ARG B 1 550 ? 10.695 -4.273 12.422 1 97.31 550 ARG B O 1
ATOM 10845 N N . ALA B 1 551 ? 9.969 -2.203 11.953 1 97.69 551 ALA B N 1
ATOM 10846 C CA . ALA B 1 551 ? 8.578 -2.615 11.805 1 97.69 551 ALA B CA 1
ATOM 10847 C C . ALA B 1 551 ? 8.422 -3.611 10.656 1 97.69 551 ALA B C 1
ATOM 10849 O O . ALA B 1 551 ? 7.75 -4.633 10.805 1 97.69 551 ALA B O 1
ATOM 10850 N N . GLU B 1 552 ? 9.031 -3.324 9.531 1 97.19 552 GLU B N 1
ATOM 10851 C CA . GLU B 1 552 ? 8.922 -4.195 8.359 1 97.19 552 GLU B CA 1
ATOM 10852 C C . GLU B 1 552 ? 9.508 -5.574 8.641 1 97.19 552 GLU B C 1
ATOM 10854 O O . GLU B 1 552 ? 8.891 -6.594 8.344 1 97.19 552 GLU B O 1
ATOM 10859 N N . ASP B 1 553 ? 10.734 -5.582 9.195 1 97.25 553 ASP B N 1
ATOM 10860 C CA . ASP B 1 553 ? 11.422 -6.844 9.445 1 97.25 553 ASP B CA 1
ATOM 10861 C C . ASP B 1 553 ? 10.641 -7.715 10.422 1 97.25 553 ASP B C 1
ATOM 10863 O O . ASP B 1 553 ? 10.531 -8.93 10.227 1 97.25 553 ASP B O 1
ATOM 10867 N N . LEU B 1 554 ? 10.125 -7.082 11.414 1 97.75 554 LEU B N 1
ATOM 10868 C CA . LEU B 1 554 ? 9.414 -7.863 12.422 1 97.75 554 LEU B CA 1
ATOM 10869 C C . LEU B 1 554 ? 8.094 -8.383 11.875 1 97.75 554 LEU B C 1
ATOM 10871 O O . LEU B 1 554 ? 7.695 -9.516 12.172 1 97.75 554 LEU B O 1
ATOM 10875 N N . VAL B 1 555 ? 7.375 -7.578 11.133 1 97.19 555 VAL B N 1
ATOM 10876 C CA . VAL B 1 555 ? 6.102 -8.039 10.586 1 97.19 555 VAL B CA 1
ATOM 10877 C C . VAL B 1 555 ? 6.336 -9.18 9.609 1 97.19 555 VAL B C 1
ATOM 10879 O O . VAL B 1 555 ? 5.543 -10.125 9.547 1 97.19 555 VAL B O 1
ATOM 10882 N N . ARG B 1 556 ? 7.359 -9.164 8.812 1 96.25 556 ARG B N 1
ATOM 10883 C CA . ARG B 1 556 ? 7.711 -10.266 7.926 1 96.25 556 ARG B CA 1
ATOM 10884 C C . ARG B 1 556 ? 7.984 -11.539 8.719 1 96.25 556 ARG B C 1
ATOM 10886 O O . ARG B 1 556 ? 7.625 -12.641 8.281 1 96.25 556 ARG B O 1
ATOM 10893 N N . LEU B 1 557 ? 8.688 -11.352 9.781 1 96.94 557 LEU B N 1
ATOM 10894 C CA . LEU B 1 557 ? 8.977 -12.5 10.625 1 96.94 557 LEU B CA 1
ATOM 10895 C C . LEU B 1 557 ? 7.691 -13.078 11.219 1 96.94 557 LEU B C 1
ATOM 10897 O O . LEU B 1 557 ? 7.535 -14.297 11.297 1 96.94 557 LEU B O 1
ATOM 10901 N N . VAL B 1 558 ? 6.75 -12.211 11.617 1 95.25 558 VAL B N 1
ATOM 10902 C CA . VAL B 1 558 ? 5.449 -12.641 12.125 1 95.25 558 VAL B CA 1
ATOM 10903 C C . VAL B 1 558 ? 4.727 -13.461 11.055 1 95.25 558 VAL B C 1
ATOM 10905 O O . VAL B 1 558 ? 4.195 -14.531 11.344 1 95.25 558 VAL B O 1
ATOM 10908 N N . LEU B 1 559 ? 4.727 -12.992 9.867 1 92.31 559 LEU B N 1
ATOM 10909 C CA . LEU B 1 559 ? 4.055 -13.68 8.773 1 92.31 559 LEU B CA 1
ATOM 10910 C C . LEU B 1 559 ? 4.719 -15.016 8.477 1 92.31 559 LEU B C 1
ATOM 10912 O O . LEU B 1 559 ? 4.031 -16.016 8.234 1 92.31 559 LEU B O 1
ATOM 10916 N N . SER B 1 560 ? 6.031 -15.008 8.5 1 93.25 560 SER B N 1
ATOM 10917 C CA . SER B 1 560 ? 6.762 -16.25 8.258 1 93.25 560 SER B CA 1
ATOM 10918 C C . SER B 1 560 ? 6.469 -17.281 9.336 1 93.25 560 SER B C 1
ATOM 10920 O O . SER B 1 560 ? 6.273 -18.469 9.031 1 93.25 560 SER B O 1
ATOM 10922 N N . VAL B 1 561 ? 6.438 -16.875 10.57 1 91.06 561 VAL B N 1
ATOM 10923 C CA . VAL B 1 561 ? 6.16 -17.766 11.688 1 91.06 561 VAL B CA 1
ATOM 10924 C C . VAL B 1 561 ? 4.73 -18.297 11.586 1 91.06 561 VAL B C 1
ATOM 10926 O O . VAL B 1 561 ? 4.473 -19.469 11.859 1 91.06 561 VAL B O 1
ATOM 10929 N N . ARG B 1 562 ? 3.807 -17.453 11.227 1 85.88 562 ARG B N 1
ATOM 10930 C CA . ARG B 1 562 ? 2.422 -17.891 11.07 1 85.88 562 ARG B CA 1
ATOM 10931 C C . ARG B 1 562 ? 2.297 -18.906 9.945 1 85.88 562 ARG B C 1
ATOM 10933 O O . ARG B 1 562 ? 1.51 -19.859 10.039 1 85.88 562 ARG B O 1
ATOM 10940 N N . GLU B 1 563 ? 3.021 -18.703 8.914 1 82.56 563 GLU B N 1
ATOM 10941 C CA . GLU B 1 563 ? 2.982 -19.625 7.781 1 82.56 563 GLU B CA 1
ATOM 10942 C C . GLU B 1 563 ? 3.539 -21 8.164 1 82.56 563 GLU B C 1
ATOM 10944 O O . GLU B 1 563 ? 2.938 -22.016 7.848 1 82.56 563 GLU B O 1
ATOM 10949 N N . ILE B 1 564 ? 4.711 -20.953 8.852 1 82.75 564 ILE B N 1
ATOM 10950 C CA . ILE B 1 564 ? 5.336 -22.219 9.203 1 82.75 564 ILE B CA 1
ATOM 10951 C C . ILE B 1 564 ? 4.48 -22.938 10.25 1 82.75 564 ILE B C 1
ATOM 10953 O O . ILE B 1 564 ? 4.418 -24.172 10.266 1 82.75 564 ILE B O 1
ATOM 10957 N N . THR B 1 565 ? 3.838 -22.172 11.078 1 78.69 565 THR B N 1
ATOM 10958 C CA . THR B 1 565 ? 2.922 -22.766 12.047 1 78.69 565 THR B CA 1
ATOM 10959 C C . THR B 1 565 ? 1.774 -23.484 11.336 1 78.69 565 THR B C 1
ATOM 10961 O O . THR B 1 565 ? 1.353 -24.562 11.766 1 78.69 565 THR B O 1
ATOM 10964 N N . GLY B 1 566 ? 1.267 -22.891 10.344 1 69.94 566 GLY B N 1
ATOM 10965 C CA . GLY B 1 566 ? 0.214 -23.531 9.57 1 69.94 566 GLY B CA 1
ATOM 10966 C C . GLY B 1 566 ? 0.669 -24.797 8.883 1 69.94 566 GLY B C 1
ATOM 10967 O O . GLY B 1 566 ? -0.091 -25.766 8.789 1 69.94 566 GLY B O 1
ATOM 10968 N N . ASP B 1 567 ? 1.925 -24.812 8.516 1 67.31 567 ASP B N 1
ATOM 10969 C CA . ASP B 1 567 ? 2.477 -25.953 7.781 1 67.31 567 ASP B CA 1
ATOM 10970 C C . ASP B 1 567 ? 2.785 -27.109 8.719 1 67.31 567 ASP B C 1
ATOM 10972 O O . ASP B 1 567 ? 2.668 -28.281 8.336 1 67.31 567 ASP B O 1
ATOM 10976 N N . LEU B 1 568 ? 3.236 -26.781 10.031 1 64.25 568 LEU B N 1
ATOM 10977 C CA . LEU B 1 568 ? 3.83 -27.797 10.883 1 64.25 568 LEU B CA 1
ATOM 10978 C C . LEU B 1 568 ? 2.9 -28.156 12.039 1 64.25 568 LEU B C 1
ATOM 10980 O O . LEU B 1 568 ? 3.186 -29.062 12.812 1 64.25 568 LEU B O 1
ATOM 10984 N N . HIS B 1 569 ? 1.858 -27.484 12.273 1 57.84 569 HIS B N 1
ATOM 10985 C CA . HIS B 1 569 ? 1.082 -27.578 13.508 1 57.84 569 HIS B CA 1
ATOM 10986 C C . HIS B 1 569 ? 0.626 -29.016 13.75 1 57.84 569 HIS B C 1
ATOM 10988 O O . HIS B 1 569 ? 0.502 -29.438 14.906 1 57.84 569 HIS B O 1
ATOM 10994 N N . SER B 1 570 ? 0.411 -29.766 12.734 1 52.72 570 SER B N 1
ATOM 10995 C CA . SER B 1 570 ? -0.178 -31.078 12.984 1 52.72 570 SER B CA 1
ATOM 10996 C C . SER B 1 570 ? 0.845 -32.031 13.578 1 52.72 570 SER B C 1
ATOM 10998 O O . SER B 1 570 ? 0.496 -33.156 13.992 1 52.72 570 SER B O 1
ATOM 11000 N N . SER B 1 571 ? 2.148 -31.594 13.695 1 55.5 571 SER B N 1
ATOM 11001 C CA . SER B 1 571 ? 3.125 -32.531 14.266 1 55.5 571 SER B CA 1
ATOM 11002 C C . SER B 1 571 ? 4.004 -31.812 15.297 1 55.5 571 SER B C 1
ATOM 11004 O O . SER B 1 571 ? 5.176 -31.531 15.039 1 55.5 571 SER B O 1
ATOM 11006 N N . PRO B 1 572 ? 3.252 -31.391 16.531 1 55.5 572 PRO B N 1
ATOM 11007 C CA . PRO B 1 572 ? 4 -30.578 17.484 1 55.5 572 PRO B CA 1
ATOM 11008 C C . PRO B 1 572 ? 5.23 -31.281 18.031 1 55.5 572 PRO B C 1
ATOM 11010 O O . PRO B 1 572 ? 6.008 -30.688 18.781 1 55.5 572 PRO B O 1
ATOM 11013 N N . ARG B 1 573 ? 5.453 -32.625 17.688 1 60.03 573 ARG B N 1
ATOM 11014 C CA . ARG B 1 573 ? 6.578 -33.375 18.234 1 60.03 573 ARG B CA 1
ATOM 11015 C C . ARG B 1 573 ? 7.621 -33.625 17.156 1 60.03 573 ARG B C 1
ATOM 11017 O O . ARG B 1 573 ? 7.359 -33.438 15.961 1 60.03 573 ARG B O 1
ATOM 11024 N N . GLY B 1 574 ? 8.852 -33.594 17.484 1 68.88 574 GLY B N 1
ATOM 11025 C CA . GLY B 1 574 ? 10 -33.938 16.656 1 68.88 574 GLY B CA 1
ATOM 11026 C C . GLY B 1 574 ? 10.57 -32.75 15.898 1 68.88 574 GLY B C 1
ATOM 11027 O O . GLY B 1 574 ? 10.688 -31.656 16.438 1 68.88 574 GLY B O 1
ATOM 11028 N N . GLY B 1 575 ? 10.969 -32.938 14.766 1 75.75 575 GLY B N 1
ATOM 11029 C CA . GLY B 1 575 ? 11.625 -31.938 13.93 1 75.75 575 GLY B CA 1
ATOM 11030 C C . GLY B 1 575 ? 10.766 -30.734 13.648 1 75.75 575 GLY B C 1
ATOM 11031 O O . GLY B 1 575 ? 11.258 -29.594 13.633 1 75.75 575 GLY B O 1
ATOM 11032 N N . ALA B 1 576 ? 9.453 -30.938 13.562 1 76.56 576 ALA B N 1
ATOM 11033 C CA . ALA B 1 576 ? 8.523 -29.844 13.312 1 76.56 576 ALA B CA 1
ATOM 11034 C C . ALA B 1 576 ? 8.414 -28.922 14.531 1 76.56 576 ALA B C 1
ATOM 11036 O O . ALA B 1 576 ? 8.375 -27.703 14.391 1 76.56 576 ALA B O 1
ATOM 11037 N N . GLY B 1 577 ? 8.328 -29.547 15.672 1 79.75 577 GLY B N 1
ATOM 11038 C CA . GLY B 1 577 ? 8.281 -28.781 16.906 1 79.75 577 GLY B CA 1
ATOM 11039 C C . GLY B 1 577 ? 9.531 -27.969 17.156 1 79.75 577 GLY B C 1
ATOM 11040 O O . GLY B 1 577 ? 9.445 -26.828 17.625 1 79.75 577 GLY B O 1
ATOM 11041 N N . ASP B 1 578 ? 10.633 -28.562 16.812 1 86.06 578 ASP B N 1
ATOM 11042 C CA . ASP B 1 578 ? 11.906 -27.875 16.984 1 86.06 578 ASP B CA 1
ATOM 11043 C C . ASP B 1 578 ? 11.992 -26.656 16.062 1 86.06 578 ASP B C 1
ATOM 11045 O O . ASP B 1 578 ? 12.477 -25.594 16.469 1 86.06 578 ASP B O 1
ATOM 11049 N N . ALA B 1 579 ? 11.57 -26.859 14.844 1 89.12 579 ALA B N 1
ATOM 11050 C CA . ALA B 1 579 ? 11.594 -25.75 13.883 1 89.12 579 ALA B CA 1
ATOM 11051 C C . ALA B 1 579 ? 10.695 -24.609 14.344 1 89.12 579 ALA B C 1
ATOM 11053 O O . ALA B 1 579 ? 11.078 -23.438 14.258 1 89.12 579 ALA B O 1
ATOM 11054 N N . LEU B 1 580 ? 9.531 -24.969 14.875 1 88.06 580 LEU B N 1
ATOM 11055 C CA . LEU B 1 580 ? 8.578 -23.969 15.344 1 88.06 580 LEU B CA 1
ATOM 11056 C C . LEU B 1 580 ? 9.133 -23.219 16.562 1 88.06 580 LEU B C 1
ATOM 11058 O O . LEU B 1 580 ? 9 -22 16.656 1 88.06 580 LEU B O 1
ATOM 11062 N N . ARG B 1 581 ? 9.656 -23.938 17.438 1 89.69 581 ARG B N 1
ATOM 11063 C CA . ARG B 1 581 ? 10.242 -23.344 18.641 1 89.69 581 ARG B CA 1
ATOM 11064 C C . ARG B 1 581 ? 11.375 -22.391 18.266 1 89.69 581 ARG B C 1
ATOM 11066 O O . ARG B 1 581 ? 11.477 -21.297 18.844 1 89.69 581 ARG B O 1
ATOM 11073 N N . THR B 1 582 ? 12.203 -22.797 17.344 1 93.75 582 THR B N 1
ATOM 11074 C CA . THR B 1 582 ? 13.32 -21.984 16.906 1 93.75 582 THR B CA 1
ATOM 11075 C C . THR B 1 582 ? 12.82 -20.656 16.312 1 93.75 582 THR B C 1
ATOM 11077 O O . THR B 1 582 ? 13.328 -19.594 16.656 1 93.75 582 THR B O 1
ATOM 11080 N N . MET B 1 583 ? 11.828 -20.734 15.438 1 94.38 583 MET B N 1
ATOM 11081 C CA . MET B 1 583 ? 11.32 -19.547 14.766 1 94.38 583 MET B CA 1
ATOM 11082 C C . MET B 1 583 ? 10.594 -18.625 15.75 1 94.38 583 MET B C 1
ATOM 11084 O O . MET B 1 583 ? 10.688 -17.406 15.648 1 94.38 583 MET B O 1
ATOM 11088 N N . ARG B 1 584 ? 9.859 -19.234 16.672 1 93.88 584 ARG B N 1
ATOM 11089 C CA . ARG B 1 584 ? 9.18 -18.438 17.703 1 93.88 584 ARG B CA 1
ATOM 11090 C C . ARG B 1 584 ? 10.188 -17.734 18.594 1 93.88 584 ARG B C 1
ATOM 11092 O O . ARG B 1 584 ? 10.039 -16.547 18.875 1 93.88 584 ARG B O 1
ATOM 11099 N N . GLN B 1 585 ? 11.18 -18.422 19.016 1 95.31 585 GLN B N 1
ATOM 11100 C CA . GLN B 1 585 ? 12.211 -17.828 19.859 1 95.31 585 GLN B CA 1
ATOM 11101 C C . GLN B 1 585 ? 12.984 -16.75 19.094 1 95.31 585 GLN B C 1
ATOM 11103 O O . GLN B 1 585 ? 13.414 -15.758 19.688 1 95.31 585 GLN B O 1
ATOM 11108 N N . ALA B 1 586 ? 13.164 -16.969 17.797 1 96.88 586 ALA B N 1
ATOM 11109 C CA . ALA B 1 586 ? 13.82 -15.969 16.969 1 96.88 586 ALA B CA 1
ATOM 11110 C C . ALA B 1 586 ? 13.039 -14.656 16.953 1 96.88 586 ALA B C 1
ATOM 11112 O O . ALA B 1 586 ? 13.633 -13.578 16.922 1 96.88 586 ALA B O 1
ATOM 11113 N N . MET B 1 587 ? 11.719 -14.734 17 1 96.56 587 MET B N 1
ATOM 11114 C CA . MET B 1 587 ? 10.891 -13.531 17.047 1 96.56 587 MET B CA 1
ATOM 11115 C C . MET B 1 587 ? 11.188 -12.719 18.312 1 96.56 587 MET B C 1
ATOM 11117 O O . MET B 1 587 ? 11.281 -11.492 18.25 1 96.56 587 MET B O 1
ATOM 11121 N N . THR B 1 588 ? 11.359 -13.43 19.406 1 96.75 588 THR B N 1
ATOM 11122 C CA . THR B 1 588 ? 11.68 -12.766 20.656 1 96.75 588 THR B CA 1
ATOM 11123 C C . THR B 1 588 ? 13.078 -12.156 20.609 1 96.75 588 THR B C 1
ATOM 11125 O O . THR B 1 588 ? 13.289 -11.023 21.047 1 96.75 588 THR B O 1
ATOM 11128 N N . GLN B 1 589 ? 14.016 -12.867 20.047 1 96 589 GLN B N 1
ATOM 11129 C CA . GLN B 1 589 ? 15.398 -12.406 19.984 1 96 589 GLN B CA 1
ATOM 11130 C C . GLN B 1 589 ? 15.531 -11.188 19.062 1 96 589 GLN B C 1
ATOM 11132 O O . GLN B 1 589 ? 16.234 -10.234 19.391 1 96 589 GLN B O 1
ATOM 11137 N N . VAL B 1 590 ? 14.844 -11.188 17.938 1 96.88 590 VAL B N 1
ATOM 11138 C CA . VAL B 1 590 ? 14.922 -10.094 16.969 1 96.88 590 VAL B CA 1
ATOM 11139 C C . VAL B 1 590 ? 14.211 -8.867 17.516 1 96.88 590 VAL B C 1
ATOM 11141 O O . VAL B 1 590 ? 14.703 -7.742 17.375 1 96.88 590 VAL B O 1
ATOM 11144 N N . SER B 1 591 ? 13.062 -9.023 18.203 1 96.31 591 SER B N 1
ATOM 11145 C CA . SER B 1 591 ? 12.266 -7.91 18.719 1 96.31 591 SER B CA 1
ATOM 11146 C C . SER B 1 591 ? 12.758 -7.453 20.078 1 96.31 591 SER B C 1
ATOM 11148 O O . SER B 1 591 ? 12.406 -6.363 20.547 1 96.31 591 SER B O 1
ATOM 11150 N N . MET B 1 592 ? 13.484 -8.359 20.719 1 94.75 592 MET B N 1
ATOM 11151 C CA . MET B 1 592 ? 13.992 -8.109 22.078 1 94.75 592 MET B CA 1
ATOM 11152 C C . MET B 1 592 ? 12.844 -7.949 23.062 1 94.75 592 MET B C 1
ATOM 11154 O O . MET B 1 592 ? 12.953 -7.18 24.016 1 94.75 592 MET B O 1
ATOM 11158 N N . THR B 1 593 ? 11.703 -8.562 22.719 1 95.38 593 THR B N 1
ATOM 11159 C CA . THR B 1 593 ? 10.539 -8.523 23.594 1 95.38 593 THR B CA 1
ATOM 11160 C C . THR B 1 593 ? 10.609 -9.633 24.641 1 95.38 593 THR B C 1
ATOM 11162 O O . THR B 1 593 ? 9.688 -10.445 24.75 1 95.38 593 THR B O 1
ATOM 11165 N N . TYR B 1 594 ? 11.594 -9.672 25.422 1 92.81 594 TYR B N 1
ATOM 11166 C CA . TYR B 1 594 ? 11.82 -10.711 26.422 1 92.81 594 TYR B CA 1
ATOM 11167 C C . TYR B 1 594 ? 10.75 -10.656 27.5 1 92.81 594 TYR B C 1
ATOM 11169 O O . TYR B 1 594 ? 10.281 -9.578 27.875 1 92.81 594 TYR B O 1
ATOM 11177 N N . PRO B 1 595 ? 10.297 -11.891 28.109 1 93.5 595 PRO B N 1
ATOM 11178 C CA . PRO B 1 595 ? 10.852 -13.195 27.766 1 93.5 595 PRO B CA 1
ATOM 11179 C C . PRO B 1 595 ? 10.203 -13.797 26.516 1 93.5 595 PRO B C 1
ATOM 11181 O O . PRO B 1 595 ? 10.758 -14.719 25.906 1 93.5 595 PRO B O 1
ATOM 11184 N N . GLY B 1 596 ? 9.016 -13.25 26.172 1 94.19 596 GLY B N 1
ATOM 11185 C CA . GLY B 1 596 ? 8.305 -13.703 25 1 94.19 596 GLY B CA 1
ATOM 11186 C C . GLY B 1 596 ? 8.25 -15.219 24.875 1 94.19 596 GLY B C 1
ATOM 11187 O O . GLY B 1 596 ? 7.895 -15.906 25.828 1 94.19 596 GLY B O 1
ATOM 11188 N N . PHE B 1 597 ? 8.695 -15.789 23.797 1 93.5 597 PHE B N 1
ATOM 11189 C CA . PHE B 1 597 ? 8.602 -17.203 23.484 1 93.5 597 PHE B CA 1
ATOM 11190 C C . PHE B 1 597 ? 9.711 -17.984 24.188 1 93.5 597 PHE B C 1
ATOM 11192 O O . PHE B 1 597 ? 9.758 -19.219 24.109 1 93.5 597 PHE B O 1
ATOM 11199 N N . LEU B 1 598 ? 10.602 -17.281 24.859 1 92.19 598 LEU B N 1
ATOM 11200 C CA . LEU B 1 598 ? 11.609 -17.969 25.656 1 92.19 598 LEU B CA 1
ATOM 11201 C C . LEU B 1 598 ? 11.008 -18.484 26.969 1 92.19 598 LEU B C 1
ATOM 11203 O O . LEU B 1 598 ? 11.602 -19.328 27.641 1 92.19 598 LEU B O 1
ATOM 11207 N N . SER B 1 599 ? 9.82 -17.953 27.203 1 89 599 SER B N 1
ATOM 11208 C CA . SER B 1 599 ? 9.078 -18.469 28.359 1 89 599 SER B CA 1
ATOM 11209 C C . SER B 1 599 ? 8.297 -19.719 28 1 89 599 SER B C 1
ATOM 11211 O O . SER B 1 599 ? 7.859 -19.891 26.859 1 89 599 SER B O 1
ATOM 11213 N N . GLU B 1 600 ? 8.07 -20.781 28.875 1 78.31 600 GLU B N 1
ATOM 11214 C CA . GLU B 1 600 ? 7.473 -22.078 28.609 1 78.31 600 GLU B CA 1
ATOM 11215 C C . GLU B 1 600 ? 5.961 -21.969 28.422 1 78.31 600 GLU B C 1
ATOM 11217 O O . GLU B 1 600 ? 5.363 -22.719 27.641 1 78.31 600 GLU B O 1
ATOM 11222 N N . ASP B 1 601 ? 5.293 -21.062 29 1 79.38 601 ASP B N 1
ATOM 11223 C CA . ASP B 1 601 ? 3.834 -21.125 29 1 79.38 601 ASP B CA 1
ATOM 11224 C C . ASP B 1 601 ? 3.232 -19.938 28.266 1 79.38 601 ASP B C 1
ATOM 11226 O O . ASP B 1 601 ? 2.197 -19.391 28.672 1 79.38 601 ASP B O 1
ATOM 11230 N N . VAL B 1 602 ? 3.76 -19.766 27.078 1 85.12 602 VAL B N 1
ATOM 11231 C CA . VAL B 1 602 ? 3.213 -18.609 26.375 1 85.12 602 VAL B CA 1
ATOM 11232 C C . VAL B 1 602 ? 2.303 -19.078 25.25 1 85.12 602 VAL B C 1
ATOM 11234 O O . VAL B 1 602 ? 2.648 -20.016 24.5 1 85.12 602 VAL B O 1
ATOM 11237 N N . SER B 1 603 ? 1.082 -18.578 25.266 1 84.5 603 SER B N 1
ATOM 11238 C CA . SER B 1 603 ? 0.2 -18.797 24.109 1 84.5 603 SER B CA 1
ATOM 11239 C C . SER B 1 603 ? 0.74 -18.125 22.859 1 84.5 603 SER B C 1
ATOM 11241 O O . SER B 1 603 ? 0.94 -16.906 22.844 1 84.5 603 SER B O 1
ATOM 11243 N N . PRO B 1 604 ? 1.041 -18.875 21.844 1 85.44 604 PRO B N 1
ATOM 11244 C CA . PRO B 1 604 ? 1.644 -18.281 20.656 1 85.44 604 PRO B CA 1
ATOM 11245 C C . PRO B 1 604 ? 0.788 -17.172 20.047 1 85.44 604 PRO B C 1
ATOM 11247 O O . PRO B 1 604 ? 1.312 -16.125 19.656 1 85.44 604 PRO B O 1
ATOM 11250 N N . LEU B 1 605 ? -0.525 -17.359 20 1 83.06 605 LEU B N 1
ATOM 11251 C CA . LEU B 1 605 ? -1.398 -16.375 19.375 1 83.06 605 LEU B CA 1
ATOM 11252 C C . LEU B 1 605 ? -1.457 -15.102 20.219 1 83.06 605 LEU B C 1
ATOM 11254 O O . LEU B 1 605 ? -1.489 -13.992 19.688 1 83.06 605 LEU B O 1
ATOM 11258 N N . ARG B 1 606 ? -1.529 -15.266 21.469 1 87.25 606 ARG B N 1
ATOM 11259 C CA . ARG B 1 606 ? -1.579 -14.109 22.344 1 87.25 606 ARG B CA 1
ATOM 11260 C C . ARG B 1 606 ? -0.277 -13.32 22.297 1 87.25 606 ARG B C 1
ATOM 11262 O O . ARG B 1 606 ? -0.29 -12.086 22.344 1 87.25 606 ARG B O 1
ATOM 11269 N N . GLU B 1 607 ? 0.806 -14.047 22.234 1 92.25 607 GLU B N 1
ATOM 11270 C CA . GLU B 1 607 ? 2.107 -13.391 22.156 1 92.25 607 GLU B CA 1
ATOM 11271 C C . GLU B 1 607 ? 2.268 -12.625 20.859 1 92.25 607 GLU B C 1
ATOM 11273 O O . GLU B 1 607 ? 2.732 -11.484 20.844 1 92.25 607 GLU B O 1
ATOM 11278 N N . ILE B 1 608 ? 1.857 -13.242 19.781 1 92.62 608 ILE B N 1
ATOM 11279 C CA . ILE B 1 608 ? 1.979 -12.594 18.469 1 92.62 608 ILE B CA 1
ATOM 11280 C C . ILE B 1 608 ? 1.021 -11.406 18.406 1 92.62 608 ILE B C 1
ATOM 11282 O O . ILE B 1 608 ? 1.352 -10.367 17.828 1 92.62 608 ILE B O 1
ATOM 11286 N N . HIS B 1 609 ? -0.167 -11.594 18.969 1 92.06 609 HIS B N 1
ATOM 11287 C CA . HIS B 1 609 ? -1.111 -10.484 19.047 1 92.06 609 HIS B CA 1
ATOM 11288 C C . HIS B 1 609 ? -0.517 -9.305 19.812 1 92.06 609 HIS B C 1
ATOM 11290 O O . HIS B 1 609 ? -0.636 -8.156 19.375 1 92.06 609 HIS B O 1
ATOM 11296 N N . SER B 1 610 ? 0.097 -9.594 20.922 1 93.75 610 SER B N 1
ATOM 11297 C CA . SER B 1 610 ? 0.745 -8.562 21.719 1 93.75 610 SER B CA 1
ATOM 11298 C C . SER B 1 610 ? 1.853 -7.863 20.938 1 93.75 610 SER B C 1
ATOM 11300 O O . SER B 1 610 ? 1.99 -6.641 20.984 1 93.75 610 SER B O 1
ATOM 11302 N N . LEU B 1 611 ? 2.627 -8.586 20.188 1 95.44 611 LEU B N 1
ATOM 11303 C CA . LEU B 1 611 ? 3.705 -8.031 19.375 1 95.44 611 LEU B CA 1
ATOM 11304 C C . LEU B 1 611 ? 3.154 -7.074 18.328 1 95.44 611 LEU B C 1
ATOM 11306 O O . LEU B 1 611 ? 3.822 -6.105 17.953 1 95.44 611 LEU B O 1
ATOM 11310 N N . MET B 1 612 ? 1.934 -7.324 17.906 1 95.69 612 MET B N 1
ATOM 11311 C CA . MET B 1 612 ? 1.342 -6.539 16.828 1 95.69 612 MET B CA 1
ATOM 11312 C C . MET B 1 612 ? 0.668 -5.285 17.375 1 95.69 612 MET B C 1
ATOM 11314 O O . MET B 1 612 ? 0.683 -4.234 16.719 1 95.69 612 MET B O 1
ATOM 11318 N N . VAL B 1 613 ? 0.103 -5.34 18.609 1 94.69 613 VAL B N 1
ATOM 11319 C CA . VAL B 1 613 ? -0.837 -4.27 18.922 1 94.69 613 VAL B CA 1
ATOM 11320 C C . VAL B 1 613 ? -0.335 -3.488 20.141 1 94.69 613 VAL B C 1
ATOM 11322 O O . VAL B 1 613 ? -0.785 -2.367 20.391 1 94.69 613 VAL B O 1
ATOM 11325 N N . ASP B 1 614 ? 0.573 -4.016 20.938 1 95.12 614 ASP B N 1
ATOM 11326 C CA . ASP B 1 614 ? 0.977 -3.367 22.172 1 95.12 614 ASP B CA 1
ATOM 11327 C C . ASP B 1 614 ? 2.064 -2.324 21.922 1 95.12 614 ASP B C 1
ATOM 11329 O O . ASP B 1 614 ? 3.254 -2.648 21.922 1 95.12 614 ASP B O 1
ATOM 11333 N N . ALA B 1 615 ? 1.746 -1.077 21.906 1 93.12 615 ALA B N 1
ATOM 11334 C CA . ALA B 1 615 ? 2.686 -0 21.609 1 93.12 615 ALA B CA 1
ATOM 11335 C C . ALA B 1 615 ? 3.504 0.371 22.844 1 93.12 615 ALA B C 1
ATOM 11337 O O . ALA B 1 615 ? 4.516 1.068 22.734 1 93.12 615 ALA B O 1
ATOM 11338 N N . GLN B 1 616 ? 3.164 -0.085 24 1 91.19 616 GLN B N 1
ATOM 11339 C CA . GLN B 1 616 ? 3.863 0.238 25.234 1 91.19 616 GLN B CA 1
ATOM 11340 C C . GLN B 1 616 ? 4.988 -0.758 25.516 1 91.19 616 GLN B C 1
ATOM 11342 O O . GLN B 1 616 ? 5.852 -0.512 26.359 1 91.19 616 GLN B O 1
ATOM 11347 N N . ARG B 1 617 ? 4.871 -1.855 24.812 1 94.62 617 ARG B N 1
ATOM 11348 C CA . ARG B 1 617 ? 5.914 -2.869 24.938 1 94.62 617 ARG B CA 1
ATOM 11349 C C . ARG B 1 617 ? 7.047 -2.619 23.953 1 94.62 617 ARG B C 1
ATOM 11351 O O . ARG B 1 617 ? 6.852 -2.732 22.734 1 94.62 617 ARG B O 1
ATOM 11358 N N . THR B 1 618 ? 8.195 -2.359 24.453 1 95.12 618 THR B N 1
ATOM 11359 C CA . THR B 1 618 ? 9.336 -2.012 23.625 1 95.12 618 THR B CA 1
ATOM 11360 C C . THR B 1 618 ? 9.719 -3.176 22.703 1 95.12 618 THR B C 1
ATOM 11362 O O . THR B 1 618 ? 9.797 -4.32 23.156 1 95.12 618 THR B O 1
ATOM 11365 N N . GLY B 1 619 ? 9.859 -2.84 21.469 1 95.75 619 GLY B N 1
ATOM 11366 C CA . GLY B 1 619 ? 10.336 -3.832 20.516 1 95.75 619 GLY B CA 1
ATOM 11367 C C . GLY B 1 619 ? 9.227 -4.387 19.641 1 95.75 619 GLY B C 1
ATOM 11368 O O . GLY B 1 619 ? 9.508 -5.047 18.641 1 95.75 619 GLY B O 1
ATOM 11369 N N . THR B 1 620 ? 7.961 -4.145 19.969 1 97.25 620 THR B N 1
ATOM 11370 C CA . THR B 1 620 ? 6.836 -4.688 19.219 1 97.25 620 THR B CA 1
ATOM 11371 C C . THR B 1 620 ? 6.656 -3.934 17.906 1 97.25 620 THR B C 1
ATOM 11373 O O . THR B 1 620 ? 7.258 -2.879 17.703 1 97.25 620 THR B O 1
ATOM 11376 N N . VAL B 1 621 ? 5.883 -4.527 16.984 1 97.62 621 VAL B N 1
ATOM 11377 C CA . VAL B 1 621 ? 5.531 -3.873 15.734 1 97.62 621 VAL B CA 1
ATOM 11378 C C . VAL B 1 621 ? 4.785 -2.572 16.016 1 97.62 621 VAL B C 1
ATOM 11380 O O . VAL B 1 621 ? 5.102 -1.528 15.445 1 97.62 621 VAL B O 1
ATOM 11383 N N . ALA B 1 622 ? 3.85 -2.615 16.984 1 96.62 622 ALA B N 1
ATOM 11384 C CA . ALA B 1 622 ? 3.039 -1.451 17.344 1 96.62 622 ALA B CA 1
ATOM 11385 C C . ALA B 1 622 ? 3.902 -0.328 17.906 1 96.62 622 ALA B C 1
ATOM 11387 O O . ALA B 1 622 ? 3.672 0.848 17.609 1 96.62 622 ALA B O 1
ATOM 11388 N N . GLN B 1 623 ? 4.859 -0.669 18.734 1 96.81 623 GLN B N 1
ATOM 11389 C CA . GLN B 1 623 ? 5.742 0.344 19.297 1 96.81 623 GLN B CA 1
ATOM 11390 C C . GLN B 1 623 ? 6.602 0.994 18.219 1 96.81 623 GLN B C 1
ATOM 11392 O O . GLN B 1 623 ? 6.797 2.211 18.219 1 96.81 623 GLN B O 1
ATOM 11397 N N . SER B 1 624 ? 7.133 0.204 17.312 1 97.5 624 SER B N 1
ATOM 11398 C CA . SER B 1 624 ? 7.934 0.736 16.203 1 97.5 624 SER B CA 1
ATOM 11399 C C . SER B 1 624 ? 7.109 1.665 15.32 1 97.5 624 SER B C 1
ATOM 11401 O O . SER B 1 624 ? 7.594 2.713 14.891 1 97.5 624 SER B O 1
ATOM 11403 N N . ILE B 1 625 ? 5.895 1.28 15.07 1 97 625 ILE B N 1
ATOM 11404 C CA . ILE B 1 625 ? 5.004 2.09 14.242 1 97 625 ILE B CA 1
ATOM 11405 C C . ILE B 1 625 ? 4.664 3.389 14.969 1 97 625 ILE B C 1
ATOM 11407 O O . ILE B 1 625 ? 4.625 4.457 14.352 1 97 625 ILE B O 1
ATOM 11411 N N . ALA B 1 626 ? 4.402 3.299 16.266 1 94.19 626 ALA B N 1
ATOM 11412 C CA . ALA B 1 626 ? 4.113 4.492 17.047 1 94.19 626 ALA B CA 1
ATOM 11413 C C . ALA B 1 626 ? 5.297 5.457 17.047 1 94.19 626 ALA B C 1
ATOM 11415 O O . ALA B 1 626 ? 5.117 6.668 16.906 1 94.19 626 ALA B O 1
ATOM 11416 N N . ARG B 1 627 ? 6.477 4.922 17.172 1 95.94 627 ARG B N 1
ATOM 11417 C CA . ARG B 1 627 ? 7.676 5.75 17.156 1 95.94 627 ARG B CA 1
ATOM 11418 C C . ARG B 1 627 ? 7.934 6.324 15.773 1 95.94 627 ARG B C 1
ATOM 11420 O O . ARG B 1 627 ? 8.414 7.449 15.641 1 95.94 627 ARG B O 1
ATOM 11427 N N . LEU B 1 628 ? 7.688 5.496 14.773 1 96.56 628 LEU B N 1
ATOM 11428 C CA . LEU B 1 628 ? 7.77 5.996 13.398 1 96.56 628 LEU B CA 1
ATOM 11429 C C . LEU B 1 628 ? 6.832 7.18 13.195 1 96.56 628 LEU B C 1
ATOM 11431 O O . LEU B 1 628 ? 7.238 8.219 12.672 1 96.56 628 LEU B O 1
ATOM 11435 N N . GLY B 1 629 ? 5.574 6.996 13.648 1 93.31 629 GLY B N 1
ATOM 11436 C CA . GLY B 1 629 ? 4.609 8.078 13.547 1 93.31 629 GLY B CA 1
ATOM 11437 C C . GLY B 1 629 ? 5.039 9.336 14.289 1 93.31 629 GLY B C 1
ATOM 11438 O O . GLY B 1 629 ? 4.883 10.445 13.781 1 93.31 629 GLY B O 1
ATOM 11439 N N . GLY B 1 630 ? 5.582 9.164 15.469 1 91.38 630 GLY B N 1
ATOM 11440 C CA . GLY B 1 630 ? 6.082 10.297 16.25 1 91.38 630 GLY B CA 1
ATOM 11441 C C . GLY B 1 630 ? 7.215 11.031 15.555 1 91.38 630 GLY B C 1
ATOM 11442 O O . GLY B 1 630 ? 7.223 12.266 15.516 1 91.38 630 GLY B O 1
ATOM 11443 N N . ALA B 1 631 ? 8.133 10.312 15.008 1 94.25 631 ALA B N 1
ATOM 11444 C CA . ALA B 1 631 ? 9.266 10.922 14.32 1 94.25 631 ALA B CA 1
ATOM 11445 C C . ALA B 1 631 ? 8.805 11.656 13.055 1 94.25 631 ALA B C 1
ATOM 11447 O O . ALA B 1 631 ? 9.32 12.727 12.734 1 94.25 631 ALA B O 1
ATOM 11448 N N . LEU B 1 632 ? 7.887 11.078 12.352 1 93.94 632 LEU B N 1
ATOM 11449 C CA . LEU B 1 632 ? 7.34 11.711 11.164 1 93.94 632 LEU B CA 1
ATOM 11450 C C . LEU B 1 632 ? 6.664 13.031 11.508 1 93.94 632 LEU B C 1
ATOM 11452 O O . LEU B 1 632 ? 6.785 14.016 10.773 1 93.94 632 LEU B O 1
ATOM 11456 N N . GLN B 1 633 ? 5.988 13.055 12.602 1 89.69 633 GLN B N 1
ATOM 11457 C CA . GLN B 1 633 ? 5.316 14.273 13.039 1 89.69 633 GLN B CA 1
ATOM 11458 C C . GLN B 1 633 ? 6.324 15.375 13.359 1 89.69 633 GLN B C 1
ATOM 11460 O O . GLN B 1 633 ? 6.059 16.547 13.133 1 89.69 633 GLN B O 1
ATOM 11465 N N . GLU B 1 634 ? 7.465 14.961 13.852 1 89.25 634 GLU B N 1
ATOM 11466 C CA . GLU B 1 634 ? 8.5 15.922 14.227 1 89.25 634 GLU B CA 1
ATOM 11467 C C . GLU B 1 634 ? 9.078 16.625 12.992 1 89.25 634 GLU B C 1
ATOM 11469 O O . GLU B 1 634 ? 9.531 17.766 13.086 1 89.25 634 GLU B O 1
ATOM 11474 N N . VAL B 1 635 ? 9.047 15.938 11.891 1 90.44 635 VAL B N 1
ATOM 11475 C CA . VAL B 1 635 ? 9.586 16.5 10.656 1 90.44 635 VAL B CA 1
ATOM 11476 C C . VAL B 1 635 ? 8.508 16.531 9.578 1 90.44 635 VAL B C 1
ATOM 11478 O O . VAL B 1 635 ? 8.766 16.188 8.422 1 90.44 635 VAL B O 1
ATOM 11481 N N . ARG B 1 636 ? 7.355 16.844 9.93 1 87.25 636 ARG B N 1
ATOM 11482 C CA . ARG B 1 636 ? 6.195 16.781 9.055 1 87.25 636 ARG B CA 1
ATOM 11483 C C . ARG B 1 636 ? 6.379 17.672 7.832 1 87.25 636 ARG B C 1
ATOM 11485 O O . ARG B 1 636 ? 5.922 17.344 6.738 1 87.25 636 ARG B O 1
ATOM 11492 N N . ASP B 1 637 ? 7.07 18.734 7.988 1 81.5 637 ASP B N 1
ATOM 11493 C CA . ASP B 1 637 ? 7.23 19.719 6.914 1 81.5 637 ASP B CA 1
ATOM 11494 C C . ASP B 1 637 ? 8.156 19.188 5.82 1 81.5 637 ASP B C 1
ATOM 11496 O O . ASP B 1 637 ? 8.242 19.766 4.738 1 81.5 637 ASP B O 1
ATOM 11500 N N . GLN B 1 638 ? 8.773 17.969 6.066 1 83.38 638 GLN B N 1
ATOM 11501 C CA . GLN B 1 638 ? 9.703 17.391 5.105 1 83.38 638 GLN B CA 1
ATOM 11502 C C . GLN B 1 638 ? 9 16.391 4.195 1 83.38 638 GLN B C 1
ATOM 11504 O O . GLN B 1 638 ? 9.562 15.953 3.186 1 83.38 638 GLN B O 1
ATOM 11509 N N . PHE B 1 639 ? 7.801 16.078 4.52 1 87.06 639 PHE B N 1
ATOM 11510 C CA . PHE B 1 639 ? 7.152 14.977 3.816 1 87.06 639 PHE B CA 1
ATOM 11511 C C . PHE B 1 639 ? 5.84 15.43 3.188 1 87.06 639 PHE B C 1
ATOM 11513 O O . PHE B 1 639 ? 5.203 16.359 3.68 1 87.06 639 PHE B O 1
ATOM 11520 N N . SER B 1 640 ? 5.547 14.75 2.086 1 86.69 640 SER B N 1
ATOM 11521 C CA . SER B 1 640 ? 4.246 14.969 1.457 1 86.69 640 SER B CA 1
ATOM 11522 C C . SER B 1 640 ? 3.146 14.211 2.188 1 86.69 640 SER B C 1
ATOM 11524 O O . SER B 1 640 ? 3.426 13.414 3.09 1 86.69 640 SER B O 1
ATOM 11526 N N . THR B 1 641 ? 1.95 14.391 1.763 1 86.31 641 THR B N 1
ATOM 11527 C CA . THR B 1 641 ? 0.786 13.781 2.393 1 86.31 641 THR B CA 1
ATOM 11528 C C . THR B 1 641 ? 0.765 12.273 2.141 1 86.31 641 THR B C 1
ATOM 11530 O O . THR B 1 641 ? 0.044 11.539 2.816 1 86.31 641 THR B O 1
ATOM 11533 N N . ASP B 1 642 ? 1.612 11.789 1.249 1 90.5 642 ASP B N 1
ATOM 11534 C CA . ASP B 1 642 ? 1.631 10.367 0.923 1 90.5 642 ASP B CA 1
ATOM 11535 C C . ASP B 1 642 ? 2.004 9.523 2.145 1 90.5 642 ASP B C 1
ATOM 11537 O O . ASP B 1 642 ? 1.493 8.422 2.322 1 90.5 642 ASP B O 1
ATOM 11541 N N . VAL B 1 643 ? 2.908 10.031 2.959 1 92.81 643 VAL B N 1
ATOM 11542 C CA . VAL B 1 643 ? 3.367 9.281 4.121 1 92.81 643 VAL B CA 1
ATOM 11543 C C . VAL B 1 643 ? 2.205 9.07 5.09 1 92.81 643 VAL B C 1
ATOM 11545 O O . VAL B 1 643 ? 2.072 7.992 5.68 1 92.81 643 VAL B O 1
ATOM 11548 N N . TRP B 1 644 ? 1.357 10.023 5.191 1 91 644 TRP B N 1
ATOM 11549 C CA . TRP B 1 644 ? 0.257 9.953 6.148 1 91 644 TRP B CA 1
ATOM 11550 C C . TRP B 1 644 ? -0.842 9.023 5.648 1 91 644 TRP B C 1
ATOM 11552 O O . TRP B 1 644 ? -1.504 8.352 6.445 1 91 644 TRP B O 1
ATOM 11562 N N . MET B 1 645 ? -1.01 9.016 4.344 1 89.81 645 MET B N 1
ATOM 11563 C CA . MET B 1 645 ? -1.956 8.07 3.754 1 89.81 645 MET B CA 1
ATOM 11564 C C . MET B 1 645 ? -1.565 6.637 4.082 1 89.81 645 MET B C 1
ATOM 11566 O O . MET B 1 645 ? -2.414 5.832 4.465 1 89.81 645 MET B O 1
ATOM 11570 N N . VAL B 1 646 ? -0.33 6.344 3.984 1 92.31 646 VAL B N 1
ATOM 11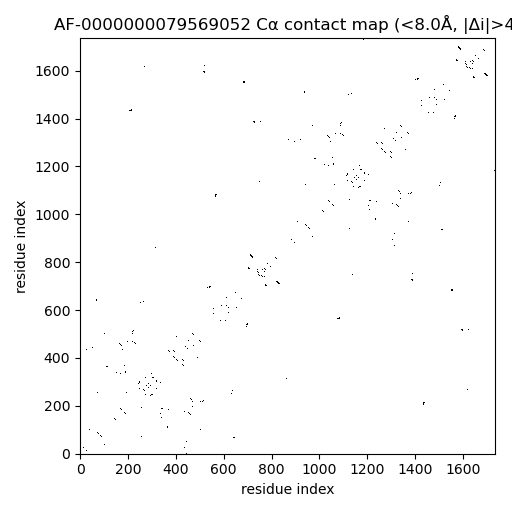571 C CA . VAL B 1 646 ? 0.183 5.008 4.277 1 92.31 646 VAL B CA 1
ATOM 11572 C C . VAL B 1 646 ? 0.063 4.727 5.773 1 92.31 646 VAL B C 1
ATOM 11574 O O . VAL B 1 646 ? -0.393 3.654 6.176 1 92.31 646 VAL B O 1
ATOM 11577 N N . MET B 1 647 ? 0.426 5.672 6.598 1 93.44 647 MET B N 1
ATOM 11578 C CA . MET B 1 647 ? 0.365 5.512 8.047 1 93.44 647 MET B CA 1
ATOM 11579 C C . MET B 1 647 ? -1.072 5.293 8.516 1 93.44 647 MET B C 1
ATOM 11581 O O . MET B 1 647 ? -1.325 4.488 9.406 1 93.44 647 MET B O 1
ATOM 11585 N N . ALA B 1 648 ? -1.987 6.012 7.906 1 91.5 648 ALA B N 1
ATOM 11586 C CA . ALA B 1 648 ? -3.393 5.914 8.297 1 91.5 648 ALA B CA 1
ATOM 11587 C C . ALA B 1 648 ? -3.924 4.5 8.078 1 91.5 648 ALA B C 1
ATOM 11589 O O . ALA B 1 648 ? -4.656 3.969 8.914 1 91.5 648 ALA B O 1
ATOM 11590 N N . GLU B 1 649 ? -3.588 3.955 6.996 1 90.19 649 GLU B N 1
ATOM 11591 C CA . GLU B 1 649 ? -4.031 2.596 6.695 1 90.19 649 GLU B CA 1
ATOM 11592 C C . GLU B 1 649 ? -3.494 1.603 7.723 1 90.19 649 GLU B C 1
ATOM 11594 O O . GLU B 1 649 ? -4.219 0.714 8.172 1 90.19 649 GLU B O 1
ATOM 11599 N N . ILE B 1 650 ? -2.248 1.701 8.07 1 94.75 650 ILE B N 1
ATOM 11600 C CA . ILE B 1 650 ? -1.606 0.828 9.047 1 94.75 650 ILE B CA 1
ATOM 11601 C C . ILE B 1 650 ? -2.299 0.969 10.398 1 94.75 650 ILE B C 1
ATOM 11603 O O . ILE B 1 650 ? -2.648 -0.029 11.031 1 94.75 650 ILE B O 1
ATOM 11607 N N . GLU B 1 651 ? -2.531 2.205 10.766 1 92.5 651 GLU B N 1
ATOM 11608 C CA . GLU B 1 651 ? -3.117 2.475 12.078 1 92.5 651 GLU B CA 1
ATOM 11609 C C . GLU B 1 651 ? -4.551 1.957 12.156 1 92.5 651 GLU B C 1
ATOM 11611 O O . GLU B 1 651 ? -4.973 1.436 13.195 1 92.5 651 GLU B O 1
ATOM 11616 N N . ARG B 1 652 ? -5.301 2.088 11.102 1 90.62 652 ARG B N 1
ATOM 11617 C CA . ARG B 1 652 ? -6.656 1.557 11.062 1 90.62 652 ARG B CA 1
ATOM 11618 C C . ARG B 1 652 ? -6.66 0.041 11.227 1 90.62 652 ARG B C 1
ATOM 11620 O O . ARG B 1 652 ? -7.492 -0.509 11.953 1 90.62 652 ARG B O 1
ATOM 11627 N N . ALA B 1 653 ? -5.75 -0.61 10.578 1 92.25 653 ALA B N 1
ATOM 11628 C CA . ALA B 1 653 ? -5.668 -2.066 10.672 1 92.25 653 ALA B CA 1
ATOM 11629 C C . ALA B 1 653 ? -5.297 -2.508 12.078 1 92.25 653 ALA B C 1
ATOM 11631 O O . ALA B 1 653 ? -5.871 -3.463 12.609 1 92.25 653 ALA B O 1
ATOM 11632 N N . LEU B 1 654 ? -4.34 -1.862 12.68 1 94 654 LEU B N 1
ATOM 11633 C CA . LEU B 1 654 ? -3.926 -2.195 14.039 1 94 654 LEU B CA 1
ATOM 11634 C C . LEU B 1 654 ? -5.059 -1.941 15.031 1 94 654 LEU B C 1
ATOM 11636 O O . LEU B 1 654 ? -5.262 -2.725 15.961 1 94 654 LEU B O 1
ATOM 11640 N N . ALA B 1 655 ? -5.762 -0.815 14.797 1 91.19 655 ALA B N 1
ATOM 11641 C CA . ALA B 1 655 ? -6.895 -0.498 15.656 1 91.19 655 ALA B CA 1
ATOM 11642 C C . ALA B 1 655 ? -7.973 -1.573 15.57 1 91.19 655 ALA B C 1
ATOM 11644 O O . ALA B 1 655 ? -8.578 -1.944 16.578 1 91.19 655 ALA B O 1
ATOM 11645 N N . GLN B 1 656 ? -8.227 -2.064 14.391 1 88.69 656 GLN B N 1
ATOM 11646 C CA . GLN B 1 656 ? -9.219 -3.115 14.195 1 88.69 656 GLN B CA 1
ATOM 11647 C C . GLN B 1 656 ? -8.805 -4.402 14.898 1 88.69 656 GLN B C 1
ATOM 11649 O O . GLN B 1 656 ? -9.641 -5.082 15.5 1 88.69 656 GLN B O 1
ATOM 11654 N N . LEU B 1 657 ? -7.57 -4.742 14.82 1 91.25 657 LEU B N 1
ATOM 11655 C CA . LEU B 1 657 ? -7.082 -5.934 15.508 1 91.25 657 LEU B CA 1
ATOM 11656 C C . LEU B 1 657 ? -7.215 -5.785 17.016 1 91.25 657 LEU B C 1
ATOM 11658 O O . LEU B 1 657 ? -7.566 -6.742 17.719 1 91.25 657 LEU B O 1
ATOM 11662 N N . ARG B 1 658 ? -6.938 -4.578 17.5 1 89.75 658 ARG B N 1
ATOM 11663 C CA . ARG B 1 658 ? -7.062 -4.309 18.922 1 89.75 658 ARG B CA 1
ATOM 11664 C C . ARG B 1 658 ? -8.5 -4.492 19.391 1 89.75 658 ARG B C 1
ATOM 11666 O O . ARG B 1 658 ? -8.75 -4.934 20.516 1 89.75 658 ARG B O 1
ATOM 11673 N N . ARG B 1 659 ? -9.414 -4.266 18.516 1 85.62 659 ARG B N 1
ATOM 11674 C CA . ARG B 1 659 ? -10.836 -4.344 18.844 1 85.62 659 ARG B CA 1
ATOM 11675 C C . ARG B 1 659 ? -11.344 -5.777 18.734 1 85.62 659 ARG B C 1
ATOM 11677 O O . ARG B 1 659 ? -12.477 -6.07 19.125 1 85.62 659 ARG B O 1
ATOM 11684 N N . THR B 1 660 ? -10.547 -6.648 18.219 1 79.44 660 THR B N 1
ATOM 11685 C CA . THR B 1 660 ? -10.953 -8.039 18.047 1 79.44 660 THR B CA 1
ATOM 11686 C C . THR B 1 660 ? -10 -8.977 18.797 1 79.44 660 THR B C 1
ATOM 11688 O O . THR B 1 660 ? -9.359 -9.836 18.172 1 79.44 660 THR B O 1
ATOM 11691 N N . PRO B 1 661 ? -10.031 -8.906 20.016 1 68.44 661 PRO B N 1
ATOM 11692 C CA . PRO B 1 661 ? -9.062 -9.711 20.766 1 68.44 661 PRO B CA 1
ATOM 11693 C C . PRO B 1 661 ? -9.305 -11.211 20.609 1 68.44 661 PRO B C 1
ATOM 11695 O O . PRO B 1 661 ? -8.383 -12.016 20.812 1 68.44 661 PRO B O 1
ATOM 11698 N N . GLN B 1 662 ? -10.539 -11.547 20.25 1 66.62 662 GLN B N 1
ATOM 11699 C CA . GLN B 1 662 ? -10.867 -12.961 20.156 1 66.62 662 GLN B CA 1
ATOM 11700 C C . GLN B 1 662 ? -10.57 -13.5 18.75 1 66.62 662 GLN B C 1
ATOM 11702 O O . GLN B 1 662 ? -11.016 -14.594 18.391 1 66.62 662 GLN B O 1
ATOM 11707 N N . ASP B 1 663 ? -9.781 -12.742 18.109 1 68.38 663 ASP B N 1
ATOM 11708 C CA . ASP B 1 663 ? -9.398 -13.164 16.766 1 68.38 663 ASP B CA 1
ATOM 11709 C C . ASP B 1 663 ? -8.625 -14.477 16.812 1 68.38 663 ASP B C 1
ATOM 11711 O O . ASP B 1 663 ? -7.734 -14.656 17.641 1 68.38 663 ASP B O 1
ATOM 11715 N N . LEU B 1 664 ? -9.055 -15.5 16.062 1 63.16 664 LEU B N 1
ATOM 11716 C CA . LEU B 1 664 ? -8.406 -16.812 15.992 1 63.16 664 LEU B CA 1
ATOM 11717 C C . LEU B 1 664 ? -7.234 -16.781 15.016 1 63.16 664 LEU B C 1
ATOM 11719 O O . LEU B 1 664 ? -6.754 -17.844 14.594 1 63.16 664 LEU B O 1
ATOM 11723 N N . GLY B 1 665 ? -6.871 -15.594 14.609 1 74 665 GLY B N 1
ATOM 11724 C CA . GLY B 1 665 ? -5.664 -15.531 13.805 1 74 665 GLY B CA 1
ATOM 11725 C C . GLY B 1 665 ? -5.891 -14.891 12.445 1 74 665 GLY B C 1
ATOM 11726 O O . GLY B 1 665 ? -4.965 -14.344 11.852 1 74 665 GLY B O 1
ATOM 11727 N N . SER B 1 666 ? -7.129 -15.023 11.914 1 75.75 666 SER B N 1
ATOM 11728 C CA . SER B 1 666 ? -7.395 -14.508 10.578 1 75.75 666 SER B CA 1
ATOM 11729 C C . SER B 1 666 ? -7.195 -13 10.516 1 75.75 666 SER B C 1
ATOM 11731 O O . SER B 1 666 ? -6.574 -12.484 9.578 1 75.75 666 SER B O 1
ATOM 11733 N N . GLN B 1 667 ? -7.773 -12.305 11.508 1 82.94 667 GLN B N 1
ATOM 11734 C CA . GLN B 1 667 ? -7.609 -10.859 11.555 1 82.94 667 GLN B CA 1
ATOM 11735 C C . GLN B 1 667 ? -6.148 -10.477 11.781 1 82.94 667 GLN B C 1
ATOM 11737 O O . GLN B 1 667 ? -5.684 -9.453 11.266 1 82.94 667 GLN B O 1
ATOM 11742 N N . LEU B 1 668 ? -5.52 -11.297 12.562 1 87.38 668 LEU B N 1
ATOM 11743 C CA . LEU B 1 668 ? -4.105 -11.055 12.828 1 87.38 668 LEU B CA 1
ATOM 11744 C C . LEU B 1 668 ? -3.287 -11.109 11.547 1 87.38 668 LEU B C 1
ATOM 11746 O O . LEU B 1 668 ? -2.473 -10.227 11.281 1 87.38 668 LEU B O 1
ATOM 11750 N N . VAL B 1 669 ? -3.5 -12.125 10.75 1 85.5 669 VAL B N 1
ATOM 11751 C CA . VAL B 1 669 ? -2.766 -12.297 9.5 1 85.5 669 VAL B CA 1
ATOM 11752 C C . VAL B 1 669 ? -3.105 -11.156 8.539 1 85.5 669 VAL B C 1
ATOM 11754 O O . VAL B 1 669 ? -2.219 -10.594 7.895 1 85.5 669 VAL B O 1
ATOM 11757 N N . HIS B 1 670 ? -4.34 -10.859 8.508 1 86.06 670 HIS B N 1
ATOM 11758 C CA . HIS B 1 670 ? -4.77 -9.766 7.648 1 86.06 670 HIS B CA 1
ATOM 11759 C C . HIS B 1 670 ? -4.094 -8.453 8.047 1 86.06 670 HIS B C 1
ATOM 11761 O O . HIS B 1 670 ? -3.594 -7.723 7.188 1 86.06 670 HIS B O 1
ATOM 11767 N N . THR B 1 671 ? -4.156 -8.164 9.305 1 93.06 671 THR B N 1
ATOM 11768 C CA . THR B 1 671 ? -3.541 -6.941 9.805 1 93.06 671 THR B CA 1
ATOM 11769 C C . THR B 1 671 ? -2.045 -6.926 9.5 1 93.06 671 THR B C 1
ATOM 11771 O O . THR B 1 671 ? -1.504 -5.902 9.078 1 93.06 671 THR B O 1
ATOM 11774 N N . ALA B 1 672 ? -1.405 -8.039 9.719 1 93.94 672 ALA B N 1
ATOM 11775 C CA . ALA B 1 672 ? 0.024 -8.133 9.43 1 93.94 672 ALA B CA 1
ATOM 11776 C C . ALA B 1 672 ? 0.305 -7.859 7.953 1 93.94 672 ALA B C 1
ATOM 11778 O O . ALA B 1 672 ? 1.286 -7.191 7.617 1 93.94 672 ALA B O 1
ATOM 11779 N N . GLU B 1 673 ? -0.52 -8.312 7.113 1 91.12 673 GLU B N 1
ATOM 11780 C CA . GLU B 1 673 ? -0.363 -8.086 5.68 1 91.12 673 GLU B CA 1
ATOM 11781 C C . GLU B 1 673 ? -0.549 -6.617 5.324 1 91.12 673 GLU B C 1
ATOM 11783 O O . GLU B 1 673 ? 0.167 -6.082 4.473 1 91.12 673 GLU B O 1
ATOM 11788 N N . VAL B 1 674 ? -1.488 -5.996 5.953 1 92.62 674 VAL B N 1
ATOM 11789 C CA . VAL B 1 674 ? -1.739 -4.578 5.703 1 92.62 674 VAL B CA 1
ATOM 11790 C C . VAL B 1 674 ? -0.542 -3.752 6.164 1 92.62 674 VAL B C 1
ATOM 11792 O O . VAL B 1 674 ? -0.11 -2.832 5.465 1 92.62 674 VAL B O 1
ATOM 11795 N N . VAL B 1 675 ? -0.041 -4.074 7.328 1 96.38 675 VAL B N 1
ATOM 11796 C CA . VAL B 1 675 ? 1.129 -3.369 7.84 1 96.38 675 VAL B CA 1
ATOM 11797 C C . VAL B 1 675 ? 2.312 -3.576 6.898 1 96.38 675 VAL B C 1
ATOM 11799 O O . VAL B 1 675 ? 3.041 -2.631 6.586 1 96.38 675 VAL B O 1
ATOM 11802 N N . HIS B 1 676 ? 2.467 -4.801 6.48 1 95.69 676 HIS B N 1
ATOM 11803 C CA . HIS B 1 676 ? 3.547 -5.125 5.555 1 95.69 676 HIS B CA 1
ATOM 11804 C C . HIS B 1 676 ? 3.432 -4.312 4.27 1 95.69 676 HIS B C 1
ATOM 11806 O O . HIS B 1 676 ? 4.406 -3.705 3.822 1 95.69 676 HIS B O 1
ATOM 11812 N N . ARG B 1 677 ? 2.324 -4.266 3.678 1 93.19 677 ARG B N 1
ATOM 11813 C CA . ARG B 1 677 ? 2.08 -3.488 2.467 1 93.19 677 ARG B CA 1
ATOM 11814 C C . ARG B 1 677 ? 2.365 -2.01 2.697 1 93.19 677 ARG B C 1
ATOM 11816 O O . ARG B 1 677 ? 2.92 -1.335 1.828 1 93.19 677 ARG B O 1
ATOM 11823 N N . GLY B 1 678 ? 1.883 -1.534 3.816 1 94.94 678 GLY B N 1
ATOM 11824 C CA . GLY B 1 678 ? 2.162 -0.15 4.168 1 94.94 678 GLY B CA 1
ATOM 11825 C C . GLY B 1 678 ? 3.645 0.16 4.238 1 94.94 678 GLY B C 1
ATOM 11826 O O . GLY B 1 678 ? 4.086 1.212 3.773 1 94.94 678 GLY B O 1
ATOM 11827 N N . MET B 1 679 ? 4.402 -0.756 4.777 1 96.69 679 MET B N 1
ATOM 11828 C CA . MET B 1 679 ? 5.84 -0.539 4.895 1 96.69 679 MET B CA 1
ATOM 11829 C C . MET B 1 679 ? 6.508 -0.562 3.525 1 96.69 679 MET B C 1
ATOM 11831 O O . MET B 1 679 ? 7.488 0.151 3.295 1 96.69 679 MET B O 1
ATOM 11835 N N . LEU B 1 680 ? 5.977 -1.382 2.637 1 95.31 680 LEU B N 1
ATOM 11836 C CA . LEU B 1 680 ? 6.473 -1.346 1.266 1 95.31 680 LEU B CA 1
ATOM 11837 C C . LEU B 1 680 ? 6.18 0.003 0.617 1 95.31 680 LEU B C 1
ATOM 11839 O O . LEU B 1 680 ? 7.023 0.549 -0.098 1 95.31 680 LEU B O 1
ATOM 11843 N N . GLY B 1 681 ? 4.977 0.474 0.884 1 95.5 681 GLY B N 1
ATOM 11844 C CA . GLY B 1 681 ? 4.648 1.812 0.417 1 95.5 681 GLY B CA 1
ATOM 11845 C C . GLY B 1 681 ? 5.582 2.879 0.955 1 95.5 681 GLY B C 1
ATOM 11846 O O . GLY B 1 681 ? 5.98 3.787 0.224 1 95.5 681 GLY B O 1
ATOM 11847 N N . MET B 1 682 ? 5.91 2.801 2.248 1 96.31 682 MET B N 1
ATOM 11848 C CA . MET B 1 682 ? 6.84 3.736 2.869 1 96.31 682 MET B CA 1
ATOM 11849 C C . MET B 1 682 ? 8.195 3.701 2.166 1 96.31 682 MET B C 1
ATOM 11851 O O . MET B 1 682 ? 8.797 4.75 1.915 1 96.31 682 MET B O 1
ATOM 11855 N N . SER B 1 683 ? 8.633 2.506 1.829 1 96.19 683 SER B N 1
ATOM 11856 C CA . SER B 1 683 ? 9.891 2.367 1.103 1 96.19 683 SER B CA 1
ATOM 11857 C C . SER B 1 683 ? 9.82 3.057 -0.257 1 96.19 683 SER B C 1
ATOM 11859 O O . SER B 1 683 ? 10.797 3.676 -0.694 1 96.19 683 SER B O 1
ATOM 11861 N N . GLY B 1 684 ? 8.719 2.896 -0.895 1 95.5 684 GLY B N 1
ATOM 11862 C CA . GLY B 1 684 ? 8.531 3.58 -2.166 1 95.5 684 GLY B CA 1
ATOM 11863 C C . GLY B 1 684 ? 8.586 5.09 -2.045 1 95.5 684 GLY B C 1
ATOM 11864 O O . GLY B 1 684 ? 9.164 5.766 -2.902 1 95.5 684 GLY B O 1
ATOM 11865 N N . ILE B 1 685 ? 8.016 5.633 -0.982 1 95.5 685 ILE B N 1
ATOM 11866 C CA . ILE B 1 685 ? 8.023 7.07 -0.729 1 95.5 685 ILE B CA 1
ATOM 11867 C C . ILE B 1 685 ? 9.461 7.547 -0.5 1 95.5 685 ILE B C 1
ATOM 11869 O O . ILE B 1 685 ? 9.867 8.57 -1.046 1 95.5 685 ILE B O 1
ATOM 11873 N N . PHE B 1 686 ? 10.219 6.785 0.287 1 95.81 686 PHE B N 1
ATOM 11874 C CA . PHE B 1 686 ? 11.594 7.172 0.568 1 95.81 686 PHE B CA 1
ATOM 11875 C C . PHE B 1 686 ? 12.414 7.23 -0.716 1 95.81 686 PHE B C 1
ATOM 11877 O O . PHE B 1 686 ? 13.156 8.195 -0.942 1 95.81 686 PHE B O 1
ATOM 11884 N N . TYR B 1 687 ? 12.117 6.336 -1.6 1 93.94 687 TYR B N 1
ATOM 11885 C CA . TYR B 1 687 ? 13.016 6.207 -2.744 1 93.94 687 TYR B CA 1
ATOM 11886 C C . TYR B 1 687 ? 12.57 7.113 -3.889 1 93.94 687 TYR B C 1
ATOM 11888 O O . TYR B 1 687 ? 13.398 7.727 -4.559 1 93.94 687 TYR B O 1
ATOM 11896 N N . ASP B 1 688 ? 11.266 7.238 -4.07 1 93.56 688 ASP B N 1
ATOM 11897 C CA . ASP B 1 688 ? 10.781 7.879 -5.289 1 93.56 688 ASP B CA 1
ATOM 11898 C C . ASP B 1 688 ? 10.289 9.297 -5.012 1 93.56 688 ASP B C 1
ATOM 11900 O O . ASP B 1 688 ? 10.141 10.102 -5.934 1 93.56 688 ASP B O 1
ATOM 11904 N N . ASN B 1 689 ? 10 9.586 -3.746 1 92.31 689 ASN B N 1
ATOM 11905 C CA . ASN B 1 689 ? 9.328 10.852 -3.475 1 92.31 689 ASN B CA 1
ATOM 11906 C C . ASN B 1 689 ? 10.25 11.836 -2.76 1 92.31 689 ASN B C 1
ATOM 11908 O O . ASN B 1 689 ? 10.211 13.039 -3.023 1 92.31 689 ASN B O 1
ATOM 11912 N N . MET B 1 690 ? 11.094 11.367 -1.942 1 92.88 690 MET B N 1
ATOM 11913 C CA . MET B 1 690 ? 11.961 12.25 -1.162 1 92.88 690 MET B CA 1
ATOM 11914 C C . MET B 1 690 ? 13.164 12.695 -1.984 1 92.88 690 MET B C 1
ATOM 11916 O O . MET B 1 690 ? 13.742 11.906 -2.734 1 92.88 690 MET B O 1
ATOM 11920 N N . ILE B 1 691 ? 13.539 13.93 -1.829 1 93.44 691 ILE B N 1
ATOM 11921 C CA . ILE B 1 691 ? 14.773 14.422 -2.424 1 93.44 691 ILE B CA 1
ATOM 11922 C C . ILE B 1 691 ? 15.969 13.719 -1.78 1 93.44 691 ILE B C 1
ATOM 11924 O O . ILE B 1 691 ? 15.977 13.477 -0.572 1 93.44 691 ILE B O 1
ATOM 11928 N N . HIS B 1 692 ? 16.906 13.32 -2.568 1 94 692 HIS B N 1
ATOM 11929 C CA . HIS B 1 692 ? 18.062 12.586 -2.068 1 94 692 HIS B CA 1
ATOM 11930 C C . HIS B 1 692 ? 19.141 13.539 -1.562 1 94 692 HIS B C 1
ATOM 11932 O O . HIS B 1 692 ? 20.266 13.547 -2.076 1 94 692 HIS B O 1
ATOM 11938 N N . ASP B 1 693 ? 18.844 14.258 -0.582 1 92.12 693 ASP B N 1
ATOM 11939 C CA . ASP B 1 693 ? 19.75 15.164 0.112 1 92.12 693 ASP B CA 1
ATOM 11940 C C . ASP B 1 693 ? 20.391 14.477 1.318 1 92.12 693 ASP B C 1
ATOM 11942 O O . ASP B 1 693 ? 20.188 13.281 1.535 1 92.12 693 ASP B O 1
ATOM 11946 N N . PRO B 1 694 ? 21.234 15.086 2.014 1 90.56 694 PRO B N 1
ATOM 11947 C CA . PRO B 1 694 ? 21.891 14.438 3.148 1 90.56 694 PRO B CA 1
ATOM 11948 C C . PRO B 1 694 ? 20.906 13.875 4.16 1 90.56 694 PRO B C 1
ATOM 11950 O O . PRO B 1 694 ? 21.172 12.844 4.793 1 90.56 694 PRO B O 1
ATOM 11953 N N . GLY B 1 695 ? 19.766 14.625 4.363 1 93 695 GLY B N 1
ATOM 11954 C CA . GLY B 1 695 ? 18.734 14.078 5.23 1 93 695 GLY B CA 1
ATOM 11955 C C . GLY B 1 695 ? 18.219 12.719 4.777 1 93 695 GLY B C 1
ATOM 11956 O O . GLY B 1 695 ? 18.047 11.812 5.594 1 93 695 GLY B O 1
ATOM 11957 N N . TRP B 1 696 ? 18.016 12.562 3.473 1 95.31 696 TRP B N 1
ATOM 11958 C CA . TRP B 1 696 ? 17.594 11.289 2.9 1 95.31 696 TRP B CA 1
ATOM 11959 C C . TRP B 1 696 ? 18.672 10.227 3.078 1 95.31 696 TRP B C 1
ATOM 11961 O O . TRP B 1 696 ? 18.359 9.078 3.404 1 95.31 696 TRP B O 1
ATOM 11971 N N . HIS B 1 697 ? 19.906 10.578 2.867 1 96.19 697 HIS B N 1
ATOM 11972 C CA . HIS B 1 697 ? 21 9.633 3.006 1 96.19 697 HIS B CA 1
ATOM 11973 C C . HIS B 1 697 ? 21.156 9.164 4.449 1 96.19 697 HIS B C 1
ATOM 11975 O O . HIS B 1 697 ? 21.516 8.016 4.699 1 96.19 697 HIS B O 1
ATOM 11981 N N . LEU B 1 698 ? 20.906 10.055 5.359 1 95.81 698 LEU B N 1
ATOM 11982 C CA . LEU B 1 698 ? 20.953 9.672 6.77 1 95.81 698 LEU B CA 1
ATOM 11983 C C . LEU B 1 698 ? 19.797 8.734 7.109 1 95.81 698 LEU B C 1
ATOM 11985 O O . LEU B 1 698 ? 19.969 7.793 7.891 1 95.81 698 LEU B O 1
ATOM 11989 N N . LEU B 1 699 ? 18.609 9.023 6.605 1 97.25 699 LEU B N 1
ATOM 11990 C CA . LEU B 1 699 ? 17.469 8.125 6.762 1 97.25 699 LEU B CA 1
ATOM 11991 C C . LEU B 1 699 ? 17.797 6.73 6.234 1 97.25 699 LEU B C 1
ATOM 11993 O O . LEU B 1 699 ? 17.578 5.734 6.922 1 97.25 699 LEU B O 1
ATOM 11997 N N . GLU B 1 700 ? 18.422 6.66 5.051 1 97.75 700 GLU B N 1
ATOM 11998 C CA . GLU B 1 700 ? 18.781 5.395 4.426 1 97.75 700 GLU B CA 1
ATOM 11999 C C . GLU B 1 700 ? 19.875 4.68 5.223 1 97.75 700 GLU B C 1
ATOM 12001 O O . GLU B 1 700 ? 19.906 3.451 5.285 1 97.75 700 GLU B O 1
ATOM 12006 N N . ALA B 1 701 ? 20.75 5.445 5.762 1 98.06 701 ALA B N 1
ATOM 12007 C CA . ALA B 1 701 ? 21.766 4.852 6.625 1 98.06 701 ALA B CA 1
ATOM 12008 C C . ALA B 1 701 ? 21.141 4.184 7.844 1 98.06 701 ALA B C 1
ATOM 12010 O O . ALA B 1 701 ? 21.547 3.088 8.242 1 98.06 701 ALA B O 1
ATOM 12011 N N . GLY B 1 702 ? 20.188 4.914 8.43 1 98.12 702 GLY B N 1
ATOM 12012 C CA . GLY B 1 702 ? 19.453 4.309 9.539 1 98.12 702 GLY B CA 1
ATOM 12013 C C . GLY B 1 702 ? 18.766 3.008 9.156 1 98.12 702 GLY B C 1
ATOM 12014 O O . GLY B 1 702 ? 18.828 2.033 9.914 1 98.12 702 GLY B O 1
ATOM 12015 N N . ARG B 1 703 ? 18.156 2.957 7.996 1 97.81 703 ARG B N 1
ATOM 12016 C CA . ARG B 1 703 ? 17.484 1.758 7.512 1 97.81 703 ARG B CA 1
ATOM 12017 C C . ARG B 1 703 ? 18.469 0.615 7.316 1 97.81 703 ARG B C 1
ATOM 12019 O O . ARG B 1 703 ? 18.203 -0.519 7.723 1 97.81 703 ARG B O 1
ATOM 12026 N N . ALA B 1 704 ? 19.625 0.944 6.684 1 98.19 704 ALA B N 1
ATOM 12027 C CA . ALA B 1 704 ? 20.641 -0.065 6.406 1 98.19 704 ALA B CA 1
ATOM 12028 C C . ALA B 1 704 ? 21.188 -0.667 7.703 1 98.19 704 ALA B C 1
ATOM 12030 O O . ALA B 1 704 ? 21.359 -1.884 7.801 1 98.19 704 ALA B O 1
ATOM 12031 N N . ILE B 1 705 ? 21.406 0.124 8.648 1 98.31 705 ILE B N 1
ATOM 12032 C CA . ILE B 1 705 ? 21.938 -0.311 9.93 1 98.31 705 ILE B CA 1
ATOM 12033 C C . ILE B 1 705 ? 20.938 -1.22 10.633 1 98.31 705 ILE B C 1
ATOM 12035 O O . ILE B 1 705 ? 21.297 -2.289 11.133 1 98.31 705 ILE B O 1
ATOM 12039 N N . GLU B 1 706 ? 19.688 -0.753 10.633 1 97.94 706 GLU B N 1
ATOM 12040 C CA . GLU B 1 706 ? 18.641 -1.527 11.32 1 97.94 706 GLU B CA 1
ATOM 12041 C C . GLU B 1 706 ? 18.422 -2.873 10.633 1 97.94 706 GLU B C 1
ATOM 12043 O O . GLU B 1 706 ? 18.25 -3.895 11.305 1 97.94 706 GLU B O 1
ATOM 12048 N N . ARG B 1 707 ? 18.453 -2.92 9.344 1 97.19 707 ARG B N 1
ATOM 12049 C CA . ARG B 1 707 ? 18.266 -4.152 8.586 1 97.19 707 ARG B CA 1
ATOM 12050 C C . ARG B 1 707 ? 19.406 -5.141 8.852 1 97.19 707 ARG B C 1
ATOM 12052 O O . ARG B 1 707 ? 19.156 -6.34 8.992 1 97.19 707 ARG B O 1
ATOM 12059 N N . ALA B 1 708 ? 20.594 -4.602 8.859 1 98.19 708 ALA B N 1
ATOM 12060 C CA . ALA B 1 708 ? 21.75 -5.461 9.141 1 98.19 708 ALA B CA 1
ATOM 12061 C C . ALA B 1 708 ? 21.672 -6.051 10.547 1 98.19 708 ALA B C 1
ATOM 12063 O O . ALA B 1 708 ? 21.875 -7.246 10.742 1 98.19 708 ALA B O 1
ATOM 12064 N N . ASN B 1 709 ? 21.328 -5.227 11.492 1 97.44 709 ASN B N 1
ATOM 12065 C CA . ASN B 1 709 ? 21.219 -5.68 12.875 1 97.44 709 ASN B CA 1
ATOM 12066 C C . ASN B 1 709 ? 20.125 -6.727 13.047 1 97.44 709 ASN B C 1
ATOM 12068 O O . ASN B 1 709 ? 20.312 -7.727 13.734 1 97.44 709 ASN B O 1
ATOM 12072 N N . SER B 1 710 ? 19 -6.434 12.461 1 97.44 710 SER B N 1
ATOM 12073 C CA . SER B 1 710 ? 17.875 -7.367 12.539 1 97.44 710 SER B CA 1
ATOM 12074 C C . SER B 1 710 ? 18.234 -8.711 11.906 1 97.44 710 SER B C 1
ATOM 12076 O O . SER B 1 710 ? 17.875 -9.766 12.422 1 97.44 710 SER B O 1
ATOM 12078 N N . LEU B 1 711 ? 18.906 -8.672 10.781 1 98.25 711 LEU B N 1
ATOM 12079 C CA . LEU B 1 711 ? 19.312 -9.891 10.094 1 98.25 711 LEU B CA 1
ATOM 12080 C C . LEU B 1 711 ? 20.312 -10.68 10.922 1 98.25 711 LEU B C 1
ATOM 12082 O O . LEU B 1 711 ? 20.234 -11.906 11.008 1 98.25 711 LEU B O 1
ATOM 12086 N N . ILE B 1 712 ? 21.281 -10.008 11.5 1 98.12 712 ILE B N 1
ATOM 12087 C CA . ILE B 1 712 ? 22.281 -10.656 12.352 1 98.12 712 ILE B CA 1
ATOM 12088 C C . ILE B 1 712 ? 21.578 -11.367 13.508 1 98.12 712 ILE B C 1
ATOM 12090 O O . ILE B 1 712 ? 21.875 -12.523 13.805 1 98.12 712 ILE B O 1
ATOM 12094 N N . ALA B 1 713 ? 20.656 -10.664 14.156 1 97.75 713 ALA B N 1
ATOM 12095 C CA . ALA B 1 713 ? 19.906 -11.266 15.25 1 97.75 713 ALA B CA 1
ATOM 12096 C C . ALA B 1 713 ? 19.141 -12.5 14.781 1 97.75 713 ALA B C 1
ATOM 12098 O O . ALA B 1 713 ? 19.078 -13.508 15.484 1 97.75 713 ALA B O 1
ATOM 12099 N N . LEU B 1 714 ? 18.531 -12.422 13.617 1 98.25 714 LEU B N 1
ATOM 12100 C CA . LEU B 1 714 ? 17.766 -13.531 13.062 1 98.25 714 LEU B CA 1
ATOM 12101 C C . LEU B 1 714 ? 18.656 -14.734 12.773 1 98.25 714 LEU B C 1
ATOM 12103 O O . LEU B 1 714 ? 18.328 -15.859 13.148 1 98.25 714 LEU B O 1
ATOM 12107 N N . LEU B 1 715 ? 19.812 -14.5 12.133 1 98.06 715 LEU B N 1
ATOM 12108 C CA . LEU B 1 715 ? 20.734 -15.578 11.781 1 98.06 715 LEU B CA 1
ATOM 12109 C C . LEU B 1 715 ? 21.297 -16.234 13.031 1 98.06 715 LEU B C 1
ATOM 12111 O O . LEU B 1 715 ? 21.406 -17.469 13.102 1 98.06 715 LEU B O 1
ATOM 12115 N N . ARG B 1 716 ? 21.656 -15.477 14.031 1 96.69 716 ARG B N 1
ATOM 12116 C CA . ARG B 1 716 ? 22.203 -16 15.281 1 96.69 716 ARG B CA 1
ATOM 12117 C C . ARG B 1 716 ? 21.188 -16.891 16 1 96.69 716 ARG B C 1
ATOM 12119 O O . ARG B 1 716 ? 21.547 -17.891 16.594 1 96.69 716 ARG B O 1
ATOM 12126 N N . SER B 1 717 ? 19.953 -16.531 15.875 1 96.5 717 SER B N 1
ATOM 12127 C CA . SER B 1 717 ? 18.922 -17.219 16.641 1 96.5 717 SER B CA 1
ATOM 12128 C C . SER B 1 717 ? 18.375 -18.422 15.867 1 96.5 717 SER B C 1
ATOM 12130 O O . SER B 1 717 ? 17.688 -19.266 16.438 1 96.5 717 SER B O 1
ATOM 12132 N N . THR B 1 718 ? 18.719 -18.609 14.625 1 96.75 718 THR B N 1
ATOM 12133 C CA . THR B 1 718 ? 18.062 -19.656 13.852 1 96.75 718 THR B CA 1
ATOM 12134 C C . THR B 1 718 ? 19.094 -20.625 13.273 1 96.75 718 THR B C 1
ATOM 12136 O O . THR B 1 718 ? 18.797 -21.812 13.094 1 96.75 718 THR B O 1
ATOM 12139 N N . LEU B 1 719 ? 20.297 -20.125 12.961 1 95.25 719 LEU B N 1
ATOM 12140 C CA . LEU B 1 719 ? 21.219 -20.969 12.203 1 95.25 719 LEU B CA 1
ATOM 12141 C C . LEU B 1 719 ? 22.438 -21.359 13.055 1 95.25 719 LEU B C 1
ATOM 12143 O O . LEU B 1 719 ? 23.328 -22.078 12.586 1 95.25 719 LEU B O 1
ATOM 12147 N N . GLY B 1 720 ? 22.453 -21.031 14.281 1 92.81 720 GLY B N 1
ATOM 12148 C CA . GLY B 1 720 ? 23.625 -21.234 15.133 1 92.81 720 GLY B CA 1
ATOM 12149 C C . GLY B 1 720 ? 23.797 -22.688 15.562 1 92.81 720 GLY B C 1
ATOM 12150 O O . GLY B 1 720 ? 24.906 -23.109 15.883 1 92.81 720 GLY B O 1
ATOM 12151 N N . VAL B 1 721 ? 22.703 -23.422 15.609 1 91.88 721 VAL B N 1
ATOM 12152 C CA . VAL B 1 721 ? 22.766 -24.797 16.125 1 91.88 721 VAL B CA 1
ATOM 12153 C C . VAL B 1 721 ? 22.156 -25.75 15.109 1 91.88 721 VAL B C 1
ATOM 12155 O O . VAL B 1 721 ? 21.094 -25.469 14.539 1 91.88 721 VAL B O 1
ATOM 12158 N N . ARG B 1 722 ? 22.891 -26.812 14.875 1 88.69 722 ARG B N 1
ATOM 12159 C CA . ARG B 1 722 ? 22.359 -27.875 14.023 1 88.69 722 ARG B CA 1
ATOM 12160 C C . ARG B 1 722 ? 21.344 -28.734 14.781 1 88.69 722 ARG B C 1
ATOM 12162 O O . ARG B 1 722 ? 21.578 -29.094 15.938 1 88.69 722 ARG B O 1
ATOM 12169 N N . THR B 1 723 ? 20.234 -28.875 14.148 1 85.62 723 THR B N 1
ATOM 12170 C CA . THR B 1 723 ? 19.234 -29.797 14.68 1 85.62 723 THR B CA 1
ATOM 12171 C C . THR B 1 723 ? 19.062 -31 13.766 1 85.62 723 THR B C 1
ATOM 12173 O O . THR B 1 723 ? 20.031 -31.656 13.398 1 85.62 723 THR B O 1
ATOM 12176 N N . THR B 1 724 ? 17.828 -31.359 13.445 1 82.31 724 THR B N 1
ATOM 12177 C CA . THR B 1 724 ? 17.594 -32.406 12.453 1 82.31 724 THR B CA 1
ATOM 12178 C C . THR B 1 724 ? 17.516 -31.828 11.047 1 82.31 724 THR B C 1
ATOM 12180 O O . THR B 1 724 ? 17.156 -30.656 10.875 1 82.31 724 THR B O 1
ATOM 12183 N N . PRO B 1 725 ? 17.953 -32.562 10.141 1 79 725 PRO B N 1
ATOM 12184 C CA . PRO B 1 725 ? 17.906 -32.062 8.766 1 79 725 PRO B CA 1
ATOM 12185 C C . PRO B 1 725 ? 16.531 -31.531 8.391 1 79 725 PRO B C 1
ATOM 12187 O O . PRO B 1 725 ? 16.422 -30.516 7.68 1 79 725 PRO B O 1
ATOM 12190 N N . TYR B 1 726 ? 15.547 -32.156 8.875 1 77.94 726 TYR B N 1
ATOM 12191 C CA . TYR B 1 726 ? 14.195 -31.688 8.586 1 77.94 726 TYR B CA 1
ATOM 12192 C C . TYR B 1 726 ? 13.922 -30.328 9.25 1 77.94 726 TYR B C 1
ATOM 12194 O O . TYR B 1 726 ? 13.43 -29.406 8.602 1 77.94 726 TYR B O 1
ATOM 12202 N N . ALA B 1 727 ? 14.203 -30.312 10.461 1 85.12 727 ALA B N 1
ATOM 12203 C CA . ALA B 1 727 ? 13.984 -29.078 11.195 1 85.12 727 ALA B CA 1
ATOM 12204 C C . ALA B 1 727 ? 14.797 -27.938 10.594 1 85.12 727 ALA B C 1
ATOM 12206 O O . ALA B 1 727 ? 14.312 -26.812 10.477 1 85.12 727 ALA B O 1
ATOM 12207 N N . ASP B 1 728 ? 15.992 -28.234 10.203 1 87 728 ASP B N 1
ATOM 12208 C CA . ASP B 1 728 ? 16.875 -27.234 9.609 1 87 728 ASP B CA 1
ATOM 12209 C C . ASP B 1 728 ? 16.297 -26.719 8.289 1 87 728 ASP B C 1
ATOM 12211 O O . ASP B 1 728 ? 16.375 -25.531 8 1 87 728 ASP B O 1
ATOM 12215 N N . SER B 1 729 ? 15.812 -27.625 7.531 1 85.38 729 SER B N 1
ATOM 12216 C CA . SER B 1 729 ? 15.258 -27.234 6.242 1 85.38 729 SER B CA 1
ATOM 12217 C C . SER B 1 729 ? 14.047 -26.328 6.418 1 85.38 729 SER B C 1
ATOM 12219 O O . SER B 1 729 ? 13.859 -25.375 5.648 1 85.38 729 SER B O 1
ATOM 12221 N N . GLN B 1 730 ? 13.234 -26.625 7.41 1 86.88 730 GLN B N 1
ATOM 12222 C CA . GLN B 1 730 ? 12.062 -25.781 7.691 1 86.88 730 GLN B CA 1
ATOM 12223 C C . GLN B 1 730 ? 12.484 -24.406 8.164 1 86.88 730 GLN B C 1
ATOM 12225 O O . GLN B 1 730 ? 11.883 -23.391 7.77 1 86.88 730 GLN B O 1
ATOM 12230 N N . VAL B 1 731 ? 13.453 -24.375 8.969 1 92.75 731 VAL B N 1
ATOM 12231 C CA . VAL B 1 731 ? 13.953 -23.109 9.5 1 92.75 731 VAL B CA 1
ATOM 12232 C C . VAL B 1 731 ? 14.562 -22.281 8.367 1 92.75 731 VAL B C 1
ATOM 12234 O O . VAL B 1 731 ? 14.32 -21.078 8.281 1 92.75 731 VAL B O 1
ATOM 12237 N N . ILE B 1 732 ? 15.328 -22.922 7.523 1 92.5 732 ILE B N 1
ATOM 12238 C CA . ILE B 1 732 ? 15.953 -22.25 6.391 1 92.5 732 ILE B CA 1
ATOM 12239 C C . ILE B 1 732 ? 14.875 -21.641 5.504 1 92.5 732 ILE B C 1
ATOM 12241 O O . ILE B 1 732 ? 14.977 -20.469 5.109 1 92.5 732 ILE B O 1
ATOM 12245 N N . ASP B 1 733 ? 13.859 -22.359 5.23 1 89.75 733 ASP B N 1
ATOM 12246 C CA . ASP B 1 733 ? 12.766 -21.875 4.402 1 89.75 733 ASP B CA 1
ATOM 12247 C C . ASP B 1 733 ? 12.102 -20.656 5.035 1 89.75 733 ASP B C 1
ATOM 12249 O O . ASP B 1 733 ? 11.852 -19.656 4.352 1 89.75 733 ASP B O 1
ATOM 12253 N N . ALA B 1 734 ? 11.828 -20.766 6.281 1 93.44 734 ALA B N 1
ATOM 12254 C CA . ALA B 1 734 ? 11.156 -19.688 7.008 1 93.44 734 ALA B CA 1
ATOM 12255 C C . ALA B 1 734 ? 12.031 -18.438 7.059 1 93.44 734 ALA B C 1
ATOM 12257 O O . ALA B 1 734 ? 11.531 -17.328 6.922 1 93.44 734 ALA B O 1
ATOM 12258 N N . VAL B 1 735 ? 13.32 -18.609 7.242 1 96.56 735 VAL B N 1
ATOM 12259 C CA . VAL B 1 735 ? 14.258 -17.5 7.309 1 96.56 735 VAL B CA 1
ATOM 12260 C C . VAL B 1 735 ? 14.336 -16.797 5.953 1 96.56 735 VAL B C 1
ATOM 12262 O O . VAL B 1 735 ? 14.32 -15.57 5.875 1 96.56 735 VAL B O 1
ATOM 12265 N N . LEU B 1 736 ? 14.398 -17.609 4.934 1 94.81 736 LEU B N 1
ATOM 12266 C CA . LEU B 1 736 ? 14.484 -17.062 3.584 1 94.81 736 LEU B CA 1
ATOM 12267 C C . LEU B 1 736 ? 13.203 -16.328 3.211 1 94.81 736 LEU B C 1
ATOM 12269 O O . LEU B 1 736 ? 13.242 -15.312 2.514 1 94.81 736 LEU B O 1
ATOM 12273 N N . LYS B 1 737 ? 12.117 -16.797 3.67 1 92.81 737 LYS B N 1
ATOM 12274 C CA . LYS B 1 737 ? 10.859 -16.094 3.447 1 92.81 737 LYS B CA 1
ATOM 12275 C C . LYS B 1 737 ? 10.805 -14.789 4.227 1 92.81 737 LYS B C 1
ATOM 12277 O O . LYS B 1 737 ? 10.414 -13.758 3.684 1 92.81 737 LYS B O 1
ATOM 12282 N N . ALA B 1 738 ? 11.234 -14.805 5.449 1 95.94 738 ALA B N 1
ATOM 12283 C CA . ALA B 1 738 ? 11.227 -13.617 6.305 1 95.94 738 ALA B CA 1
ATOM 12284 C C . ALA B 1 738 ? 12.156 -12.539 5.758 1 95.94 738 ALA B C 1
ATOM 12286 O O . ALA B 1 738 ? 11.945 -11.344 6.008 1 95.94 738 ALA B O 1
ATOM 12287 N N . THR B 1 739 ? 13.148 -12.938 4.988 1 96.44 739 THR B N 1
ATOM 12288 C CA . THR B 1 739 ? 14.133 -11.992 4.465 1 96.44 739 THR B CA 1
ATOM 12289 C C . THR B 1 739 ? 13.883 -11.727 2.982 1 96.44 739 THR B C 1
ATOM 12291 O O . THR B 1 739 ? 14.727 -11.133 2.307 1 96.44 739 THR B O 1
ATOM 12294 N N . GLU B 1 740 ? 12.773 -12.203 2.479 1 92.94 740 GLU B N 1
ATOM 12295 C CA . GLU B 1 740 ? 12.383 -11.977 1.089 1 92.94 740 GLU B CA 1
ATOM 12296 C C . GLU B 1 740 ? 13.477 -12.438 0.127 1 92.94 740 GLU B C 1
ATOM 12298 O O . GLU B 1 740 ? 13.859 -11.703 -0.782 1 92.94 740 GLU B O 1
ATOM 12303 N N . SER B 1 741 ? 13.992 -13.672 0.358 1 93.75 741 SER B N 1
ATOM 12304 C CA . SER B 1 741 ? 15.102 -14.164 -0.448 1 93.75 741 SER B CA 1
ATOM 12305 C C . SER B 1 741 ? 14.844 -15.586 -0.935 1 93.75 741 SER B C 1
ATOM 12307 O O . SER B 1 741 ? 15.734 -16.219 -1.514 1 93.75 741 SER B O 1
ATOM 12309 N N . ILE B 1 742 ? 13.609 -16.047 -0.746 1 90.69 742 ILE B N 1
ATOM 12310 C CA . ILE B 1 742 ? 13.312 -17.438 -1.023 1 90.69 742 ILE B CA 1
ATOM 12311 C C . ILE B 1 742 ? 13.289 -17.672 -2.533 1 90.69 742 ILE B C 1
ATOM 12313 O O . ILE B 1 742 ? 13.742 -18.719 -3.018 1 90.69 742 ILE B O 1
ATOM 12317 N N . VAL B 1 743 ? 12.773 -16.797 -3.281 1 85.19 743 VAL B N 1
ATOM 12318 C CA . VAL B 1 743 ? 12.656 -16.953 -4.73 1 85.19 743 VAL B CA 1
ATOM 12319 C C . VAL B 1 743 ? 14.055 -17.031 -5.348 1 85.19 743 VAL B C 1
ATOM 12321 O O . VAL B 1 743 ? 14.336 -17.922 -6.145 1 85.19 743 VAL B O 1
ATOM 12324 N N . THR B 1 744 ? 14.922 -16.141 -4.926 1 87.75 744 THR B N 1
ATOM 12325 C CA . THR B 1 744 ? 16.297 -16.109 -5.43 1 87.75 744 THR B CA 1
ATOM 12326 C C . THR B 1 744 ? 17.047 -17.375 -5.004 1 87.75 744 THR B C 1
ATOM 12328 O O . THR B 1 744 ? 17.812 -17.938 -5.789 1 87.75 744 THR B O 1
ATOM 12331 N N . TYR B 1 745 ? 16.812 -17.766 -3.791 1 90 745 TYR B N 1
ATOM 12332 C CA . TYR B 1 745 ? 17.516 -18.953 -3.283 1 90 745 TYR B CA 1
ATOM 12333 C C . TYR B 1 745 ? 17.125 -20.188 -4.07 1 90 745 TYR B C 1
ATOM 12335 O O . TYR B 1 745 ? 18 -20.984 -4.461 1 90 745 TYR B O 1
ATOM 12343 N N . ARG B 1 746 ? 15.852 -20.375 -4.273 1 81.38 746 ARG B N 1
ATOM 12344 C CA . ARG B 1 746 ? 15.367 -21.547 -4.992 1 81.38 746 ARG B CA 1
ATOM 12345 C C . ARG B 1 746 ? 15.898 -21.578 -6.422 1 81.38 746 ARG B C 1
ATOM 12347 O O . ARG B 1 746 ? 16.266 -22.641 -6.934 1 81.38 746 ARG B O 1
ATOM 12354 N N . ARG B 1 747 ? 15.961 -20.516 -7.012 1 78.12 747 ARG B N 1
ATOM 12355 C CA . ARG B 1 747 ? 16.453 -20.422 -8.383 1 78.12 747 ARG B CA 1
ATOM 12356 C C . ARG B 1 747 ? 17.953 -20.719 -8.445 1 78.12 747 ARG B C 1
ATOM 12358 O O . ARG B 1 747 ? 18.422 -21.391 -9.359 1 78.12 747 ARG B O 1
ATOM 12365 N N . ARG B 1 748 ? 18.672 -20.234 -7.457 1 83.12 748 ARG B N 1
ATOM 12366 C CA . ARG B 1 748 ? 20.125 -20.344 -7.48 1 83.12 748 ARG B CA 1
ATOM 12367 C C . ARG B 1 748 ? 20.578 -21.719 -7.012 1 83.12 748 ARG B C 1
ATOM 12369 O O . ARG B 1 748 ? 21.578 -22.25 -7.508 1 83.12 748 ARG B O 1
ATOM 12376 N N . TYR B 1 749 ? 19.891 -22.219 -6.016 1 80.5 749 TYR B N 1
ATOM 12377 C CA . TYR B 1 749 ? 20.391 -23.438 -5.387 1 80.5 749 TYR B CA 1
ATOM 12378 C C . TYR B 1 749 ? 19.438 -24.609 -5.637 1 80.5 749 TYR B C 1
ATOM 12380 O O . TYR B 1 749 ? 19.531 -25.641 -4.973 1 80.5 749 TYR B O 1
ATOM 12388 N N . ARG B 1 750 ? 18.578 -24.469 -6.527 1 73 750 ARG B N 1
ATOM 12389 C CA . ARG B 1 750 ? 17.688 -25.516 -7.031 1 73 750 ARG B CA 1
ATOM 12390 C C . ARG B 1 750 ? 16.922 -26.172 -5.891 1 73 750 ARG B C 1
ATOM 12392 O O . ARG B 1 750 ? 16.812 -27.391 -5.832 1 73 750 ARG B O 1
ATOM 12399 N N . GLY B 1 751 ? 16.672 -25.359 -4.906 1 65.81 751 GLY B N 1
ATOM 12400 C CA . GLY B 1 751 ? 15.781 -25.828 -3.85 1 65.81 751 GLY B CA 1
ATOM 12401 C C . GLY B 1 751 ? 16.484 -26.656 -2.803 1 65.81 751 GLY B C 1
ATOM 12402 O O . GLY B 1 751 ? 15.844 -27.234 -1.92 1 65.81 751 GLY B O 1
ATOM 12403 N N . ARG B 1 752 ? 17.797 -26.766 -2.826 1 74 752 ARG B N 1
ATOM 12404 C CA . ARG B 1 752 ? 18.516 -27.516 -1.806 1 74 752 ARG B CA 1
ATOM 12405 C C . ARG B 1 752 ? 18.797 -26.641 -0.588 1 74 752 ARG B C 1
ATOM 12407 O O . ARG B 1 752 ? 19.281 -25.516 -0.726 1 74 752 ARG B O 1
ATOM 12414 N N . ALA B 1 753 ? 18.422 -27.234 0.479 1 77.69 753 ALA B N 1
ATOM 12415 C CA . ALA B 1 753 ? 18.594 -26.484 1.719 1 77.69 753 ALA B CA 1
ATOM 12416 C C . ALA B 1 753 ? 20.016 -26.609 2.258 1 77.69 753 ALA B C 1
ATOM 12418 O O . ALA B 1 753 ? 20.359 -27.625 2.871 1 77.69 753 ALA B O 1
ATOM 12419 N N . HIS B 1 754 ? 20.875 -25.656 1.967 1 84.31 754 HIS B N 1
ATOM 12420 C CA . HIS B 1 754 ? 22.219 -25.609 2.52 1 84.31 754 HIS B CA 1
ATOM 12421 C C . HIS B 1 754 ? 22.484 -24.297 3.234 1 84.31 754 HIS B C 1
ATOM 12423 O O . HIS B 1 754 ? 22.156 -23.219 2.711 1 84.31 754 HIS B O 1
ATOM 12429 N N . ILE B 1 755 ? 23.016 -24.5 4.398 1 90.56 755 ILE B N 1
ATOM 12430 C CA . ILE B 1 755 ? 23.266 -23.328 5.238 1 90.56 755 ILE B CA 1
ATOM 12431 C C . ILE B 1 755 ? 24.281 -22.422 4.555 1 90.56 755 ILE B C 1
ATOM 12433 O O . ILE B 1 755 ? 24.188 -21.188 4.652 1 90.56 755 ILE B O 1
ATOM 12437 N N . ASP B 1 756 ? 25.312 -23 3.887 1 91.06 756 ASP B N 1
ATOM 12438 C CA . ASP B 1 756 ? 26.328 -22.188 3.223 1 91.06 756 ASP B CA 1
ATOM 12439 C C . ASP B 1 756 ? 25.703 -21.312 2.143 1 91.06 756 ASP B C 1
ATOM 12441 O O . ASP B 1 756 ? 26.078 -20.156 1.981 1 91.06 756 ASP B O 1
ATOM 12445 N N . GLY B 1 757 ? 24.703 -21.891 1.364 1 91.31 757 GLY B N 1
ATOM 12446 C CA . GLY B 1 757 ? 24 -21.094 0.378 1 91.31 757 GLY B CA 1
ATOM 12447 C C . GLY B 1 757 ? 23.219 -19.953 0.991 1 91.31 757 GLY B C 1
ATOM 12448 O O . GLY B 1 757 ? 23.172 -18.844 0.429 1 91.31 757 GLY B O 1
ATOM 12449 N N . VAL B 1 758 ? 22.594 -20.203 2.146 1 94.69 758 VAL B N 1
ATOM 12450 C CA . VAL B 1 758 ? 21.844 -19.172 2.857 1 94.69 758 VAL B CA 1
ATOM 12451 C C . VAL B 1 758 ? 22.766 -18.047 3.295 1 94.69 758 VAL B C 1
ATOM 12453 O O . VAL B 1 758 ? 22.469 -16.875 3.105 1 94.69 758 VAL B O 1
ATOM 12456 N N . LEU B 1 759 ? 23.922 -18.438 3.82 1 95.69 759 LEU B N 1
ATOM 12457 C CA . LEU B 1 759 ? 24.875 -17.453 4.301 1 95.69 759 LEU B CA 1
ATOM 12458 C C . LEU B 1 759 ? 25.469 -16.641 3.141 1 95.69 759 LEU B C 1
ATOM 12460 O O . LEU B 1 759 ? 25.672 -15.438 3.262 1 95.69 759 LEU B O 1
ATOM 12464 N N . GLN B 1 760 ? 25.656 -17.266 2.035 1 94 760 GLN B N 1
ATOM 12465 C CA . GLN B 1 760 ? 26.156 -16.562 0.856 1 94 760 GLN B CA 1
ATOM 12466 C C . GLN B 1 760 ? 25.172 -15.492 0.401 1 94 760 GLN B C 1
ATOM 12468 O O . GLN B 1 760 ? 25.578 -14.375 0.086 1 94 760 GLN B O 1
ATOM 12473 N N . LEU B 1 761 ? 23.938 -15.859 0.377 1 94.38 761 LEU B N 1
ATOM 12474 C CA . LEU B 1 761 ? 22.906 -14.977 -0.14 1 94.38 761 LEU B CA 1
ATOM 12475 C C . LEU B 1 761 ? 22.609 -13.852 0.85 1 94.38 761 LEU B C 1
ATOM 12477 O O . LEU B 1 761 ? 22.438 -12.695 0.452 1 94.38 761 LEU B O 1
ATOM 12481 N N . LEU B 1 762 ? 22.609 -14.117 2.154 1 97.38 762 LEU B N 1
ATOM 12482 C CA . LEU B 1 762 ? 22.109 -13.164 3.141 1 97.38 762 LEU B CA 1
ATOM 12483 C C . LEU B 1 762 ? 23.266 -12.383 3.766 1 97.38 762 LEU B C 1
ATOM 12485 O O . LEU B 1 762 ? 23.047 -11.328 4.367 1 97.38 762 LEU B O 1
ATOM 12489 N N . MET B 1 763 ? 24.516 -12.812 3.625 1 97.38 763 MET B N 1
ATOM 12490 C CA . MET B 1 763 ? 25.625 -12.109 4.277 1 97.38 763 MET B CA 1
ATOM 12491 C C . MET B 1 763 ? 26.547 -11.477 3.246 1 97.38 763 MET B C 1
ATOM 12493 O O . MET B 1 763 ? 27 -10.344 3.424 1 97.38 763 MET B O 1
ATOM 12497 N N . LEU B 1 764 ? 26.719 -12.195 2.105 1 96.25 764 LEU B N 1
ATOM 12498 C CA . LEU B 1 764 ? 27.859 -11.797 1.277 1 96.25 764 LEU B CA 1
ATOM 12499 C C . LEU B 1 764 ? 27.391 -11.242 -0.062 1 96.25 764 LEU B C 1
ATOM 12501 O O . LEU B 1 764 ? 28.156 -10.602 -0.779 1 96.25 764 LEU B O 1
ATOM 12505 N N . ASP B 1 765 ? 26.172 -11.477 -0.429 1 94.5 765 ASP B N 1
ATOM 12506 C CA . ASP B 1 765 ? 25.703 -11.047 -1.744 1 94.5 765 ASP B CA 1
ATOM 12507 C C . ASP B 1 765 ? 25.438 -9.547 -1.771 1 94.5 765 ASP B C 1
ATOM 12509 O O . ASP B 1 765 ? 24.469 -9.062 -1.188 1 94.5 765 ASP B O 1
ATOM 12513 N N . GLU B 1 766 ? 26.188 -8.805 -2.518 1 93.94 766 GLU B N 1
ATOM 12514 C CA . GLU B 1 766 ? 26.094 -7.348 -2.557 1 93.94 766 GLU B CA 1
ATOM 12515 C C . GLU B 1 766 ? 24.922 -6.891 -3.41 1 93.94 766 GLU B C 1
ATOM 12517 O O . GLU B 1 766 ? 24.531 -5.723 -3.363 1 93.94 766 GLU B O 1
ATOM 12522 N N . ASN B 1 767 ? 24.297 -7.848 -4.133 1 93.62 767 ASN B N 1
ATOM 12523 C CA . ASN B 1 767 ? 23.172 -7.484 -4.992 1 93.62 767 ASN B CA 1
ATOM 12524 C C . ASN B 1 767 ? 21.828 -7.777 -4.316 1 93.62 767 ASN B C 1
ATOM 12526 O O . ASN B 1 767 ? 20.781 -7.363 -4.809 1 93.62 767 ASN B O 1
ATOM 12530 N N . ASN B 1 768 ? 21.859 -8.539 -3.225 1 95.88 768 ASN B N 1
ATOM 12531 C CA . ASN B 1 768 ? 20.641 -8.805 -2.479 1 95.88 768 ASN B CA 1
ATOM 12532 C C . ASN B 1 768 ? 20.344 -7.707 -1.457 1 95.88 768 ASN B C 1
ATOM 12534 O O . ASN B 1 768 ? 21.078 -7.574 -0.467 1 95.88 768 ASN B O 1
ATOM 12538 N N . PRO B 1 769 ? 19.312 -6.914 -1.669 1 95.69 769 PRO B N 1
ATOM 12539 C CA . PRO B 1 769 ? 19.031 -5.789 -0.778 1 95.69 769 PRO B CA 1
ATOM 12540 C C . PRO B 1 769 ? 18.812 -6.219 0.671 1 95.69 769 PRO B C 1
ATOM 12542 O O . PRO B 1 769 ? 18.859 -5.383 1.58 1 95.69 769 PRO B O 1
ATOM 12545 N N . ARG B 1 770 ? 18.656 -7.484 0.903 1 95.62 770 ARG B N 1
ATOM 12546 C CA . ARG B 1 770 ? 18.375 -8.008 2.238 1 95.62 770 ARG B CA 1
ATOM 12547 C C . ARG B 1 770 ? 19.641 -8.594 2.867 1 95.62 770 ARG B C 1
ATOM 12549 O O . ARG B 1 770 ? 19.562 -9.219 3.93 1 95.62 770 ARG B O 1
ATOM 12556 N N . SER B 1 771 ? 20.828 -8.406 2.258 1 97.75 771 SER B N 1
ATOM 12557 C CA . SER B 1 771 ? 22.078 -8.969 2.77 1 97.75 771 SER B CA 1
ATOM 12558 C C . SER B 1 771 ? 22.859 -7.945 3.588 1 97.75 771 SER B C 1
ATOM 12560 O O . SER B 1 771 ? 22.641 -6.738 3.447 1 97.75 771 SER B O 1
ATOM 12562 N N . ILE B 1 772 ? 23.719 -8.398 4.406 1 98.25 772 ILE B N 1
ATOM 12563 C CA . ILE B 1 772 ? 24.594 -7.539 5.203 1 98.25 772 ILE B CA 1
ATOM 12564 C C . ILE B 1 772 ? 25.562 -6.805 4.289 1 98.25 772 ILE B C 1
ATOM 12566 O O . ILE B 1 772 ? 25.828 -5.613 4.473 1 98.25 772 ILE B O 1
ATOM 12570 N N . ALA B 1 773 ? 26.078 -7.5 3.299 1 97.81 773 ALA B N 1
ATOM 12571 C CA . ALA B 1 773 ? 27 -6.895 2.352 1 97.81 773 ALA B CA 1
ATOM 12572 C C . ALA B 1 773 ? 26.359 -5.727 1.616 1 97.81 773 ALA B C 1
ATOM 12574 O O . ALA B 1 773 ? 27.016 -4.711 1.358 1 97.81 773 ALA B O 1
ATOM 12575 N N . PHE B 1 774 ? 25.141 -5.879 1.241 1 97.31 774 PHE B N 1
ATOM 12576 C CA . PHE B 1 774 ? 24.406 -4.797 0.583 1 97.31 774 PHE B CA 1
ATOM 12577 C C . PHE B 1 774 ? 24.266 -3.596 1.51 1 97.31 774 PHE B C 1
ATOM 12579 O O . PHE B 1 774 ? 24.438 -2.453 1.081 1 97.31 774 PHE B O 1
ATOM 12586 N N . ALA B 1 775 ? 23.906 -3.816 2.752 1 98 775 ALA B N 1
ATOM 12587 C CA . ALA B 1 775 ? 23.766 -2.734 3.725 1 98 775 ALA B CA 1
ATOM 12588 C C . ALA B 1 775 ? 25.062 -1.952 3.867 1 98 775 ALA B C 1
ATOM 12590 O O . ALA B 1 775 ? 25.062 -0.72 3.914 1 98 775 ALA B O 1
ATOM 12591 N N . LEU B 1 776 ? 26.156 -2.65 3.906 1 97.88 776 LEU B N 1
ATOM 12592 C CA . LEU B 1 776 ? 27.453 -1.996 4.047 1 97.88 776 LEU B CA 1
ATOM 12593 C C . LEU B 1 776 ? 27.812 -1.227 2.781 1 97.88 776 LEU B C 1
ATOM 12595 O O . LEU B 1 776 ? 28.391 -0.137 2.854 1 97.88 776 LEU B O 1
ATOM 12599 N N . HIS B 1 777 ? 27.438 -1.803 1.694 1 96.69 777 HIS B N 1
ATOM 12600 C CA . HIS B 1 777 ? 27.656 -1.115 0.427 1 96.69 777 HIS B CA 1
ATOM 12601 C C . HIS B 1 777 ? 26.844 0.175 0.35 1 96.69 777 HIS B C 1
ATOM 12603 O O . HIS B 1 777 ? 27.359 1.208 -0.091 1 96.69 777 HIS B O 1
ATOM 12609 N N . LYS B 1 778 ? 25.656 0.105 0.735 1 96.38 778 LYS B N 1
ATOM 12610 C CA . LYS B 1 778 ? 24.781 1.277 0.753 1 96.38 778 LYS B CA 1
ATOM 12611 C C . LYS B 1 778 ? 25.328 2.354 1.686 1 96.38 778 LYS B C 1
ATOM 12613 O O . LYS B 1 778 ? 25.266 3.545 1.374 1 96.38 778 LYS B O 1
ATOM 12618 N N . LEU B 1 779 ? 25.844 1.959 2.816 1 97.5 779 LEU B N 1
ATOM 12619 C CA . LEU B 1 779 ? 26.438 2.898 3.766 1 97.5 779 LEU B CA 1
ATOM 12620 C C . LEU B 1 779 ? 27.656 3.574 3.168 1 97.5 779 LEU B C 1
ATOM 12622 O O . LEU B 1 779 ? 27.906 4.758 3.414 1 97.5 779 LEU B O 1
ATOM 12626 N N . ALA B 1 780 ? 28.391 2.84 2.375 1 96.25 780 ALA B N 1
ATOM 12627 C CA . ALA B 1 780 ? 29.578 3.385 1.732 1 96.25 780 ALA B CA 1
ATOM 12628 C C . ALA B 1 780 ? 29.219 4.48 0.737 1 96.25 780 ALA B C 1
ATOM 12630 O O . ALA B 1 780 ? 29.984 5.426 0.535 1 96.25 780 ALA B O 1
ATOM 12631 N N . ILE B 1 781 ? 28.047 4.359 0.222 1 94.06 781 ILE B N 1
ATOM 12632 C CA . ILE B 1 781 ? 27.562 5.355 -0.727 1 94.06 781 ILE B CA 1
ATOM 12633 C C . ILE B 1 781 ? 26.969 6.543 0.029 1 94.06 781 ILE B C 1
ATOM 12635 O O . ILE B 1 781 ? 27.172 7.695 -0.356 1 94.06 781 ILE B O 1
ATOM 12639 N N . ASP B 1 782 ? 26.281 6.344 1.12 1 95.31 782 ASP B N 1
ATOM 12640 C CA . ASP B 1 782 ? 25.5 7.363 1.818 1 95.31 782 ASP B CA 1
ATOM 12641 C C . ASP B 1 782 ? 26.391 8.227 2.709 1 95.31 782 ASP B C 1
ATOM 12643 O O . ASP B 1 782 ? 26.219 9.445 2.777 1 95.31 782 ASP B O 1
ATOM 12647 N N . ILE B 1 783 ? 27.359 7.684 3.373 1 95.31 783 ILE B N 1
ATOM 12648 C CA . ILE B 1 783 ? 28.094 8.328 4.453 1 95.31 783 ILE B CA 1
ATOM 12649 C C . ILE B 1 783 ? 28.875 9.516 3.9 1 95.31 783 ILE B C 1
ATOM 12651 O O . ILE B 1 783 ? 28.859 10.602 4.48 1 95.31 783 ILE B O 1
ATOM 12655 N N . PRO B 1 784 ? 29.469 9.445 2.693 1 93.19 784 PRO B N 1
ATOM 12656 C CA . PRO B 1 784 ? 30.234 10.586 2.188 1 93.19 784 PRO B CA 1
ATOM 12657 C C . PRO B 1 784 ? 29.359 11.797 1.896 1 93.19 784 PRO B C 1
ATOM 12659 O O . PRO B 1 784 ? 29.859 12.93 1.848 1 93.19 784 PRO B O 1
ATOM 12662 N N . THR B 1 785 ? 28.125 11.641 1.772 1 89.94 785 THR B N 1
ATOM 12663 C CA . THR B 1 785 ? 27.219 12.727 1.404 1 89.94 785 THR B CA 1
ATOM 12664 C C . THR B 1 785 ? 26.984 13.656 2.592 1 89.94 785 THR B C 1
ATOM 12666 O O . THR B 1 785 ? 26.766 14.852 2.414 1 89.94 785 THR B O 1
ATOM 12669 N N . PHE B 1 786 ? 27.031 13.125 3.828 1 88.38 786 PHE B N 1
ATOM 12670 C CA . PHE B 1 786 ? 26.781 13.984 4.98 1 88.38 786 PHE B CA 1
ATOM 12671 C C . PHE B 1 786 ? 28 14.062 5.875 1 88.38 786 PHE B C 1
ATOM 12673 O O . PHE B 1 786 ? 28.078 14.922 6.762 1 88.38 786 PHE B O 1
ATOM 12680 N N . ASP B 1 787 ? 28.969 13.195 5.637 1 89.19 787 ASP B N 1
ATOM 12681 C CA . ASP B 1 787 ? 30.25 13.219 6.32 1 89.19 787 ASP B CA 1
ATOM 12682 C C . ASP B 1 787 ? 31.406 13.062 5.332 1 89.19 787 ASP B C 1
ATOM 12684 O O . ASP B 1 787 ? 32.031 12 5.254 1 89.19 787 ASP B O 1
ATOM 12688 N N . PRO B 1 788 ? 31.766 14.148 4.676 1 85.06 788 PRO B N 1
ATOM 12689 C CA . PRO B 1 788 ? 32.719 14.062 3.57 1 85.06 788 PRO B CA 1
ATOM 12690 C C . PRO B 1 788 ? 34.156 13.906 4.047 1 85.06 788 PRO B C 1
ATOM 12692 O O . PRO B 1 788 ? 35.062 13.641 3.24 1 85.06 788 PRO B O 1
ATOM 12695 N N . GLU B 1 789 ? 34.5 13.922 5.293 1 84.19 789 GLU B N 1
ATOM 12696 C CA . GLU B 1 789 ? 35.844 13.797 5.777 1 84.19 789 GLU B CA 1
ATOM 12697 C C . GLU B 1 789 ? 36.438 12.406 5.484 1 84.19 789 GLU B C 1
ATOM 12699 O O . GLU B 1 789 ? 36.031 11.43 6.117 1 84.19 789 GLU B O 1
ATOM 12704 N N . PRO B 1 790 ? 37.344 12.383 4.562 1 85.12 790 PRO B N 1
ATOM 12705 C CA . PRO B 1 790 ? 37.906 11.07 4.254 1 85.12 790 PRO B CA 1
ATOM 12706 C C . PRO B 1 790 ? 38.656 10.453 5.445 1 85.12 790 PRO B C 1
ATOM 12708 O O . PRO B 1 790 ? 39.375 11.156 6.152 1 85.12 790 PRO B O 1
ATOM 12711 N N . GLY B 1 791 ? 38.438 9.297 5.781 1 84.56 791 GLY B N 1
ATOM 12712 C CA . GLY B 1 791 ? 39.125 8.586 6.848 1 84.56 791 GLY B CA 1
ATOM 12713 C C . GLY B 1 791 ? 38.625 8.953 8.234 1 84.56 791 GLY B C 1
ATOM 12714 O O . GLY B 1 791 ? 39.281 8.656 9.234 1 84.56 791 GLY B O 1
ATOM 12715 N N . GLY B 1 792 ? 37.531 9.633 8.273 1 91.62 792 GLY B N 1
ATOM 12716 C CA . GLY B 1 792 ? 36.969 9.984 9.57 1 91.62 792 GLY B CA 1
ATOM 12717 C C . GLY B 1 792 ? 36.469 8.773 10.352 1 91.62 792 GLY B C 1
ATOM 12718 O O . GLY B 1 792 ? 36.562 7.641 9.883 1 91.62 792 GLY B O 1
ATOM 12719 N N . PRO B 1 793 ? 36.031 9.023 11.578 1 93.5 793 PRO B N 1
ATOM 12720 C CA . PRO B 1 793 ? 35.625 7.938 12.484 1 93.5 793 PRO B CA 1
ATOM 12721 C C . PRO B 1 793 ? 34.5 7.062 11.898 1 93.5 793 PRO B C 1
ATOM 12723 O O . PRO B 1 793 ? 34.531 5.84 12.07 1 93.5 793 PRO B O 1
ATOM 12726 N N . ILE B 1 794 ? 33.562 7.66 11.258 1 96 794 ILE B N 1
ATOM 12727 C CA . ILE B 1 794 ? 32.438 6.891 10.695 1 96 794 ILE B CA 1
ATOM 12728 C C . ILE B 1 794 ? 32.969 5.988 9.578 1 96 794 ILE B C 1
ATOM 12730 O O . ILE B 1 794 ? 32.594 4.82 9.484 1 96 794 ILE B O 1
ATOM 12734 N N . GLN B 1 795 ? 33.812 6.508 8.727 1 95.5 795 GLN B N 1
ATOM 12735 C CA . GLN B 1 795 ? 34.375 5.738 7.629 1 95.5 795 GLN B CA 1
ATOM 12736 C C . GLN B 1 795 ? 35.25 4.609 8.156 1 95.5 795 GLN B C 1
ATOM 12738 O O . GLN B 1 795 ? 35.281 3.52 7.582 1 95.5 795 GLN B O 1
ATOM 12743 N N . GLN B 1 796 ? 35.969 4.898 9.211 1 95.56 796 GLN B N 1
ATOM 12744 C CA . GLN B 1 796 ? 36.781 3.869 9.828 1 95.56 796 GLN B CA 1
ATOM 12745 C C . GLN B 1 796 ? 35.938 2.727 10.367 1 95.56 796 GLN B C 1
ATOM 12747 O O . GLN B 1 796 ? 36.281 1.555 10.219 1 95.56 796 GLN B O 1
ATOM 12752 N N . ALA B 1 797 ? 34.906 3.127 11.023 1 96.62 797 ALA B N 1
ATOM 12753 C CA . ALA B 1 797 ? 33.969 2.111 11.531 1 96.62 797 ALA B CA 1
ATOM 12754 C C . ALA B 1 797 ? 33.406 1.275 10.391 1 96.62 797 ALA B C 1
ATOM 12756 O O . ALA B 1 797 ? 33.25 0.055 10.516 1 96.62 797 ALA B O 1
ATOM 12757 N N . LEU B 1 798 ? 33.031 1.928 9.281 1 97.25 798 LEU B N 1
ATOM 12758 C CA . LEU B 1 798 ? 32.5 1.236 8.109 1 97.25 798 LEU B CA 1
ATOM 12759 C C . LEU B 1 798 ? 33.531 0.284 7.52 1 97.25 798 LEU B C 1
ATOM 12761 O O . LEU B 1 798 ? 33.188 -0.853 7.168 1 97.25 798 LEU B O 1
ATOM 12765 N N . GLU B 1 799 ? 34.75 0.705 7.43 1 96.06 799 GLU B N 1
ATOM 12766 C CA . GLU B 1 799 ? 35.812 -0.139 6.918 1 96.06 799 GLU B CA 1
ATOM 12767 C C . GLU B 1 799 ? 36.062 -1.339 7.828 1 96.06 799 GLU B C 1
ATOM 12769 O O . GLU B 1 799 ? 36.375 -2.432 7.355 1 96.06 799 GLU B O 1
ATOM 12774 N N . GLY B 1 800 ? 35.969 -1.076 9.078 1 96.19 800 GLY B N 1
ATOM 12775 C CA . GLY B 1 800 ? 36.062 -2.174 10.023 1 96.19 800 GLY B CA 1
ATOM 12776 C C . GLY B 1 800 ? 35.031 -3.252 9.812 1 96.19 800 GLY B C 1
ATOM 12777 O O . GLY B 1 800 ? 35.344 -4.441 9.805 1 96.19 800 GLY B O 1
ATOM 12778 N N . ALA B 1 801 ? 33.781 -2.867 9.625 1 97.12 801 ALA B N 1
ATOM 12779 C CA . ALA B 1 801 ? 32.719 -3.812 9.391 1 97.12 801 ALA B CA 1
ATOM 12780 C C . ALA B 1 801 ? 32.906 -4.551 8.062 1 97.12 801 ALA B C 1
ATOM 12782 O O . ALA B 1 801 ? 32.719 -5.766 7.992 1 97.12 801 ALA B O 1
ATOM 12783 N N . SER B 1 802 ? 33.281 -3.809 7.016 1 96.94 802 SER B N 1
ATOM 12784 C CA . SER B 1 802 ? 33.5 -4.387 5.691 1 96.94 802 SER B CA 1
ATOM 12785 C C . SER B 1 802 ? 34.656 -5.391 5.695 1 96.94 802 SER B C 1
ATOM 12787 O O . SER B 1 802 ? 34.594 -6.398 4.984 1 96.94 802 SER B O 1
ATOM 12789 N N . SER B 1 803 ? 35.625 -5.137 6.5 1 96 803 SER B N 1
ATOM 12790 C CA . SER B 1 803 ? 36.781 -6.012 6.578 1 96 803 SER B CA 1
ATOM 12791 C C . SER B 1 803 ? 36.438 -7.355 7.199 1 96 803 SER B C 1
ATOM 12793 O O . SER B 1 803 ? 37.031 -8.383 6.852 1 96 803 SER B O 1
ATOM 12795 N N . ILE B 1 804 ? 35.5 -7.34 8.094 1 96.06 804 ILE B N 1
ATOM 12796 C CA . ILE B 1 804 ? 35.062 -8.57 8.742 1 96.06 804 ILE B CA 1
ATOM 12797 C C . ILE B 1 804 ? 34.438 -9.516 7.699 1 96.06 804 ILE B C 1
ATOM 12799 O O . ILE B 1 804 ? 34.625 -10.727 7.77 1 96.06 804 ILE B O 1
ATOM 12803 N N . LEU B 1 805 ? 33.75 -9 6.703 1 95.06 805 LEU B N 1
ATOM 12804 C CA . LEU B 1 805 ? 33.062 -9.805 5.703 1 95.06 805 LEU B CA 1
ATOM 12805 C C . LEU B 1 805 ? 34.031 -10.234 4.598 1 95.06 805 LEU B C 1
ATOM 12807 O O . LEU B 1 805 ? 33.781 -11.227 3.91 1 95.06 805 LEU B O 1
ATOM 12811 N N . ARG B 1 806 ? 35.062 -9.461 4.516 1 91.19 806 ARG B N 1
ATOM 12812 C CA . ARG B 1 806 ? 36 -9.766 3.434 1 91.19 806 ARG B CA 1
ATOM 12813 C C . ARG B 1 806 ? 36.719 -11.086 3.676 1 91.19 806 ARG B C 1
ATOM 12815 O O . ARG B 1 806 ? 37.281 -11.312 4.754 1 91.19 806 ARG B O 1
ATOM 12822 N N . GLY B 1 807 ? 36.688 -11.945 2.807 1 86.25 807 GLY B N 1
ATOM 12823 C CA . GLY B 1 807 ? 37.438 -13.188 2.822 1 86.25 807 GLY B CA 1
ATOM 12824 C C . GLY B 1 807 ? 36.812 -14.273 3.658 1 86.25 807 GLY B C 1
ATOM 12825 O O . GLY B 1 807 ? 37.438 -15.273 3.996 1 86.25 807 GLY B O 1
ATOM 12826 N N . VAL B 1 808 ? 35.562 -14.117 4.09 1 92.75 808 VAL B N 1
ATOM 12827 C CA . VAL B 1 808 ? 34.812 -15.102 4.875 1 92.75 808 VAL B CA 1
ATOM 12828 C C . VAL B 1 808 ? 34.531 -16.328 4.023 1 92.75 808 VAL B C 1
ATOM 12830 O O . VAL B 1 808 ? 34.219 -16.219 2.834 1 92.75 808 VAL B O 1
ATOM 12833 N N . ASP B 1 809 ? 34.75 -17.531 4.656 1 93.75 809 ASP B N 1
ATOM 12834 C CA . ASP B 1 809 ? 34.406 -18.812 4.031 1 93.75 809 ASP B CA 1
ATOM 12835 C C . ASP B 1 809 ? 33.062 -19.344 4.574 1 93.75 809 ASP B C 1
ATOM 12837 O O . ASP B 1 809 ? 33.031 -19.875 5.688 1 93.75 809 ASP B O 1
ATOM 12841 N N . VAL B 1 810 ? 32.094 -19.312 3.727 1 92.94 810 VAL B N 1
ATOM 12842 C CA . VAL B 1 810 ? 30.734 -19.656 4.172 1 92.94 810 VAL B CA 1
ATOM 12843 C C . VAL B 1 810 ? 30.656 -21.156 4.461 1 92.94 810 VAL B C 1
ATOM 12845 O O . VAL B 1 810 ? 29.844 -21.578 5.289 1 92.94 810 VAL B O 1
ATOM 12848 N N . VAL B 1 811 ? 31.438 -21.984 3.822 1 90.81 811 VAL B N 1
ATOM 12849 C CA . VAL B 1 811 ? 31.438 -23.422 4.074 1 90.81 811 VAL B CA 1
ATOM 12850 C C . VAL B 1 811 ? 31.938 -23.703 5.488 1 90.81 811 VAL B C 1
ATOM 12852 O O . VAL B 1 811 ? 31.375 -24.531 6.199 1 90.81 811 VAL B O 1
ATOM 12855 N N . GLN B 1 812 ? 32.969 -23.016 5.809 1 92.69 812 GLN B N 1
ATOM 12856 C CA . GLN B 1 812 ? 33.5 -23.156 7.16 1 92.69 812 GLN B CA 1
ATOM 12857 C C . GLN B 1 812 ? 32.5 -22.656 8.203 1 92.69 812 GLN B C 1
ATOM 12859 O O . GLN B 1 812 ? 32.312 -23.297 9.242 1 92.69 812 GLN B O 1
ATOM 12864 N N . LEU B 1 813 ? 31.906 -21.594 7.914 1 94.75 813 LEU B N 1
ATOM 12865 C CA . LEU B 1 813 ? 30.922 -21.016 8.836 1 94.75 813 LEU B CA 1
ATOM 12866 C C . LEU B 1 813 ? 29.734 -21.953 9.023 1 94.75 813 LEU B C 1
ATOM 12868 O O . LEU B 1 813 ? 29.125 -21.969 10.094 1 94.75 813 LEU B O 1
ATOM 12872 N N . ALA B 1 814 ? 29.406 -22.703 7.965 1 92.5 814 ALA B N 1
ATOM 12873 C CA . ALA B 1 814 ? 28.219 -23.562 7.973 1 92.5 814 ALA B CA 1
ATOM 12874 C C . ALA B 1 814 ? 28.516 -24.875 8.688 1 92.5 814 ALA B C 1
ATOM 12876 O O . ALA B 1 814 ? 27.594 -25.641 8.992 1 92.5 814 ALA B O 1
ATOM 12877 N N . SER B 1 815 ? 29.734 -25.094 9.039 1 91.38 815 SER B N 1
ATOM 12878 C CA . SER B 1 815 ? 30.125 -26.359 9.656 1 91.38 815 SER B CA 1
ATOM 12879 C C . SER B 1 815 ? 30 -26.297 11.172 1 91.38 815 SER B C 1
ATOM 12881 O O . SER B 1 815 ? 30.641 -25.469 11.82 1 91.38 815 SER B O 1
ATOM 12883 N N . PRO B 1 816 ? 29.156 -27.203 11.766 1 92.44 816 PRO B N 1
ATOM 12884 C CA . PRO B 1 816 ? 29.031 -27.219 13.227 1 92.44 816 PRO B CA 1
ATOM 12885 C C . PRO B 1 816 ? 30.219 -27.906 13.914 1 92.44 816 PRO B C 1
ATOM 12887 O O . PRO B 1 816 ? 30.891 -28.734 13.305 1 92.44 816 PRO B O 1
ATOM 12890 N N . ASP B 1 817 ? 30.391 -27.609 15.094 1 91.88 817 ASP B N 1
ATOM 12891 C CA . ASP B 1 817 ? 31.375 -28.328 15.906 1 91.88 817 ASP B CA 1
ATOM 12892 C C . ASP B 1 817 ? 30.812 -29.641 16.438 1 91.88 817 ASP B C 1
ATOM 12894 O O . ASP B 1 817 ? 29.75 -30.078 15.992 1 91.88 817 ASP B O 1
ATOM 12898 N N . ASP B 1 818 ? 31.547 -30.297 17.312 1 89.75 818 ASP B N 1
ATOM 12899 C CA . ASP B 1 818 ? 31.188 -31.625 17.797 1 89.75 818 ASP B CA 1
ATOM 12900 C C . ASP B 1 818 ? 29.891 -31.578 18.594 1 89.75 818 ASP B C 1
ATOM 12902 O O . ASP B 1 818 ? 29.172 -32.562 18.672 1 89.75 818 ASP B O 1
ATOM 12906 N N . ASP B 1 819 ? 29.594 -30.453 19.094 1 90.62 819 ASP B N 1
ATOM 12907 C CA . ASP B 1 819 ? 28.375 -30.297 19.891 1 90.62 819 ASP B CA 1
ATOM 12908 C C . ASP B 1 819 ? 27.219 -29.828 19.016 1 90.62 819 ASP B C 1
ATOM 12910 O O . ASP B 1 819 ? 26.125 -29.578 19.516 1 90.62 819 ASP B O 1
ATOM 12914 N N . GLY B 1 820 ? 27.453 -29.672 17.75 1 91.62 820 GLY B N 1
ATOM 12915 C CA . GLY B 1 820 ? 26.406 -29.266 16.828 1 91.62 820 GLY B CA 1
ATOM 12916 C C . GLY B 1 820 ? 26.25 -27.766 16.734 1 91.62 820 GLY B C 1
ATOM 12917 O O . GLY B 1 820 ? 25.312 -27.281 16.094 1 91.62 820 GLY B O 1
ATOM 12918 N N . VAL B 1 821 ? 27.141 -27.062 17.406 1 94.44 821 VAL B N 1
ATOM 12919 C CA . VAL B 1 821 ? 27.078 -25.609 17.438 1 94.44 821 VAL B CA 1
ATOM 12920 C C . VAL B 1 821 ? 27.984 -25.016 16.359 1 94.44 821 VAL B C 1
ATOM 12922 O O . VAL B 1 821 ? 29.109 -25.5 16.156 1 94.44 821 VAL B O 1
ATOM 12925 N N . ARG B 1 822 ? 27.484 -24.078 15.641 1 96 822 ARG B N 1
ATOM 12926 C CA . ARG B 1 822 ? 28.312 -23.375 14.664 1 96 822 ARG B CA 1
ATOM 12927 C C . ARG B 1 822 ? 29 -22.172 15.297 1 96 822 ARG B C 1
ATOM 12929 O O . ARG B 1 822 ? 28.641 -21.016 15.016 1 96 822 ARG B O 1
ATOM 12936 N N . THR B 1 823 ? 30.031 -22.375 15.961 1 95.69 823 THR B N 1
ATOM 12937 C CA . THR B 1 823 ? 30.719 -21.406 16.828 1 95.69 823 THR B CA 1
ATOM 12938 C C . THR B 1 823 ? 31.344 -20.297 15.992 1 95.69 823 THR B C 1
ATOM 12940 O O . THR B 1 823 ? 31.297 -19.125 16.375 1 95.69 823 THR B O 1
ATOM 12943 N N . GLU B 1 824 ? 31.938 -20.609 14.883 1 95.25 824 GLU B N 1
ATOM 12944 C CA . GLU B 1 824 ? 32.562 -19.594 14.039 1 95.25 824 GLU B CA 1
ATOM 12945 C C . GLU B 1 824 ? 31.547 -18.609 13.484 1 95.25 824 GLU B C 1
ATOM 12947 O O . GLU B 1 824 ? 31.828 -17.422 13.352 1 95.25 824 GLU B O 1
ATOM 12952 N N . LEU B 1 825 ? 30.438 -19.156 13.117 1 96.88 825 LEU B N 1
ATOM 12953 C CA . LEU B 1 825 ? 29.359 -18.297 12.648 1 96.88 825 LEU B CA 1
ATOM 12954 C C . LEU B 1 825 ? 28.906 -17.328 13.742 1 96.88 825 LEU B C 1
ATOM 12956 O O . LEU B 1 825 ? 28.734 -16.141 13.492 1 96.88 825 LEU B O 1
ATOM 12960 N N . GLU B 1 826 ? 28.734 -17.828 14.938 1 96.19 826 GLU B N 1
ATOM 12961 C CA . GLU B 1 826 ? 28.312 -17.016 16.062 1 96.19 826 GLU B CA 1
ATOM 12962 C C . GLU B 1 826 ? 29.328 -15.914 16.359 1 96.19 826 GLU B C 1
ATOM 12964 O O . GLU B 1 826 ? 28.953 -14.773 16.641 1 96.19 826 GLU B O 1
ATOM 12969 N N . GLU B 1 827 ? 30.531 -16.25 16.297 1 96 827 GLU B N 1
ATOM 12970 C CA . GLU B 1 827 ? 31.594 -15.281 16.578 1 96 827 GLU B CA 1
ATOM 12971 C C . GLU B 1 827 ? 31.625 -14.188 15.516 1 96 827 GLU B C 1
ATOM 12973 O O . GLU B 1 827 ? 31.75 -13.008 15.844 1 96 827 GLU B O 1
ATOM 12978 N N . LEU B 1 828 ? 31.516 -14.602 14.297 1 97.25 828 LEU B N 1
ATOM 12979 C CA . LEU B 1 828 ? 31.531 -13.633 13.203 1 97.25 828 LEU B CA 1
ATOM 12980 C C . LEU B 1 828 ? 30.359 -12.68 13.312 1 97.25 828 LEU B C 1
ATOM 12982 O O . LEU B 1 828 ? 30.516 -11.461 13.172 1 97.25 828 LEU B O 1
ATOM 12986 N N . LEU B 1 829 ? 29.188 -13.242 13.523 1 97.81 829 LEU B N 1
ATOM 12987 C CA . LEU B 1 829 ? 27.984 -12.43 13.594 1 97.81 829 LEU B CA 1
ATOM 12988 C C . LEU B 1 829 ? 28.031 -11.492 14.797 1 97.81 829 LEU B C 1
ATOM 12990 O O . LEU B 1 829 ? 27.547 -10.359 14.727 1 97.81 829 LEU B O 1
ATOM 12994 N N . SER B 1 830 ? 28.594 -11.93 15.859 1 97.31 830 SER B N 1
ATOM 12995 C CA . SER B 1 830 ? 28.766 -11.078 17.031 1 97.31 830 SER B CA 1
ATOM 12996 C C . SER B 1 830 ? 29.703 -9.906 16.734 1 97.31 830 SER B C 1
ATOM 12998 O O . SER B 1 830 ? 29.422 -8.773 17.125 1 97.31 830 SER B O 1
ATOM 13000 N N . GLN B 1 831 ? 30.734 -10.188 16.062 1 97.19 831 GLN B N 1
ATOM 13001 C CA . GLN B 1 831 ? 31.688 -9.141 15.688 1 97.19 831 GLN B CA 1
ATOM 13002 C C . GLN B 1 831 ? 31.031 -8.125 14.75 1 97.19 831 GLN B C 1
ATOM 13004 O O . GLN B 1 831 ? 31.25 -6.918 14.883 1 97.19 831 GLN B O 1
ATOM 13009 N N . LEU B 1 832 ? 30.281 -8.617 13.82 1 97.56 832 LEU B N 1
ATOM 13010 C CA . LEU B 1 832 ? 29.594 -7.746 12.875 1 97.56 832 LEU B CA 1
ATOM 13011 C C . LEU B 1 832 ? 28.594 -6.859 13.594 1 97.56 832 LEU B C 1
ATOM 13013 O O . LEU B 1 832 ? 28.438 -5.68 13.258 1 97.56 832 LEU B O 1
ATOM 13017 N N . TYR B 1 833 ? 27.891 -7.41 14.516 1 97.44 833 TYR B N 1
ATOM 13018 C CA . TYR B 1 833 ? 26.922 -6.648 15.289 1 97.44 833 TYR B CA 1
ATOM 13019 C C . TYR B 1 833 ? 27.578 -5.469 15.992 1 97.44 833 TYR B C 1
ATOM 13021 O O . TYR B 1 833 ? 27.078 -4.344 15.938 1 97.44 833 TYR B O 1
ATOM 13029 N N . ASP B 1 834 ? 28.703 -5.703 16.578 1 97.31 834 ASP B N 1
ATOM 13030 C CA . ASP B 1 834 ? 29.438 -4.66 17.281 1 97.31 834 ASP B CA 1
ATOM 13031 C C . ASP B 1 834 ? 29.969 -3.607 16.312 1 97.31 834 ASP B C 1
ATOM 13033 O O . ASP B 1 834 ? 29.922 -2.41 16.594 1 97.31 834 ASP B O 1
ATOM 13037 N N . ALA B 1 835 ? 30.469 -4.082 15.234 1 97.5 835 ALA B N 1
ATOM 13038 C CA . ALA B 1 835 ? 31.031 -3.166 14.242 1 97.5 835 ALA B CA 1
ATOM 13039 C C . ALA B 1 835 ? 29.953 -2.254 13.664 1 97.5 835 ALA B C 1
ATOM 13041 O O . ALA B 1 835 ? 30.188 -1.059 13.461 1 97.5 835 ALA B O 1
ATOM 13042 N N . ILE B 1 836 ? 28.812 -2.777 13.336 1 97.62 836 ILE B N 1
ATOM 13043 C CA . ILE B 1 836 ? 27.703 -1.992 12.797 1 97.62 836 ILE B CA 1
ATOM 13044 C C . ILE B 1 836 ? 27.172 -1.048 13.867 1 97.62 836 ILE B C 1
ATOM 13046 O O . ILE B 1 836 ? 26.812 0.093 13.578 1 97.62 836 ILE B O 1
ATOM 13050 N N . GLY B 1 837 ? 27.109 -1.524 15.102 1 97.06 837 GLY B N 1
ATOM 13051 C CA . GLY B 1 837 ? 26.766 -0.658 16.219 1 97.06 837 GLY B CA 1
ATOM 13052 C C . GLY B 1 837 ? 27.672 0.544 16.344 1 97.06 837 GLY B C 1
ATOM 13053 O O . GLY B 1 837 ? 27.234 1.641 16.688 1 97.06 837 GLY B O 1
ATOM 13054 N N . GLU B 1 838 ? 28.891 0.325 16.047 1 96.94 838 GLU B N 1
ATOM 13055 C CA . GLU B 1 838 ? 29.859 1.407 16.125 1 96.94 838 GLU B CA 1
ATOM 13056 C C . GLU B 1 838 ? 29.594 2.465 15.062 1 96.94 838 GLU B C 1
ATOM 13058 O O . GLU B 1 838 ? 29.766 3.66 15.312 1 96.94 838 GLU B O 1
ATOM 13063 N N . ILE B 1 839 ? 29.234 2.051 13.883 1 97.75 839 ILE B N 1
ATOM 13064 C CA . ILE B 1 839 ? 28.859 3 12.844 1 97.75 839 ILE B CA 1
ATOM 13065 C C . ILE B 1 839 ? 27.734 3.893 13.336 1 97.75 839 ILE B C 1
ATOM 13067 O O . ILE B 1 839 ? 27.781 5.117 13.203 1 97.75 839 ILE B O 1
ATOM 13071 N N . SER B 1 840 ? 26.719 3.303 13.914 1 97 840 SER B N 1
ATOM 13072 C CA . SER B 1 840 ? 25.562 4.027 14.43 1 97 840 SER B CA 1
ATOM 13073 C C . SER B 1 840 ? 25.969 5.02 15.516 1 97 840 SER B C 1
ATOM 13075 O O . SER B 1 840 ? 25.516 6.164 15.523 1 97 840 SER B O 1
ATOM 13077 N N . GLN B 1 841 ? 26.812 4.625 16.375 1 96.06 841 GLN B N 1
ATOM 13078 C CA . GLN B 1 841 ? 27.266 5.473 17.469 1 96.06 841 GLN B CA 1
ATOM 13079 C C . GLN B 1 841 ? 28.047 6.672 16.969 1 96.06 841 GLN B C 1
ATOM 13081 O O . GLN B 1 841 ? 27.906 7.785 17.484 1 96.06 841 GLN B O 1
ATOM 13086 N N . GLN B 1 842 ? 28.875 6.441 16.016 1 95.5 842 GLN B N 1
ATOM 13087 C CA . GLN B 1 842 ? 29.656 7.535 15.453 1 95.5 842 GLN B CA 1
ATOM 13088 C C . GLN B 1 842 ? 28.781 8.539 14.719 1 95.5 842 GLN B C 1
ATOM 13090 O O . GLN B 1 842 ? 29 9.742 14.789 1 95.5 842 GLN B O 1
ATOM 13095 N N . ILE B 1 843 ? 27.781 8.039 13.992 1 95.5 843 ILE B N 1
ATOM 13096 C CA . ILE B 1 843 ? 26.828 8.922 13.32 1 95.5 843 ILE B CA 1
ATOM 13097 C C . ILE B 1 843 ? 26.109 9.789 14.352 1 95.5 843 ILE B C 1
ATOM 13099 O O . ILE B 1 843 ? 25.969 11 14.164 1 95.5 843 ILE B O 1
ATOM 13103 N N . TYR B 1 844 ? 25.688 9.188 15.453 1 93.31 844 TYR B N 1
ATOM 13104 C CA . TYR B 1 844 ? 24.984 9.906 16.516 1 93.31 844 TYR B CA 1
ATOM 13105 C C . TYR B 1 844 ? 25.875 10.992 17.109 1 93.31 844 TYR B C 1
ATOM 13107 O O . TYR B 1 844 ? 25.453 12.141 17.25 1 93.31 844 TYR B O 1
ATOM 13115 N N . ARG B 1 845 ? 27.062 10.695 17.391 1 91.44 845 ARG B N 1
ATOM 13116 C CA . ARG B 1 845 ? 27.969 11.602 18.062 1 91.44 845 ARG B CA 1
ATOM 13117 C C . ARG B 1 845 ? 28.328 12.781 17.172 1 91.44 845 ARG B C 1
ATOM 13119 O O . ARG B 1 845 ? 28.453 13.914 17.641 1 91.44 845 ARG B O 1
ATOM 13126 N N . ARG B 1 846 ? 28.375 12.547 15.945 1 89.12 846 ARG B N 1
ATOM 13127 C CA . ARG B 1 846 ? 28.922 13.57 15.055 1 89.12 846 ARG B CA 1
ATOM 13128 C C . ARG B 1 846 ? 27.797 14.43 14.461 1 89.12 846 ARG B C 1
ATOM 13130 O O . ARG B 1 846 ? 27.984 15.625 14.219 1 89.12 846 ARG B O 1
ATOM 13137 N N . HIS B 1 847 ? 26.672 13.789 14.211 1 89.56 847 HIS B N 1
ATOM 13138 C CA . HIS B 1 847 ? 25.734 14.516 13.367 1 89.56 847 HIS B CA 1
ATOM 13139 C C . HIS B 1 847 ? 24.375 14.648 14.055 1 89.56 847 HIS B C 1
ATOM 13141 O O . HIS B 1 847 ? 23.578 15.508 13.68 1 89.56 847 HIS B O 1
ATOM 13147 N N . LEU B 1 848 ? 24.078 13.867 15.094 1 89.44 848 LEU B N 1
ATOM 13148 C CA . LEU B 1 848 ? 22.703 13.797 15.57 1 89.44 848 LEU B CA 1
ATOM 13149 C C . LEU B 1 848 ? 22.594 14.352 16.984 1 89.44 848 LEU B C 1
ATOM 13151 O O . LEU B 1 848 ? 21.484 14.641 17.453 1 89.44 848 LEU B O 1
ATOM 13155 N N . ARG B 1 849 ? 23.641 14.523 17.672 1 82.12 849 ARG B N 1
ATOM 13156 C CA . ARG B 1 849 ? 23.609 14.984 19.062 1 82.12 849 ARG B CA 1
ATOM 13157 C C . ARG B 1 849 ? 23.094 16.422 19.156 1 82.12 849 ARG B C 1
ATOM 13159 O O . ARG B 1 849 ? 23.641 17.312 18.5 1 82.12 849 ARG B O 1
ATOM 13166 N N . PRO B 1 850 ? 21.953 16.516 19.953 1 74.56 850 PRO B N 1
ATOM 13167 C CA . PRO B 1 850 ? 21.484 17.875 20.156 1 74.56 850 PRO B CA 1
ATOM 13168 C C . PRO B 1 850 ? 22.453 18.719 20.969 1 74.56 850 PRO B C 1
ATOM 13170 O O . PRO B 1 850 ? 23.234 18.188 21.75 1 74.56 850 PRO B O 1
ATOM 13173 N N . PRO B 1 851 ? 22.469 19.969 20.688 1 68.31 851 PRO B N 1
ATOM 13174 C CA . PRO B 1 851 ? 23.297 20.812 21.516 1 68.31 851 PRO B CA 1
ATOM 13175 C C . PRO B 1 851 ? 22.906 20.781 23 1 68.31 851 PRO B C 1
ATOM 13177 O O . PRO B 1 851 ? 21.766 20.453 23.312 1 68.31 851 PRO B O 1
ATOM 13180 N N . ALA B 1 852 ? 23.891 20.766 23.875 1 60.19 852 ALA B N 1
ATOM 13181 C CA . ALA B 1 852 ? 23.641 20.766 25.312 1 60.19 852 ALA B CA 1
ATOM 13182 C C . ALA B 1 852 ? 22.562 21.781 25.672 1 60.19 852 ALA B C 1
ATOM 13184 O O . ALA B 1 852 ? 22.422 22.812 25.031 1 60.19 852 ALA B O 1
ATOM 13185 N N . ASP B 1 853 ? 21.516 21.297 26.391 1 57.88 853 ASP B N 1
ATOM 13186 C CA . ASP B 1 853 ? 20.422 22.156 26.844 1 57.88 853 ASP B CA 1
ATOM 13187 C C . ASP B 1 853 ? 20.938 23.547 27.188 1 57.88 853 ASP B C 1
ATOM 13189 O O . ASP B 1 853 ? 21.984 23.688 27.828 1 57.88 853 ASP B O 1
ATOM 13193 N N . GLN B 1 854 ? 20.609 24.484 26.406 1 55.16 854 GLN B N 1
ATOM 13194 C CA . GLN B 1 854 ? 21.047 25.859 26.578 1 55.16 854 GLN B CA 1
ATOM 13195 C C . GLN B 1 854 ? 20.453 26.469 27.844 1 55.16 854 GLN B C 1
ATOM 13197 O O . GLN B 1 854 ? 19.469 27.219 27.797 1 55.16 854 GLN B O 1
ATOM 13202 N N . GLN B 1 855 ? 20.578 25.828 29.031 1 50.28 855 GLN B N 1
ATOM 13203 C CA . GLN B 1 855 ? 20.094 26.391 30.281 1 50.28 855 GLN B CA 1
ATOM 13204 C C . GLN B 1 855 ? 21.047 27.453 30.828 1 50.28 855 GLN B C 1
ATOM 13206 O O . GLN B 1 855 ? 22.266 27.297 30.734 1 50.28 855 GLN B O 1
ATOM 13211 N N . PRO B 1 856 ? 20.422 28.609 31.109 1 47.88 856 PRO B N 1
ATOM 13212 C CA . PRO B 1 856 ? 21.281 29.609 31.734 1 47.88 856 PRO B CA 1
ATOM 13213 C C . PRO B 1 856 ? 21.984 29.078 33 1 47.88 856 PRO B C 1
ATOM 13215 O O . PRO B 1 856 ? 21.469 28.188 33.656 1 47.88 856 PRO B O 1
ATOM 13218 N N . ILE B 1 857 ? 23.234 29.312 33.188 1 42.22 857 ILE B N 1
ATOM 13219 C CA . ILE B 1 857 ? 24.094 28.859 34.281 1 42.22 857 ILE B CA 1
ATOM 13220 C C . ILE B 1 857 ? 23.359 29.062 35.594 1 42.22 857 ILE B C 1
ATOM 13222 O O . ILE B 1 857 ? 23.625 28.344 36.562 1 42.22 857 ILE B O 1
ATOM 13226 N N . PHE B 1 858 ? 22.484 29.969 35.781 1 39.5 858 PHE B N 1
ATOM 13227 C CA . PHE B 1 858 ? 22.016 30.203 37.125 1 39.5 858 PHE B CA 1
ATOM 13228 C C . PHE B 1 858 ? 21.016 29.141 37.562 1 39.5 858 PHE B C 1
ATOM 13230 O O . PHE B 1 858 ? 20.734 29 38.75 1 39.5 858 PHE B O 1
ATOM 13237 N N . GLU B 1 859 ? 20.109 28.719 36.719 1 40.62 859 GLU B N 1
ATOM 13238 C CA . GLU B 1 859 ? 19.016 27.906 37.219 1 40.62 859 GLU B CA 1
ATOM 13239 C C . GLU B 1 859 ? 19.438 26.438 37.344 1 40.62 859 GLU B C 1
ATOM 13241 O O . GLU B 1 859 ? 20.203 25.938 36.5 1 40.62 859 GLU B O 1
ATOM 13246 N N . GLY B 1 860 ? 19.516 25.844 38.562 1 34.09 860 GLY B N 1
ATOM 13247 C CA . GLY B 1 860 ? 19.719 24.438 38.906 1 34.09 860 GLY B CA 1
ATOM 13248 C C . GLY B 1 860 ? 19.062 23.5 37.938 1 34.09 860 GLY B C 1
ATOM 13249 O O . GLY B 1 860 ? 18.172 23.891 37.156 1 34.09 860 GLY B O 1
ATOM 13250 N N . THR B 1 861 ? 19.656 22.438 37.594 1 38.25 861 THR B N 1
ATOM 13251 C CA . THR B 1 861 ? 19.453 21.375 36.625 1 38.25 861 THR B CA 1
ATOM 13252 C C . THR B 1 861 ? 18.047 20.781 36.719 1 38.25 861 THR B C 1
ATOM 13254 O O . THR B 1 861 ? 17.875 19.672 37.25 1 38.25 861 THR B O 1
ATOM 13257 N N . ALA B 1 862 ? 16.984 21.516 37.094 1 34.94 862 ALA B N 1
ATOM 13258 C CA . ALA B 1 862 ? 15.789 20.672 37.062 1 34.94 862 ALA B CA 1
ATOM 13259 C C . ALA B 1 862 ? 15.398 20.297 35.656 1 34.94 862 ALA B C 1
ATOM 13261 O O . ALA B 1 862 ? 15.109 21.172 34.812 1 34.94 862 ALA B O 1
ATOM 13262 N N . ARG B 1 863 ? 15.836 19.266 35.062 1 35.19 863 ARG B N 1
ATOM 13263 C CA . ARG B 1 863 ? 15.492 18.641 33.781 1 35.19 863 ARG B CA 1
ATOM 13264 C C . ARG B 1 863 ? 13.992 18.359 33.688 1 35.19 863 ARG B C 1
ATOM 13266 O O . ARG B 1 863 ? 13.461 17.562 34.438 1 35.19 863 ARG B O 1
ATOM 13273 N N . VAL B 1 864 ? 13.211 19.25 33.375 1 31.22 864 VAL B N 1
ATOM 13274 C CA . VAL B 1 864 ? 11.867 18.812 33.031 1 31.22 864 VAL B CA 1
ATOM 13275 C C . VAL B 1 864 ? 11.93 17.875 31.828 1 31.22 864 VAL B C 1
ATOM 13277 O O . VAL B 1 864 ? 12.414 18.266 30.766 1 31.22 864 VAL B O 1
ATOM 13280 N N . GLU B 1 865 ? 12.125 16.609 32.031 1 27.73 865 GLU B N 1
ATOM 13281 C CA . GLU B 1 865 ? 12.078 15.523 31.047 1 27.73 865 GLU B CA 1
ATOM 13282 C C . GLU B 1 865 ? 10.852 15.641 30.156 1 27.73 865 GLU B C 1
ATOM 13284 O O . GLU B 1 865 ? 9.719 15.664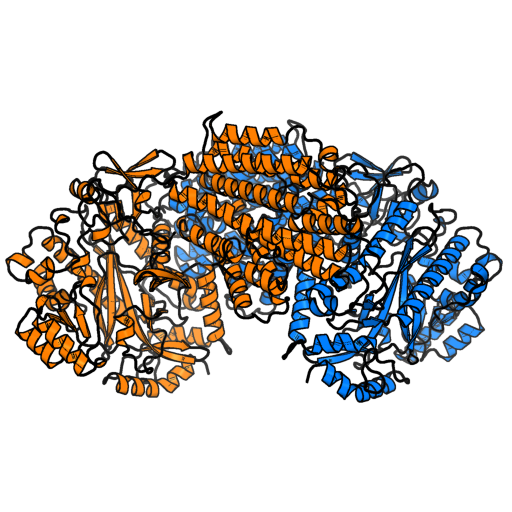 30.641 1 27.73 865 GLU B O 1
ATOM 13289 N N . SER B 1 866 ? 10.914 16.453 29.25 1 25.81 866 SER B N 1
ATOM 13290 C CA . SER B 1 866 ? 9.844 16.266 28.281 1 25.81 866 SER B CA 1
ATOM 13291 C C . SER B 1 866 ? 9.711 14.797 27.891 1 25.81 866 SER B C 1
ATOM 13293 O O . SER B 1 866 ? 10.711 14.117 27.656 1 25.81 866 SER B O 1
ATOM 13295 N N . PRO B 1 867 ? 8.672 14.172 28.312 1 25.42 867 PRO B N 1
ATOM 13296 C CA . PRO B 1 867 ? 8.547 12.758 27.938 1 25.42 867 PRO B CA 1
ATOM 13297 C C . PRO B 1 867 ? 8.859 12.5 26.469 1 25.42 867 PRO B C 1
ATOM 13299 O O . PRO B 1 867 ? 8.273 13.141 25.594 1 25.42 867 PRO B O 1
ATOM 13302 N N . ARG B 1 868 ? 10.172 12.258 26.109 1 24.88 868 ARG B N 1
ATOM 13303 C CA . ARG B 1 868 ? 10.445 11.664 24.797 1 24.88 868 ARG B CA 1
ATOM 13304 C C . ARG B 1 868 ? 9.711 10.328 24.641 1 24.88 868 ARG B C 1
ATOM 13306 O O . ARG B 1 868 ? 9.727 9.5 25.547 1 24.88 868 ARG B O 1
#

Nearest PDB structures (foldseek):
  3n6x-assembly1_A  TM=8.688E-01  e=4.885E-33  Methylobacillus flagellatus KT
  5oeu-assembly1_A  TM=6.477E-01  e=4.090E-09  Globodera pallida
  5oev-assembly1_A  TM=5.935E-01  e=5.561E-09  Globodera pallida
  5oeu-assembly1_C  TM=5.769E-01  e=2.593E-06  Globodera pallida
  5oev-assembly2_B  TM=5.668E-01  e=3.684E-06  Globodera pallida

Secondary structure (DSSP, 8-state):
--HHHHHHHTHHHHHHHHHHHHSS-PPBSSEETTEE-GGGHHHHHHHHSS-SS-HHHHHHHHHHHHHHHT-EEEEEEEEE-TTS-EEEEEEEEE--EEEEEEEE-HHHHHHHHHHHHHHHHHHHHHHHHHTTT-HHHHTTSS-HHHHHTSTT--GGGTT---SSS-S--EEEEEEEE-TTS-EEEEEEE-SS---HHHHHHHHHHHHHH-HHHHHHS-BPPSHHHHHHHHHHHHTTS-TT-SS--EEEE---TTSTTHHHHHHHHHHHT--EE-GGGEEEETTEEEEEETTEEEE--EEEE-S-GGGS-TTTS-TT-SSS-TTHHHHHHHTSSEEES-TTGGGGG-GGGGGGHHHHHHHHTS---SS-B--EEETTSHHHHHHHHHTGGGEEEEESSGGG---EEGGGS-HHHHHHHHHHHHH-GGGEEEEEPP---EEEEEETTEEEEEE-EEEEEEEEETTEEEE-SS-EEEEESS-TTSSS-TTHHHHSS---EEEEEEEEBPPTT-------SSB----PPPPPTTTT--HHHHHHHHHHHHHHHHHHHHHHHHHHHHHHHHHHTT--STHHHHHHHHHHHHHHHHHT--SGGGSTT--HHHHHHHHHH-TTSTTSHHHHHHHHHHHHHHTGGGS-THHHHHHHHHHHHHHHHHT-TT--SHHHHHHHHHHHHHHHHHHHHHHHTS--SHHHHHHHHHHHHHHHHHHHHHHHHHSSB---HHHHHHHHHHHHHHTT-HHHHHHHHTTB--HHHHHIIIII-TT-TTSHHHHHHHHHHHHHHH---TT-HHHHHHHHHHHHHTT--HHHHH---TTSB-HHHHHHHHHHHHHHHHHHHHHIIIIIPPP-----TTS---------/--HHHHHHHTHHHHHHHHHHHHSS-PPBSSEETTEE-GGGHHHHHHHHSS-SS-HHHHHHHHHHHHHHHT-EEEEEEEEE-TTS-EEEEEEEEE--EEEEEEEE-HHHHHHHHHHHHHHHHHHHHHHHHHTTT-HHHHTTSS-HHHHHTSTT--GGGTT---SSS-S--EEEEEEEE-TTS-EEEEEEE-SS---HHHHHHHHHHHHHH-HHHHHHS-BPPSHHHHHHHHHHHHTTS-TT-SS--EEEE---TTSTTHHHHHHHHHHHT--EE-GGGEEEETTEEEEEETTEEEE--EEEE-S-GGGS-TTTS-TT-SSS-TTHHHHHHHTSSEEES-TTGGGGG-GGGTTTHHHHHHHHTS---SS-B--EEETTSHHHHHHHHHTGGGEEEEESSGGG---EEGGGS-HHHHHHHHHHHHH-GGGEEEEEPP---EEEEEETTEEEEEE-EEEEEEEEETTEEEE-SS-EEEEESS-TTSSS-TTHHHHSS---EEEEEEEEBPPTT-------SSB----PPPPPTTTT--HHHHHHHHHHHHHHHHHHHHHHHHHHHHHHHHHHTT--STHHHHHHHHHHHHHHHHHT--SGGGSTT--HHHHHHHHHH-TTSTTSHHHHHHHHHHHHHHTGGGS-THHHHHHHHHHHHHHHHHT-TT--SHHHHHHHHHHHHHHHHHHHHHHHTS--SHHHHHHHHHHHHHHHHHHHHHHHHHSSB---HHHHHHHHHHHHHHTT-HHHHHHHHTTB--HHHHHIIIII-TT-TTSHHHHHHHHHHHHHHH---TT-HHHHHHHHHHHHHTT--HHHHH---TTSB-HHHHHHHHHHHHHHHHHHHHHIIIIIPPP-----TTS---------

InterPro domains:
  IPR007296 Rv2567-like, DUF403 [PF04168] (533-848)
  IPR025841 Circularly permuted ATP-grasp type 2 [PF14403] (101-475)
  IPR051680 ATP-dependent Glutamate--Cysteine Ligase Type 2 [PTHR34595] (25-839)

Solvent-accessible surface area (backbone atoms only — not comparable to full-atom values): 87989 Å² total; per-residue (Å²): 132,50,55,65,53,51,39,49,70,41,40,65,59,50,40,53,53,43,18,71,70,65,74,47,54,41,26,46,71,53,44,56,94,80,34,72,33,78,72,42,49,67,52,48,54,52,55,59,66,51,69,77,96,48,54,41,56,49,46,50,50,45,50,49,50,30,34,29,58,50,40,42,35,25,47,74,42,75,42,66,46,100,85,67,48,81,44,77,43,59,45,78,37,68,47,48,64,44,90,53,61,47,75,39,43,45,75,58,43,55,53,50,49,53,25,53,39,49,50,52,52,46,52,26,53,48,54,51,28,65,35,58,81,30,56,47,48,72,73,50,76,38,58,54,62,68,50,76,66,25,84,31,47,39,75,89,42,50,70,52,71,52,45,61,81,50,60,53,42,51,36,27,38,35,31,31,29,30,49,88,62,48,62,29,37,74,48,48,34,30,42,59,60,78,46,68,40,48,30,51,49,39,46,55,53,46,31,59,69,37,43,63,50,38,46,74,39,42,56,52,69,55,63,47,39,55,54,34,33,48,52,29,54,61,49,24,31,43,88,92,48,97,73,65,39,53,36,32,36,34,74,44,60,65,37,47,55,31,42,33,52,40,48,40,22,52,75,55,22,33,54,76,39,40,25,79,39,42,46,70,57,94,61,29,48,23,36,40,23,78,91,38,78,42,70,38,20,31,34,40,40,59,47,58,51,56,35,35,14,22,63,82,55,32,54,77,40,81,46,24,34,53,50,47,66,57,16,33,62,71,49,50,28,25,57,38,34,37,62,36,35,34,42,71,40,24,54,60,49,57,59,42,43,56,61,47,28,40,69,75,68,68,39,78,68,77,54,50,57,52,58,39,32,38,26,63,40,68,70,39,26,51,50,39,68,73,39,43,53,65,19,33,38,33,39,41,37,76,89,76,44,76,46,44,50,29,61,80,46,50,75,65,55,48,50,51,48,50,52,51,39,70,74,42,23,67,47,33,30,31,25,57,71,76,50,37,17,29,38,63,40,80,54,67,78,41,52,44,73,32,50,40,38,37,32,39,42,39,22,24,32,75,92,47,58,44,57,39,49,44,31,38,28,36,26,61,68,63,71,57,77,77,71,53,59,65,58,52,44,76,57,34,82,66,49,66,54,31,30,23,32,36,41,28,38,53,58,95,82,60,74,72,81,76,53,40,87,26,41,89,57,78,88,64,80,65,45,62,88,57,63,74,42,16,32,59,55,41,36,33,34,22,44,34,21,24,25,48,35,50,26,39,48,49,39,33,40,52,52,29,46,53,51,50,44,39,73,33,34,52,37,70,62,63,44,43,27,52,27,49,50,37,49,45,34,22,52,21,58,51,32,58,38,73,62,48,55,73,40,91,84,57,54,65,67,61,51,53,49,43,35,49,53,35,51,85,43,67,52,18,38,24,20,25,48,51,50,27,52,52,30,45,53,64,46,43,68,80,53,65,53,64,60,27,37,38,49,36,54,33,50,53,36,42,52,52,42,64,74,39,76,82,52,82,44,50,55,55,53,50,33,42,50,48,39,44,49,29,44,27,21,50,45,11,40,58,63,57,47,39,54,60,43,50,57,42,31,39,14,49,38,23,23,30,51,36,46,36,49,44,48,44,38,38,46,56,48,59,64,32,54,65,74,47,74,41,16,44,17,44,39,51,51,38,51,26,51,33,52,54,39,43,64,61,45,20,56,29,42,53,30,44,51,45,62,33,61,51,46,40,48,43,43,60,26,62,43,28,57,64,7,40,35,19,27,53,50,51,38,66,64,31,47,51,67,72,50,67,60,82,79,32,73,46,53,47,29,48,50,53,37,53,52,66,62,54,86,65,54,44,64,64,35,54,46,51,47,97,85,27,38,14,59,64,38,48,53,50,46,51,51,45,48,53,28,51,49,45,30,54,52,41,47,37,69,73,54,28,56,64,69,74,81,76,61,51,88,80,58,74,87,68,75,74,74,66,88,124,133,50,55,64,54,53,38,49,72,42,39,64,58,51,39,51,54,42,17,70,70,66,75,46,54,41,26,48,72,53,45,54,94,77,34,71,32,78,74,42,50,67,51,50,55,51,54,59,67,52,71,74,98,45,56,42,54,48,46,49,51,45,51,49,51,32,34,28,59,52,40,42,35,24,48,74,43,76,44,66,44,101,83,67,48,80,43,77,42,58,45,78,37,71,48,48,65,44,91,53,60,46,74,39,42,46,76,59,42,55,53,50,49,52,26,53,41,50,50,49,52,47,52,26,53,49,54,48,28,68,37,58,80,29,55,49,47,72,74,50,76,39,57,54,62,66,50,77,64,25,82,30,45,40,76,87,42,51,71,52,70,52,46,61,81,52,61,52,43,52,36,27,36,34,30,30,29,31,50,87,61,49,64,27,37,73,49,51,33,28,41,58,58,78,46,67,38,47,28,50,49,38,44,54,53,47,30,59,68,38,43,62,48,38,46,74,38,44,56,52,70,56,64,46,40,54,52,35,34,47,52,29,54,60,50,24,30,43,88,93,47,96,71,66,39,51,35,33,37,34,74,43,60,66,37,48,54,30,42,33,52,41,49,38,21,51,76,56,21,33,54,76,40,41,22,78,38,42,46,69,54,93,62,29,47,25,36,40,24,76,92,37,76,42,70,39,21,30,36,41,40,60,47,58,49,55,33,35,15,21,62,82,56,32,54,81,38,80,45,25,35,51,50,46,66,57,16,32,63,73,47,50,28,25,57,37,33,38,62,36,35,32,43,70,40,23,56,60,49,55,59,43,43,57,62,48,27,39,70,77,68,68,38,77,69,75,53,49,57,53,58,41,32,37,27,63,39,68,71,39,28,52,50,39,68,74,39,43,53,64,18,33,37,32,38,42,39,75,89,75,43,74,47,46,49,28,61,79,46,49,74,69,54,47,50,51,49,50,50,51,40,70,74,42,24,67,47,32,28,31,26,56,70,77,52,38,18,28,38,63,40,79,52,67,77,40,53,41,73,33,50,39,38,37,33,37,43,39,22,25,32,74,92,46,59,44,56,40,47,42,32,38,26,35,28,61,67,64,69,57,78,76,68,54,58,66,57,51,43,77,58,34,85,63,49,66,55,30,30,23,32,36,42,29,37,53,56,94,81,60,73,73,82,76,53,38,86,26,40,84,62,78,88,63,81,64,46,64,89,56,63,72,42,15,30,58,53,40,36,34,34,22,44,35,21,24,25,48,34,47,27,41,50,49,39,34,40,52,53,29,47,54,51,51,43,40,73,33,34,52,37,69,62,64,44,44,28,51,27,49,50,36,50,45,33,22,52,20,60,51,33,57,37,73,61,48,54,74,40,91,86,56,55,67,68,59,51,52,49,42,33,49,53,35,49,85,43,66,50,19,39,25,20,25,48,52,50,28,54,52,32,45,52,63,46,44,68,79,53,66,53,64,61,27,37,38,48,35,56,32,50,52,36,42,52,52,44,64,72,39,76,81,51,84,43,50,54,55,53,50,33,44,50,47,40,45,48,30,42,27,22,51,46,12,40,58,62,55,47,40,54,59,45,49,58,42,31,39,14,49,39,23,23,31,51,36,47,36,49,44,47,44,39,38,47,56,47,60,65,32,54,67,74,46,73,41,16,45,16,44,40,50,51,37,52,27,50,33,52,55,39,41,64,61,45,20,57,29,42,53,30,44,54,44,64,32,61,50,44,41,48,41,44,61,26,60,43,26,57,64,8,40,34,18,26,53,50,51,39,66,63,31,46,50,68,71,49,67,59,82,80,32,73,46,54,46,29,49,50,53,37,52,52,66,60,55,85,65,56,46,63,64,36,53,45,52,47,97,84,27,36,15,60,64,37,48,52,49,47,52,51,45,49,52,29,52,50,45,29,53,52,42,46,38,67,73,54,27,56,65,69,75,80,76,62,52,86,80,57,74,86,71,74,76,73,67,86,123

pLDDT: mean 87.01, std 13.74, range [24.61, 98.38]

Organism: NCBI:txid1891644

Sequence (1736 aa):
MTALDEYLSRGRQYALDAEAAVGDTPYDEVVDDGRLRAGWVPIAGAMRRLSGPYLSRLAGDVARLIEDDGATYNRIQTHTDASGSVVSEAVTEPWRLDPVPLVVQPGEWELLEAGLAQRARLLDAVVRDIYGAQTLLADGSIPPPIVMGHGGYVRYAHGIEVPGAHQLVMSATDLGRAPGGQWTVMSDRTQAPSGAAYAMENRRVMSRLFPEIYRDVQIARLLPFFNALRTGIEATAPPRTDSPRVVVLSPGAQSETAFDQAYLASLLGYPLVEGSDLTMRDGRVWLRSMGELDPVDVIIRRVDATWTDPLFLRGSSRLGVPGLVDAARRGTVSILNGLGSGVLENPALLGLLPSLSRRLLDEDLLLPSVSTYWCGNDAERSHVLANLDSLVLRPIDRERGPTVYGGDLSSAERDEWRARIEAAPYDYTGQELLALSQLPTTRDDVLEPRPVLLRGFVASSGEGYAVLPGGLARVPDVPASAGGSMLGMFVGDPPPHISKDTWVLLGDDIDPAATGWLHDGPSAPPSDPFLAMTPRMLSDLFWIGRYSARAEDLVRLVLSVREITGDLHSSPRGGAGDALRTMRQAMTQVSMTYPGFLSEDVSPLREIHSLMVDAQRTGTVAQSIARLGGALQEVRDQFSTDVWMVMAEIERALAQLRRTPQDLGSQLVHTAEVVHRGMLGMSGIFYDNMIHDPGWHLLEAGRAIERANSLIALLRSTLGVRTTPYADSQVIDAVLKATESIVTYRRRYRGRAHIDGVLQLLMLDENNPRSIAFALHKLAIDIPTFDPEPGGPIQQALEGASSILRGVDVVQLASPDDDGVRTELEELLSQLYDAIGEISQQIYRRHLRPPADQQPIFEGTARVESPRMTALDEYLSRGRQYALDAEAAVGDTPYDEVVDDGRLRAGWVPIAGAMRRLSGPYLSRLAGDVARLIEDDGATYNRIQTHTDASGSVVSEAVTEPWRLDPVPLVVQPGEWELLEAGLAQRARLLDAVVRDIYGAQTLLADGSIPPPIVMGHGGYVRYAHGIEVPGAHQLVMSATDLGRAPGGQWTVMSDRTQAPSGAAYAMENRRVMSRLFPEIYRDVQIARLLPFFNALRTGIEATAPPRTDSPRVVVLSPGAQSETAFDQAYLASLLGYPLVEGSDLTMRDGRVWLRSMGELDPVDVIIRRVDATWTDPLFLRGSSRLGVPGLVDAARRGTVSILNGLGSGVLENPALLGLLPSLSRRLLDEDLLLPSVSTYWCGNDAERSHVLANLDSLVLRPIDRERGPTVYGGDLSSAERDEWRARIEAAPYDYTGQELLALSQLPTTRDDVLEPRPVLLRGFVASSGEGYAVLPGGLARVPDVPASAGGSMLGMFVGDPPPHISKDTWVLLGDDIDPAATGWLHDGPSAPPSDPFLAMTPRMLSDLFWIGRYSARAEDLVRLVLSVREITGDLHSSPRGGAGDALRTMRQAMTQVSMTYPGFLSEDVSPLREIHSLMVDAQRTGTVAQSIARLGGALQEVRDQFSTDVWMVMAEIERALAQLRRTPQDLGSQLVHTAEVVHRGMLGMSGIFYDNMIHDPGWHLLEAGRAIERANSLIALLRSTLGVRTTPYADSQVIDAVLKATESIVTYRRRYRGRAHIDGVLQLLMLDENNPRSIAFALHKLAIDIPTFDPEPGGPIQQALEGASSILRGVDVVQLASPDDDGVRTELEELLSQLYDAIGEISQQIYRRHLRPPADQQPIFEGTARVESPR

Foldseek 3Di:
DALVVVCLVCVVVQQVVLCVVQVFRFAAQADDPSHGDPQCVLVVVLVPVVDDLPQQVLQVLLQLLQLLLVAWFWAWDWDQDPVRDTDTFTDIGGAFAFLFFREDEQVRLVLVFVQVQLVLVLLQLVVCCVLEVVPCCVVPLDPPLLQVVAPLADNLLRPQAFAAQTLQFKKKWKWFAFRVRAIATAFIDGQADFCLLVLVVQVVSNCVSRVPSVVVFPFFDQLVQLVLQLQSQVRRFQPPDPDAAEAEEDLFLRDRRLVRSLSSCLLNVHHYDWALQWADDPLFIWGQFLNDTHTHGEYEYPDQLQQAALQRHPQQHLGHYHNVSSSSSVNRHHYPNGSNSRSSRFPCCLQSSQVSCCVRVVDGRSHHHFDKAQQVDPVSVVVCLVPQLFWWKDFRYPVVDFIDHSVVDDPVVSVVVNVVCVVPRRGMMTTGDGSGYWYWGDDSSHTRTFGKMWMWMWGDGHNTIGTRSWTKIKTAPDHCPPPDHSVCCVGGSHHDIHIHHYTYGDDPPDPRDPDDSDDPDPDDPDDDPRPNVGLALLQLLLLLLQLLLLLLLLLLLLLLLVVLCVVLVVDCDDLSVLLSLLSQCLSCQLLVQPPGSVDPDDDSVLSLLCLLQPLPRHSRSNVSLVSSSSSCSRRVSQAGSNLSSLSSQLVVLSVVSVVCVVDPCPSVSVSSVSSNVSSVSVVVCLVPPGDPALSSLSSLLSNLLNLLLSLLSSCCSQQFFDDDPSSNLSNLCSSCSSLVNNVVLCVVVVSDRAQLSSCCQAAPDCPRCNHNNVSLVSNVVSCCRSPVDPPDQLVVLSVQLNVLNPPDRSVLQNDADPRRGSVVVNVSSVSNNVSSVSSVVVCCVPRNDRDDSPRDPPDPPPPPPPPD/DALVVVCLVCVVVQQVVLCVVQVFRFAAQADDPSHGDPQCVLVVVLVPVVDDLPQQVLQVLLQLLQLLLVAWFWAWDWDQDPVRDTDTFTDIGGAFAFLFFREDEQVRLVLVFVQVQLVQVLLQLVVCCVQEVVPCCVVPLDPPLLQVVAPLADNLLRPQAFAAQTLQFKKKWKWFAFRVRAIATAFIDGQADFCLLVLVVQVVSNCVSRVPSVVVFPFFDQLVQLVLQLQSQVRRFQPPDPDAAEAEEDLFLRDRRLVRSLSSCLLNVHHYDWALQWADDPLFIWGCFLNDTHTHGEYEYPDQLQQAALQRHPQQHLGHYHNVSSSSSVNRHHYPNGSNSRSSRFPQCLQSSQVSCCVRVVDGRSHHHFDKAQQVDPVSVVVCLVPQLFWWKDFRYPVVDFIDHSVVDDPVVSVVVNVVCVVPRRGMMTTGDGSGHWYWGDDSSHTRTFGKMWMWMWGDGHNTIGTRSWTKIKTAPDDCPPPDHSVCCVGGSHHDIHIHHYTYGDDPPDPRDPDDSDDPDPDDPDDDPRPNVGLQLLQLLLLLLQLLLLLLLLLLLLLLLVVLCVVLVVPCDDLSVVLSLLSQCLSCQLLVQPPGSVDDDDDSVLSLLCLLQPLPRHSRSNVSLVSSSSSCSRRVSQAGSNLSSLSSQLVVLSVVSVVCVVDPCPSVSVSSVSSNVSSVSVVVCLVPPGDLALSSLSSLLSNLLNLLLSLLSSCCSQQFFDDDPSSNLSNQCSSCSSLVNNVVLCVVVVSDDAQLSSCCQAAPDCPRCSHNNVSLVSNVVSVCRSPVDPPDQLVVLSVQLVVLNPPDDSVLQNDADPRRGSVVVNVSSVSNNVSSVSSVVVCCVPRNDRDDSPRDPPDPPPPPPPPD

=== Feature glossary ===
Legend for the data blocks above and below:

— What the protein is —

The amino-acid sequence is the protein's primary structure: the linear order of residues from the N-terminus to the C-terminus, written in one-letter code. Everything else here — the 3D coordinates, the secondary structure, the domain annotations — is ultimately a consequence of this string.

Functional annotations link the protein to curated databases. InterPro entries identify conserved domains and families by matching the sequence against member-database signatures (Pfam, PROSITE, CDD, …). Gene Ontology (GO) terms describe molecular function, biological process, and cellular component in a controlled vocabulary. CATH places the structure in a hierarchical fold classification (Class/Architecture/Topology/Homologous-superfamily). The organism is the source species.

— Where its atoms are —

Atomic coordinates in PDBx/mmCIF format — the same representation the Protein Data Bank distributes. Each line of the _atom_site loop places one backbone atom in Cartesian space (units: ångströms, origin: arbitrary).

The six renders are orthographic views along the three Cartesian axes in both directions. Representation (cartoon, sticks, or surface) and color scheme (sequence-rainbow or by-chain) vary across proteins so the training set covers all the common visualization conventions.

— Local backbone conformation —

Eight-state secondary structure (DSSP): H is the canonical α-helix, G the tighter 3₁₀-helix, I the wider π-helix; E/B are β-structure, T and S are turns and bends, and '-' is everything else. DSSP derives these from the pattern of main-chain N–H···O=C hydrogen bonds, not from the sequence.

Three-state secondary structure (P-SEA) collapses the eight DSSP classes into helix (a), strand (b), and coil (c). P-SEA assigns these from Cα geometry alone — distances and angles — without requiring backbone oxygens, so it works on any Cα trace.

φ (phi) and ψ (psi) are the two rotatable backbone dihedrals per residue: φ is the C(i-1)–N–Cα–C torsion, ψ is the N–Cα–C–N(i+1) torsion, both in degrees on (−180°, 180°]. α-helical residues cluster near (−60°, −45°); β-strand residues near (−120°, +130°). A Ramachandran plot is simply a scatter of (φ, ψ) for every residue.

— Global shape and packing —

The geometric summary reports three shape descriptors. Rg (radius of gyration) measures how spread out the Cα atoms are about their centre of mass; compact globular proteins have small Rg, elongated or unfolded ones large. Cα contacts (<8 Å, |i−j|>4) count long-range residue pairs in spatial proximity — high for tightly packed folds, near zero for rods or random coil. The bounding-box extents give the protein's footprint along x, y, z in Å.

SASA measures how much of the protein is reachable by solvent. It is computed by rolling a water-sized probe over the atomic surface and summing the exposed area (Å²). Per-residue SASA distinguishes core (buried, low SASA) from surface (exposed, high SASA) residues; total SASA is a whole-molecule size measure.

Plot images: a contact map (which residues are close in 3D, as an N×N binary image), a Ramachandran scatter (backbone torsion angles, revealing secondary-structure composition at a glance), and — for AlphaFold structures — a PAE heatmap (pairwise prediction confidence).

— Structural neighborhood —

A 3Di character summarizes, for each residue, the relative orientation of the Cα frame of its nearest spatial neighbor. Because it encodes fold topology rather than chemistry, 3Di alignments detect remote structural similarity that sequence alignment misses.

The Foldseek neighbor list gives the closest experimentally determined structures in the PDB, ranked by structural alignment. TM-score near 1 means near-identical fold; near 0.3 means only rough topology match. This is how one finds what a novel AlphaFold prediction most resembles in the solved-structure universe.

— Confidence and disorder —

For AlphaFold models, the B-factor field carries pLDDT — the model's own estimate of local accuracy on a 0–100 scale. Regions with pLDDT<50 should be treated as essentially unmodeled; they often correspond to intrinsically disordered segments.

Crystallographic B-factors measure how much each atom's electron density is smeared out, in Å². They rise in mobile loops and surface residues and fall in the buried interior. In AlphaFold models this column is repurposed to hold pLDDT instead.

Predicted Aligned Error (PAE) is an AlphaFold confidence matrix: entry (i, j) is the expected error in the position of residue j, in ångströms, when the prediction is superimposed on the true structure at residue i. Low PAE within a block of residues means that block is internally rigid and well-predicted; high PAE between two blocks means their relative placement is uncertain even if each block individually is confident.